Protein AF-0000000084714149 (afdb_homodimer)

Nearest PDB structures (foldseek):
  4c0t-assembly1_A  TM=7.661E-01  e=3.925E-10  Candida albicans SC5314
  2b9f-assembly1_A  TM=7.325E-01  e=9.637E-10  Saccharomyces cerevisiae
  8u2o-assembly1_A  TM=7.380E-01  e=1.707E-09  Plasmodium falciparum 3D7
  2f49-assembly2_B  TM=6.685E-01  e=9.482E-09  Saccharomyces cerevisiae
  8amz-assembly1_Q  TM=6.278E-01  e=8.257E-03  Spinacia oleracea

InterPro domains:
  IPR000719 Protein kinase domain [PF00069] (55-280)
  IPR000719 Protein kinase domain [PS50011] (52-338)
  IPR008271 Serine/threonine-protein kinase, active site [PS00108] (172-184)
  IPR011009 Protein kinase-like domain superfamily [SSF56112] (44-330)
  IPR011990 Tetratricopeptide-like helical domain superfamily [G3DSA:1.25.40.10] (524-700)
  IPR011990 Tetratricopeptide-like helical domain superfamily [G3DSA:1.25.40.10] (704-879)
  IPR011990 Tetratricopeptide-like helical domain superfamily [SSF48452] (551-823)
  IPR017441 Protein kinase, ATP binding site [PS00107] (58-81)
  IPR019734 Tetratricopeptide repeat [PS50005] (671-704)
  IPR019734 Tetratricopeptide repeat [SM00028] (630-663)
  IPR019734 Tetratricopeptide repeat [SM00028] (671-704)
  IPR019734 Tetratricopeptide repeat [SM00028] (754-787)

Structure (mmCIF, N/CA/C/O backbone):
data_AF-0000000084714149-model_v1
#
loop_
_entity.id
_entity.type
_entity.pdbx_description
1 polymer 'Serine/threonine kinase family protein'
#
loop_
_atom_site.group_PDB
_atom_site.id
_atom_site.type_symbol
_atom_site.label_atom_id
_atom_site.label_alt_id
_atom_site.label_comp_id
_atom_site.label_asym_id
_atom_site.label_entity_id
_atom_site.label_seq_id
_atom_site.pdbx_PDB_ins_code
_atom_site.Cartn_x
_atom_site.Cartn_y
_atom_site.Cartn_z
_atom_site.occupancy
_atom_site.B_iso_or_equiv
_atom_site.auth_seq_id
_atom_site.auth_comp_id
_atom_site.auth_asym_id
_atom_site.auth_atom_id
_atom_site.pdbx_PDB_model_num
ATOM 1 N N . MET A 1 1 ? 30.328 11.406 -35.312 1 14.92 1 MET A N 1
ATOM 2 C CA . MET A 1 1 ? 31.188 12.414 -35.906 1 14.92 1 MET A CA 1
ATOM 3 C C . MET A 1 1 ? 30.375 13.617 -36.375 1 14.92 1 MET A C 1
ATOM 5 O O . MET A 1 1 ? 30.922 14.68 -36.656 1 14.92 1 MET A O 1
ATOM 9 N N . SER A 1 2 ? 29.109 13.422 -36.906 1 15.48 2 SER A N 1
ATOM 10 C CA . SER A 1 2 ? 28.828 14.406 -37.938 1 15.48 2 SER A CA 1
ATOM 11 C C . SER A 1 2 ? 28.797 15.82 -37.344 1 15.48 2 SER A C 1
ATOM 13 O O . SER A 1 2 ? 28.625 15.992 -36.125 1 15.48 2 SER A O 1
ATOM 15 N N . HIS A 1 3 ? 28.703 16.766 -38.281 1 15.81 3 HIS A N 1
ATOM 16 C CA . HIS A 1 3 ? 29 18.094 -38.812 1 15.81 3 HIS A CA 1
ATOM 17 C C . HIS A 1 3 ? 28.062 19.141 -38.188 1 15.81 3 HIS A C 1
ATOM 19 O O . HIS A 1 3 ? 26.953 18.812 -37.781 1 15.81 3 HIS A O 1
ATOM 25 N N . ARG A 1 4 ? 28.469 20.469 -38.094 1 15.8 4 ARG A N 1
ATOM 26 C CA . ARG A 1 4 ? 28.609 21.781 -37.469 1 15.8 4 ARG A CA 1
ATOM 27 C C . ARG A 1 4 ? 27.656 22.781 -38.125 1 15.8 4 ARG A C 1
ATOM 29 O O . ARG A 1 4 ? 27.719 23.984 -37.844 1 15.8 4 ARG A O 1
ATOM 36 N N . ASP A 1 5 ? 26.578 22.266 -38.875 1 15.54 5 ASP A N 1
ATOM 37 C CA . ASP A 1 5 ? 26.281 23.25 -39.906 1 15.54 5 ASP A CA 1
ATOM 38 C C . ASP A 1 5 ? 25.938 24.594 -39.312 1 15.54 5 ASP A C 1
ATOM 40 O O . ASP A 1 5 ? 25.516 24.672 -38.125 1 15.54 5 ASP A O 1
ATOM 44 N N . GLU A 1 6 ? 25.75 25.75 -40.156 1 15.65 6 GLU A N 1
ATOM 45 C CA . GLU A 1 6 ? 26.062 27.141 -40.469 1 15.65 6 GLU A CA 1
ATOM 46 C C . GLU A 1 6 ? 24.938 28.078 -40.031 1 15.65 6 GLU A C 1
ATOM 48 O O . GLU A 1 6 ? 23.766 27.828 -40.312 1 15.65 6 GLU A O 1
ATOM 53 N N . ALA A 1 7 ? 25.062 29 -39.031 1 17.39 7 ALA A N 1
ATOM 54 C CA . ALA A 1 7 ? 24.438 30.047 -38.219 1 17.39 7 ALA A CA 1
ATOM 55 C C . ALA A 1 7 ? 24.188 31.297 -39.062 1 17.39 7 ALA A C 1
ATOM 57 O O . ALA A 1 7 ? 24.625 32.375 -38.688 1 17.39 7 ALA A O 1
ATOM 58 N N . MET A 1 8 ? 23.547 31.234 -40.312 1 15.45 8 MET A N 1
ATOM 59 C CA . MET A 1 8 ? 23.75 32.344 -41.25 1 15.45 8 MET A CA 1
ATOM 60 C C . MET A 1 8 ? 23.156 33.656 -40.688 1 15.45 8 MET A C 1
ATOM 62 O O . MET A 1 8 ? 22.172 33.594 -39.938 1 15.45 8 MET A O 1
ATOM 66 N N . PRO A 1 9 ? 23.625 35.031 -41.062 1 17.23 9 PRO A N 1
ATOM 67 C CA . PRO A 1 9 ? 23.906 36.406 -40.625 1 17.23 9 PRO A CA 1
ATOM 68 C C . PRO A 1 9 ? 22.812 37.406 -41.031 1 17.23 9 PRO A C 1
ATOM 70 O O . PRO A 1 9 ? 22.844 38.562 -40.594 1 17.23 9 PRO A O 1
ATOM 73 N N . PRO A 1 10 ? 21.453 37.188 -41.219 1 17.05 10 PRO A N 1
ATOM 74 C CA . PRO A 1 10 ? 21.031 38 -42.375 1 17.05 10 PRO A CA 1
ATOM 75 C C . PRO A 1 10 ? 21.141 39.5 -42.156 1 17.05 10 PRO A C 1
ATOM 77 O O . PRO A 1 10 ? 21.141 39.938 -41 1 17.05 10 PRO A O 1
ATOM 80 N N . PRO A 1 11 ? 21.047 40.438 -43.281 1 15.93 11 PRO A N 1
ATOM 81 C CA . PRO A 1 11 ? 21.625 41.688 -43.75 1 15.93 11 PRO A CA 1
ATOM 82 C C . PRO A 1 11 ? 20.859 42.906 -43.219 1 15.93 11 PRO A C 1
ATOM 84 O O . PRO A 1 11 ? 19.719 42.781 -42.75 1 15.93 11 PRO A O 1
ATOM 87 N N . VAL A 1 12 ? 21.234 44.281 -43.656 1 17.02 12 VAL A N 1
ATOM 88 C CA . VAL A 1 12 ? 21.578 45.625 -43.25 1 17.02 12 VAL A CA 1
ATOM 89 C C . VAL A 1 12 ? 20.469 46.594 -43.656 1 17.02 12 VAL A C 1
ATOM 91 O O . VAL A 1 12 ? 20.562 47.812 -43.438 1 17.02 12 VAL A O 1
ATOM 94 N N . PRO A 1 13 ? 19.109 46.312 -43.906 1 16.38 13 PRO A N 1
ATOM 95 C CA . PRO A 1 13 ? 18.703 47.188 -45 1 16.38 13 PRO A CA 1
ATOM 96 C C . PRO A 1 13 ? 18.703 48.656 -44.594 1 16.38 13 PRO A C 1
ATOM 98 O O . PRO A 1 13 ? 18.594 48.969 -43.406 1 16.38 13 PRO A O 1
ATOM 101 N N . HIS A 1 14 ? 18.688 49.688 -45.625 1 15.75 14 HIS A N 1
ATOM 102 C CA . HIS A 1 14 ? 19.156 51 -46.031 1 15.75 14 HIS A CA 1
ATOM 103 C C . HIS A 1 14 ? 18.234 52.094 -45.531 1 15.75 14 HIS A C 1
ATOM 105 O O . HIS A 1 14 ? 18.594 52.844 -44.594 1 15.75 14 HIS A O 1
ATOM 111 N N . GLY A 1 15 ? 17.531 53.031 -46.406 1 15.3 15 GLY A N 1
ATOM 112 C CA . GLY A 1 15 ? 17.875 54.406 -46.781 1 15.3 15 GLY A CA 1
ATOM 113 C C . GLY A 1 15 ? 16.891 55.438 -46.219 1 15.3 15 GLY A C 1
ATOM 114 O O . GLY A 1 15 ? 17.312 56.469 -45.656 1 15.3 15 GLY A O 1
ATOM 115 N N . GLU A 1 16 ? 15.5 55.375 -46.406 1 16.73 16 GLU A N 1
ATOM 116 C CA . GLU A 1 16 ? 14.977 56.5 -47.188 1 16.73 16 GLU A CA 1
ATOM 117 C C . GLU A 1 16 ? 14.703 57.719 -46.312 1 16.73 16 GLU A C 1
ATOM 119 O O . GLU A 1 16 ? 14.492 57.594 -45.125 1 16.73 16 GLU A O 1
ATOM 124 N N . GLU A 1 17 ? 14.586 58.969 -47.031 1 17.16 17 GLU A N 1
ATOM 125 C CA . GLU A 1 17 ? 14.805 60.406 -47.031 1 17.16 17 GLU A CA 1
ATOM 126 C C . GLU A 1 17 ? 13.641 61.125 -46.344 1 17.16 17 GLU A C 1
ATOM 128 O O . GLU A 1 17 ? 12.477 60.844 -46.625 1 17.16 17 GLU A O 1
ATOM 133 N N . LYS A 1 18 ? 13.867 62.062 -45.5 1 18.08 18 LYS A N 1
ATOM 134 C CA . LYS A 1 18 ? 13.266 62.719 -44.312 1 18.08 18 LYS A CA 1
ATOM 135 C C . LYS A 1 18 ? 12.484 63.969 -44.75 1 18.08 18 LYS A C 1
ATOM 137 O O . LYS A 1 18 ? 12.07 64.75 -43.875 1 18.08 18 LYS A O 1
ATOM 142 N N . THR A 1 19 ? 11.773 64 -45.781 1 16.28 19 THR A N 1
ATOM 143 C CA . THR A 1 19 ? 11.719 65.375 -46.281 1 16.28 19 THR A CA 1
ATOM 144 C C . THR A 1 19 ? 10.82 66.25 -45.406 1 16.28 19 THR A C 1
ATOM 146 O O . THR A 1 19 ? 11.023 67.438 -45.344 1 16.28 19 THR A O 1
ATOM 149 N N . GLU A 1 20 ? 9.828 65.812 -44.75 1 16.52 20 GLU A N 1
ATOM 150 C CA . GLU A 1 20 ? 8.625 66.562 -44.906 1 16.52 20 GLU A CA 1
ATOM 151 C C . GLU A 1 20 ? 8.773 67.938 -44.219 1 16.52 20 GLU A C 1
ATOM 153 O O . GLU A 1 20 ? 9.578 68.125 -43.312 1 16.52 20 GLU A O 1
ATOM 158 N N . THR A 1 21 ? 7.711 68.875 -44.469 1 17.67 21 THR A N 1
ATOM 159 C CA . THR A 1 21 ? 7.371 70.25 -44.812 1 17.67 21 THR A CA 1
ATOM 160 C C . THR A 1 21 ? 7.141 71.062 -43.562 1 17.67 21 THR A C 1
ATOM 162 O O . THR A 1 21 ? 6.66 70.562 -42.562 1 17.67 21 THR A O 1
ATOM 165 N N . GLU A 1 22 ? 7.578 72.375 -43.562 1 17.75 22 GLU A N 1
ATOM 166 C CA . GLU A 1 22 ? 7.977 73.438 -42.656 1 17.75 22 GLU A CA 1
ATOM 167 C C . GLU A 1 22 ? 6.762 74.188 -42.125 1 17.75 22 GLU A C 1
ATOM 169 O O . GLU A 1 22 ? 6.898 75.125 -41.312 1 17.75 22 GLU A O 1
ATOM 174 N N . PRO A 1 23 ? 5.582 73.625 -41.844 1 18.83 23 PRO A N 1
ATOM 175 C CA . PRO A 1 23 ? 4.539 74.625 -41.906 1 18.83 23 PRO A CA 1
ATOM 176 C C . PRO A 1 23 ? 4.805 75.812 -40.938 1 18.83 23 PRO A C 1
ATOM 178 O O . PRO A 1 23 ? 5.543 75.625 -39.969 1 18.83 23 PRO A O 1
ATOM 181 N N . MET A 1 24 ? 4.137 77 -41.25 1 18.45 24 MET A N 1
ATOM 182 C CA . MET A 1 24 ? 4.188 78.438 -41.062 1 18.45 24 MET A CA 1
ATOM 183 C C . MET A 1 24 ? 3.771 78.812 -39.625 1 18.45 24 MET A C 1
ATOM 185 O O . MET A 1 24 ? 2.92 78.125 -39.031 1 18.45 24 MET A O 1
ATOM 189 N N . LEU A 1 25 ? 4.375 79.875 -38.969 1 17.73 25 LEU A N 1
ATOM 190 C CA . LEU A 1 25 ? 4.734 80.438 -37.688 1 17.73 25 LEU A CA 1
ATOM 191 C C . LEU A 1 25 ? 3.594 81.312 -37.156 1 17.73 25 LEU A C 1
ATOM 193 O O . LEU A 1 25 ? 3.766 82 -36.156 1 17.73 25 LEU A O 1
ATOM 197 N N . ALA A 1 26 ? 2.234 81.062 -37.469 1 20.83 26 ALA A N 1
ATOM 198 C CA . ALA A 1 26 ? 1.407 82.25 -37.281 1 20.83 26 ALA A CA 1
ATOM 199 C C . ALA A 1 26 ? 1.511 82.75 -35.844 1 20.83 26 ALA A C 1
ATOM 201 O O . ALA A 1 26 ? 1.666 81.938 -34.906 1 20.83 26 ALA A O 1
ATOM 202 N N . SER A 1 27 ? 1.677 84 -35.625 1 18.91 27 SER A N 1
ATOM 203 C CA . SER A 1 27 ? 2.145 85 -34.688 1 18.91 27 SER A CA 1
ATOM 204 C C . SER A 1 27 ? 1.145 85.25 -33.531 1 18.91 27 SER A C 1
ATOM 206 O O . SER A 1 27 ? 1.339 86.062 -32.688 1 18.91 27 SER A O 1
ATOM 208 N N . THR A 1 28 ? 0.121 84.375 -33.406 1 20.19 28 THR A N 1
ATOM 209 C CA . THR A 1 28 ? -1.039 85 -32.781 1 20.19 28 THR A CA 1
ATOM 210 C C . THR A 1 28 ? -0.694 85.562 -31.406 1 20.19 28 THR A C 1
ATOM 212 O O . THR A 1 28 ? 0.171 85 -30.719 1 20.19 28 THR A O 1
ATOM 215 N N . GLY A 1 29 ? -1.092 86.75 -31.016 1 20.89 29 GLY A N 1
ATOM 216 C CA . GLY A 1 29 ? -0.952 87.875 -30.078 1 20.89 29 GLY A CA 1
ATOM 217 C C . GLY A 1 29 ? -1.377 87.5 -28.672 1 20.89 29 GLY A C 1
ATOM 218 O O . GLY A 1 29 ? -2.42 86.875 -28.469 1 20.89 29 GLY A O 1
ATOM 219 N N . VAL A 1 30 ? -0.477 87.375 -27.688 1 19.75 30 VAL A N 1
ATOM 220 C CA . VAL A 1 30 ? -0.535 86.812 -26.328 1 19.75 30 VAL A CA 1
ATOM 221 C C . VAL A 1 30 ? -1.281 87.75 -25.406 1 19.75 30 VAL A C 1
ATOM 223 O O . VAL A 1 30 ? -0.906 88.938 -25.281 1 19.75 30 VAL A O 1
ATOM 226 N N . ALA A 1 31 ? -2.658 87.688 -25.391 1 24.95 31 ALA A N 1
ATOM 227 C CA . ALA A 1 31 ? -3.455 88.5 -24.5 1 24.95 31 ALA A CA 1
ATOM 228 C C . ALA A 1 31 ? -2.889 88.5 -23.078 1 24.95 31 ALA A C 1
ATOM 230 O O . ALA A 1 31 ? -2.252 87.562 -22.672 1 24.95 31 ALA A O 1
ATOM 231 N N . PRO A 1 32 ? -2.828 89.625 -22.391 1 22.66 32 PRO A N 1
ATOM 232 C CA . PRO A 1 32 ? -2.131 90 -21.172 1 22.66 32 PRO A CA 1
ATOM 233 C C . PRO A 1 32 ? -2.562 89.188 -19.953 1 22.66 32 PRO A C 1
ATOM 235 O O . PRO A 1 32 ? -3.754 88.938 -19.781 1 22.66 32 PRO A O 1
ATOM 238 N N . VAL A 1 33 ? -1.795 88.25 -19.469 1 22.64 33 VAL A N 1
ATOM 239 C CA . VAL A 1 33 ? -2.094 87.25 -18.422 1 22.64 33 VAL A CA 1
ATOM 240 C C . VAL A 1 33 ? -2.408 88 -17.109 1 22.64 33 VAL A C 1
ATOM 242 O O . VAL A 1 33 ? -1.608 88.812 -16.625 1 22.64 33 VAL A O 1
ATOM 245 N N . GLU A 1 34 ? -3.648 88.312 -16.875 1 24.44 34 GLU A N 1
ATOM 246 C CA . GLU A 1 34 ? -4.148 88.875 -15.633 1 24.44 34 GLU A CA 1
ATOM 247 C C . GLU A 1 34 ? -3.531 88.188 -14.422 1 24.44 34 GLU A C 1
ATOM 249 O O . GLU A 1 34 ? -3.367 87 -14.406 1 24.44 34 GLU A O 1
ATOM 254 N N . GLN A 1 35 ? -2.857 88.938 -13.461 1 23.06 35 GLN A N 1
ATOM 255 C CA . GLN A 1 35 ? -1.983 88.625 -12.328 1 23.06 35 GLN A CA 1
ATOM 256 C C . GLN A 1 35 ? -2.67 87.75 -11.32 1 23.06 35 GLN A C 1
ATOM 258 O O . GLN A 1 35 ? -3.744 88.062 -10.805 1 23.06 35 GLN A O 1
ATOM 263 N N . ALA A 1 36 ? -2.562 86.438 -11.406 1 29.84 36 ALA A N 1
ATOM 264 C CA . ALA A 1 36 ? -3.199 85.5 -10.539 1 29.84 36 ALA A CA 1
ATOM 265 C C . ALA A 1 36 ? -2.863 85.75 -9.078 1 29.84 36 ALA A C 1
ATOM 267 O O . ALA A 1 36 ? -1.741 86.125 -8.75 1 29.84 36 ALA A O 1
ATOM 268 N N . PRO A 1 37 ? -3.824 86 -8.234 1 28.73 37 PRO A N 1
ATOM 269 C CA . PRO A 1 37 ? -3.699 86.25 -6.809 1 28.73 37 PRO A CA 1
ATOM 270 C C . PRO A 1 37 ? -2.738 85.312 -6.082 1 28.73 37 PRO A C 1
ATOM 272 O O . PRO A 1 37 ? -2.564 84.188 -6.492 1 28.73 37 PRO A O 1
ATOM 275 N N . ARG A 1 38 ? -1.654 85.875 -5.352 1 29.19 38 ARG A N 1
ATOM 276 C CA . ARG A 1 38 ? -0.567 85.25 -4.598 1 29.19 38 ARG A CA 1
ATOM 277 C C . ARG A 1 38 ? -1.093 84.188 -3.66 1 29.19 38 ARG A C 1
ATOM 279 O O . ARG A 1 38 ? -2.035 84.438 -2.9 1 29.19 38 ARG A O 1
ATOM 286 N N . GLU A 1 39 ? -0.973 83 -3.988 1 30.73 39 GLU A N 1
ATOM 287 C CA . GLU A 1 39 ? -1.307 81.812 -3.166 1 30.73 39 GLU A CA 1
ATOM 288 C C . GLU A 1 39 ? -0.707 81.938 -1.769 1 30.73 39 GLU A C 1
ATOM 290 O O . GLU A 1 39 ? 0.464 82.312 -1.619 1 30.73 39 GLU A O 1
ATOM 295 N N . PRO A 1 40 ? -1.41 82.25 -0.651 1 31.64 40 PRO A N 1
ATOM 296 C CA . PRO A 1 40 ? -0.902 82.5 0.704 1 31.64 40 PRO A CA 1
ATOM 297 C C . PRO A 1 40 ? 0.241 81.562 1.072 1 31.64 40 PRO A C 1
ATOM 299 O O . PRO A 1 40 ? 0.3 80.438 0.573 1 31.64 40 PRO A O 1
ATOM 302 N N . LEU A 1 41 ? 1.441 82.062 1.452 1 31.98 41 LEU A N 1
ATOM 303 C CA . LEU A 1 41 ? 2.643 81.375 1.89 1 31.98 41 LEU A CA 1
ATOM 304 C C . LEU A 1 41 ? 2.301 80.312 2.896 1 31.98 41 LEU A C 1
ATOM 306 O O . LEU A 1 41 ? 1.455 80.5 3.771 1 31.98 41 LEU A O 1
ATOM 310 N N . PRO A 1 42 ? 2.561 79.062 2.713 1 36.41 42 PRO A N 1
ATOM 311 C CA . PRO A 1 42 ? 2.275 78 3.643 1 36.41 42 PRO A CA 1
ATOM 312 C C . PRO A 1 42 ? 2.781 78.25 5.055 1 36.41 42 PRO A C 1
ATOM 314 O O . PRO A 1 42 ? 3.869 78.812 5.227 1 36.41 42 PRO A O 1
ATOM 317 N N . ALA A 1 43 ? 2.027 78.688 6.137 1 42.19 43 ALA A N 1
ATOM 318 C CA . ALA A 1 43 ? 2.275 78.938 7.547 1 42.19 43 ALA A CA 1
ATOM 319 C C . ALA A 1 43 ? 3.385 78.062 8.102 1 42.19 43 ALA A C 1
ATOM 321 O O . ALA A 1 43 ? 3.488 76.875 7.73 1 42.19 43 ALA A O 1
ATOM 322 N N . ARG A 1 44 ? 4.488 78.562 8.602 1 46.25 44 ARG A N 1
ATOM 323 C CA . ARG A 1 44 ? 5.621 77.938 9.273 1 46.25 44 ARG A CA 1
ATOM 324 C C . ARG A 1 44 ? 5.148 76.938 10.32 1 46.25 44 ARG A C 1
ATOM 326 O O . ARG A 1 44 ? 4.281 77.25 11.133 1 46.25 44 ARG A O 1
ATOM 333 N N . PRO A 1 45 ? 5.449 75.75 10.281 1 54.66 45 PRO A N 1
ATOM 334 C CA . PRO A 1 45 ? 4.961 74.75 11.219 1 54.66 45 PRO A CA 1
ATOM 335 C C . PRO A 1 45 ? 5.258 75.062 12.672 1 54.66 45 PRO A C 1
ATOM 337 O O . PRO A 1 45 ? 6.309 75.625 12.969 1 54.66 45 PRO A O 1
ATOM 340 N N . PRO A 1 46 ? 4.383 75.312 13.594 1 63.06 46 PRO A N 1
ATOM 341 C CA . PRO A 1 46 ? 4.629 75.625 15.008 1 63.06 46 PRO A CA 1
ATOM 342 C C . PRO A 1 46 ? 5.691 74.75 15.625 1 63.06 46 PRO A C 1
ATOM 344 O O . PRO A 1 46 ? 5.848 73.562 15.211 1 63.06 46 PRO A O 1
ATOM 347 N N . ARG A 1 47 ? 6.664 75.188 16.484 1 67.31 47 ARG A N 1
ATOM 348 C CA . ARG A 1 47 ? 7.758 74.438 17.125 1 67.31 47 ARG A CA 1
ATOM 349 C C . ARG A 1 47 ? 7.242 73.562 18.266 1 67.31 47 ARG A C 1
ATOM 351 O O . ARG A 1 47 ? 7.914 72.625 18.672 1 67.31 47 ARG A O 1
ATOM 358 N N . GLN A 1 48 ? 6.125 74 18.891 1 77.81 48 GLN A N 1
ATOM 359 C CA . GLN A 1 48 ? 5.605 73.25 20.047 1 77.81 48 GLN A CA 1
ATOM 360 C C . GLN A 1 48 ? 4.078 73.312 20.062 1 77.81 48 GLN A C 1
ATOM 362 O O . GLN A 1 48 ? 3.463 74.312 19.719 1 77.81 48 GLN A O 1
ATOM 367 N N . VAL A 1 49 ? 3.352 72.25 20.375 1 80.38 49 VAL A N 1
ATOM 368 C CA . VAL A 1 49 ? 1.912 72.125 20.562 1 80.38 49 VAL A CA 1
ATOM 369 C C . VAL A 1 49 ? 1.629 71.562 21.953 1 80.38 49 VAL A C 1
ATOM 371 O O . VAL A 1 49 ? 1.914 70.375 22.203 1 80.38 49 VAL A O 1
ATOM 374 N N . GLY A 1 50 ? 1.07 72.312 22.812 1 77.81 50 GLY A N 1
ATOM 375 C CA . GLY A 1 50 ? 0.958 71.875 24.188 1 77.81 50 GLY A CA 1
ATOM 376 C C . GLY A 1 50 ? 2.295 71.562 24.828 1 77.81 50 GLY A C 1
ATOM 377 O O . GLY A 1 50 ? 3.209 72.375 24.844 1 77.81 50 GLY A O 1
ATOM 378 N N . ARG A 1 51 ? 2.477 70.375 25.234 1 80.88 51 ARG A N 1
ATOM 379 C CA . ARG A 1 51 ? 3.74 69.938 25.844 1 80.88 51 ARG A CA 1
ATOM 380 C C . ARG A 1 51 ? 4.629 69.25 24.812 1 80.88 51 ARG A C 1
ATOM 382 O O . ARG A 1 51 ? 5.805 69 25.078 1 80.88 51 ARG A O 1
ATOM 389 N N . PHE A 1 52 ? 4.168 69.062 23.609 1 86 52 PHE A N 1
ATOM 390 C CA . PHE A 1 52 ? 4.895 68.312 22.609 1 86 52 PHE A CA 1
ATOM 391 C C . PHE A 1 52 ? 5.812 69.188 21.797 1 86 52 PHE A C 1
ATOM 393 O O . PHE A 1 52 ? 5.395 70.25 21.312 1 86 52 PHE A O 1
ATOM 400 N N . LEU A 1 53 ? 7.047 68.812 21.688 1 82.81 53 LEU A N 1
ATOM 401 C CA . LEU A 1 53 ? 8.008 69.5 20.859 1 82.81 53 LEU A CA 1
ATOM 402 C C . LEU A 1 53 ? 8 69 19.438 1 82.81 53 LEU A C 1
ATOM 404 O O . LEU A 1 53 ? 8.242 67.812 19.219 1 82.81 53 LEU A O 1
ATOM 408 N N . LEU A 1 54 ? 7.617 69.688 18.422 1 82.38 54 LEU A N 1
ATOM 409 C CA . LEU A 1 54 ? 7.535 69.188 17.047 1 82.38 54 LEU A CA 1
ATOM 410 C C . LEU A 1 54 ? 8.93 69 16.453 1 82.38 54 LEU A C 1
ATOM 412 O O . LEU A 1 54 ? 9.797 69.875 16.609 1 82.38 54 LEU A O 1
ATOM 416 N N . LEU A 1 55 ? 9.25 67.812 15.953 1 81.19 55 LEU A N 1
ATOM 417 C CA . LEU A 1 55 ? 10.547 67.5 15.391 1 81.19 55 LEU A CA 1
ATOM 418 C C . LEU A 1 55 ? 10.547 67.625 13.875 1 81.19 55 LEU A C 1
ATOM 420 O O . LEU A 1 55 ? 11.312 68.438 13.328 1 81.19 55 LEU A O 1
ATOM 424 N N . LYS A 1 56 ? 9.797 66.812 13.141 1 81.38 56 LYS A N 1
ATOM 425 C CA . LYS A 1 56 ? 9.742 66.812 11.688 1 81.38 56 LYS A CA 1
ATOM 426 C C . LYS A 1 56 ? 8.32 66.562 11.195 1 81.38 56 LYS A C 1
ATOM 428 O O . LYS A 1 56 ? 7.562 65.812 11.844 1 81.38 56 LYS A O 1
ATOM 433 N N . GLN A 1 57 ? 7.996 67.125 10.117 1 78.31 57 GLN A N 1
ATOM 434 C CA . GLN A 1 57 ? 6.727 66.875 9.469 1 78.31 57 GLN A CA 1
ATOM 435 C C . GLN A 1 57 ? 6.758 65.5 8.805 1 78.31 57 GLN A C 1
ATOM 437 O O . GLN A 1 57 ? 7.688 65.188 8.055 1 78.31 57 GLN A O 1
ATOM 442 N N . LEU A 1 58 ? 5.895 64.625 9.125 1 80.19 58 LEU A N 1
ATOM 443 C CA . LEU A 1 58 ? 5.84 63.281 8.609 1 80.19 58 LEU A CA 1
ATOM 444 C C . LEU A 1 58 ? 4.957 63.188 7.367 1 80.19 58 LEU A C 1
ATOM 446 O O . LEU A 1 58 ? 5.207 62.375 6.469 1 80.19 58 LEU A O 1
ATOM 450 N N . GLY A 1 59 ? 3.865 63.906 7.258 1 75.75 59 GLY A N 1
ATOM 451 C CA . GLY A 1 59 ? 2.961 63.875 6.117 1 75.75 59 GLY A CA 1
ATOM 452 C C . GLY A 1 59 ? 1.88 64.938 6.191 1 75.75 59 GLY A C 1
ATOM 453 O O . GLY A 1 59 ? 1.636 65.5 7.258 1 75.75 59 GLY A O 1
ATOM 454 N N . GLN A 1 60 ? 1.392 65.312 4.965 1 67.25 60 GLN A N 1
ATOM 455 C CA . GLN A 1 60 ? 0.297 66.25 4.844 1 67.25 60 GLN A CA 1
ATOM 456 C C . GLN A 1 60 ? -0.846 65.688 4.016 1 67.25 60 GLN A C 1
ATOM 458 O O . GLN A 1 60 ? -0.616 65.125 2.957 1 67.25 60 GLN A O 1
ATOM 463 N N . GLY A 1 61 ? -2.029 65.438 4.555 1 61 61 GLY A N 1
ATOM 464 C CA . GLY A 1 61 ? -3.191 65.062 3.779 1 61 61 GLY A CA 1
ATOM 465 C C . GLY A 1 61 ? -4.34 66 3.863 1 61 61 GLY A C 1
ATOM 466 O O . GLY A 1 61 ? -4.188 67.125 4.418 1 61 61 GLY A O 1
ATOM 467 N N . GLY A 1 62 ? -5.523 65.75 3.213 1 57.62 62 GLY A N 1
ATOM 468 C CA . GLY A 1 62 ? -6.68 66.625 3.104 1 57.62 62 GLY A CA 1
ATOM 469 C C . GLY A 1 62 ? -7.234 67.062 4.449 1 57.62 62 GLY A C 1
ATOM 470 O O . GLY A 1 62 ? -7.863 68.125 4.562 1 57.62 62 GLY A O 1
ATOM 471 N N . MET A 1 63 ? -6.941 66.312 5.539 1 61.09 63 MET A N 1
ATOM 472 C CA . MET A 1 63 ? -7.625 66.625 6.793 1 61.09 63 MET A CA 1
ATOM 473 C C . MET A 1 63 ? -6.637 67.125 7.855 1 61.09 63 MET A C 1
ATOM 475 O O . MET A 1 63 ? -7.023 67.375 8.992 1 61.09 63 MET A O 1
ATOM 479 N N . GLY A 1 64 ? -5.246 67.188 7.559 1 72.25 64 GLY A N 1
ATOM 480 C CA . GLY A 1 64 ? -4.344 67.75 8.578 1 72.25 64 GLY A CA 1
ATOM 481 C C . GLY A 1 64 ? -2.895 67.375 8.328 1 72.25 64 GLY A C 1
ATOM 482 O O . GLY A 1 64 ? -2.555 66.812 7.273 1 72.25 64 GLY A O 1
ATOM 483 N N . VAL A 1 65 ? -2.051 67.875 9.18 1 80.06 65 VAL A N 1
ATOM 484 C CA . VAL A 1 65 ? -0.613 67.688 9.094 1 80.06 65 VAL A CA 1
ATOM 485 C C . VAL A 1 65 ? -0.148 66.812 10.273 1 80.06 65 VAL A C 1
ATOM 487 O O . VAL A 1 65 ? -0.594 67 11.406 1 80.06 65 VAL A O 1
ATOM 490 N N . VAL A 1 66 ? 0.632 65.75 10.031 1 86.06 66 VAL A N 1
ATOM 491 C CA . VAL A 1 66 ? 1.175 64.875 11.078 1 86.06 66 VAL A CA 1
ATOM 492 C C . VAL A 1 66 ? 2.654 65.188 11.289 1 86.06 66 VAL A C 1
ATOM 494 O O . VAL A 1 66 ? 3.42 65.312 10.328 1 86.06 66 VAL A O 1
ATOM 497 N N . TYR A 1 67 ? 3.023 65.438 12.586 1 84.19 67 TYR A N 1
ATOM 498 C CA . TYR A 1 67 ? 4.398 65.688 12.969 1 84.19 67 TYR A CA 1
ATOM 499 C C . TYR A 1 67 ? 4.957 64.625 13.883 1 84.19 67 TYR A C 1
ATOM 501 O O . TYR A 1 67 ? 4.223 64.062 14.688 1 84.19 67 TYR A O 1
ATOM 509 N N . ALA A 1 68 ? 6.227 64.375 13.617 1 88.25 68 ALA A N 1
ATOM 510 C CA . ALA A 1 68 ? 6.941 63.688 14.719 1 88.25 68 ALA A CA 1
ATOM 511 C C . ALA A 1 68 ? 7.199 64.688 15.859 1 88.25 68 ALA A C 1
ATOM 513 O O . ALA A 1 68 ? 7.586 65.812 15.625 1 88.25 68 ALA A O 1
ATOM 514 N N . ALA A 1 69 ? 6.852 64.25 17.031 1 86.19 69 ALA A N 1
ATOM 515 C CA . ALA A 1 69 ? 7.004 65.125 18.172 1 86.19 69 ALA A CA 1
ATOM 516 C C . ALA A 1 69 ? 7.629 64.438 19.359 1 86.19 69 ALA A C 1
ATOM 518 O O . ALA A 1 69 ? 7.637 63.188 19.406 1 86.19 69 ALA A O 1
ATOM 519 N N . TYR A 1 70 ? 8.273 65.125 20.172 1 84.81 70 TYR A N 1
ATOM 520 C CA . TYR A 1 70 ? 8.883 64.625 21.391 1 84.81 70 TYR A CA 1
ATOM 521 C C . TYR A 1 70 ? 8.055 65 22.609 1 84.81 70 TYR A C 1
ATOM 523 O O . TYR A 1 70 ? 7.695 66.125 22.797 1 84.81 70 TYR A O 1
ATOM 531 N N . ASP A 1 71 ? 7.656 63.969 23.406 1 81.25 71 ASP A N 1
ATOM 532 C CA . ASP A 1 71 ? 6.957 64.125 24.672 1 81.25 71 ASP A CA 1
ATOM 533 C C . ASP A 1 71 ? 7.941 64.188 25.844 1 81.25 71 ASP A C 1
ATOM 535 O O . ASP A 1 71 ? 8.461 63.156 26.281 1 81.25 71 ASP A O 1
ATOM 539 N N . PRO A 1 72 ? 8.211 65.312 26.328 1 75.38 72 PRO A N 1
ATOM 540 C CA . PRO A 1 72 ? 9.203 65.438 27.406 1 75.38 72 PRO A CA 1
ATOM 541 C C . PRO A 1 72 ? 8.742 64.75 28.703 1 75.38 72 PRO A C 1
ATOM 543 O O . PRO A 1 72 ? 9.578 64.375 29.531 1 75.38 72 PRO A O 1
ATOM 546 N N . ASP A 1 73 ? 7.441 64.625 29 1 73.56 73 ASP A N 1
ATOM 547 C CA . ASP A 1 73 ? 6.941 64.062 30.234 1 73.56 73 ASP A CA 1
ATOM 548 C C . ASP A 1 73 ? 7.223 62.562 30.266 1 73.56 73 ASP A C 1
ATOM 550 O O . ASP A 1 73 ? 7.559 62 31.328 1 73.56 73 ASP A O 1
ATOM 554 N N . LEU A 1 74 ? 7.102 61.938 29.109 1 74.25 74 LEU A N 1
ATOM 555 C CA . LEU A 1 74 ? 7.273 60.469 29.062 1 74.25 74 LEU A CA 1
ATOM 556 C C . LEU A 1 74 ? 8.555 60.094 28.328 1 74.25 74 LEU A C 1
ATOM 558 O O . LEU A 1 74 ? 8.883 58.938 28.219 1 74.25 74 LEU A O 1
ATOM 562 N N . ASP A 1 75 ? 9.312 61.219 27.875 1 74.06 75 ASP A N 1
ATOM 563 C CA . ASP A 1 75 ? 10.578 61 27.172 1 74.06 75 ASP A CA 1
ATOM 564 C C . ASP A 1 75 ? 10.406 60 26.031 1 74.06 75 ASP A C 1
ATOM 566 O O . ASP A 1 75 ? 11.109 59 25.969 1 74.06 75 ASP A O 1
ATOM 570 N N . ARG A 1 76 ? 9.445 60.25 25.219 1 79.38 76 ARG A N 1
ATOM 571 C CA . ARG A 1 76 ? 9.219 59.375 24.062 1 79.38 76 ARG A CA 1
ATOM 572 C C . ARG A 1 76 ? 8.859 60.188 22.828 1 79.38 76 ARG A C 1
ATOM 574 O O . ARG A 1 76 ? 8.383 61.344 22.953 1 79.38 76 ARG A O 1
ATOM 581 N N . LYS A 1 77 ? 9.117 59.594 21.688 1 80.94 77 LYS A N 1
ATOM 582 C CA . LYS A 1 77 ? 8.664 60.219 20.438 1 80.94 77 LYS A CA 1
ATOM 583 C C . LYS A 1 77 ? 7.223 59.812 20.125 1 80.94 77 LYS A C 1
ATOM 585 O O . LYS A 1 77 ? 6.812 58.688 20.375 1 80.94 77 LYS A O 1
ATOM 590 N N . VAL A 1 78 ? 6.449 60.781 19.719 1 85.69 78 VAL A N 1
ATOM 591 C CA . VAL A 1 78 ? 5.059 60.531 19.359 1 85.69 78 VAL A CA 1
ATOM 592 C C . VAL A 1 78 ? 4.754 61.188 18 1 85.69 78 VAL A C 1
ATOM 594 O O . VAL A 1 78 ? 5.531 62.031 17.516 1 85.69 78 VAL A O 1
ATOM 597 N N . ALA A 1 79 ? 3.715 60.688 17.359 1 88.31 79 ALA A N 1
ATOM 598 C CA . ALA A 1 79 ? 3.158 61.344 16.188 1 88.31 79 ALA A CA 1
ATOM 599 C C . ALA A 1 79 ? 2.027 62.281 16.562 1 88.31 79 ALA A C 1
ATOM 601 O O . ALA A 1 79 ? 1.141 61.938 17.344 1 88.31 79 ALA A O 1
ATOM 602 N N . LEU A 1 80 ? 2.168 63.5 16.141 1 85.06 80 LEU A N 1
ATOM 603 C CA . LEU A 1 80 ? 1.167 64.5 16.453 1 85.06 80 LEU A CA 1
ATOM 604 C C . LEU A 1 80 ? 0.421 64.938 15.195 1 85.06 80 LEU A C 1
ATOM 606 O O . LEU A 1 80 ? 1.023 65.5 14.273 1 85.06 80 LEU A O 1
ATOM 610 N N . LYS A 1 81 ? -0.894 64.625 15.109 1 86.12 81 LYS A N 1
ATOM 611 C CA . LYS A 1 81 ? -1.745 65.062 14.008 1 86.12 81 LYS A CA 1
ATOM 612 C C . LYS A 1 81 ? -2.48 66.375 14.383 1 86.12 81 LYS A C 1
ATOM 614 O O . LYS A 1 81 ? -3.129 66.438 15.43 1 86.12 81 LYS A O 1
ATOM 619 N N . LEU A 1 82 ? -2.33 67.312 13.602 1 81.25 82 LEU A N 1
ATOM 620 C CA . LEU A 1 82 ? -2.99 68.562 13.805 1 81.25 82 LEU A CA 1
ATOM 621 C C . LEU A 1 82 ? -4.094 68.812 12.773 1 81.25 82 LEU A C 1
ATOM 623 O O . LEU A 1 82 ? -3.857 68.688 11.57 1 81.25 82 LEU A O 1
ATOM 627 N N . TRP A 1 83 ? -5.344 68.812 13.219 1 77.31 83 TRP A N 1
ATOM 628 C CA . TRP A 1 83 ? -6.48 69.125 12.352 1 77.31 83 TRP A CA 1
ATOM 629 C C . TRP A 1 83 ? -6.824 70.562 12.352 1 77.31 83 TRP A C 1
ATOM 631 O O . TRP A 1 83 ? -6.891 71.188 13.414 1 77.31 83 TRP A O 1
ATOM 641 N N . LEU A 1 84 ? -6.891 71.125 11.133 1 66.62 84 LEU A N 1
ATOM 642 C CA . LEU A 1 84 ? -7.406 72.5 11.016 1 66.62 84 LEU A CA 1
ATOM 643 C C . LEU A 1 84 ? -8.93 72.5 11.047 1 66.62 84 LEU A C 1
ATOM 645 O O . LEU A 1 84 ? -9.578 71.75 10.328 1 66.62 84 LEU A O 1
ATOM 649 N N . VAL A 1 85 ? -9.57 73 11.984 1 62.5 85 VAL A N 1
ATOM 650 C CA . VAL A 1 85 ? -11.023 73.188 12.039 1 62.5 85 VAL A CA 1
ATOM 651 C C . VAL A 1 85 ? -11.469 74.188 10.977 1 62.5 85 VAL A C 1
ATOM 653 O O . VAL A 1 85 ? -11.016 75.312 10.977 1 62.5 85 VAL A O 1
ATOM 656 N N . LYS A 1 86 ? -11.898 73.688 9.734 1 55.81 86 LYS A N 1
ATOM 657 C CA . LYS A 1 86 ? -12.344 74.625 8.695 1 55.81 86 LYS A CA 1
ATOM 658 C C . LYS A 1 86 ? -13.625 75.375 9.125 1 55.81 86 LYS A C 1
ATOM 660 O O . LYS A 1 86 ? -14.516 74.75 9.719 1 55.81 86 LYS A O 1
ATOM 665 N N . ASP A 1 87 ? -13.688 76.562 9.016 1 47.62 87 ASP A N 1
ATOM 666 C CA . ASP A 1 87 ? -14.844 77.438 9.211 1 47.62 87 ASP A CA 1
ATOM 667 C C . ASP A 1 87 ? -15.875 77.25 8.102 1 47.62 87 ASP A C 1
ATOM 669 O O . ASP A 1 87 ? -15.781 77.875 7.039 1 47.62 87 ASP A O 1
ATOM 673 N N . GLU A 1 88 ? -16.344 76.062 7.676 1 46.06 88 GLU A N 1
ATOM 674 C CA . GLU A 1 88 ? -17.375 76.062 6.641 1 46.06 88 GLU A CA 1
ATOM 675 C C . GLU A 1 88 ? -18.719 76.562 7.199 1 46.06 88 GLU A C 1
ATOM 677 O O . GLU A 1 88 ? -19.703 75.812 7.133 1 46.06 88 GLU A O 1
ATOM 682 N N . GLY A 1 89 ? -18.844 77.75 7.691 1 48.66 89 GLY A N 1
ATOM 683 C CA . GLY A 1 89 ? -20.047 78.375 8.172 1 48.66 89 GLY A CA 1
ATOM 684 C C . GLY A 1 89 ? -20.5 77.875 9.531 1 48.66 89 GLY A C 1
ATOM 685 O O . GLY A 1 89 ? -21.453 78.375 10.109 1 48.66 89 GLY A O 1
ATOM 686 N N . THR A 1 90 ? -20.5 76.625 9.773 1 46.81 90 THR A N 1
ATOM 687 C CA . THR A 1 90 ? -20.938 76.125 11.086 1 46.81 90 THR A CA 1
ATOM 688 C C . THR A 1 90 ? -19.891 76.5 12.148 1 46.81 90 THR A C 1
ATOM 690 O O . THR A 1 90 ? -18.719 76.688 11.836 1 46.81 90 THR A O 1
ATOM 693 N N . ASP A 1 91 ? -20.266 76.75 13.484 1 53.12 91 ASP A N 1
ATOM 694 C CA . ASP A 1 91 ? -19.594 77.188 14.703 1 53.12 91 ASP A CA 1
ATOM 695 C C . ASP A 1 91 ? -18.312 76.438 14.961 1 53.12 91 ASP A C 1
ATOM 697 O O . ASP A 1 91 ? -18.297 75.188 14.828 1 53.12 91 ASP A O 1
ATOM 701 N N . LEU A 1 92 ? -17.109 77.062 14.852 1 57.97 92 LEU A N 1
ATOM 702 C CA . LEU A 1 92 ? -15.773 76.562 15.188 1 57.97 92 LEU A CA 1
ATOM 703 C C . LEU A 1 92 ? -15.828 75.562 16.344 1 57.97 92 LEU A C 1
ATOM 705 O O . LEU A 1 92 ? -15.094 74.625 16.375 1 57.97 92 LEU A O 1
ATOM 709 N N . GLU A 1 93 ? -16.719 75.875 17.125 1 62.69 93 GLU A N 1
ATOM 710 C CA . GLU A 1 93 ? -16.875 75.062 18.328 1 62.69 93 GLU A CA 1
ATOM 711 C C . GLU A 1 93 ? -17.469 73.75 17.984 1 62.69 93 GLU A C 1
ATOM 713 O O . GLU A 1 93 ? -17.094 72.688 18.578 1 62.69 93 GLU A O 1
ATOM 718 N N . GLU A 1 94 ? -18.297 73.75 17.031 1 63.97 94 GLU A N 1
ATOM 719 C CA . GLU A 1 94 ? -18.906 72.5 16.609 1 63.97 94 GLU A CA 1
ATOM 720 C C . GLU A 1 94 ? -17.922 71.625 15.844 1 63.97 94 GLU A C 1
ATOM 722 O O . GLU A 1 94 ? -17.906 70.438 15.992 1 63.97 94 GLU A O 1
ATOM 727 N N . GLY A 1 95 ? -17.172 72.312 15.023 1 62.75 95 GLY A N 1
ATOM 728 C CA . GLY A 1 95 ? -16.141 71.562 14.297 1 62.75 95 GLY A CA 1
ATOM 729 C C . GLY A 1 95 ? -15.078 71 15.203 1 62.75 95 GLY A C 1
ATOM 730 O O . GLY A 1 95 ? -14.648 69.875 15 1 62.75 95 GLY A O 1
ATOM 731 N N . ARG A 1 96 ? -14.789 71.75 16.125 1 68.25 96 ARG A N 1
ATOM 732 C CA . ARG A 1 96 ? -13.844 71.25 17.125 1 68.25 96 ARG A CA 1
ATOM 733 C C . ARG A 1 96 ? -14.414 70.062 17.891 1 68.25 96 ARG A C 1
ATOM 735 O O . ARG A 1 96 ? -13.719 69.062 18.141 1 68.25 96 ARG A O 1
ATOM 742 N N . ALA A 1 97 ? -15.609 70.188 18.297 1 68.44 97 ALA A N 1
ATOM 743 C CA . ALA A 1 97 ? -16.266 69.125 19.047 1 68.44 97 ALA A CA 1
ATOM 744 C C . ALA A 1 97 ? -16.359 67.875 18.234 1 68.44 97 ALA A C 1
ATOM 746 O O . ALA A 1 97 ? -16.188 66.75 18.781 1 68.44 97 ALA A O 1
ATOM 747 N N . ARG A 1 98 ? -16.453 68.062 17.016 1 67.5 98 ARG A N 1
ATOM 748 C CA . ARG A 1 98 ? -16.547 66.938 16.125 1 67.5 98 ARG A CA 1
ATOM 749 C C . ARG A 1 98 ? -15.203 66.188 16.047 1 67.5 98 ARG A C 1
ATOM 751 O O . ARG A 1 98 ? -15.148 64.938 16.109 1 67.5 98 ARG A O 1
ATOM 758 N N . LEU A 1 99 ? -14.219 67 15.906 1 67.94 99 LEU A N 1
ATOM 759 C CA . LEU A 1 99 ? -12.891 66.375 15.789 1 67.94 99 LEU A CA 1
ATOM 760 C C . LEU A 1 99 ? -12.469 65.75 17.094 1 67.94 99 LEU A C 1
ATOM 762 O O . LEU A 1 99 ? -11.844 64.688 17.094 1 67.94 99 LEU A O 1
ATOM 766 N N . VAL A 1 100 ? -12.828 66.312 18.141 1 69.56 100 VAL A N 1
ATOM 767 C CA . VAL A 1 100 ? -12.531 65.75 19.453 1 69.56 100 VAL A CA 1
ATOM 768 C C . VAL A 1 100 ? -13.312 64.438 19.641 1 69.56 100 VAL A C 1
ATOM 770 O O . VAL A 1 100 ? -12.773 63.469 20.141 1 69.56 100 VAL A O 1
ATOM 773 N N . HIS A 1 101 ? -14.484 64.375 19.172 1 67.56 101 HIS A N 1
ATOM 774 C CA . HIS A 1 101 ? -15.289 63.188 19.25 1 67.56 101 HIS A CA 1
ATOM 775 C C . HIS A 1 101 ? -14.688 62.062 18.406 1 67.56 101 HIS A C 1
ATOM 777 O O . HIS A 1 101 ? -14.688 60.906 18.812 1 67.56 101 HIS A O 1
ATOM 783 N N . GLU A 1 102 ? -14.203 62.469 17.375 1 66.31 102 GLU A N 1
ATOM 784 C CA . GLU A 1 102 ? -13.555 61.5 16.5 1 66.31 102 GLU A CA 1
ATOM 785 C C . GLU A 1 102 ? -12.297 60.938 17.141 1 66.31 102 GLU A C 1
ATOM 787 O O . GLU A 1 102 ? -12.062 59.719 17.078 1 66.31 102 GLU A O 1
ATOM 792 N N . ALA A 1 103 ? -11.602 61.781 17.688 1 68.75 103 ALA A N 1
ATOM 793 C CA . ALA A 1 103 ? -10.391 61.344 18.375 1 68.75 103 ALA A CA 1
ATOM 794 C C . ALA A 1 103 ? -10.727 60.469 19.578 1 68.75 103 ALA A C 1
ATOM 796 O O . ALA A 1 103 ? -10.039 59.469 19.844 1 68.75 103 ALA A O 1
ATOM 797 N N . GLN A 1 104 ? -11.836 60.812 20.203 1 70.06 104 GLN A N 1
ATOM 798 C CA . GLN A 1 104 ? -12.289 60.031 21.344 1 70.06 104 GLN A CA 1
ATOM 799 C C . GLN A 1 104 ? -12.742 58.656 20.891 1 70.06 104 GLN A C 1
ATOM 801 O O . GLN A 1 104 ? -12.484 57.656 21.562 1 70.06 104 GLN A O 1
ATOM 806 N N . ALA A 1 105 ? -13.344 58.625 19.75 1 69.12 105 ALA A N 1
ATOM 807 C CA . ALA A 1 105 ? -13.766 57.344 19.203 1 69.12 105 ALA A CA 1
ATOM 808 C C . ALA A 1 105 ? -12.562 56.438 18.922 1 69.12 105 ALA A C 1
ATOM 810 O O . ALA A 1 105 ? -12.586 55.25 19.188 1 69.12 105 ALA A O 1
ATOM 811 N N . MET A 1 106 ? -11.555 57 18.438 1 71.44 106 MET A N 1
ATOM 812 C CA . MET A 1 106 ? -10.32 56.281 18.141 1 71.44 106 MET A CA 1
ATOM 813 C C . MET A 1 106 ? -9.664 55.781 19.422 1 71.44 106 MET A C 1
ATOM 815 O O . MET A 1 106 ? -9.148 54.656 19.469 1 71.44 106 MET A O 1
ATOM 819 N N . ALA A 1 107 ? -9.727 56.594 20.375 1 71.44 107 ALA A N 1
ATOM 820 C CA . ALA A 1 107 ? -9.055 56.312 21.641 1 71.44 107 ALA A CA 1
ATOM 821 C C . ALA A 1 107 ? -9.734 55.156 22.359 1 71.44 107 ALA A C 1
ATOM 823 O O . ALA A 1 107 ? -9.125 54.5 23.219 1 71.44 107 ALA A O 1
ATOM 824 N N . ARG A 1 108 ? -10.914 54.812 21.906 1 67.31 108 ARG A N 1
ATOM 825 C CA . ARG A 1 108 ? -11.664 53.75 22.547 1 67.31 108 ARG A CA 1
ATOM 826 C C . ARG A 1 108 ? -11.227 52.406 22.031 1 67.31 108 ARG A C 1
ATOM 828 O O . ARG A 1 108 ? -11.5 51.375 22.656 1 67.31 108 ARG A O 1
ATOM 835 N N . VAL A 1 109 ? -10.531 52.438 20.922 1 73.19 109 VAL A N 1
ATOM 836 C CA . VAL A 1 109 ? -10.148 51.156 20.328 1 73.19 109 VAL A CA 1
ATOM 837 C C . VAL A 1 109 ? -8.75 50.781 20.781 1 73.19 109 VAL A C 1
ATOM 839 O O . VAL A 1 109 ? -7.773 51.469 20.484 1 73.19 109 VAL A O 1
ATOM 842 N N . SER A 1 110 ? -8.672 49.812 21.641 1 72.5 110 SER A N 1
ATOM 843 C CA . SER A 1 110 ? -7.379 49.25 22.047 1 72.5 110 SER A CA 1
ATOM 844 C C . SER A 1 110 ? -7.094 47.938 21.328 1 72.5 110 SER A C 1
ATOM 846 O O . SER A 1 110 ? -7.754 46.938 21.594 1 72.5 110 SER A O 1
ATOM 848 N N . HIS A 1 111 ? -6.203 48 20.344 1 79.75 111 HIS A N 1
ATOM 849 C CA . HIS A 1 111 ? -5.824 46.812 19.562 1 79.75 111 HIS A CA 1
ATOM 850 C C . HIS A 1 111 ? -4.402 46.938 19.031 1 79.75 111 HIS A C 1
ATOM 852 O O . HIS A 1 111 ? -3.971 48.031 18.656 1 79.75 111 HIS A O 1
ATOM 858 N N . PRO A 1 112 ? -3.721 45.781 18.938 1 79.44 112 PRO A N 1
ATOM 859 C CA . PRO A 1 112 ? -2.334 45.844 18.484 1 79.44 112 PRO A CA 1
ATOM 860 C C . PRO A 1 112 ? -2.203 46.406 17.078 1 79.44 112 PRO A C 1
ATOM 862 O O . PRO A 1 112 ? -1.135 46.906 16.703 1 79.44 112 PRO A O 1
ATOM 865 N N . HIS A 1 113 ? -3.17 46.344 16.328 1 87.69 113 HIS A N 1
ATOM 866 C CA . HIS A 1 113 ? -3.09 46.781 14.938 1 87.69 113 HIS A CA 1
ATOM 867 C C . HIS A 1 113 ? -3.848 48.094 14.727 1 87.69 113 HIS A C 1
ATOM 869 O O . HIS A 1 113 ? -4.16 48.438 13.594 1 87.69 113 HIS A O 1
ATOM 875 N N . VAL A 1 114 ? -4.152 48.719 15.75 1 85.12 114 VAL A N 1
ATOM 876 C CA . VAL A 1 114 ? -4.699 50.094 15.703 1 85.12 114 VAL A CA 1
ATOM 877 C C . VAL A 1 114 ? -3.766 51.031 16.438 1 85.12 114 VAL A C 1
ATOM 879 O O . VAL A 1 114 ? -3.307 50.75 17.531 1 85.12 114 VAL A O 1
ATOM 882 N N . ILE A 1 115 ? -3.482 52.062 15.859 1 83.5 115 ILE A N 1
ATOM 883 C CA . ILE A 1 115 ? -2.508 52.969 16.422 1 83.5 115 ILE A CA 1
ATOM 884 C C . ILE A 1 115 ? -3.02 53.531 17.75 1 83.5 115 ILE A C 1
ATOM 886 O O . ILE A 1 115 ? -4.172 53.969 17.844 1 83.5 115 ILE A O 1
ATOM 890 N N . PRO A 1 116 ? -2.32 53.375 18.781 1 80.94 116 PRO A N 1
ATOM 891 C CA . PRO A 1 116 ? -2.758 53.906 20.078 1 80.94 116 PRO A CA 1
ATOM 892 C C . PRO A 1 116 ? -2.771 55.438 20.125 1 80.94 116 PRO A C 1
ATOM 894 O O . PRO A 1 116 ? -1.839 56.062 19.641 1 80.94 116 PRO A O 1
ATOM 897 N N . VAL A 1 117 ? -3.838 56 20.703 1 80.81 117 VAL A N 1
ATOM 898 C CA . VAL A 1 117 ? -3.969 57.438 20.906 1 80.81 117 VAL A CA 1
ATOM 899 C C . VAL A 1 117 ? -3.631 57.781 22.359 1 80.81 117 VAL A C 1
ATOM 901 O O . VAL A 1 117 ? -4.184 57.188 23.281 1 80.81 117 VAL A O 1
ATOM 904 N N . PHE A 1 118 ? -2.715 58.688 22.562 1 80.5 118 PHE A N 1
ATOM 905 C CA . PHE A 1 118 ? -2.229 59.031 23.891 1 80.5 118 PHE A CA 1
ATOM 906 C C . PHE A 1 118 ? -2.99 60.219 24.469 1 80.5 118 PHE A C 1
ATOM 908 O O . PHE A 1 118 ? -3.299 60.219 25.656 1 80.5 118 PHE A O 1
ATOM 915 N N . GLU A 1 119 ? -3.275 61.188 23.594 1 79.62 119 GLU A N 1
ATOM 916 C CA . GLU A 1 119 ? -3.857 62.438 24.078 1 79.62 119 GLU A CA 1
ATOM 917 C C . GLU A 1 119 ? -4.555 63.188 22.953 1 79.62 119 GLU A C 1
ATOM 919 O O . GLU A 1 119 ? -4.125 63.125 21.797 1 79.62 119 GLU A O 1
ATOM 924 N N . VAL A 1 120 ? -5.711 63.719 23.297 1 80.25 120 VAL A N 1
ATOM 925 C CA . VAL A 1 120 ? -6.387 64.625 22.406 1 80.25 120 VAL A CA 1
ATOM 926 C C . VAL A 1 120 ? -6.543 66 23.078 1 80.25 120 VAL A C 1
ATOM 928 O O . VAL A 1 120 ? -6.84 66.062 24.281 1 80.25 120 VAL A O 1
ATOM 931 N N . GLY A 1 121 ? -6.227 67 22.469 1 77.12 121 GLY A N 1
ATOM 932 C CA . GLY A 1 121 ? -6.367 68.312 23.047 1 77.12 121 GLY A CA 1
ATOM 933 C C . GLY A 1 121 ? -6.582 69.438 22.016 1 77.12 121 GLY A C 1
ATOM 934 O O . GLY A 1 121 ? -6.562 69.188 20.812 1 77.12 121 GLY A O 1
ATOM 935 N N . SER A 1 122 ? -6.949 70.562 22.406 1 76.06 122 SER A N 1
ATOM 936 C CA . SER A 1 122 ? -7.113 71.75 21.547 1 76.06 122 SER A CA 1
ATOM 937 C C . SER A 1 122 ? -5.926 72.688 21.672 1 76.06 122 SER A C 1
ATOM 939 O O . SER A 1 122 ? -5.363 72.812 22.75 1 76.06 122 SER A O 1
ATOM 941 N N . TRP A 1 123 ? -5.406 73.125 20.625 1 76.62 123 TRP A N 1
ATOM 942 C CA . TRP A 1 123 ? -4.328 74.125 20.578 1 76.62 123 TRP A CA 1
ATOM 943 C C . TRP A 1 123 ? -4.66 75.25 19.609 1 76.62 123 TRP A C 1
ATOM 945 O O . TRP A 1 123 ? -4.688 75.062 18.406 1 76.62 123 TRP A O 1
ATOM 955 N N . GLU A 1 124 ? -4.957 76.312 20.172 1 72.38 124 GLU A N 1
ATOM 956 C CA . GLU A 1 124 ? -5.387 77.5 19.391 1 72.38 124 GLU A CA 1
ATOM 957 C C . GLU A 1 124 ? -6.633 77.125 18.578 1 72.38 124 GLU A C 1
ATOM 959 O O . GLU A 1 124 ? -7.664 76.75 19.125 1 72.38 124 GLU A O 1
ATOM 964 N N . ASP A 1 125 ? -6.574 77.188 17.328 1 67.88 125 ASP A N 1
ATOM 965 C CA . ASP A 1 125 ? -7.711 76.938 16.469 1 67.88 125 ASP A CA 1
ATOM 966 C C . ASP A 1 125 ? -7.57 75.5 15.844 1 67.88 125 ASP A C 1
ATOM 968 O O . ASP A 1 125 ? -8.18 75.25 14.812 1 67.88 125 ASP A O 1
ATOM 972 N N . GLN A 1 126 ? -6.801 74.75 16.531 1 77.12 126 GLN A N 1
ATOM 973 C CA . GLN A 1 126 ? -6.57 73.438 15.992 1 77.12 126 GLN A CA 1
ATOM 974 C C . GLN A 1 126 ? -6.797 72.375 17.062 1 77.12 126 GLN A C 1
ATOM 976 O O . GLN A 1 126 ? -6.801 72.688 18.25 1 77.12 126 GLN A O 1
ATOM 981 N N . VAL A 1 127 ? -7.199 71.188 16.625 1 80.31 127 VAL A N 1
ATOM 982 C CA . VAL A 1 127 ? -7.277 70 17.469 1 80.31 127 VAL A CA 1
ATOM 983 C C . VAL A 1 127 ? -6.094 69.062 17.188 1 80.31 127 VAL A C 1
ATOM 985 O O . VAL A 1 127 ? -5.723 68.875 16.031 1 80.31 127 VAL A O 1
ATOM 988 N N . PHE A 1 128 ? -5.336 68.812 18.281 1 81.5 128 PHE A N 1
ATOM 989 C CA . PHE A 1 128 ? -4.23 67.875 18.062 1 81.5 128 PHE A CA 1
ATOM 990 C C . PHE A 1 128 ? -4.523 66.5 18.703 1 81.5 128 PHE A C 1
ATOM 992 O O . PHE A 1 128 ? -5.234 66.438 19.703 1 81.5 128 PHE A O 1
ATOM 999 N N . VAL A 1 129 ? -4.027 65.438 18.062 1 84 129 VAL A N 1
ATOM 1000 C CA . VAL A 1 129 ? -4.074 64.062 18.547 1 84 129 VAL A CA 1
ATOM 1001 C C . VAL A 1 129 ? -2.658 63.5 18.625 1 84 129 VAL A C 1
ATOM 1003 O O . VAL A 1 129 ? -1.934 63.469 17.625 1 84 129 VAL A O 1
ATOM 1006 N N . ALA A 1 130 ? -2.232 63.219 19.875 1 82.81 130 ALA A N 1
ATOM 1007 C CA . ALA A 1 130 ? -0.946 62.531 20.062 1 82.81 130 ALA A CA 1
ATOM 1008 C C . ALA A 1 130 ? -1.096 61.031 20 1 82.81 130 ALA A C 1
ATOM 1010 O O . ALA A 1 130 ? -1.928 60.438 20.703 1 82.81 130 ALA A O 1
ATOM 1011 N N . MET A 1 131 ? -0.333 60.438 19.094 1 86.69 131 MET A N 1
ATOM 1012 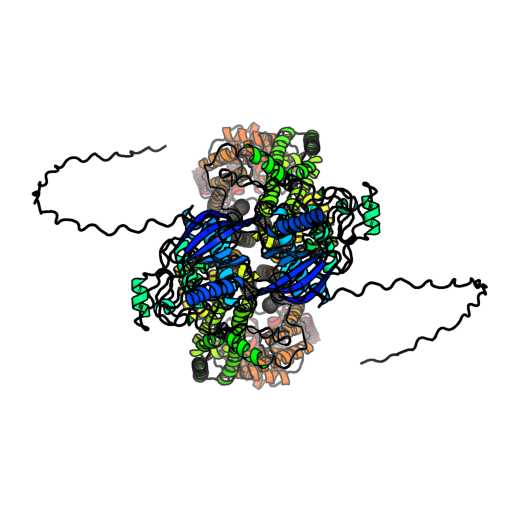C CA . MET A 1 131 ? -0.389 58.969 18.906 1 86.69 131 MET A CA 1
ATOM 1013 C C . MET A 1 131 ? 1.014 58.375 18.828 1 86.69 131 MET A C 1
ATOM 1015 O O . MET A 1 131 ? 2.002 59.125 18.812 1 86.69 131 MET A O 1
ATOM 1019 N N . GLU A 1 132 ? 1.082 57.094 18.828 1 84.56 132 GLU A N 1
ATOM 1020 C CA . GLU A 1 132 ? 2.361 56.406 18.734 1 84.56 132 GLU A CA 1
ATOM 1021 C C . GLU A 1 132 ? 3.078 56.75 17.438 1 84.56 132 GLU A C 1
ATOM 1023 O O . GLU A 1 132 ? 2.453 56.812 16.375 1 84.56 132 GLU A O 1
ATOM 1028 N N . LEU A 1 133 ? 4.32 57.094 17.484 1 82.62 133 LEU A N 1
ATOM 1029 C CA . LEU A 1 133 ? 5.141 57.281 16.297 1 82.62 133 LEU A CA 1
ATOM 1030 C C . LEU A 1 133 ? 5.641 55.938 15.758 1 82.62 133 LEU A C 1
ATOM 1032 O O . LEU A 1 133 ? 6.379 55.219 16.438 1 82.62 133 LEU A O 1
ATOM 1036 N N . VAL A 1 134 ? 5.18 55.594 14.633 1 82.88 134 VAL A N 1
ATOM 1037 C CA . VAL A 1 134 ? 5.586 54.344 14 1 82.88 134 VAL A CA 1
ATOM 1038 C C . VAL A 1 134 ? 6.77 54.594 13.07 1 82.88 134 VAL A C 1
ATOM 1040 O O . VAL A 1 134 ? 6.684 55.406 12.156 1 82.88 134 VAL A O 1
ATOM 1043 N N . GLU A 1 135 ? 7.938 53.938 13.383 1 78.5 135 GLU A N 1
ATOM 1044 C CA . GLU A 1 135 ? 9.094 54.062 12.5 1 78.5 135 GLU A CA 1
ATOM 1045 C C . GLU A 1 135 ? 8.938 53.156 11.281 1 78.5 135 GLU A C 1
ATOM 1047 O O . GLU A 1 135 ? 9.008 51.938 11.391 1 78.5 135 GLU A O 1
ATOM 1052 N N . GLY A 1 136 ? 8.508 53.594 10.164 1 81.81 136 GLY A N 1
ATOM 1053 C CA . GLY A 1 136 ? 8.281 52.906 8.906 1 81.81 136 GLY A CA 1
ATOM 1054 C C . GLY A 1 136 ? 7.57 53.75 7.879 1 81.81 136 GLY A C 1
ATOM 1055 O O . GLY A 1 136 ? 7.871 54.938 7.746 1 81.81 136 GLY A O 1
ATOM 1056 N N . GLY A 1 137 ? 6.844 53.25 7.125 1 81.56 137 GLY A N 1
ATOM 1057 C CA . GLY A 1 137 ? 6.074 53.906 6.09 1 81.56 137 GLY A CA 1
ATOM 1058 C C . GLY A 1 137 ? 4.668 53.375 5.938 1 81.56 137 GLY A C 1
ATOM 1059 O O . GLY A 1 137 ? 4.25 52.5 6.707 1 81.56 137 GLY A O 1
ATOM 1060 N N . THR A 1 138 ? 3.984 54.031 5.137 1 86.62 138 THR A N 1
ATOM 1061 C CA . THR A 1 138 ? 2.643 53.562 4.836 1 86.62 138 THR A CA 1
ATOM 1062 C C . THR A 1 138 ? 2.699 52.219 4.078 1 86.62 138 THR A C 1
ATOM 1064 O O . THR A 1 138 ? 3.732 51.875 3.502 1 86.62 138 THR A O 1
ATOM 1067 N N . LEU A 1 139 ? 1.671 51.531 4.215 1 90.81 139 LEU A N 1
ATOM 1068 C CA . LEU A 1 139 ? 1.55 50.281 3.449 1 90.81 139 LEU A CA 1
ATOM 1069 C C . LEU A 1 139 ? 1.74 50.562 1.958 1 90.81 139 LEU A C 1
ATOM 1071 O O . LEU A 1 139 ? 2.314 49.719 1.246 1 90.81 139 LEU A O 1
ATOM 1075 N N . ARG A 1 140 ? 1.265 51.719 1.475 1 88.06 140 ARG A N 1
ATOM 1076 C CA . ARG A 1 140 ? 1.479 52.125 0.088 1 88.06 140 ARG A CA 1
ATOM 1077 C C . ARG A 1 140 ? 2.969 52.188 -0.234 1 88.06 140 ARG A C 1
ATOM 1079 O O . ARG A 1 140 ? 3.416 51.688 -1.262 1 88.06 140 ARG A O 1
ATOM 1086 N N . GLU A 1 141 ? 3.689 52.781 0.593 1 85 141 GLU A N 1
ATOM 1087 C CA . GLU A 1 141 ? 5.133 52.906 0.416 1 85 141 GLU A CA 1
ATOM 1088 C C . GLU A 1 141 ? 5.828 51.562 0.513 1 85 141 GLU A C 1
ATOM 1090 O O . GLU A 1 141 ? 6.75 51.281 -0.254 1 85 141 GLU A O 1
ATOM 1095 N N . TRP A 1 142 ? 5.387 50.781 1.442 1 88.12 142 TRP A N 1
ATOM 1096 C CA . TRP A 1 142 ? 5.922 49.438 1.625 1 88.12 142 TRP A CA 1
ATOM 1097 C C . TRP A 1 142 ? 5.746 48.594 0.359 1 88.12 142 TRP A C 1
ATOM 1099 O O . TRP A 1 142 ? 6.66 47.875 -0.051 1 88.12 142 TRP A O 1
ATOM 1109 N N . LEU A 1 143 ? 4.652 48.719 -0.279 1 88.31 143 LEU A N 1
ATOM 1110 C CA . LEU A 1 143 ? 4.348 47.969 -1.498 1 88.31 143 LEU A CA 1
ATOM 1111 C C . LEU A 1 143 ? 5.211 48.438 -2.658 1 88.31 143 LEU A C 1
ATOM 1113 O O . LEU A 1 143 ? 5.516 47.688 -3.572 1 88.31 143 LEU A O 1
ATOM 1117 N N . ARG A 1 144 ? 5.645 49.656 -2.662 1 81.12 144 ARG A N 1
ATOM 1118 C CA . ARG A 1 144 ? 6.379 50.25 -3.766 1 81.12 144 ARG A CA 1
ATOM 1119 C C . ARG A 1 144 ? 7.883 50.062 -3.605 1 81.12 144 ARG A C 1
ATOM 1121 O O . ARG A 1 144 ? 8.633 50.156 -4.578 1 81.12 144 ARG A O 1
ATOM 1128 N N . GLU A 1 145 ? 8.344 49.781 -2.441 1 82.19 145 GLU A N 1
ATOM 1129 C CA . GLU A 1 145 ? 9.773 49.656 -2.164 1 82.19 145 GLU A CA 1
ATOM 1130 C C . GLU A 1 145 ? 10.398 48.531 -2.967 1 82.19 145 GLU A C 1
ATOM 1132 O O . GLU A 1 145 ? 11.492 48.656 -3.52 1 82.19 145 GLU A O 1
ATOM 1137 N N . ARG A 1 146 ? 9.859 47.375 -3.049 1 79.75 146 ARG A N 1
ATOM 1138 C CA . ARG A 1 146 ? 10.297 46.219 -3.797 1 79.75 146 ARG A CA 1
ATOM 1139 C C . ARG A 1 146 ? 9.109 45.312 -4.133 1 79.75 146 ARG A C 1
ATOM 1141 O O . ARG A 1 146 ? 8.07 45.375 -3.473 1 79.75 146 ARG A O 1
ATOM 1148 N N . PRO A 1 147 ? 9.32 44.562 -5.188 1 79.94 147 PRO A N 1
ATOM 1149 C CA . PRO A 1 147 ? 8.266 43.594 -5.449 1 79.94 147 PRO A CA 1
ATOM 1150 C C . PRO A 1 147 ? 8.086 42.594 -4.297 1 79.94 147 PRO A C 1
ATOM 1152 O O . PRO A 1 147 ? 9.07 42.125 -3.74 1 79.94 147 PRO A O 1
ATOM 1155 N N . ARG A 1 148 ? 6.816 42.438 -3.875 1 84.12 148 ARG A N 1
ATOM 1156 C CA . ARG A 1 148 ? 6.488 41.562 -2.75 1 84.12 148 ARG A CA 1
ATOM 1157 C C . ARG A 1 148 ? 5.793 40.312 -3.227 1 84.12 148 ARG A C 1
ATOM 1159 O O . ARG A 1 148 ? 5.059 40.312 -4.215 1 84.12 148 ARG A O 1
ATOM 1166 N N . SER A 1 149 ? 6.117 39.25 -2.516 1 80.19 149 SER A N 1
ATOM 1167 C CA . SER A 1 149 ? 5.352 38.031 -2.781 1 80.19 149 SER A CA 1
ATOM 1168 C C . SER A 1 149 ? 3.91 38.188 -2.301 1 80.19 149 SER A C 1
ATOM 1170 O O . SER A 1 149 ? 3.617 39 -1.438 1 80.19 149 SER A O 1
ATOM 1172 N N . TRP A 1 150 ? 3.068 37.406 -2.781 1 83.19 150 TRP A N 1
ATOM 1173 C CA . TRP A 1 150 ? 1.669 37.469 -2.375 1 83.19 150 TRP A CA 1
ATOM 1174 C C . TRP A 1 150 ? 1.518 37.125 -0.895 1 83.19 150 TRP A C 1
ATOM 1176 O O . TRP A 1 150 ? 0.629 37.656 -0.219 1 83.19 150 TRP A O 1
ATOM 1186 N N . ARG A 1 151 ? 2.354 36.344 -0.507 1 79.69 151 ARG A N 1
ATOM 1187 C CA . ARG A 1 151 ? 2.299 35.938 0.898 1 79.69 151 ARG A CA 1
ATOM 1188 C C . ARG A 1 151 ? 2.625 37.125 1.807 1 79.69 151 ARG A C 1
ATOM 1190 O O . ARG A 1 151 ? 1.948 37.344 2.812 1 79.69 151 ARG A O 1
ATOM 1197 N N . GLU A 1 152 ? 3.641 37.812 1.403 1 80.38 152 GLU A N 1
ATOM 1198 C CA . GLU A 1 152 ? 4.027 39 2.164 1 80.38 152 GLU A CA 1
ATOM 1199 C C . GLU A 1 152 ? 2.912 40.031 2.178 1 80.38 152 GLU A C 1
ATOM 1201 O O . GLU A 1 152 ? 2.619 40.625 3.221 1 80.38 152 GLU A O 1
ATOM 1206 N N . VAL A 1 153 ? 2.293 40.156 1.107 1 88.25 153 VAL A N 1
ATOM 1207 C CA . VAL A 1 153 ? 1.209 41.125 0.957 1 88.25 153 VAL A CA 1
ATOM 1208 C C . VAL A 1 153 ? 0.027 40.719 1.832 1 88.25 153 VAL A C 1
ATOM 1210 O O . VAL A 1 153 ? -0.519 41.531 2.574 1 88.25 153 VAL A O 1
ATOM 1213 N N . LEU A 1 154 ? -0.196 39.562 1.753 1 86.56 154 LEU A N 1
ATOM 1214 C CA . LEU A 1 154 ? -1.348 39.062 2.49 1 86.56 154 LEU A CA 1
ATOM 1215 C C . LEU A 1 154 ? -1.132 39.188 3.994 1 86.56 154 LEU A C 1
ATOM 1217 O O . LEU A 1 154 ? -2.061 39.5 4.734 1 86.56 154 LEU A O 1
ATOM 1221 N N . GLU A 1 155 ? 0.035 38.969 4.363 1 83.5 155 GLU A N 1
ATOM 1222 C CA . GLU A 1 155 ? 0.372 39.062 5.777 1 83.5 155 GLU A CA 1
ATOM 1223 C C . GLU A 1 155 ? 0.1 40.469 6.309 1 83.5 155 GLU A C 1
ATOM 1225 O O . GLU A 1 155 ? -0.502 40.625 7.375 1 83.5 155 GLU A O 1
ATOM 1230 N N . LYS A 1 156 ? 0.49 41.406 5.648 1 89.12 156 LYS A N 1
ATOM 1231 C CA . LYS A 1 156 ? 0.307 42.781 6.074 1 89.12 156 LYS A CA 1
ATOM 1232 C C . LYS A 1 156 ? -1.165 43.188 6.031 1 89.12 156 LYS A C 1
ATOM 1234 O O . LYS A 1 156 ? -1.656 43.875 6.934 1 89.12 156 LYS A O 1
ATOM 1239 N N . TYR A 1 157 ? -1.853 42.719 5.078 1 92.06 157 TYR A N 1
ATOM 1240 C CA . TYR A 1 157 ? -3.26 43.062 4.945 1 92.06 157 TYR A CA 1
ATOM 1241 C C . TYR A 1 157 ? -4.102 42.375 6.004 1 92.06 157 TYR A C 1
ATOM 1243 O O . TYR A 1 157 ? -5.043 42.969 6.551 1 92.06 157 TYR A O 1
ATOM 1251 N N . VAL A 1 158 ? -3.717 41.219 6.23 1 89.25 158 VAL A N 1
ATOM 1252 C CA . VAL A 1 158 ? -4.441 40.5 7.273 1 89.25 158 VAL A CA 1
ATOM 1253 C C . VAL A 1 158 ? -4.234 41.188 8.617 1 89.25 158 VAL A C 1
ATOM 1255 O O . VAL A 1 158 ? -5.18 41.344 9.398 1 89.25 158 VAL A O 1
ATOM 1258 N N . ALA A 1 159 ? -3.053 41.562 8.875 1 86.06 159 ALA A N 1
ATOM 1259 C CA . ALA A 1 159 ? -2.768 42.344 10.086 1 86.06 159 ALA A CA 1
ATOM 1260 C C . ALA A 1 159 ? -3.6 43.625 10.133 1 86.06 159 ALA A C 1
ATOM 1262 O O . ALA A 1 159 ? -4.211 43.938 11.164 1 86.06 159 ALA A O 1
ATOM 1263 N N . ALA A 1 160 ? -3.705 44.281 9.109 1 91.44 160 ALA A N 1
ATOM 1264 C CA . ALA A 1 160 ? -4.512 45.469 9.023 1 91.44 160 ALA A CA 1
ATOM 1265 C C . ALA A 1 160 ? -5.996 45.156 9.203 1 91.44 160 ALA A C 1
ATOM 1267 O O . ALA A 1 160 ? -6.715 45.906 9.883 1 91.44 160 ALA A O 1
ATOM 1268 N N . GLY A 1 161 ? -6.32 44.094 8.578 1 90.81 161 GLY A N 1
ATOM 1269 C CA . GLY A 1 161 ? -7.707 43.656 8.695 1 90.81 161 GLY A CA 1
ATOM 1270 C C . GLY A 1 161 ? -8.125 43.375 10.125 1 90.81 161 GLY A C 1
ATOM 1271 O O . GLY A 1 161 ? -9.25 43.688 10.516 1 90.81 161 GLY A O 1
ATOM 1272 N N . LYS A 1 162 ? -7.242 42.875 10.844 1 87.5 162 LYS A N 1
ATOM 1273 C CA . LYS A 1 162 ? -7.5 42.625 12.258 1 87.5 162 LYS A CA 1
ATOM 1274 C C . LYS A 1 162 ? -7.727 43.938 13.016 1 87.5 162 LYS A C 1
ATOM 1276 O O . LYS A 1 162 ? -8.555 44 13.922 1 87.5 162 LYS A O 1
ATOM 1281 N N . GLY A 1 163 ? -7.031 44.906 12.672 1 86.38 163 GLY A N 1
ATOM 1282 C CA . GLY A 1 163 ? -7.258 46.219 13.219 1 86.38 163 GLY A CA 1
ATOM 1283 C C . GLY A 1 163 ? -8.633 46.781 12.883 1 86.38 163 GLY A C 1
ATOM 1284 O O . GLY A 1 163 ? -9.312 47.344 13.75 1 86.38 163 GLY A O 1
ATOM 1285 N N . LEU A 1 164 ? -9.008 46.562 11.672 1 88.56 164 LEU A N 1
ATOM 1286 C CA . LEU A 1 164 ? -10.336 47 11.242 1 88.56 164 LEU A CA 1
ATOM 1287 C C . LEU A 1 164 ? -11.422 46.281 12.008 1 88.56 164 LEU A C 1
ATOM 1289 O O . LEU A 1 164 ? -12.422 46.875 12.414 1 88.56 164 LEU A O 1
ATOM 1293 N N . ALA A 1 165 ? -11.164 45.062 12.133 1 87.56 165 ALA A N 1
ATOM 1294 C CA . ALA A 1 165 ? -12.133 44.219 12.852 1 87.56 165 ALA A CA 1
ATOM 1295 C C . ALA A 1 165 ? -12.305 44.719 14.289 1 87.56 165 ALA A C 1
ATOM 1297 O O . ALA A 1 165 ? -13.422 44.75 14.805 1 87.56 165 ALA A O 1
ATOM 1298 N N . ALA A 1 166 ? -11.242 45.094 14.898 1 81.81 166 ALA A N 1
ATOM 1299 C CA . ALA A 1 166 ? -11.273 45.625 16.25 1 81.81 166 ALA A CA 1
ATOM 1300 C C . ALA A 1 166 ? -12.055 46.938 16.312 1 81.81 166 ALA A C 1
ATOM 1302 O O . ALA A 1 166 ? -12.812 47.188 17.25 1 81.81 166 ALA A O 1
ATOM 1303 N N . ALA A 1 167 ? -11.914 47.719 15.406 1 84.31 167 ALA A N 1
ATOM 1304 C CA 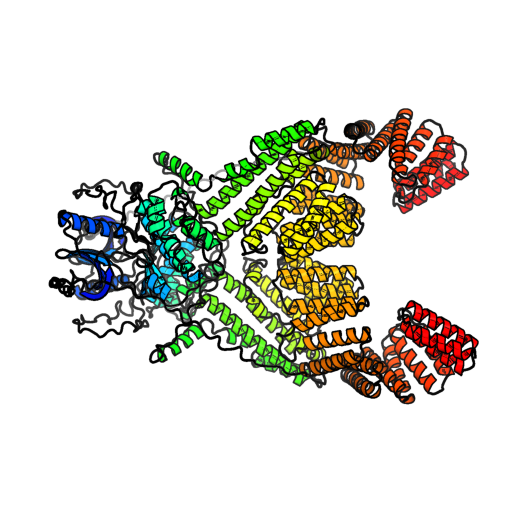. ALA A 1 167 ? -12.648 48.969 15.32 1 84.31 167 ALA A CA 1
ATOM 1305 C C . ALA A 1 167 ? -14.148 48.719 15.164 1 84.31 167 ALA A C 1
ATOM 1307 O O . ALA A 1 167 ? -14.961 49.375 15.828 1 84.31 167 ALA A O 1
ATOM 1308 N N . HIS A 1 168 ? -14.406 47.812 14.32 1 85.19 168 HIS A N 1
ATOM 1309 C CA . HIS A 1 168 ? -15.805 47.469 14.109 1 85.19 168 HIS A CA 1
ATOM 1310 C C . HIS A 1 168 ? -16.453 46.938 15.391 1 85.19 168 HIS A C 1
ATOM 1312 O O . HIS A 1 168 ? -17.594 47.312 15.695 1 85.19 168 HIS A O 1
ATOM 1318 N N . ALA A 1 169 ? -15.68 46.188 16.109 1 78.69 169 ALA A N 1
ATOM 1319 C CA . ALA A 1 169 ? -16.156 45.656 17.391 1 78.69 169 ALA A CA 1
ATOM 1320 C C . ALA A 1 169 ? -16.438 46.75 18.391 1 78.69 169 ALA A C 1
ATOM 1322 O O . ALA A 1 169 ? -17.297 46.625 19.266 1 78.69 169 ALA A O 1
ATOM 1323 N N . ALA A 1 170 ? -15.758 47.875 18.219 1 72.38 170 ALA A N 1
ATOM 1324 C CA . ALA A 1 170 ? -15.953 49.062 19.078 1 72.38 170 ALA A CA 1
ATOM 1325 C C . ALA A 1 170 ? -17.047 49.969 18.516 1 72.38 170 ALA A C 1
ATOM 1327 O O . ALA A 1 170 ? -17.25 51.062 19.016 1 72.38 170 ALA A O 1
ATOM 1328 N N . GLY A 1 171 ? -17.641 49.438 17.422 1 73.06 171 GLY A N 1
ATOM 1329 C CA . GLY A 1 171 ? -18.75 50.156 16.844 1 73.06 171 GLY A CA 1
ATOM 1330 C C . GLY A 1 171 ? -18.312 51.25 15.883 1 73.06 171 GLY A C 1
ATOM 1331 O O . GLY A 1 171 ? -19.062 52.188 15.586 1 73.06 171 GLY A O 1
ATOM 1332 N N . LEU A 1 172 ? -17.141 51.188 15.453 1 79.81 172 LEU A N 1
ATOM 1333 C CA . LEU A 1 172 ? -16.609 52.219 14.562 1 79.81 172 LEU A CA 1
ATOM 1334 C C . LEU A 1 172 ? -16.438 51.656 13.148 1 79.81 172 LEU A C 1
ATOM 1336 O O . LEU A 1 172 ? -15.953 50.531 12.961 1 79.81 172 LEU A O 1
ATOM 1340 N N . VAL A 1 173 ? -16.969 52.312 12.188 1 85.19 173 VAL A N 1
ATOM 1341 C CA . VAL A 1 173 ? -16.719 52.031 10.781 1 85.19 173 VAL A CA 1
ATOM 1342 C C . VAL A 1 173 ? -15.703 53.031 10.219 1 85.19 173 VAL A C 1
ATOM 1344 O O . VAL A 1 173 ? -15.891 54.25 10.312 1 85.19 173 VAL A O 1
ATOM 1347 N N . HIS A 1 174 ? -14.594 52.594 9.625 1 85.75 174 HIS A N 1
ATOM 1348 C CA . HIS A 1 174 ? -13.453 53.375 9.203 1 85.75 174 HIS A CA 1
ATOM 1349 C C . HIS A 1 174 ? -13.836 54.344 8.07 1 85.75 174 HIS A C 1
ATOM 1351 O O . HIS A 1 174 ? -13.492 55.5 8.102 1 85.75 174 HIS A O 1
ATOM 1357 N N . ARG A 1 175 ? -14.492 53.812 6.969 1 86 175 ARG A N 1
ATOM 1358 C CA . ARG A 1 175 ? -15.102 54.5 5.828 1 86 175 ARG A CA 1
ATOM 1359 C C . ARG A 1 175 ? -14.031 55.031 4.875 1 86 175 ARG A C 1
ATOM 1361 O O . ARG A 1 175 ? -14.352 55.562 3.809 1 86 175 ARG A O 1
ATOM 1368 N N . ASP A 1 176 ? -12.781 54.875 5.148 1 85.69 176 ASP A N 1
ATOM 1369 C CA . ASP A 1 176 ? -11.719 55.344 4.258 1 85.69 176 ASP A CA 1
ATOM 1370 C C . ASP A 1 176 ? -10.484 54.438 4.375 1 85.69 176 ASP A C 1
ATOM 1372 O O . ASP A 1 176 ? -9.359 54.938 4.516 1 85.69 176 ASP A O 1
ATOM 1376 N N . PHE A 1 177 ? -10.656 53.188 4.383 1 90.75 177 PHE A N 1
ATOM 1377 C CA . PHE A 1 177 ? -9.516 52.281 4.406 1 90.75 177 PHE A CA 1
ATOM 1378 C C . PHE A 1 177 ? -8.781 52.312 3.072 1 90.75 177 PHE A C 1
ATOM 1380 O O . PHE A 1 177 ? -9.391 52.125 2.018 1 90.75 177 PHE A O 1
ATOM 1387 N N . LYS A 1 178 ? -7.539 52.531 3.061 1 90.44 178 LYS A N 1
ATOM 1388 C CA . LYS A 1 178 ? -6.609 52.5 1.935 1 90.44 178 LYS A CA 1
ATOM 1389 C C . LYS A 1 178 ? -5.172 52.312 2.412 1 90.44 178 LYS A C 1
ATOM 1391 O O . LYS A 1 178 ? -4.863 52.562 3.58 1 90.44 178 LYS A O 1
ATOM 1396 N N . PRO A 1 179 ? -4.359 51.844 1.478 1 90.81 179 PRO A N 1
ATOM 1397 C CA . PRO A 1 179 ? -2.98 51.562 1.876 1 90.81 179 PRO A CA 1
ATOM 1398 C C . PRO A 1 179 ? -2.285 52.781 2.496 1 90.81 179 PRO A C 1
ATOM 1400 O O . PRO A 1 179 ? -1.396 52.625 3.336 1 90.81 179 PRO A O 1
ATOM 1403 N N . ALA A 1 180 ? -2.729 54 2.209 1 86 180 ALA A N 1
ATOM 1404 C CA . ALA A 1 180 ? -2.125 55.219 2.736 1 86 180 ALA A CA 1
ATOM 1405 C C . ALA A 1 180 ? -2.494 55.406 4.203 1 86 180 ALA A C 1
ATOM 1407 O O . ALA A 1 180 ? -1.834 56.188 4.914 1 86 180 ALA A O 1
ATOM 1408 N N . ASN A 1 181 ? -3.547 54.688 4.707 1 87.94 181 ASN A N 1
ATOM 1409 C CA . ASN A 1 181 ? -4.004 54.812 6.086 1 87.94 181 ASN A CA 1
ATOM 1410 C C . ASN A 1 181 ? -3.57 53.625 6.938 1 87.94 181 ASN A C 1
ATOM 1412 O O . ASN A 1 181 ? -4.156 53.375 7.992 1 87.94 181 ASN A O 1
ATOM 1416 N N . VAL A 1 182 ? -2.641 52.844 6.445 1 91.88 182 VAL A N 1
ATOM 1417 C CA . VAL A 1 182 ? -2.039 51.719 7.16 1 91.88 182 VAL A CA 1
ATOM 1418 C C . VAL A 1 182 ? -0.532 51.938 7.277 1 91.88 182 VAL A C 1
ATOM 1420 O O . VAL A 1 182 ? 0.142 52.219 6.281 1 91.88 182 VAL A O 1
ATOM 1423 N N . LEU A 1 183 ? -0.069 51.875 8.43 1 88.56 183 LEU A N 1
ATOM 1424 C CA . LEU A 1 183 ? 1.359 52.062 8.672 1 88.56 183 LEU A CA 1
ATOM 1425 C C . LEU A 1 183 ? 2.035 50.719 8.906 1 88.56 183 LEU A C 1
ATOM 1427 O O . LEU A 1 183 ? 1.458 49.812 9.539 1 88.56 183 LEU A O 1
ATOM 1431 N N . VAL A 1 184 ? 3.172 50.531 8.305 1 89.19 184 VAL A N 1
ATOM 1432 C CA . VAL A 1 184 ? 4.012 49.375 8.516 1 89.19 184 VAL A CA 1
ATOM 1433 C C . VAL A 1 184 ? 5.324 49.781 9.18 1 89.19 184 VAL A C 1
ATOM 1435 O O . VAL A 1 184 ? 6.129 50.5 8.57 1 89.19 184 VAL A O 1
ATOM 1438 N N . GLY A 1 185 ? 5.504 49.375 10.422 1 81.75 185 GLY A N 1
ATOM 1439 C CA . GLY A 1 185 ? 6.715 49.688 11.156 1 81.75 185 GLY A CA 1
ATOM 1440 C C . GLY A 1 185 ? 7.934 48.938 10.672 1 81.75 185 GLY A C 1
ATOM 1441 O O . GLY A 1 185 ? 7.801 47.938 9.977 1 81.75 185 GLY A O 1
ATOM 1442 N N . HIS A 1 186 ? 9.086 49.375 10.906 1 75.56 186 HIS A N 1
ATOM 1443 C CA . HIS A 1 186 ? 10.328 48.656 10.586 1 75.56 186 HIS A CA 1
ATOM 1444 C C . HIS A 1 186 ? 10.383 47.312 11.258 1 75.56 186 HIS A C 1
ATOM 1446 O O . HIS A 1 186 ? 11.039 46.375 10.758 1 75.56 186 HIS A O 1
ATOM 1452 N N . ASN A 1 187 ? 9.609 47.25 12.312 1 64.94 187 ASN A N 1
ATOM 1453 C CA . ASN A 1 187 ? 9.539 45.969 13.031 1 64.94 187 ASN A CA 1
ATOM 1454 C C . ASN A 1 187 ? 8.516 45.031 12.398 1 64.94 187 ASN A C 1
ATOM 1456 O O . ASN A 1 187 ? 8.305 43.906 12.883 1 64.94 187 ASN A O 1
ATOM 1460 N N . GLY A 1 188 ? 7.906 45.438 11.344 1 76.56 188 GLY A N 1
ATOM 1461 C CA . GLY A 1 188 ? 6.969 44.594 10.609 1 76.56 188 GLY A CA 1
ATOM 1462 C C . GLY A 1 188 ? 5.539 44.75 11.094 1 76.56 188 GLY A C 1
ATOM 1463 O O . GLY A 1 188 ? 4.613 44.188 10.484 1 76.56 188 GLY A O 1
ATOM 1464 N N . ARG A 1 189 ? 5.234 45.406 12.172 1 80.44 189 ARG A N 1
ATOM 1465 C CA . ARG A 1 189 ? 3.889 45.562 12.711 1 80.44 189 ARG A CA 1
ATOM 1466 C C . ARG A 1 189 ? 3.066 46.531 11.852 1 80.44 189 ARG A C 1
ATOM 1468 O O . ARG A 1 189 ? 3.586 47.531 11.352 1 80.44 189 ARG A O 1
ATOM 1475 N N . VAL A 1 190 ? 1.811 46.125 11.773 1 89.06 190 VAL A N 1
ATOM 1476 C CA . VAL A 1 190 ? 0.892 46.875 10.914 1 89.06 190 VAL A CA 1
ATOM 1477 C C . VAL A 1 190 ? -0.104 47.656 11.773 1 89.06 190 VAL A C 1
ATOM 1479 O O . VAL A 1 190 ? -0.631 47.125 12.758 1 89.06 190 VAL A O 1
ATOM 1482 N N . TYR A 1 191 ? -0.311 49 11.523 1 89.06 191 TYR A N 1
ATOM 1483 C CA . TYR A 1 191 ? -1.269 49.812 12.242 1 89.06 191 TYR A CA 1
ATOM 1484 C C . TYR A 1 191 ? -2.275 50.438 11.281 1 89.06 191 TYR A C 1
ATOM 1486 O O . TYR A 1 191 ? -1.891 51.031 10.273 1 89.06 191 TYR A O 1
ATOM 1494 N N . VAL A 1 192 ? -3.508 50.219 11.609 1 90.25 192 VAL A N 1
ATOM 1495 C CA . VAL A 1 192 ? -4.531 51 10.914 1 90.25 192 VAL A CA 1
ATOM 1496 C C . VAL A 1 192 ? -4.664 52.375 11.555 1 90.25 192 VAL A C 1
ATOM 1498 O O . VAL A 1 192 ? -4.707 52.5 12.781 1 90.25 192 VAL A O 1
ATOM 1501 N N . THR A 1 193 ? -4.637 53.344 10.82 1 85 193 THR A N 1
ATOM 1502 C CA . THR A 1 193 ? -4.723 54.719 11.328 1 85 193 THR A CA 1
ATOM 1503 C C . THR A 1 193 ? -5.801 55.5 10.586 1 85 193 THR A C 1
ATOM 1505 O O . THR A 1 193 ? -6.434 55 9.664 1 85 193 THR A O 1
ATOM 1508 N N . ASP A 1 194 ? -6.117 56.719 11 1 75.94 194 ASP A N 1
ATOM 1509 C CA . ASP A 1 194 ? -6.98 57.719 10.391 1 75.94 194 ASP A CA 1
ATOM 1510 C C . ASP A 1 194 ? -8.438 57.281 10.398 1 75.94 194 ASP A C 1
ATOM 1512 O O . ASP A 1 194 ? -9.055 57.156 9.336 1 75.94 194 ASP A O 1
ATOM 1516 N N . PHE A 1 195 ? -8.914 57 11.531 1 73.06 195 PHE A N 1
ATOM 1517 C CA . PHE A 1 195 ? -10.328 56.688 11.711 1 73.06 195 PHE A CA 1
ATOM 1518 C C . PHE A 1 195 ? -11.164 57.969 11.664 1 73.06 195 PHE A C 1
ATOM 1520 O O . PHE A 1 195 ? -12.227 58.031 12.281 1 73.06 195 PHE A O 1
ATOM 1527 N N . GLY A 1 196 ? -10.656 59.031 11.094 1 61.34 196 GLY A N 1
ATOM 1528 C CA . GLY A 1 196 ? -11.266 60.344 11.07 1 61.34 196 GLY A CA 1
ATOM 1529 C C . GLY A 1 196 ? -12.664 60.344 10.477 1 61.34 196 GLY A C 1
ATOM 1530 O O . GLY A 1 196 ? -13.484 61.188 10.82 1 61.34 196 GLY A O 1
ATOM 1531 N N . LEU A 1 197 ? -12.953 59.5 9.594 1 58.59 197 LEU A N 1
ATOM 1532 C CA . LEU A 1 197 ? -14.258 59.406 8.945 1 58.59 197 LEU A CA 1
ATOM 1533 C C . LEU A 1 197 ? -15.117 58.312 9.562 1 58.59 197 LEU A C 1
ATOM 1535 O O . LEU A 1 197 ? -16.188 58 9.055 1 58.59 197 LEU A O 1
ATOM 1539 N N . ALA A 1 198 ? -14.547 57.812 10.672 1 65.81 198 ALA A N 1
ATOM 1540 C CA . ALA A 1 198 ? -15.219 56.656 11.273 1 65.81 198 ALA A CA 1
ATOM 1541 C C . ALA A 1 198 ? -16.547 57.062 11.898 1 65.81 198 ALA A C 1
ATOM 1543 O O . ALA A 1 198 ? -16.688 58.156 12.422 1 65.81 198 ALA A O 1
ATOM 1544 N N . ARG A 1 199 ? -17.516 56.469 11.609 1 62.81 199 ARG A N 1
ATOM 1545 C CA . ARG A 1 199 ? -18.844 56.688 12.164 1 62.81 199 ARG A CA 1
ATOM 1546 C C . ARG A 1 199 ? -19.266 55.531 13.07 1 62.81 199 ARG A C 1
ATOM 1548 O O . ARG A 1 199 ? -18.859 54.375 12.852 1 62.81 199 ARG A O 1
ATOM 1555 N N . ARG A 1 200 ? -19.812 55.875 14.203 1 56.62 200 ARG A N 1
ATOM 1556 C CA . ARG A 1 200 ? -20.406 54.812 15.031 1 56.62 200 ARG A CA 1
ATOM 1557 C C . ARG A 1 200 ? -21.453 54.031 14.25 1 56.62 200 ARG A C 1
ATOM 1559 O O . ARG A 1 200 ? -22.25 54.625 13.516 1 56.62 200 ARG A O 1
ATOM 1566 N N . ASP A 1 201 ? -21.234 52.719 14.117 1 55.41 201 ASP A N 1
ATOM 1567 C CA . ASP A 1 201 ? -22.219 51.844 13.492 1 55.41 201 ASP A CA 1
ATOM 1568 C C . ASP A 1 201 ? -23.594 52.062 14.102 1 55.41 201 ASP A C 1
ATOM 1570 O O . ASP A 1 201 ? -23.766 51.969 15.312 1 55.41 201 ASP A O 1
ATOM 1574 N N . ALA A 1 202 ? -24.578 52.688 13.516 1 48.91 202 ALA A N 1
ATOM 1575 C CA . ALA A 1 202 ? -25.922 53 14.016 1 48.91 202 ALA A CA 1
ATOM 1576 C C . ALA A 1 202 ? -26.531 51.781 14.727 1 48.91 202 ALA A C 1
ATOM 1578 O O . ALA A 1 202 ? -27.469 51.938 15.523 1 48.91 202 ALA A O 1
ATOM 1579 N N . ARG A 1 203 ? -26.094 50.594 14.516 1 47.12 203 ARG A N 1
ATOM 1580 C CA . ARG A 1 203 ? -26.688 49.375 15.055 1 47.12 203 ARG A CA 1
ATOM 1581 C C . ARG A 1 203 ? -25.891 48.875 16.25 1 47.12 203 ARG A C 1
ATOM 1583 O O . ARG A 1 203 ? -26.203 47.812 16.812 1 47.12 203 ARG A O 1
ATOM 1590 N N . PHE A 1 204 ? -24.891 49.594 16.688 1 39.69 204 PHE A N 1
ATOM 1591 C CA . PHE A 1 204 ? -24.031 49.156 17.766 1 39.69 204 PHE A CA 1
ATOM 1592 C C . PHE A 1 204 ? -24.625 49.531 19.125 1 39.69 204 PHE A C 1
ATOM 1594 O O . PHE A 1 204 ? -24.875 50.688 19.391 1 39.69 204 PHE A O 1
ATOM 1601 N N . THR A 1 205 ? -25.328 48.594 19.922 1 35.88 205 THR A N 1
ATOM 1602 C CA . THR A 1 205 ? -25.703 48.781 21.328 1 35.88 205 THR A CA 1
ATOM 1603 C C . THR A 1 205 ? -24.578 48.375 22.25 1 35.88 205 THR A C 1
ATOM 1605 O O . THR A 1 205 ? -24.094 47.25 22.203 1 35.88 205 THR A O 1
ATOM 1608 N N . PRO A 1 206 ? -23.859 49.219 23 1 34.22 206 PRO A N 1
ATOM 1609 C CA . PRO A 1 206 ? -22.812 48.844 23.953 1 34.22 206 PRO A CA 1
ATOM 1610 C C . PRO A 1 206 ? -23.234 47.75 24.922 1 34.22 206 PRO A C 1
ATOM 1612 O O . PRO A 1 206 ? -24.422 47.656 25.266 1 34.22 206 PRO A O 1
ATOM 1615 N N . SER A 1 207 ? -22.609 46.656 25.031 1 29.48 207 SER A N 1
ATOM 1616 C CA . SER A 1 207 ? -22.953 45.625 26 1 29.48 207 SER A CA 1
ATOM 1617 C C . SER A 1 207 ? -23.109 46.219 27.391 1 29.48 207 SER A C 1
ATOM 1619 O O . SER A 1 207 ? -22.359 47.094 27.781 1 29.48 207 SER A O 1
ATOM 1621 N N . ARG A 1 208 ? -24.25 46 28.156 1 32.09 208 ARG A N 1
ATOM 1622 C CA . ARG A 1 208 ? -24.828 46.469 29.406 1 32.09 208 ARG A CA 1
ATOM 1623 C C . ARG A 1 208 ? -23.922 46.125 30.594 1 32.09 208 ARG A C 1
ATOM 1625 O O . ARG A 1 208 ? -24.328 46.25 31.75 1 32.09 208 ARG A O 1
ATOM 1632 N N . GLY A 1 209 ? -22.828 45.344 30.516 1 29.52 209 GLY A N 1
ATOM 1633 C CA . GLY A 1 209 ? -22.484 44.844 31.844 1 29.52 209 GLY A CA 1
ATOM 1634 C C . GLY A 1 209 ? -22.203 45.938 32.844 1 29.52 209 GLY A C 1
ATOM 1635 O O . GLY A 1 209 ? -22.047 45.688 34.031 1 29.52 209 GLY A O 1
ATOM 1636 N N . LEU A 1 210 ? -21.422 46.938 32.656 1 28.41 210 LEU A N 1
ATOM 1637 C CA . LEU A 1 210 ? -21.094 47.625 33.906 1 28.41 210 LEU A CA 1
ATOM 1638 C C . LEU A 1 210 ? -22.25 48.5 34.375 1 28.41 210 LEU A C 1
ATOM 1640 O O . LEU A 1 210 ? -22.484 49.562 33.812 1 28.41 210 LEU A O 1
ATOM 1644 N N . THR A 1 211 ? -23.391 47.875 34.656 1 26.94 211 THR A N 1
ATOM 1645 C CA . THR A 1 211 ? -24.484 48.625 35.312 1 26.94 211 THR A CA 1
ATOM 1646 C C . THR A 1 211 ? -24 49.25 36.625 1 26.94 211 THR A C 1
ATOM 1648 O O . THR A 1 211 ? -24.75 49.25 37.594 1 26.94 211 THR A O 1
ATOM 1651 N N . GLN A 1 212 ? -22.766 49.312 37.062 1 27.58 212 GLN A N 1
ATOM 1652 C CA . GLN A 1 212 ? -22.766 49.938 38.375 1 27.58 212 GLN A CA 1
ATOM 1653 C C . GLN A 1 212 ? -23.562 51.219 38.406 1 27.58 212 GLN A C 1
ATOM 1655 O O . GLN A 1 212 ? -23.656 51.906 37.375 1 27.58 212 GLN A O 1
ATOM 1660 N N . GLU A 1 213 ? -24.281 51.469 39.531 1 28.64 213 GLU A N 1
ATOM 1661 C CA . GLU A 1 213 ? -25.031 52.625 40.031 1 28.64 213 GLU A CA 1
ATOM 1662 C C . GLU A 1 213 ? -24.328 53.938 39.656 1 28.64 213 GLU A C 1
ATOM 1664 O O . GLU A 1 213 ? -23.125 54.062 39.812 1 28.64 213 GLU A O 1
ATOM 1669 N N . ALA A 1 214 ? -24.984 54.75 38.812 1 29.83 214 ALA A N 1
ATOM 1670 C CA . ALA A 1 214 ? -24.797 56.094 38.281 1 29.83 214 ALA A CA 1
ATOM 1671 C C . ALA A 1 214 ? -24.375 57.062 39.375 1 29.83 214 ALA A C 1
ATOM 1673 O O . ALA A 1 214 ? -25.156 57.406 40.281 1 29.83 214 ALA A O 1
ATOM 1674 N N . LEU A 1 215 ? -23.234 56.875 40.031 1 28.39 215 LEU A N 1
ATOM 1675 C CA . LEU A 1 215 ? -23 58.125 40.75 1 28.39 215 LEU A CA 1
ATOM 1676 C C . LEU A 1 215 ? -23.281 59.312 39.812 1 28.39 215 LEU A C 1
ATOM 1678 O O . LEU A 1 215 ? -22.953 59.281 38.625 1 28.39 215 LEU A O 1
ATOM 1682 N N . PRO A 1 216 ? -24.297 60.25 40.125 1 27.67 216 PRO A N 1
ATOM 1683 C CA . PRO A 1 216 ? -24.672 61.406 39.344 1 27.67 216 PRO A CA 1
ATOM 1684 C C . PRO A 1 216 ? -23.469 62.219 38.844 1 27.67 216 PRO A C 1
ATOM 1686 O O . PRO A 1 216 ? -22.891 63 39.594 1 27.67 216 PRO A O 1
ATOM 1689 N N . LEU A 1 217 ? -22.438 61.562 38.375 1 28.7 217 LEU A N 1
ATOM 1690 C CA . LEU A 1 217 ? -21.453 62.531 37.938 1 28.7 217 LEU A CA 1
ATOM 1691 C C . LEU A 1 217 ? -22.047 63.469 36.875 1 28.7 217 LEU A C 1
ATOM 1693 O O . LEU A 1 217 ? -22.969 63.094 36.156 1 28.7 217 LEU A O 1
ATOM 1697 N N . PRO A 1 218 ? -22 64.812 37 1 27.64 218 PRO A N 1
ATOM 1698 C CA . PRO A 1 218 ? -22.625 65.688 36.031 1 27.64 218 PRO A CA 1
ATOM 1699 C C . PRO A 1 218 ? -22.422 65.25 34.594 1 27.64 218 PRO A C 1
ATOM 1701 O O . PRO A 1 218 ? -21.328 64.75 34.219 1 27.64 218 PRO A O 1
ATOM 1704 N N . ARG A 1 219 ? -23.453 64.562 34 1 31.44 219 ARG A N 1
ATOM 1705 C CA . ARG A 1 219 ? -23.609 64.062 32.656 1 31.44 219 ARG A CA 1
ATOM 1706 C C . ARG A 1 219 ? -23.078 65 31.625 1 31.44 219 ARG A C 1
ATOM 1708 O O . ARG A 1 219 ? -23.594 66.125 31.469 1 31.44 219 ARG A O 1
ATOM 1715 N N . PRO A 1 220 ? -21.75 65.125 31.531 1 28.66 220 PRO A N 1
ATOM 1716 C CA . PRO A 1 220 ? -21.625 66.062 30.422 1 28.66 220 PRO A CA 1
ATOM 1717 C C . PRO A 1 220 ? -22.625 65.812 29.297 1 28.66 220 PRO A C 1
ATOM 1719 O O . PRO A 1 220 ? -23.156 64.688 29.203 1 28.66 220 PRO A O 1
ATOM 1722 N N . VAL A 1 221 ? -23.266 66.812 28.672 1 25.92 221 VAL A N 1
ATOM 1723 C CA . VAL A 1 221 ? -24.234 66.875 27.578 1 25.92 221 VAL A CA 1
ATOM 1724 C C . VAL A 1 221 ? -23.906 65.75 26.562 1 25.92 221 VAL A C 1
ATOM 1726 O O . VAL A 1 221 ? -22.781 65.688 26.047 1 25.92 221 VAL A O 1
ATOM 1729 N N . SER A 1 222 ? -24.422 64.625 26.672 1 29.81 222 SER A N 1
ATOM 1730 C CA . SER A 1 222 ? -24.359 63.438 25.844 1 29.81 222 SER A CA 1
ATOM 1731 C C . SER A 1 222 ? -24.578 63.781 24.359 1 29.81 222 SER A C 1
ATOM 1733 O O . SER A 1 222 ? -25.703 63.812 23.891 1 29.81 222 SER A O 1
ATOM 1735 N N . VAL A 1 223 ? -24.016 64.938 23.906 1 26.69 223 VAL A N 1
ATOM 1736 C CA . VAL A 1 223 ? -24.141 65.312 22.516 1 26.69 223 VAL A CA 1
ATOM 1737 C C . VAL A 1 223 ? -23.703 64.125 21.625 1 26.69 223 VAL A C 1
ATOM 1739 O O . VAL A 1 223 ? -22.938 64.312 20.672 1 26.69 223 VAL A O 1
ATOM 1742 N N . LEU A 1 224 ? -23.422 63.094 22.172 1 30.92 224 LEU A N 1
ATOM 1743 C CA . LEU A 1 224 ? -22.875 62 21.359 1 30.92 224 LEU A CA 1
ATOM 1744 C C . LEU A 1 224 ? -23.875 61.531 20.328 1 30.92 224 LEU A C 1
ATOM 1746 O O . LEU A 1 224 ? -23.594 60.594 19.562 1 30.92 224 LEU A O 1
ATOM 1750 N N . ARG A 1 225 ? -25.172 61.75 20.516 1 31.89 225 ARG A N 1
ATOM 1751 C CA . ARG A 1 225 ? -26.188 61.219 19.609 1 31.89 225 ARG A CA 1
ATOM 1752 C C . ARG A 1 225 ? -26.094 61.875 18.234 1 31.89 225 ARG A C 1
ATOM 1754 O O . ARG A 1 225 ? -26.922 61.594 17.359 1 31.89 225 ARG A O 1
ATOM 1761 N N . ARG A 1 226 ? -25.547 63.094 18.203 1 31.84 226 ARG A N 1
ATOM 1762 C CA . ARG A 1 226 ? -25.734 63.719 16.891 1 31.84 226 ARG A CA 1
ATOM 1763 C C . ARG A 1 226 ? -24.797 63.062 15.859 1 31.84 226 ARG A C 1
ATOM 1765 O O . ARG A 1 226 ? -23.641 62.75 16.156 1 31.84 226 ARG A O 1
ATOM 1772 N N . SER A 1 227 ? -25.406 62.594 14.797 1 33.69 227 SER A N 1
ATOM 1773 C CA . SER A 1 227 ? -24.875 61.906 13.617 1 33.69 227 SER A CA 1
ATOM 1774 C C . SER A 1 227 ? -23.578 62.562 13.148 1 33.69 227 SER A C 1
ATOM 1776 O O . SER A 1 227 ? -23.547 63.781 12.883 1 33.69 227 SER A O 1
ATOM 1778 N N . LEU A 1 228 ? -22.484 62.125 13.672 1 34.47 228 LEU A N 1
ATOM 1779 C CA . LEU A 1 228 ? -21.172 62.688 13.328 1 34.47 228 LEU A CA 1
ATOM 1780 C C . LEU A 1 228 ? -21.188 63.312 11.938 1 34.47 228 LEU A C 1
ATOM 1782 O O . LEU A 1 228 ? -20.703 64.438 11.75 1 34.47 228 LEU A O 1
ATOM 1786 N N . THR A 1 229 ? -20.969 62.531 10.859 1 38.28 229 THR A N 1
ATOM 1787 C CA . THR A 1 229 ? -20.953 62.969 9.469 1 38.28 229 THR A CA 1
ATOM 1788 C C . THR A 1 229 ? -22.344 62.906 8.852 1 38.28 229 THR A C 1
ATOM 1790 O O . THR A 1 229 ? -23.109 62 9.156 1 38.28 229 THR A O 1
ATOM 1793 N N . GLN A 1 230 ? -23.047 64 8.523 1 34.84 230 GLN A N 1
ATOM 1794 C CA . GLN A 1 230 ? -24.359 64.125 7.887 1 34.84 230 GLN A CA 1
ATOM 1795 C C . GLN A 1 230 ? -24.578 63.031 6.84 1 34.84 230 GLN A C 1
ATOM 1797 O O . GLN A 1 230 ? -23.656 62.688 6.086 1 34.84 230 GLN A O 1
ATOM 1802 N N . GLU A 1 231 ? -25.656 62.312 6.883 1 39.28 231 GLU A N 1
ATOM 1803 C CA . GLU A 1 231 ? -26.266 61.5 5.824 1 39.28 231 GLU A CA 1
ATOM 1804 C C . GLU A 1 231 ? -26.359 62.281 4.523 1 39.28 231 GLU A C 1
ATOM 1806 O O . GLU A 1 231 ? -26.766 63.469 4.531 1 39.28 231 GLU A O 1
ATOM 1811 N N . GLY A 1 232 ? -25.469 62.031 3.299 1 43.97 232 GLY A N 1
ATOM 1812 C CA . GLY A 1 232 ? -25.5 62.594 1.96 1 43.97 232 GLY A CA 1
ATOM 1813 C C . GLY A 1 232 ? -24.109 62.875 1.4 1 43.97 232 GLY A C 1
ATOM 1814 O O . GLY A 1 232 ? -23.953 63.094 0.2 1 43.97 232 GLY A O 1
ATOM 1815 N N . MET A 1 233 ? -23.172 63.406 2.213 1 42.59 233 MET A N 1
ATOM 1816 C CA . MET A 1 233 ? -21.906 63.75 1.574 1 42.59 233 MET A CA 1
ATOM 1817 C C . MET A 1 233 ? -21.031 62.5 1.408 1 42.59 233 MET A C 1
ATOM 1819 O O . MET A 1 233 ? -20.828 61.75 2.361 1 42.59 233 MET A O 1
ATOM 1823 N N . VAL A 1 234 ? -20.641 62.062 0.26 1 52.47 234 VAL A N 1
ATOM 1824 C CA . VAL A 1 234 ? -19.781 61 -0.194 1 52.47 234 VAL A CA 1
ATOM 1825 C C . VAL A 1 234 ? -18.359 61.219 0.312 1 52.47 234 VAL A C 1
ATOM 1827 O O . VAL A 1 234 ? -17.703 62.219 -0.064 1 52.47 234 VAL A O 1
ATOM 1830 N N . HIS A 1 235 ? -17.922 60.719 1.419 1 61.97 235 HIS A N 1
ATOM 1831 C CA . HIS A 1 235 ? -16.562 60.812 1.927 1 61.97 235 HIS A CA 1
ATOM 1832 C C . HIS A 1 235 ? -15.797 59.531 1.676 1 61.97 235 HIS A C 1
ATOM 1834 O O . HIS A 1 235 ? -16.359 58.438 1.77 1 61.97 235 HIS A O 1
ATOM 1840 N N . GLY A 1 236 ? -14.633 59.5 1.104 1 71.62 236 GLY A N 1
ATOM 1841 C CA . GLY A 1 236 ? -13.719 58.406 0.851 1 71.62 236 GLY A CA 1
ATOM 1842 C C . GLY A 1 236 ? -12.883 58.594 -0.401 1 71.62 236 GLY A C 1
ATOM 1843 O O . GLY A 1 236 ? -12.977 59.625 -1.058 1 71.62 236 GLY A O 1
ATOM 1844 N N . THR A 1 237 ? -11.969 57.812 -0.514 1 78.06 237 THR A N 1
ATOM 1845 C CA . THR A 1 237 ? -11.18 57.812 -1.74 1 78.06 237 THR A CA 1
ATOM 1846 C C . THR A 1 237 ? -11.883 57 -2.828 1 78.06 237 THR A C 1
ATOM 1848 O O . THR A 1 237 ? -12.055 55.781 -2.697 1 78.06 237 THR A O 1
ATOM 1851 N N . PRO A 1 238 ? -12.352 57.625 -3.832 1 81.31 238 PRO A N 1
ATOM 1852 C CA . PRO A 1 238 ? -13.203 57.031 -4.855 1 81.31 238 PRO A CA 1
ATOM 1853 C C . PRO A 1 238 ? -12.664 55.688 -5.348 1 81.31 238 PRO A C 1
ATOM 1855 O O . PRO A 1 238 ? -13.445 54.75 -5.602 1 81.31 238 PRO A O 1
ATOM 1858 N N . HIS A 1 239 ? -11.367 55.5 -5.371 1 86.88 239 HIS A N 1
ATOM 1859 C CA . HIS A 1 239 ? -10.781 54.281 -5.926 1 86.88 239 HIS A CA 1
ATOM 1860 C C . HIS A 1 239 ? -10.984 53.094 -4.992 1 86.88 239 HIS A C 1
ATOM 1862 O O . HIS A 1 239 ? -10.82 51.938 -5.402 1 86.88 239 HIS A O 1
ATOM 1868 N N . TYR A 1 240 ? -11.43 53.281 -3.789 1 90.38 240 TYR A N 1
ATOM 1869 C CA . TYR A 1 240 ? -11.57 52.188 -2.82 1 90.38 240 TYR A CA 1
ATOM 1870 C C . TYR A 1 240 ? -12.984 52.156 -2.238 1 90.38 240 TYR A C 1
ATOM 1872 O O . TYR A 1 240 ? -13.305 51.281 -1.429 1 90.38 240 TYR A O 1
ATOM 1880 N N . MET A 1 241 ? -13.812 53.031 -2.613 1 88.31 241 MET A N 1
ATOM 1881 C CA . MET A 1 241 ? -15.125 53.219 -1.999 1 88.31 241 MET A CA 1
ATOM 1882 C C . MET A 1 241 ? -16.094 52.125 -2.439 1 88.31 241 MET A C 1
ATOM 1884 O O . MET A 1 241 ? -16.094 51.719 -3.605 1 88.31 241 MET A O 1
ATOM 1888 N N . SER A 1 242 ? -16.891 51.781 -1.502 1 89.25 242 SER A N 1
ATOM 1889 C CA . SER A 1 242 ? -17.938 50.812 -1.789 1 89.25 242 SER A CA 1
ATOM 1890 C C . SER A 1 242 ? -19.094 51.438 -2.549 1 89.25 242 SER A C 1
ATOM 1892 O O . SER A 1 242 ? -19.25 52.656 -2.541 1 89.25 242 SER A O 1
ATOM 1894 N N . PRO A 1 243 ? -19.859 50.562 -3.215 1 87.12 243 PRO A N 1
ATOM 1895 C CA . PRO A 1 243 ? -21.016 51.094 -3.938 1 87.12 243 PRO A CA 1
ATOM 1896 C C . PRO A 1 243 ? -21.984 51.844 -3.027 1 87.12 243 PRO A C 1
ATOM 1898 O O . PRO A 1 243 ? -22.5 52.906 -3.404 1 87.12 243 PRO A O 1
ATOM 1901 N N . GLU A 1 244 ? -22.219 51.406 -1.865 1 87.38 244 GLU A N 1
ATOM 1902 C CA . GLU A 1 244 ? -23.141 52.062 -0.951 1 87.38 244 GLU A CA 1
ATOM 1903 C C . GLU A 1 244 ? -22.594 53.406 -0.452 1 87.38 244 GLU A C 1
ATOM 1905 O O . GLU A 1 244 ? -23.344 54.344 -0.225 1 87.38 244 GLU A O 1
ATOM 1910 N N . GLN A 1 245 ? -21.328 53.438 -0.224 1 85.62 245 GLN A N 1
ATOM 1911 C CA . GLN A 1 245 ? -20.688 54.688 0.145 1 85.62 245 GLN A CA 1
ATOM 1912 C C . GLN A 1 245 ? -20.812 55.719 -0.979 1 85.62 245 GLN A C 1
ATOM 1914 O O . GLN A 1 245 ? -21.062 56.906 -0.725 1 85.62 245 GLN A O 1
ATOM 1919 N N . THR A 1 246 ? -20.625 55.25 -2.16 1 81.94 246 THR A N 1
ATOM 1920 C CA . THR A 1 246 ? -20.703 56.125 -3.332 1 81.94 246 THR A CA 1
ATOM 1921 C C . THR A 1 246 ? -22.125 56.656 -3.49 1 81.94 246 THR A C 1
ATOM 1923 O O . THR A 1 246 ? -22.297 57.812 -3.922 1 81.94 246 THR A O 1
ATOM 1926 N N . ARG A 1 247 ? -23.109 55.844 -3.104 1 81.25 247 ARG A N 1
ATOM 1927 C CA . ARG A 1 247 ? -24.516 56.25 -3.207 1 81.25 247 ARG A CA 1
ATOM 1928 C C . ARG A 1 247 ? -24.938 57.125 -2.021 1 81.25 247 ARG A C 1
ATOM 1930 O O . ARG A 1 247 ? -26.016 57.688 -2.018 1 81.25 247 ARG A O 1
ATOM 1937 N N . GLY A 1 248 ? -24.109 57.125 -0.951 1 76.62 248 GLY A N 1
ATOM 1938 C CA . GLY A 1 248 ? -24.453 57.875 0.253 1 76.62 248 GLY A CA 1
ATOM 1939 C C . GLY A 1 248 ? -25.359 57.094 1.197 1 76.62 248 GLY A C 1
ATOM 1940 O O . GLY A 1 248 ? -26 57.688 2.064 1 76.62 248 GLY A O 1
ATOM 1941 N N . ASP A 1 249 ? -25.406 55.844 0.925 1 80.69 249 ASP A N 1
ATOM 1942 C CA . ASP A 1 249 ? -26.219 54.969 1.787 1 80.69 249 ASP A CA 1
ATOM 1943 C C . ASP A 1 249 ? -25.562 54.781 3.148 1 80.69 249 ASP A C 1
ATOM 1945 O O . ASP A 1 249 ? -24.406 55.188 3.346 1 80.69 249 ASP A O 1
ATOM 1949 N N . ALA A 1 250 ? -26.328 54.312 4.105 1 77.25 250 ALA A N 1
ATOM 1950 C CA . ALA A 1 250 ? -25.781 53.938 5.406 1 77.25 250 ALA A CA 1
ATOM 1951 C C . ALA A 1 250 ? -24.672 52.906 5.258 1 77.25 250 ALA A C 1
ATOM 1953 O O . ALA A 1 250 ? -24.797 51.969 4.449 1 77.25 250 ALA A O 1
ATOM 1954 N N . VAL A 1 251 ? -23.578 53.156 5.918 1 81.12 251 VAL A N 1
ATOM 1955 C CA . VAL A 1 251 ? -22.406 52.281 5.789 1 81.12 251 VAL A CA 1
ATOM 1956 C C . VAL A 1 251 ? -22.234 51.469 7.062 1 81.12 251 VAL A C 1
ATOM 1958 O O . VAL A 1 251 ? -22.625 51.906 8.148 1 81.12 251 VAL A O 1
ATOM 1961 N N . ASP A 1 252 ? -21.859 50.25 6.926 1 83.81 252 ASP A N 1
ATOM 1962 C CA . ASP A 1 252 ? -21.484 49.406 8.039 1 83.81 252 ASP A CA 1
ATOM 1963 C C . ASP A 1 252 ? -20.141 48.719 7.785 1 83.81 252 ASP A C 1
ATOM 1965 O O . ASP A 1 252 ? -19.406 49.125 6.875 1 83.81 252 ASP A O 1
ATOM 1969 N N . ALA A 1 253 ? -19.734 47.781 8.602 1 86.69 253 ALA A N 1
ATOM 1970 C CA . ALA A 1 253 ? -18.438 47.125 8.555 1 86.69 253 ALA A CA 1
ATOM 1971 C C . ALA A 1 253 ? -18.172 46.531 7.172 1 86.69 253 ALA A C 1
ATOM 1973 O O . ALA A 1 253 ? -17.016 46.406 6.758 1 86.69 253 ALA A O 1
ATOM 1974 N N . ARG A 1 254 ? -19.203 46.25 6.395 1 89.44 254 ARG A N 1
ATOM 1975 C CA . ARG A 1 254 ? -19.062 45.625 5.082 1 89.44 254 ARG A CA 1
ATOM 1976 C C . ARG A 1 254 ? -18.531 46.625 4.059 1 89.44 254 ARG A C 1
ATOM 1978 O O . ARG A 1 254 ? -17.953 46.219 3.045 1 89.44 254 ARG A O 1
ATOM 1985 N N . SER A 1 255 ? -18.812 47.844 4.316 1 89.56 255 SER A N 1
ATOM 1986 C CA . SER A 1 255 ? -18.234 48.875 3.451 1 89.56 255 SER A CA 1
ATOM 1987 C C . SER A 1 255 ? -16.719 48.906 3.576 1 89.56 255 SER A C 1
ATOM 1989 O O . SER A 1 255 ? -16.016 49.062 2.58 1 89.56 255 SER A O 1
ATOM 1991 N N . ASP A 1 256 ? -16.25 48.656 4.801 1 92.06 256 ASP A N 1
ATOM 1992 C CA . ASP A 1 256 ? -14.812 48.594 5.027 1 92.06 256 ASP A CA 1
ATOM 1993 C C . ASP A 1 256 ? -14.211 47.344 4.383 1 92.06 256 ASP A C 1
ATOM 1995 O O . ASP A 1 256 ? -13.078 47.375 3.893 1 92.06 256 ASP A O 1
ATOM 1999 N N . GLN A 1 257 ? -14.977 46.344 4.312 1 92.69 257 GLN A N 1
ATOM 2000 C CA . GLN A 1 257 ? -14.531 45.125 3.645 1 92.69 257 GLN A CA 1
ATOM 2001 C C . GLN A 1 257 ? -14.242 45.375 2.168 1 92.69 257 GLN A C 1
ATOM 2003 O O . GLN A 1 257 ? -13.234 44.906 1.634 1 92.69 257 GLN A O 1
ATOM 2008 N N . PHE A 1 258 ? -15.172 46.031 1.677 1 90.75 258 PHE A N 1
ATOM 2009 C CA . PHE A 1 258 ? -15.031 46.344 0.26 1 90.75 258 PHE A CA 1
ATOM 2010 C C . PHE A 1 258 ? -13.758 47.156 0.008 1 90.75 258 PHE A C 1
ATOM 2012 O O . PHE A 1 258 ? -12.961 46.781 -0.862 1 90.75 258 PHE A O 1
ATOM 2019 N N . SER A 1 259 ? -13.586 48.156 0.795 1 91.62 259 SER A N 1
ATOM 2020 C CA . SER A 1 259 ? -12.406 49 0.652 1 91.62 259 SER A CA 1
ATOM 2021 C C . SER A 1 259 ? -11.125 48.219 0.89 1 91.62 259 SER A C 1
ATOM 2023 O O . SER A 1 259 ? -10.133 48.406 0.18 1 91.62 259 SER A O 1
ATOM 2025 N N . PHE A 1 260 ? -11.102 47.344 1.912 1 93.31 260 PHE A N 1
ATOM 2026 C CA . PHE A 1 260 ? -9.992 46.469 2.24 1 93.31 260 PHE A CA 1
ATOM 2027 C C . PHE A 1 260 ? -9.641 45.594 1.052 1 93.31 260 PHE A C 1
ATOM 2029 O O . PHE A 1 260 ? -8.477 45.5 0.651 1 93.31 260 PHE A O 1
ATOM 2036 N N . CYS A 1 261 ? -10.664 45 0.463 1 93.5 261 CYS A N 1
ATOM 2037 C CA . CYS A 1 261 ? -10.453 44.062 -0.633 1 93.5 261 CYS A CA 1
ATOM 2038 C C . CYS A 1 261 ? -10.039 44.781 -1.905 1 93.5 261 CYS A C 1
ATOM 2040 O O . CYS A 1 261 ? -9.266 44.25 -2.705 1 93.5 261 CYS A O 1
ATOM 2042 N N . ALA A 1 262 ? -10.578 45.906 -2.109 1 91.12 262 ALA A N 1
ATOM 2043 C CA . ALA A 1 262 ? -10.148 46.719 -3.238 1 91.12 262 ALA A CA 1
ATOM 2044 C C . ALA A 1 262 ? -8.664 47.062 -3.139 1 91.12 262 ALA A C 1
ATOM 2046 O O . ALA A 1 262 ? -7.93 46.969 -4.125 1 91.12 262 ALA A O 1
ATOM 2047 N N . ALA A 1 263 ? -8.25 47.406 -1.937 1 92.94 263 ALA A N 1
ATOM 2048 C CA . ALA A 1 263 ? -6.844 47.719 -1.696 1 92.94 263 ALA A CA 1
ATOM 2049 C C . ALA A 1 263 ? -5.969 46.469 -1.861 1 92.94 263 ALA A C 1
ATOM 2051 O O . ALA A 1 263 ? -4.895 46.531 -2.461 1 92.94 263 ALA A O 1
ATOM 2052 N N . LEU A 1 264 ? -6.441 45.375 -1.333 1 92.94 264 LEU A N 1
ATOM 2053 C CA . LEU A 1 264 ? -5.707 44.094 -1.417 1 92.94 264 LEU A CA 1
ATOM 2054 C C . LEU A 1 264 ? -5.59 43.625 -2.863 1 92.94 264 LEU A C 1
ATOM 2056 O O . LEU A 1 264 ? -4.535 43.156 -3.285 1 92.94 264 LEU A O 1
ATOM 2060 N N . TYR A 1 265 ? -6.609 43.75 -3.574 1 91.94 265 TYR A N 1
ATOM 2061 C CA . TYR A 1 265 ? -6.621 43.406 -4.996 1 91.94 265 TYR A CA 1
ATOM 2062 C C . TYR A 1 265 ? -5.543 44.188 -5.742 1 91.94 265 TYR A C 1
ATOM 2064 O O . TYR A 1 265 ? -4.773 43.594 -6.508 1 91.94 265 TYR A O 1
ATOM 2072 N N . LEU A 1 266 ? -5.512 45.438 -5.551 1 90.75 266 LEU A N 1
ATOM 2073 C CA . LEU A 1 266 ? -4.504 46.281 -6.18 1 90.75 266 LEU A CA 1
ATOM 2074 C C . LEU A 1 266 ? -3.098 45.844 -5.797 1 90.75 266 LEU A C 1
ATOM 2076 O O . LEU A 1 266 ? -2.209 45.781 -6.648 1 90.75 266 LEU A O 1
ATOM 2080 N N . ALA A 1 267 ? -2.928 45.5 -4.598 1 90.81 267 ALA A N 1
ATOM 2081 C CA . ALA A 1 267 ? -1.613 45.094 -4.102 1 90.81 267 ALA A CA 1
ATOM 2082 C C . ALA A 1 267 ? -1.179 43.781 -4.715 1 90.81 267 ALA A C 1
ATOM 2084 O O . ALA A 1 267 ? -0.001 43.594 -5.023 1 90.81 267 ALA A O 1
ATOM 2085 N N . LEU A 1 268 ? -2.109 42.906 -4.883 1 89 268 LEU A N 1
ATOM 2086 C CA . LEU A 1 268 ? -1.813 41.562 -5.348 1 89 268 LEU A CA 1
ATOM 2087 C C . LEU A 1 268 ? -1.622 41.531 -6.859 1 89 268 LEU A C 1
ATOM 2089 O O . LEU A 1 268 ? -0.784 40.781 -7.375 1 89 268 LEU A O 1
ATOM 2093 N N . TYR A 1 269 ? -2.301 42.344 -7.543 1 87.62 269 TYR A N 1
ATOM 2094 C CA . TYR A 1 269 ? -2.377 42.188 -8.992 1 87.62 269 TYR A CA 1
ATOM 2095 C C . TYR A 1 269 ? -1.872 43.438 -9.695 1 87.62 269 TYR A C 1
ATOM 2097 O O . TYR A 1 269 ? -1.775 43.469 -10.93 1 87.62 269 TYR A O 1
ATOM 2105 N N . ASN A 1 270 ? -1.688 44.5 -9.062 1 84.62 270 ASN A N 1
ATOM 2106 C CA . ASN A 1 270 ? -1.152 45.781 -9.555 1 84.62 270 ASN A CA 1
ATOM 2107 C C . ASN A 1 270 ? -2.104 46.438 -10.547 1 84.62 270 ASN A C 1
ATOM 2109 O O . ASN A 1 270 ? -1.664 47.125 -11.453 1 84.62 270 ASN A O 1
ATOM 2113 N N . THR A 1 271 ? -3.287 46.094 -10.43 1 85.88 271 THR A N 1
ATOM 2114 C CA . THR A 1 271 ? -4.363 46.719 -11.188 1 85.88 271 THR A CA 1
ATOM 2115 C C . THR A 1 271 ? -5.57 46.969 -10.289 1 85.88 271 THR A C 1
ATOM 2117 O O . THR A 1 271 ? -5.785 46.281 -9.297 1 85.88 271 THR A O 1
ATOM 2120 N N . ARG A 1 272 ? -6.293 47.969 -10.602 1 87 272 ARG A N 1
ATOM 2121 C CA . ARG A 1 272 ? -7.48 48.281 -9.812 1 87 272 ARG A CA 1
ATOM 2122 C C . ARG A 1 272 ? -8.641 47.375 -10.203 1 87 272 ARG A C 1
ATOM 2124 O O . ARG A 1 272 ? -8.812 47.031 -11.375 1 87 272 ARG A O 1
ATOM 2131 N N . PRO A 1 273 ? -9.406 47 -9.242 1 89.69 273 PRO A N 1
ATOM 2132 C CA . PRO A 1 273 ? -10.5 46.094 -9.523 1 89.69 273 PRO A CA 1
ATOM 2133 C C . PRO A 1 273 ? -11.656 46.75 -10.266 1 89.69 273 PRO A C 1
ATOM 2135 O O . PRO A 1 273 ? -12.477 46.062 -10.883 1 89.69 273 PRO A O 1
ATOM 2138 N N . PHE A 1 274 ? -11.75 48.094 -10.211 1 87.62 274 PHE A N 1
ATOM 2139 C CA . PHE A 1 274 ? -12.836 48.781 -10.891 1 87.62 274 PHE A CA 1
ATOM 2140 C C . PHE A 1 274 ? -12.438 50.219 -11.203 1 87.62 274 PHE A C 1
ATOM 2142 O O . PHE A 1 274 ? -11.5 50.75 -10.609 1 87.62 274 PHE A O 1
ATOM 2149 N N . ASP A 1 275 ? -13.172 50.844 -12.148 1 83.75 275 ASP A N 1
ATOM 2150 C CA . ASP A 1 275 ? -13.062 52.281 -12.461 1 83.75 275 ASP A CA 1
ATOM 2151 C C . ASP A 1 275 ? -14.047 53.094 -11.641 1 83.75 275 ASP A C 1
ATOM 2153 O O . ASP A 1 275 ? -15.25 52.812 -11.633 1 83.75 275 ASP A O 1
ATOM 2157 N N . PRO A 1 276 ? -13.547 54 -10.898 1 83.94 276 PRO A N 1
ATOM 2158 C CA . PRO A 1 276 ? -14.414 54.781 -10 1 83.94 276 PRO A CA 1
ATOM 2159 C C . PRO A 1 276 ? -15.586 55.438 -10.727 1 83.94 276 PRO A C 1
ATOM 2161 O O . PRO A 1 276 ? -16.688 55.5 -10.18 1 83.94 276 PRO A O 1
ATOM 2164 N N . GLU A 1 277 ? -15.406 55.906 -11.938 1 80.81 277 GLU A N 1
ATOM 2165 C CA . GLU A 1 277 ? -16.484 56.531 -12.703 1 80.81 277 GLU A CA 1
ATOM 2166 C C . GLU A 1 277 ? -17.547 55.5 -13.078 1 80.81 277 GLU A C 1
ATOM 2168 O O . GLU A 1 277 ? -18.75 55.75 -13 1 80.81 277 GLU A O 1
ATOM 2173 N N . GLU A 1 278 ? -16.984 54.344 -13.414 1 80.56 278 GLU A N 1
ATOM 2174 C CA . GLU A 1 278 ? -17.938 53.25 -13.734 1 80.56 278 GLU A CA 1
ATOM 2175 C C . GLU A 1 278 ? -18.719 52.844 -12.492 1 80.56 278 GLU A C 1
ATOM 2177 O O . GLU A 1 278 ? -19.906 52.531 -12.578 1 80.56 278 GLU A O 1
ATOM 2182 N N . MET A 1 279 ? -18.109 52.781 -11.43 1 83.75 279 MET A N 1
ATOM 2183 C CA . MET A 1 279 ? -18.766 52.438 -10.172 1 83.75 279 MET A CA 1
ATOM 2184 C C . MET A 1 279 ? -19.812 53.469 -9.781 1 83.75 279 MET A C 1
ATOM 2186 O O . MET A 1 279 ? -20.922 53.125 -9.375 1 83.75 279 MET A O 1
ATOM 2190 N N . ALA A 1 280 ? -19.469 54.719 -9.836 1 79.5 280 ALA A N 1
ATOM 2191 C CA . ALA A 1 280 ? -20.391 55.781 -9.523 1 79.5 280 ALA A CA 1
ATOM 2192 C C . ALA A 1 280 ? -21.641 55.719 -10.406 1 79.5 280 ALA A C 1
ATOM 2194 O O . ALA A 1 280 ? -22.766 55.906 -9.93 1 79.5 280 ALA A O 1
ATOM 2195 N N . ARG A 1 281 ? -21.453 55.344 -11.648 1 75.81 281 ARG A N 1
ATOM 2196 C CA . ARG A 1 281 ? -22.578 55.188 -12.586 1 75.81 281 ARG A CA 1
ATOM 2197 C C . ARG A 1 281 ? -23.438 53.969 -12.211 1 75.81 281 ARG A C 1
ATOM 2199 O O . ARG A 1 281 ? -24.656 54.062 -12.227 1 75.81 281 ARG A O 1
ATOM 2206 N N . ALA A 1 282 ? -22.703 52.906 -11.898 1 74.31 282 ALA A N 1
ATOM 2207 C CA . ALA A 1 282 ? -23.406 51.656 -11.539 1 74.31 282 ALA A CA 1
ATOM 2208 C C . ALA A 1 282 ? -24.172 51.844 -10.227 1 74.31 282 ALA A C 1
ATOM 2210 O O . ALA A 1 282 ? -25.297 51.344 -10.086 1 74.31 282 ALA A O 1
ATOM 2211 N N . ALA A 1 283 ? -23.594 52.469 -9.289 1 70.69 283 ALA A N 1
ATOM 2212 C CA . ALA A 1 283 ? -24.219 52.719 -7.992 1 70.69 283 ALA A CA 1
ATOM 2213 C C . ALA A 1 283 ? -25.469 53.594 -8.133 1 70.69 283 ALA A C 1
ATOM 2215 O O . ALA A 1 283 ? -26.438 53.406 -7.406 1 70.69 283 ALA A O 1
ATOM 2216 N N . ALA A 1 284 ? -25.438 54.438 -9 1 67.19 284 ALA A N 1
ATOM 2217 C CA . ALA A 1 284 ? -26.578 55.344 -9.258 1 67.19 284 ALA A CA 1
ATOM 2218 C C . ALA A 1 284 ? -27.734 54.562 -9.883 1 67.19 284 ALA A C 1
ATOM 2220 O O . ALA A 1 284 ? -28.906 54.875 -9.648 1 67.19 284 ALA A O 1
ATOM 2221 N N . HIS A 1 285 ? -27.438 53.375 -10.797 1 62.28 285 HIS A N 1
ATOM 2222 C CA . HIS A 1 285 ? -28.484 52.656 -11.477 1 62.28 285 HIS A CA 1
ATOM 2223 C C . HIS A 1 285 ? -28.719 51.281 -10.812 1 62.28 285 HIS A C 1
ATOM 2225 O O . HIS A 1 285 ? -27.812 50.469 -10.734 1 62.28 285 HIS A O 1
ATOM 2231 N N . ARG A 1 286 ? -29.203 50.938 -9.516 1 55.84 286 ARG A N 1
ATOM 2232 C CA . ARG A 1 286 ? -29.438 49.781 -8.633 1 55.84 286 ARG A CA 1
ATOM 2233 C C . ARG A 1 286 ? -29.422 48.469 -9.414 1 55.84 286 ARG A C 1
ATOM 2235 O O . ARG A 1 286 ? -29.453 47.406 -8.82 1 55.84 286 ARG A O 1
ATOM 2242 N N . GLY A 1 287 ? -29.656 48.281 -10.758 1 47.03 287 GLY A N 1
ATOM 2243 C CA . GLY A 1 287 ? -29.875 47.125 -11.586 1 47.03 287 GLY A CA 1
ATOM 2244 C C . GLY A 1 287 ? -28.641 46.688 -12.352 1 47.03 287 GLY A C 1
ATOM 2245 O O . GLY A 1 287 ? -28.734 45.938 -13.328 1 47.03 287 GLY A O 1
ATOM 2246 N N . ALA A 1 288 ? -27.625 47.312 -12.398 1 45.91 288 ALA A N 1
ATOM 2247 C CA . ALA A 1 288 ? -26.594 47.188 -13.414 1 45.91 288 ALA A CA 1
ATOM 2248 C C . ALA A 1 288 ? -25.844 45.875 -13.258 1 45.91 288 ALA A C 1
ATOM 2250 O O . ALA A 1 288 ? -25.812 45.281 -12.164 1 45.91 288 ALA A O 1
ATOM 2251 N N . SER A 1 289 ? -25.109 45.312 -14.422 1 48.47 289 SER A N 1
ATOM 2252 C CA . SER A 1 289 ? -24.438 44.125 -14.875 1 48.47 289 SER A CA 1
ATOM 2253 C C . SER A 1 289 ? -23.312 43.719 -13.914 1 48.47 289 SER A C 1
ATOM 2255 O O . SER A 1 289 ? -22.562 44.562 -13.453 1 48.47 289 SER A O 1
ATOM 2257 N N . PRO A 1 290 ? -23.312 42.625 -13.359 1 50 290 PRO A N 1
ATOM 2258 C CA . PRO A 1 290 ? -22.359 41.969 -12.469 1 50 290 PRO A CA 1
ATOM 2259 C C . PRO A 1 290 ? -20.906 42.188 -12.883 1 50 290 PRO A C 1
ATOM 2261 O O . PRO A 1 290 ? -19.984 41.906 -12.109 1 50 290 PRO A O 1
ATOM 2264 N N . SER A 1 291 ? -20.625 42.781 -14.016 1 62.81 291 SER A N 1
ATOM 2265 C CA . SER A 1 291 ? -19.297 42.656 -14.586 1 62.81 291 SER A CA 1
ATOM 2266 C C . SER A 1 291 ? -18.406 43.844 -14.188 1 62.81 291 SER A C 1
ATOM 2268 O O . SER A 1 291 ? -17.438 44.125 -14.875 1 62.81 291 SER A O 1
ATOM 2270 N N . ILE A 1 292 ? -18.562 44.688 -13.242 1 75.12 292 ILE A N 1
ATOM 2271 C CA . ILE A 1 292 ? -17.797 45.906 -12.977 1 75.12 292 ILE A CA 1
ATOM 2272 C C . ILE A 1 292 ? -16.453 45.531 -12.328 1 75.12 292 ILE A C 1
ATOM 2274 O O . ILE A 1 292 ? -15.445 46.188 -12.578 1 75.12 292 ILE A O 1
ATOM 2278 N N . ILE A 1 293 ? -16.406 44.688 -11.57 1 81.81 293 ILE A N 1
ATOM 2279 C CA . ILE A 1 293 ? -15.172 44.25 -10.914 1 81.81 293 ILE A CA 1
ATOM 2280 C C . ILE A 1 293 ? -14.32 43.438 -11.883 1 81.81 293 ILE A C 1
ATOM 2282 O O . ILE A 1 293 ? -14.781 42.438 -12.422 1 81.81 293 ILE A O 1
ATOM 2286 N N . GLN A 1 294 ? -13.172 43.906 -12.109 1 82.31 294 GLN A N 1
ATOM 2287 C CA . GLN A 1 294 ? -12.258 43.25 -13.047 1 82.31 294 GLN A CA 1
ATOM 2288 C C . GLN A 1 294 ? -11.758 41.906 -12.5 1 82.31 294 GLN A C 1
ATOM 2290 O O . GLN A 1 294 ? -11.445 41.812 -11.312 1 82.31 294 GLN A O 1
ATOM 2295 N N . GLU A 1 295 ? -11.734 41 -13.312 1 80 295 GLU A N 1
ATOM 2296 C CA . GLU A 1 295 ? -11.117 39.75 -12.93 1 80 295 GLU A CA 1
ATOM 2297 C C . GLU A 1 295 ? -9.594 39.875 -12.836 1 80 295 GLU A C 1
ATOM 2299 O O . GLU A 1 295 ? -8.977 40.562 -13.664 1 80 295 GLU A O 1
ATOM 2304 N N . PRO A 1 296 ? -9.039 39.281 -11.828 1 79.75 296 PRO A N 1
ATOM 2305 C CA . PRO A 1 296 ? -7.578 39.375 -11.695 1 79.75 296 PRO A CA 1
ATOM 2306 C C . PRO A 1 296 ? -6.844 38.906 -12.945 1 79.75 296 PRO A C 1
ATOM 2308 O O . PRO A 1 296 ? -7.316 37.969 -13.633 1 79.75 296 PRO A O 1
ATOM 2311 N N . PRO A 1 297 ? -5.766 39.594 -13.336 1 74 297 PRO A N 1
ATOM 2312 C CA . PRO A 1 297 ? -5 39.156 -14.508 1 74 297 PRO A CA 1
ATOM 2313 C C . PRO A 1 297 ? -4.547 37.719 -14.414 1 74 297 PRO A C 1
ATOM 2315 O O . PRO A 1 297 ? -4.266 37.219 -13.312 1 74 297 PRO A O 1
ATOM 2318 N N . ARG A 1 298 ? -4.426 37 -15.492 1 64.44 298 ARG A N 1
ATOM 2319 C CA . ARG A 1 298 ? -4.02 35.594 -15.609 1 64.44 298 ARG A CA 1
ATOM 2320 C C . ARG A 1 298 ? -2.508 35.469 -15.484 1 64.44 298 ARG A C 1
ATOM 2322 O O . ARG A 1 298 ? -1.757 36.344 -15.883 1 64.44 298 ARG A O 1
ATOM 2329 N N . GLY A 1 299 ? -1.805 34.438 -14.562 1 60.69 299 GLY A N 1
ATOM 2330 C CA . GLY A 1 299 ? -0.371 34.219 -14.484 1 60.69 299 GLY A CA 1
ATOM 2331 C C . GLY A 1 299 ? 0.226 34.625 -13.148 1 60.69 299 GLY A C 1
ATOM 2332 O O . GLY A 1 299 ? 1.419 34.438 -12.914 1 60.69 299 GLY A O 1
ATOM 2333 N N . VAL A 1 300 ? -0.543 35.406 -12.406 1 63.12 300 VAL A N 1
ATOM 2334 C CA . VAL A 1 300 ? 0.055 35.844 -11.148 1 63.12 300 VAL A CA 1
ATOM 2335 C C . VAL A 1 300 ? -0.022 34.719 -10.109 1 63.12 300 VAL A C 1
ATOM 2337 O O . VAL A 1 300 ? -1.028 34.031 -10.031 1 63.12 300 VAL A O 1
ATOM 2340 N N . LYS A 1 301 ? 1.055 34.562 -9.406 1 66.56 301 LYS A N 1
ATOM 2341 C CA . LYS A 1 301 ? 1.267 33.469 -8.461 1 66.56 301 LYS A CA 1
ATOM 2342 C C . LYS A 1 301 ? 0.514 33.719 -7.156 1 66.56 301 LYS A C 1
ATOM 2344 O O . LYS A 1 301 ? 1.109 33.719 -6.074 1 66.56 301 LYS A O 1
ATOM 2349 N N . VAL A 1 302 ? -0.832 34.062 -7.246 1 77.06 302 VAL A N 1
ATOM 2350 C CA . VAL A 1 302 ? -1.647 34.219 -6.047 1 77.06 302 VAL A CA 1
ATOM 2351 C C . VAL A 1 302 ? -2.566 33 -5.887 1 77.06 302 VAL A C 1
ATOM 2353 O O . VAL A 1 302 ? -3.273 32.625 -6.824 1 77.06 302 VAL A O 1
ATOM 2356 N N . PRO A 1 303 ? -2.434 32.469 -4.82 1 74.56 303 PRO A N 1
ATOM 2357 C CA . PRO A 1 303 ? -3.252 31.281 -4.621 1 74.56 303 PRO A CA 1
ATOM 2358 C C . PRO A 1 303 ? -4.738 31.547 -4.844 1 74.56 303 PRO A C 1
ATOM 2360 O O . PRO A 1 303 ? -5.23 32.625 -4.562 1 74.56 303 PRO A O 1
ATOM 2363 N N . VAL A 1 304 ? -5.445 30.703 -5.238 1 68.56 304 VAL A N 1
ATOM 2364 C CA . VAL A 1 304 ? -6.848 30.812 -5.621 1 68.56 304 VAL A CA 1
ATOM 2365 C C . VAL A 1 304 ? -7.684 31.188 -4.402 1 68.56 304 VAL A C 1
ATOM 2367 O O . VAL A 1 304 ? -8.648 31.953 -4.516 1 68.56 304 VAL A O 1
ATOM 2370 N N . TRP A 1 305 ? -7.336 30.672 -3.289 1 71.31 305 TRP A N 1
ATOM 2371 C CA . TRP A 1 305 ? -8.117 30.953 -2.094 1 71.31 305 TRP A CA 1
ATOM 2372 C C . TRP A 1 305 ? -8.023 32.438 -1.726 1 71.31 305 TRP A C 1
ATOM 2374 O O . TRP A 1 305 ? -8.992 33.031 -1.247 1 71.31 305 TRP A O 1
ATOM 2384 N N . VAL A 1 306 ? -6.965 32.938 -2.014 1 81.5 306 VAL A N 1
ATOM 2385 C CA . VAL A 1 306 ? -6.809 34.344 -1.789 1 81.5 306 VAL A CA 1
ATOM 2386 C C . VAL A 1 306 ? -7.652 35.125 -2.799 1 81.5 306 VAL A C 1
ATOM 2388 O O . VAL A 1 306 ? -8.383 36.062 -2.428 1 81.5 306 VAL A O 1
ATOM 2391 N N . ARG A 1 307 ? -7.555 34.75 -3.965 1 81.56 307 ARG A N 1
ATOM 2392 C CA . ARG A 1 307 ? -8.312 35.406 -5.023 1 81.56 307 ARG A CA 1
ATOM 2393 C C . ARG A 1 307 ? -9.805 35.344 -4.742 1 81.56 307 ARG A C 1
ATOM 2395 O O . ARG A 1 307 ? -10.5 36.375 -4.859 1 81.56 307 ARG A O 1
ATOM 2402 N N . ARG A 1 308 ? -10.266 34.344 -4.395 1 79.88 308 ARG A N 1
ATOM 2403 C CA . ARG A 1 308 ? -11.688 34.156 -4.141 1 79.88 308 ARG A CA 1
ATOM 2404 C C . ARG A 1 308 ? -12.156 35.031 -2.998 1 79.88 308 ARG A C 1
ATOM 2406 O O . ARG A 1 308 ? -13.227 35.656 -3.076 1 79.88 308 ARG A O 1
ATOM 2413 N N . ALA A 1 309 ? -11.406 34.938 -1.899 1 84.56 309 ALA A N 1
ATOM 2414 C CA . ALA A 1 309 ? -11.75 35.781 -0.76 1 84.56 309 ALA A CA 1
ATOM 2415 C C . ALA A 1 309 ? -11.797 37.25 -1.169 1 84.56 309 ALA A C 1
ATOM 2417 O O . ALA A 1 309 ? -12.727 38 -0.793 1 84.56 309 ALA A O 1
ATOM 2418 N N . VAL A 1 310 ? -10.914 37.625 -1.994 1 90.69 310 VAL A N 1
ATOM 2419 C CA . VAL A 1 310 ? -10.82 39.031 -2.414 1 90.69 310 VAL A CA 1
ATOM 2420 C C . VAL A 1 310 ? -12 39.375 -3.318 1 90.69 310 VAL A C 1
ATOM 2422 O O . VAL A 1 310 ? -12.633 40.438 -3.146 1 90.69 310 VAL A O 1
ATOM 2425 N N . MET A 1 311 ? -12.328 38.531 -4.137 1 87.06 311 MET A N 1
ATOM 2426 C CA . MET A 1 311 ? -13.406 38.812 -5.082 1 87.06 311 MET A CA 1
ATOM 2427 C C . MET A 1 311 ? -14.758 38.812 -4.379 1 87.06 311 MET A C 1
ATOM 2429 O O . MET A 1 311 ? -15.633 39.625 -4.719 1 87.06 311 MET A O 1
ATOM 2433 N N . ARG A 1 312 ? -14.852 38.062 -3.43 1 86.75 312 ARG A N 1
ATOM 2434 C CA . ARG A 1 312 ? -16.078 38.094 -2.648 1 86.75 312 ARG A CA 1
ATOM 2435 C C . ARG A 1 312 ? -16.219 39.406 -1.876 1 86.75 312 ARG A C 1
ATOM 2437 O O . ARG A 1 312 ? -17.312 39.969 -1.801 1 86.75 312 ARG A O 1
ATOM 2444 N N . GLY A 1 313 ? -15.219 39.719 -1.309 1 90.31 313 GLY A N 1
ATOM 2445 C CA . GLY A 1 313 ? -15.219 40.969 -0.607 1 90.31 313 GLY A CA 1
ATOM 2446 C C . GLY A 1 313 ? -15.531 42.156 -1.513 1 90.31 313 GLY A C 1
ATOM 2447 O O . GLY A 1 313 ? -15.969 43.219 -1.044 1 90.31 313 GLY A O 1
ATOM 2448 N N . LEU A 1 314 ? -15.406 41.969 -2.822 1 89.38 314 LEU A N 1
ATOM 2449 C CA . LEU A 1 314 ? -15.617 43.031 -3.791 1 89.38 314 LEU A CA 1
ATOM 2450 C C . LEU A 1 314 ? -17 42.906 -4.438 1 89.38 314 LEU A C 1
ATOM 2452 O O . LEU A 1 314 ? -17.266 43.562 -5.441 1 89.38 314 LEU A O 1
ATOM 2456 N N . SER A 1 315 ? -17.766 42.156 -3.855 1 88.56 315 SER A N 1
ATOM 2457 C CA . SER A 1 315 ? -19.141 42.094 -4.363 1 88.56 315 SER A CA 1
ATOM 2458 C C . SER A 1 315 ? -19.828 43.438 -4.281 1 88.56 315 SER A C 1
ATOM 2460 O O . SER A 1 315 ? -19.672 44.156 -3.307 1 88.56 315 SER A O 1
ATOM 2462 N N . LEU A 1 316 ? -20.734 43.75 -5.113 1 84.44 316 LEU A N 1
ATOM 2463 C CA . LEU A 1 316 ? -21.391 45.031 -5.203 1 84.44 316 LEU A CA 1
ATOM 2464 C C . LEU A 1 316 ? -22.453 45.188 -4.125 1 84.44 316 LEU A C 1
ATOM 2466 O O . LEU A 1 316 ? -22.625 46.281 -3.568 1 84.44 316 LEU A O 1
ATOM 2470 N N . GLU A 1 317 ? -23.109 44.156 -3.902 1 81.31 317 GLU A N 1
ATOM 2471 C CA . GLU A 1 317 ? -24.125 44.188 -2.846 1 81.31 317 GLU A CA 1
ATOM 2472 C C . GLU A 1 317 ? -23.516 43.812 -1.491 1 81.31 317 GLU A C 1
ATOM 2474 O O . GLU A 1 317 ? -22.875 42.781 -1.346 1 81.31 317 GLU A O 1
ATOM 2479 N N . PRO A 1 318 ? -23.656 44.594 -0.516 1 84 318 PRO A N 1
ATOM 2480 C CA . PRO A 1 318 ? -23.062 44.344 0.798 1 84 318 PRO A CA 1
ATOM 2481 C C . PRO A 1 318 ? -23.453 42.969 1.372 1 84 318 PRO A C 1
ATOM 2483 O O . PRO A 1 318 ? -22.656 42.312 2.029 1 84 318 PRO A O 1
ATOM 2486 N N . GLY A 1 319 ? -24.656 42.562 1.038 1 80.81 319 GLY A N 1
ATOM 2487 C CA . GLY A 1 319 ? -25.141 41.281 1.541 1 80.81 319 GLY A CA 1
ATOM 2488 C C . GLY A 1 319 ? -24.406 40.094 0.959 1 80.81 319 GLY A C 1
ATOM 2489 O O . GLY A 1 319 ? -24.422 39 1.54 1 80.81 319 GLY A O 1
ATOM 2490 N N . ALA A 1 320 ? -23.719 40.375 -0.164 1 80.75 320 ALA A N 1
ATOM 2491 C CA . ALA A 1 320 ? -23 39.312 -0.852 1 80.75 320 ALA A CA 1
ATOM 2492 C C . ALA A 1 320 ? -21.562 39.219 -0.357 1 80.75 320 ALA A C 1
ATOM 2494 O O . ALA A 1 320 ? -20.812 38.312 -0.744 1 80.75 320 ALA A O 1
ATOM 2495 N N . ARG A 1 321 ? -21.203 40.062 0.515 1 87.94 321 ARG A N 1
ATOM 2496 C CA . ARG A 1 321 ? -19.844 40.062 1.062 1 87.94 321 ARG A CA 1
ATOM 2497 C C . ARG A 1 321 ? -19.766 39.219 2.33 1 87.94 321 ARG A C 1
ATOM 2499 O O . ARG A 1 321 ? -20.641 38.375 2.586 1 87.94 321 ARG A O 1
ATOM 2506 N N . PHE A 1 322 ? -18.594 39.312 3.027 1 81.88 322 PHE A N 1
ATOM 2507 C CA . PHE A 1 322 ? -18.453 38.562 4.273 1 81.88 322 PHE A CA 1
ATOM 2508 C C . PHE A 1 322 ? -19.281 39.219 5.383 1 81.88 322 PHE A C 1
ATOM 2510 O O . PHE A 1 322 ? -19.516 40.406 5.367 1 81.88 322 PHE A O 1
ATOM 2517 N N . ALA A 1 323 ? -19.797 38.531 6.305 1 78.19 323 ALA A N 1
ATOM 2518 C CA . ALA A 1 323 ? -20.656 39.062 7.367 1 78.19 323 ALA A CA 1
ATOM 2519 C C . ALA A 1 323 ? -19.875 39.969 8.297 1 78.19 323 ALA A C 1
ATOM 2521 O O . ALA A 1 323 ? -20.438 40.875 8.906 1 78.19 323 ALA A O 1
ATOM 2522 N N . SER A 1 324 ? -18.656 39.688 8.492 1 81.81 324 SER A N 1
ATOM 2523 C CA . SER A 1 324 ? -17.797 40.531 9.32 1 81.81 324 SER A CA 1
ATOM 2524 C C . SER A 1 324 ? -16.375 40.562 8.766 1 81.81 324 SER A C 1
ATOM 2526 O O . SER A 1 324 ? -16 39.719 7.941 1 81.81 324 SER A O 1
ATOM 2528 N N . MET A 1 325 ? -15.688 41.531 9.211 1 86.31 325 MET A N 1
ATOM 2529 C CA . MET A 1 325 ? -14.273 41.625 8.852 1 86.31 325 MET A CA 1
ATOM 2530 C C . MET A 1 325 ? -13.5 40.375 9.305 1 86.31 325 MET A C 1
ATOM 2532 O O . MET A 1 325 ? -12.625 39.906 8.586 1 86.31 325 MET A O 1
ATOM 2536 N N . ASP A 1 326 ? -13.883 39.938 10.438 1 79.56 326 ASP A N 1
ATOM 2537 C CA . ASP A 1 326 ? -13.227 38.75 10.961 1 79.56 326 ASP A CA 1
ATOM 2538 C C . ASP A 1 326 ? -13.422 37.562 10.023 1 79.56 326 ASP A C 1
ATOM 2540 O O . ASP A 1 326 ? -12.508 36.781 9.812 1 79.56 326 ASP A O 1
ATOM 2544 N N . ALA A 1 327 ? -14.648 37.5 9.391 1 80.56 327 ALA A N 1
ATOM 2545 C CA . ALA A 1 327 ? -14.93 36.438 8.414 1 80.56 327 ALA A CA 1
ATOM 2546 C C . ALA A 1 327 ? -14.031 36.562 7.191 1 80.56 327 ALA A C 1
ATOM 2548 O O . ALA A 1 327 ? -13.516 35.562 6.684 1 80.56 327 ALA A O 1
ATOM 2549 N N . LEU A 1 328 ? -13.898 37.625 6.773 1 86.56 328 LEU A N 1
ATOM 2550 C CA . LEU A 1 328 ? -13.008 37.906 5.652 1 86.56 328 LEU A CA 1
ATOM 2551 C C . LEU A 1 328 ? -11.57 37.531 5.996 1 86.56 328 LEU A C 1
ATOM 2553 O O . LEU A 1 328 ? -10.891 36.875 5.215 1 86.56 328 LEU A O 1
ATOM 2557 N N . LEU A 1 329 ? -11.078 37.906 7.176 1 85.5 329 LEU A N 1
ATOM 2558 C CA . LEU A 1 329 ? -9.703 37.656 7.59 1 85.5 329 LEU A CA 1
ATOM 2559 C C . LEU A 1 329 ? -9.461 36.156 7.777 1 85.5 329 LEU A C 1
ATOM 2561 O O . LEU A 1 329 ? -8.375 35.656 7.461 1 85.5 329 LEU A O 1
ATOM 2565 N N . GLY A 1 330 ? -10.445 35.469 8.375 1 77.44 330 GLY A N 1
ATOM 2566 C CA . GLY A 1 330 ? -10.391 34 8.445 1 77.44 330 GLY A CA 1
ATOM 2567 C C . GLY A 1 330 ? -10.188 33.344 7.098 1 77.44 330 GLY A C 1
ATOM 2568 O O . GLY A 1 330 ? -9.398 32.406 6.969 1 77.44 330 GLY A O 1
ATOM 2569 N N . ALA A 1 331 ? -10.844 33.906 6.055 1 76.94 331 ALA A N 1
ATOM 2570 C CA . ALA A 1 331 ? -10.727 33.406 4.684 1 76.94 331 ALA A CA 1
ATOM 2571 C C . ALA A 1 331 ? -9.344 33.688 4.117 1 76.94 331 ALA A C 1
ATOM 2573 O O . ALA A 1 331 ? -8.82 32.906 3.312 1 76.94 331 ALA A O 1
ATOM 2574 N N . LEU A 1 332 ? -8.695 34.625 4.676 1 79 332 LEU A N 1
ATOM 2575 C CA . LEU A 1 332 ? -7.406 35.062 4.148 1 79 332 LEU A CA 1
ATOM 2576 C C . LEU A 1 332 ? -6.262 34.406 4.926 1 79 332 LEU A C 1
ATOM 2578 O O . LEU A 1 332 ? -5.117 34.406 4.465 1 79 332 LEU A O 1
ATOM 2582 N N . SER A 1 333 ? -6.379 34 6.453 1 65.69 333 SER A N 1
ATOM 2583 C CA . SER A 1 333 ? -5.312 33.5 7.305 1 65.69 333 SER A CA 1
ATOM 2584 C C . SER A 1 333 ? -5.262 31.969 7.254 1 65.69 333 SER A C 1
ATOM 2586 O O . SER A 1 333 ? -6.297 31.297 7.316 1 65.69 333 SER A O 1
ATOM 2588 N N . GLN A 1 334 ? -4.762 31.109 6.953 1 46.5 334 GLN A N 1
ATOM 2589 C CA . GLN A 1 334 ? -4.699 29.656 6.91 1 46.5 334 GLN A CA 1
ATOM 2590 C C . GLN A 1 334 ? -4.719 29.062 8.312 1 46.5 334 GLN A C 1
ATOM 2592 O O . GLN A 1 334 ? -4.852 27.844 8.484 1 46.5 334 GLN A O 1
ATOM 2597 N N . GLU A 1 335 ? -4.367 29.562 9.727 1 36.75 335 GLU A N 1
ATOM 2598 C CA . GLU A 1 335 ? -3.916 29 10.992 1 36.75 335 GLU A CA 1
ATOM 2599 C C . GLU A 1 335 ? -5.09 28.469 11.812 1 36.75 335 GLU A C 1
ATOM 2601 O O . GLU A 1 335 ? -4.906 27.656 12.719 1 36.75 335 GLU A O 1
ATOM 2606 N N . ARG A 1 336 ? -6.258 29.016 12.047 1 36.34 336 ARG A N 1
ATOM 2607 C CA . ARG A 1 336 ? -7.078 28.969 13.258 1 36.34 336 ARG A CA 1
ATOM 2608 C C . ARG A 1 336 ? -7.676 27.578 13.453 1 36.34 336 ARG A C 1
ATOM 2610 O O . ARG A 1 336 ? -8.594 27.406 14.258 1 36.34 336 ARG A O 1
ATOM 2617 N N . ARG A 1 337 ? -7.355 26.5 13.078 1 31.84 337 ARG A N 1
ATOM 2618 C CA . ARG A 1 337 ? -8.297 25.406 13.289 1 31.84 337 ARG A CA 1
ATOM 2619 C C . ARG A 1 337 ? -8.383 25.031 14.773 1 31.84 337 ARG A C 1
ATOM 2621 O O . ARG A 1 337 ? -9.328 24.375 15.203 1 31.84 337 ARG A O 1
ATOM 2628 N N . LEU A 1 338 ? -7.422 25.141 15.852 1 26.91 338 LEU A N 1
ATOM 2629 C CA . LEU A 1 338 ? -7.43 24.25 17 1 26.91 338 LEU A CA 1
ATOM 2630 C C . LEU A 1 338 ? -8.273 24.812 18.125 1 26.91 338 LEU A C 1
ATOM 2632 O O . LEU A 1 338 ? -8.883 24.062 18.906 1 26.91 338 LEU A O 1
ATOM 2636 N N . THR A 1 339 ? -8.391 26.031 18.734 1 24.84 339 THR A N 1
ATOM 2637 C CA . THR A 1 339 ? -8.508 26.391 20.141 1 24.84 339 THR A CA 1
ATOM 2638 C C . THR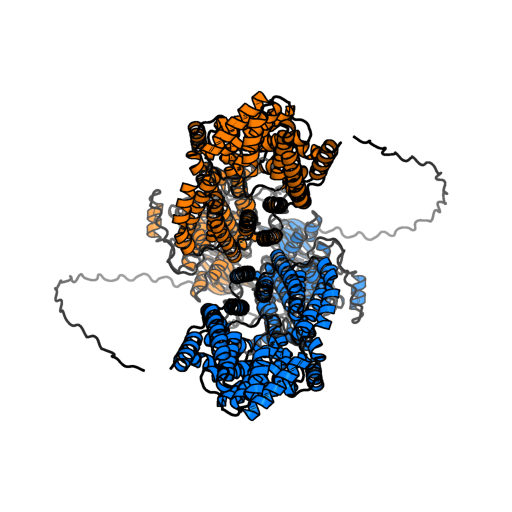 A 1 339 ? -9.969 26.484 20.562 1 24.84 339 THR A C 1
ATOM 2640 O O . THR A 1 339 ? -10.273 26.812 21.703 1 24.84 339 THR A O 1
ATOM 2643 N N . ARG A 1 340 ? -11.047 26.297 19.875 1 28.39 340 ARG A N 1
ATOM 2644 C CA . ARG A 1 340 ? -12.25 26.984 20.328 1 28.39 340 ARG A CA 1
ATOM 2645 C C . ARG A 1 340 ? -13 26.141 21.359 1 28.39 340 ARG A C 1
ATOM 2647 O O . ARG A 1 340 ? -14.078 26.531 21.812 1 28.39 340 ARG A O 1
ATOM 2654 N N . TRP A 1 341 ? -12.773 24.953 21.875 1 24.11 341 TRP A N 1
ATOM 2655 C CA . TRP A 1 341 ? -13.961 24.281 22.375 1 24.11 341 TRP A CA 1
ATOM 2656 C C . TRP A 1 341 ? -14.242 24.656 23.828 1 24.11 341 TRP A C 1
ATOM 2658 O O . TRP A 1 341 ? -15.305 24.328 24.359 1 24.11 341 TRP A O 1
ATOM 2668 N N . ARG A 1 342 ? -13.43 25.094 24.797 1 24.91 342 ARG A N 1
ATOM 2669 C CA . ARG A 1 342 ? -13.617 24.719 26.188 1 24.91 342 ARG A CA 1
ATOM 2670 C C . ARG A 1 342 ? -14.703 25.562 26.844 1 24.91 342 ARG A C 1
ATOM 2672 O O . ARG A 1 342 ? -15.211 25.203 27.922 1 24.91 342 ARG A O 1
ATOM 2679 N N . TRP A 1 343 ? -14.984 26.781 26.609 1 21.81 343 TRP A N 1
ATOM 2680 C CA . TRP A 1 343 ? -15.445 27.625 27.703 1 21.81 343 TRP A CA 1
ATOM 2681 C C . TRP A 1 343 ? -16.953 27.453 27.922 1 21.81 343 TRP A C 1
ATOM 2683 O O . TRP A 1 343 ? -17.562 28.219 28.672 1 21.81 343 TRP A O 1
ATOM 2693 N N . LEU A 1 344 ? -17.688 26.484 27.438 1 22.72 344 LEU A N 1
ATOM 2694 C CA . LEU A 1 344 ? -19.125 26.766 27.516 1 22.72 344 LEU A CA 1
ATOM 2695 C C . LEU A 1 344 ? -19.656 26.469 28.922 1 22.72 344 LEU A C 1
ATOM 2697 O O . LEU A 1 344 ? -20.859 26.547 29.156 1 22.72 344 LEU A O 1
ATOM 2701 N N . GLY A 1 345 ? -18.969 26.094 29.984 1 20.95 345 GLY A N 1
ATOM 2702 C CA . GLY A 1 345 ? -19.734 25.5 31.062 1 20.95 345 GLY A CA 1
ATOM 2703 C C . GLY A 1 345 ? -20.312 26.531 32 1 20.95 345 GLY A C 1
ATOM 2704 O O . GLY A 1 345 ? -20.953 26.188 33 1 20.95 345 GLY A O 1
ATOM 2705 N N . VAL A 1 346 ? -19.844 27.766 32.188 1 21.3 346 VAL A N 1
ATOM 2706 C CA . VAL A 1 346 ? -20.156 28.422 33.469 1 21.3 346 VAL A CA 1
ATOM 2707 C C . VAL A 1 346 ? -21.641 28.734 33.531 1 21.3 346 VAL A C 1
ATOM 2709 O O . VAL A 1 346 ? -22.203 29.297 32.594 1 21.3 346 VAL A O 1
ATOM 2712 N N . GLY A 1 347 ? -22.469 28.391 34.656 1 20.8 347 GLY A N 1
ATOM 2713 C CA . GLY A 1 347 ? -23.828 28.156 35.125 1 20.8 347 GLY A CA 1
ATOM 2714 C C . GLY A 1 347 ? -24.703 29.391 35.062 1 20.8 347 GLY A C 1
ATOM 2715 O O . GLY A 1 347 ? -25.797 29.344 34.469 1 20.8 347 GLY A O 1
ATOM 2716 N N . ALA A 1 348 ? -24.891 30.234 36.219 1 21.33 348 ALA A N 1
ATOM 2717 C CA . ALA A 1 348 ? -26.062 30.656 36.969 1 21.33 348 ALA A CA 1
ATOM 2718 C C . ALA A 1 348 ? -26.656 31.938 36.344 1 21.33 348 ALA A C 1
ATOM 2720 O O . ALA A 1 348 ? -27.875 32.125 36.375 1 21.33 348 ALA A O 1
ATOM 2721 N N . LEU A 1 349 ? -25.891 33.062 36.406 1 22.33 349 LEU A N 1
ATOM 2722 C CA . LEU A 1 349 ? -26.547 34.375 36.406 1 22.33 349 LEU A CA 1
ATOM 2723 C C . LEU A 1 349 ? -27.438 34.531 35.188 1 22.33 349 LEU A C 1
ATOM 2725 O O . LEU A 1 349 ? -26.938 34.781 34.094 1 22.33 349 LEU A O 1
ATOM 2729 N N . MET A 1 350 ? -28.641 33.844 35.031 1 22.3 350 MET A N 1
ATOM 2730 C CA . MET A 1 350 ? -29.594 33.312 34.062 1 22.3 350 MET A CA 1
ATOM 2731 C C . MET A 1 350 ? -30.578 34.375 33.625 1 22.3 350 MET A C 1
ATOM 2733 O O . MET A 1 350 ? -31.25 34.219 32.594 1 22.3 350 MET A O 1
ATOM 2737 N N . GLY A 1 351 ? -31.062 35.25 34.5 1 21.83 351 GLY A N 1
ATOM 2738 C CA . GLY A 1 351 ? -32.438 35.719 34.281 1 21.83 351 GLY A CA 1
ATOM 2739 C C . GLY A 1 351 ? -32.594 36.562 33 1 21.83 351 GLY A C 1
ATOM 2740 O O . GLY A 1 351 ? -33.5 36.312 32.219 1 21.83 351 GLY A O 1
ATOM 2741 N N . LEU A 1 352 ? -32.281 37.844 33.219 1 22.61 352 LEU A N 1
ATOM 2742 C CA . LEU A 1 352 ? -32.625 38.906 32.281 1 22.61 352 LEU A CA 1
ATOM 2743 C C . LEU A 1 352 ? -31.906 38.688 30.953 1 22.61 352 LEU A C 1
ATOM 2745 O O . LEU A 1 352 ? -32.156 39.438 30 1 22.61 352 LEU A O 1
ATOM 2749 N N . ALA A 1 353 ? -30.812 37.969 31 1 25.38 353 ALA A N 1
ATOM 2750 C CA . ALA A 1 353 ? -29.875 37.688 29.922 1 25.38 353 ALA A CA 1
ATOM 2751 C C . ALA A 1 353 ? -30.516 36.812 28.844 1 25.38 353 ALA A C 1
ATOM 2753 O O . ALA A 1 353 ? -29.859 36.438 27.875 1 25.38 353 ALA A O 1
ATOM 2754 N N . LEU A 1 354 ? -31.719 36.344 28.922 1 26.33 354 LEU A N 1
ATOM 2755 C CA . LEU A 1 354 ? -32.625 35.5 28.172 1 26.33 354 LEU A CA 1
ATOM 2756 C C . LEU A 1 354 ? -32.969 36.094 26.828 1 26.33 354 LEU A C 1
ATOM 2758 O O . LEU A 1 354 ? -33.031 35.406 25.812 1 26.33 354 LEU A O 1
ATOM 2762 N N . VAL A 1 355 ? -33.438 37.344 26.797 1 26.09 355 VAL A N 1
ATOM 2763 C CA . VAL A 1 355 ? -34.031 37.938 25.625 1 26.09 355 VAL A CA 1
ATOM 2764 C C . VAL A 1 355 ? -33 38.156 24.531 1 26.09 355 VAL A C 1
ATOM 2766 O O . VAL A 1 355 ? -33.25 37.938 23.344 1 26.09 355 VAL A O 1
ATOM 2769 N N . ALA A 1 356 ? -31.812 38.719 24.891 1 27.14 356 ALA A N 1
ATOM 2770 C CA . ALA A 1 356 ? -30.812 39.031 23.875 1 27.14 356 ALA A CA 1
ATOM 2771 C C . ALA A 1 356 ? -30.141 37.781 23.328 1 27.14 356 ALA A C 1
ATOM 2773 O O . ALA A 1 356 ? -29.531 37.781 22.266 1 27.14 356 ALA A O 1
ATOM 2774 N N . VAL A 1 357 ? -30.125 36.625 23.922 1 30.72 357 VAL A N 1
ATOM 2775 C CA . VAL A 1 357 ? -29.672 35.312 23.547 1 30.72 357 VAL A CA 1
ATOM 2776 C C . VAL A 1 357 ? -30.484 34.781 22.359 1 30.72 357 VAL A C 1
ATOM 2778 O O . VAL A 1 357 ? -29.984 34.062 21.516 1 30.72 357 VAL A O 1
ATOM 2781 N N . GLY A 1 358 ? -31.719 35.094 22.234 1 28.12 358 GLY A N 1
ATOM 2782 C CA . GLY A 1 358 ? -32.625 34.688 21.172 1 28.12 358 GLY A CA 1
ATOM 2783 C C . GLY A 1 358 ? -32.25 35.25 19.812 1 28.12 358 GLY A C 1
ATOM 2784 O O . GLY A 1 358 ? -32.344 34.562 18.797 1 28.12 358 GLY A O 1
ATOM 2785 N N . SER A 1 359 ? -31.969 36.562 19.734 1 28.92 359 SER A N 1
ATOM 2786 C CA . SER A 1 359 ? -31.688 37.156 18.422 1 28.92 359 SER A CA 1
ATOM 2787 C C . SER A 1 359 ? -30.312 36.719 17.922 1 28.92 359 SER A C 1
ATOM 2789 O O . SER A 1 359 ? -30.094 36.625 16.703 1 28.92 359 SER A O 1
ATOM 2791 N N . ALA A 1 360 ? -29.328 36.656 18.688 1 30.3 360 ALA A N 1
ATOM 2792 C CA . ALA A 1 360 ? -28.016 36.219 18.25 1 30.3 360 ALA A CA 1
ATOM 2793 C C . ALA A 1 360 ? -28.047 34.75 17.797 1 30.3 360 ALA A C 1
ATOM 2795 O O . ALA A 1 360 ? -27.359 34.375 16.844 1 30.3 360 ALA A O 1
ATOM 2796 N N . ALA A 1 361 ? -28.688 33.875 18.391 1 32.47 361 ALA A N 1
ATOM 2797 C CA . ALA A 1 361 ? -28.953 32.531 17.875 1 32.47 361 ALA A CA 1
ATOM 2798 C C . ALA A 1 361 ? -29.625 32.562 16.5 1 32.47 361 ALA A C 1
ATOM 2800 O O . ALA A 1 361 ? -29.328 31.75 15.633 1 32.47 361 ALA A O 1
ATOM 2801 N N . VAL A 1 362 ? -30.469 33.531 16.266 1 32.03 362 VAL A N 1
ATOM 2802 C CA . VAL A 1 362 ? -31.094 33.719 14.953 1 32.03 362 VAL A CA 1
ATOM 2803 C C . VAL A 1 362 ? -30.062 34.219 13.953 1 32.03 362 VAL A C 1
ATOM 2805 O O . VAL A 1 362 ? -30.031 33.75 12.805 1 32.03 362 VAL A O 1
ATOM 2808 N N . TRP A 1 363 ? -29.141 35.188 14.273 1 31.53 363 TRP A N 1
ATOM 2809 C CA . TRP A 1 363 ? -28.141 35.719 13.344 1 31.53 363 TRP A CA 1
ATOM 2810 C C . TRP A 1 363 ? -27.031 34.719 13.094 1 31.53 363 TRP A C 1
ATOM 2812 O O . TRP A 1 363 ? -26.578 34.531 11.961 1 31.53 363 TRP A O 1
ATOM 2822 N N . ARG A 1 364 ? -26.297 34.156 14.07 1 39.22 364 ARG A N 1
ATOM 2823 C CA . ARG A 1 364 ? -25.406 33 13.922 1 39.22 364 ARG A CA 1
ATOM 2824 C C . ARG A 1 364 ? -26.047 31.922 13.031 1 39.22 364 ARG A C 1
ATOM 2826 O O . ARG A 1 364 ? -25.344 31.25 12.266 1 39.22 364 ARG A O 1
ATOM 2833 N N . SER A 1 365 ? -27.297 31.797 13.047 1 42.5 365 SER A N 1
ATOM 2834 C CA . SER A 1 365 ? -28.141 30.859 12.32 1 42.5 365 SER A CA 1
ATOM 2835 C C . SER A 1 365 ? -28.141 31.156 10.82 1 42.5 365 SER A C 1
ATOM 2837 O O . SER A 1 365 ? -28.219 30.25 10 1 42.5 365 SER A O 1
ATOM 2839 N N . ARG A 1 366 ? -27.922 32.438 10.414 1 47.75 366 ARG A N 1
ATOM 2840 C CA . ARG A 1 366 ? -28.094 32.75 8.992 1 47.75 366 ARG A CA 1
ATOM 2841 C C . ARG A 1 366 ? -26.812 32.438 8.219 1 47.75 366 ARG A C 1
ATOM 2843 O O . ARG A 1 366 ? -26.859 32.125 7.027 1 47.75 366 ARG A O 1
ATOM 2850 N N . LEU A 1 367 ? -25.453 32.625 8.766 1 52.25 367 LEU A N 1
ATOM 2851 C CA . LEU A 1 367 ? -24.203 32.406 8.031 1 52.25 367 LEU A CA 1
ATOM 2852 C C . LEU A 1 367 ? -24.109 30.969 7.547 1 52.25 367 LEU A C 1
ATOM 2854 O O . LEU A 1 367 ? -23.609 30.719 6.449 1 52.25 367 LEU A O 1
ATOM 2858 N N . CYS A 1 368 ? -24.359 30.172 8.359 1 71.25 368 CYS A N 1
ATOM 2859 C CA . CYS A 1 368 ? -24.25 28.766 8.023 1 71.25 368 CYS A CA 1
ATOM 2860 C C . CYS A 1 368 ? -25.625 28.141 7.836 1 71.25 368 CYS A C 1
ATOM 2862 O O . CYS A 1 368 ? -25.812 26.938 8.078 1 71.25 368 CYS A O 1
ATOM 2864 N N . THR A 1 369 ? -26.703 29.078 7.5 1 69.31 369 THR A N 1
ATOM 2865 C CA . THR A 1 369 ? -28.047 28.531 7.391 1 69.31 369 THR A CA 1
ATOM 2866 C C . THR A 1 369 ? -28.406 28.234 5.934 1 69.31 369 THR A C 1
ATOM 2868 O O . THR A 1 369 ? -29.547 27.922 5.617 1 69.31 369 THR A O 1
ATOM 2871 N N . GLY A 1 370 ? -27.578 27.781 5.09 1 80.75 370 GLY A N 1
ATOM 2872 C CA . GLY A 1 370 ? -27.906 27.531 3.693 1 80.75 370 GLY A CA 1
ATOM 2873 C C . GLY A 1 370 ? -27.812 26.062 3.314 1 80.75 370 GLY A C 1
ATOM 2874 O O . GLY A 1 370 ? -28.234 25.672 2.23 1 80.75 370 GLY A O 1
ATOM 2875 N N . ALA A 1 371 ? -27.406 25.328 4.254 1 89.31 371 ALA A N 1
ATOM 2876 C CA . ALA A 1 371 ? -27.141 23.938 3.922 1 89.31 371 ALA A CA 1
ATOM 2877 C C . ALA A 1 371 ? -28.438 23.188 3.627 1 89.31 371 ALA A C 1
ATOM 2879 O O . ALA A 1 371 ? -28.484 22.359 2.703 1 89.31 371 ALA A O 1
ATOM 2880 N N . GLU A 1 372 ? -29.469 23.484 4.359 1 89.38 372 GLU A N 1
ATOM 2881 C CA . GLU A 1 372 ? -30.734 22.797 4.164 1 89.38 372 GLU A CA 1
ATOM 2882 C C . GLU A 1 372 ? -31.359 23.156 2.818 1 89.38 372 GLU A C 1
ATOM 2884 O O . GLU A 1 372 ? -31.938 22.297 2.15 1 89.38 372 GLU A O 1
ATOM 2889 N N . ARG A 1 373 ? -31.25 24.375 2.445 1 87.44 373 ARG A N 1
ATOM 2890 C CA . ARG A 1 373 ? -31.781 24.812 1.164 1 87.44 373 ARG A CA 1
ATOM 2891 C C . ARG A 1 373 ? -31.031 24.172 0.003 1 87.44 373 ARG A C 1
ATOM 2893 O O . ARG A 1 373 ? -31.641 23.781 -0.992 1 87.44 373 ARG A O 1
ATOM 2900 N N . GLN A 1 374 ? -29.75 24.188 0.12 1 91.25 374 GLN A N 1
ATOM 2901 C CA . GLN A 1 374 ? -28.922 23.562 -0.913 1 91.25 374 GLN A CA 1
ATOM 2902 C C . GLN A 1 374 ? -29.281 22.094 -1.089 1 91.25 374 GLN A C 1
ATOM 2904 O O . GLN A 1 374 ? -29.375 21.609 -2.217 1 91.25 374 GLN A O 1
ATOM 2909 N N . MET A 1 375 ? -29.469 21.406 0.01 1 94.56 375 MET A N 1
ATOM 2910 C CA . MET A 1 375 ? -29.812 19.984 -0.048 1 94.56 375 MET A CA 1
ATOM 2911 C C . MET A 1 375 ? -31.203 19.781 -0.608 1 94.56 375 MET A C 1
ATOM 2913 O O . MET A 1 375 ? -31.469 18.797 -1.303 1 94.56 375 MET A O 1
ATOM 2917 N N . ALA A 1 376 ? -32.062 20.734 -0.338 1 91.69 376 ALA A N 1
ATOM 2918 C CA . ALA A 1 376 ? -33.438 20.656 -0.824 1 91.69 376 ALA A CA 1
ATOM 2919 C C . ALA A 1 376 ? -33.5 20.703 -2.35 1 91.69 376 ALA A C 1
ATOM 2921 O O . ALA A 1 376 ? -34.438 20.188 -2.965 1 91.69 376 ALA A O 1
ATOM 2922 N N . GLU A 1 377 ? -32.469 21.234 -2.92 1 91.81 377 GLU A N 1
ATOM 2923 C CA . GLU A 1 377 ? -32.406 21.281 -4.379 1 91.81 377 GLU A CA 1
ATOM 2924 C C . GLU A 1 377 ? -32.125 19.891 -4.953 1 91.81 377 GLU A C 1
ATOM 2926 O O . GLU A 1 377 ? -32.375 19.641 -6.129 1 91.81 377 GLU A O 1
ATOM 2931 N N . VAL A 1 378 ? -31.516 19.047 -4.227 1 96.19 378 VAL A N 1
ATOM 2932 C CA . VAL A 1 378 ? -31.141 17.703 -4.672 1 96.19 378 VAL A CA 1
ATOM 2933 C C . VAL A 1 378 ? -32.188 16.688 -4.207 1 96.19 378 VAL A C 1
ATOM 2935 O O . VAL A 1 378 ? -32.531 15.773 -4.945 1 96.19 378 VAL A O 1
ATOM 2938 N N . TRP A 1 379 ? -32.625 16.875 -3.002 1 97 379 TRP A N 1
ATOM 2939 C CA . TRP A 1 379 ? -33.625 16 -2.402 1 97 379 TRP A CA 1
ATOM 2940 C C . TRP A 1 379 ? -34.688 16.797 -1.64 1 97 379 TRP A C 1
ATOM 2942 O O . TRP A 1 379 ? -34.656 16.859 -0.408 1 97 379 TRP A O 1
ATOM 2952 N N . GLY A 1 380 ? -35.531 17.422 -2.449 1 93.5 380 GLY A N 1
ATOM 2953 C CA . GLY A 1 380 ? -36.688 18.125 -1.959 1 93.5 380 GLY A CA 1
ATOM 2954 C C . GLY A 1 380 ? -38 17.469 -2.359 1 93.5 380 GLY A C 1
ATOM 2955 O O . GLY A 1 380 ? -38 16.312 -2.785 1 93.5 380 GLY A O 1
ATOM 2956 N N . ALA A 1 381 ? -39.094 18.172 -2.23 1 93 381 ALA A N 1
ATOM 2957 C CA . ALA A 1 381 ? -40.438 17.641 -2.473 1 93 381 ALA A CA 1
ATOM 2958 C C . ALA A 1 381 ? -40.594 17.219 -3.928 1 93 381 ALA A C 1
ATOM 2960 O O . ALA A 1 381 ? -41.094 16.125 -4.211 1 93 381 ALA A O 1
ATOM 2961 N N . PRO A 1 382 ? -40.125 18.016 -4.895 1 94.31 382 PRO A N 1
ATOM 2962 C CA . PRO A 1 382 ? -40.281 17.609 -6.289 1 94.31 382 PRO A CA 1
ATOM 2963 C C . PRO A 1 382 ? -39.531 16.328 -6.625 1 94.31 382 PRO A C 1
ATOM 2965 O O . PRO A 1 382 ? -40.031 15.469 -7.344 1 94.31 382 PRO A O 1
ATOM 2968 N N . GLU A 1 383 ? -38.281 16.281 -6.184 1 95.69 383 GLU A N 1
ATOM 2969 C CA . GLU A 1 383 ? -37.438 15.102 -6.43 1 95.69 383 GLU A CA 1
ATOM 2970 C C . GLU A 1 383 ? -38.031 13.867 -5.75 1 95.69 383 GLU A C 1
ATOM 2972 O O . GLU A 1 383 ? -38.031 12.773 -6.316 1 95.69 383 GLU A O 1
ATOM 2977 N N . ARG A 1 384 ? -38.531 14.008 -4.578 1 96.12 384 ARG A N 1
ATOM 2978 C CA . ARG A 1 384 ? -39.188 12.914 -3.855 1 96.12 384 ARG A CA 1
ATOM 2979 C C . ARG A 1 384 ? -40.375 12.367 -4.641 1 96.12 384 ARG A C 1
ATOM 2981 O O . ARG A 1 384 ? -40.562 11.148 -4.758 1 96.12 384 ARG A O 1
ATOM 2988 N N . GLN A 1 385 ? -41.156 13.258 -5.172 1 95.88 385 GLN A N 1
ATOM 2989 C CA . GLN A 1 385 ? -42.312 12.859 -5.941 1 95.88 385 GLN A CA 1
ATOM 2990 C C . GLN A 1 385 ? -41.906 12.141 -7.23 1 95.88 385 GLN A C 1
ATOM 2992 O O . GLN A 1 385 ? -42.562 11.164 -7.625 1 95.88 385 GLN A O 1
ATOM 2997 N N . ARG A 1 386 ? -40.969 12.656 -7.832 1 96.31 386 ARG A N 1
ATOM 2998 C CA . ARG A 1 386 ? -40.469 12.039 -9.062 1 96.31 386 ARG A CA 1
ATOM 2999 C C . ARG A 1 386 ? -40 10.617 -8.805 1 96.31 386 ARG A C 1
ATOM 3001 O O . ARG A 1 386 ? -40.312 9.703 -9.578 1 96.31 386 ARG A O 1
ATOM 3008 N N . VAL A 1 387 ? -39.219 10.406 -7.754 1 97.5 387 VAL A N 1
ATOM 3009 C CA . VAL A 1 387 ? -38.719 9.078 -7.41 1 97.5 387 VAL A CA 1
ATOM 3010 C C . VAL A 1 387 ? -39.875 8.164 -7.02 1 97.5 387 VAL A C 1
ATOM 3012 O O . VAL A 1 387 ? -39.906 6.996 -7.406 1 97.5 387 VAL A O 1
ATOM 3015 N N . GLU A 1 388 ? -40.844 8.703 -6.293 1 96.62 388 GLU A N 1
ATOM 3016 C CA . GLU A 1 388 ? -42.031 7.926 -5.918 1 96.62 388 GLU A CA 1
ATOM 3017 C C . GLU A 1 388 ? -42.781 7.457 -7.152 1 96.62 388 GLU A C 1
ATOM 3019 O O . GLU A 1 388 ? -43.188 6.297 -7.234 1 96.62 388 GLU A O 1
ATOM 3024 N N . ALA A 1 389 ? -42.938 8.359 -8.07 1 96.31 389 ALA A N 1
ATOM 3025 C CA . ALA A 1 389 ? -43.656 8.031 -9.312 1 96.31 389 ALA A CA 1
ATOM 3026 C C . ALA A 1 389 ? -42.906 6.957 -10.102 1 96.31 389 ALA A C 1
ATOM 3028 O O . ALA A 1 389 ? -43.531 6.086 -10.703 1 96.31 389 ALA A O 1
ATOM 3029 N N . ALA A 1 390 ? -41.625 7.059 -10.148 1 96.75 390 ALA A N 1
ATOM 3030 C CA . ALA A 1 390 ? -40.812 6.07 -10.852 1 96.75 390 ALA A CA 1
ATOM 3031 C C . ALA A 1 390 ? -40.938 4.691 -10.219 1 96.75 390 ALA A C 1
ATOM 3033 O O . ALA A 1 390 ? -41.031 3.68 -10.922 1 96.75 390 ALA A O 1
ATOM 3034 N N . PHE A 1 391 ? -40.906 4.609 -8.867 1 95.75 391 PHE A N 1
ATOM 3035 C CA . PHE A 1 391 ? -41.094 3.352 -8.156 1 95.75 391 PHE A CA 1
ATOM 3036 C C . PHE A 1 391 ? -42.469 2.748 -8.461 1 95.75 391 PHE A C 1
ATOM 3038 O O . PHE A 1 391 ? -42.594 1.54 -8.672 1 95.75 391 PHE A O 1
ATOM 3045 N N . GLU A 1 392 ? -43.438 3.568 -8.578 1 93.81 392 GLU A N 1
ATOM 3046 C CA . GLU A 1 392 ? -44.781 3.111 -8.906 1 93.81 392 GLU A CA 1
ATOM 3047 C C . GLU A 1 392 ? -44.875 2.586 -10.336 1 93.81 392 GLU A C 1
ATOM 3049 O O . GLU A 1 392 ? -45.5 1.563 -10.594 1 93.81 392 GLU A O 1
ATOM 3054 N N . LYS A 1 393 ? -44.281 3.289 -11.164 1 94.5 393 LYS A N 1
ATOM 3055 C CA . LYS A 1 393 ? -44.281 2.896 -12.57 1 94.5 393 LYS A CA 1
ATOM 3056 C C . LYS A 1 393 ? -43.562 1.565 -12.766 1 94.5 393 LYS A C 1
ATOM 3058 O O . LYS A 1 393 ? -43.969 0.75 -13.594 1 94.5 393 LYS A O 1
ATOM 3063 N N . ALA A 1 394 ? -42.406 1.415 -12.102 1 91 394 ALA A N 1
ATOM 3064 C CA . ALA A 1 394 ? -41.656 0.164 -12.188 1 91 394 ALA A CA 1
ATOM 3065 C C . ALA A 1 394 ? -42.5 -1.018 -11.734 1 91 394 ALA A C 1
ATOM 3067 O O . ALA A 1 394 ? -42.375 -2.127 -12.258 1 91 394 ALA A O 1
ATOM 3068 N N . GLY A 1 395 ? -43.312 -0.699 -10.758 1 81.44 395 GLY A N 1
ATOM 3069 C CA . GLY A 1 395 ? -44.281 -1.702 -10.336 1 81.44 395 GLY A CA 1
ATOM 3070 C C . GLY A 1 395 ? -43.688 -2.768 -9.445 1 81.44 395 GLY A C 1
ATOM 3071 O O . GLY A 1 395 ? -42.562 -2.631 -8.984 1 81.44 395 GLY A O 1
ATOM 3072 N N . GLY A 1 396 ? -44.531 -3.795 -9.102 1 77.81 396 GLY A N 1
ATOM 3073 C CA . GLY A 1 396 ? -44.125 -4.883 -8.227 1 77.81 396 GLY A CA 1
ATOM 3074 C C . GLY A 1 396 ? -44.688 -4.75 -6.816 1 77.81 396 GLY A C 1
ATOM 3075 O O . GLY A 1 396 ? -45.031 -3.65 -6.391 1 77.81 396 GLY A O 1
ATOM 3076 N N . PRO A 1 397 ? -44.719 -5.809 -6.207 1 78 397 PRO A N 1
ATOM 3077 C CA . PRO A 1 397 ? -45.344 -5.812 -4.883 1 78 397 PRO A CA 1
ATOM 3078 C C . PRO A 1 397 ? -44.531 -5.055 -3.838 1 78 397 PRO A C 1
ATOM 3080 O O . PRO A 1 397 ? -45.062 -4.59 -2.838 1 78 397 PRO A O 1
ATOM 3083 N N . ALA A 1 398 ? -43.281 -4.848 -4.078 1 84.62 398 ALA A N 1
ATOM 3084 C CA . ALA A 1 398 ? -42.406 -4.258 -3.062 1 84.62 398 ALA A CA 1
ATOM 3085 C C . ALA A 1 398 ? -42.094 -2.793 -3.377 1 84.62 398 ALA A C 1
ATOM 3087 O O . ALA A 1 398 ? -41.469 -2.098 -2.582 1 84.62 398 ALA A O 1
ATOM 3088 N N . ALA A 1 399 ? -42.562 -2.223 -4.441 1 90.5 399 ALA A N 1
ATOM 3089 C CA . ALA A 1 399 ? -42.156 -0.909 -4.934 1 90.5 399 ALA A CA 1
ATOM 3090 C C . ALA A 1 399 ? -42.5 0.183 -3.916 1 90.5 399 ALA A C 1
ATOM 3092 O O . ALA A 1 399 ? -41.625 1.03 -3.615 1 90.5 399 ALA A O 1
ATOM 3093 N N . GLY A 1 400 ? -43.719 0.146 -3.404 1 91.56 400 GLY A N 1
ATOM 3094 C CA . GLY A 1 400 ? -44.125 1.155 -2.439 1 91.56 400 GLY A CA 1
ATOM 3095 C C . GLY A 1 400 ? -43.312 1.102 -1.148 1 91.56 400 GLY A C 1
ATOM 3096 O O . GLY A 1 400 ? -42.875 2.135 -0.642 1 91.56 400 GLY A O 1
ATOM 3097 N N . GLN A 1 401 ? -43.188 -0.075 -0.646 1 91.62 401 GLN A N 1
ATOM 3098 C CA . GLN A 1 401 ? -42.438 -0.25 0.595 1 91.62 401 GLN A CA 1
ATOM 3099 C C . GLN A 1 401 ? -40.969 0.121 0.408 1 91.62 401 GLN A C 1
ATOM 3101 O O . GLN A 1 401 ? -40.375 0.727 1.292 1 91.62 401 GLN A O 1
ATOM 3106 N N . MET A 1 402 ? -40.469 -0.257 -0.722 1 94.19 402 MET A N 1
ATOM 3107 C CA . MET A 1 402 ? -39.062 0.051 -1.003 1 94.19 402 MET A CA 1
ATOM 3108 C C . MET A 1 402 ? -38.844 1.557 -1.115 1 94.19 402 MET A C 1
ATOM 3110 O O . MET A 1 402 ? -37.812 2.08 -0.659 1 94.19 402 MET A O 1
ATOM 3114 N N . PHE A 1 403 ? -39.844 2.309 -1.711 1 96.38 403 PHE A N 1
ATOM 3115 C CA . PHE A 1 403 ? -39.719 3.76 -1.79 1 96.38 403 PHE A CA 1
ATOM 3116 C C . PHE A 1 403 ? -39.719 4.379 -0.397 1 96.38 403 PHE A C 1
ATOM 3118 O O . PHE A 1 403 ? -38.875 5.254 -0.11 1 96.38 403 PHE A O 1
ATOM 3125 N N . ARG A 1 404 ? -40.531 3.889 0.476 1 94.88 404 ARG A N 1
ATOM 3126 C CA . ARG A 1 404 ? -40.625 4.441 1.824 1 94.88 404 ARG A CA 1
ATOM 3127 C C . ARG A 1 404 ? -39.312 4.234 2.582 1 94.88 404 ARG A C 1
ATOM 3129 O O . ARG A 1 404 ? -38.844 5.145 3.26 1 94.88 404 ARG A O 1
ATOM 3136 N N . ARG A 1 405 ? -38.75 3.123 2.428 1 94.31 405 ARG A N 1
ATOM 3137 C CA . ARG A 1 405 ? -37.531 2.812 3.133 1 94.31 405 ARG A CA 1
ATOM 3138 C C . ARG A 1 405 ? -36.344 3.6 2.555 1 94.31 405 ARG A C 1
ATOM 3140 O O . ARG A 1 405 ? -35.562 4.195 3.299 1 94.31 405 ARG A O 1
ATOM 3147 N N . ALA A 1 406 ? -36.188 3.598 1.241 1 96.25 406 ALA A N 1
ATOM 3148 C CA . ALA A 1 406 ? -35.094 4.332 0.593 1 96.25 406 ALA A CA 1
ATOM 3149 C C . ALA A 1 406 ? -35.188 5.828 0.879 1 96.25 406 ALA A C 1
ATOM 3151 O O . ALA A 1 406 ? -34.188 6.484 1.152 1 96.25 406 ALA A O 1
ATOM 3152 N N . SER A 1 407 ? -36.438 6.309 0.825 1 96.88 407 SER A N 1
ATOM 3153 C CA . SER A 1 407 ? -36.656 7.727 1.075 1 96.88 407 SER A CA 1
ATOM 3154 C C . SER A 1 407 ? -36.281 8.102 2.51 1 96.88 407 SER A C 1
ATOM 3156 O O . SER A 1 407 ? -35.781 9.188 2.764 1 96.88 407 SER A O 1
ATOM 3158 N N . ALA A 1 408 ? -36.562 7.23 3.418 1 95.06 408 ALA A N 1
ATOM 3159 C CA . ALA A 1 408 ? -36.219 7.488 4.812 1 95.06 408 ALA A CA 1
ATOM 3160 C C . ALA A 1 408 ? -34.719 7.594 4.992 1 95.06 408 ALA A C 1
ATOM 3162 O O . ALA A 1 408 ? -34.219 8.445 5.742 1 95.06 408 ALA A O 1
ATOM 3163 N N . VAL A 1 409 ? -34 6.719 4.332 1 95.69 409 VAL A N 1
ATOM 3164 C CA . VAL A 1 409 ? -32.531 6.75 4.402 1 95.69 409 VAL A CA 1
ATOM 3165 C C . VAL A 1 409 ? -32.031 8.023 3.738 1 95.69 409 VAL A C 1
ATOM 3167 O O . VAL A 1 409 ? -31.094 8.656 4.242 1 95.69 409 VAL A O 1
ATOM 3170 N N . LEU A 1 410 ? -32.594 8.414 2.611 1 97.31 410 LEU A N 1
ATOM 3171 C CA . LEU A 1 410 ? -32.188 9.641 1.923 1 97.31 410 LEU A CA 1
ATOM 3172 C C . LEU A 1 410 ? -32.469 10.859 2.785 1 97.31 410 LEU A C 1
ATOM 3174 O O . LEU A 1 410 ? -31.703 11.812 2.799 1 97.31 410 LEU A O 1
ATOM 3178 N N . ASP A 1 411 ? -33.562 10.828 3.527 1 96.19 411 ASP A N 1
ATOM 3179 C CA . ASP A 1 411 ? -33.906 11.914 4.445 1 96.19 411 ASP A CA 1
ATOM 3180 C C . ASP A 1 411 ? -32.844 12.047 5.539 1 96.19 411 ASP A C 1
ATOM 3182 O O . ASP A 1 411 ? -32.406 13.148 5.848 1 96.19 411 ASP A O 1
ATOM 3186 N N . THR A 1 412 ? -32.531 10.922 6.078 1 94.25 412 THR A N 1
ATOM 3187 C CA . THR A 1 412 ? -31.516 10.914 7.117 1 94.25 412 THR A CA 1
ATOM 3188 C C . THR A 1 412 ? -30.172 11.414 6.57 1 94.25 412 THR A C 1
ATOM 3190 O O . THR A 1 412 ? -29.453 12.156 7.246 1 94.25 412 THR A O 1
ATOM 3193 N N . TYR A 1 413 ? -29.844 10.969 5.367 1 96.38 413 TYR A N 1
ATOM 3194 C CA . TYR A 1 413 ? -28.625 11.398 4.707 1 96.38 413 TYR A CA 1
ATOM 3195 C C . TYR A 1 413 ? -28.625 12.906 4.488 1 96.38 413 TYR A C 1
ATOM 3197 O O . TYR A 1 413 ? -27.609 13.57 4.727 1 96.38 413 TYR A O 1
ATOM 3205 N N . ALA A 1 414 ? -29.719 13.438 4.047 1 95.94 414 ALA A N 1
ATOM 3206 C CA . ALA A 1 414 ? -29.859 14.867 3.783 1 95.94 414 ALA A CA 1
ATOM 3207 C C . ALA A 1 414 ? -29.672 15.68 5.059 1 95.94 414 ALA A C 1
ATOM 3209 O O . ALA A 1 414 ? -29 16.719 5.051 1 95.94 414 ALA A O 1
ATOM 3210 N N . VAL A 1 415 ? -30.188 15.18 6.125 1 94.25 415 VAL A N 1
ATOM 3211 C CA . VAL A 1 415 ? -30.062 15.859 7.41 1 94.25 415 VAL A CA 1
ATOM 3212 C C . VAL A 1 415 ? -28.609 15.812 7.871 1 94.25 415 VAL A C 1
ATOM 3214 O O . VAL A 1 415 ? -28.062 16.812 8.352 1 94.25 415 VAL A O 1
ATOM 3217 N N . ALA A 1 416 ? -28.031 14.656 7.746 1 94.81 416 ALA A N 1
ATOM 3218 C CA . ALA A 1 416 ? -26.625 14.492 8.156 1 94.81 416 ALA A CA 1
ATOM 3219 C C . ALA A 1 416 ? -25.719 15.414 7.363 1 94.81 416 ALA A C 1
ATOM 3221 O O . ALA A 1 416 ? -24.797 16.016 7.922 1 94.81 416 ALA A O 1
ATOM 3222 N N . TRP A 1 417 ? -25.938 15.422 6.062 1 96.19 417 TRP A N 1
ATOM 3223 C CA . TRP A 1 417 ? -25.141 16.297 5.211 1 96.19 417 TRP A CA 1
ATOM 3224 C C . TRP A 1 417 ? -25.297 17.766 5.637 1 96.19 417 TRP A C 1
ATOM 3226 O O . TRP A 1 417 ? -24.297 18.484 5.754 1 96.19 417 TRP A O 1
ATOM 3236 N N . SER A 1 418 ? -26.516 18.203 5.879 1 93.56 418 SER A N 1
ATOM 3237 C CA . SER A 1 418 ? -26.797 19.578 6.27 1 93.56 418 SER A CA 1
ATOM 3238 C C . SER A 1 418 ? -26.156 19.922 7.609 1 93.56 418 SER A C 1
ATOM 3240 O O . SER A 1 418 ? -25.594 21 7.785 1 93.56 418 SER A O 1
ATOM 3242 N N . ARG A 1 419 ? -26.25 18.969 8.453 1 91.19 419 ARG A N 1
ATOM 3243 C CA . ARG A 1 419 ? -25.656 19.172 9.773 1 91.19 419 ARG A CA 1
ATOM 3244 C C . ARG A 1 419 ? -24.141 19.297 9.672 1 91.19 419 ARG A C 1
ATOM 3246 O O . ARG A 1 419 ? -23.547 20.172 10.305 1 91.19 419 ARG A O 1
ATOM 3253 N N . GLN A 1 420 ? -23.578 18.438 8.914 1 92.56 420 GLN A N 1
ATOM 3254 C CA . GLN A 1 420 ? -22.125 18.469 8.773 1 92.56 420 GLN A CA 1
ATOM 3255 C C . GLN A 1 420 ? -21.656 19.734 8.062 1 92.56 420 GLN A C 1
ATOM 3257 O O . GLN A 1 420 ? -20.609 20.281 8.391 1 92.56 420 GLN A O 1
ATOM 3262 N N . SER A 1 421 ? -22.391 20.125 7.086 1 91.19 421 SER A N 1
ATOM 3263 C CA . SER A 1 421 ? -22.078 21.344 6.371 1 91.19 421 SER A CA 1
ATOM 3264 C C . SER A 1 421 ? -22.156 22.562 7.297 1 91.19 421 SER A C 1
ATOM 3266 O O . SER A 1 421 ? -21.281 23.422 7.27 1 91.19 421 SER A O 1
ATOM 3268 N N . THR A 1 422 ? -23.125 22.547 8.094 1 88 422 THR A N 1
ATOM 3269 C CA . THR A 1 422 ? -23.297 23.625 9.047 1 88 422 THR A CA 1
ATOM 3270 C C . THR A 1 422 ? -22.203 23.594 10.109 1 88 422 THR A C 1
ATOM 3272 O O . THR A 1 422 ? -21.656 24.641 10.469 1 88 422 THR A O 1
ATOM 3275 N N . GLU A 1 423 ? -21.953 22.438 10.555 1 87.19 423 GLU A N 1
ATOM 3276 C CA . GLU A 1 423 ? -20.906 22.281 11.57 1 87.19 423 GLU A CA 1
ATOM 3277 C C . GLU A 1 423 ? -19.547 22.734 11.039 1 87.19 423 GLU A C 1
ATOM 3279 O O . GLU A 1 423 ? -18.781 23.375 11.758 1 87.19 423 GLU A O 1
ATOM 3284 N N . ALA A 1 424 ? -19.25 22.312 9.852 1 86.25 424 ALA A N 1
ATOM 3285 C CA . ALA A 1 424 ? -17.969 22.719 9.25 1 86.25 424 ALA A CA 1
ATOM 3286 C C . ALA A 1 424 ? -17.875 24.25 9.156 1 86.25 424 ALA A C 1
ATOM 3288 O O . ALA A 1 424 ? -16.828 24.828 9.461 1 86.25 424 ALA A O 1
ATOM 3289 N N . CYS A 1 425 ? -18.938 24.812 8.758 1 82.81 425 CYS A N 1
ATOM 3290 C CA . CYS A 1 425 ? -19 26.266 8.648 1 82.81 425 CYS A CA 1
ATOM 3291 C C . CYS A 1 425 ? -18.875 26.922 10.016 1 82.81 425 CYS A C 1
ATOM 3293 O O . CYS A 1 425 ? -18.078 27.844 10.195 1 82.81 425 CYS A O 1
ATOM 3295 N N . GLU A 1 426 ? -19.547 26.375 11 1 80.38 426 GLU A N 1
ATOM 3296 C CA . GLU A 1 426 ? -19.547 26.938 12.344 1 80.38 426 GLU A CA 1
ATOM 3297 C C . GLU A 1 426 ? -18.203 26.75 13.031 1 80.38 426 GLU A C 1
ATOM 3299 O O . GLU A 1 426 ? -17.703 27.656 13.711 1 80.38 426 GLU A O 1
ATOM 3304 N N . ALA A 1 427 ? -17.641 25.641 12.844 1 79.69 427 ALA A N 1
ATOM 3305 C CA . ALA A 1 427 ? -16.359 25.328 13.469 1 79.69 427 ALA A CA 1
ATOM 3306 C C . ALA A 1 427 ? -15.258 26.25 12.945 1 79.69 427 ALA A C 1
ATOM 3308 O O . ALA A 1 427 ? -14.312 26.578 13.664 1 79.69 427 ALA A O 1
ATOM 3309 N N . THR A 1 428 ? -15.391 26.562 11.734 1 73.94 428 THR A N 1
ATOM 3310 C CA . THR A 1 428 ? -14.367 27.391 11.102 1 73.94 428 THR A CA 1
ATOM 3311 C C . THR A 1 428 ? -14.688 28.875 11.266 1 73.94 428 THR A C 1
ATOM 3313 O O . THR A 1 428 ? -13.859 29.641 11.773 1 73.94 428 THR A O 1
ATOM 3316 N N . ARG A 1 429 ? -15.984 29.266 10.992 1 65.75 429 ARG A N 1
ATOM 3317 C CA . ARG A 1 429 ? -16.328 30.672 10.828 1 65.75 429 ARG A CA 1
ATOM 3318 C C . ARG A 1 429 ? -16.859 31.25 12.133 1 65.75 429 ARG A C 1
ATOM 3320 O O . ARG A 1 429 ? -16.781 32.469 12.352 1 65.75 429 ARG A O 1
ATOM 3327 N N . LEU A 1 430 ? -17.422 30.344 12.953 1 62.53 430 LEU A N 1
ATOM 3328 C CA . LEU A 1 430 ? -18.016 30.844 14.195 1 62.53 430 LEU A CA 1
ATOM 3329 C C . LEU A 1 430 ? -17.141 30.516 15.391 1 62.53 430 LEU A C 1
ATOM 3331 O O . LEU A 1 430 ? -16.906 31.359 16.25 1 62.53 430 LEU A O 1
ATOM 3335 N N . ARG A 1 431 ? -16.578 29.297 15.383 1 65.88 431 ARG A N 1
ATOM 3336 C CA . ARG A 1 431 ? -15.836 28.844 16.562 1 65.88 431 ARG A CA 1
ATOM 3337 C C . ARG A 1 431 ? -14.336 28.922 16.328 1 65.88 431 ARG A C 1
ATOM 3339 O O . ARG A 1 431 ? -13.547 28.656 17.25 1 65.88 431 ARG A O 1
ATOM 3346 N N . ASP A 1 432 ? -13.805 29.25 15.125 1 56.19 432 ASP A N 1
ATOM 3347 C CA . ASP A 1 432 ? -12.406 29.438 14.75 1 56.19 432 ASP A CA 1
ATOM 3348 C C . ASP A 1 432 ? -11.562 28.234 15.172 1 56.19 432 ASP A C 1
ATOM 3350 O O . ASP A 1 432 ? -10.445 28.406 15.68 1 56.19 432 ASP A O 1
ATOM 3354 N N . GLU A 1 433 ? -12.141 27.188 15.18 1 64.81 433 GLU A N 1
ATOM 3355 C CA . GLU A 1 433 ? -11.477 25.938 15.562 1 64.81 433 GLU A CA 1
ATOM 3356 C C . GLU A 1 433 ? -10.648 25.375 14.414 1 64.81 433 GLU A C 1
ATOM 3358 O O . GLU A 1 433 ? -9.695 24.625 14.641 1 64.81 433 GLU A O 1
ATOM 3363 N N . ARG A 1 434 ? -11 25.75 13.242 1 70.38 434 ARG A N 1
ATOM 3364 C CA . ARG A 1 434 ? -10.367 25.188 12.047 1 70.38 434 ARG A CA 1
ATOM 3365 C C . ARG A 1 434 ? -9.992 26.297 11.07 1 70.38 434 ARG A C 1
ATOM 3367 O O . ARG A 1 434 ? -10.484 27.422 11.172 1 70.38 434 ARG A O 1
ATOM 3374 N N . THR A 1 435 ? -9.023 25.906 10.125 1 65.81 435 THR A N 1
ATOM 3375 C CA . THR A 1 435 ? -8.539 26.859 9.133 1 65.81 435 THR A CA 1
ATOM 3376 C C . THR A 1 435 ? -9.5 26.938 7.941 1 65.81 435 THR A C 1
ATOM 3378 O O . THR A 1 435 ? -10.297 26.031 7.723 1 65.81 435 THR A O 1
ATOM 3381 N N . GLU A 1 436 ? -9.469 28.016 7.25 1 66.94 436 GLU A N 1
ATOM 3382 C CA . GLU A 1 436 ? -10.281 28.156 6.047 1 66.94 436 GLU A CA 1
ATOM 3383 C C . GLU A 1 436 ? -9.883 27.125 4.984 1 66.94 436 GLU A C 1
ATOM 3385 O O . GLU A 1 436 ? -10.727 26.656 4.223 1 66.94 436 GLU A O 1
ATOM 3390 N N . LEU A 1 437 ? -8.57 26.875 4.941 1 70.31 437 LEU A N 1
ATOM 3391 C CA . LEU A 1 437 ? -8.109 25.859 4.004 1 70.31 437 LEU A CA 1
ATOM 3392 C C . LEU A 1 437 ? -8.766 24.516 4.293 1 70.31 437 LEU A C 1
ATOM 3394 O O . LEU A 1 437 ? -9.203 23.828 3.373 1 70.31 437 LEU A O 1
ATOM 3398 N N . LEU A 1 438 ? -8.883 24.328 5.559 1 76 438 LEU A N 1
ATOM 3399 C CA . LEU A 1 438 ? -9.508 23.062 5.949 1 76 438 LEU A CA 1
ATOM 3400 C C . LEU A 1 438 ? -11 23.078 5.617 1 76 438 LEU A C 1
ATOM 3402 O O . LEU A 1 438 ? -11.555 22.062 5.207 1 76 438 LEU A O 1
ATOM 3406 N N . LEU A 1 439 ? -11.609 24.203 5.859 1 79.44 439 LEU A N 1
ATOM 3407 C CA . LEU A 1 439 ? -13.023 24.312 5.516 1 79.44 439 LEU A CA 1
ATOM 3408 C C . LEU A 1 439 ? -13.234 24.109 4.02 1 79.44 439 LEU A C 1
ATOM 3410 O O . LEU A 1 439 ? -14.164 23.406 3.613 1 79.44 439 LEU A O 1
ATOM 3414 N N . SER A 1 440 ? -12.375 24.719 3.221 1 77.88 440 SER A N 1
ATOM 3415 C CA . SER A 1 440 ? -12.484 24.562 1.776 1 77.88 440 SER A CA 1
ATOM 3416 C C . SER A 1 440 ? -12.398 23.094 1.38 1 77.88 440 SER A C 1
ATOM 3418 O O . SER A 1 440 ? -13.148 22.625 0.517 1 77.88 440 SER A O 1
ATOM 3420 N N . GLN A 1 441 ? -11.477 22.422 2 1 82.69 441 GLN A N 1
ATOM 3421 C CA . GLN A 1 441 ? -11.336 21 1.715 1 82.69 441 GLN A CA 1
ATOM 3422 C C . GLN A 1 441 ? -12.578 20.234 2.148 1 82.69 441 GLN A C 1
ATOM 3424 O O . GLN A 1 441 ? -13.016 19.312 1.447 1 82.69 441 GLN A O 1
ATOM 3429 N N . GLN A 1 442 ? -13.125 20.609 3.203 1 87.38 442 GLN A N 1
ATOM 3430 C CA . GLN A 1 442 ? -14.32 19.938 3.693 1 87.38 442 GLN A CA 1
ATOM 3431 C C . GLN A 1 442 ? -15.523 20.234 2.793 1 87.38 442 GLN A C 1
ATOM 3433 O O . GLN A 1 442 ? -16.344 19.359 2.541 1 87.38 442 GLN A O 1
ATOM 3438 N N . VAL A 1 443 ? -15.586 21.453 2.391 1 86.19 443 VAL A N 1
ATOM 3439 C CA . VAL A 1 443 ? -16.688 21.859 1.531 1 86.19 443 VAL A CA 1
ATOM 3440 C C . VAL A 1 443 ? -16.641 21.078 0.219 1 86.19 443 VAL A C 1
ATOM 3442 O O . VAL A 1 443 ? -17.672 20.625 -0.282 1 86.19 443 VAL A O 1
ATOM 3445 N N . VAL A 1 444 ? -15.43 20.969 -0.317 1 86.81 444 VAL A N 1
ATOM 3446 C CA . VAL A 1 444 ? -15.289 20.188 -1.538 1 86.81 444 VAL A CA 1
ATOM 3447 C C . VAL A 1 444 ? -15.742 18.75 -1.289 1 86.81 444 VAL A C 1
ATOM 3449 O O . VAL A 1 444 ? -16.469 18.172 -2.102 1 86.81 444 VAL A O 1
ATOM 3452 N N . CYS A 1 445 ? -15.305 18.156 -0.197 1 91.44 445 CYS A N 1
ATOM 3453 C CA . CYS A 1 445 ? -15.703 16.812 0.175 1 91.44 445 CYS A CA 1
ATOM 3454 C C . CYS A 1 445 ? -17.219 16.703 0.289 1 91.44 445 CYS A C 1
ATOM 3456 O O . CYS A 1 445 ? -17.828 15.773 -0.247 1 91.44 445 CYS A O 1
ATOM 3458 N N . LEU A 1 446 ? -17.844 17.656 0.927 1 92.81 446 LEU A N 1
ATOM 3459 C CA . LEU A 1 446 ? -19.281 17.656 1.146 1 92.81 446 LEU A CA 1
ATOM 3460 C C . LEU A 1 446 ? -20.031 17.875 -0.164 1 92.81 446 LEU A C 1
ATOM 3462 O O . LEU A 1 446 ? -21.094 17.312 -0.382 1 92.81 446 LEU A O 1
ATOM 3466 N N . GLU A 1 447 ? -19.5 18.734 -0.988 1 90.88 447 GLU A N 1
ATOM 3467 C CA . GLU A 1 447 ? -20.125 18.938 -2.295 1 90.88 447 GLU A CA 1
ATOM 3468 C C . GLU A 1 447 ? -20.094 17.656 -3.125 1 90.88 447 GLU A C 1
ATOM 3470 O O . GLU A 1 447 ? -21.047 17.375 -3.859 1 90.88 447 GLU A O 1
ATOM 3475 N N . LEU A 1 448 ? -19.016 16.984 -3.047 1 92.69 448 LEU A N 1
ATOM 3476 C CA . LEU A 1 448 ? -18.938 15.703 -3.754 1 92.69 448 LEU A CA 1
ATOM 3477 C C . LEU A 1 448 ? -19.984 14.727 -3.236 1 92.69 448 LEU A C 1
ATOM 3479 O O . LEU A 1 448 ? -20.547 13.953 -4.008 1 92.69 448 LEU A O 1
ATOM 3483 N N . ARG A 1 449 ? -20.219 14.766 -1.907 1 96.12 449 ARG A N 1
ATOM 3484 C CA . ARG A 1 449 ? -21.281 13.93 -1.336 1 96.12 449 ARG A CA 1
ATOM 3485 C C . ARG A 1 449 ? -22.641 14.336 -1.868 1 96.12 449 ARG A C 1
ATOM 3487 O O . ARG A 1 449 ? -23.484 13.477 -2.18 1 96.12 449 ARG A O 1
ATOM 3494 N N . ARG A 1 450 ? -22.844 15.609 -1.956 1 95.5 450 ARG A N 1
ATOM 3495 C CA . ARG A 1 450 ? -24.094 16.125 -2.484 1 95.5 450 ARG A CA 1
ATOM 3496 C C . ARG A 1 450 ? -24.281 15.719 -3.941 1 95.5 450 ARG A C 1
ATOM 3498 O O . ARG A 1 450 ? -25.391 15.359 -4.355 1 95.5 450 ARG A O 1
ATOM 3505 N N . GLU A 1 451 ? -23.25 15.75 -4.664 1 93.88 451 GLU A N 1
ATOM 3506 C CA . GLU A 1 451 ? -23.297 15.352 -6.066 1 93.88 451 GLU A CA 1
ATOM 3507 C C . GLU A 1 451 ? -23.578 13.859 -6.207 1 93.88 451 GLU A C 1
ATOM 3509 O O . GLU A 1 451 ? -24.266 13.438 -7.137 1 93.88 451 GLU A O 1
ATOM 3514 N N . SER A 1 452 ? -23 13.109 -5.352 1 96.94 452 SER A N 1
ATOM 3515 C CA . SER A 1 452 ? -23.281 11.68 -5.359 1 96.94 452 SER A CA 1
ATOM 3516 C C . SER A 1 452 ? -24.766 11.406 -5.102 1 96.94 452 SER A C 1
ATOM 3518 O O . SER A 1 452 ? -25.359 10.539 -5.742 1 96.94 452 SER A O 1
ATOM 3520 N N . LEU A 1 453 ? -25.281 12.133 -4.152 1 97.56 453 LEU A N 1
ATOM 3521 C CA . LEU A 1 453 ? -26.703 12 -3.875 1 97.56 453 LEU A CA 1
ATOM 3522 C C . LEU A 1 453 ? -27.531 12.438 -5.078 1 97.56 453 LEU A C 1
ATOM 3524 O O . LEU A 1 453 ? -28.516 11.773 -5.438 1 97.56 453 LEU A O 1
ATOM 3528 N N . ARG A 1 454 ? -27.172 13.57 -5.68 1 96.69 454 ARG A N 1
ATOM 3529 C CA . ARG A 1 454 ? -27.859 14.062 -6.859 1 96.69 454 ARG A CA 1
ATOM 3530 C C . ARG A 1 454 ? -27.875 13.023 -7.969 1 96.69 454 ARG A C 1
ATOM 3532 O O . ARG A 1 454 ? -28.922 12.773 -8.578 1 96.69 454 ARG A O 1
ATOM 3539 N N . ALA A 1 455 ? -26.766 12.453 -8.219 1 97.19 455 ALA A N 1
ATOM 3540 C CA . ALA A 1 455 ? -26.625 11.43 -9.25 1 97.19 455 ALA A CA 1
ATOM 3541 C C . ALA A 1 455 ? -27.547 10.242 -8.969 1 97.19 455 ALA A C 1
ATOM 3543 O O . ALA A 1 455 ? -28.219 9.734 -9.867 1 97.19 455 ALA A O 1
ATOM 3544 N N . LEU A 1 456 ? -27.531 9.773 -7.723 1 98 456 LEU A N 1
ATOM 3545 C CA . LEU A 1 456 ? -28.344 8.617 -7.371 1 98 456 LEU A CA 1
ATOM 3546 C C . LEU A 1 456 ? -29.828 8.938 -7.504 1 98 456 LEU A C 1
ATOM 3548 O O . LEU A 1 456 ? -30.609 8.125 -8.016 1 98 456 LEU A O 1
ATOM 3552 N N . VAL A 1 457 ? -30.203 10.148 -7.023 1 97.88 457 VAL A N 1
ATOM 3553 C CA . VAL A 1 457 ? -31.609 10.578 -7.105 1 97.88 457 VAL A CA 1
ATOM 3554 C C . VAL A 1 457 ? -32.031 10.633 -8.57 1 97.88 457 VAL A C 1
ATOM 3556 O O . VAL A 1 457 ? -33.156 10.219 -8.906 1 97.88 457 VAL A O 1
ATOM 3559 N N . LYS A 1 458 ? -31.203 11.133 -9.391 1 96.62 458 LYS A N 1
ATOM 3560 C CA . LYS A 1 458 ? -31.484 11.188 -10.828 1 96.62 458 LYS A CA 1
ATOM 3561 C C . LYS A 1 458 ? -31.734 9.789 -11.383 1 96.62 458 LYS A C 1
ATOM 3563 O O . LYS A 1 458 ? -32.719 9.57 -12.094 1 96.62 458 LYS A O 1
ATOM 3568 N N . VAL A 1 459 ? -30.922 8.844 -11.07 1 97 459 VAL A N 1
ATOM 3569 C CA . VAL A 1 459 ? -31.016 7.484 -11.594 1 97 459 VAL A CA 1
ATOM 3570 C C . VAL A 1 459 ? -32.25 6.793 -11.008 1 97 459 VAL A C 1
ATOM 3572 O O . VAL A 1 459 ? -32.938 6.047 -11.703 1 97 459 VAL A O 1
ATOM 3575 N N . LEU A 1 460 ? -32.562 7.039 -9.742 1 97.25 460 LEU A N 1
ATOM 3576 C CA . LEU A 1 460 ? -33.719 6.457 -9.102 1 97.25 460 LEU A CA 1
ATOM 3577 C C . LEU A 1 460 ? -35 7.012 -9.711 1 97.25 460 LEU A C 1
ATOM 3579 O O . LEU A 1 460 ? -36.062 6.355 -9.672 1 97.25 460 LEU A O 1
ATOM 3583 N N . GLY A 1 461 ? -34.938 8.219 -10.234 1 96.25 461 GLY A N 1
ATOM 3584 C CA . GLY A 1 461 ? -36.062 8.836 -10.891 1 96.25 461 GLY A CA 1
ATOM 3585 C C . GLY A 1 461 ? -36.5 8.125 -12.164 1 96.25 461 GLY A C 1
ATOM 3586 O O . GLY A 1 461 ? -37.594 8.344 -12.672 1 96.25 461 GLY A O 1
ATOM 3587 N N . GLU A 1 462 ? -35.656 7.219 -12.641 1 94.94 462 GLU A N 1
ATOM 3588 C CA . GLU A 1 462 ? -35.938 6.418 -13.828 1 94.94 462 GLU A CA 1
ATOM 3589 C C . GLU A 1 462 ? -35.688 4.938 -13.562 1 94.94 462 GLU A C 1
ATOM 3591 O O . GLU A 1 462 ? -35.219 4.215 -14.453 1 94.94 462 GLU A O 1
ATOM 3596 N N . VAL A 1 463 ? -35.938 4.527 -12.414 1 93.88 463 VAL A N 1
ATOM 3597 C CA . VAL A 1 463 ? -35.531 3.199 -11.969 1 93.88 463 VAL A CA 1
ATOM 3598 C C . VAL A 1 463 ? -36.5 2.152 -12.547 1 93.88 463 VAL A C 1
ATOM 3600 O O . VAL A 1 463 ? -37.656 2.438 -12.789 1 93.88 463 VAL A O 1
ATOM 3603 N N . ASP A 1 464 ? -35.969 0.978 -12.891 1 90.94 464 ASP A N 1
ATOM 3604 C CA . ASP A 1 464 ? -36.781 -0.167 -13.297 1 90.94 464 ASP A CA 1
ATOM 3605 C C . ASP A 1 464 ? -36.969 -1.155 -12.148 1 90.94 464 ASP A C 1
ATOM 3607 O O . ASP A 1 464 ? -36.625 -0.848 -11 1 90.94 464 ASP A O 1
ATOM 3611 N N . ALA A 1 465 ? -37.562 -2.232 -12.43 1 87.5 465 ALA A N 1
ATOM 3612 C CA . ALA A 1 465 ? -37.906 -3.197 -11.391 1 87.5 465 ALA A CA 1
ATOM 3613 C C . ALA A 1 465 ? -36.656 -3.697 -10.664 1 87.5 465 ALA A C 1
ATOM 3615 O O . ALA A 1 465 ? -36.688 -3.844 -9.445 1 87.5 465 ALA A O 1
ATOM 3616 N N . ARG A 1 466 ? -35.594 -3.973 -11.398 1 87.44 466 ARG A N 1
ATOM 3617 C CA . ARG A 1 466 ? -34.344 -4.434 -10.797 1 87.44 466 ARG A CA 1
ATOM 3618 C C . ARG A 1 466 ? -33.75 -3.35 -9.914 1 87.44 466 ARG A C 1
ATOM 3620 O O . ARG A 1 466 ? -33.188 -3.645 -8.852 1 87.44 466 ARG A O 1
ATOM 3627 N N . GLY A 1 467 ? -33.812 -2.186 -10.406 1 92.62 467 GLY A N 1
ATOM 3628 C CA . GLY A 1 467 ? -33.312 -1.063 -9.641 1 92.62 467 GLY A CA 1
ATOM 3629 C C . GLY A 1 467 ? -34.062 -0.833 -8.344 1 92.62 467 GLY A C 1
ATOM 3630 O O . GLY A 1 467 ? -33.469 -0.442 -7.336 1 92.62 467 GLY A O 1
ATOM 3631 N N . VAL A 1 468 ? -35.344 -1.041 -8.375 1 93.44 468 VAL A N 1
ATOM 3632 C CA . VAL A 1 468 ? -36.156 -0.899 -7.168 1 93.44 468 VAL A CA 1
ATOM 3633 C C . VAL A 1 468 ? -35.688 -1.892 -6.105 1 93.44 468 VAL A C 1
ATOM 3635 O O . VAL A 1 468 ? -35.562 -1.537 -4.934 1 93.44 468 VAL A O 1
ATOM 3638 N N . GLU A 1 469 ? -35.344 -3.061 -6.531 1 90.5 469 GLU A N 1
ATOM 3639 C CA . GLU A 1 469 ? -34.875 -4.09 -5.613 1 90.5 469 GLU A CA 1
ATOM 3640 C C . GLU A 1 469 ? -33.562 -3.695 -4.977 1 90.5 469 GLU A C 1
ATOM 3642 O O . GLU A 1 469 ? -33.281 -4.02 -3.816 1 90.5 469 GLU A O 1
ATOM 3647 N N . LYS A 1 470 ? -32.75 -2.961 -5.707 1 94.38 470 LYS A N 1
ATOM 3648 C CA . LYS A 1 470 ? -31.422 -2.611 -5.242 1 94.38 470 LYS A CA 1
ATOM 3649 C C . LYS A 1 470 ? -31.391 -1.214 -4.633 1 94.38 470 LYS A C 1
ATOM 3651 O O . LYS A 1 470 ? -30.359 -0.757 -4.152 1 94.38 470 LYS A O 1
ATOM 3656 N N . SER A 1 471 ? -32.5 -0.526 -4.574 1 96.19 471 SER A N 1
ATOM 3657 C CA . SER A 1 471 ? -32.562 0.887 -4.215 1 96.19 471 SER A CA 1
ATOM 3658 C C . SER A 1 471 ? -32.062 1.116 -2.793 1 96.19 471 SER A C 1
ATOM 3660 O O . SER A 1 471 ? -31.344 2.078 -2.533 1 96.19 471 SER A O 1
ATOM 3662 N N . LEU A 1 472 ? -32.438 0.25 -1.859 1 95.12 472 LEU A N 1
ATOM 3663 C CA . LEU A 1 472 ? -32 0.432 -0.478 1 95.12 472 LEU A CA 1
ATOM 3664 C C . LEU A 1 472 ? -30.5 0.284 -0.36 1 95.12 472 LEU A C 1
ATOM 3666 O O . LEU A 1 472 ? -29.844 1.067 0.335 1 95.12 472 LEU A O 1
ATOM 3670 N N . ASP A 1 473 ? -29.922 -0.709 -1.013 1 95.38 473 ASP A N 1
ATOM 3671 C CA . ASP A 1 473 ? -28.469 -0.88 -1.035 1 95.38 473 ASP A CA 1
ATOM 3672 C C . ASP A 1 473 ? -27.781 0.332 -1.66 1 95.38 473 ASP A C 1
ATOM 3674 O O . ASP A 1 473 ? -26.719 0.764 -1.194 1 95.38 473 ASP A O 1
ATOM 3678 N N . ALA A 1 474 ? -28.406 0.824 -2.693 1 97.38 474 ALA A N 1
ATOM 3679 C CA . ALA A 1 474 ? -27.828 1.976 -3.393 1 97.38 474 ALA A CA 1
ATOM 3680 C C . ALA A 1 474 ? -27.766 3.193 -2.477 1 97.38 474 ALA A C 1
ATOM 3682 O O . ALA A 1 474 ? -26.766 3.914 -2.467 1 97.38 474 ALA A O 1
ATOM 3683 N N . VAL A 1 475 ? -28.797 3.428 -1.706 1 97 475 VAL A N 1
ATOM 3684 C CA . VAL A 1 475 ? -28.828 4.609 -0.85 1 97 475 VAL A CA 1
ATOM 3685 C C . VAL A 1 475 ? -27.844 4.426 0.31 1 97 475 VAL A C 1
ATOM 3687 O O . VAL A 1 475 ? -27.219 5.391 0.762 1 97 475 VAL A O 1
ATOM 3690 N N . TYR A 1 476 ? -27.688 3.203 0.812 1 94.88 476 TYR A N 1
ATOM 3691 C CA . TYR A 1 476 ? -26.734 2.945 1.897 1 94.88 476 TYR A CA 1
ATOM 3692 C C . TYR A 1 476 ? -25.297 3 1.396 1 94.88 476 TYR A C 1
ATOM 3694 O O . TYR A 1 476 ? -24.375 3.146 2.188 1 94.88 476 TYR A O 1
ATOM 3702 N N . ALA A 1 477 ? -25.125 2.893 0.075 1 95.38 477 ALA A N 1
ATOM 3703 C CA . ALA A 1 477 ? -23.781 2.887 -0.502 1 95.38 477 ALA A CA 1
ATOM 3704 C C . ALA A 1 477 ? -23.281 4.309 -0.739 1 95.38 477 ALA A C 1
ATOM 3706 O O . ALA A 1 477 ? -22.109 4.512 -1.069 1 95.38 477 ALA A O 1
ATOM 3707 N N . LEU A 1 478 ? -24.109 5.289 -0.562 1 96.25 478 LEU A N 1
ATOM 3708 C CA . LEU A 1 478 ? -23.656 6.672 -0.664 1 96.25 478 LEU A CA 1
ATOM 3709 C C . LEU A 1 478 ? -22.516 6.945 0.314 1 96.25 478 LEU A C 1
ATOM 3711 O O . LEU A 1 478 ? -22.547 6.48 1.455 1 96.25 478 LEU A O 1
ATOM 3715 N N . PRO A 1 479 ? -21.469 7.598 -0.184 1 93.56 479 PRO A N 1
ATOM 3716 C CA . PRO A 1 479 ? -20.406 7.957 0.757 1 93.56 479 PRO A CA 1
ATOM 3717 C C . PRO A 1 479 ? -20.906 8.852 1.894 1 93.56 479 PRO A C 1
ATOM 3719 O O . PRO A 1 479 ? -21.625 9.82 1.651 1 93.56 479 PRO A O 1
ATOM 3722 N N . ALA A 1 480 ? -20.469 8.633 3.074 1 91.88 480 ALA A N 1
ATOM 3723 C CA . ALA A 1 480 ? -20.984 9.297 4.266 1 91.88 480 ALA A CA 1
ATOM 3724 C C . ALA A 1 480 ? -20.438 10.711 4.387 1 91.88 480 ALA A C 1
ATOM 3726 O O . ALA A 1 480 ? -19.234 10.938 4.203 1 91.88 480 ALA A O 1
ATOM 3727 N N . PRO A 1 481 ? -21.328 11.617 4.691 1 93.25 481 PRO A N 1
ATOM 3728 C CA . PRO A 1 481 ? -20.844 12.977 4.934 1 93.25 481 PRO A CA 1
ATOM 3729 C C . PRO A 1 481 ? -19.875 13.062 6.117 1 93.25 481 PRO A C 1
ATOM 3731 O O . PRO A 1 481 ? -19 13.93 6.148 1 93.25 481 PRO A O 1
ATOM 3734 N N . SER A 1 482 ? -19.984 12.148 7.082 1 88 482 SER A N 1
ATOM 3735 C CA . SER A 1 482 ? -19.156 12.172 8.289 1 88 482 SER A CA 1
ATOM 3736 C C . SER A 1 482 ? -17.688 11.938 7.957 1 88 482 SER A C 1
ATOM 3738 O O . SER A 1 482 ? -16.812 12.328 8.719 1 88 482 SER A O 1
ATOM 3740 N N . ASP A 1 483 ? -17.484 11.359 6.812 1 87 483 ASP A N 1
ATOM 3741 C CA . ASP A 1 483 ? -16.109 11.133 6.379 1 87 483 ASP A CA 1
ATOM 3742 C C . ASP A 1 483 ? -15.391 12.461 6.125 1 87 483 ASP A C 1
ATOM 3744 O O . ASP A 1 483 ? -14.164 12.523 6.18 1 87 483 ASP A O 1
ATOM 3748 N N . CYS A 1 484 ? -16.141 13.406 5.828 1 89 484 CYS A N 1
ATOM 3749 C CA . CYS A 1 484 ? -15.578 14.703 5.477 1 89 484 CYS A CA 1
ATOM 3750 C C . CYS A 1 484 ? -15.117 15.453 6.723 1 89 484 CYS A C 1
ATOM 3752 O O . CYS A 1 484 ? -14.484 16.5 6.621 1 89 484 CYS A O 1
ATOM 3754 N N . ALA A 1 485 ? -15.383 14.906 7.879 1 82.44 485 ALA A N 1
ATOM 3755 C CA . ALA A 1 485 ? -14.992 15.555 9.133 1 82.44 485 ALA A CA 1
ATOM 3756 C C . ALA A 1 485 ? -13.555 15.227 9.5 1 82.44 485 ALA A C 1
ATOM 3758 O O . ALA A 1 485 ? -12.945 15.906 10.336 1 82.44 485 ALA A O 1
ATOM 3759 N N . ASN A 1 486 ? -13 14.227 8.875 1 77.5 486 ASN A N 1
ATOM 3760 C CA . ASN A 1 486 ? -11.625 13.836 9.172 1 77.5 486 ASN A CA 1
ATOM 3761 C C . ASN A 1 486 ? -10.617 14.719 8.43 1 77.5 486 ASN A C 1
ATOM 3763 O O . ASN A 1 486 ? -10.211 14.398 7.309 1 77.5 486 ASN A O 1
ATOM 3767 N N . VAL A 1 487 ? -10.141 15.68 9.094 1 68.25 487 VAL A N 1
ATOM 3768 C CA . VAL A 1 487 ? -9.312 16.734 8.516 1 68.25 487 VAL A CA 1
ATOM 3769 C C . VAL A 1 487 ? -7.953 16.156 8.125 1 68.25 487 VAL A C 1
ATOM 3771 O O . VAL A 1 487 ? -7.375 16.562 7.109 1 68.25 487 VAL A O 1
ATOM 3774 N N . GLY A 1 488 ? -7.465 15.258 8.867 1 68.25 488 GLY A N 1
ATOM 3775 C CA . GLY A 1 488 ? -6.18 14.648 8.578 1 68.25 488 GLY A CA 1
ATOM 3776 C C . GLY A 1 488 ? -6.156 13.922 7.242 1 68.25 488 GLY A C 1
ATOM 3777 O O . GLY A 1 488 ? -5.254 14.133 6.43 1 68.25 488 GLY A O 1
ATOM 3778 N N . THR A 1 489 ? -7.223 13.266 6.984 1 73.38 489 THR A N 1
ATOM 3779 C CA . THR A 1 489 ? -7.312 12.508 5.746 1 73.38 489 THR A CA 1
ATOM 3780 C C . THR A 1 489 ? -7.488 13.445 4.551 1 73.38 489 THR A C 1
ATOM 3782 O O . THR A 1 489 ? -6.926 13.203 3.479 1 73.38 489 THR A O 1
ATOM 3785 N N . LEU A 1 490 ? -8.227 14.453 4.727 1 75.5 490 LEU A N 1
ATOM 3786 C CA . LEU A 1 490 ? -8.5 15.375 3.627 1 75.5 490 LEU A CA 1
ATOM 3787 C C . LEU A 1 490 ? -7.238 16.125 3.217 1 75.5 490 LEU A C 1
ATOM 3789 O O . LEU A 1 490 ? -7.012 16.375 2.029 1 75.5 490 LEU A O 1
ATOM 3793 N N . SER A 1 491 ? -6.402 16.359 4.195 1 70.25 491 SER A N 1
ATOM 3794 C CA . SER A 1 491 ? -5.195 17.141 3.939 1 70.25 491 SER A CA 1
ATOM 3795 C C . SER A 1 491 ? -4.125 16.297 3.254 1 70.25 491 SER A C 1
ATOM 3797 O O . SER A 1 491 ? -3.211 16.828 2.625 1 70.25 491 SER A O 1
ATOM 3799 N N . GLU A 1 492 ? -4.301 15.055 3.322 1 73.69 492 GLU A N 1
ATOM 3800 C CA . GLU A 1 492 ? -3.27 14.156 2.805 1 73.69 492 GLU A CA 1
ATOM 3801 C C . GLU A 1 492 ? -3.547 13.773 1.353 1 73.69 492 GLU A C 1
ATOM 3803 O O . GLU A 1 492 ? -2.654 13.305 0.647 1 73.69 492 GLU A O 1
ATOM 3808 N N . GLN A 1 493 ? -4.66 14.078 0.93 1 77.25 493 GLN A N 1
ATOM 3809 C CA . GLN A 1 493 ? -5.031 13.68 -0.423 1 77.25 493 GLN A CA 1
ATOM 3810 C C . GLN A 1 493 ? -4.344 14.555 -1.465 1 77.25 493 GLN A C 1
ATOM 3812 O O . GLN A 1 493 ? -3.906 15.664 -1.158 1 77.25 493 GLN A O 1
ATOM 3817 N N . GLN A 1 494 ? -4.188 13.93 -2.641 1 78.38 494 GLN A N 1
ATOM 3818 C CA . GLN A 1 494 ? -3.643 14.695 -3.756 1 78.38 494 GLN A CA 1
ATOM 3819 C C . GLN A 1 494 ? -4.395 16.016 -3.939 1 78.38 494 GLN A C 1
ATOM 3821 O O . GLN A 1 494 ? -5.625 16.031 -4 1 78.38 494 GLN A O 1
ATOM 3826 N N . PRO A 1 495 ? -3.662 16.969 -4.02 1 75.5 495 PRO A N 1
ATOM 3827 C CA . PRO A 1 495 ? -4.316 18.281 -4.176 1 75.5 495 PRO A CA 1
ATOM 3828 C C . PRO A 1 495 ? -5.012 18.422 -5.527 1 75.5 495 PRO A C 1
ATOM 3830 O O . PRO A 1 495 ? -4.551 17.875 -6.527 1 75.5 495 PRO A O 1
ATOM 3833 N N . ARG A 1 496 ? -6.047 19.109 -5.484 1 82.69 496 ARG A N 1
ATOM 3834 C CA . ARG A 1 496 ? -6.781 19.422 -6.707 1 82.69 496 ARG A CA 1
ATOM 3835 C C . ARG A 1 496 ? -6.039 20.453 -7.551 1 82.69 496 ARG A C 1
ATOM 3837 O O . ARG A 1 496 ? -5.211 21.203 -7.035 1 82.69 496 ARG A O 1
ATOM 3844 N N . PRO A 1 497 ? -6.332 20.375 -8.875 1 80.19 497 PRO A N 1
ATOM 3845 C CA . PRO A 1 497 ? -5.652 21.344 -9.742 1 80.19 497 PRO A CA 1
ATOM 3846 C C . PRO A 1 497 ? -5.918 22.797 -9.344 1 80.19 497 PRO A C 1
ATOM 3848 O O . PRO A 1 497 ? -7.035 23.141 -8.945 1 80.19 497 PRO A O 1
ATOM 3851 N N . VAL A 1 498 ? -4.895 23.594 -9.5 1 71.19 498 VAL A N 1
ATOM 3852 C CA . VAL A 1 498 ? -4.973 25 -9.141 1 71.19 498 VAL A CA 1
ATOM 3853 C C . VAL A 1 498 ? -5.688 25.781 -10.242 1 71.19 498 VAL A C 1
ATOM 3855 O O . VAL A 1 498 ? -6.449 26.703 -9.969 1 71.19 498 VAL A O 1
ATOM 3858 N N . ASP A 1 499 ? -5.512 25.266 -11.477 1 79.88 499 ASP A N 1
ATOM 3859 C CA . ASP A 1 499 ? -6.168 25.875 -12.641 1 79.88 499 ASP A CA 1
ATOM 3860 C C . ASP A 1 499 ? -7.68 25.688 -12.57 1 79.88 499 ASP A C 1
ATOM 3862 O O . ASP A 1 499 ? -8.172 24.547 -12.492 1 79.88 499 ASP A O 1
ATOM 3866 N N . PRO A 1 500 ? -8.398 26.812 -12.562 1 80 500 PRO A N 1
ATOM 3867 C CA . PRO A 1 500 ? -9.852 26.703 -12.422 1 80 500 PRO A CA 1
ATOM 3868 C C . PRO A 1 500 ? -10.5 25.891 -13.539 1 80 500 PRO A C 1
ATOM 3870 O O . PRO A 1 500 ? -11.469 25.156 -13.305 1 80 500 PRO A O 1
ATOM 3873 N N . SER A 1 501 ? -10.016 26.094 -14.734 1 84 501 SER A N 1
ATOM 3874 C CA . SER A 1 501 ? -10.586 25.344 -15.844 1 84 501 SER A CA 1
ATOM 3875 C C . SER A 1 501 ? -10.383 23.844 -15.648 1 84 501 SER A C 1
ATOM 3877 O O . SER A 1 501 ? -11.305 23.047 -15.852 1 84 501 SER A O 1
ATOM 3879 N N . ARG A 1 502 ? -9.109 23.516 -15.203 1 88.81 502 ARG A N 1
ATOM 3880 C CA . ARG A 1 502 ? -8.82 22.109 -14.938 1 88.81 502 ARG A CA 1
ATOM 3881 C C . ARG A 1 502 ? -9.641 21.594 -13.758 1 88.81 502 ARG A C 1
ATOM 3883 O O . ARG A 1 502 ? -10.055 20.422 -13.75 1 88.81 502 ARG A O 1
ATOM 3890 N N . ARG A 1 503 ? -9.828 22.453 -12.867 1 88.75 503 ARG A N 1
ATOM 3891 C CA . ARG A 1 503 ? -10.625 22.094 -11.703 1 88.75 503 ARG A CA 1
ATOM 3892 C C . ARG A 1 503 ? -12.078 21.859 -12.086 1 88.75 503 ARG A C 1
ATOM 3894 O O . ARG A 1 503 ? -12.711 20.906 -11.617 1 88.75 503 ARG A O 1
ATOM 3901 N N . ALA A 1 504 ? -12.594 22.766 -12.891 1 87.56 504 ALA A N 1
ATOM 3902 C CA . ALA A 1 504 ? -13.969 22.609 -13.359 1 87.56 504 ALA A CA 1
ATOM 3903 C C . ALA A 1 504 ? -14.141 21.312 -14.156 1 87.56 504 ALA A C 1
ATOM 3905 O O . ALA A 1 504 ? -15.148 20.625 -14.016 1 87.56 504 ALA A O 1
ATOM 3906 N N . ASP A 1 505 ? -13.18 21.078 -14.945 1 91.94 505 ASP A N 1
ATOM 3907 C CA . ASP A 1 505 ? -13.203 19.844 -15.719 1 91.94 505 ASP A CA 1
ATOM 3908 C C . ASP A 1 505 ? -13.18 18.625 -14.797 1 91.94 505 ASP A C 1
ATOM 3910 O O . ASP A 1 505 ? -13.898 17.641 -15.039 1 91.94 505 ASP A O 1
ATOM 3914 N N . LEU A 1 506 ? -12.344 18.703 -13.828 1 94.25 506 LEU A N 1
ATOM 3915 C CA . LEU A 1 506 ? -12.266 17.609 -12.859 1 94.25 506 LEU A CA 1
ATOM 3916 C C . LEU A 1 506 ? -13.602 17.406 -12.156 1 94.25 506 LEU A C 1
ATOM 3918 O O . LEU A 1 506 ? -14.047 16.281 -11.969 1 94.25 506 LEU A O 1
ATOM 3922 N N . GLU A 1 507 ? -14.219 18.516 -11.805 1 91.06 507 GLU A N 1
ATOM 3923 C CA . GLU A 1 507 ? -15.508 18.453 -11.125 1 91.06 507 GLU A CA 1
ATOM 3924 C C . GLU A 1 507 ? -16.578 17.828 -12.016 1 91.06 507 GLU A C 1
ATOM 3926 O O . GLU A 1 507 ? -17.406 17.047 -11.539 1 91.06 507 GLU A O 1
ATOM 3931 N N . ARG A 1 508 ? -16.547 18.156 -13.234 1 93.12 508 ARG A N 1
ATOM 3932 C CA . ARG A 1 508 ? -17.484 17.547 -14.18 1 93.12 508 ARG A CA 1
ATOM 3933 C C . ARG A 1 508 ? -17.25 16.047 -14.281 1 93.12 508 ARG A C 1
ATOM 3935 O O . ARG A 1 508 ? -18.219 15.266 -14.305 1 93.12 508 ARG A O 1
ATOM 3942 N N . LEU A 1 509 ? -16 15.664 -14.344 1 96.12 509 LEU A N 1
ATOM 3943 C CA . LEU A 1 509 ? -15.664 14.25 -14.414 1 96.12 509 LEU A CA 1
ATOM 3944 C C . LEU A 1 509 ? -16.094 13.523 -13.148 1 96.12 509 LEU A C 1
ATOM 3946 O O . LEU A 1 509 ? -16.578 12.391 -13.211 1 96.12 509 LEU A O 1
ATOM 3950 N N . GLU A 1 510 ? -15.914 14.188 -12.031 1 95.94 510 GLU A N 1
ATOM 3951 C CA . GLU A 1 510 ? -16.328 13.609 -10.758 1 95.94 510 GLU A CA 1
ATOM 3952 C C . GLU A 1 510 ? -17.828 13.375 -10.719 1 95.94 510 GLU A C 1
ATOM 3954 O O . GLU A 1 510 ? -18.297 12.352 -10.211 1 95.94 510 GLU A O 1
ATOM 3959 N N . THR A 1 511 ? -18.578 14.312 -11.258 1 93.94 511 THR A N 1
ATOM 3960 C CA . THR A 1 511 ? -20.016 14.164 -11.344 1 93.94 511 THR A CA 1
ATOM 3961 C C . THR A 1 511 ? -20.391 12.969 -12.219 1 93.94 511 THR A C 1
ATOM 3963 O O . THR A 1 511 ? -21.281 12.188 -11.867 1 93.94 511 THR A O 1
ATOM 3966 N N . ARG A 1 512 ? -19.734 12.828 -13.273 1 96.38 512 ARG A N 1
ATOM 3967 C CA . ARG A 1 512 ? -20.031 11.734 -14.188 1 96.38 512 ARG A CA 1
ATOM 3968 C C . ARG A 1 512 ? -19.656 10.391 -13.578 1 96.38 512 ARG A C 1
ATOM 3970 O O . ARG A 1 512 ? -20.328 9.383 -13.805 1 96.38 512 ARG A O 1
ATOM 3977 N N . VAL A 1 513 ? -18.562 10.352 -12.852 1 97.69 513 VAL A N 1
ATOM 3978 C CA . VAL A 1 513 ? -18.172 9.117 -12.172 1 97.69 513 VAL A CA 1
ATOM 3979 C C . VAL A 1 513 ? -19.203 8.758 -11.109 1 97.69 513 VAL A C 1
ATOM 3981 O O . VAL A 1 513 ? -19.5 7.578 -10.898 1 97.69 513 VAL A O 1
ATOM 3984 N N . ALA A 1 514 ? -19.75 9.797 -10.453 1 97.06 514 ALA A N 1
ATOM 3985 C CA . ALA A 1 514 ? -20.828 9.562 -9.492 1 97.06 514 ALA A CA 1
ATOM 3986 C C . ALA A 1 514 ? -22.047 8.961 -10.18 1 97.06 514 ALA A C 1
ATOM 3988 O O . ALA A 1 514 ? -22.719 8.094 -9.617 1 97.06 514 ALA A O 1
ATOM 3989 N N . GLU A 1 515 ? -22.312 9.43 -11.328 1 96.62 515 GLU A N 1
ATOM 3990 C CA . GLU A 1 515 ? -23.422 8.875 -12.102 1 96.62 515 GLU A CA 1
ATOM 3991 C C . GLU A 1 515 ? -23.156 7.422 -12.484 1 96.62 515 GLU A C 1
ATOM 3993 O O . GLU A 1 515 ? -24.062 6.59 -12.453 1 96.62 515 GLU A O 1
ATOM 3998 N N . LEU A 1 516 ? -21.938 7.172 -12.906 1 97.81 516 LEU A N 1
ATOM 3999 C CA . LEU A 1 516 ? -21.531 5.801 -13.195 1 97.81 516 LEU A CA 1
ATOM 4000 C C . LEU A 1 516 ? -21.797 4.895 -12 1 97.81 516 LEU A C 1
ATOM 4002 O O . LEU A 1 516 ? -22.375 3.818 -12.148 1 97.81 516 LEU A O 1
ATOM 4006 N N . LYS A 1 517 ? -21.344 5.348 -10.836 1 98 517 LYS A N 1
ATOM 4007 C CA . LYS A 1 517 ? -21.562 4.559 -9.625 1 98 517 LYS A CA 1
ATOM 4008 C C . LYS A 1 517 ? -23.047 4.34 -9.367 1 98 517 LYS A C 1
ATOM 4010 O O . LYS A 1 517 ? -23.453 3.254 -8.945 1 98 517 LYS A O 1
ATOM 4015 N N . ALA A 1 518 ? -23.844 5.383 -9.555 1 97.81 518 ALA A N 1
ATOM 4016 C CA . ALA A 1 518 ? -25.281 5.281 -9.32 1 97.81 518 ALA A CA 1
ATOM 4017 C C . ALA A 1 518 ? -25.922 4.227 -10.227 1 97.81 518 ALA A C 1
ATOM 4019 O O . ALA A 1 518 ? -26.734 3.428 -9.773 1 97.81 518 ALA A O 1
ATOM 4020 N N . LEU A 1 519 ? -25.531 4.238 -11.508 1 97.75 519 LEU A N 1
ATOM 4021 C CA . LEU A 1 519 ? -26.031 3.24 -12.445 1 97.75 519 LEU A CA 1
ATOM 4022 C C . LEU A 1 519 ? -25.641 1.835 -12.008 1 97.75 519 LEU A C 1
ATOM 4024 O O . LEU A 1 519 ? -26.453 0.911 -12.07 1 97.75 519 LEU A O 1
ATOM 4028 N N . LEU A 1 520 ? -24.391 1.704 -11.555 1 97.62 520 LEU A N 1
ATOM 4029 C CA . LEU A 1 520 ? -23.875 0.425 -11.062 1 97.62 520 LEU A CA 1
ATOM 4030 C C . LEU A 1 520 ? -24.672 -0.035 -9.836 1 97.62 520 LEU A C 1
ATOM 4032 O O . LEU A 1 520 ? -25.062 -1.199 -9.75 1 97.62 520 LEU A O 1
ATOM 4036 N N . ASP A 1 521 ? -24.953 0.878 -8.961 1 97.19 521 ASP A N 1
ATOM 4037 C CA . ASP A 1 521 ? -25.578 0.553 -7.68 1 97.19 521 ASP A CA 1
ATOM 4038 C C . ASP A 1 521 ? -27.016 0.086 -7.875 1 97.19 521 ASP A C 1
ATOM 4040 O O . ASP A 1 521 ? -27.547 -0.679 -7.062 1 97.19 521 ASP A O 1
ATOM 4044 N N . VAL A 1 522 ? -27.672 0.532 -8.977 1 96 522 VAL A N 1
ATOM 4045 C CA . VAL A 1 522 ? -29.047 0.104 -9.211 1 96 522 VAL A CA 1
ATOM 4046 C C . VAL A 1 522 ? -29.062 -0.973 -10.297 1 96 522 VAL A C 1
ATOM 4048 O O . VAL A 1 522 ? -30.109 -1.233 -10.898 1 96 522 VAL A O 1
ATOM 4051 N N . SER A 1 523 ? -27.922 -1.511 -10.727 1 93.94 523 SER A N 1
ATOM 4052 C CA . SER A 1 523 ? -27.734 -2.693 -11.562 1 93.94 523 SER A CA 1
ATOM 4053 C C . SER A 1 523 ? -28.062 -2.396 -13.023 1 93.94 523 SER A C 1
ATOM 4055 O O . SER A 1 523 ? -28.547 -3.271 -13.742 1 93.94 523 SER A O 1
ATOM 4057 N N . ARG A 1 524 ? -27.984 -1.146 -13.367 1 95.62 524 ARG A N 1
ATOM 4058 C CA . ARG A 1 524 ? -28.047 -0.806 -14.789 1 95.62 524 ARG A CA 1
ATOM 4059 C C . ARG A 1 524 ? -26.688 -1.005 -15.461 1 95.62 524 ARG A C 1
ATOM 4061 O O . ARG A 1 524 ? -26.094 -0.048 -15.953 1 95.62 524 ARG A O 1
ATOM 4068 N N . TYR A 1 525 ? -26.266 -2.201 -15.648 1 95.94 525 TYR A N 1
ATOM 4069 C CA . TYR A 1 525 ? -24.891 -2.568 -15.953 1 95.94 525 TYR A CA 1
ATOM 4070 C C . TYR A 1 525 ? -24.516 -2.158 -17.375 1 95.94 525 TYR A C 1
ATOM 4072 O O . TYR A 1 525 ? -23.453 -1.564 -17.594 1 95.94 525 TYR A O 1
ATOM 4080 N N . PRO A 1 526 ? -25.406 -2.416 -18.422 1 95.62 526 PRO A N 1
ATOM 4081 C CA . PRO A 1 526 ? -25 -2.006 -19.766 1 95.62 526 PRO A CA 1
ATOM 4082 C C . PRO A 1 526 ? -24.781 -0.498 -19.891 1 95.62 526 PRO A C 1
ATOM 4084 O O . PRO A 1 526 ? -23.812 -0.057 -20.5 1 95.62 526 PRO A O 1
ATOM 4087 N N . ALA A 1 527 ? -25.688 0.265 -19.203 1 96.38 527 ALA A N 1
ATOM 4088 C CA . ALA A 1 527 ? -25.562 1.719 -19.219 1 96.38 527 ALA A CA 1
ATOM 4089 C C . ALA A 1 527 ? -24.328 2.168 -18.453 1 96.38 527 ALA A C 1
ATOM 4091 O O . ALA A 1 527 ? -23.641 3.109 -18.859 1 96.38 527 ALA A O 1
ATOM 4092 N N . ALA A 1 528 ? -24.062 1.535 -17.359 1 97.81 528 ALA A N 1
ATOM 4093 C CA . ALA A 1 528 ? -22.891 1.848 -16.547 1 97.81 528 ALA A CA 1
ATOM 4094 C C . ALA A 1 528 ? -21.609 1.574 -17.328 1 97.81 528 ALA A C 1
ATOM 4096 O O . ALA A 1 528 ? -20.656 2.354 -17.266 1 97.81 528 ALA A O 1
ATOM 4097 N N . LEU A 1 529 ? -21.562 0.441 -18.062 1 97.38 529 LEU A N 1
ATOM 4098 C CA . LEU A 1 529 ? -20.375 0.086 -18.844 1 97.38 529 LEU A CA 1
ATOM 4099 C C . LEU A 1 529 ? -20.125 1.104 -19.938 1 97.38 529 LEU A C 1
ATOM 4101 O O . LEU A 1 529 ? -18.984 1.491 -20.188 1 97.38 529 LEU A O 1
ATOM 4105 N N . GLU A 1 530 ? -21.203 1.486 -20.594 1 96.94 530 GLU A N 1
ATOM 4106 C CA . GLU A 1 530 ? -21.094 2.508 -21.641 1 96.94 530 GLU A CA 1
ATOM 4107 C C . GLU A 1 530 ? -20.547 3.812 -21.062 1 96.94 530 GLU A C 1
ATOM 4109 O O . GLU A 1 530 ? -19.672 4.441 -21.672 1 96.94 530 GLU A O 1
ATOM 4114 N N . GLU A 1 531 ? -21.094 4.164 -19.906 1 96.44 531 GLU A N 1
ATOM 4115 C CA . GLU A 1 531 ? -20.625 5.379 -19.25 1 96.44 531 GLU A CA 1
ATOM 4116 C C . GLU A 1 531 ? -19.141 5.27 -18.875 1 96.44 531 GLU A C 1
ATOM 4118 O O . GLU A 1 531 ? -18.375 6.211 -19.078 1 96.44 531 GLU A O 1
ATOM 4123 N N . ALA A 1 532 ? -18.703 4.199 -18.359 1 97.5 532 ALA A N 1
ATOM 4124 C CA . ALA A 1 532 ? -17.328 3.98 -17.953 1 97.5 532 ALA A CA 1
ATOM 4125 C C . ALA A 1 532 ? -16.375 4.07 -19.141 1 97.5 532 ALA A C 1
ATOM 4127 O O . ALA A 1 532 ? -15.305 4.676 -19.047 1 97.5 532 ALA A O 1
ATOM 4128 N N . GLU A 1 533 ? -16.734 3.453 -20.234 1 96.06 533 GLU A N 1
ATOM 4129 C CA . GLU A 1 533 ? -15.898 3.434 -21.438 1 96.06 533 GLU A CA 1
ATOM 4130 C C . GLU A 1 533 ? -15.758 4.828 -22.031 1 96.06 533 GLU A C 1
ATOM 4132 O O . GLU A 1 533 ? -14.695 5.191 -22.547 1 96.06 533 GLU A O 1
ATOM 4137 N N . ALA A 1 534 ? -16.812 5.562 -21.922 1 95.75 534 ALA A N 1
ATOM 4138 C CA . ALA A 1 534 ? -16.781 6.934 -22.422 1 95.75 534 ALA A CA 1
ATOM 4139 C C . ALA A 1 534 ? -15.914 7.828 -21.547 1 95.75 534 ALA A C 1
ATOM 4141 O O . ALA A 1 534 ? -15.25 8.742 -22.047 1 95.75 534 ALA A O 1
ATOM 4142 N N . LEU A 1 535 ? -15.875 7.551 -20.266 1 96.06 535 LEU A N 1
ATOM 4143 C CA . LEU A 1 535 ? -15.219 8.414 -19.297 1 96.06 535 LEU A CA 1
ATOM 4144 C C . LEU A 1 535 ? -13.734 8.078 -19.188 1 96.06 535 LEU A C 1
ATOM 4146 O O . LEU A 1 535 ? -12.922 8.945 -18.844 1 96.06 535 LEU A O 1
ATOM 4150 N N . ALA A 1 536 ? -13.305 6.891 -19.469 1 95.81 536 ALA A N 1
ATOM 4151 C CA . ALA A 1 536 ? -11.992 6.355 -19.141 1 95.81 536 ALA A CA 1
ATOM 4152 C C . ALA A 1 536 ? -10.883 7.211 -19.75 1 95.81 536 ALA A C 1
ATOM 4154 O O . ALA A 1 536 ? -9.977 7.668 -19.047 1 95.81 536 ALA A O 1
ATOM 4155 N N . PRO A 1 537 ? -10.977 7.492 -21.094 1 95.69 537 PRO A N 1
ATOM 4156 C CA . PRO A 1 537 ? -9.883 8.281 -21.656 1 95.69 537 PRO A CA 1
ATOM 4157 C C . PRO A 1 537 ? -9.789 9.68 -21.062 1 95.69 537 PRO A C 1
ATOM 4159 O O . PRO A 1 537 ? -8.695 10.211 -20.906 1 95.69 537 PRO A O 1
ATOM 4162 N N . ARG A 1 538 ? -10.883 10.273 -20.719 1 95.69 538 ARG A N 1
ATOM 4163 C CA . ARG A 1 538 ? -10.898 11.633 -20.172 1 95.69 538 ARG A CA 1
ATOM 4164 C C . ARG A 1 538 ? -10.359 11.656 -18.75 1 95.69 538 ARG A C 1
ATOM 4166 O O . ARG A 1 538 ? -9.648 12.586 -18.375 1 95.69 538 ARG A O 1
ATOM 4173 N N . VAL A 1 539 ? -10.727 10.703 -17.969 1 97.19 539 VAL A N 1
ATOM 4174 C CA . VAL A 1 539 ? -10.258 10.617 -16.578 1 97.19 539 VAL A CA 1
ATOM 4175 C C . VAL A 1 539 ? -8.75 10.383 -16.562 1 97.19 539 VAL A C 1
ATOM 4177 O O . VAL A 1 539 ? -8.031 10.977 -15.758 1 97.19 539 VAL A O 1
ATOM 4180 N N . VAL A 1 540 ? -8.227 9.531 -17.453 1 95.94 540 VAL A N 1
ATOM 4181 C CA . VAL A 1 540 ? -6.789 9.289 -17.562 1 95.94 540 VAL A CA 1
ATOM 4182 C C . VAL A 1 540 ? -6.074 10.586 -17.922 1 95.94 540 VAL A C 1
ATOM 4184 O O . VAL A 1 540 ? -5.031 10.906 -17.344 1 95.94 540 VAL A O 1
ATOM 4187 N N . ALA A 1 541 ? -6.648 11.359 -18.797 1 93.5 541 ALA A N 1
ATOM 4188 C CA . ALA A 1 541 ? -6.051 12.609 -19.266 1 93.5 541 ALA A CA 1
ATOM 4189 C C . ALA A 1 541 ? -6.02 13.656 -18.156 1 93.5 541 ALA A C 1
ATOM 4191 O O . ALA A 1 541 ? -5.172 14.555 -18.156 1 93.5 541 ALA A O 1
ATOM 4192 N N . SER A 1 542 ? -6.949 13.562 -17.203 1 92.12 542 SER A N 1
ATOM 4193 C CA . SER A 1 542 ? -7.012 14.547 -16.125 1 92.12 542 SER A CA 1
ATOM 4194 C C . SER A 1 542 ? -5.789 14.438 -15.219 1 92.12 542 SER A C 1
ATOM 4196 O O . SER A 1 542 ? -5.426 15.406 -14.539 1 92.12 542 SER A O 1
ATOM 4198 N N . GLY A 1 543 ? -5.191 13.266 -15.109 1 91.19 543 GLY A N 1
ATOM 4199 C CA . GLY A 1 543 ? -4.008 13.055 -14.289 1 91.19 543 GLY A CA 1
ATOM 4200 C C . GLY A 1 543 ? -4.316 12.984 -12.805 1 91.19 543 GLY A C 1
ATOM 4201 O O . GLY A 1 543 ? -3.406 12.867 -11.977 1 91.19 543 GLY A O 1
ATOM 4202 N N . HIS A 1 544 ? -5.582 13.102 -12.445 1 94.06 544 HIS A N 1
ATOM 4203 C CA . HIS A 1 544 ? -5.977 13.023 -11.047 1 94.06 544 HIS A CA 1
ATOM 4204 C C . HIS A 1 544 ? -6.148 11.57 -10.602 1 94.06 544 HIS A C 1
ATOM 4206 O O . HIS A 1 544 ? -7.203 10.977 -10.812 1 94.06 544 HIS A O 1
ATOM 4212 N N . LEU A 1 545 ? -5.168 11.086 -9.805 1 95.75 545 LEU A N 1
ATOM 4213 C CA . LEU A 1 545 ? -5.027 9.656 -9.547 1 95.75 545 LEU A CA 1
ATOM 4214 C C . LEU A 1 545 ? -6.176 9.148 -8.68 1 95.75 545 LEU A C 1
ATOM 4216 O O . LEU A 1 545 ? -6.688 8.047 -8.906 1 95.75 545 LEU A O 1
ATOM 4220 N N . PRO A 1 546 ? -6.684 9.898 -7.684 1 94.56 546 PRO A N 1
ATOM 4221 C CA . PRO A 1 546 ? -7.812 9.391 -6.898 1 94.56 546 PRO A CA 1
ATOM 4222 C C . PRO A 1 546 ? -9.062 9.172 -7.746 1 94.56 546 PRO A C 1
ATOM 4224 O O . PRO A 1 546 ? -9.766 8.172 -7.566 1 94.56 546 PRO A O 1
ATOM 4227 N N . LEU A 1 547 ? -9.352 10.078 -8.672 1 95.94 547 LEU A N 1
ATOM 4228 C CA . LEU A 1 547 ? -10.516 9.914 -9.539 1 95.94 547 LEU A CA 1
ATOM 4229 C C . LEU A 1 547 ? -10.328 8.719 -10.469 1 95.94 547 LEU A C 1
ATOM 4231 O O . LEU A 1 547 ? -11.281 7.984 -10.734 1 95.94 547 LEU A O 1
ATOM 4235 N N . LEU A 1 548 ? -9.117 8.594 -11.016 1 97.31 548 LEU A N 1
ATOM 4236 C CA . LEU A 1 548 ? -8.812 7.449 -11.867 1 97.31 548 LEU A CA 1
ATOM 4237 C C . LEU A 1 548 ? -9.031 6.141 -11.109 1 97.31 548 LEU A C 1
ATOM 4239 O O . LEU A 1 548 ? -9.609 5.199 -11.656 1 97.31 548 LEU A O 1
ATOM 4243 N N . ALA A 1 549 ? -8.5 6.09 -9.844 1 98.12 549 ALA A N 1
ATOM 4244 C CA . ALA A 1 549 ? -8.68 4.906 -9.008 1 98.12 549 ALA A CA 1
ATOM 4245 C C . ALA A 1 549 ? -10.164 4.598 -8.805 1 98.12 549 ALA A C 1
ATOM 4247 O O . ALA A 1 549 ? -10.578 3.439 -8.891 1 98.12 549 ALA A O 1
ATOM 4248 N N . GLU A 1 550 ? -10.961 5.559 -8.539 1 97.62 550 GLU A N 1
ATOM 4249 C CA . GLU A 1 550 ? -12.391 5.375 -8.297 1 97.62 550 GLU A CA 1
ATOM 4250 C C . GLU A 1 550 ? -13.094 4.852 -9.547 1 97.62 550 GLU A C 1
ATOM 4252 O O . GLU A 1 550 ? -13.914 3.936 -9.469 1 97.62 550 GLU A O 1
ATOM 4257 N N . MET A 1 551 ? -12.812 5.48 -10.68 1 97.75 551 MET A N 1
ATOM 4258 C CA . MET A 1 551 ? -13.406 5.039 -11.938 1 97.75 551 MET A CA 1
ATOM 4259 C C . MET A 1 551 ? -13.062 3.58 -12.219 1 97.75 551 MET A C 1
ATOM 4261 O O . MET A 1 551 ? -13.938 2.787 -12.57 1 97.75 551 MET A O 1
ATOM 4265 N N . ARG A 1 552 ? -11.789 3.223 -12.039 1 98.44 552 ARG A N 1
ATOM 4266 C CA . ARG A 1 552 ? -11.352 1.854 -12.289 1 98.44 552 ARG A CA 1
ATOM 4267 C C . ARG A 1 552 ? -11.969 0.889 -11.281 1 98.44 552 ARG A C 1
ATOM 4269 O O . ARG A 1 552 ? -12.25 -0.265 -11.617 1 98.44 552 ARG A O 1
ATOM 4276 N N . LEU A 1 553 ? -12.172 1.364 -10.047 1 98.5 553 LEU A N 1
ATOM 4277 C CA . LEU A 1 553 ? -12.891 0.555 -9.07 1 98.5 553 LEU A CA 1
ATOM 4278 C C . LEU A 1 553 ? -14.273 0.171 -9.594 1 98.5 553 LEU A C 1
ATOM 4280 O O . LEU A 1 553 ? -14.625 -1.011 -9.625 1 98.5 553 LEU A O 1
ATOM 4284 N N . HIS A 1 554 ? -15.016 1.164 -10.039 1 98.5 554 HIS A N 1
ATOM 4285 C CA . HIS A 1 554 ? -16.375 0.915 -10.484 1 98.5 554 HIS A CA 1
ATOM 4286 C C . HIS A 1 554 ? -16.391 0.091 -11.766 1 98.5 554 HIS A C 1
ATOM 4288 O O . HIS A 1 554 ? -17.203 -0.84 -11.898 1 98.5 554 HIS A O 1
ATOM 4294 N N . GLN A 1 555 ? -15.523 0.411 -12.664 1 98.25 555 GLN A N 1
ATOM 4295 C CA . GLN A 1 555 ? -15.453 -0.331 -13.914 1 98.25 555 GLN A CA 1
ATOM 4296 C C . GLN A 1 555 ? -15.039 -1.78 -13.672 1 98.25 555 GLN A C 1
ATOM 4298 O O . GLN A 1 555 ? -15.617 -2.699 -14.266 1 98.25 555 GLN A O 1
ATOM 4303 N N . GLY A 1 556 ? -13.961 -1.935 -12.867 1 98.44 556 GLY A N 1
ATOM 4304 C CA . GLY A 1 556 ? -13.516 -3.285 -12.562 1 98.44 556 GLY A CA 1
ATOM 4305 C C . GLY A 1 556 ? -14.578 -4.133 -11.891 1 98.44 556 GLY A C 1
ATOM 4306 O O . GLY A 1 556 ? -14.781 -5.289 -12.266 1 98.44 556 GLY A O 1
ATOM 4307 N N . TRP A 1 557 ? -15.258 -3.592 -10.906 1 98.12 557 TRP A N 1
ATOM 4308 C CA . TRP A 1 557 ? -16.328 -4.297 -10.219 1 98.12 557 TRP A CA 1
ATOM 4309 C C . TRP A 1 557 ? -17.453 -4.645 -11.18 1 98.12 557 TRP A C 1
ATOM 4311 O O . TRP A 1 557 ? -17.984 -5.762 -11.156 1 98.12 557 TRP A O 1
ATOM 4321 N N . LEU A 1 558 ? -17.812 -3.678 -12.039 1 97.75 558 LEU A N 1
ATOM 4322 C CA . LEU A 1 558 ? -18.859 -3.859 -13.039 1 97.75 558 LEU A CA 1
ATOM 4323 C C . LEU A 1 558 ? -18.516 -5.031 -13.961 1 97.75 558 LEU A C 1
ATOM 4325 O O . LEU A 1 558 ? -19.375 -5.891 -14.211 1 97.75 558 LEU A O 1
ATOM 4329 N N . LEU A 1 559 ? -17.297 -5.078 -14.43 1 97.88 559 LEU A N 1
ATOM 4330 C CA . LEU A 1 559 ? -16.875 -6.156 -15.32 1 97.88 559 LEU A CA 1
ATOM 4331 C C . LEU A 1 559 ? -16.953 -7.504 -14.617 1 97.88 559 LEU A C 1
ATOM 4333 O O . LEU A 1 559 ? -17.406 -8.492 -15.211 1 97.88 559 LEU A O 1
ATOM 4337 N N . ALA A 1 560 ? -16.547 -7.531 -13.352 1 97.31 560 ALA A N 1
ATOM 4338 C CA . ALA A 1 560 ? -16.641 -8.773 -12.586 1 97.31 560 ALA A CA 1
ATOM 4339 C C . ALA A 1 560 ? -18.094 -9.227 -12.445 1 97.31 560 ALA A C 1
ATOM 4341 O O . ALA A 1 560 ? -18.391 -10.414 -12.609 1 97.31 560 ALA A O 1
ATOM 4342 N N . LEU A 1 561 ? -19.016 -8.289 -12.227 1 95.25 561 LEU A N 1
ATOM 4343 C CA . LEU A 1 561 ? -20.438 -8.602 -12.07 1 95.25 561 LEU A CA 1
ATOM 4344 C C . LEU A 1 561 ? -21.031 -9.102 -13.383 1 95.25 561 LEU A C 1
ATOM 4346 O O . LEU A 1 561 ? -21.969 -9.898 -13.383 1 95.25 561 LEU A O 1
ATOM 4350 N N . MET A 1 562 ? -20.453 -8.68 -14.438 1 95.38 562 MET A N 1
ATOM 4351 C CA . MET A 1 562 ? -20.938 -9.07 -15.758 1 95.38 562 MET A CA 1
ATOM 4352 C C . MET A 1 562 ? -20.266 -10.359 -16.234 1 95.38 562 MET A C 1
ATOM 4354 O O . MET A 1 562 ? -20.453 -10.773 -17.375 1 95.38 562 MET A O 1
ATOM 4358 N N . GLY A 1 563 ? -19.391 -10.961 -15.453 1 93.88 563 GLY A N 1
ATOM 4359 C CA . GLY A 1 563 ? -18.781 -12.25 -15.758 1 93.88 563 GLY A CA 1
ATOM 4360 C C . GLY A 1 563 ? -17.406 -12.141 -16.359 1 93.88 563 GLY A C 1
ATOM 4361 O O . GLY A 1 563 ? -16.734 -13.148 -16.594 1 93.88 563 GLY A O 1
ATOM 4362 N N . ARG A 1 564 ? -17.016 -10.922 -16.656 1 97.12 564 ARG A N 1
ATOM 4363 C CA . ARG A 1 564 ? -15.648 -10.688 -17.141 1 97.12 564 ARG A CA 1
ATOM 4364 C C . ARG A 1 564 ? -14.695 -10.477 -15.961 1 97.12 564 ARG A C 1
ATOM 4366 O O . ARG A 1 564 ? -14.055 -9.43 -15.859 1 97.12 564 ARG A O 1
ATOM 4373 N N . THR A 1 565 ? -14.531 -11.5 -15.188 1 97.44 565 THR A N 1
ATOM 4374 C CA . THR A 1 565 ? -13.93 -11.43 -13.859 1 97.44 565 THR A CA 1
ATOM 4375 C C . THR A 1 565 ? -12.43 -11.172 -13.953 1 97.44 565 THR A C 1
ATOM 4377 O O . THR A 1 565 ? -11.883 -10.406 -13.156 1 97.44 565 THR A O 1
ATOM 4380 N N . GLN A 1 566 ? -11.773 -11.797 -14.922 1 97.44 566 GLN A N 1
ATOM 4381 C CA . GLN A 1 566 ? -10.328 -11.617 -15.055 1 97.44 566 GLN A CA 1
ATOM 4382 C C . GLN A 1 566 ? -9.992 -10.172 -15.422 1 97.44 566 GLN A C 1
ATOM 4384 O O . GLN A 1 566 ? -9.07 -9.586 -14.844 1 97.44 566 GLN A O 1
ATOM 4389 N N . GLU A 1 567 ? -10.773 -9.656 -16.344 1 97.5 567 GLU A N 1
ATOM 4390 C CA . GLU A 1 567 ? -10.57 -8.266 -16.734 1 97.5 567 GLU A CA 1
ATOM 4391 C C . GLU A 1 567 ? -10.867 -7.316 -15.57 1 97.5 567 GLU A C 1
ATOM 4393 O O . GLU A 1 567 ? -10.148 -6.336 -15.359 1 97.5 567 GLU A O 1
ATOM 4398 N N . GLY A 1 568 ? -11.922 -7.598 -14.867 1 98.44 568 GLY A N 1
ATOM 4399 C CA . GLY A 1 568 ? -12.266 -6.805 -13.695 1 98.44 568 GLY A CA 1
ATOM 4400 C C . GLY A 1 568 ? -11.188 -6.801 -12.633 1 98.44 568 GLY A C 1
ATOM 4401 O O . GLY A 1 568 ? -10.852 -5.746 -12.086 1 98.44 568 GLY A O 1
ATOM 4402 N N . ALA A 1 569 ? -10.609 -7.973 -12.398 1 98.44 569 ALA A N 1
ATOM 4403 C CA . ALA A 1 569 ? -9.539 -8.094 -11.414 1 98.44 569 ALA A CA 1
ATOM 4404 C C . ALA A 1 569 ? -8.32 -7.258 -11.812 1 98.44 569 ALA A C 1
ATOM 4406 O O . ALA A 1 569 ? -7.699 -6.617 -10.969 1 98.44 569 ALA A O 1
ATOM 4407 N N . SER A 1 570 ? -7.988 -7.301 -13.07 1 98 570 SER A N 1
ATOM 4408 C CA . SER A 1 570 ? -6.844 -6.543 -13.57 1 98 570 SER A CA 1
ATOM 4409 C C . SER A 1 570 ? -7.043 -5.043 -13.367 1 98 570 SER A C 1
ATOM 4411 O O . SER A 1 570 ? -6.113 -4.336 -12.969 1 98 570 SER A O 1
ATOM 4413 N N . LEU A 1 571 ? -8.234 -4.566 -13.625 1 98.06 571 LEU A N 1
ATOM 4414 C CA . LEU A 1 571 ? -8.523 -3.148 -13.461 1 98.06 571 LEU A CA 1
ATOM 4415 C C . LEU A 1 571 ? -8.523 -2.766 -11.984 1 98.06 571 LEU A C 1
ATOM 4417 O O . LEU A 1 571 ? -8.078 -1.678 -11.617 1 98.06 571 LEU A O 1
ATOM 4421 N N . LEU A 1 572 ? -9.078 -3.598 -11.188 1 98.75 572 LEU A N 1
ATOM 4422 C CA . LEU A 1 572 ? -9.086 -3.344 -9.75 1 98.75 572 LEU A CA 1
ATOM 4423 C C . LEU A 1 572 ? -7.66 -3.279 -9.211 1 98.75 572 LEU A C 1
ATOM 4425 O O . LEU A 1 572 ? -7.355 -2.445 -8.352 1 98.75 572 LEU A O 1
ATOM 4429 N N . GLU A 1 573 ? -6.824 -4.176 -9.672 1 98.62 573 GLU A N 1
ATOM 4430 C CA . GLU A 1 573 ? -5.426 -4.152 -9.25 1 98.62 573 GLU A CA 1
ATOM 4431 C C . GLU A 1 573 ? -4.758 -2.832 -9.625 1 98.62 573 GLU A C 1
ATOM 4433 O O . GLU A 1 573 ? -4.043 -2.24 -8.812 1 98.62 573 GLU A O 1
ATOM 4438 N N . GLN A 1 574 ? -4.992 -2.377 -10.836 1 98.38 574 GLN A N 1
ATOM 4439 C CA . GLN A 1 574 ? -4.473 -1.078 -11.242 1 98.38 574 GLN A CA 1
ATOM 4440 C C . GLN A 1 574 ? -5.008 0.036 -10.352 1 98.38 574 GLN A C 1
ATOM 4442 O O . GLN A 1 574 ? -4.281 0.971 -10.008 1 98.38 574 GLN A O 1
ATOM 4447 N N . ALA A 1 575 ? -6.266 -0.104 -10.016 1 98.69 575 ALA A N 1
ATOM 4448 C CA . ALA A 1 575 ? -6.891 0.897 -9.156 1 98.69 575 ALA A CA 1
ATOM 4449 C C . ALA A 1 575 ? -6.195 0.97 -7.797 1 98.69 575 ALA A C 1
ATOM 4451 O O . ALA A 1 575 ? -6.098 2.043 -7.199 1 98.69 575 ALA A O 1
ATOM 4452 N N . VAL A 1 576 ? -5.742 -0.169 -7.289 1 98.69 576 VAL A N 1
ATOM 4453 C CA . VAL A 1 576 ? -5.023 -0.204 -6.02 1 98.69 576 VAL A CA 1
ATOM 4454 C C . VAL A 1 576 ? -3.775 0.672 -6.109 1 98.69 576 VAL A C 1
ATOM 4456 O O . VAL A 1 576 ? -3.508 1.477 -5.215 1 98.69 576 VAL A O 1
ATOM 4459 N N . TYR A 1 577 ? -3.029 0.551 -7.184 1 98.5 577 TYR A N 1
ATOM 4460 C CA . TYR A 1 577 ? -1.79 1.302 -7.359 1 98.5 577 TYR A CA 1
ATOM 4461 C C . TYR A 1 577 ? -2.074 2.789 -7.527 1 98.5 577 TYR A C 1
ATOM 4463 O O . TYR A 1 577 ? -1.363 3.631 -6.973 1 98.5 577 TYR A O 1
ATOM 4471 N N . ASP A 1 578 ? -3.135 3.1 -8.281 1 97.81 578 ASP A N 1
ATOM 4472 C CA . ASP A 1 578 ? -3.518 4.496 -8.469 1 97.81 578 ASP A CA 1
ATOM 4473 C C . ASP A 1 578 ? -3.893 5.145 -7.133 1 97.81 578 ASP A C 1
ATOM 4475 O O . ASP A 1 578 ? -3.504 6.281 -6.859 1 97.81 578 ASP A O 1
ATOM 4479 N N . ALA A 1 579 ? -4.688 4.422 -6.391 1 97.75 579 ALA A N 1
ATOM 4480 C CA . ALA A 1 579 ? -5.113 4.945 -5.094 1 97.75 579 ALA A CA 1
ATOM 4481 C C . ALA A 1 579 ? -3.924 5.141 -4.16 1 97.75 579 ALA A C 1
ATOM 4483 O O . ALA A 1 579 ? -3.863 6.121 -3.416 1 97.75 579 ALA A O 1
ATOM 4484 N N . ALA A 1 580 ? -2.996 4.18 -4.156 1 97.25 580 ALA A N 1
ATOM 4485 C CA . ALA A 1 580 ? -1.785 4.297 -3.35 1 97.25 580 ALA A CA 1
ATOM 4486 C C . ALA A 1 580 ? -0.979 5.531 -3.75 1 97.25 580 ALA A C 1
ATOM 4488 O O . ALA A 1 580 ? -0.611 6.344 -2.898 1 97.25 580 ALA A O 1
ATOM 4489 N N . ALA A 1 581 ? -0.78 5.715 -5.02 1 96.06 581 ALA A N 1
ATOM 4490 C CA . ALA A 1 581 ? -0.005 6.836 -5.547 1 96.06 581 ALA A CA 1
ATOM 4491 C C . ALA A 1 581 ? -0.693 8.164 -5.25 1 96.06 581 ALA A C 1
ATOM 4493 O O . ALA A 1 581 ? -0.03 9.164 -4.977 1 96.06 581 ALA A O 1
ATOM 4494 N N . GLY A 1 582 ? -2.008 8.133 -5.316 1 93.62 582 GLY A N 1
ATOM 4495 C CA . GLY A 1 582 ? -2.781 9.352 -5.137 1 93.62 582 GLY A CA 1
ATOM 4496 C C . GLY A 1 582 ? -3.111 9.641 -3.686 1 93.62 582 GLY A C 1
ATOM 4497 O O . GLY A 1 582 ? -3.879 10.555 -3.389 1 93.62 582 GLY A O 1
ATOM 4498 N N . ARG A 1 583 ? -2.646 8.844 -2.783 1 92.44 583 ARG A N 1
ATOM 4499 C CA . ARG A 1 583 ? -2.844 9 -1.346 1 92.44 583 ARG A CA 1
ATOM 4500 C C . ARG A 1 583 ? -4.324 8.945 -0.985 1 92.44 583 ARG A C 1
ATOM 4502 O O . ARG A 1 583 ? -4.801 9.734 -0.171 1 92.44 583 ARG A O 1
ATOM 4509 N N . ALA A 1 584 ? -5.047 8.148 -1.679 1 93.56 584 ALA A N 1
ATOM 4510 C CA . ALA A 1 584 ? -6.457 7.918 -1.38 1 93.56 584 ALA A CA 1
ATOM 4511 C C . ALA A 1 584 ? -6.641 6.641 -0.564 1 93.56 584 ALA A C 1
ATOM 4513 O O . ALA A 1 584 ? -7.199 5.656 -1.057 1 93.56 584 ALA A O 1
ATOM 4514 N N . ASP A 1 585 ? -6.305 6.684 0.729 1 93.25 585 ASP A N 1
ATOM 4515 C CA . ASP A 1 585 ? -6.16 5.5 1.573 1 93.25 585 ASP A CA 1
ATOM 4516 C C . ASP A 1 585 ? -7.508 4.809 1.782 1 93.25 585 ASP A C 1
ATOM 4518 O O . ASP A 1 585 ? -7.605 3.584 1.689 1 93.25 585 ASP A O 1
ATOM 4522 N N . ARG A 1 586 ? -8.523 5.586 2.131 1 92.94 586 ARG A N 1
ATOM 4523 C CA . ARG A 1 586 ? -9.828 4.984 2.371 1 92.94 586 ARG A CA 1
ATOM 4524 C C . ARG A 1 586 ? -10.359 4.297 1.115 1 92.94 586 ARG A C 1
ATOM 4526 O O . ARG A 1 586 ? -10.906 3.195 1.186 1 92.94 586 ARG A O 1
ATOM 4533 N N . LEU A 1 587 ? -10.234 5.02 -0.051 1 95.38 587 LEU A N 1
ATOM 4534 C CA . LEU A 1 587 ? -10.617 4.453 -1.338 1 95.38 587 LEU A CA 1
ATOM 4535 C C . LEU A 1 587 ? -9.836 3.176 -1.626 1 95.38 587 LEU A C 1
ATOM 4537 O O . LEU A 1 587 ? -10.391 2.211 -2.156 1 95.38 587 LEU A O 1
ATOM 4541 N N . GLN A 1 588 ? -8.523 3.158 -1.314 1 97.62 588 GLN A N 1
ATOM 4542 C CA . GLN A 1 588 ? -7.691 1.981 -1.542 1 97.62 588 GLN A CA 1
ATOM 4543 C C . GLN A 1 588 ? -8.25 0.765 -0.806 1 97.62 588 GLN A C 1
ATOM 4545 O O . GLN A 1 588 ? -8.234 -0.348 -1.336 1 97.62 588 GLN A O 1
ATOM 4550 N N . VAL A 1 589 ? -8.742 0.946 0.426 1 97.75 589 VAL A N 1
ATOM 4551 C CA . VAL A 1 589 ? -9.305 -0.158 1.194 1 97.75 589 VAL A CA 1
ATOM 4552 C C . VAL A 1 589 ? -10.539 -0.711 0.477 1 97.75 589 VAL A C 1
ATOM 4554 O O . VAL A 1 589 ? -10.703 -1.929 0.369 1 97.75 589 VAL A O 1
ATOM 4557 N N . SER A 1 590 ? -11.383 0.19 0.011 1 97.75 590 SER A N 1
ATOM 4558 C CA . SER A 1 590 ? -12.57 -0.237 -0.717 1 97.75 590 SER A CA 1
ATOM 4559 C C . SER A 1 590 ? -12.203 -1.062 -1.945 1 97.75 590 SER A C 1
ATOM 4561 O O . SER A 1 590 ? -12.852 -2.064 -2.244 1 97.75 590 SER A O 1
ATOM 4563 N N . ILE A 1 591 ? -11.211 -0.642 -2.678 1 98.75 591 ILE A N 1
ATOM 4564 C CA . ILE A 1 591 ? -10.75 -1.34 -3.875 1 98.75 591 ILE A CA 1
ATOM 4565 C C . ILE A 1 591 ? -10.203 -2.713 -3.492 1 98.75 591 ILE A C 1
ATOM 4567 O O . ILE A 1 591 ? -10.508 -3.715 -4.141 1 98.75 591 ILE A O 1
ATOM 4571 N N . LEU A 1 592 ? -9.359 -2.725 -2.432 1 98.81 592 LEU A N 1
ATOM 4572 C CA . LEU A 1 592 ? -8.766 -3.971 -1.967 1 98.81 592 LEU A CA 1
ATOM 4573 C C . LEU A 1 592 ? -9.836 -4.977 -1.563 1 98.81 592 LEU A C 1
ATOM 4575 O O . LEU A 1 592 ? -9.688 -6.176 -1.797 1 98.81 592 LEU A O 1
ATOM 4579 N N . ASN A 1 593 ? -10.867 -4.496 -0.967 1 98.38 593 ASN A N 1
ATOM 4580 C CA . ASN A 1 593 ? -11.969 -5.367 -0.573 1 98.38 593 ASN A CA 1
ATOM 4581 C C . ASN A 1 593 ? -12.609 -6.043 -1.782 1 98.38 593 ASN A C 1
ATOM 4583 O O . ASN A 1 593 ? -12.852 -7.25 -1.768 1 98.38 593 ASN A O 1
ATOM 4587 N N . LYS A 1 594 ? -12.898 -5.23 -2.801 1 98.62 594 LYS A N 1
ATOM 4588 C CA . LYS A 1 594 ? -13.477 -5.793 -4.016 1 98.62 594 LYS A CA 1
ATOM 4589 C C . LYS A 1 594 ? -12.5 -6.742 -4.707 1 98.62 594 LYS A C 1
ATOM 4591 O O . LYS A 1 594 ? -12.898 -7.797 -5.207 1 98.62 594 LYS A O 1
ATOM 4596 N N . LEU A 1 595 ? -11.25 -6.359 -4.719 1 98.69 595 LEU A N 1
ATOM 4597 C CA . LEU A 1 595 ? -10.234 -7.164 -5.383 1 98.69 595 LEU A CA 1
ATOM 4598 C C . LEU A 1 595 ? -10.07 -8.516 -4.691 1 98.69 595 LEU A C 1
ATOM 4600 O O . LEU A 1 595 ? -9.906 -9.539 -5.352 1 98.69 595 LEU A O 1
ATOM 4604 N N . LEU A 1 596 ? -10.062 -8.469 -3.346 1 98.38 596 LEU A N 1
ATOM 4605 C CA . LEU A 1 596 ? -10.008 -9.703 -2.559 1 98.38 596 LEU A CA 1
ATOM 4606 C C . LEU A 1 596 ? -11.125 -10.656 -2.967 1 98.38 596 LEU A C 1
ATOM 4608 O O . LEU A 1 596 ? -10.883 -11.836 -3.203 1 98.38 596 LEU A O 1
ATOM 4612 N N . PHE A 1 597 ? -12.328 -10.156 -3.125 1 98.06 597 PHE A N 1
ATOM 4613 C CA . PHE A 1 597 ? -13.492 -10.969 -3.449 1 98.06 597 PHE A CA 1
ATOM 4614 C C . PHE A 1 597 ? -13.391 -11.523 -4.863 1 98.06 597 PHE A C 1
ATOM 4616 O O . PHE A 1 597 ? -13.57 -12.727 -5.082 1 98.06 597 PHE A O 1
ATOM 4623 N N . VAL A 1 598 ? -13.07 -10.648 -5.816 1 98.31 598 VAL A N 1
ATOM 4624 C CA . VAL A 1 598 ? -13.031 -11.023 -7.227 1 98.31 598 VAL A CA 1
ATOM 4625 C C . VAL A 1 598 ? -11.906 -12.016 -7.469 1 98.31 598 VAL A C 1
ATOM 4627 O O . VAL A 1 598 ? -12.07 -12.984 -8.211 1 98.31 598 VAL A O 1
ATOM 4630 N N . THR A 1 599 ? -10.742 -11.812 -6.848 1 98 599 THR A N 1
ATOM 4631 C CA . THR A 1 599 ? -9.609 -12.719 -6.984 1 98 599 THR A CA 1
ATOM 4632 C C . THR A 1 599 ? -9.914 -14.07 -6.336 1 98 599 THR A C 1
ATOM 4634 O O . THR A 1 599 ? -9.484 -15.109 -6.824 1 98 599 THR A O 1
ATOM 4637 N N . GLY A 1 600 ? -10.641 -14.039 -5.207 1 96.69 600 GLY A N 1
ATOM 4638 C CA . GLY A 1 600 ? -11.102 -15.266 -4.59 1 96.69 600 GLY A CA 1
ATOM 4639 C C . GLY A 1 600 ? -12.031 -16.078 -5.48 1 96.69 600 GLY A C 1
ATOM 4640 O O . GLY A 1 600 ? -11.922 -17.297 -5.543 1 96.69 600 GLY A O 1
ATOM 4641 N N . GLN A 1 601 ? -12.859 -15.359 -6.223 1 94.81 601 GLN A N 1
ATOM 4642 C CA . GLN A 1 601 ? -13.773 -16.016 -7.148 1 94.81 601 GLN A CA 1
ATOM 4643 C C . GLN A 1 601 ? -13.016 -16.703 -8.273 1 94.81 601 GLN A C 1
ATOM 4645 O O . GLN A 1 601 ? -13.461 -17.734 -8.789 1 94.81 601 GLN A O 1
ATOM 4650 N N . LEU A 1 602 ? -11.867 -16.188 -8.602 1 95.75 602 LEU A N 1
ATOM 4651 C CA . LEU A 1 602 ? -11.023 -16.766 -9.641 1 95.75 602 LEU A CA 1
ATOM 4652 C C . LEU A 1 602 ? -10.18 -17.906 -9.086 1 95.75 602 LEU A C 1
ATOM 4654 O O . LEU A 1 602 ? -9.344 -18.469 -9.797 1 95.75 602 LEU A O 1
ATOM 4658 N N . GLU A 1 603 ? -10.297 -18.188 -7.766 1 94.94 603 GLU A N 1
ATOM 4659 C CA . GLU A 1 603 ? -9.609 -19.25 -7.047 1 94.94 603 GLU A CA 1
ATOM 4660 C C . GLU A 1 603 ? -8.109 -18.969 -6.945 1 94.94 603 GLU A C 1
ATOM 4662 O O . GLU A 1 603 ? -7.305 -19.906 -6.887 1 94.94 603 GLU A O 1
ATOM 4667 N N . HIS A 1 604 ? -7.746 -17.719 -7.117 1 96.38 604 HIS A N 1
ATOM 4668 C CA . HIS A 1 604 ? -6.391 -17.297 -6.785 1 96.38 604 HIS A CA 1
ATOM 4669 C C . HIS A 1 604 ? -6.27 -16.938 -5.309 1 96.38 604 HIS A C 1
ATOM 4671 O O . HIS A 1 604 ? -6.062 -15.773 -4.961 1 96.38 604 HIS A O 1
ATOM 4677 N N . TYR A 1 605 ? -6.277 -17.891 -4.508 1 96.44 605 TYR A N 1
ATOM 4678 C CA . TYR A 1 605 ? -6.496 -17.734 -3.074 1 96.44 605 TYR A CA 1
ATOM 4679 C C . TYR A 1 605 ? -5.309 -17.047 -2.414 1 96.44 605 TYR A C 1
ATOM 4681 O O . TYR A 1 605 ? -5.484 -16.188 -1.537 1 96.44 605 TYR A O 1
ATOM 4689 N N . ALA A 1 606 ? -4.086 -17.375 -2.816 1 95.38 606 ALA A N 1
ATOM 4690 C CA . ALA A 1 606 ? -2.904 -16.766 -2.219 1 95.38 606 ALA A CA 1
ATOM 4691 C C . ALA A 1 606 ? -2.877 -15.258 -2.479 1 95.38 606 ALA A C 1
ATOM 4693 O O . ALA A 1 606 ? -2.59 -14.469 -1.576 1 95.38 606 ALA A O 1
ATOM 4694 N N . ASP A 1 607 ? -3.25 -14.914 -3.725 1 96.5 607 ASP A N 1
ATOM 4695 C CA . ASP A 1 607 ? -3.314 -13.5 -4.082 1 96.5 607 ASP A CA 1
ATOM 4696 C C . ASP A 1 607 ? -4.402 -12.781 -3.287 1 96.5 607 ASP A C 1
ATOM 4698 O O . ASP A 1 607 ? -4.195 -11.672 -2.797 1 96.5 607 ASP A O 1
ATOM 4702 N N . ALA A 1 608 ? -5.531 -13.414 -3.229 1 98.25 608 ALA A N 1
ATOM 4703 C CA . ALA A 1 608 ? -6.652 -12.836 -2.494 1 98.25 608 ALA A CA 1
ATOM 4704 C C . ALA A 1 608 ? -6.285 -12.586 -1.035 1 98.25 608 ALA A C 1
ATOM 4706 O O . ALA A 1 608 ? -6.641 -11.547 -0.467 1 98.25 608 ALA A O 1
ATOM 4707 N N . GLU A 1 609 ? -5.586 -13.516 -0.506 1 97 609 GLU A N 1
ATOM 4708 C CA . GLU A 1 609 ? -5.152 -13.375 0.88 1 97 609 GLU A CA 1
ATOM 4709 C C . GLU A 1 609 ? -4.199 -12.195 1.044 1 97 609 GLU A C 1
ATOM 4711 O O . GLU A 1 609 ? -4.289 -11.453 2.023 1 97 609 GLU A O 1
ATOM 4716 N N . ARG A 1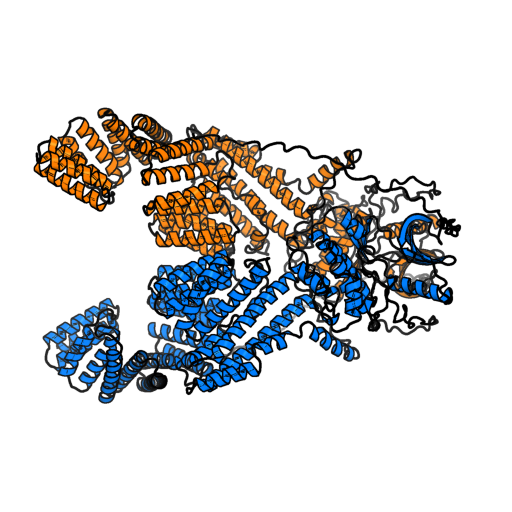 610 ? -3.297 -12.023 0.185 1 97.38 610 ARG A N 1
ATOM 4717 C CA . ARG A 1 610 ? -2.355 -10.914 0.239 1 97.38 610 ARG A CA 1
ATOM 4718 C C . ARG A 1 610 ? -3.082 -9.578 0.141 1 97.38 610 ARG A C 1
ATOM 4720 O O . ARG A 1 610 ? -2.76 -8.633 0.868 1 97.38 610 ARG A O 1
ATOM 4727 N N . TRP A 1 611 ? -4.074 -9.5 -0.761 1 98.38 611 TRP A N 1
ATOM 4728 C CA . TRP A 1 611 ? -4.859 -8.273 -0.879 1 98.38 611 TRP A CA 1
ATOM 4729 C C . TRP A 1 611 ? -5.625 -7.992 0.409 1 98.38 611 TRP A C 1
ATOM 4731 O O . TRP A 1 611 ? -5.727 -6.84 0.839 1 98.38 611 TRP A O 1
ATOM 4741 N N . GLY A 1 612 ? -6.207 -9.07 0.984 1 98.19 612 GLY A N 1
ATOM 4742 C CA . GLY A 1 612 ? -6.898 -8.922 2.256 1 98.19 612 GLY A CA 1
ATOM 4743 C C . GLY A 1 612 ? -6.004 -8.414 3.367 1 98.19 612 GLY A C 1
ATOM 4744 O O . GLY A 1 612 ? -6.395 -7.523 4.125 1 98.19 612 GLY A O 1
ATOM 4745 N N . ARG A 1 613 ? -4.793 -8.945 3.447 1 97.38 613 ARG A N 1
ATOM 4746 C CA . ARG A 1 613 ? -3.846 -8.531 4.473 1 97.38 613 ARG A CA 1
ATOM 4747 C C . ARG A 1 613 ? -3.428 -7.074 4.27 1 97.38 613 ARG A C 1
ATOM 4749 O O . ARG A 1 613 ? -3.289 -6.324 5.238 1 97.38 613 ARG A O 1
ATOM 4756 N N . LEU A 1 614 ? -3.217 -6.723 3.033 1 98.38 614 LEU A N 1
ATOM 4757 C CA . LEU A 1 614 ? -2.916 -5.324 2.744 1 98.38 614 LEU A CA 1
ATOM 4758 C C . LEU A 1 614 ? -4.086 -4.426 3.131 1 98.38 614 LEU A C 1
ATOM 4760 O O . LEU A 1 614 ? -3.885 -3.334 3.672 1 98.38 614 LEU A O 1
ATOM 4764 N N . GLY A 1 615 ? -5.344 -4.887 2.799 1 98.5 615 GLY A N 1
ATOM 4765 C CA . GLY A 1 615 ? -6.523 -4.148 3.221 1 98.5 615 GLY A CA 1
ATOM 4766 C C . GLY A 1 615 ? -6.586 -3.932 4.719 1 98.5 615 GLY A C 1
ATOM 4767 O O . GLY A 1 615 ? -6.879 -2.824 5.18 1 98.5 615 GLY A O 1
ATOM 4768 N N . GLU A 1 616 ? -6.277 -4.945 5.469 1 97.5 616 GLU A N 1
ATOM 4769 C CA . GLU A 1 616 ? -6.262 -4.836 6.926 1 97.5 616 GLU A CA 1
ATOM 4770 C C . GLU A 1 616 ? -5.211 -3.834 7.395 1 97.5 616 GLU A C 1
ATOM 4772 O O . GLU A 1 616 ? -5.453 -3.057 8.32 1 97.5 616 GLU A O 1
ATOM 4777 N N . ALA A 1 617 ? -4.066 -3.889 6.812 1 97.88 617 ALA A N 1
ATOM 4778 C CA . ALA A 1 617 ? -3.006 -2.945 7.152 1 97.88 617 ALA A CA 1
ATOM 4779 C C . ALA A 1 617 ? -3.438 -1.509 6.875 1 97.88 617 ALA A C 1
ATOM 4781 O O . ALA A 1 617 ? -3.172 -0.608 7.676 1 97.88 617 ALA A O 1
ATOM 4782 N N . MET A 1 618 ? -4.109 -1.319 5.781 1 97.31 618 MET A N 1
ATOM 4783 C CA . MET A 1 618 ? -4.527 0.025 5.395 1 97.31 618 MET A CA 1
ATOM 4784 C C . MET A 1 618 ? -5.641 0.532 6.305 1 97.31 618 MET A C 1
ATOM 4786 O O . MET A 1 618 ? -5.73 1.73 6.574 1 97.31 618 MET A O 1
ATOM 4790 N N . VAL A 1 619 ? -6.523 -0.364 6.805 1 96.62 619 VAL A N 1
ATOM 4791 C CA . VAL A 1 619 ? -7.523 0.035 7.789 1 96.62 619 VAL A CA 1
ATOM 4792 C C . VAL A 1 619 ? -6.832 0.55 9.047 1 96.62 619 VAL A C 1
ATOM 4794 O O . VAL A 1 619 ? -7.238 1.567 9.617 1 96.62 619 VAL A O 1
ATOM 4797 N N . ARG A 1 620 ? -5.797 -0.132 9.438 1 93.5 620 ARG A N 1
ATOM 4798 C CA . ARG A 1 620 ? -5.023 0.315 10.586 1 93.5 620 ARG A CA 1
ATOM 4799 C C . ARG A 1 620 ? -4.363 1.664 10.312 1 93.5 620 ARG A C 1
ATOM 4801 O O . ARG A 1 620 ? -4.305 2.521 11.195 1 93.5 620 ARG A O 1
ATOM 4808 N N . ARG A 1 621 ? -3.9 1.791 9.102 1 92.88 621 ARG A N 1
ATOM 4809 C CA . ARG A 1 621 ? -3.293 3.053 8.695 1 92.88 621 ARG A CA 1
ATOM 4810 C C . ARG A 1 621 ? -4.27 4.211 8.859 1 92.88 621 ARG A C 1
ATOM 4812 O O . ARG A 1 621 ? -3.865 5.32 9.227 1 92.88 621 ARG A O 1
ATOM 4819 N N . LEU A 1 622 ? -5.551 3.961 8.641 1 89.25 622 LEU A N 1
ATOM 4820 C CA . LEU A 1 622 ? -6.594 4.977 8.727 1 89.25 622 LEU A CA 1
ATOM 4821 C C . LEU A 1 622 ? -6.93 5.285 10.188 1 89.25 622 LEU A C 1
ATOM 4823 O O . LEU A 1 622 ? -7.668 6.23 10.469 1 89.25 622 LEU A O 1
ATOM 4827 N N . GLY A 1 623 ? -6.402 4.539 11.094 1 86.06 623 GLY A N 1
ATOM 4828 C CA . GLY A 1 623 ? -6.773 4.676 12.5 1 86.06 623 GLY A CA 1
ATOM 4829 C C . GLY A 1 623 ? -8.039 3.92 12.852 1 86.06 623 GLY A C 1
ATOM 4830 O O . GLY A 1 623 ? -8.609 4.129 13.93 1 86.06 623 GLY A O 1
ATOM 4831 N N . GLY A 1 624 ? -8.461 3.152 11.914 1 88.44 624 GLY A N 1
ATOM 4832 C CA . GLY A 1 624 ? -9.672 2.375 12.125 1 88.44 624 GLY A CA 1
ATOM 4833 C C . GLY A 1 624 ? -10.852 2.877 11.312 1 88.44 624 GLY A C 1
ATOM 4834 O O . GLY A 1 624 ? -10.961 4.074 11.055 1 88.44 624 GLY A O 1
ATOM 4835 N N . ASP A 1 625 ? -11.672 2.066 10.781 1 89.69 625 ASP A N 1
ATOM 4836 C CA . ASP A 1 625 ? -12.938 2.271 10.078 1 89.69 625 ASP A CA 1
ATOM 4837 C C . ASP A 1 625 ? -13.844 1.05 10.211 1 89.69 625 ASP A C 1
ATOM 4839 O O . ASP A 1 625 ? -13.648 0.047 9.523 1 89.69 625 ASP A O 1
ATOM 4843 N N . THR A 1 626 ? -14.797 1.206 11.031 1 91.5 626 THR A N 1
ATOM 4844 C CA . THR A 1 626 ? -15.562 0.039 11.453 1 91.5 626 THR A CA 1
ATOM 4845 C C . THR A 1 626 ? -16.281 -0.591 10.266 1 91.5 626 THR A C 1
ATOM 4847 O O . THR A 1 626 ? -16.312 -1.816 10.125 1 91.5 626 THR A O 1
ATOM 4850 N N . LEU A 1 627 ? -16.844 0.211 9.438 1 92.81 627 LEU A N 1
ATOM 4851 C CA . LEU A 1 627 ? -17.625 -0.315 8.32 1 92.81 627 LEU A CA 1
ATOM 4852 C C . LEU A 1 627 ? -16.719 -0.983 7.293 1 92.81 627 LEU A C 1
ATOM 4854 O O . LEU A 1 627 ? -17 -2.082 6.82 1 92.81 627 LEU A O 1
ATOM 4858 N N . LEU A 1 628 ? -15.602 -0.388 6.906 1 94.12 628 LEU A N 1
ATOM 4859 C CA . LEU A 1 628 ? -14.672 -0.955 5.938 1 94.12 628 LEU A CA 1
ATOM 4860 C C . LEU A 1 628 ? -14.031 -2.227 6.484 1 94.12 628 LEU A C 1
ATOM 4862 O O . LEU A 1 628 ? -13.812 -3.186 5.738 1 94.12 628 LEU A O 1
ATOM 4866 N N . GLU A 1 629 ? -13.695 -2.15 7.805 1 96.62 629 GLU A N 1
ATOM 4867 C CA . GLU A 1 629 ? -13.117 -3.338 8.422 1 96.62 629 GLU A CA 1
ATOM 4868 C C . GLU A 1 629 ? -14.094 -4.512 8.391 1 96.62 629 GLU A C 1
ATOM 4870 O O . GLU A 1 629 ? -13.703 -5.645 8.117 1 96.62 629 GLU A O 1
ATOM 4875 N N . SER A 1 630 ? -15.344 -4.191 8.711 1 97.38 630 SER A N 1
ATOM 4876 C CA . SER A 1 630 ? -16.359 -5.238 8.68 1 97.38 630 SER A CA 1
ATOM 4877 C C . SER A 1 630 ? -16.5 -5.836 7.281 1 97.38 630 SER A C 1
ATOM 4879 O O . SER A 1 630 ? -16.594 -7.055 7.129 1 97.38 630 SER A O 1
ATOM 4881 N N . ASP A 1 631 ? -16.5 -5.027 6.262 1 97.38 631 ASP A N 1
ATOM 4882 C CA . ASP A 1 631 ? -16.609 -5.488 4.883 1 97.38 631 ASP A CA 1
ATOM 4883 C C . ASP A 1 631 ? -15.43 -6.395 4.52 1 97.38 631 ASP A C 1
ATOM 4885 O O . ASP A 1 631 ? -15.609 -7.43 3.879 1 97.38 631 ASP A O 1
ATOM 4889 N N . LEU A 1 632 ? -14.297 -5.945 4.91 1 98.06 632 LEU A N 1
ATOM 4890 C CA . LEU A 1 632 ? -13.094 -6.715 4.621 1 98.06 632 LEU A CA 1
ATOM 4891 C C . LEU A 1 632 ? -13.141 -8.078 5.305 1 98.06 632 LEU A C 1
ATOM 4893 O O . LEU A 1 632 ? -12.812 -9.094 4.691 1 98.06 632 LEU A O 1
ATOM 4897 N N . LEU A 1 633 ? -13.523 -8.086 6.582 1 98.19 633 LEU A N 1
ATOM 4898 C CA . LEU A 1 633 ? -13.609 -9.328 7.34 1 98.19 633 LEU A CA 1
ATOM 4899 C C . LEU A 1 633 ? -14.633 -10.273 6.723 1 98.19 633 LEU A C 1
ATOM 4901 O O . LEU A 1 633 ? -14.422 -11.484 6.676 1 98.19 633 LEU A O 1
ATOM 4905 N N . MET A 1 634 ? -15.68 -9.703 6.254 1 97.88 634 MET A N 1
ATOM 4906 C CA . MET A 1 634 ? -16.703 -10.516 5.602 1 97.88 634 MET A CA 1
ATOM 4907 C C . MET A 1 634 ? -16.156 -11.195 4.355 1 97.88 634 MET A C 1
ATOM 4909 O O . MET A 1 634 ? -16.328 -12.398 4.168 1 97.88 634 MET A O 1
ATOM 4913 N N . ASN A 1 635 ? -15.484 -10.469 3.529 1 98.38 635 ASN A N 1
ATOM 4914 C CA . ASN A 1 635 ? -14.961 -11.047 2.301 1 98.38 635 ASN A CA 1
ATOM 4915 C C . ASN A 1 635 ? -13.797 -11.992 2.582 1 98.38 635 ASN A C 1
ATOM 4917 O O . ASN A 1 635 ? -13.602 -12.977 1.865 1 98.38 635 ASN A O 1
ATOM 4921 N N . ARG A 1 636 ? -13.031 -11.75 3.645 1 98.12 636 ARG A N 1
ATOM 4922 C CA . ARG A 1 636 ? -12.023 -12.719 4.059 1 98.12 636 ARG A CA 1
ATOM 4923 C C . ARG A 1 636 ? -12.672 -14.008 4.539 1 98.12 636 ARG A C 1
ATOM 4925 O O . ARG A 1 636 ? -12.117 -15.094 4.355 1 98.12 636 ARG A O 1
ATOM 4932 N N . ALA A 1 637 ? -13.82 -13.836 5.18 1 98.31 637 ALA A N 1
ATOM 4933 C CA . ALA A 1 637 ? -14.57 -15.023 5.59 1 98.31 637 ALA A CA 1
ATOM 4934 C C . ALA A 1 637 ? -15.047 -15.82 4.375 1 98.31 637 ALA A C 1
ATOM 4936 O O . ALA A 1 637 ? -15 -17.047 4.375 1 98.31 637 ALA A O 1
ATOM 4937 N N . HIS A 1 638 ? -15.516 -15.133 3.357 1 97.69 638 HIS A N 1
ATOM 4938 C CA . HIS A 1 638 ? -15.867 -15.805 2.115 1 97.69 638 HIS A CA 1
ATOM 4939 C C . HIS A 1 638 ? -14.68 -16.578 1.551 1 97.69 638 HIS A C 1
ATOM 4941 O O . HIS A 1 638 ? -14.828 -17.719 1.124 1 97.69 638 HIS A O 1
ATOM 4947 N N . LEU A 1 639 ? -13.547 -15.922 1.549 1 97.25 639 LEU A N 1
ATOM 4948 C CA . LEU A 1 639 ? -12.336 -16.562 1.069 1 97.25 639 LEU A CA 1
ATOM 4949 C C . LEU A 1 639 ? -12.047 -17.844 1.861 1 97.25 639 LEU A C 1
ATOM 4951 O O . LEU A 1 639 ? -11.711 -18.875 1.282 1 97.25 639 LEU A O 1
ATOM 4955 N N . ALA A 1 640 ? -12.211 -17.781 3.186 1 97.56 640 ALA A N 1
ATOM 4956 C CA . ALA A 1 640 ? -12 -18.938 4.039 1 97.56 640 ALA A CA 1
ATOM 4957 C C . ALA A 1 640 ? -12.977 -20.062 3.695 1 97.56 640 ALA A C 1
ATOM 4959 O O . ALA A 1 640 ? -12.602 -21.234 3.65 1 97.56 640 ALA A O 1
ATOM 4960 N N . LEU A 1 641 ? -14.172 -19.719 3.426 1 95.25 641 LEU A N 1
ATOM 4961 C CA . LEU A 1 641 ? -15.188 -20.703 3.088 1 95.25 641 LEU A CA 1
ATOM 4962 C C . LEU A 1 641 ? -14.875 -21.375 1.753 1 95.25 641 LEU A C 1
ATOM 4964 O O . LEU A 1 641 ? -15.039 -22.594 1.606 1 95.25 641 LEU A O 1
ATOM 4968 N N . TRP A 1 642 ? -14.445 -20.594 0.768 1 93.81 642 TRP A N 1
ATOM 4969 C CA . TRP A 1 642 ? -14.078 -21.156 -0.529 1 93.81 642 TRP A CA 1
ATOM 4970 C C . TRP A 1 642 ? -12.898 -22.109 -0.394 1 93.81 642 TRP A C 1
ATOM 4972 O O . TRP A 1 642 ? -12.758 -23.047 -1.19 1 93.81 642 TRP A O 1
ATOM 4982 N N . GLN A 1 643 ? -12.102 -21.891 0.685 1 93.88 643 GLN A N 1
ATOM 4983 C CA . GLN A 1 643 ? -10.953 -22.75 0.941 1 93.88 643 GLN A CA 1
ATOM 4984 C C . GLN A 1 643 ? -11.305 -23.844 1.932 1 93.88 643 GLN A C 1
ATOM 4986 O O . GLN A 1 643 ? -10.414 -24.531 2.447 1 93.88 643 GLN A O 1
ATOM 4991 N N . GLU A 1 644 ? -12.602 -23.938 2.309 1 91.19 644 GLU A N 1
ATOM 4992 C CA . GLU A 1 644 ? -13.133 -24.969 3.195 1 91.19 644 GLU A CA 1
ATOM 4993 C C . GLU A 1 644 ? -12.539 -24.859 4.594 1 91.19 644 GLU A C 1
ATOM 4995 O O . GLU A 1 644 ? -12.133 -25.859 5.188 1 91.19 644 GLU A O 1
ATOM 5000 N N . LYS A 1 645 ? -12.391 -23.641 4.984 1 96.25 645 LYS A N 1
ATOM 5001 C CA . LYS A 1 645 ? -11.938 -23.359 6.344 1 96.25 645 LYS A CA 1
ATOM 5002 C C . LYS A 1 645 ? -13.023 -22.641 7.141 1 96.25 645 LYS A C 1
ATOM 5004 O O . LYS A 1 645 ? -12.844 -21.484 7.543 1 96.25 645 LYS A O 1
ATOM 5009 N N . PRO A 1 646 ? -14.078 -23.359 7.477 1 96.31 646 PRO A N 1
ATOM 5010 C CA . PRO A 1 646 ? -15.234 -22.703 8.094 1 96.31 646 PRO A CA 1
ATOM 5011 C C . PRO A 1 646 ? -14.938 -22.188 9.5 1 96.31 646 PRO A C 1
ATOM 5013 O O . PRO A 1 646 ? -15.539 -21.203 9.938 1 96.31 646 PRO A O 1
ATOM 5016 N N . GLN A 1 647 ? -14.031 -22.828 10.242 1 97.31 647 GLN A N 1
ATOM 5017 C CA . GLN A 1 647 ? -13.68 -22.328 11.57 1 97.31 647 GLN A CA 1
ATOM 5018 C C . GLN A 1 647 ? -13.078 -20.922 11.492 1 97.31 647 GLN A C 1
ATOM 5020 O O . GLN A 1 647 ? -13.414 -20.047 12.289 1 97.31 647 GLN A O 1
ATOM 5025 N N . GLN A 1 648 ? -12.227 -20.797 10.539 1 97.88 648 GLN A N 1
ATOM 5026 C CA . GLN A 1 648 ? -11.641 -19.484 10.328 1 97.88 648 GLN A CA 1
ATOM 5027 C C . GLN A 1 648 ? -12.703 -18.469 9.922 1 97.88 648 GLN A C 1
ATOM 5029 O O . GLN A 1 648 ? -12.68 -17.328 10.383 1 97.88 648 GLN A O 1
ATOM 5034 N N . ALA A 1 649 ? -13.586 -18.844 9.086 1 98.38 649 ALA A N 1
ATOM 5035 C CA . ALA A 1 649 ? -14.672 -17.969 8.648 1 98.38 649 ALA A CA 1
ATOM 5036 C C . ALA A 1 649 ? -15.523 -17.516 9.828 1 98.38 649 ALA A C 1
ATOM 5038 O O . ALA A 1 649 ? -15.898 -16.344 9.93 1 98.38 649 ALA A O 1
ATOM 5039 N N . ARG A 1 650 ? -15.789 -18.469 10.688 1 98 650 ARG A N 1
ATOM 5040 C CA . ARG A 1 650 ? -16.609 -18.156 11.859 1 98 650 ARG A CA 1
ATOM 5041 C C . ARG A 1 650 ? -15.969 -17.062 12.695 1 98 650 ARG A C 1
ATOM 5043 O O . ARG A 1 650 ? -16.641 -16.094 13.078 1 98 650 ARG A O 1
ATOM 5050 N N . VAL A 1 651 ? -14.703 -17.172 12.953 1 98.25 651 VAL A N 1
ATOM 5051 C CA . VAL A 1 651 ? -13.984 -16.203 13.766 1 98.25 651 VAL A CA 1
ATOM 5052 C C . VAL A 1 651 ? -14.039 -14.828 13.102 1 98.25 651 VAL A C 1
ATOM 5054 O O . VAL A 1 651 ? -14.305 -13.82 13.766 1 98.25 651 VAL A O 1
ATOM 5057 N N . LEU A 1 652 ? -13.805 -14.781 11.828 1 98.5 652 LEU A N 1
ATOM 5058 C CA . LEU A 1 652 ? -13.812 -13.531 11.07 1 98.5 652 LEU A CA 1
ATOM 5059 C C . LEU A 1 652 ? -15.203 -12.906 11.07 1 98.5 652 LEU A C 1
ATOM 5061 O O . LEU A 1 652 ? -15.336 -11.688 11.227 1 98.5 652 LEU A O 1
ATOM 5065 N N . LEU A 1 653 ? -16.219 -13.672 10.938 1 98.44 653 LEU A N 1
ATOM 5066 C CA . LEU A 1 653 ? -17.594 -13.18 10.867 1 98.44 653 LEU A CA 1
ATOM 5067 C C . LEU A 1 653 ? -18.062 -12.68 12.234 1 98.44 653 LEU A C 1
ATOM 5069 O O . LEU A 1 653 ? -18.797 -11.688 12.32 1 98.44 653 LEU A O 1
ATOM 5073 N N . GLU A 1 654 ? -17.672 -13.367 13.289 1 97.94 654 GLU A N 1
ATOM 5074 C CA . GLU A 1 654 ? -17.984 -12.891 14.633 1 97.94 654 GLU A CA 1
ATOM 5075 C C . GLU A 1 654 ? -17.359 -11.523 14.898 1 97.94 654 GLU A C 1
ATOM 5077 O O . GLU A 1 654 ? -18.016 -10.641 15.453 1 97.94 654 GLU A O 1
ATOM 5082 N N . ARG A 1 655 ? -16.172 -11.391 14.469 1 97.44 655 ARG A N 1
ATOM 5083 C CA . ARG A 1 655 ? -15.523 -10.094 14.586 1 97.44 655 ARG A CA 1
ATOM 5084 C C . ARG A 1 655 ? -16.219 -9.047 13.727 1 97.44 655 ARG A C 1
ATOM 5086 O O . ARG A 1 655 ? -16.406 -7.902 14.148 1 97.44 655 ARG A O 1
ATOM 5093 N N . SER A 1 656 ? -16.578 -9.391 12.5 1 97.75 656 SER A N 1
ATOM 5094 C CA . SER A 1 656 ? -17.297 -8.484 11.609 1 97.75 656 SER A CA 1
ATOM 5095 C C . SER A 1 656 ? -18.609 -8.016 12.227 1 97.75 656 SER A C 1
ATOM 5097 O O . SER A 1 656 ? -18.922 -6.82 12.203 1 97.75 656 SER A O 1
ATOM 5099 N N . LEU A 1 657 ? -19.328 -8.906 12.789 1 96.19 657 LEU A N 1
ATOM 5100 C CA . LEU A 1 657 ? -20.625 -8.594 13.398 1 96.19 657 LEU A CA 1
ATOM 5101 C C . LEU A 1 657 ? -20.438 -7.652 14.586 1 96.19 657 LEU A C 1
ATOM 5103 O O . LEU A 1 657 ? -21.266 -6.754 14.805 1 96.19 657 LEU A O 1
ATOM 5107 N N . ALA A 1 658 ? -19.391 -7.844 15.344 1 95.69 658 ALA A N 1
ATOM 5108 C CA . ALA A 1 658 ? -19.109 -7.02 16.516 1 95.69 658 ALA A CA 1
ATOM 5109 C C . ALA A 1 658 ? -18.875 -5.566 16.125 1 95.69 658 ALA A C 1
ATOM 5111 O O . ALA A 1 658 ? -19.141 -4.652 16.906 1 95.69 658 ALA A O 1
ATOM 5112 N N . LEU A 1 659 ? -18.469 -5.344 14.938 1 95.75 659 LEU A N 1
ATOM 5113 C CA . LEU A 1 659 ? -18.125 -4.008 14.461 1 95.75 659 LEU A CA 1
ATOM 5114 C C . LEU A 1 659 ? -19.375 -3.273 13.961 1 95.75 659 LEU A C 1
ATOM 5116 O O . LEU A 1 659 ? -19.328 -2.059 13.75 1 95.75 659 LEU A O 1
ATOM 5120 N N . LEU A 1 660 ? -20.516 -3.941 13.781 1 94.31 660 LEU A N 1
ATOM 5121 C CA . LEU A 1 660 ? -21.688 -3.361 13.133 1 94.31 660 LEU A CA 1
ATOM 5122 C C . LEU A 1 660 ? -22.656 -2.822 14.172 1 94.31 660 LEU A C 1
ATOM 5124 O O . LEU A 1 660 ? -23.797 -2.5 13.836 1 94.31 660 LEU A O 1
ATOM 5128 N N . GLY A 1 661 ? -22.203 -2.689 15.414 1 86.44 661 GLY A N 1
ATOM 5129 C CA . GLY A 1 661 ? -23.062 -2.197 16.484 1 86.44 661 GLY A CA 1
ATOM 5130 C C . GLY A 1 661 ? -23.562 -0.784 16.234 1 86.44 661 GLY A C 1
ATOM 5131 O O . GLY A 1 661 ? -24.656 -0.421 16.688 1 86.44 661 GLY A O 1
ATOM 5132 N N . GLY A 1 662 ? -22.828 0.029 15.508 1 83.94 662 GLY A N 1
ATOM 5133 C CA . GLY A 1 662 ? -23.172 1.427 15.305 1 83.94 662 GLY A CA 1
ATOM 5134 C C . GLY A 1 662 ? -24.141 1.642 14.156 1 83.94 662 GLY A C 1
ATOM 5135 O O . GLY A 1 662 ? -24.656 2.746 13.969 1 83.94 662 GLY A O 1
ATOM 5136 N N . LEU A 1 663 ? -24.516 0.629 13.414 1 88 663 LEU A N 1
ATOM 5137 C CA . LEU A 1 663 ? -25.438 0.759 12.289 1 88 663 LEU A CA 1
ATOM 5138 C C . LEU A 1 663 ? -26.875 0.853 12.781 1 88 663 LEU A C 1
ATOM 5140 O O . LEU A 1 663 ? -27.219 0.297 13.828 1 88 663 LEU A O 1
ATOM 5144 N N . PRO A 1 664 ? -27.719 1.644 12.078 1 83.19 664 PRO A N 1
ATOM 5145 C CA . PRO A 1 664 ? -29.141 1.691 12.438 1 83.19 664 PRO A CA 1
ATOM 5146 C C . PRO A 1 664 ? -29.781 0.31 12.461 1 83.19 664 PRO A C 1
ATOM 5148 O O . PRO A 1 664 ? -29.328 -0.604 11.773 1 83.19 664 PRO A O 1
ATOM 5151 N N . PRO A 1 665 ? -30.797 0.326 13.305 1 79.75 665 PRO A N 1
ATOM 5152 C CA . PRO A 1 665 ? -31.547 -0.934 13.297 1 79.75 665 PRO A CA 1
ATOM 5153 C C . PRO A 1 665 ? -32.125 -1.26 11.93 1 79.75 665 PRO A C 1
ATOM 5155 O O . PRO A 1 665 ? -32.625 -0.361 11.227 1 79.75 665 PRO A O 1
ATOM 5158 N N . GLY A 1 666 ? -32.031 -2.377 11.477 1 83.62 666 GLY A N 1
ATOM 5159 C CA . GLY A 1 666 ? -32.594 -2.785 10.211 1 83.62 666 GLY A CA 1
ATOM 5160 C C . GLY A 1 666 ? -31.641 -2.65 9.039 1 83.62 666 GLY A C 1
ATOM 5161 O O . GLY A 1 666 ? -32.031 -2.812 7.887 1 83.62 666 GLY A O 1
ATOM 5162 N N . HIS A 1 667 ? -30.516 -2.197 9.289 1 92.06 667 HIS A N 1
ATOM 5163 C CA . HIS A 1 667 ? -29.562 -2.152 8.188 1 92.06 667 HIS A CA 1
ATOM 5164 C C . HIS A 1 667 ? -29.312 -3.543 7.617 1 92.06 667 HIS A C 1
ATOM 5166 O O . HIS A 1 667 ? -29.016 -4.48 8.359 1 92.06 667 HIS A O 1
ATOM 5172 N N . PRO A 1 668 ? -29.359 -3.707 6.332 1 95.44 668 PRO A N 1
ATOM 5173 C CA . PRO A 1 668 ? -29.297 -5.039 5.727 1 95.44 668 PRO A CA 1
ATOM 5174 C C . PRO A 1 668 ? -27.938 -5.711 5.918 1 95.44 668 PRO A C 1
ATOM 5176 O O . PRO A 1 668 ? -27.844 -6.941 5.895 1 95.44 668 PRO A O 1
ATOM 5179 N N . LYS A 1 669 ? -26.906 -4.973 6.113 1 95.5 669 LYS A N 1
ATOM 5180 C CA . LYS A 1 669 ? -25.547 -5.516 6.258 1 95.5 669 LYS A CA 1
ATOM 5181 C C . LYS A 1 669 ? -25.469 -6.473 7.441 1 95.5 669 LYS A C 1
ATOM 5183 O O . LYS A 1 669 ? -24.766 -7.488 7.379 1 95.5 669 LYS A O 1
ATOM 5188 N N . ARG A 1 670 ? -26.109 -6.152 8.531 1 95.69 670 ARG A N 1
ATOM 5189 C CA . ARG A 1 670 ? -26.109 -7.02 9.703 1 95.69 670 ARG A CA 1
ATOM 5190 C C . ARG A 1 670 ? -26.703 -8.383 9.375 1 95.69 670 ARG A C 1
ATOM 5192 O O . ARG A 1 670 ? -26.172 -9.414 9.789 1 95.69 670 ARG A O 1
ATOM 5199 N N . ALA A 1 671 ? -27.828 -8.305 8.656 1 96.94 671 ALA A N 1
ATOM 5200 C CA . ALA A 1 671 ? -28.5 -9.539 8.25 1 96.94 671 ALA A CA 1
ATOM 5201 C C . ALA A 1 671 ? -27.594 -10.398 7.383 1 96.94 671 ALA A C 1
ATOM 5203 O O . ALA A 1 671 ? -27.516 -11.617 7.562 1 96.94 671 ALA A O 1
ATOM 5204 N N . ARG A 1 672 ? -26.906 -9.805 6.504 1 97.44 672 ARG A N 1
ATOM 5205 C CA . ARG A 1 672 ? -26.047 -10.516 5.559 1 97.44 672 ARG A CA 1
ATOM 5206 C C . ARG A 1 672 ? -24.875 -11.164 6.27 1 97.44 672 ARG A C 1
ATOM 5208 O O . ARG A 1 672 ? -24.484 -12.281 5.941 1 97.44 672 ARG A O 1
ATOM 5215 N N . VAL A 1 673 ? -24.25 -10.469 7.199 1 97.75 673 VAL A N 1
ATOM 5216 C CA . VAL A 1 673 ? -23.141 -11.047 7.961 1 97.75 673 VAL A CA 1
ATOM 5217 C C . VAL A 1 673 ? -23.656 -12.195 8.82 1 97.75 673 VAL A C 1
ATOM 5219 O O . VAL A 1 673 ? -23.016 -13.242 8.914 1 97.75 673 VAL A O 1
ATOM 5222 N N . THR A 1 674 ? -24.828 -12 9.445 1 97.44 674 THR A N 1
ATOM 5223 C CA . THR A 1 674 ? -25.438 -13.047 10.25 1 97.44 674 THR A CA 1
ATOM 5224 C C . THR A 1 674 ? -25.75 -14.273 9.391 1 97.44 674 THR A C 1
ATOM 5226 O O . THR A 1 674 ? -25.578 -15.406 9.836 1 97.44 674 THR A O 1
ATOM 5229 N N . TYR A 1 675 ? -26.281 -14.023 8.234 1 97.69 675 TYR A N 1
ATOM 5230 C CA . TYR A 1 675 ? -26.562 -15.078 7.266 1 97.69 675 TYR A CA 1
ATOM 5231 C C . TYR A 1 675 ? -25.312 -15.898 6.965 1 97.69 675 TYR A C 1
ATOM 5233 O O . TYR A 1 675 ? -25.344 -17.125 7.016 1 97.69 675 TYR A O 1
ATOM 5241 N N . THR A 1 676 ? -24.234 -15.242 6.672 1 98 676 THR A N 1
ATOM 5242 C CA . THR A 1 676 ? -22.984 -15.922 6.328 1 98 676 THR A CA 1
ATOM 5243 C C . THR A 1 676 ? -22.438 -16.688 7.531 1 98 676 THR A C 1
ATOM 5245 O O . THR A 1 676 ? -21.844 -17.766 7.375 1 98 676 THR A O 1
ATOM 5248 N N . LEU A 1 677 ? -22.625 -16.125 8.695 1 98.12 677 LEU A N 1
ATOM 5249 C CA . LEU A 1 677 ? -22.219 -16.828 9.906 1 98.12 677 LEU A CA 1
ATOM 5250 C C . LEU A 1 677 ? -23.016 -18.125 10.062 1 98.12 677 LEU A C 1
ATOM 5252 O O . LEU A 1 677 ? -22.469 -19.156 10.422 1 98.12 677 LEU A O 1
ATOM 5256 N N . GLY A 1 678 ? -24.312 -18.031 9.805 1 98.12 678 GLY A N 1
ATOM 5257 C CA . GLY A 1 678 ? -25.125 -19.234 9.82 1 98.12 678 GLY A CA 1
ATOM 5258 C C . GLY A 1 678 ? -24.641 -20.297 8.859 1 98.12 678 GLY A C 1
ATOM 5259 O O . GLY A 1 678 ? -24.625 -21.484 9.195 1 98.12 678 GLY A O 1
ATOM 5260 N N . ARG A 1 679 ? -24.281 -19.875 7.695 1 96.75 679 ARG A N 1
ATOM 5261 C CA . ARG A 1 679 ? -23.75 -20.797 6.699 1 96.75 679 ARG A CA 1
ATOM 5262 C C . ARG A 1 679 ? -22.469 -21.453 7.188 1 96.75 679 ARG A C 1
ATOM 5264 O O . ARG A 1 679 ? -22.266 -22.656 7 1 96.75 679 ARG A O 1
ATOM 5271 N N . ALA A 1 680 ? -21.562 -20.656 7.762 1 97.44 680 ALA A N 1
ATOM 5272 C CA . ALA A 1 680 ? -20.312 -21.188 8.289 1 97.44 680 ALA A CA 1
ATOM 5273 C C . ALA A 1 680 ? -20.578 -22.234 9.375 1 97.44 680 ALA A C 1
ATOM 5275 O O . ALA A 1 680 ? -19.906 -23.266 9.43 1 97.44 680 ALA A O 1
ATOM 5276 N N . LEU A 1 681 ? -21.516 -21.938 10.227 1 97.31 681 LEU A N 1
ATOM 5277 C CA . LEU A 1 681 ? -21.875 -22.875 11.297 1 97.31 681 LEU A CA 1
ATOM 5278 C C . LEU A 1 681 ? -22.422 -24.172 10.734 1 97.31 681 LEU A C 1
ATOM 5280 O O . LEU A 1 681 ? -22.156 -25.25 11.273 1 97.31 681 LEU A O 1
ATOM 5284 N N . LEU A 1 682 ? -23.203 -24.016 9.688 1 95.19 682 LEU A N 1
ATOM 5285 C CA . LEU A 1 682 ? -23.734 -25.203 9.031 1 95.19 682 LEU A CA 1
ATOM 5286 C C . LEU A 1 682 ? -22.609 -26.062 8.484 1 95.19 682 LEU A C 1
ATOM 5288 O O . LEU A 1 682 ? -22.625 -27.297 8.641 1 95.19 682 LEU A O 1
ATOM 5292 N N . ASP A 1 683 ? -21.625 -25.484 7.863 1 93 683 ASP A N 1
ATOM 5293 C CA . ASP A 1 683 ? -20.469 -26.188 7.301 1 93 683 ASP A CA 1
ATOM 5294 C C . ASP A 1 683 ? -19.641 -26.844 8.398 1 93 683 ASP A C 1
ATOM 5296 O O . ASP A 1 683 ? -18.938 -27.828 8.156 1 93 683 ASP A O 1
ATOM 5300 N N . LEU A 1 684 ? -19.75 -26.328 9.648 1 94.44 684 LEU A N 1
ATOM 5301 C CA . LEU A 1 684 ? -19.047 -26.875 10.797 1 94.44 684 LEU A CA 1
ATOM 5302 C C . LEU A 1 684 ? -19.828 -28.031 11.43 1 94.44 684 LEU A C 1
ATOM 5304 O O . LEU A 1 684 ? -19.344 -28.688 12.344 1 94.44 684 LEU A O 1
ATOM 5308 N N . GLY A 1 685 ? -21.047 -28.219 10.945 1 91.94 685 GLY A N 1
ATOM 5309 C CA . GLY A 1 685 ? -21.891 -29.281 11.469 1 91.94 685 GLY A CA 1
ATOM 5310 C C . GLY A 1 685 ? -22.703 -28.859 12.68 1 91.94 685 GLY A C 1
ATOM 5311 O O . GLY A 1 685 ? -23.375 -29.688 13.297 1 91.94 685 GLY A O 1
ATOM 5312 N N . GLU A 1 686 ? -22.609 -27.609 13.016 1 96.25 686 GLU A N 1
ATOM 5313 C CA . GLU A 1 686 ? -23.422 -27.094 14.117 1 96.25 686 GLU A CA 1
ATOM 5314 C C . GLU A 1 686 ? -24.812 -26.703 13.641 1 96.25 686 GLU A C 1
ATOM 5316 O O . GLU A 1 686 ? -25.188 -25.531 13.719 1 96.25 686 GLU A O 1
ATOM 5321 N N . THR A 1 687 ? -25.641 -27.625 13.312 1 96.19 687 THR A N 1
ATOM 5322 C CA . THR A 1 687 ? -26.875 -27.438 12.57 1 96.19 687 THR A CA 1
ATOM 5323 C C . THR A 1 687 ? -27.891 -26.656 13.398 1 96.19 687 THR A C 1
ATOM 5325 O O . THR A 1 687 ? -28.578 -25.781 12.875 1 96.19 687 THR A O 1
ATOM 5328 N N . ARG A 1 688 ? -28 -26.922 14.703 1 97 688 ARG A N 1
ATOM 5329 C CA . ARG A 1 688 ? -28.969 -26.234 15.539 1 97 688 ARG A CA 1
ATOM 5330 C C . ARG A 1 688 ? -28.641 -24.75 15.648 1 97 688 ARG A C 1
ATOM 5332 O O . ARG A 1 688 ? -29.531 -23.891 15.484 1 97 688 ARG A O 1
ATOM 5339 N N . ARG A 1 689 ? -27.406 -24.5 15.898 1 97.56 689 ARG A N 1
ATOM 5340 C CA . ARG A 1 689 ? -26.969 -23.109 15.992 1 97.56 689 ARG A CA 1
ATOM 5341 C C . ARG A 1 689 ? -27.125 -22.406 14.648 1 97.56 689 ARG A C 1
ATOM 5343 O O . ARG A 1 689 ? -27.438 -21.203 14.602 1 97.56 689 ARG A O 1
ATOM 5350 N N . ALA A 1 690 ? -26.844 -23.109 13.594 1 98.19 690 ALA A N 1
ATOM 5351 C CA . ALA A 1 690 ? -27.016 -22.562 12.25 1 98.19 690 ALA A CA 1
ATOM 5352 C C . ALA A 1 690 ? -28.453 -22.141 12 1 98.19 690 ALA A C 1
ATOM 5354 O O . ALA A 1 690 ? -28.719 -21.062 11.461 1 98.19 690 ALA A O 1
ATOM 5355 N N . VAL A 1 691 ? -29.375 -23 12.367 1 98.31 691 VAL A N 1
ATOM 5356 C CA . VAL A 1 691 ? -30.781 -22.703 12.211 1 98.31 691 VAL A CA 1
ATOM 5357 C C . VAL A 1 691 ? -31.141 -21.438 12.984 1 98.31 691 VAL A C 1
ATOM 5359 O O . VAL A 1 691 ? -31.797 -20.547 12.453 1 98.31 691 VAL A O 1
ATOM 5362 N N . ASP A 1 692 ? -30.609 -21.328 14.211 1 98.25 692 ASP A N 1
ATOM 5363 C CA . ASP A 1 692 ? -30.875 -20.156 15.023 1 98.25 692 ASP A CA 1
ATOM 5364 C C . ASP A 1 692 ? -30.359 -18.891 14.344 1 98.25 692 ASP A C 1
ATOM 5366 O O . ASP A 1 692 ? -31.047 -17.875 14.289 1 98.25 692 ASP A O 1
ATOM 5370 N N . MET A 1 693 ? -29.172 -19 13.875 1 98.12 693 MET A N 1
ATOM 5371 C CA . MET A 1 693 ? -28.547 -17.844 13.258 1 98.12 693 MET A CA 1
ATOM 5372 C C . MET A 1 693 ? -29.234 -17.469 11.953 1 98.12 693 MET A C 1
ATOM 5374 O O . MET A 1 693 ? -29.438 -16.281 11.672 1 98.12 693 MET A O 1
ATOM 5378 N N . LEU A 1 694 ? -29.594 -18.391 11.172 1 98.5 694 LEU A N 1
ATOM 5379 C CA . LEU A 1 694 ? -30.234 -18.125 9.891 1 98.5 694 LEU A CA 1
ATOM 5380 C C . LEU A 1 694 ? -31.656 -17.594 10.102 1 98.5 694 LEU A C 1
ATOM 5382 O O . LEU A 1 694 ? -32.125 -16.766 9.312 1 98.5 694 LEU A O 1
ATOM 5386 N N . GLU A 1 695 ? -32.312 -18.031 11.141 1 98.56 695 GLU A N 1
ATOM 5387 C CA . GLU A 1 695 ? -33.625 -17.469 11.5 1 98.56 695 GLU A CA 1
ATOM 5388 C C . GLU A 1 695 ? -33.469 -16 11.906 1 98.56 695 GLU A C 1
ATOM 5390 O O . GLU A 1 695 ? -34.281 -15.164 11.516 1 98.56 695 GLU A O 1
ATOM 5395 N N . GLU A 1 696 ? -32.469 -15.812 12.703 1 97.5 696 GLU A N 1
ATOM 5396 C CA . GLU A 1 696 ? -32.219 -14.43 13.086 1 97.5 696 GLU A CA 1
ATOM 5397 C C . GLU A 1 696 ? -31.891 -13.57 11.867 1 97.5 696 GLU A C 1
ATOM 5399 O O . GLU A 1 696 ? -32.375 -12.438 11.758 1 97.5 696 GLU A O 1
ATOM 5404 N N . ALA A 1 697 ? -31.078 -14.055 10.938 1 98 697 ALA A N 1
ATOM 5405 C CA . ALA A 1 697 ? -30.734 -13.336 9.719 1 98 697 ALA A CA 1
ATOM 5406 C C . ALA A 1 697 ? -31.969 -13.023 8.891 1 98 697 ALA A C 1
ATOM 5408 O O . ALA A 1 697 ? -32.094 -11.922 8.352 1 98 697 ALA A O 1
ATOM 5409 N N . LEU A 1 698 ? -32.812 -14 8.75 1 97.81 698 LEU A N 1
ATOM 5410 C CA . LEU A 1 698 ? -34.062 -13.82 8 1 97.81 698 LEU A CA 1
ATOM 5411 C C . LEU A 1 698 ? -34.938 -12.727 8.633 1 97.81 698 LEU A C 1
ATOM 5413 O O . LEU A 1 698 ? -35.469 -11.875 7.934 1 97.81 698 LEU A O 1
ATOM 5417 N N . ARG A 1 699 ? -35.062 -12.766 9.961 1 96.94 699 ARG A N 1
ATOM 5418 C CA . ARG A 1 699 ? -35.812 -11.742 10.672 1 96.94 699 ARG A CA 1
ATOM 5419 C C . ARG A 1 699 ? -35.219 -10.359 10.438 1 96.94 699 ARG A C 1
ATOM 5421 O O . ARG A 1 699 ? -35.969 -9.398 10.18 1 96.94 699 ARG A O 1
ATOM 5428 N N . GLN A 1 700 ? -33.969 -10.266 10.531 1 96.19 700 GLN A N 1
ATOM 5429 C CA . GLN A 1 700 ? -33.281 -9 10.328 1 96.19 700 GLN A CA 1
ATOM 5430 C C . GLN A 1 700 ? -33.5 -8.477 8.906 1 96.19 700 GLN A C 1
ATOM 5432 O O . GLN A 1 700 ? -33.75 -7.293 8.711 1 96.19 700 GLN A O 1
ATOM 5437 N N . MET A 1 701 ? -33.375 -9.367 7.93 1 96.75 701 MET A N 1
ATOM 5438 C CA . MET A 1 701 ? -33.5 -8.953 6.531 1 96.75 701 MET A CA 1
ATOM 5439 C C . MET A 1 701 ? -34.938 -8.539 6.219 1 96.75 701 MET A C 1
ATOM 5441 O O . MET A 1 701 ? -35.156 -7.555 5.516 1 96.75 701 MET A O 1
ATOM 5445 N N . GLU A 1 702 ? -35.844 -9.273 6.715 1 95.44 702 GLU A N 1
ATOM 5446 C CA . GLU A 1 702 ? -37.25 -8.922 6.527 1 95.44 702 GLU A CA 1
ATOM 5447 C C . GLU A 1 702 ? -37.531 -7.543 7.109 1 95.44 702 GLU A C 1
ATOM 5449 O O . GLU A 1 702 ? -38.281 -6.766 6.52 1 95.44 702 GLU A O 1
ATOM 5454 N N . ALA A 1 703 ? -37 -7.316 8.258 1 94.06 703 ALA A N 1
ATOM 5455 C CA . ALA A 1 703 ? -37.156 -6.004 8.883 1 94.06 703 ALA A CA 1
ATOM 5456 C C . ALA A 1 703 ? -36.562 -4.906 8.023 1 94.06 703 ALA A C 1
ATOM 5458 O O . ALA A 1 703 ? -37.062 -3.785 7.973 1 94.06 703 ALA A O 1
ATOM 5459 N N . ALA A 1 704 ? -35.531 -5.25 7.348 1 94.06 704 ALA A N 1
ATOM 5460 C CA . ALA A 1 704 ? -34.781 -4.27 6.574 1 94.06 704 ALA A CA 1
ATOM 5461 C C . ALA A 1 704 ? -35.469 -3.969 5.246 1 94.06 704 ALA A C 1
ATOM 5463 O O . ALA A 1 704 ? -35.625 -2.805 4.863 1 94.06 704 ALA A O 1
ATOM 5464 N N . VAL A 1 705 ? -35.969 -5.047 4.543 1 93.75 705 VAL A N 1
ATOM 5465 C CA . VAL A 1 705 ? -36.375 -4.824 3.158 1 93.75 705 VAL A CA 1
ATOM 5466 C C . VAL A 1 705 ? -37.844 -5.215 2.982 1 93.75 705 VAL A C 1
ATOM 5468 O O . VAL A 1 705 ? -38.438 -4.922 1.948 1 93.75 705 VAL A O 1
ATOM 5471 N N . GLY A 1 706 ? -38.438 -5.914 3.924 1 91.38 706 GLY A N 1
ATOM 5472 C CA . GLY A 1 706 ? -39.812 -6.363 3.822 1 91.38 706 GLY A CA 1
ATOM 5473 C C . GLY A 1 706 ? -39.938 -7.801 3.344 1 91.38 706 GLY A C 1
ATOM 5474 O O . GLY A 1 706 ? -39 -8.367 2.803 1 91.38 706 GLY A O 1
ATOM 5475 N N . PRO A 1 707 ? -41.031 -8.391 3.426 1 90 707 PRO A N 1
ATOM 5476 C CA . PRO A 1 707 ? -41.219 -9.828 3.217 1 90 707 PRO A CA 1
ATOM 5477 C C . PRO A 1 707 ? -41.312 -10.195 1.74 1 90 707 PRO A C 1
ATOM 5479 O O . PRO A 1 707 ? -41.219 -11.375 1.391 1 90 707 PRO A O 1
ATOM 5482 N N . ARG A 1 708 ? -41.5 -9.258 0.914 1 88.81 708 ARG A N 1
ATOM 5483 C CA . ARG A 1 708 ? -41.688 -9.594 -0.491 1 88.81 708 ARG A CA 1
ATOM 5484 C C . ARG A 1 708 ? -40.469 -9.273 -1.318 1 88.81 708 ARG A C 1
ATOM 5486 O O . ARG A 1 708 ? -40.469 -9.391 -2.545 1 88.81 708 ARG A O 1
ATOM 5493 N N . HIS A 1 709 ? -39.438 -8.859 -0.664 1 91.94 709 HIS A N 1
ATOM 5494 C CA . HIS A 1 709 ? -38.188 -8.562 -1.373 1 91.94 709 HIS A CA 1
ATOM 5495 C C . HIS A 1 709 ? -37.531 -9.836 -1.87 1 91.94 709 HIS A C 1
ATOM 5497 O O . HIS A 1 709 ? -37.438 -10.828 -1.146 1 91.94 709 HIS A O 1
ATOM 5503 N N . LEU A 1 710 ? -36.938 -9.805 -3.029 1 90.25 710 LEU A N 1
ATOM 5504 C CA . LEU A 1 710 ? -36.438 -10.992 -3.703 1 90.25 710 LEU A CA 1
ATOM 5505 C C . LEU A 1 710 ? -35.219 -11.555 -2.955 1 90.25 710 LEU A C 1
ATOM 5507 O O . LEU A 1 710 ? -35 -12.766 -2.963 1 90.25 710 LEU A O 1
ATOM 5511 N N . GLU A 1 711 ? -34.438 -10.758 -2.316 1 92.12 711 GLU A N 1
ATOM 5512 C CA . GLU A 1 711 ? -33.25 -11.219 -1.619 1 92.12 711 GLU A CA 1
ATOM 5513 C C . GLU A 1 711 ? -33.594 -12.188 -0.495 1 92.12 711 GLU A C 1
ATOM 5515 O O . GLU A 1 711 ? -32.75 -12.984 -0.073 1 92.12 711 GLU A O 1
ATOM 5520 N N . LEU A 1 712 ? -34.781 -12.141 0.002 1 95.31 712 LEU A N 1
ATOM 5521 C CA . LEU A 1 712 ? -35.219 -13.055 1.059 1 95.31 712 LEU A CA 1
ATOM 5522 C C . LEU A 1 712 ? -35.219 -14.492 0.56 1 95.31 712 LEU A C 1
ATOM 5524 O O . LEU A 1 712 ? -35.188 -15.43 1.358 1 95.31 712 LEU A O 1
ATOM 5528 N N . ALA A 1 713 ? -35.344 -14.656 -0.774 1 94.75 713 ALA A N 1
ATOM 5529 C CA . ALA A 1 713 ? -35.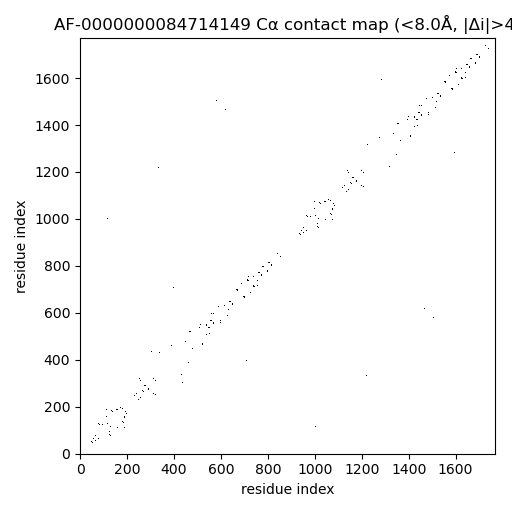312 -16 -1.335 1 94.75 713 ALA A CA 1
ATOM 5530 C C . ALA A 1 713 ? -34.031 -16.75 -0.956 1 94.75 713 ALA A C 1
ATOM 5532 O O . ALA A 1 713 ? -34.094 -17.938 -0.657 1 94.75 713 ALA A O 1
ATOM 5533 N N . TRP A 1 714 ? -32.969 -16.062 -0.912 1 94.06 714 TRP A N 1
ATOM 5534 C CA . TRP A 1 714 ? -31.703 -16.656 -0.511 1 94.06 714 TRP A CA 1
ATOM 5535 C C . TRP A 1 714 ? -31.734 -17.078 0.955 1 94.06 714 TRP A C 1
ATOM 5537 O O . TRP A 1 714 ? -31.25 -18.156 1.308 1 94.06 714 TRP A O 1
ATOM 5547 N N . PHE A 1 715 ? -32.25 -16.203 1.743 1 97.44 715 PHE A N 1
ATOM 5548 C CA . PHE A 1 715 ? -32.312 -16.469 3.178 1 97.44 715 PHE A CA 1
ATOM 5549 C C . PHE A 1 715 ? -33.219 -17.656 3.473 1 97.44 715 PHE A C 1
ATOM 5551 O O . PHE A 1 715 ? -32.812 -18.547 4.242 1 97.44 715 PHE A O 1
ATOM 5558 N N . HIS A 1 716 ? -34.344 -17.688 2.805 1 97.88 716 HIS A N 1
ATOM 5559 C CA . HIS A 1 716 ? -35.25 -18.812 2.955 1 97.88 716 HIS A CA 1
ATOM 5560 C C . HIS A 1 716 ? -34.594 -20.109 2.441 1 97.88 716 HIS A C 1
ATOM 5562 O O . HIS A 1 716 ? -34.781 -21.172 3.039 1 97.88 716 HIS A O 1
ATOM 5568 N N . GLY A 1 717 ? -33.938 -19.969 1.36 1 96.88 717 GLY A N 1
ATOM 5569 C CA . GLY A 1 717 ? -33.281 -21.125 0.785 1 96.88 717 GLY A CA 1
ATOM 5570 C C . GLY A 1 717 ? -32.25 -21.75 1.717 1 96.88 717 GLY A C 1
ATOM 5571 O O . GLY A 1 717 ? -32.281 -22.969 1.937 1 96.88 717 GLY A O 1
ATOM 5572 N N . GLU A 1 718 ? -31.422 -20.984 2.271 1 96.88 718 GLU A N 1
ATOM 5573 C CA . GLU A 1 718 ? -30.375 -21.516 3.154 1 96.88 718 GLU A CA 1
ATOM 5574 C C . GLU A 1 718 ? -30.969 -22.016 4.465 1 96.88 718 GLU A C 1
ATOM 5576 O O . GLU A 1 718 ? -30.469 -22.984 5.051 1 96.88 718 GLU A O 1
ATOM 5581 N N . LEU A 1 719 ? -31.953 -21.281 4.957 1 98.06 719 LEU A N 1
ATOM 5582 C CA . LEU A 1 719 ? -32.625 -21.766 6.16 1 98.06 719 LEU A CA 1
ATOM 5583 C C . LEU A 1 719 ? -33.281 -23.125 5.918 1 98.06 719 LEU A C 1
ATOM 5585 O O . LEU A 1 719 ? -33.25 -23.984 6.793 1 98.06 719 LEU A O 1
ATOM 5589 N N . SER A 1 720 ? -33.875 -23.281 4.75 1 98.06 720 SER A N 1
ATOM 5590 C CA . SER A 1 720 ? -34.438 -24.578 4.391 1 98.06 720 SER A CA 1
ATOM 5591 C C . SER A 1 720 ? -33.406 -25.672 4.426 1 98.06 720 SER A C 1
ATOM 5593 O O . SER A 1 720 ? -33.625 -26.75 4.957 1 98.06 720 SER A O 1
ATOM 5595 N N . ARG A 1 721 ? -32.312 -25.406 3.834 1 95.62 721 ARG A N 1
ATOM 5596 C CA . ARG A 1 721 ? -31.203 -26.375 3.848 1 95.62 721 ARG A CA 1
ATOM 5597 C C . ARG A 1 721 ? -30.797 -26.719 5.277 1 95.62 721 ARG A C 1
ATOM 5599 O O . ARG A 1 721 ? -30.656 -27.891 5.613 1 95.62 721 ARG A O 1
ATOM 5606 N N . ALA A 1 722 ? -30.625 -25.734 6.137 1 97.44 722 ALA A N 1
ATOM 5607 C CA . ALA A 1 722 ? -30.219 -25.953 7.523 1 97.44 722 ALA A CA 1
ATOM 5608 C C . ALA A 1 722 ? -31.25 -26.766 8.281 1 97.44 722 ALA A C 1
ATOM 5610 O O . ALA A 1 722 ? -30.906 -27.656 9.062 1 97.44 722 ALA A O 1
ATOM 5611 N N . LEU A 1 723 ? -32.5 -26.469 8.062 1 98.12 723 LEU A N 1
ATOM 5612 C CA . LEU A 1 723 ? -33.562 -27.172 8.734 1 98.12 723 LEU A CA 1
ATOM 5613 C C . LEU A 1 723 ? -33.625 -28.641 8.297 1 98.12 723 LEU A C 1
ATOM 5615 O O . LEU A 1 723 ? -33.875 -29.516 9.109 1 98.12 723 LEU A O 1
ATOM 5619 N N . ARG A 1 724 ? -33.438 -28.891 7.02 1 95.5 724 ARG A N 1
ATOM 5620 C CA . ARG A 1 724 ? -33.375 -30.266 6.543 1 95.5 724 ARG A CA 1
ATOM 5621 C C . ARG A 1 724 ? -32.219 -31.031 7.219 1 95.5 724 ARG A C 1
ATOM 5623 O O . ARG A 1 724 ? -32.406 -32.156 7.648 1 95.5 724 ARG A O 1
ATOM 5630 N N . GLU A 1 725 ? -31.109 -30.375 7.297 1 92.94 725 GLU A N 1
ATOM 5631 C CA . GLU A 1 725 ? -29.953 -31 7.922 1 92.94 725 GLU A CA 1
ATOM 5632 C C . GLU A 1 725 ? -30.172 -31.188 9.422 1 92.94 725 GLU A C 1
ATOM 5634 O O . GLU A 1 725 ? -29.594 -32.094 10.031 1 92.94 725 GLU A O 1
ATOM 5639 N N . ASN A 1 726 ? -30.984 -30.344 9.984 1 95.44 726 ASN A N 1
ATOM 5640 C CA . ASN A 1 726 ? -31.328 -30.453 11.398 1 95.44 726 ASN A CA 1
ATOM 5641 C C . ASN A 1 726 ? -32.531 -31.375 11.617 1 95.44 726 ASN A C 1
ATOM 5643 O O . ASN A 1 726 ? -33.125 -31.375 12.695 1 95.44 726 ASN A O 1
ATOM 5647 N N . ALA A 1 727 ? -33.062 -32.125 10.555 1 94.75 727 ALA A N 1
ATOM 5648 C CA . ALA A 1 727 ? -34.094 -33.156 10.586 1 94.75 727 ALA A CA 1
ATOM 5649 C C . ALA A 1 727 ? -35.469 -32.562 10.859 1 94.75 727 ALA A C 1
ATOM 5651 O O . ALA A 1 727 ? -36.281 -33.125 11.617 1 94.75 727 ALA A O 1
ATOM 5652 N N . GLU A 1 728 ? -35.656 -31.406 10.383 1 97.31 728 GLU A N 1
ATOM 5653 C CA . GLU A 1 728 ? -36.938 -30.734 10.438 1 97.31 728 GLU A CA 1
ATOM 5654 C C . GLU A 1 728 ? -37.469 -30.438 9.039 1 97.31 728 GLU A C 1
ATOM 5656 O O . GLU A 1 728 ? -37.719 -29.281 8.703 1 97.31 728 GLU A O 1
ATOM 5661 N N . PRO A 1 729 ? -37.812 -31.438 8.266 1 96.88 729 PRO A N 1
ATOM 5662 C CA . PRO A 1 729 ? -38.156 -31.25 6.855 1 96.88 729 PRO A CA 1
ATOM 5663 C C . PRO A 1 729 ? -39.469 -30.516 6.66 1 96.88 729 PRO A C 1
ATOM 5665 O O . PRO A 1 729 ? -39.656 -29.828 5.66 1 96.88 729 PRO A O 1
ATOM 5668 N N . ALA A 1 730 ? -40.406 -30.625 7.566 1 97.56 730 ALA A N 1
ATOM 5669 C CA . ALA A 1 730 ? -41.688 -29.953 7.426 1 97.56 730 ALA A CA 1
ATOM 5670 C C . ALA A 1 730 ? -41.531 -28.438 7.438 1 97.56 730 ALA A C 1
ATOM 5672 O O . ALA A 1 730 ? -42.094 -27.734 6.59 1 97.56 730 ALA A O 1
ATOM 5673 N N . ARG A 1 731 ? -40.75 -28.016 8.414 1 98.06 731 ARG A N 1
ATOM 5674 C CA . ARG A 1 731 ? -40.469 -26.578 8.477 1 98.06 731 ARG A CA 1
ATOM 5675 C C . ARG A 1 731 ? -39.625 -26.141 7.277 1 98.06 731 ARG A C 1
ATOM 5677 O O . ARG A 1 731 ? -39.812 -25.047 6.746 1 98.06 731 ARG A O 1
ATOM 5684 N N . ALA A 1 732 ? -38.719 -26.969 6.898 1 98.44 732 ALA A N 1
ATOM 5685 C CA . ALA A 1 732 ? -37.844 -26.688 5.746 1 98.44 732 ALA A CA 1
ATOM 5686 C C . ALA A 1 732 ? -38.688 -26.469 4.488 1 98.44 732 ALA A C 1
ATOM 5688 O O . ALA A 1 732 ? -38.406 -25.578 3.684 1 98.44 732 ALA A O 1
ATOM 5689 N N . LEU A 1 733 ? -39.688 -27.297 4.309 1 98.25 733 LEU A N 1
ATOM 5690 C CA . LEU A 1 733 ? -40.562 -27.234 3.127 1 98.25 733 LEU A CA 1
ATOM 5691 C C . LEU A 1 733 ? -41.25 -25.875 3.02 1 98.25 733 LEU A C 1
ATOM 5693 O O . LEU A 1 733 ? -41.375 -25.328 1.922 1 98.25 733 LEU A O 1
ATOM 5697 N N . GLU A 1 734 ? -41.656 -25.359 4.117 1 98.19 734 GLU A N 1
ATOM 5698 C CA . GLU A 1 734 ? -42.312 -24.062 4.117 1 98.19 734 GLU A CA 1
ATOM 5699 C C . GLU A 1 734 ? -41.375 -22.984 3.582 1 98.19 734 GLU A C 1
ATOM 5701 O O . GLU A 1 734 ? -41.781 -22.141 2.773 1 98.19 734 GLU A O 1
ATOM 5706 N N . HIS A 1 735 ? -40.188 -23 4.027 1 98.38 735 HIS A N 1
ATOM 5707 C CA . HIS A 1 735 ? -39.219 -22.016 3.596 1 98.38 735 HIS A CA 1
ATOM 5708 C C . HIS A 1 735 ? -38.812 -22.219 2.139 1 98.38 735 HIS A C 1
ATOM 5710 O O . HIS A 1 735 ? -38.625 -21.266 1.394 1 98.38 735 HIS A O 1
ATOM 5716 N N . ALA A 1 736 ? -38.625 -23.438 1.683 1 98.12 736 ALA A N 1
ATOM 5717 C CA . ALA A 1 736 ? -38.312 -23.734 0.284 1 98.12 736 ALA A CA 1
ATOM 5718 C C . ALA A 1 736 ? -39.438 -23.234 -0.638 1 98.12 736 ALA A C 1
ATOM 5720 O O . ALA A 1 736 ? -39.156 -22.688 -1.706 1 98.12 736 ALA A O 1
ATOM 5721 N N . ARG A 1 737 ? -40.656 -23.453 -0.192 1 97.62 737 ARG A N 1
ATOM 5722 C CA . ARG A 1 737 ? -41.812 -23 -0.965 1 97.62 737 ARG A CA 1
ATOM 5723 C C . ARG A 1 737 ? -41.844 -21.484 -1.063 1 97.62 737 ARG A C 1
ATOM 5725 O O . ARG A 1 737 ? -42.125 -20.938 -2.129 1 97.62 737 ARG A O 1
ATOM 5732 N N . PHE A 1 738 ? -41.562 -20.891 0.049 1 96.81 738 PHE A N 1
ATOM 5733 C CA . PHE A 1 738 ? -41.562 -19.438 0.06 1 96.81 738 PHE A CA 1
ATOM 5734 C C . PHE A 1 738 ? -40.5 -18.891 -0.897 1 96.81 738 PHE A C 1
ATOM 5736 O O . PHE A 1 738 ? -40.75 -17.938 -1.639 1 96.81 738 PHE A O 1
ATOM 5743 N N . ALA A 1 739 ? -39.312 -19.453 -0.874 1 96.25 739 ALA A N 1
ATOM 5744 C CA . ALA A 1 739 ? -38.25 -19.031 -1.784 1 96.25 739 ALA A CA 1
ATOM 5745 C C . ALA A 1 739 ? -38.656 -19.203 -3.24 1 96.25 739 ALA A C 1
ATOM 5747 O O . ALA A 1 739 ? -38.469 -18.312 -4.062 1 96.25 739 ALA A O 1
ATOM 5748 N N . ALA A 1 740 ? -39.219 -20.344 -3.588 1 96 740 ALA A N 1
ATOM 5749 C CA . ALA A 1 740 ? -39.688 -20.625 -4.945 1 96 740 ALA A CA 1
ATOM 5750 C C . ALA A 1 740 ? -40.781 -19.625 -5.371 1 96 740 ALA A C 1
ATOM 5752 O O . ALA A 1 740 ? -40.781 -19.156 -6.512 1 96 740 ALA A O 1
ATOM 5753 N N . ASP A 1 741 ? -41.594 -19.281 -4.477 1 94.44 741 ASP A N 1
ATOM 5754 C CA . ASP A 1 741 ? -42.688 -18.344 -4.762 1 94.44 741 ASP A CA 1
ATOM 5755 C C . ASP A 1 741 ? -42.125 -16.953 -5.062 1 94.44 741 ASP A C 1
ATOM 5757 O O . ASP A 1 741 ? -42.656 -16.266 -5.941 1 94.44 741 ASP A O 1
ATOM 5761 N N . LEU A 1 742 ? -41.188 -16.594 -4.301 1 91.94 742 LEU A N 1
ATOM 5762 C CA . LEU A 1 742 ? -40.562 -15.281 -4.535 1 91.94 742 LEU A CA 1
ATOM 5763 C C . LEU A 1 742 ? -39.938 -15.227 -5.914 1 91.94 742 LEU A C 1
ATOM 5765 O O . LEU A 1 742 ? -40.062 -14.234 -6.633 1 91.94 742 LEU A O 1
ATOM 5769 N N . TYR A 1 743 ? -39.25 -16.25 -6.305 1 92.06 743 TYR A N 1
ATOM 5770 C CA . TYR A 1 743 ? -38.594 -16.297 -7.613 1 92.06 743 TYR A CA 1
ATOM 5771 C C . TYR A 1 743 ? -39.656 -16.328 -8.727 1 92.06 743 TYR A C 1
ATOM 5773 O O . TYR A 1 743 ? -39.469 -15.703 -9.773 1 92.06 743 TYR A O 1
ATOM 5781 N N . ARG A 1 744 ? -40.688 -17.047 -8.555 1 89.88 744 ARG A N 1
ATOM 5782 C CA . ARG A 1 744 ? -41.75 -17.156 -9.547 1 89.88 744 ARG A CA 1
ATOM 5783 C C . ARG A 1 744 ? -42.406 -15.797 -9.789 1 89.88 744 ARG A C 1
ATOM 5785 O O . ARG A 1 744 ? -42.75 -15.461 -10.922 1 89.88 744 ARG A O 1
ATOM 5792 N N . SER A 1 745 ? -42.531 -15.086 -8.727 1 85.06 745 SER A N 1
ATOM 5793 C CA . SER A 1 745 ? -43.188 -13.797 -8.812 1 85.06 745 SER A CA 1
ATOM 5794 C C . SER A 1 745 ? -42.312 -12.758 -9.5 1 85.06 745 SER A C 1
ATOM 5796 O O . SER A 1 745 ? -42.812 -11.836 -10.141 1 85.06 745 SER A O 1
ATOM 5798 N N . SER A 1 746 ? -41.031 -12.883 -9.422 1 77.94 746 SER A N 1
ATOM 5799 C CA . SER A 1 746 ? -40.125 -11.883 -9.969 1 77.94 746 SER A CA 1
ATOM 5800 C C . SER A 1 746 ? -39.781 -12.18 -11.422 1 77.94 746 SER A C 1
ATOM 5802 O O . SER A 1 746 ? -39.344 -11.297 -12.156 1 77.94 746 SER A O 1
ATOM 5804 N N . SER A 1 747 ? -40.062 -13.258 -11.977 1 67.5 747 SER A N 1
ATOM 5805 C CA . SER A 1 747 ? -39.844 -13.734 -13.344 1 67.5 747 SER A CA 1
ATOM 5806 C C . SER A 1 747 ? -38.406 -13.469 -13.789 1 67.5 747 SER A C 1
ATOM 5808 O O . SER A 1 747 ? -38.125 -13.539 -14.984 1 67.5 747 SER A O 1
ATOM 5810 N N . VAL A 1 748 ? -37.469 -13.172 -12.914 1 67.19 748 VAL A N 1
ATOM 5811 C CA . VAL A 1 748 ? -36.219 -12.609 -13.414 1 67.19 748 VAL A CA 1
ATOM 5812 C C . VAL A 1 748 ? -35.094 -13.648 -13.32 1 67.19 748 VAL A C 1
ATOM 5814 O O . VAL A 1 748 ? -34.062 -13.508 -13.961 1 67.19 748 VAL A O 1
ATOM 5817 N N . ASP A 1 749 ? -35.375 -14.898 -12.797 1 81.44 749 ASP A N 1
ATOM 5818 C CA . ASP A 1 749 ? -34.219 -15.781 -12.594 1 81.44 749 ASP A CA 1
ATOM 5819 C C . ASP A 1 749 ? -34.656 -17.25 -12.602 1 81.44 749 ASP A C 1
ATOM 5821 O O . ASP A 1 749 ? -34.781 -17.859 -11.539 1 81.44 749 ASP A O 1
ATOM 5825 N N . PRO A 1 750 ? -34.781 -17.75 -13.82 1 89.88 750 PRO A N 1
ATOM 5826 C CA . PRO A 1 750 ? -35.281 -19.125 -13.883 1 89.88 750 PRO A CA 1
ATOM 5827 C C . PRO A 1 750 ? -34.344 -20.141 -13.219 1 89.88 750 PRO A C 1
ATOM 5829 O O . PRO A 1 750 ? -34.812 -21.141 -12.68 1 89.88 750 PRO A O 1
ATOM 5832 N N . LEU A 1 751 ? -33.156 -19.906 -13.25 1 92.44 751 LEU A N 1
ATOM 5833 C CA . LEU A 1 751 ? -32.188 -20.859 -12.672 1 92.44 751 LEU A CA 1
ATOM 5834 C C . LEU A 1 751 ? -32.25 -20.828 -11.148 1 92.44 751 LEU A C 1
ATOM 5836 O O . LEU A 1 751 ? -32.188 -21.875 -10.5 1 92.44 751 LEU A O 1
ATOM 5840 N N . SER A 1 752 ? -32.469 -19.688 -10.594 1 93.12 752 SER A N 1
ATOM 5841 C CA . SER A 1 752 ? -32.656 -19.594 -9.148 1 93.12 752 SER A CA 1
ATOM 5842 C C . SER A 1 752 ? -33.969 -20.234 -8.703 1 93.12 752 SER A C 1
ATOM 5844 O O . SER A 1 752 ? -34 -20.859 -7.641 1 93.12 752 SER A O 1
ATOM 5846 N N . LEU A 1 753 ? -34.938 -20.047 -9.531 1 94.81 753 LEU A N 1
ATOM 5847 C CA . LEU A 1 753 ? -36.188 -20.75 -9.258 1 94.81 753 LEU A CA 1
ATOM 5848 C C . LEU A 1 753 ? -35.969 -22.25 -9.273 1 94.81 753 LEU A C 1
ATOM 5850 O O . LEU A 1 753 ? -36.469 -22.969 -8.398 1 94.81 753 LEU A O 1
ATOM 5854 N N . ALA A 1 754 ? -35.25 -22.719 -10.289 1 96.44 754 ALA A N 1
ATOM 5855 C CA . ALA A 1 754 ? -34.969 -24.156 -10.391 1 96.44 754 ALA A CA 1
ATOM 5856 C C . ALA A 1 754 ? -34.281 -24.672 -9.141 1 96.44 754 ALA A C 1
ATOM 5858 O O . ALA A 1 754 ? -34.594 -25.75 -8.641 1 96.44 754 ALA A O 1
ATOM 5859 N N . ASP A 1 755 ? -33.375 -23.953 -8.617 1 95.31 755 ASP A N 1
ATOM 5860 C CA . ASP A 1 755 ? -32.625 -24.344 -7.414 1 95.31 755 ASP A CA 1
ATOM 5861 C C . ASP A 1 755 ? -33.562 -24.406 -6.207 1 95.31 755 ASP A C 1
ATOM 5863 O O . ASP A 1 755 ? -33.469 -25.297 -5.371 1 95.31 755 ASP A O 1
ATOM 5867 N N . ALA A 1 756 ? -34.406 -23.375 -6.121 1 96.25 756 ALA A N 1
ATOM 5868 C CA . ALA A 1 756 ? -35.375 -23.375 -5.031 1 96.25 756 ALA A CA 1
ATOM 5869 C C . ALA A 1 756 ? -36.312 -24.562 -5.133 1 96.25 756 ALA A C 1
ATOM 5871 O O . ALA A 1 756 ? -36.688 -25.141 -4.113 1 96.25 756 ALA A O 1
ATOM 5872 N N . LEU A 1 757 ? -36.656 -24.922 -6.332 1 97.5 757 LEU A N 1
ATOM 5873 C CA . LEU A 1 757 ? -37.5 -26.078 -6.559 1 97.5 757 LEU A CA 1
ATOM 5874 C C . LEU A 1 757 ? -36.781 -27.375 -6.176 1 97.5 757 LEU A C 1
ATOM 5876 O O . LEU A 1 757 ? -37.375 -28.281 -5.602 1 97.5 757 LEU A O 1
ATOM 5880 N N . ASP A 1 758 ? -35.562 -27.453 -6.512 1 97.19 758 ASP A N 1
ATOM 5881 C CA . ASP A 1 758 ? -34.781 -28.609 -6.074 1 97.19 758 ASP A CA 1
ATOM 5882 C C . ASP A 1 758 ? -34.812 -28.75 -4.555 1 97.19 758 ASP A C 1
ATOM 5884 O O . ASP A 1 758 ? -34.938 -29.859 -4.031 1 97.19 758 ASP A O 1
ATOM 5888 N N . SER A 1 759 ? -34.625 -27.672 -3.879 1 96.81 759 SER A N 1
ATOM 5889 C CA . SER A 1 759 ? -34.688 -27.672 -2.42 1 96.81 759 SER A CA 1
ATOM 5890 C C . SER A 1 759 ? -36.062 -28.141 -1.922 1 96.81 759 SER A C 1
ATOM 5892 O O . SER A 1 759 ? -36.156 -28.906 -0.961 1 96.81 759 SER A O 1
ATOM 5894 N N . GLN A 1 760 ? -37.062 -27.641 -2.541 1 97.75 760 GLN A N 1
ATOM 5895 C CA . GLN A 1 760 ? -38.406 -28.078 -2.209 1 97.75 760 GLN A CA 1
ATOM 5896 C C . GLN A 1 760 ? -38.594 -29.578 -2.418 1 97.75 760 GLN A C 1
ATOM 5898 O O . GLN A 1 760 ? -39.156 -30.266 -1.579 1 97.75 760 GLN A O 1
ATOM 5903 N N . GLY A 1 761 ? -38.125 -30.062 -3.549 1 98.06 761 GLY A N 1
ATOM 5904 C CA . GLY A 1 761 ? -38.156 -31.484 -3.83 1 98.06 761 GLY A CA 1
ATOM 5905 C C . GLY A 1 761 ? -37.469 -32.344 -2.773 1 98.06 761 GLY A C 1
ATOM 5906 O O . GLY A 1 761 ? -38 -33.375 -2.379 1 98.06 761 GLY A O 1
ATOM 5907 N N . MET A 1 762 ? -36.375 -31.875 -2.32 1 96.62 762 MET A N 1
ATOM 5908 C CA . MET A 1 762 ? -35.656 -32.594 -1.289 1 96.62 762 MET A CA 1
ATOM 5909 C C . MET A 1 762 ? -36.469 -32.688 0.003 1 96.62 762 MET A C 1
ATOM 5911 O O . MET A 1 762 ? -36.438 -33.719 0.68 1 96.62 762 MET A O 1
ATOM 5915 N N . CYS A 1 763 ? -37.094 -31.609 0.347 1 97.69 763 CYS A N 1
ATOM 5916 C CA . CYS A 1 763 ? -37.938 -31.594 1.537 1 97.69 763 CYS A CA 1
ATOM 5917 C C . CYS A 1 763 ? -39.094 -32.562 1.388 1 97.69 763 CYS A C 1
ATOM 5919 O O . CYS A 1 763 ? -39.438 -33.281 2.324 1 97.69 763 CYS A O 1
ATOM 5921 N N . LEU A 1 764 ? -39.688 -32.594 0.25 1 98.12 764 LEU A N 1
ATOM 5922 C CA . LEU A 1 764 ? -40.812 -33.469 -0.017 1 98.12 764 LEU A CA 1
ATOM 5923 C C . LEU A 1 764 ? -40.406 -34.938 0.049 1 98.12 764 LEU A C 1
ATOM 5925 O O . LEU A 1 764 ? -41.156 -35.781 0.566 1 98.12 764 LEU A O 1
ATOM 5929 N N . LEU A 1 765 ? -39.25 -35.25 -0.486 1 96.31 765 LEU A N 1
ATOM 5930 C CA . LEU A 1 765 ? -38.719 -36.594 -0.384 1 96.31 765 LEU A CA 1
ATOM 5931 C C . LEU A 1 765 ? -38.562 -37 1.075 1 96.31 765 LEU A C 1
ATOM 5933 O O . LEU A 1 765 ? -38.906 -38.125 1.45 1 96.31 765 LEU A O 1
ATOM 5937 N N . ALA A 1 766 ? -38.062 -36.125 1.877 1 95.62 766 ALA A N 1
ATOM 5938 C CA . ALA A 1 766 ? -37.844 -36.375 3.295 1 95.62 766 ALA A CA 1
ATOM 5939 C C . ALA A 1 766 ? -39.156 -36.625 4.02 1 95.62 766 ALA A C 1
ATOM 5941 O O . ALA A 1 766 ? -39.219 -37.375 4.988 1 95.62 766 ALA A O 1
ATOM 5942 N N . LEU A 1 767 ? -40.219 -36.062 3.508 1 97.19 767 LEU A N 1
ATOM 5943 C CA . LEU A 1 767 ? -41.531 -36.219 4.102 1 97.19 767 LEU A CA 1
ATOM 5944 C C . LEU A 1 767 ? -42.312 -37.344 3.463 1 97.19 767 LEU A C 1
ATOM 5946 O O . LEU A 1 767 ? -43.469 -37.562 3.75 1 97.19 767 LEU A O 1
ATOM 5950 N N . GLU A 1 768 ? -41.719 -38.062 2.5 1 96.19 768 GLU A N 1
ATOM 5951 C CA . GLU A 1 768 ? -42.25 -39.219 1.815 1 96.19 768 GLU A CA 1
ATOM 5952 C C . GLU A 1 768 ? -43.438 -38.875 0.942 1 96.19 768 GLU A C 1
ATOM 5954 O O . GLU A 1 768 ? -44.375 -39.656 0.796 1 96.19 768 GLU A O 1
ATOM 5959 N N . ARG A 1 769 ? -43.438 -37.656 0.588 1 97.81 769 ARG A N 1
ATOM 5960 C CA . ARG A 1 769 ? -44.375 -37.219 -0.437 1 97.81 769 ARG A CA 1
ATOM 5961 C C . ARG A 1 769 ? -43.75 -37.312 -1.826 1 97.81 769 ARG A C 1
ATOM 5963 O O . ARG A 1 769 ? -43.562 -36.281 -2.49 1 97.81 769 ARG A O 1
ATOM 5970 N N . ASN A 1 770 ? -43.625 -38.469 -2.354 1 97.88 770 ASN A N 1
ATOM 5971 C CA . ASN A 1 770 ? -42.75 -38.781 -3.463 1 97.88 770 ASN A CA 1
ATOM 5972 C C . ASN A 1 770 ? -43.312 -38.344 -4.801 1 97.88 770 ASN A C 1
ATOM 5974 O O . ASN A 1 770 ? -42.594 -37.938 -5.707 1 97.88 770 ASN A O 1
ATOM 5978 N N . GLU A 1 771 ? -44.625 -38.406 -4.938 1 97.75 771 GLU A N 1
ATOM 5979 C CA . GLU A 1 771 ? -45.219 -37.938 -6.184 1 97.75 771 GLU A CA 1
ATOM 5980 C C . GLU A 1 771 ? -45.031 -36.438 -6.379 1 97.75 771 GLU A C 1
ATOM 5982 O O . GLU A 1 771 ? -44.688 -36 -7.473 1 97.75 771 GLU A O 1
ATOM 5987 N N . ASP A 1 772 ? -45.312 -35.781 -5.305 1 98.06 772 ASP A N 1
ATOM 5988 C CA . ASP A 1 772 ? -45.125 -34.344 -5.344 1 98.06 772 ASP A CA 1
ATOM 5989 C C . ASP A 1 772 ? -43.656 -33.969 -5.613 1 98.06 772 ASP A C 1
ATOM 5991 O O . ASP A 1 772 ? -43.375 -33.062 -6.367 1 98.06 772 ASP A O 1
ATOM 5995 N N . ALA A 1 773 ? -42.781 -34.656 -4.945 1 98.38 773 ALA A N 1
ATOM 5996 C CA . ALA A 1 773 ? -41.344 -34.469 -5.133 1 98.38 773 ALA A CA 1
ATOM 5997 C C . ALA A 1 773 ? -40.938 -34.625 -6.598 1 98.38 773 ALA A C 1
ATOM 5999 O O . ALA A 1 773 ? -40.188 -33.812 -7.148 1 98.38 773 ALA A O 1
ATOM 6000 N N . LEU A 1 774 ? -41.406 -35.688 -7.203 1 98.06 774 LEU A N 1
ATOM 6001 C CA . LEU A 1 774 ? -41.094 -35.969 -8.602 1 98.06 774 LEU A CA 1
ATOM 6002 C C . LEU A 1 774 ? -41.562 -34.812 -9.5 1 98.06 774 LEU A C 1
ATOM 6004 O O . LEU A 1 774 ? -40.812 -34.406 -10.398 1 98.06 774 LEU A O 1
ATOM 6008 N N . HIS A 1 775 ? -42.75 -34.375 -9.211 1 98.19 775 HIS A N 1
ATOM 6009 C CA . HIS A 1 775 ? -43.312 -33.281 -10 1 98.19 775 HIS A CA 1
ATOM 6010 C C . HIS A 1 775 ? -42.438 -32.031 -9.898 1 98.19 775 HIS A C 1
ATOM 6012 O O . HIS A 1 775 ? -42.094 -31.391 -10.906 1 98.19 775 HIS A O 1
ATOM 6018 N N . VAL A 1 776 ? -42.031 -31.703 -8.734 1 98.25 776 VAL A N 1
ATOM 6019 C CA . VAL A 1 776 ? -41.25 -30.5 -8.469 1 98.25 776 VAL A CA 1
ATOM 6020 C C . VAL A 1 776 ? -39.875 -30.625 -9.07 1 98.25 776 VAL A C 1
ATOM 6022 O O . VAL A 1 776 ? -39.344 -29.688 -9.688 1 98.25 776 VAL A O 1
ATOM 6025 N N . PHE A 1 777 ? -39.219 -31.766 -8.945 1 98.12 777 PHE A N 1
ATOM 6026 C CA . PHE A 1 777 ? -37.875 -31.984 -9.508 1 98.12 777 PHE A CA 1
ATOM 6027 C C . PHE A 1 777 ? -37.906 -31.906 -11.031 1 98.12 777 PHE A C 1
ATOM 6029 O O . PHE A 1 777 ? -37 -31.375 -11.656 1 98.12 777 PHE A O 1
ATOM 6036 N N . ARG A 1 778 ? -38.938 -32.406 -11.602 1 98.06 778 ARG A N 1
ATOM 6037 C CA . ARG A 1 778 ? -39.094 -32.375 -13.055 1 98.06 778 ARG A CA 1
ATOM 6038 C C . ARG A 1 778 ? -39.25 -30.938 -13.547 1 98.06 778 ARG A C 1
ATOM 6040 O O . ARG A 1 778 ? -38.75 -30.594 -14.617 1 98.06 778 ARG A O 1
ATOM 6047 N N . GLU A 1 779 ? -40.031 -30.234 -12.773 1 97.62 779 GLU A N 1
ATOM 6048 C CA . GLU A 1 779 ? -40.125 -28.812 -13.109 1 97.62 779 GLU A CA 1
ATOM 6049 C C . GLU A 1 779 ? -38.781 -28.125 -13.047 1 97.62 779 GLU A C 1
ATOM 6051 O O . GLU A 1 779 ? -38.438 -27.344 -13.945 1 97.62 779 GLU A O 1
ATOM 6056 N N . ALA A 1 780 ? -38.031 -28.375 -11.969 1 97.94 780 ALA A N 1
ATOM 6057 C CA . ALA A 1 780 ? -36.688 -27.812 -11.82 1 97.94 780 ALA A CA 1
ATOM 6058 C C . ALA A 1 780 ? -35.781 -28.234 -12.977 1 97.94 780 ALA A C 1
ATOM 6060 O O . ALA A 1 780 ? -35.094 -27.391 -13.57 1 97.94 780 ALA A O 1
ATOM 6061 N N . LEU A 1 781 ? -35.781 -29.469 -13.312 1 97.5 781 LEU A N 1
ATOM 6062 C CA . LEU A 1 781 ? -34.969 -30 -14.398 1 97.5 781 LEU A CA 1
ATOM 6063 C C . LEU A 1 781 ? -35.375 -29.359 -15.727 1 97.5 781 LEU A C 1
ATOM 6065 O O . LEU A 1 781 ? -34.5 -29.016 -16.531 1 97.5 781 LEU A O 1
ATOM 6069 N N . GLY A 1 782 ? -36.625 -29.188 -15.945 1 97.19 782 GLY A N 1
ATOM 6070 C CA . GLY A 1 782 ? -37.094 -28.531 -17.156 1 97.19 782 GLY A CA 1
ATOM 6071 C C . GLY A 1 782 ? -36.594 -27.109 -17.312 1 97.19 782 GLY A C 1
ATOM 6072 O O . GLY A 1 782 ? -36.156 -26.719 -18.391 1 97.19 782 GLY A O 1
ATOM 6073 N N . LEU A 1 783 ? -36.656 -26.391 -16.25 1 96.06 783 LEU A N 1
ATOM 6074 C CA . LEU A 1 783 ? -36.156 -25.016 -16.266 1 96.06 783 LEU A CA 1
ATOM 6075 C C . LEU A 1 783 ? -34.656 -24.969 -16.547 1 96.06 783 LEU A C 1
ATOM 6077 O O . LEU A 1 783 ? -34.219 -24.125 -17.328 1 96.06 783 LEU A O 1
ATOM 6081 N N . LYS A 1 784 ? -33.906 -25.875 -15.922 1 96.75 784 LYS A N 1
ATOM 6082 C CA . LYS A 1 784 ? -32.469 -25.906 -16.125 1 96.75 784 LYS A CA 1
ATOM 6083 C C . LYS A 1 784 ? -32.125 -26.328 -17.547 1 96.75 784 LYS A C 1
ATOM 6085 O O . LYS A 1 784 ? -31.203 -25.766 -18.156 1 96.75 784 LYS A O 1
ATOM 6090 N N . LEU A 1 785 ? -32.844 -27.234 -18.109 1 95.75 785 LEU A N 1
ATOM 6091 C CA . LEU A 1 785 ? -32.562 -27.719 -19.453 1 95.75 785 LEU A CA 1
ATOM 6092 C C . LEU A 1 785 ? -32.875 -26.641 -20.484 1 95.75 785 LEU A C 1
ATOM 6094 O O . LEU A 1 785 ? -32.25 -26.594 -21.547 1 95.75 785 LEU A O 1
ATOM 6098 N N . GLN A 1 786 ? -33.781 -25.75 -20.156 1 95.44 786 GLN A N 1
ATOM 6099 C CA . GLN A 1 786 ? -34.156 -24.656 -21.062 1 95.44 786 GLN A CA 1
ATOM 6100 C C . GLN A 1 786 ? -33.094 -23.547 -21.047 1 95.44 786 GLN A C 1
ATOM 6102 O O . GLN A 1 786 ? -32.969 -22.797 -22.016 1 95.44 786 GLN A O 1
ATOM 6107 N N . ASN A 1 787 ? -32.344 -23.562 -19.969 1 94.06 787 ASN A N 1
ATOM 6108 C CA . ASN A 1 787 ? -31.484 -22.391 -19.812 1 94.06 787 ASN A CA 1
ATOM 6109 C C . ASN A 1 787 ? -30.016 -22.781 -19.734 1 94.06 787 ASN A C 1
ATOM 6111 O O . ASN A 1 787 ? -29.141 -21.906 -19.703 1 94.06 787 ASN A O 1
ATOM 6115 N N . LEU A 1 788 ? -29.734 -24.094 -19.688 1 93.94 788 LEU A N 1
ATOM 6116 C CA . LEU A 1 788 ? -28.344 -24.531 -19.562 1 93.94 788 LEU A CA 1
ATOM 6117 C C . LEU A 1 788 ? -28 -25.547 -20.641 1 93.94 788 LEU A C 1
ATOM 6119 O O . LEU A 1 788 ? -28.891 -26.266 -21.125 1 93.94 788 LEU A O 1
ATOM 6123 N N . PRO A 1 789 ? -26.734 -25.609 -20.953 1 93.94 789 PRO A N 1
ATOM 6124 C CA . PRO A 1 789 ? -26.312 -26.703 -21.828 1 93.94 789 PRO A CA 1
ATOM 6125 C C . PRO A 1 789 ? -26.438 -28.078 -21.156 1 93.94 789 PRO A C 1
ATOM 6127 O O . PRO A 1 789 ? -26.328 -28.188 -19.938 1 93.94 789 PRO A O 1
ATOM 6130 N N . PRO A 1 790 ? -26.641 -29.016 -21.812 1 91.62 790 PRO A N 1
ATOM 6131 C CA . PRO A 1 790 ? -26.906 -30.359 -21.281 1 91.62 790 PRO A CA 1
ATOM 6132 C C . PRO A 1 790 ? -25.75 -30.906 -20.469 1 91.62 790 PRO A C 1
ATOM 6134 O O . PRO A 1 790 ? -25.953 -31.812 -19.641 1 91.62 790 PRO A O 1
ATOM 6137 N N . GLU A 1 791 ? -24.594 -30.438 -20.625 1 92.44 791 GLU A N 1
ATOM 6138 C CA . GLU A 1 791 ? -23.438 -30.969 -19.906 1 92.44 791 GLU A CA 1
ATOM 6139 C C . GLU A 1 791 ? -23.125 -30.125 -18.672 1 92.44 791 GLU A C 1
ATOM 6141 O O . GLU A 1 791 ? -22.188 -30.438 -17.922 1 92.44 791 GLU A O 1
ATOM 6146 N N . ASP A 1 792 ? -23.969 -29.219 -18.438 1 93.12 792 ASP A N 1
ATOM 6147 C CA . ASP A 1 792 ? -23.719 -28.328 -17.297 1 93.12 792 ASP A CA 1
ATOM 6148 C C . ASP A 1 792 ? -23.922 -29.047 -15.977 1 93.12 792 ASP A C 1
ATOM 6150 O O . ASP A 1 792 ? -24.969 -29.672 -15.758 1 93.12 792 ASP A O 1
ATOM 6154 N N . GLY A 1 793 ? -23 -28.938 -15.125 1 92.06 793 GLY A N 1
ATOM 6155 C CA . GLY A 1 793 ? -23.016 -29.625 -13.844 1 92.06 793 GLY A CA 1
ATOM 6156 C C . GLY A 1 793 ? -24.172 -29.219 -12.953 1 92.06 793 GLY A C 1
ATOM 6157 O O . GLY A 1 793 ? -24.547 -29.969 -12.047 1 92.06 793 GLY A O 1
ATOM 6158 N N . GLU A 1 794 ? -24.797 -28.141 -13.203 1 91.56 794 GLU A N 1
ATOM 6159 C CA . GLU A 1 794 ? -25.922 -27.656 -12.391 1 91.56 794 GLU A CA 1
ATOM 6160 C C . GLU A 1 794 ? -27.156 -28.516 -12.594 1 91.56 794 GLU A C 1
ATOM 6162 O O . GLU A 1 794 ? -28.094 -28.469 -11.781 1 91.56 794 GLU A O 1
ATOM 6167 N N . LEU A 1 795 ? -27.125 -29.297 -13.609 1 95.5 795 LEU A N 1
ATOM 6168 C CA . LEU A 1 795 ? -28.25 -30.188 -13.898 1 95.5 795 LEU A CA 1
ATOM 6169 C C . LEU A 1 795 ? -28.234 -31.391 -12.969 1 95.5 795 LEU A C 1
ATOM 6171 O O . LEU A 1 795 ? -29.266 -32.062 -12.805 1 95.5 795 LEU A O 1
ATOM 6175 N N . GLN A 1 796 ? -27.078 -31.656 -12.438 1 95.75 796 GLN A N 1
ATOM 6176 C CA . GLN A 1 796 ? -26.859 -32.875 -11.68 1 95.75 796 GLN A CA 1
ATOM 6177 C C . GLN A 1 796 ? -27.875 -33 -10.539 1 95.75 796 GLN A C 1
ATOM 6179 O O . GLN A 1 796 ? -28.469 -34.062 -10.336 1 95.75 796 GLN A O 1
ATOM 6184 N N . SER A 1 797 ? -28.094 -31.922 -9.781 1 94.94 797 SER A N 1
ATOM 6185 C CA . SER A 1 797 ? -28.953 -31.953 -8.602 1 94.94 797 SER A CA 1
ATOM 6186 C C . SER A 1 797 ? -30.391 -32.312 -8.961 1 94.94 797 SER A C 1
ATOM 6188 O O . SER A 1 797 ? -31.047 -33.062 -8.25 1 94.94 797 SER A O 1
ATOM 6190 N N . SER A 1 798 ? -30.875 -31.75 -10.047 1 97.19 798 SER A N 1
ATOM 6191 C CA . SER A 1 798 ? -32.25 -32.031 -10.469 1 97.19 798 SER A CA 1
ATOM 6192 C C . SER A 1 798 ? -32.406 -33.438 -10.984 1 97.19 798 SER A C 1
ATOM 6194 O O . SER A 1 798 ? -33.375 -34.125 -10.695 1 97.19 798 SER A O 1
ATOM 6196 N N . TYR A 1 799 ? -31.406 -33.906 -11.758 1 97.25 799 TYR A N 1
ATOM 6197 C CA . TYR A 1 799 ? -31.406 -35.281 -12.203 1 97.25 799 TYR A CA 1
ATOM 6198 C C . TYR A 1 799 ? -31.406 -36.25 -11.016 1 97.25 799 TYR A C 1
ATOM 6200 O O . TYR A 1 799 ? -32.156 -37.188 -10.984 1 97.25 799 TYR A O 1
ATOM 6208 N N . ASP A 1 800 ? -30.531 -35.938 -10.125 1 97.06 800 ASP A N 1
ATOM 6209 C CA . ASP A 1 800 ? -30.453 -36.781 -8.922 1 97.06 800 ASP A CA 1
ATOM 6210 C C . ASP A 1 800 ? -31.781 -36.812 -8.188 1 97.06 800 ASP A C 1
ATOM 6212 O O . ASP A 1 800 ? -32.219 -37.875 -7.738 1 97.06 800 ASP A O 1
ATOM 6216 N N . GLY A 1 801 ? -32.406 -35.656 -8.039 1 97.56 801 GLY A N 1
ATOM 6217 C CA . GLY A 1 801 ? -33.719 -35.562 -7.383 1 97.56 801 GLY A CA 1
ATOM 6218 C C . GLY A 1 801 ? -34.781 -36.375 -8.078 1 97.56 801 GLY A C 1
ATOM 6219 O O . GLY A 1 801 ? -35.531 -37.094 -7.426 1 97.56 801 GLY A O 1
ATOM 6220 N N . VAL A 1 802 ? -34.844 -36.281 -9.391 1 97.81 802 VAL A N 1
ATOM 6221 C CA . VAL A 1 802 ? -35.812 -37.062 -10.164 1 97.81 802 VAL A CA 1
ATOM 6222 C C . VAL A 1 802 ? -35.562 -38.562 -9.953 1 97.81 802 VAL A C 1
ATOM 6224 O O . VAL A 1 802 ? -36.5 -39.312 -9.711 1 97.81 802 VAL A O 1
ATOM 6227 N N . GLY A 1 803 ? -34.344 -38.938 -10.023 1 97.69 803 GLY A N 1
ATOM 6228 C CA . GLY A 1 803 ? -34 -40.344 -9.82 1 97.69 803 GLY A CA 1
ATOM 6229 C C . GLY A 1 803 ? -34.375 -40.875 -8.453 1 97.69 803 GLY A C 1
ATOM 6230 O O . GLY A 1 803 ? -34.938 -41.969 -8.336 1 97.69 803 GLY A O 1
ATOM 6231 N N . GLN A 1 804 ? -34.156 -40.094 -7.449 1 96.88 804 GLN A N 1
ATOM 6232 C CA . GLN A 1 804 ? -34.469 -40.5 -6.086 1 96.88 804 GLN A CA 1
ATOM 6233 C C . GLN A 1 804 ? -36 -40.594 -5.902 1 96.88 804 GLN A C 1
ATOM 6235 O O . GLN A 1 804 ? -36.469 -41.5 -5.238 1 96.88 804 GLN A O 1
ATOM 6240 N N . ALA A 1 805 ? -36.688 -39.625 -6.43 1 97.69 805 ALA A N 1
ATOM 6241 C CA . ALA A 1 805 ? -38.156 -39.656 -6.328 1 97.69 805 ALA A CA 1
ATOM 6242 C C . ALA A 1 805 ? -38.75 -40.844 -7.043 1 97.69 805 ALA A C 1
ATOM 6244 O O . ALA A 1 805 ? -39.656 -41.5 -6.531 1 97.69 805 ALA A O 1
ATOM 6245 N N . LEU A 1 806 ? -38.188 -41.188 -8.203 1 97.69 806 LEU A N 1
ATOM 6246 C CA . LEU A 1 806 ? -38.656 -42.344 -8.953 1 97.69 806 LEU A CA 1
ATOM 6247 C C . LEU A 1 806 ? -38.406 -43.625 -8.172 1 97.69 806 LEU A C 1
ATOM 6249 O O . LEU A 1 806 ? -39.25 -44.531 -8.133 1 97.69 806 LEU A O 1
ATOM 6253 N N . LEU A 1 807 ? -37.281 -43.688 -7.598 1 96.94 807 LEU A N 1
ATOM 6254 C CA . LEU A 1 807 ? -36.938 -44.875 -6.805 1 96.94 807 LEU A CA 1
ATOM 6255 C C . LEU A 1 807 ? -37.875 -45.031 -5.625 1 96.94 807 LEU A C 1
ATOM 6257 O O . LEU A 1 807 ? -38.344 -46.156 -5.324 1 96.94 807 LEU A O 1
ATOM 6261 N N . ALA A 1 808 ? -38.188 -43.969 -4.957 1 96.69 808 ALA A N 1
ATOM 6262 C CA . ALA A 1 808 ? -39.094 -43.969 -3.805 1 96.69 808 ALA A CA 1
ATOM 6263 C C . ALA A 1 808 ? -40.5 -44.406 -4.215 1 96.69 808 ALA A C 1
ATOM 6265 O O . ALA A 1 808 ? -41.219 -45 -3.422 1 96.69 808 ALA A O 1
ATOM 6266 N N . LEU A 1 809 ? -40.844 -44.188 -5.441 1 96.88 809 LEU A N 1
ATOM 6267 C CA . LEU A 1 809 ? -42.156 -44.531 -5.965 1 96.88 809 LEU A CA 1
ATOM 6268 C C . LEU A 1 809 ? -42.156 -45.969 -6.5 1 96.88 809 LEU A C 1
ATOM 6270 O O . LEU A 1 809 ? -43.219 -46.469 -6.938 1 96.88 809 LEU A O 1
ATOM 6274 N N . GLY A 1 810 ? -41 -46.594 -6.496 1 94.94 810 GLY A N 1
ATOM 6275 C CA . GLY A 1 810 ? -40.938 -47.969 -6.922 1 94.94 810 GLY A CA 1
ATOM 6276 C C . GLY A 1 810 ? -40.688 -48.125 -8.406 1 94.94 810 GLY A C 1
ATOM 6277 O O . GLY A 1 810 ? -40.688 -49.25 -8.938 1 94.94 810 GLY A O 1
ATOM 6278 N N . ARG A 1 811 ? -40.5 -47.062 -9.023 1 96.62 811 ARG A N 1
ATOM 6279 C CA . ARG A 1 811 ? -40.188 -47.094 -10.445 1 96.62 811 ARG A CA 1
ATOM 6280 C C . ARG A 1 811 ? -38.656 -47.25 -10.656 1 96.62 811 ARG A C 1
ATOM 6282 O O . ARG A 1 811 ? -38.031 -46.375 -11.219 1 96.62 811 ARG A O 1
ATOM 6289 N N . THR A 1 812 ? -38.188 -48.375 -10.367 1 96.69 812 THR A N 1
ATOM 6290 C CA . THR A 1 812 ? -36.781 -48.688 -10.18 1 96.69 812 THR A CA 1
ATOM 6291 C C . THR A 1 812 ? -36 -48.594 -11.5 1 96.69 812 THR A C 1
ATOM 6293 O O . THR A 1 812 ? -34.938 -48 -11.562 1 96.69 812 THR A O 1
ATOM 6296 N N . ARG A 1 813 ? -36.562 -49.062 -12.586 1 95.62 813 ARG A N 1
ATOM 6297 C CA . ARG A 1 813 ? -35.875 -49.062 -13.867 1 95.62 813 ARG A CA 1
ATOM 6298 C C . ARG A 1 813 ? -35.688 -47.656 -14.398 1 95.62 813 ARG A C 1
ATOM 6300 O O . ARG A 1 813 ? -34.594 -47.312 -14.883 1 95.62 813 ARG A O 1
ATOM 6307 N N . GLU A 1 814 ? -36.75 -46.938 -14.258 1 96.56 814 GLU A N 1
ATOM 6308 C CA . GLU A 1 814 ? -36.656 -45.562 -14.688 1 96.56 814 GLU A CA 1
ATOM 6309 C C . GLU A 1 814 ? -35.656 -44.781 -13.828 1 96.56 814 GLU A C 1
ATOM 6311 O O . GLU A 1 814 ? -34.906 -43.938 -14.336 1 96.56 814 GLU A O 1
ATOM 6316 N N . ALA A 1 815 ? -35.656 -45 -12.578 1 97.69 815 ALA A N 1
ATOM 6317 C CA . ALA A 1 815 ? -34.75 -44.375 -11.633 1 97.69 815 ALA A CA 1
ATOM 6318 C C . ALA A 1 815 ? -33.281 -44.625 -11.992 1 97.69 815 ALA A C 1
ATOM 6320 O O . ALA A 1 815 ? -32.438 -43.75 -11.938 1 97.69 815 ALA A O 1
ATOM 6321 N N . ILE A 1 816 ? -33 -45.875 -12.336 1 97.31 816 ILE A N 1
ATOM 6322 C CA . ILE A 1 816 ? -31.641 -46.312 -12.664 1 97.31 816 ILE A CA 1
ATOM 6323 C C . ILE A 1 816 ? -31.125 -45.5 -13.852 1 97.31 816 ILE A C 1
ATOM 6325 O O . ILE A 1 816 ? -30 -45 -13.836 1 97.31 816 ILE A O 1
ATOM 6329 N N . ALA A 1 817 ? -31.984 -45.312 -14.859 1 96.94 817 ALA A N 1
ATOM 6330 C CA . ALA A 1 817 ? -31.594 -44.594 -16.062 1 96.94 817 ALA A CA 1
ATOM 6331 C C . ALA A 1 817 ? -31.281 -43.125 -15.734 1 96.94 817 ALA A C 1
ATOM 6333 O O . ALA A 1 817 ? -30.281 -42.594 -16.219 1 96.94 817 ALA A O 1
ATOM 6334 N N . ILE A 1 818 ? -32.062 -42.531 -14.969 1 97.38 818 ILE A N 1
ATOM 6335 C CA . ILE A 1 818 ? -31.938 -41.125 -14.641 1 97.38 818 ILE A CA 1
ATOM 6336 C C . ILE A 1 818 ? -30.734 -40.938 -13.711 1 97.38 818 ILE A C 1
ATOM 6338 O O . ILE A 1 818 ? -29.969 -39.969 -13.867 1 97.38 818 ILE A O 1
ATOM 6342 N N . LEU A 1 819 ? -30.516 -41.781 -12.742 1 97.31 819 LEU A N 1
ATOM 6343 C CA . LEU A 1 819 ? -29.422 -41.688 -11.789 1 97.31 819 LEU A CA 1
ATOM 6344 C C . LEU A 1 819 ? -28.078 -41.906 -12.484 1 97.31 819 LEU A C 1
ATOM 6346 O O . LEU A 1 819 ? -27.062 -41.312 -12.109 1 97.31 819 LEU A O 1
ATOM 6350 N N . ARG A 1 820 ? -28.062 -42.75 -13.5 1 96.12 820 ARG A N 1
ATOM 6351 C CA . ARG A 1 820 ? -26.844 -42.938 -14.297 1 96.12 820 ARG A CA 1
ATOM 6352 C C . ARG A 1 820 ? -26.453 -41.625 -14.984 1 96.12 820 ARG A C 1
ATOM 6354 O O . ARG A 1 820 ? -25.266 -41.281 -15.047 1 96.12 820 ARG A O 1
ATOM 6361 N N . ARG A 1 821 ? -27.484 -41 -15.445 1 95.5 821 ARG A N 1
ATOM 6362 C CA . ARG A 1 821 ? -27.234 -39.688 -16.062 1 95.5 821 ARG A CA 1
ATOM 6363 C C . ARG A 1 821 ? -26.719 -38.688 -15.023 1 95.5 821 ARG A C 1
ATOM 6365 O O . ARG A 1 821 ? -25.781 -37.938 -15.297 1 95.5 821 ARG A O 1
ATOM 6372 N N . ALA A 1 822 ? -27.266 -38.656 -13.867 1 96.12 822 ALA A N 1
ATOM 6373 C CA . ALA A 1 822 ? -26.875 -37.75 -12.797 1 96.12 822 ALA A CA 1
ATOM 6374 C C . ALA A 1 822 ? -25.438 -38 -12.367 1 96.12 822 ALA A C 1
ATOM 6376 O O . ALA A 1 822 ? -24.781 -37.094 -11.859 1 96.12 822 ALA A O 1
ATOM 6377 N N . GLY A 1 823 ? -24.891 -39.094 -12.609 1 93.94 823 GLY A N 1
ATOM 6378 C CA . GLY A 1 823 ? -23.547 -39.438 -12.195 1 93.94 823 GLY A CA 1
ATOM 6379 C C . GLY A 1 823 ? -22.5 -39.094 -13.242 1 93.94 823 GLY A C 1
ATOM 6380 O O . GLY A 1 823 ? -21.297 -39.219 -12.984 1 93.94 823 GLY A O 1
ATOM 6381 N N . THR A 1 824 ? -22.891 -38.562 -14.367 1 92.38 824 THR A N 1
ATOM 6382 C CA . THR A 1 824 ? -21.969 -38.375 -15.484 1 92.38 824 THR A CA 1
ATOM 6383 C C . THR A 1 824 ? -21.422 -36.969 -15.516 1 92.38 824 THR A C 1
ATOM 6385 O O . THR A 1 824 ? -20.531 -36.656 -16.297 1 92.38 824 THR A O 1
ATOM 6388 N N . PHE A 1 825 ? -21.953 -36.125 -14.773 1 92.81 825 PHE A N 1
ATOM 6389 C CA . PHE A 1 825 ? -21.578 -34.719 -14.859 1 92.81 825 PHE A CA 1
ATOM 6390 C C . PHE A 1 825 ? -20.172 -34.5 -14.289 1 92.81 825 PHE A C 1
ATOM 6392 O O . PHE A 1 825 ? -19.828 -35.062 -13.258 1 92.81 825 PHE A O 1
ATOM 6399 N N . GLU A 1 826 ? -19.5 -33.656 -15.133 1 84.88 826 GLU A N 1
ATOM 6400 C CA . GLU A 1 826 ? -18.141 -33.312 -14.727 1 84.88 826 GLU A CA 1
ATOM 6401 C C . GLU A 1 826 ? -18.109 -32.062 -13.828 1 84.88 826 GLU A C 1
ATOM 6403 O O . GLU A 1 826 ? -19.125 -31.375 -13.703 1 84.88 826 GLU A O 1
ATOM 6408 N N . ASN A 1 827 ? -17.25 -31.797 -13.008 1 82.25 827 ASN A N 1
ATOM 6409 C CA . ASN A 1 827 ? -17.016 -30.625 -12.164 1 82.25 827 ASN A CA 1
ATOM 6410 C C . ASN A 1 827 ? -17.984 -30.594 -10.992 1 82.25 827 ASN A C 1
ATOM 6412 O O . ASN A 1 827 ? -18.406 -29.516 -10.57 1 82.25 827 ASN A O 1
ATOM 6416 N N . VAL A 1 828 ? -18.641 -31.734 -10.75 1 89.12 828 VAL A N 1
ATOM 6417 C CA . VAL A 1 828 ? -19.469 -31.891 -9.555 1 89.12 828 VAL A CA 1
ATOM 6418 C C . VAL A 1 828 ? -18.625 -32.469 -8.422 1 89.12 828 VAL A C 1
ATOM 6420 O O . VAL A 1 828 ? -17.797 -33.344 -8.648 1 89.12 828 VAL A O 1
ATOM 6423 N N . PRO A 1 829 ? -18.797 -31.953 -7.227 1 85.62 829 PRO A N 1
ATOM 6424 C CA . PRO A 1 829 ? -18 -32.438 -6.094 1 85.62 829 PRO A CA 1
ATOM 6425 C C . PRO A 1 829 ? -18.125 -33.938 -5.871 1 85.62 829 PRO A C 1
ATOM 6427 O O . PRO A 1 829 ? -19.219 -34.5 -6.043 1 85.62 829 PRO A O 1
ATOM 6430 N N . GLU A 1 830 ? -17.094 -34.562 -5.414 1 87.75 830 GLU A N 1
ATOM 6431 C CA . GLU A 1 830 ? -17.016 -36.031 -5.211 1 87.75 830 GLU A CA 1
ATOM 6432 C C . GLU A 1 830 ? -18.047 -36.469 -4.18 1 87.75 830 GLU A C 1
ATOM 6434 O O . GLU A 1 830 ? -18.609 -37.562 -4.301 1 87.75 830 GLU A O 1
ATOM 6439 N N . LYS A 1 831 ? -18.25 -35.656 -3.277 1 86.06 831 LYS A N 1
ATOM 6440 C CA . LYS A 1 831 ? -19.188 -36.031 -2.227 1 86.06 831 LYS A CA 1
ATOM 6441 C C . LYS A 1 831 ? -20.594 -36.188 -2.787 1 86.06 831 LYS A C 1
ATOM 6443 O O . LYS A 1 831 ? -21.328 -37.094 -2.402 1 86.06 831 LYS A O 1
ATOM 6448 N N . VAL A 1 832 ? -20.969 -35.312 -3.68 1 89.44 832 VAL A N 1
ATOM 6449 C CA . VAL A 1 832 ? -22.297 -35.312 -4.277 1 89.44 832 VAL A CA 1
ATOM 6450 C C . VAL A 1 832 ? -22.438 -36.5 -5.219 1 89.44 832 VAL A C 1
ATOM 6452 O O . VAL A 1 832 ? -23.438 -37.219 -5.18 1 89.44 832 VAL A O 1
ATOM 6455 N N . LEU A 1 833 ? -21.422 -36.719 -5.957 1 92.44 833 LEU A N 1
ATOM 6456 C CA . LEU A 1 833 ? -21.438 -37.844 -6.895 1 92.44 833 LEU A CA 1
ATOM 6457 C C . LEU A 1 833 ? -21.438 -39.188 -6.152 1 92.44 833 LEU A C 1
ATOM 6459 O O . LEU A 1 833 ? -22.031 -40.156 -6.617 1 92.44 833 LEU A O 1
ATOM 6463 N N . GLY A 1 834 ? -20.781 -39.188 -5.027 1 92.38 834 GLY A N 1
ATOM 6464 C CA . GLY A 1 834 ? -20.844 -40.375 -4.188 1 92.38 834 GLY A CA 1
ATOM 6465 C C . GLY A 1 834 ? -22.234 -40.688 -3.695 1 92.38 834 GLY A C 1
ATOM 6466 O O . GLY A 1 834 ? -22.641 -41.844 -3.676 1 92.38 834 GLY A O 1
ATOM 6467 N N . GLY A 1 835 ? -22.938 -39.656 -3.346 1 92.62 835 GLY A N 1
ATOM 6468 C CA . GLY A 1 835 ? -24.312 -39.844 -2.91 1 92.62 835 GLY A CA 1
ATOM 6469 C C . GLY A 1 835 ? -25.203 -40.406 -3.996 1 92.62 835 GLY A C 1
ATOM 6470 O O . GLY A 1 835 ? -25.984 -41.312 -3.75 1 92.62 835 GLY A O 1
ATOM 6471 N N . THR A 1 836 ? -25.078 -39.781 -5.133 1 94.44 836 THR A N 1
ATOM 6472 C CA . THR A 1 836 ? -25.844 -40.25 -6.281 1 94.44 836 THR A CA 1
ATOM 6473 C C . THR A 1 836 ? -25.484 -41.719 -6.613 1 94.44 836 THR A C 1
ATOM 6475 O O . THR A 1 836 ? -26.375 -42.5 -6.902 1 94.44 836 THR A O 1
ATOM 6478 N N . GLY A 1 837 ? -24.234 -42 -6.543 1 94.94 837 GLY A N 1
ATOM 6479 C CA . GLY A 1 837 ? -23.766 -43.344 -6.801 1 94.94 837 GLY A CA 1
ATOM 6480 C C . GLY A 1 837 ? -24.328 -44.344 -5.812 1 94.94 837 GLY A C 1
ATOM 6481 O O . GLY A 1 837 ? -24.641 -45.5 -6.188 1 94.94 837 GLY A O 1
ATOM 6482 N N . PHE A 1 838 ? -24.438 -44.031 -4.648 1 95.31 838 PHE A N 1
ATOM 6483 C CA . PHE A 1 838 ? -24.969 -44.906 -3.623 1 95.31 838 PHE A CA 1
ATOM 6484 C C . PHE A 1 838 ? -26.453 -45.188 -3.859 1 95.31 838 PHE A C 1
ATOM 6486 O O . PHE A 1 838 ? -26.906 -46.312 -3.719 1 95.31 838 PHE A O 1
ATOM 6493 N N . VAL A 1 839 ? -27.172 -44.188 -4.16 1 95.19 839 VAL A N 1
ATOM 6494 C CA . VAL A 1 839 ? -28.594 -44.344 -4.461 1 95.19 839 VAL A CA 1
ATOM 6495 C C . VAL A 1 839 ? -28.75 -45.25 -5.688 1 95.19 839 VAL A C 1
ATOM 6497 O O . VAL A 1 839 ? -29.656 -46.062 -5.738 1 95.19 839 VAL A O 1
ATOM 6500 N N . LEU A 1 840 ? -27.906 -45.031 -6.648 1 96.56 840 LEU A N 1
ATOM 6501 C CA . LEU A 1 840 ? -27.922 -45.875 -7.832 1 96.56 840 LEU A CA 1
ATOM 6502 C C . LEU A 1 840 ? -27.641 -47.312 -7.457 1 96.56 840 LEU A C 1
ATOM 6504 O O . LEU A 1 840 ? -28.297 -48.25 -7.973 1 96.56 840 LEU A O 1
ATOM 6508 N N . ALA A 1 841 ? -26.719 -47.469 -6.539 1 96.31 841 ALA A N 1
ATOM 6509 C CA . ALA A 1 841 ? -26.422 -48.812 -6.062 1 96.31 841 ALA A CA 1
ATOM 6510 C C . ALA A 1 841 ? -27.656 -49.469 -5.422 1 96.31 841 ALA A C 1
ATOM 6512 O O . ALA A 1 841 ? -27.938 -50.656 -5.648 1 96.31 841 ALA A O 1
ATOM 6513 N N . GLN A 1 842 ? -28.328 -48.75 -4.676 1 95.25 842 GLN A N 1
ATOM 6514 C CA . GLN A 1 842 ? -29.531 -49.219 -4.02 1 95.25 842 GLN A CA 1
ATOM 6515 C C . GLN A 1 842 ? -30.609 -49.562 -5.039 1 95.25 842 GLN A C 1
ATOM 6517 O O . GLN A 1 842 ? -31.312 -50.562 -4.895 1 95.25 842 GLN A O 1
ATOM 6522 N N . ALA A 1 843 ? -30.734 -48.75 -6.004 1 96.06 843 ALA A N 1
ATOM 6523 C CA . ALA A 1 843 ? -31.719 -49 -7.062 1 96.06 843 ALA A CA 1
ATOM 6524 C C . ALA A 1 843 ? -31.391 -50.281 -7.84 1 96.06 843 ALA A C 1
ATOM 6526 O O . ALA A 1 843 ? -32.281 -51.062 -8.148 1 96.06 843 ALA A O 1
ATOM 6527 N N . LEU A 1 844 ? -30.141 -50.438 -8.109 1 96.44 844 LEU A N 1
ATOM 6528 C CA . LEU A 1 844 ? -29.688 -51.625 -8.836 1 96.44 844 LEU A CA 1
ATOM 6529 C C . LEU A 1 844 ? -29.938 -52.875 -8.016 1 96.44 844 LEU A C 1
ATOM 6531 O O . LEU A 1 844 ? -30.328 -53.938 -8.562 1 96.44 844 LEU A O 1
ATOM 6535 N N . TRP A 1 845 ? -29.703 -52.75 -6.773 1 95.19 845 TRP A N 1
ATOM 6536 C CA . TRP A 1 845 ? -29.969 -53.875 -5.887 1 95.19 845 TRP A CA 1
ATOM 6537 C C . TRP A 1 845 ? -31.453 -54.25 -5.895 1 95.19 845 TRP A C 1
ATOM 6539 O O . TRP A 1 845 ? -31.812 -55.438 -5.984 1 95.19 845 TRP A O 1
ATOM 6549 N N . ARG A 1 846 ? -32.281 -53.312 -5.82 1 94.69 846 ARG A N 1
ATOM 6550 C CA . ARG A 1 846 ? -33.75 -53.531 -5.816 1 94.69 846 ARG A CA 1
ATOM 6551 C C . ARG A 1 846 ? -34.188 -54.125 -7.141 1 94.69 846 ARG A C 1
ATOM 6553 O O . ARG A 1 846 ? -35.219 -54.812 -7.199 1 94.69 846 ARG A O 1
ATOM 6560 N N . ASP A 1 847 ? -33.5 -53.75 -8.148 1 94.94 847 ASP A N 1
ATOM 6561 C CA . ASP A 1 847 ? -33.844 -54.281 -9.469 1 94.94 847 ASP A CA 1
ATOM 6562 C C . ASP A 1 847 ? -33.25 -55.656 -9.688 1 94.94 847 ASP A C 1
ATOM 6564 O O . ASP A 1 847 ? -33.375 -56.25 -10.773 1 94.94 847 ASP A O 1
ATOM 6568 N N . GLY A 1 848 ? -32.438 -56.156 -8.719 1 93.25 848 GLY A N 1
ATOM 6569 C CA . GLY A 1 848 ? -31.906 -57.531 -8.781 1 93.25 848 GLY A CA 1
ATOM 6570 C C . GLY A 1 848 ? -30.547 -57.594 -9.453 1 93.25 848 GLY A C 1
ATOM 6571 O O . GLY A 1 848 ? -30.031 -58.688 -9.68 1 93.25 848 GLY A O 1
ATOM 6572 N N . ARG A 1 849 ? -30.031 -56.5 -9.781 1 94.69 849 ARG A N 1
ATOM 6573 C CA . ARG A 1 849 ? -28.719 -56.469 -10.414 1 94.69 849 ARG A CA 1
ATOM 6574 C C . ARG A 1 849 ? -27.609 -56.375 -9.367 1 94.69 849 ARG A C 1
ATOM 6576 O O . ARG A 1 849 ? -26.953 -55.344 -9.25 1 94.69 849 ARG A O 1
ATOM 6583 N N . VAL A 1 850 ? -27.297 -57.406 -8.719 1 93.25 850 VAL A N 1
ATOM 6584 C CA . VAL A 1 850 ? -26.5 -57.469 -7.5 1 93.25 850 VAL A CA 1
ATOM 6585 C C . VAL A 1 850 ? -25.062 -57.094 -7.805 1 93.25 850 VAL A C 1
ATOM 6587 O O . VAL A 1 850 ? -24.438 -56.312 -7.078 1 93.25 850 VAL A O 1
ATOM 6590 N N . LYS A 1 851 ? -24.484 -57.562 -8.914 1 93.38 851 LYS A N 1
ATOM 6591 C CA . LYS A 1 851 ? -23.094 -57.312 -9.25 1 93.38 851 LYS A CA 1
ATOM 6592 C C . LYS A 1 851 ? -22.859 -55.844 -9.547 1 93.38 851 LYS A C 1
ATOM 6594 O O . LYS A 1 851 ? -21.891 -55.25 -9.086 1 93.38 851 LYS A O 1
ATOM 6599 N N . GLU A 1 852 ? -23.766 -55.375 -10.328 1 95.19 852 GLU A N 1
ATOM 6600 C CA . GLU A 1 852 ? -23.641 -53.969 -10.656 1 95.19 852 GLU A CA 1
ATOM 6601 C C . GLU A 1 852 ? -23.828 -53.094 -9.414 1 95.19 852 GLU A C 1
ATOM 6603 O O . GLU A 1 852 ? -23.188 -52.031 -9.281 1 95.19 852 GLU A O 1
ATOM 6608 N N . ALA A 1 853 ? -24.719 -53.438 -8.562 1 95.69 853 ALA A N 1
ATOM 6609 C CA . ALA A 1 853 ? -24.969 -52.719 -7.32 1 95.69 853 ALA A CA 1
ATOM 6610 C C . ALA A 1 853 ? -23.734 -52.656 -6.441 1 95.69 853 ALA A C 1
ATOM 6612 O O . ALA A 1 853 ? -23.406 -51.625 -5.875 1 95.69 853 ALA A O 1
ATOM 6613 N N . GLN A 1 854 ? -23.047 -53.781 -6.359 1 94.06 854 GLN A N 1
ATOM 6614 C CA . GLN A 1 854 ? -21.844 -53.844 -5.559 1 94.06 854 GLN A CA 1
ATOM 6615 C C . GLN A 1 854 ? -20.734 -52.969 -6.141 1 94.06 854 GLN A C 1
ATOM 6617 O O . GLN A 1 854 ? -20 -52.312 -5.398 1 94.06 854 GLN A O 1
ATOM 6622 N N . LEU A 1 855 ? -20.688 -52.969 -7.465 1 94.44 855 LEU A N 1
ATOM 6623 C CA . LEU A 1 855 ? -19.672 -52.156 -8.133 1 94.44 855 LEU A CA 1
ATOM 6624 C C . LEU A 1 855 ? -19.938 -50.656 -7.898 1 94.44 855 LEU A C 1
ATOM 6626 O O . LEU A 1 855 ? -19 -49.906 -7.621 1 94.44 855 LEU A O 1
ATOM 6630 N N . GLU A 1 856 ? -21.156 -50.312 -8.062 1 95.62 856 GLU A N 1
ATOM 6631 C CA . GLU A 1 856 ? -21.516 -48.906 -7.867 1 95.62 856 GLU A CA 1
ATOM 6632 C C . GLU A 1 856 ? -21.328 -48.469 -6.41 1 95.62 856 GLU A C 1
ATOM 6634 O O . GLU A 1 856 ? -20.969 -47.344 -6.129 1 95.62 856 GLU A O 1
ATOM 6639 N N . ALA A 1 857 ? -21.625 -49.281 -5.512 1 95.56 857 ALA A N 1
ATOM 6640 C CA . ALA A 1 857 ? -21.406 -49 -4.094 1 95.56 857 ALA A CA 1
ATOM 6641 C C . ALA A 1 857 ? -19.938 -48.812 -3.785 1 95.56 857 ALA A C 1
ATOM 6643 O O . ALA A 1 857 ? -19.562 -47.938 -2.986 1 95.56 857 ALA A O 1
ATOM 6644 N N . ALA A 1 858 ? -19.141 -49.594 -4.414 1 94.31 858 ALA A N 1
ATOM 6645 C CA . ALA A 1 858 ? -17.688 -49.469 -4.234 1 94.31 858 ALA A CA 1
ATOM 6646 C C . ALA A 1 858 ? -17.188 -48.125 -4.77 1 94.31 858 ALA A C 1
ATOM 6648 O O . ALA A 1 858 ? -16.328 -47.5 -4.164 1 94.31 858 ALA A O 1
ATOM 6649 N N . ARG A 1 859 ? -17.688 -47.781 -5.875 1 94.81 859 ARG A N 1
ATOM 6650 C CA . ARG A 1 859 ? -17.328 -46.5 -6.449 1 94.81 859 ARG A CA 1
ATOM 6651 C C . ARG A 1 859 ? -17.766 -45.344 -5.543 1 94.81 859 ARG A C 1
ATOM 6653 O O . ARG A 1 859 ? -17.031 -44.375 -5.367 1 94.81 859 ARG A O 1
ATOM 6660 N N . ALA A 1 860 ? -18.969 -45.438 -5.074 1 95.06 860 ALA A N 1
ATOM 6661 C CA . ALA A 1 860 ? -19.484 -44.406 -4.156 1 95.06 860 ALA A CA 1
ATOM 6662 C C . ALA A 1 860 ? -18.625 -44.312 -2.902 1 95.06 860 ALA A C 1
ATOM 6664 O O . ALA A 1 860 ? -18.328 -43.219 -2.42 1 95.06 860 ALA A O 1
ATOM 6665 N N . LEU A 1 861 ? -18.203 -45.438 -2.373 1 93.81 861 LEU A N 1
ATOM 6666 C CA . LEU A 1 861 ? -17.328 -45.5 -1.204 1 93.81 861 LEU A CA 1
ATOM 6667 C C . LEU A 1 861 ? -16 -44.781 -1.477 1 93.81 861 LEU A C 1
ATOM 6669 O O . LEU A 1 861 ? -15.516 -44.031 -0.63 1 93.81 861 LEU A O 1
ATOM 6673 N N . GLU A 1 862 ? -15.477 -45.031 -2.621 1 93.75 862 GLU A N 1
ATOM 6674 C CA . GLU A 1 862 ? -14.227 -44.375 -3.016 1 93.75 862 GLU A CA 1
ATOM 6675 C C . GLU A 1 862 ? -14.391 -42.875 -3.096 1 93.75 862 GLU A C 1
ATOM 6677 O O . GLU A 1 862 ? -13.508 -42.125 -2.66 1 93.75 862 GLU A O 1
ATOM 6682 N N . ARG A 1 863 ? -15.414 -42.406 -3.623 1 92.56 863 ARG A N 1
ATOM 6683 C CA . ARG A 1 863 ? -15.68 -40.969 -3.768 1 92.56 863 ARG A CA 1
ATOM 6684 C C . ARG A 1 863 ? -15.844 -40.312 -2.406 1 92.56 863 ARG A C 1
ATOM 6686 O O . ARG A 1 863 ? -15.32 -39.219 -2.176 1 92.56 863 ARG A O 1
ATOM 6693 N N . PHE A 1 864 ? -16.547 -40.938 -1.52 1 91.31 864 PHE A N 1
ATOM 6694 C CA . PHE A 1 864 ? -16.719 -40.406 -0.176 1 91.31 864 PHE A CA 1
ATOM 6695 C C . PHE A 1 864 ? -15.391 -40.344 0.562 1 91.31 864 PHE A C 1
ATOM 6697 O O . PHE A 1 864 ? -15.117 -39.406 1.291 1 91.31 864 PHE A O 1
ATOM 6704 N N . THR A 1 865 ? -14.562 -41.312 0.297 1 90.69 865 THR A N 1
ATOM 6705 C CA . THR A 1 865 ? -13.242 -41.344 0.927 1 90.69 865 THR A CA 1
ATOM 6706 C C . THR A 1 865 ? -12.375 -40.219 0.406 1 90.69 865 THR A C 1
ATOM 6708 O O . THR A 1 865 ? -11.711 -39.531 1.185 1 90.69 865 THR A O 1
ATOM 6711 N N . ARG A 1 866 ? -12.398 -40.031 -0.851 1 88.44 866 ARG A N 1
ATOM 6712 C CA . ARG A 1 866 ? -11.625 -38.938 -1.465 1 88.44 866 ARG A CA 1
ATOM 6713 C C . ARG A 1 866 ? -12.117 -37.594 -0.992 1 88.44 866 ARG A C 1
ATOM 6715 O O . ARG A 1 866 ? -11.336 -36.625 -0.882 1 88.44 866 ARG A O 1
ATOM 6722 N N . ALA A 1 867 ? -13.391 -37.531 -0.679 1 85.44 867 ALA A N 1
ATOM 6723 C CA . ALA A 1 867 ? -14 -36.281 -0.251 1 85.44 867 ALA A CA 1
ATOM 6724 C C . ALA A 1 867 ? -13.852 -36.062 1.256 1 85.44 867 ALA A C 1
ATOM 6726 O O . ALA A 1 867 ? -14.195 -35.031 1.788 1 85.44 867 ALA A O 1
ATOM 6727 N N . GLY A 1 868 ? -13.352 -37.031 1.947 1 79.94 868 GLY A N 1
ATOM 6728 C CA . GLY A 1 868 ? -13.172 -36.969 3.389 1 79.94 868 GLY A CA 1
ATOM 6729 C C . GLY A 1 868 ? -14.469 -37.094 4.16 1 79.94 868 GLY A C 1
ATOM 6730 O O . GLY A 1 868 ? -14.594 -36.594 5.277 1 79.94 868 GLY A O 1
ATOM 6731 N N . SER A 1 869 ? -15.516 -37.656 3.543 1 84.56 869 SER A N 1
ATOM 6732 C CA . SER A 1 869 ? -16.797 -37.844 4.203 1 84.56 869 SER A CA 1
ATOM 6733 C C . SER A 1 869 ? -16.859 -39.219 4.902 1 84.56 869 SER A C 1
ATOM 6735 O O . SER A 1 869 ? -17.453 -40.156 4.387 1 84.56 869 SER A O 1
ATOM 6737 N N . SER A 1 870 ? -16.406 -39.312 6.098 1 83.88 870 SER A N 1
ATOM 6738 C CA . SER A 1 870 ? -16.203 -40.562 6.812 1 83.88 870 SER A CA 1
ATOM 6739 C C . SER A 1 870 ? -17.531 -41.188 7.199 1 83.88 870 SER A C 1
ATOM 6741 O O . SER A 1 870 ? -17.688 -42.438 7.156 1 83.88 870 SER A O 1
ATOM 6743 N N . GLN A 1 871 ? -18.469 -40.375 7.523 1 82.19 871 GLN A N 1
ATOM 6744 C CA . GLN A 1 871 ? -19.766 -40.875 7.953 1 82.19 871 GLN A CA 1
ATOM 6745 C C . GLN A 1 871 ? -20.484 -41.562 6.797 1 82.19 871 GLN A C 1
ATOM 6747 O O . GLN A 1 871 ? -21.031 -42.656 6.957 1 82.19 871 GLN A O 1
ATOM 6752 N N . ARG A 1 872 ? -20.453 -40.938 5.676 1 86.62 872 ARG A N 1
ATOM 6753 C CA . ARG A 1 872 ? -21.125 -41.469 4.5 1 86.62 872 ARG A CA 1
ATOM 6754 C C . ARG A 1 872 ? -20.406 -42.75 4.012 1 86.62 872 ARG A C 1
ATOM 6756 O O . ARG A 1 872 ? -21.062 -43.688 3.557 1 86.62 872 ARG A O 1
ATOM 6763 N N . ALA A 1 873 ? -19.125 -42.688 4.141 1 90.75 873 ALA A N 1
ATOM 6764 C CA . ALA A 1 873 ? -18.344 -43.875 3.768 1 90.75 873 ALA A CA 1
ATOM 6765 C C . ALA A 1 873 ? -18.703 -45.062 4.652 1 90.75 873 ALA A C 1
ATOM 6767 O O . ALA A 1 873 ? -18.844 -46.188 4.164 1 90.75 873 ALA A O 1
ATOM 6768 N N . ALA A 1 874 ? -18.922 -44.781 5.914 1 90.88 874 ALA A N 1
ATOM 6769 C CA . ALA A 1 874 ? -19.281 -45.844 6.855 1 90.88 874 ALA A CA 1
ATOM 6770 C C . ALA A 1 874 ? -20.656 -46.406 6.543 1 90.88 874 ALA A C 1
ATOM 6772 O O . ALA A 1 874 ? -20.891 -47.625 6.695 1 90.88 874 ALA A O 1
ATOM 6773 N N . GLU A 1 875 ? -21.531 -45.562 6.137 1 90.81 875 GLU A N 1
ATOM 6774 C CA . GLU A 1 875 ? -22.891 -46 5.781 1 90.81 875 GLU A CA 1
ATOM 6775 C C . GLU A 1 875 ? -22.859 -46.969 4.594 1 90.81 875 GLU A C 1
ATOM 6777 O O . GLU A 1 875 ? -23.578 -47.969 4.586 1 90.81 875 GLU A O 1
ATOM 6782 N N . VAL A 1 876 ? -22.094 -46.625 3.602 1 92.94 876 VAL A N 1
ATOM 6783 C CA . VAL A 1 876 ? -22 -47.469 2.408 1 92.94 876 VAL A CA 1
ATOM 6784 C C . VAL A 1 876 ? -21.375 -48.812 2.77 1 92.94 876 VAL A C 1
ATOM 6786 O O . VAL A 1 876 ? -21.844 -49.844 2.309 1 92.94 876 VAL A O 1
ATOM 6789 N N . LYS A 1 877 ? -20.359 -48.75 3.648 1 92 877 LYS A N 1
ATOM 6790 C CA . LYS A 1 877 ? -19.703 -49.969 4.086 1 92 877 LYS A CA 1
ATOM 6791 C C . LYS A 1 877 ? -20.672 -50.875 4.844 1 92 877 LYS A C 1
ATOM 6793 O O . LYS A 1 877 ? -20.672 -52.094 4.652 1 92 877 LYS A O 1
ATOM 6798 N N . SER A 1 878 ? -21.422 -50.25 5.656 1 92.44 878 SER A N 1
ATOM 6799 C CA . SER A 1 878 ? -22.406 -51.031 6.418 1 92.44 878 SER A CA 1
ATOM 6800 C C . SER A 1 878 ? -23.438 -51.656 5.5 1 92.44 878 SER A C 1
ATOM 6802 O O . SER A 1 878 ? -23.844 -52.812 5.707 1 92.44 878 SER A O 1
ATOM 6804 N N . TRP A 1 879 ? -23.859 -50.938 4.566 1 92.94 879 TRP A N 1
ATOM 6805 C CA . TRP A 1 879 ? -24.859 -51.438 3.619 1 92.94 879 TRP A CA 1
ATOM 6806 C C . TRP A 1 879 ? -24.281 -52.594 2.801 1 92.94 879 TRP A C 1
ATOM 6808 O O . TRP A 1 879 ? -24.969 -53.594 2.57 1 92.94 879 TRP A O 1
ATOM 6818 N N . MET A 1 880 ? -23.078 -52.469 2.393 1 91.56 880 MET A N 1
ATOM 6819 C CA . MET A 1 880 ? -22.406 -53.531 1.628 1 91.56 880 MET A CA 1
ATOM 6820 C C . MET A 1 880 ? -22.25 -54.781 2.471 1 91.56 880 MET A C 1
ATOM 6822 O O . MET A 1 880 ? -22.375 -55.906 1.959 1 91.56 880 MET A O 1
ATOM 6826 N N . GLY A 1 881 ? -21.969 -54.562 3.785 1 87.56 881 GLY A N 1
ATOM 6827 C CA . GLY A 1 881 ? -21.859 -55.688 4.703 1 87.56 881 GLY A CA 1
ATOM 6828 C C . GLY A 1 881 ? -23.172 -56.438 4.875 1 87.56 881 GLY A C 1
ATOM 6829 O O . GLY A 1 881 ? -23.172 -57.656 4.996 1 87.56 881 GLY A O 1
ATOM 6830 N N . MET A 1 882 ? -24.219 -55.719 4.879 1 84.94 882 MET A N 1
ATOM 6831 C CA . MET A 1 882 ? -25.531 -56.312 5.035 1 84.94 882 MET A CA 1
ATOM 6832 C C . MET A 1 882 ? -25.906 -57.125 3.807 1 84.94 882 MET A C 1
ATOM 6834 O O . MET A 1 882 ? -26.641 -58.125 3.91 1 84.94 882 MET A O 1
ATOM 6838 N N . LEU A 1 883 ? -25.484 -56.75 2.635 1 83.06 883 LEU A N 1
ATOM 6839 C CA . LEU A 1 883 ? -25.781 -57.469 1.4 1 83.06 883 LEU A CA 1
ATOM 6840 C C . LEU A 1 883 ? -25.047 -58.812 1.359 1 83.06 883 LEU A C 1
ATOM 6842 O O . LEU A 1 883 ? -25.531 -59.75 0.765 1 83.06 883 LEU A O 1
ATOM 6846 N N . ALA A 1 884 ? -23.906 -58.906 1.936 1 73 884 ALA A N 1
ATOM 6847 C CA . ALA A 1 884 ? -23.094 -60.125 1.936 1 73 884 ALA A CA 1
ATOM 6848 C C . ALA A 1 884 ? -23.703 -61.188 2.863 1 73 884 ALA A C 1
ATOM 6850 O O . ALA A 1 884 ? -23.516 -62.375 2.652 1 73 884 ALA A O 1
ATOM 6851 N N . ARG A 1 885 ? -24.578 -60.844 3.789 1 63.34 885 ARG A N 1
ATOM 6852 C CA . ARG A 1 885 ? -25.234 -61.812 4.66 1 63.34 885 ARG A CA 1
ATOM 6853 C C . ARG A 1 885 ? -26.516 -62.344 4.023 1 63.34 885 ARG A C 1
ATOM 6855 O O . ARG A 1 885 ? -26.844 -63.531 4.164 1 63.34 885 ARG A O 1
ATOM 6862 N N . MET B 1 1 ? -28.094 -18.578 36.75 1 15.12 1 MET B N 1
ATOM 6863 C CA . MET B 1 1 ? -28.781 -18.484 38.062 1 15.12 1 MET B CA 1
ATOM 6864 C C . MET B 1 1 ? -27.828 -18.031 39.156 1 15.12 1 MET B C 1
ATOM 6866 O O . MET B 1 1 ? -28.234 -17.344 40.094 1 15.12 1 MET B O 1
ATOM 6870 N N . SER B 1 2 ? -26.781 -18.969 39.531 1 13.61 2 SER B N 1
ATOM 6871 C CA . SER B 1 2 ? -26.875 -19.047 41 1 13.61 2 SER B CA 1
ATOM 6872 C C . SER B 1 2 ? -26.625 -17.688 41.625 1 13.61 2 SER B C 1
ATOM 6874 O O . SER B 1 2 ? -26.094 -16.781 41 1 13.61 2 SER B O 1
ATOM 6876 N N . HIS B 1 3 ? -26.453 -17.875 42.844 1 14.3 3 HIS B N 1
ATOM 6877 C CA . HIS B 1 3 ? -26.797 -17.469 44.219 1 14.3 3 HIS B CA 1
ATOM 6878 C C . HIS B 1 3 ? -25.984 -16.25 44.656 1 14.3 3 HIS B C 1
ATOM 6880 O O . HIS B 1 3 ? -24.984 -15.914 44.031 1 14.3 3 HIS B O 1
ATOM 6886 N N . ARG B 1 4 ? -25.547 -16.281 45.781 1 13.73 4 ARG B N 1
ATOM 6887 C CA . ARG B 1 4 ? -26.031 -15.602 47 1 13.73 4 ARG B CA 1
ATOM 6888 C C . ARG B 1 4 ? -25.109 -14.461 47.406 1 13.73 4 ARG B C 1
ATOM 6890 O O . ARG B 1 4 ? -25.562 -13.344 47.656 1 13.73 4 ARG B O 1
ATOM 6897 N N . ASP B 1 5 ? -23.906 -14.797 47.875 1 14.34 5 ASP B N 1
ATOM 6898 C CA . ASP B 1 5 ? -23.781 -14.703 49.344 1 14.34 5 ASP B CA 1
ATOM 6899 C C . ASP B 1 5 ? -23.297 -13.32 49.75 1 14.34 5 ASP B C 1
ATOM 6901 O O . ASP B 1 5 ? -22.719 -12.586 48.969 1 14.34 5 ASP B O 1
ATOM 6905 N N . GLU B 1 6 ? -22.859 -13.109 51 1 15.19 6 GLU B N 1
ATOM 6906 C CA . GLU B 1 6 ? -23.078 -12.406 52.281 1 15.19 6 GLU B CA 1
ATOM 6907 C C . GLU B 1 6 ? -22.109 -11.242 52.438 1 15.19 6 GLU B C 1
ATOM 6909 O O . GLU B 1 6 ? -21.031 -11.234 51.812 1 15.19 6 GLU B O 1
ATOM 6914 N N . ALA B 1 7 ? -22.453 -10.07 53.188 1 15.93 7 ALA B N 1
ATOM 6915 C CA . ALA B 1 7 ? -22.609 -8.695 53.656 1 15.93 7 ALA B CA 1
ATOM 6916 C C . ALA B 1 7 ? -21.484 -8.297 54.594 1 15.93 7 ALA B C 1
ATOM 6918 O O . ALA B 1 7 ? -21.281 -7.113 54.875 1 15.93 7 ALA B O 1
ATOM 6919 N N . MET B 1 8 ? -20.734 -9.32 55.25 1 14.86 8 MET B N 1
ATOM 6920 C CA . MET B 1 8 ? -20.656 -9.156 56.719 1 14.86 8 MET B CA 1
ATOM 6921 C C . MET B 1 8 ? -19.781 -7.965 57.062 1 14.86 8 MET B C 1
ATOM 6923 O O . MET B 1 8 ? -18.938 -7.539 56.281 1 14.86 8 MET B O 1
ATOM 6927 N N . PRO B 1 9 ? -19.672 -7.566 58.469 1 15.68 9 PRO B N 1
ATOM 6928 C CA . PRO B 1 9 ? -19.781 -6.484 59.469 1 15.68 9 PRO B CA 1
ATOM 6929 C C . PRO B 1 9 ? -18.406 -5.926 59.844 1 15.68 9 PRO B C 1
ATOM 6931 O O . PRO B 1 9 ? -18.344 -4.859 60.469 1 15.68 9 PRO B O 1
ATOM 6934 N N . PRO B 1 10 ? -17.188 -6.188 59.312 1 15.59 10 PRO B N 1
ATOM 6935 C CA . PRO B 1 10 ? -16.312 -6.648 60.406 1 15.59 10 PRO B CA 1
ATOM 6936 C C . PRO B 1 10 ? -16.062 -5.578 61.469 1 15.59 10 PRO B C 1
ATOM 6938 O O . PRO B 1 10 ? -16.156 -4.383 61.156 1 15.59 10 PRO B O 1
ATOM 6941 N N . PRO B 1 11 ? -15.742 -5.945 62.75 1 15.32 11 PRO B N 1
ATOM 6942 C CA . PRO B 1 11 ? -15.883 -5.508 64.125 1 15.32 11 PRO B CA 1
ATOM 6943 C C . PRO B 1 11 ? -14.977 -4.328 64.5 1 15.32 11 PRO B C 1
ATOM 6945 O O . PRO B 1 11 ? -14.039 -4.031 63.75 1 15.32 11 PRO B O 1
ATOM 6948 N N . VAL B 1 12 ? -15.078 -3.764 65.812 1 15.98 12 VAL B N 1
ATOM 6949 C CA . VAL B 1 12 ? -15.141 -2.6 66.688 1 15.98 12 VAL B CA 1
ATOM 6950 C C . VAL B 1 12 ? -13.742 -2.297 67.25 1 15.98 12 VAL B C 1
ATOM 6952 O O . VAL B 1 12 ? -13.57 -1.358 68 1 15.98 12 VAL B O 1
ATOM 6955 N N . PRO B 1 13 ? -12.586 -2.723 66.75 1 15.27 13 PRO B N 1
ATOM 6956 C CA . PRO B 1 13 ? -11.742 -3.104 67.875 1 15.27 13 PRO B CA 1
ATOM 6957 C C . PRO B 1 13 ? -11.461 -1.936 68.812 1 15.27 13 PRO B C 1
ATOM 6959 O O . PRO B 1 13 ? -11.492 -0.776 68.375 1 15.27 13 PRO B O 1
ATOM 6962 N N . HIS B 1 14 ? -11.266 -2.182 70.188 1 15.15 14 HIS B N 1
ATOM 6963 C CA . HIS B 1 14 ? -11.383 -1.705 71.562 1 15.15 14 HIS B CA 1
ATOM 6964 C C . HIS B 1 14 ? -10.289 -0.695 71.938 1 15.15 14 HIS B C 1
ATOM 6966 O O . HIS B 1 14 ? -10.578 0.417 72.375 1 15.15 14 HIS B O 1
ATOM 6972 N N . GLY B 1 15 ? -9.148 -1.114 72.625 1 14.42 15 GLY B N 1
ATOM 6973 C CA . GLY B 1 15 ? -8.969 -0.831 74.062 1 14.42 15 GLY B CA 1
ATOM 6974 C C . GLY B 1 15 ? -8.156 0.427 74.312 1 14.42 15 GLY B C 1
ATOM 6975 O O . GLY B 1 15 ? -8.602 1.315 75.062 1 14.42 15 GLY B O 1
ATOM 6976 N N . GLU B 1 16 ? -6.727 0.392 74.312 1 15.71 16 GLU B N 1
ATOM 6977 C CA . GLU B 1 16 ? -6.043 0.51 75.562 1 15.71 16 GLU B CA 1
ATOM 6978 C C . GLU B 1 16 ? -5.762 1.97 75.938 1 15.71 16 GLU B C 1
ATOM 6980 O O . GLU B 1 16 ? -5.633 2.811 75 1 15.71 16 GLU B O 1
ATOM 6985 N N . GLU B 1 17 ? -5.73 2.256 77.188 1 15.97 17 GLU B N 1
ATOM 6986 C CA . GLU B 1 17 ? -5.875 3.258 78.25 1 15.97 17 GLU B CA 1
ATOM 6987 C C . GLU B 1 17 ? -4.633 4.145 78.375 1 15.97 17 GLU B C 1
ATOM 6989 O O . GLU B 1 17 ? -4.531 4.992 79.25 1 15.97 17 GLU B O 1
ATOM 6994 N N . LYS B 1 18 ? -3.918 4.34 77.375 1 16.45 18 LYS B N 1
ATOM 6995 C CA . LYS B 1 18 ? -2.604 4.742 77.875 1 16.45 18 LYS B CA 1
ATOM 6996 C C . LYS B 1 18 ? -2.707 5.965 78.812 1 16.45 18 LYS B C 1
ATOM 6998 O O . LYS B 1 18 ? -3.373 6.941 78.438 1 16.45 18 LYS B O 1
ATOM 7003 N N . THR B 1 19 ? -2.23 5.887 80 1 15.26 19 THR B N 1
ATOM 7004 C CA . THR B 1 19 ? -2.232 6.523 81.312 1 15.26 19 THR B CA 1
ATOM 7005 C C . THR B 1 19 ? -1.572 7.895 81.188 1 15.26 19 THR B C 1
ATOM 7007 O O . THR B 1 19 ? -2.033 8.844 81.875 1 15.26 19 THR B O 1
ATOM 7010 N N . GLU B 1 20 ? -0.433 8.047 80.5 1 15.27 20 GLU B N 1
ATOM 7011 C CA . GLU B 1 20 ? 0.597 8.539 81.438 1 15.27 20 GLU B CA 1
ATOM 7012 C C . GLU B 1 20 ? 0.316 9.977 81.812 1 15.27 20 GLU B C 1
ATOM 7014 O O . GLU B 1 20 ? -0.452 10.688 81.188 1 15.27 20 GLU B O 1
ATOM 7019 N N . THR B 1 21 ? 1.413 10.594 82.312 1 16.3 21 THR B N 1
ATOM 7020 C CA . THR B 1 21 ? 1.852 11.305 83.5 1 16.3 21 THR B CA 1
ATOM 7021 C C . THR B 1 21 ? 1.645 12.812 83.375 1 16.3 21 THR B C 1
ATOM 7023 O O . THR B 1 21 ? 1.552 13.312 82.25 1 16.3 21 THR B O 1
ATOM 7026 N N . GLU B 1 22 ? 1.973 13.539 84.375 1 16.56 22 GLU B N 1
ATOM 7027 C CA . GLU B 1 22 ? 1.528 14.602 85.25 1 16.56 22 GLU B CA 1
ATOM 7028 C C . GLU B 1 22 ? 1.987 15.969 84.75 1 16.56 22 GLU B C 1
ATOM 7030 O O . GLU B 1 22 ? 1.315 16.969 85 1 16.56 22 GLU B O 1
ATOM 7035 N N . PRO B 1 23 ? 3.012 16.172 83.75 1 18.83 23 PRO B N 1
ATOM 7036 C CA . PRO B 1 23 ? 3.91 17.125 84.438 1 18.83 23 PRO B CA 1
ATOM 7037 C C . PRO B 1 23 ? 3.268 18.5 84.625 1 18.83 23 PRO B C 1
ATOM 7039 O O . PRO B 1 23 ? 2.312 18.859 83.938 1 18.83 23 PRO B O 1
ATOM 7042 N N . MET B 1 24 ? 3.717 19.266 85.625 1 17.83 24 MET B N 1
ATOM 7043 C CA . MET B 1 24 ? 3.367 20.359 86.562 1 17.83 24 MET B CA 1
ATOM 7044 C C . MET B 1 24 ? 3.516 21.703 85.812 1 17.83 24 MET B C 1
ATOM 7046 O O . MET B 1 24 ? 4.125 22.625 86.375 1 17.83 24 MET B O 1
ATOM 7050 N N . LEU B 1 25 ? 3.148 21.844 84.625 1 17.02 25 LEU B N 1
ATOM 7051 C CA . LEU B 1 25 ? 3.707 23.031 84 1 17.02 25 LEU B CA 1
ATOM 7052 C C . LEU B 1 25 ? 3.352 24.297 84.75 1 17.02 25 LEU B C 1
ATOM 7054 O O . LEU B 1 25 ? 2.217 24.438 85.25 1 17.02 25 LEU B O 1
ATOM 7058 N N . ALA B 1 26 ? 4.418 25.094 85.125 1 20.14 26 ALA B N 1
ATOM 7059 C CA . ALA B 1 26 ? 4.77 26.266 85.875 1 20.14 26 ALA B CA 1
ATOM 7060 C C . ALA B 1 26 ? 3.986 27.5 85.438 1 20.14 26 ALA B C 1
ATOM 7062 O O . ALA B 1 26 ? 3.621 27.609 84.25 1 20.14 26 ALA B O 1
ATOM 7063 N N . SER B 1 27 ? 3.453 28.234 86.25 1 18.44 27 SER B N 1
ATOM 7064 C CA . SER B 1 27 ? 2.461 29.297 86.5 1 18.44 27 SER B CA 1
ATOM 7065 C C . SER B 1 27 ? 2.873 30.578 85.812 1 18.44 27 SER B C 1
ATOM 7067 O O . SER B 1 27 ? 2.191 31.609 85.938 1 18.44 27 SER B O 1
ATOM 7069 N N . THR B 1 28 ? 3.975 30.609 84.938 1 20.75 28 THR B N 1
ATOM 7070 C CA . THR B 1 28 ? 4.656 31.891 85.062 1 20.75 28 THR B CA 1
ATOM 7071 C C . THR B 1 28 ? 3.736 33.031 84.625 1 20.75 28 THR B C 1
ATOM 7073 O O . THR B 1 28 ? 2.822 32.844 83.812 1 20.75 28 THR B O 1
ATOM 7076 N N . GLY B 1 29 ? 3.754 34.188 85.312 1 20.52 29 GLY B N 1
ATOM 7077 C CA . GLY B 1 29 ? 3.041 35.406 85.562 1 20.52 29 GLY B CA 1
ATOM 7078 C C . GLY B 1 29 ? 2.98 36.344 84.375 1 20.52 29 GLY B C 1
ATOM 7079 O O . GLY B 1 29 ? 3.984 36.531 83.688 1 20.52 29 GLY B O 1
ATOM 7080 N N . VAL B 1 30 ? 1.892 36.531 83.688 1 20.61 30 VAL B N 1
ATOM 7081 C CA . VAL B 1 30 ? 1.596 37.188 82.375 1 20.61 30 VAL B CA 1
ATOM 7082 C C . VAL B 1 30 ? 1.732 38.688 82.562 1 20.61 30 VAL B C 1
ATOM 7084 O O . VAL B 1 30 ? 1.073 39.281 83.438 1 20.61 30 VAL B O 1
ATOM 7087 N N . ALA B 1 31 ? 2.957 39.219 82.375 1 25.8 31 ALA B N 1
ATOM 7088 C CA . ALA B 1 31 ? 3.279 40.656 82.5 1 25.8 31 ALA B CA 1
ATOM 7089 C C . ALA B 1 31 ? 2.309 41.469 81.625 1 25.8 31 ALA B C 1
ATOM 7091 O O . ALA B 1 31 ? 1.758 41 80.625 1 25.8 31 ALA B O 1
ATOM 7092 N N . PRO B 1 32 ? 1.859 42.594 82.062 1 23.5 32 PRO B N 1
ATOM 7093 C CA . PRO B 1 32 ? 0.755 43.438 81.688 1 23.5 32 PRO B CA 1
ATOM 7094 C C . PRO B 1 32 ? 0.93 43.969 80.25 1 23.5 32 PRO B C 1
ATOM 7096 O O . PRO B 1 32 ? 2.057 44.219 79.812 1 23.5 32 PRO B O 1
ATOM 7099 N N . VAL B 1 33 ? 0.096 43.656 79.25 1 23.69 33 VAL B N 1
ATOM 7100 C CA . VAL B 1 33 ? 0.112 43.906 77.812 1 23.69 33 VAL B CA 1
ATOM 7101 C C . VAL B 1 33 ? 0.094 45.406 77.562 1 23.69 33 VAL B C 1
ATOM 7103 O O . VAL B 1 33 ? -0.829 46.125 78 1 23.69 33 VAL B O 1
ATOM 7106 N N . GLU B 1 34 ? 1.201 46.062 77.625 1 24.66 34 GLU B N 1
ATOM 7107 C CA . GLU B 1 34 ? 1.361 47.5 77.312 1 24.66 34 GLU B CA 1
ATOM 7108 C C . GLU B 1 34 ? 0.625 47.812 76 1 24.66 34 GLU B C 1
ATOM 7110 O O . GLU B 1 34 ? 0.63 47.031 75.062 1 24.66 34 GLU B O 1
ATOM 7115 N N . GLN B 1 35 ? -0.272 48.875 75.938 1 24.16 35 GLN B N 1
ATOM 7116 C CA . GLN B 1 35 ? -1.312 49.344 75 1 24.16 35 GLN B CA 1
ATOM 7117 C C . GLN B 1 35 ? -0.738 49.625 73.625 1 24.16 35 GLN B C 1
ATOM 7119 O O . GLN B 1 35 ? 0.229 50.375 73.5 1 24.16 35 GLN B O 1
ATOM 7124 N N . ALA B 1 36 ? -0.851 48.812 72.688 1 30.62 36 ALA B N 1
ATOM 7125 C CA . ALA B 1 36 ? -0.298 48.875 71.312 1 30.62 36 ALA B CA 1
ATOM 7126 C C . ALA B 1 36 ? -0.755 50.125 70.562 1 30.62 36 ALA B C 1
ATOM 7128 O O . ALA B 1 36 ? -1.911 50.531 70.688 1 30.62 36 ALA B O 1
ATOM 7129 N N . PRO B 1 37 ? 0.121 51.062 70.25 1 29.55 37 PRO B N 1
ATOM 7130 C CA . PRO B 1 37 ? -0.182 52.312 69.562 1 29.55 37 PRO B CA 1
ATOM 7131 C C . PRO B 1 37 ? -1.119 52.125 68.375 1 29.55 37 PRO B C 1
ATOM 7133 O O . PRO B 1 37 ? -1.135 51.062 67.75 1 29.55 37 PRO B O 1
ATOM 7136 N N . ARG B 1 38 ? -2.295 52.875 68.25 1 30.95 38 ARG B N 1
ATOM 7137 C CA . ARG B 1 38 ? -3.391 52.906 67.312 1 30.95 38 ARG B CA 1
ATOM 7138 C C . ARG B 1 38 ? -2.861 52.969 65.875 1 30.95 38 ARG B C 1
ATOM 7140 O O . ARG B 1 38 ? -1.989 53.781 65.562 1 30.95 38 ARG B O 1
ATOM 7147 N N . GLU B 1 39 ? -2.922 51.938 65.188 1 31.16 39 GLU B N 1
ATOM 7148 C CA . GLU B 1 39 ? -2.572 51.812 63.781 1 31.16 39 GLU B CA 1
ATOM 7149 C C . GLU B 1 39 ? -3.236 52.906 62.969 1 31.16 39 GLU B C 1
ATOM 7151 O O . GLU B 1 39 ? -4.43 53.188 63.125 1 31.16 39 GLU B O 1
ATOM 7156 N N . PRO B 1 40 ? -2.6 54 62.469 1 31.92 40 PRO B N 1
ATOM 7157 C CA . PRO B 1 40 ? -3.199 55.125 61.75 1 31.92 40 PRO B CA 1
ATOM 7158 C C . PRO B 1 40 ? -4.277 54.688 60.781 1 31.92 40 PRO B C 1
ATOM 7160 O O . PRO B 1 40 ? -4.223 53.562 60.25 1 31.92 40 PRO B O 1
ATOM 7163 N N . LEU B 1 41 ? -5.543 55.219 60.906 1 32.78 41 LEU B N 1
ATOM 7164 C CA . LEU B 1 41 ? -6.703 54.969 60.031 1 32.78 41 LEU B CA 1
ATOM 7165 C C . LEU B 1 41 ? -6.316 55.031 58.562 1 32.78 41 LEU B C 1
ATOM 7167 O O . LEU B 1 41 ? -5.523 55.906 58.156 1 32.78 41 LEU B O 1
ATOM 7171 N N . PRO B 1 42 ? -6.5 54.094 57.781 1 37.09 42 PRO B N 1
ATOM 7172 C CA . PRO B 1 42 ? -6.172 54.094 56.344 1 37.09 42 PRO B CA 1
ATOM 7173 C C . PRO B 1 42 ? -6.719 55.312 55.594 1 37.09 42 PRO B C 1
ATOM 7175 O O . PRO B 1 42 ? -7.844 55.719 55.875 1 37.09 42 PRO B O 1
ATOM 7178 N N . ALA B 1 43 ? -6.008 56.406 55.219 1 42.59 43 ALA B N 1
ATOM 7179 C CA . ALA B 1 43 ? -6.305 57.625 54.5 1 42.59 43 ALA B CA 1
ATOM 7180 C C . ALA B 1 43 ? -7.363 57.375 53.406 1 42.59 43 ALA B C 1
ATOM 7182 O O . ALA B 1 43 ? -7.375 56.312 52.781 1 42.59 43 ALA B O 1
ATOM 7183 N N . ARG B 1 44 ? -8.5 58.062 53.406 1 48.22 44 ARG B N 1
ATOM 7184 C CA . ARG B 1 44 ? -9.594 58.062 52.438 1 48.22 44 ARG B CA 1
ATOM 7185 C C . ARG B 1 44 ? -9.078 58.219 51.031 1 48.22 44 ARG B C 1
ATOM 7187 O O . ARG B 1 44 ? -8.258 59.094 50.75 1 48.22 44 ARG B O 1
ATOM 7194 N N . PRO B 1 45 ? -9.281 57.312 50.125 1 54.56 45 PRO B N 1
ATOM 7195 C CA . PRO B 1 45 ? -8.758 57.375 48.781 1 54.56 45 PRO B CA 1
ATOM 7196 C C . PRO B 1 45 ? -9.109 58.688 48.062 1 54.56 45 PRO B C 1
ATOM 7198 O O . PRO B 1 45 ? -10.203 59.219 48.25 1 54.56 45 PRO B O 1
ATOM 7201 N N . PRO B 1 46 ? -8.25 59.594 47.656 1 62.91 46 PRO B N 1
ATOM 7202 C CA . PRO B 1 46 ? -8.555 60.812 46.938 1 62.91 46 PRO B CA 1
ATOM 7203 C C . PRO B 1 46 ? -9.578 60.625 45.812 1 62.91 46 PRO B C 1
ATOM 7205 O O . PRO B 1 46 ? -9.664 59.531 45.219 1 62.91 46 PRO B O 1
ATOM 7208 N N . ARG B 1 47 ? -10.594 61.5 45.562 1 67.88 47 ARG B N 1
ATOM 7209 C CA . ARG B 1 47 ? -11.656 61.438 44.562 1 67.88 47 ARG B CA 1
ATOM 7210 C C . ARG B 1 47 ? -11.117 61.719 43.188 1 67.88 47 ARG B C 1
ATOM 7212 O O . ARG B 1 47 ? -11.742 61.375 42.188 1 67.88 47 ARG B O 1
ATOM 7219 N N . GLN B 1 48 ? -10.023 62.531 43.094 1 77.94 48 GLN B N 1
ATOM 7220 C CA . GLN B 1 48 ? -9.484 62.938 41.812 1 77.94 48 GLN B CA 1
ATOM 7221 C C . GLN B 1 48 ? -7.965 63.031 41.844 1 77.94 48 GLN B C 1
ATOM 7223 O O . GLN B 1 48 ? -7.398 63.469 42.844 1 77.94 48 GLN B O 1
ATOM 7228 N N . VAL B 1 49 ? -7.203 62.625 40.906 1 80.56 49 VAL B N 1
ATOM 7229 C CA . VAL B 1 49 ? -5.762 62.781 40.719 1 80.56 49 VAL B CA 1
ATOM 7230 C C . VAL B 1 49 ? -5.48 63.438 39.375 1 80.56 49 VAL B C 1
ATOM 7232 O O . VAL B 1 49 ? -5.707 62.844 38.312 1 80.56 49 VAL B O 1
ATOM 7235 N N . GLY B 1 50 ? -4.992 64.688 39.406 1 77.81 50 GLY B N 1
ATOM 7236 C CA . GLY B 1 50 ? -4.891 65.375 38.156 1 77.81 50 GLY B CA 1
ATOM 7237 C C . GLY B 1 50 ? -6.227 65.562 37.469 1 77.81 50 GLY B C 1
ATOM 7238 O O . GLY B 1 50 ? -7.184 66.062 38.031 1 77.81 50 GLY B O 1
ATOM 7239 N N . ARG B 1 51 ? -6.352 65.062 36.281 1 80.94 51 ARG B N 1
ATOM 7240 C CA . ARG B 1 51 ? -7.605 65.188 35.531 1 80.94 51 ARG B CA 1
ATOM 7241 C C . ARG B 1 51 ? -8.422 63.906 35.688 1 80.94 51 ARG B C 1
ATOM 7243 O O . ARG B 1 51 ? -9.586 63.875 35.281 1 80.94 51 ARG B O 1
ATOM 7250 N N . PHE B 1 52 ? -7.918 62.906 36.344 1 86.12 52 PHE B N 1
ATOM 7251 C CA . PHE B 1 52 ? -8.57 61.594 36.406 1 86.12 52 PHE B CA 1
ATOM 7252 C C . PHE B 1 52 ? -9.516 61.531 37.594 1 86.12 52 PHE B C 1
ATOM 7254 O O . PHE B 1 52 ? -9.148 61.875 38.719 1 86.12 52 PHE B O 1
ATOM 7261 N N . LEU B 1 53 ? -10.719 61.156 37.375 1 83 53 LEU B N 1
ATOM 7262 C CA . LEU B 1 53 ? -11.703 60.938 38.406 1 83 53 LEU B CA 1
ATOM 7263 C C . LEU B 1 53 ? -11.625 59.5 38.938 1 83 53 LEU B C 1
ATOM 7265 O O . LEU B 1 53 ? -11.789 58.531 38.188 1 83 53 LEU B O 1
ATOM 7269 N N . LEU B 1 54 ? -11.258 59.219 40.125 1 82.25 54 LEU B N 1
ATOM 7270 C CA . LEU B 1 54 ? -11.109 57.875 40.688 1 82.25 54 LEU B CA 1
ATOM 7271 C C . LEU B 1 54 ? -12.477 57.219 40.906 1 82.25 54 LEU B C 1
ATOM 7273 O O . LEU B 1 54 ? -13.391 57.875 41.438 1 82.25 54 LEU B O 1
ATOM 7277 N N . LEU B 1 55 ? -12.711 56.062 40.344 1 81.38 55 LEU B N 1
ATOM 7278 C CA . LEU B 1 55 ? -13.977 55.344 40.438 1 81.38 55 LEU B CA 1
ATOM 7279 C C . LEU B 1 55 ? -13.945 54.312 41.562 1 81.38 55 LEU B C 1
ATOM 7281 O O . LEU B 1 55 ? -14.727 54.406 42.5 1 81.38 55 LEU B O 1
ATOM 7285 N N . LYS B 1 56 ? -13.141 53.25 41.438 1 81.62 56 LYS B N 1
ATOM 7286 C CA . LYS B 1 56 ? -13.047 52.188 42.406 1 81.62 56 LYS B CA 1
ATOM 7287 C C . LYS B 1 56 ? -11.602 51.688 42.562 1 81.62 56 LYS B C 1
ATOM 7289 O O . LYS B 1 56 ? -10.82 51.75 41.625 1 81.62 56 LYS B O 1
ATOM 7294 N N . GLN B 1 57 ? -11.289 51.312 43.75 1 78.38 57 GLN B N 1
ATOM 7295 C CA . GLN B 1 57 ? -9.992 50.719 44 1 78.38 57 GLN B CA 1
ATOM 7296 C C . GLN B 1 57 ? -9.93 49.312 43.406 1 78.38 57 GLN B C 1
ATOM 7298 O O . GLN B 1 57 ? -10.82 48.469 43.656 1 78.38 57 GLN B O 1
ATOM 7303 N N . LEU B 1 58 ? -9.016 49.031 42.594 1 80.19 58 LEU B N 1
ATOM 7304 C CA . LEU B 1 58 ? -8.875 47.75 41.906 1 80.19 58 LEU B CA 1
ATOM 7305 C C . LEU B 1 58 ? -7.961 46.812 42.688 1 80.19 58 LEU B C 1
ATOM 7307 O O . LEU B 1 58 ? -8.141 45.594 42.688 1 80.19 58 LEU B O 1
ATOM 7311 N N . GLY B 1 59 ? -6.898 47.25 43.344 1 75.81 59 GLY B N 1
ATOM 7312 C CA . GLY B 1 59 ? -5.965 46.438 44.094 1 75.81 59 GLY B CA 1
ATOM 7313 C C . GLY B 1 59 ? -4.949 47.25 44.875 1 75.81 59 GLY B C 1
ATOM 7314 O O . GLY B 1 59 ? -4.758 48.438 44.594 1 75.81 59 GLY B O 1
ATOM 7315 N N . GLN B 1 60 ? -4.457 46.625 46 1 67.5 60 GLN B N 1
ATOM 7316 C CA . GLN B 1 60 ? -3.418 47.25 46.812 1 67.5 60 GLN B CA 1
ATOM 7317 C C . GLN B 1 60 ? -2.223 46.312 46.969 1 67.5 60 GLN B C 1
ATOM 7319 O O . GLN B 1 60 ? -2.393 45.125 47.219 1 67.5 60 GLN B O 1
ATOM 7324 N N . GLY B 1 61 ? -1.034 46.594 46.438 1 61.34 61 GLY B N 1
ATOM 7325 C CA . GLY B 1 61 ? 0.169 45.812 46.688 1 61.34 61 GLY B CA 1
ATOM 7326 C C . GLY B 1 61 ? 1.255 46.625 47.406 1 61.34 61 GLY B C 1
ATOM 7327 O O . GLY B 1 61 ? 1.029 47.75 47.844 1 61.34 61 GLY B O 1
ATOM 7328 N N . GLY B 1 62 ? 2.463 46.031 47.688 1 57.88 62 GLY B N 1
ATOM 7329 C CA . GLY B 1 62 ? 3.568 46.594 48.438 1 57.88 62 GLY B CA 1
ATOM 7330 C C . GLY B 1 62 ? 4.074 47.906 47.875 1 57.88 62 GLY B C 1
ATOM 7331 O O . GLY B 1 62 ? 4.645 48.719 48.594 1 57.88 62 GLY B O 1
ATOM 7332 N N . MET B 1 63 ? 3.795 48.219 46.594 1 61.5 63 MET B N 1
ATOM 7333 C CA . MET B 1 63 ? 4.434 49.375 46 1 61.5 63 MET B CA 1
ATOM 7334 C C . MET B 1 63 ? 3.396 50.438 45.625 1 61.5 63 MET B C 1
ATOM 7336 O O . MET B 1 63 ? 3.742 51.469 45.062 1 61.5 63 MET B O 1
ATOM 7340 N N . GLY B 1 64 ? 2.006 50.188 45.844 1 72.44 64 GLY B N 1
ATOM 7341 C CA . GLY B 1 64 ? 1.052 51.25 45.531 1 72.44 64 GLY B CA 1
ATOM 7342 C C . GLY B 1 64 ? -0.37 50.75 45.406 1 72.44 64 GLY B C 1
ATOM 7343 O O . GLY B 1 64 ? -0.651 49.562 45.688 1 72.44 64 GLY B O 1
ATOM 7344 N N . VAL B 1 65 ? -1.261 51.688 45.188 1 80.25 65 VAL B N 1
ATOM 7345 C CA . VAL B 1 65 ? -2.68 51.375 45.031 1 80.25 65 VAL B CA 1
ATOM 7346 C C . VAL B 1 65 ? -3.125 51.688 43.594 1 80.25 65 VAL B C 1
ATOM 7348 O O . VAL B 1 65 ? -2.723 52.688 43.031 1 80.25 65 VAL B O 1
ATOM 7351 N N . VAL B 1 66 ? -3.846 50.75 42.969 1 86.12 66 VAL B N 1
ATOM 7352 C CA . VAL B 1 66 ? -4.363 50.938 41.625 1 86.12 66 VAL B CA 1
ATOM 7353 C C . VAL B 1 66 ? -5.863 51.219 41.688 1 86.12 66 VAL B C 1
ATOM 7355 O O . VAL B 1 66 ? -6.609 50.531 42.375 1 86.12 66 VAL B O 1
ATOM 7358 N N . TYR B 1 67 ? -6.273 52.312 40.969 1 84.31 67 TYR B N 1
ATOM 7359 C CA . TYR B 1 67 ? -7.676 52.688 40.875 1 84.31 67 TYR B CA 1
ATOM 7360 C C . TYR B 1 67 ? -8.188 52.625 39.469 1 84.31 67 TYR B C 1
ATOM 7362 O O . TYR B 1 67 ? -7.445 52.875 38.5 1 84.31 67 TYR B O 1
ATOM 7370 N N . ALA B 1 68 ? -9.445 52.188 39.375 1 88.38 68 ALA B N 1
ATOM 7371 C CA . ALA B 1 68 ? -10.148 52.531 38.156 1 88.38 68 ALA B CA 1
ATOM 7372 C C . ALA B 1 68 ? -10.492 54.031 38.125 1 88.38 68 ALA B C 1
ATOM 7374 O O . ALA B 1 68 ? -10.93 54.594 39.125 1 88.38 68 ALA B O 1
ATOM 7375 N N . ALA B 1 69 ? -10.148 54.625 37.031 1 86.12 69 ALA B N 1
ATOM 7376 C CA . ALA B 1 69 ? -10.375 56.062 36.938 1 86.12 69 ALA B CA 1
ATOM 7377 C C . ALA B 1 69 ? -10.992 56.438 35.594 1 86.12 69 ALA B C 1
ATOM 7379 O O . ALA B 1 69 ? -10.93 55.656 34.656 1 86.12 69 ALA B O 1
ATOM 7380 N N . TYR B 1 70 ? -11.688 57.5 35.562 1 84.81 70 TYR B N 1
ATOM 7381 C CA . TYR B 1 70 ? -12.297 58.031 34.344 1 84.81 70 TYR B CA 1
ATOM 7382 C C . TYR B 1 70 ? -11.531 59.25 33.844 1 84.81 70 TYR B C 1
ATOM 7384 O O . TYR B 1 70 ? -11.242 60.156 34.625 1 84.81 70 TYR B O 1
ATOM 7392 N N . ASP B 1 71 ? -11.094 59.188 32.562 1 81.38 71 ASP B N 1
ATOM 7393 C CA . ASP B 1 71 ? -10.438 60.281 31.875 1 81.38 71 ASP B CA 1
ATOM 7394 C C . ASP B 1 71 ? -11.453 61.156 31.125 1 81.38 71 ASP B C 1
ATOM 7396 O O . ASP B 1 71 ? -11.93 60.75 30.062 1 81.38 71 ASP B O 1
ATOM 7400 N N . PRO B 1 72 ? -11.797 62.219 31.625 1 75.38 72 PRO B N 1
ATOM 7401 C CA . PRO B 1 72 ? -12.82 63.031 30.984 1 75.38 72 PRO B CA 1
ATOM 7402 C C . PRO B 1 72 ? -12.359 63.594 29.641 1 75.38 72 PRO B C 1
ATOM 7404 O O . PRO B 1 72 ? -13.188 63.906 28.781 1 75.38 72 PRO B O 1
ATOM 7407 N N . ASP B 1 73 ? -11.07 63.844 29.406 1 73.31 73 ASP B N 1
ATOM 7408 C CA . ASP B 1 73 ? -10.562 64.375 28.156 1 73.31 73 ASP B CA 1
ATOM 7409 C C . ASP B 1 73 ? -10.758 63.406 27 1 73.31 73 ASP B C 1
ATOM 7411 O O . ASP B 1 73 ? -11.086 63.812 25.875 1 73.31 73 ASP B O 1
ATOM 7415 N N . LEU B 1 74 ? -10.57 62.125 27.312 1 74 74 LEU B N 1
ATOM 7416 C CA . LEU B 1 74 ? -10.656 61.125 26.25 1 74 74 LEU B CA 1
ATOM 7417 C C . LEU B 1 74 ? -11.898 60.281 26.422 1 74 74 LEU B C 1
ATOM 7419 O O . LEU B 1 74 ? -12.156 59.375 25.594 1 74 74 LEU B O 1
ATOM 7423 N N . ASP B 1 75 ? -12.695 60.594 27.531 1 74.38 75 ASP B N 1
ATOM 7424 C CA . ASP B 1 75 ? -13.93 59.875 27.797 1 74.38 75 ASP B CA 1
ATOM 7425 C C . ASP B 1 75 ? -13.688 58.375 27.812 1 74.38 75 ASP B C 1
ATOM 7427 O O . ASP B 1 75 ? -14.336 57.625 27.094 1 74.38 75 ASP B O 1
ATOM 7431 N N . ARG B 1 76 ? -12.719 57.969 28.547 1 79.5 76 ARG B N 1
ATOM 7432 C CA . ARG B 1 76 ? -12.422 56.562 28.672 1 79.5 76 ARG B CA 1
ATOM 7433 C C . ARG B 1 76 ? -12.07 56.188 30.109 1 79.5 76 ARG B C 1
ATOM 7435 O O . ARG B 1 76 ? -11.656 57.062 30.891 1 79.5 76 ARG B O 1
ATOM 7442 N N . LYS B 1 77 ? -12.266 54.938 30.422 1 81.06 77 LYS B N 1
ATOM 7443 C CA . LYS B 1 77 ? -11.812 54.438 31.719 1 81.06 77 LYS B CA 1
ATOM 7444 C C . LYS B 1 77 ? -10.344 54.031 31.672 1 81.06 77 LYS B C 1
ATOM 7446 O O . LYS B 1 77 ? -9.883 53.469 30.672 1 81.06 77 LYS B O 1
ATOM 7451 N N . VAL B 1 78 ? -9.617 54.406 32.688 1 85.81 78 VAL B N 1
ATOM 7452 C CA . VAL B 1 78 ? -8.203 54.031 32.781 1 85.81 78 VAL B CA 1
ATOM 7453 C C . VAL B 1 78 ? -7.906 53.469 34.156 1 85.81 78 VAL B C 1
ATOM 7455 O O . VAL B 1 78 ? -8.711 53.594 35.094 1 85.81 78 VAL B O 1
ATOM 7458 N N . ALA B 1 79 ? -6.82 52.688 34.219 1 88.31 79 ALA B N 1
ATOM 7459 C CA . ALA B 1 79 ? -6.273 52.281 35.531 1 88.31 79 ALA B CA 1
ATOM 7460 C C . ALA B 1 79 ? -5.207 53.281 36 1 88.31 79 ALA B C 1
ATOM 7462 O O . ALA B 1 79 ? -4.324 53.656 35.219 1 88.31 79 ALA B O 1
ATOM 7463 N N . LEU B 1 80 ? -5.398 53.75 37.188 1 85.19 80 LEU B N 1
ATOM 7464 C CA . LEU B 1 80 ? -4.465 54.688 37.75 1 85.19 80 LEU B CA 1
ATOM 7465 C C . LEU B 1 80 ? -3.715 54.094 38.938 1 85.19 80 LEU B C 1
ATOM 7467 O O . LEU B 1 80 ? -4.324 53.75 39.938 1 85.19 80 LEU B O 1
ATOM 7471 N N . LYS B 1 81 ? -2.393 53.906 38.781 1 86.06 81 LYS B N 1
ATOM 7472 C CA . LYS B 1 81 ? -1.54 53.438 39.875 1 86.06 81 LYS B CA 1
ATOM 7473 C C . LYS B 1 81 ? -0.888 54.594 40.625 1 86.06 81 LYS B C 1
ATOM 7475 O O . LYS B 1 81 ? -0.27 55.469 40 1 86.06 81 LYS B O 1
ATOM 7480 N N . LEU B 1 82 ? -1.067 54.625 41.812 1 81.31 82 LEU B N 1
ATOM 7481 C CA . LEU B 1 82 ? -0.486 55.656 42.656 1 81.31 82 LEU B CA 1
ATOM 7482 C C . LEU B 1 82 ? 0.633 55.062 43.531 1 81.31 82 LEU B C 1
ATOM 7484 O O . LEU B 1 82 ? 0.432 54.094 44.25 1 81.31 82 LEU B O 1
ATOM 7488 N N . TRP B 1 83 ? 1.863 55.5 43.281 1 77.5 83 TRP B N 1
ATOM 7489 C CA . TRP B 1 83 ? 3.006 55.094 44.094 1 77.5 83 TRP B CA 1
ATOM 7490 C C . TRP B 1 83 ? 3.264 56.094 45.219 1 77.5 83 TRP B C 1
ATOM 7492 O O . TRP B 1 83 ? 3.26 57.312 45 1 77.5 83 TRP B O 1
ATOM 7502 N N . LEU B 1 84 ? 3.334 55.562 46.438 1 66.88 84 LEU B N 1
ATOM 7503 C CA . LEU B 1 84 ? 3.771 56.375 47.562 1 66.88 84 LEU B CA 1
ATOM 7504 C C . LEU B 1 84 ? 5.293 56.5 47.562 1 66.88 84 LEU B C 1
ATOM 7506 O O . LEU B 1 84 ? 6 55.5 47.5 1 66.88 84 LEU B O 1
ATOM 7510 N N . VAL B 1 85 ? 5.871 57.594 47.344 1 62.69 85 VAL B N 1
ATOM 7511 C CA . VAL B 1 85 ? 7.309 57.812 47.469 1 62.69 85 VAL B CA 1
ATOM 7512 C C . VAL B 1 85 ? 7.715 57.719 48.938 1 62.69 85 VAL B C 1
ATOM 7514 O O . VAL B 1 85 ? 7.199 58.469 49.781 1 62.69 85 VAL B O 1
ATOM 7517 N N . LYS B 1 86 ? 8.211 56.5 49.438 1 56.03 86 LYS B N 1
ATOM 7518 C CA . LYS B 1 86 ? 8.633 56.375 50.812 1 56.03 86 LYS B CA 1
ATOM 7519 C C . LYS B 1 86 ? 9.859 57.219 51.094 1 56.03 86 LYS B C 1
ATOM 7521 O O . LYS B 1 86 ? 10.766 57.312 50.281 1 56.03 86 LYS B O 1
ATOM 7526 N N . ASP B 1 87 ? 9.867 57.969 52.062 1 47.94 87 ASP B N 1
ATOM 7527 C CA . ASP B 1 87 ? 10.961 58.75 52.625 1 47.94 87 ASP B CA 1
ATOM 7528 C C . ASP B 1 87 ? 12.031 57.844 53.25 1 47.94 87 ASP B C 1
ATOM 7530 O O . ASP B 1 87 ? 11.93 57.469 54.406 1 47.94 87 ASP B O 1
ATOM 7534 N N . GLU B 1 88 ? 12.57 56.781 52.656 1 46.59 88 GLU B N 1
ATOM 7535 C CA . GLU B 1 88 ? 13.617 56.062 53.375 1 46.59 88 GLU B CA 1
ATOM 7536 C C . GLU B 1 88 ? 14.922 56.844 53.406 1 46.59 88 GLU B C 1
ATOM 7538 O O . GLU B 1 88 ? 15.953 56.375 52.938 1 46.59 88 GLU B O 1
ATOM 7543 N N . GLY B 1 89 ? 14.961 58.031 53.938 1 49.06 89 GLY B N 1
ATOM 7544 C CA . GLY B 1 89 ? 16.125 58.875 54.125 1 49.06 89 GLY B CA 1
ATOM 7545 C C . GLY B 1 89 ? 16.562 59.594 52.875 1 49.06 89 GLY B C 1
ATOM 7546 O O . GLY B 1 89 ? 17.484 60.406 52.906 1 49.06 89 GLY B O 1
ATOM 7547 N N . THR B 1 90 ? 16.625 58.938 51.75 1 47.34 90 THR B N 1
ATOM 7548 C CA . THR B 1 90 ? 17.047 59.656 50.562 1 47.34 90 THR B CA 1
ATOM 7549 C C . THR B 1 90 ? 15.961 60.594 50.094 1 47.34 90 THR B C 1
ATOM 7551 O O . THR B 1 90 ? 14.781 60.438 50.406 1 47.34 90 THR B O 1
ATOM 7554 N N . ASP B 1 91 ? 16.266 61.812 49.438 1 53.53 91 ASP B N 1
ATOM 7555 C CA . ASP B 1 91 ? 15.555 62.969 48.938 1 53.53 91 ASP B CA 1
ATOM 7556 C C . ASP B 1 91 ? 14.312 62.562 48.156 1 53.53 91 ASP B C 1
ATOM 7558 O O . ASP B 1 91 ? 14.367 61.656 47.312 1 53.53 91 ASP B O 1
ATOM 7562 N N . LEU B 1 92 ? 13.062 62.844 48.656 1 57.91 92 LEU B N 1
ATOM 7563 C CA . LEU B 1 92 ? 11.75 62.688 48.031 1 57.91 92 LEU B CA 1
ATOM 7564 C C . LEU B 1 92 ? 11.844 62.906 46.531 1 57.91 92 LEU B C 1
ATOM 7566 O O . LEU B 1 92 ? 11.164 62.25 45.75 1 57.91 92 LEU B O 1
ATOM 7570 N N . GLU B 1 93 ? 12.695 63.75 46.281 1 63.12 93 GLU B N 1
ATOM 7571 C CA . GLU B 1 93 ? 12.867 64.125 44.875 1 63.12 93 GLU B CA 1
ATOM 7572 C C . GLU B 1 93 ? 13.562 63 44.094 1 63.12 93 GLU B C 1
ATOM 7574 O O . GLU B 1 93 ? 13.227 62.75 42.938 1 63.12 93 GLU B O 1
ATOM 7579 N N . GLU B 1 94 ? 14.406 62.344 44.781 1 64.31 94 GLU B N 1
ATOM 7580 C CA . GLU B 1 94 ? 15.102 61.25 44.125 1 64.31 94 GLU B CA 1
ATOM 7581 C C . GLU B 1 94 ? 14.172 60.031 43.969 1 64.31 94 GLU B C 1
ATOM 7583 O O . GLU B 1 94 ? 14.234 59.344 42.969 1 64.31 94 GLU B O 1
ATOM 7588 N N . GLY B 1 95 ? 13.414 59.812 45 1 62.91 95 GLY B N 1
ATOM 7589 C CA . GLY B 1 95 ? 12.438 58.75 44.906 1 62.91 95 GLY B CA 1
ATOM 7590 C C . GLY B 1 95 ? 11.398 58.969 43.844 1 62.91 95 GLY B C 1
ATOM 7591 O O . GLY B 1 95 ? 11.039 58.031 43.094 1 62.91 95 GLY B O 1
ATOM 7592 N N . ARG B 1 96 ? 11.039 60.125 43.75 1 68.31 96 ARG B N 1
ATOM 7593 C CA . ARG B 1 96 ? 10.102 60.5 42.719 1 68.31 96 ARG B CA 1
ATOM 7594 C C . ARG B 1 96 ? 10.719 60.344 41.344 1 68.31 96 ARG B C 1
ATOM 7596 O O . ARG B 1 96 ? 10.07 59.812 40.406 1 68.31 96 ARG B O 1
ATOM 7603 N N . ALA B 1 97 ? 11.898 60.812 41.219 1 68.56 97 ALA B N 1
ATOM 7604 C CA . ALA B 1 97 ? 12.602 60.719 39.938 1 68.56 97 ALA B CA 1
ATOM 7605 C C . ALA B 1 97 ? 12.773 59.25 39.531 1 68.56 97 ALA B C 1
ATOM 7607 O O . ALA B 1 97 ? 12.656 58.906 38.344 1 68.56 97 ALA B O 1
ATOM 7608 N N . ARG B 1 98 ? 12.898 58.469 40.5 1 67.31 98 ARG B N 1
ATOM 7609 C CA . ARG B 1 98 ? 13.062 57.062 40.219 1 67.31 98 ARG B CA 1
ATOM 7610 C C . ARG B 1 98 ? 11.773 56.438 39.688 1 67.31 98 ARG B C 1
ATOM 7612 O O . ARG B 1 98 ? 11.789 55.656 38.719 1 67.31 98 ARG B O 1
ATOM 7619 N N . LEU B 1 99 ? 10.758 56.812 40.344 1 67.94 99 LEU B N 1
ATOM 7620 C CA . LEU B 1 99 ? 9.469 56.25 39.938 1 67.94 99 LEU B CA 1
ATOM 7621 C C . LEU B 1 99 ? 9.055 56.781 38.562 1 67.94 99 LEU B C 1
ATOM 7623 O O . LEU B 1 99 ? 8.484 56.031 37.781 1 67.94 99 LEU B O 1
ATOM 7627 N N . VAL B 1 100 ? 9.352 57.969 38.344 1 69.62 100 VAL B N 1
ATOM 7628 C CA . VAL B 1 100 ? 9.062 58.562 37.031 1 69.62 100 VAL B CA 1
ATOM 7629 C C . VAL B 1 100 ? 9.914 57.875 35.969 1 69.62 100 VAL B C 1
ATOM 7631 O O . VAL B 1 100 ? 9.422 57.562 34.875 1 69.62 100 VAL B O 1
ATOM 7634 N N . HIS B 1 101 ? 11.102 57.531 36.25 1 67.31 101 HIS B N 1
ATOM 7635 C CA . HIS B 1 101 ? 11.969 56.844 35.312 1 67.31 101 HIS B CA 1
ATOM 7636 C C . HIS B 1 101 ? 11.453 55.438 35.031 1 67.31 101 HIS B C 1
ATOM 7638 O O . HIS B 1 101 ? 11.508 54.969 33.875 1 67.31 101 HIS B O 1
ATOM 7644 N N . GLU B 1 102 ? 10.953 54.906 36 1 66.25 102 GLU B N 1
ATOM 7645 C CA . GLU B 1 102 ? 10.375 53.562 35.844 1 66.25 102 GLU B CA 1
ATOM 7646 C C . GLU B 1 102 ? 9.141 53.625 34.938 1 66.25 102 GLU B C 1
ATOM 7648 O O . GLU B 1 102 ? 8.977 52.75 34.094 1 66.25 102 GLU B O 1
ATOM 7653 N N . ALA B 1 103 ? 8.391 54.531 35.219 1 68.44 103 ALA B N 1
ATOM 7654 C CA . ALA B 1 103 ? 7.191 54.719 34.375 1 68.44 103 ALA B CA 1
ATOM 7655 C C . ALA B 1 103 ? 7.559 55.031 32.938 1 68.44 103 ALA B C 1
ATOM 7657 O O . ALA B 1 103 ? 6.914 54.562 32 1 68.44 103 ALA B O 1
ATOM 7658 N N . GLN B 1 104 ? 8.625 55.812 32.812 1 70.06 104 GLN B N 1
ATOM 7659 C CA . GLN B 1 104 ? 9.094 56.156 31.484 1 70.06 104 GLN B CA 1
ATOM 7660 C C . GLN B 1 104 ? 9.641 54.906 30.766 1 70.06 104 GLN B C 1
ATOM 7662 O O . GLN B 1 104 ? 9.414 54.75 29.562 1 70.06 104 GLN B O 1
ATOM 7667 N N . ALA B 1 105 ? 10.258 54.094 31.516 1 69.12 105 ALA B N 1
ATOM 7668 C CA . ALA B 1 105 ? 10.766 52.844 30.922 1 69.12 105 ALA B CA 1
ATOM 7669 C C . ALA B 1 105 ? 9.617 51.969 30.422 1 69.12 105 ALA B C 1
ATOM 7671 O O . ALA B 1 105 ? 9.703 51.375 29.344 1 69.12 105 ALA B O 1
ATOM 7672 N N . MET B 1 106 ? 8.594 51.938 31.141 1 71.44 106 MET B N 1
ATOM 7673 C CA . MET B 1 106 ? 7.406 51.156 30.766 1 71.44 106 MET B CA 1
ATOM 7674 C C . MET B 1 106 ? 6.75 51.75 29.531 1 71.44 106 MET B C 1
ATOM 7676 O O . MET B 1 106 ? 6.297 51.031 28.641 1 71.44 106 MET B O 1
ATOM 7680 N N . ALA B 1 107 ? 6.746 53 29.5 1 71.38 107 ALA B N 1
ATOM 7681 C CA . ALA B 1 107 ? 6.059 53.719 28.422 1 71.38 107 ALA B CA 1
ATOM 7682 C C . ALA B 1 107 ? 6.785 53.531 27.094 1 71.38 107 ALA B C 1
ATOM 7684 O O . ALA B 1 107 ? 6.195 53.719 26.031 1 71.38 107 ALA B O 1
ATOM 7685 N N . ARG B 1 108 ? 7.988 53.031 27.188 1 67.44 108 ARG B N 1
ATOM 7686 C CA . ARG B 1 108 ? 8.789 52.844 25.984 1 67.44 108 ARG B CA 1
ATOM 7687 C C . ARG B 1 108 ? 8.438 51.531 25.297 1 67.44 108 ARG B C 1
ATOM 7689 O O . ARG B 1 108 ? 8.758 51.344 24.125 1 67.44 108 ARG B O 1
ATOM 7696 N N . VAL B 1 109 ? 7.762 50.719 26.047 1 73.31 109 VAL B N 1
ATOM 7697 C CA . VAL B 1 109 ? 7.465 49.406 25.469 1 73.31 109 VAL B CA 1
ATOM 7698 C C . VAL B 1 109 ? 6.074 49.406 24.844 1 73.31 109 VAL B C 1
ATOM 7700 O O . VAL B 1 109 ? 5.07 49.594 25.547 1 73.31 109 VAL B O 1
ATOM 7703 N N . SER B 1 110 ? 6.039 49.406 23.547 1 72.62 110 SER B N 1
ATOM 7704 C CA . SER B 1 110 ? 4.77 49.25 22.844 1 72.62 110 SER B CA 1
ATOM 7705 C C . SER B 1 110 ? 4.574 47.844 22.328 1 72.62 110 SER B C 1
ATOM 7707 O O . SER B 1 110 ? 5.285 47.406 21.422 1 72.62 110 SER B O 1
ATOM 7709 N N . HIS B 1 111 ? 3.709 47.094 22.984 1 79.81 111 HIS B N 1
ATOM 7710 C CA . HIS B 1 111 ? 3.416 45.719 22.625 1 79.81 111 HIS B CA 1
ATOM 7711 C C . HIS B 1 111 ? 2 45.312 23.047 1 79.81 111 HIS B C 1
ATOM 7713 O O . HIS B 1 111 ? 1.519 45.75 24.094 1 79.81 111 HIS B O 1
ATOM 7719 N N . PRO B 1 112 ? 1.388 44.438 22.219 1 79.56 112 PRO B N 1
ATOM 7720 C CA . PRO B 1 112 ? 0.011 44.062 22.531 1 79.56 112 PRO B CA 1
ATOM 7721 C C . PRO B 1 112 ? -0.115 43.375 23.891 1 79.56 112 PRO B C 1
ATOM 7723 O O . PRO B 1 112 ? -1.199 43.375 24.484 1 79.56 112 PRO B O 1
ATOM 7726 N N . HIS B 1 113 ? 0.876 42.812 24.344 1 87.81 113 HIS B N 1
ATOM 7727 C CA . HIS B 1 113 ? 0.805 42.062 25.594 1 87.81 113 HIS B CA 1
ATOM 7728 C C . HIS B 1 113 ? 1.496 42.812 26.734 1 87.81 113 HIS B C 1
ATOM 7730 O O . HIS B 1 113 ? 1.82 42.219 27.766 1 87.81 113 HIS B O 1
ATOM 7736 N N . VAL B 1 114 ? 1.738 44.031 26.547 1 85.12 114 VAL B N 1
ATOM 7737 C CA . VAL B 1 114 ? 2.211 44.906 27.609 1 85.12 114 VAL B CA 1
ATOM 7738 C C . VAL B 1 114 ? 1.206 46.031 27.828 1 85.12 114 VAL B C 1
ATOM 7740 O O . VAL B 1 114 ? 0.735 46.656 26.859 1 85.12 114 VAL B O 1
ATOM 7743 N N . ILE B 1 115 ? 0.888 46.281 28.953 1 83.38 115 ILE B N 1
ATOM 7744 C CA . ILE B 1 115 ? -0.151 47.25 29.25 1 83.38 115 ILE B CA 1
ATOM 7745 C C . ILE B 1 115 ? 0.299 48.625 28.797 1 83.38 115 ILE B C 1
ATOM 7747 O O . ILE B 1 115 ? 1.422 49.062 29.094 1 83.38 115 ILE B O 1
ATOM 7751 N N . PRO B 1 116 ? -0.418 49.281 27.969 1 80.88 116 PRO B N 1
ATOM 7752 C CA . PRO B 1 116 ? -0.042 50.625 27.516 1 80.88 116 PRO B CA 1
ATOM 7753 C C . PRO B 1 116 ? -0.117 51.656 28.625 1 80.88 116 PRO B C 1
ATOM 7755 O O . PRO B 1 116 ? -1.072 51.688 29.406 1 80.88 116 PRO B O 1
ATOM 7758 N N . VAL B 1 117 ? 0.895 52.531 28.703 1 80.81 117 VAL B N 1
ATOM 7759 C CA . VAL B 1 117 ? 0.938 53.625 29.641 1 80.81 117 VAL B CA 1
ATOM 7760 C C . VAL B 1 117 ? 0.545 54.938 28.938 1 80.81 117 VAL B C 1
ATOM 7762 O O . VAL B 1 117 ? 1.107 55.281 27.891 1 80.81 117 VAL B O 1
ATOM 7765 N N . PHE B 1 118 ? -0.423 55.656 29.453 1 80.44 118 PHE B N 1
ATOM 7766 C CA . PHE B 1 118 ? -0.962 56.844 28.812 1 80.44 118 PHE B CA 1
ATOM 7767 C C . PHE B 1 118 ? -0.281 58.094 29.344 1 80.44 118 PHE B C 1
ATOM 7769 O O . PHE B 1 118 ? -0.002 59.031 28.578 1 80.44 118 PHE B O 1
ATOM 7776 N N . GLU B 1 119 ? -0.031 58.094 30.656 1 79.44 119 GLU B N 1
ATOM 7777 C CA . GLU B 1 119 ? 0.464 59.312 31.281 1 79.44 119 GLU B CA 1
ATOM 7778 C C . GLU B 1 119 ? 1.146 59 32.594 1 79.44 119 GLU B C 1
ATOM 7780 O O . GLU B 1 119 ? 0.75 58.094 33.312 1 79.44 119 GLU B O 1
ATOM 7785 N N . VAL B 1 120 ? 2.262 59.688 32.812 1 80.19 120 VAL B N 1
ATOM 7786 C CA . VAL B 1 120 ? 2.902 59.688 34.125 1 80.19 120 VAL B CA 1
ATOM 7787 C C . VAL B 1 120 ? 2.957 61.094 34.688 1 80.19 120 VAL B C 1
ATOM 7789 O O . VAL B 1 120 ? 3.217 62.062 33.938 1 80.19 120 VAL B O 1
ATOM 7792 N N . GLY B 1 121 ? 2.611 61.281 35.844 1 77.12 121 GLY B N 1
ATOM 7793 C CA . GLY B 1 121 ? 2.662 62.594 36.438 1 77.12 121 GLY B CA 1
ATOM 7794 C C . GLY B 1 121 ? 2.842 62.562 37.938 1 77.12 121 GLY B C 1
ATOM 7795 O O . GLY B 1 121 ? 2.871 61.469 38.531 1 77.12 121 GLY B O 1
ATOM 7796 N N . SER B 1 122 ? 3.129 63.625 38.562 1 76.19 122 SER B N 1
ATOM 7797 C CA . SER B 1 122 ? 3.248 63.781 40 1 76.19 122 SER B CA 1
ATOM 7798 C C . SER B 1 122 ? 2.004 64.438 40.594 1 76.19 122 SER B C 1
ATOM 7800 O O . SER B 1 122 ? 1.403 65.312 39.969 1 76.19 122 SER B O 1
ATOM 7802 N N . TRP B 1 123 ? 1.498 63.906 41.625 1 76.69 123 TRP B N 1
ATOM 7803 C CA . TRP B 1 123 ? 0.367 64.438 42.344 1 76.69 123 TRP B CA 1
ATOM 7804 C C . TRP B 1 123 ? 0.661 64.5 43.844 1 76.69 123 TRP B C 1
ATOM 7806 O O . TRP B 1 123 ? 0.729 63.469 44.5 1 76.69 123 TRP B O 1
ATOM 7816 N N . GLU B 1 124 ? 0.897 65.625 44.281 1 72.81 124 GLU B N 1
ATOM 7817 C CA . GLU B 1 124 ? 1.285 65.875 45.656 1 72.81 124 GLU B CA 1
ATOM 7818 C C . GLU B 1 124 ? 2.566 65.062 46 1 72.81 124 GLU B C 1
ATOM 7820 O O . GLU B 1 124 ? 3.6 65.312 45.375 1 72.81 124 GLU B O 1
ATOM 7825 N N . ASP B 1 125 ? 2.533 64.188 46.875 1 68.56 125 ASP B N 1
ATOM 7826 C CA . ASP B 1 125 ? 3.705 63.438 47.25 1 68.56 125 ASP B CA 1
ATOM 7827 C C . ASP B 1 125 ? 3.656 62.031 46.625 1 68.56 125 ASP B C 1
ATOM 7829 O O . ASP B 1 125 ? 4.316 61.094 47.094 1 68.56 125 ASP B O 1
ATOM 7833 N N . GLN B 1 126 ? 2.902 62 45.594 1 77.12 126 GLN B N 1
ATOM 7834 C CA . GLN B 1 126 ? 2.754 60.688 44.938 1 77.12 126 GLN B CA 1
ATOM 7835 C C . GLN B 1 126 ? 3.016 60.812 43.438 1 77.12 126 GLN B C 1
ATOM 7837 O O . GLN B 1 126 ? 2.969 61.906 42.875 1 77.12 126 GLN B O 1
ATOM 7842 N N . VAL B 1 127 ? 3.486 59.719 42.875 1 80.25 127 VAL B N 1
ATOM 7843 C CA . VAL B 1 127 ? 3.615 59.594 41.406 1 80.25 127 VAL B CA 1
ATOM 7844 C C . VAL B 1 127 ? 2.492 58.688 40.875 1 80.25 127 VAL B C 1
ATOM 7846 O O . VAL B 1 127 ? 2.164 57.656 41.5 1 80.25 127 VAL B O 1
ATOM 7849 N N . PHE B 1 128 ? 1.733 59.281 39.906 1 81.5 128 PHE B N 1
ATOM 7850 C CA . PHE B 1 128 ? 0.686 58.438 39.344 1 81.5 128 PHE B CA 1
ATOM 7851 C C . PHE B 1 128 ? 1.043 58.031 37.906 1 81.5 128 PHE B C 1
ATOM 7853 O O . PHE B 1 128 ? 1.734 58.75 37.188 1 81.5 128 PHE B O 1
ATOM 7860 N N . VAL B 1 129 ? 0.616 56.812 37.531 1 84 129 VAL B N 1
ATOM 7861 C CA . VAL B 1 129 ? 0.726 56.281 36.156 1 84 129 VAL B CA 1
ATOM 7862 C C . VAL B 1 129 ? -0.657 55.875 35.656 1 84 129 VAL B C 1
ATOM 7864 O O . VAL B 1 129 ? -1.352 55.062 36.281 1 84 129 VAL B O 1
ATOM 7867 N N . ALA B 1 130 ? -1.097 56.594 34.594 1 82.88 130 ALA B N 1
ATOM 7868 C CA . ALA B 1 130 ? -2.348 56.219 33.938 1 82.88 130 ALA B CA 1
ATOM 7869 C C . ALA B 1 130 ? -2.109 55.188 32.844 1 82.88 130 ALA B C 1
ATOM 7871 O O . ALA B 1 130 ? -1.262 55.375 31.984 1 82.88 130 ALA B O 1
ATOM 7872 N N . MET B 1 131 ? -2.822 54.062 33 1 86.62 131 MET B N 1
ATOM 7873 C CA . MET B 1 131 ? -2.678 52.969 32.031 1 86.62 131 MET B CA 1
ATOM 7874 C C . MET B 1 131 ? -4.043 52.438 31.609 1 86.62 131 MET B C 1
ATOM 7876 O O . MET B 1 131 ? -5.07 52.844 32.156 1 86.62 131 MET B O 1
ATOM 7880 N N . GLU B 1 132 ? -4.031 51.594 30.641 1 84.62 132 GLU B N 1
ATOM 7881 C CA . GLU B 1 132 ? -5.266 50.969 30.156 1 84.62 132 GLU B CA 1
ATOM 7882 C C . GLU B 1 132 ? -5.969 50.188 31.25 1 84.62 132 GLU B C 1
ATOM 7884 O O . GLU B 1 132 ? -5.32 49.469 32 1 84.62 132 GLU B O 1
ATOM 7889 N N . LEU B 1 133 ? -7.227 50.375 31.453 1 82.75 133 LEU B N 1
ATOM 7890 C CA . LEU B 1 133 ? -8.023 49.562 32.375 1 82.75 133 LEU B CA 1
ATOM 7891 C C . LEU B 1 133 ? -8.438 48.25 31.703 1 82.75 133 LEU B C 1
ATOM 7893 O O . LEU B 1 133 ? -9.156 48.25 30.703 1 82.75 133 LEU B O 1
ATOM 7897 N N . VAL B 1 134 ? -7.934 47.219 32.188 1 83 134 VAL B N 1
ATOM 7898 C CA . VAL B 1 134 ? -8.25 45.875 31.672 1 83 134 VAL B CA 1
ATOM 7899 C C . VAL B 1 134 ? -9.43 45.281 32.438 1 83 134 VAL B C 1
ATOM 7901 O O . VAL B 1 134 ? -9.367 45.156 33.656 1 83 134 VAL B O 1
ATOM 7904 N N . GLU B 1 135 ? -10.555 45.031 31.734 1 78.69 135 GLU B N 1
ATOM 7905 C CA . GLU B 1 135 ? -11.695 44.375 32.375 1 78.69 135 GLU B CA 1
ATOM 7906 C C . GLU B 1 135 ? -11.461 42.875 32.5 1 78.69 135 GLU B C 1
ATOM 7908 O O . GLU B 1 135 ? -11.477 42.156 31.516 1 78.69 135 GLU B O 1
ATOM 7913 N N . GLY B 1 136 ? -11.047 42.375 33.594 1 82.12 136 GLY B N 1
ATOM 7914 C CA . GLY B 1 136 ? -10.742 40.969 33.906 1 82.12 136 GLY B CA 1
ATOM 7915 C C . GLY B 1 136 ? -10.055 40.812 35.25 1 82.12 136 GLY B C 1
ATOM 7916 O O . GLY B 1 136 ? -10.414 41.5 36.219 1 82.12 136 GLY B O 1
ATOM 7917 N N . GLY B 1 137 ? -9.273 39.938 35.375 1 81.56 137 GLY B N 1
ATOM 7918 C CA . GLY B 1 137 ? -8.516 39.656 36.594 1 81.56 137 GLY B CA 1
ATOM 7919 C C . GLY B 1 137 ? -7.078 39.25 36.312 1 81.56 137 GLY B C 1
ATOM 7920 O O . GLY B 1 137 ? -6.633 39.281 35.156 1 81.56 137 GLY B O 1
ATOM 7921 N N . THR B 1 138 ? -6.414 39.156 37.375 1 86.69 138 THR B N 1
ATOM 7922 C CA . THR B 1 138 ? -5.039 38.688 37.25 1 86.69 138 THR B CA 1
ATOM 7923 C C . THR B 1 138 ? -5.004 37.219 36.75 1 86.69 138 THR B C 1
ATOM 7925 O O . THR B 1 138 ? -6.004 36.5 36.844 1 86.69 138 THR B O 1
ATOM 7928 N N . LEU B 1 139 ? -3.943 36.906 36.156 1 90.81 139 LEU B N 1
ATOM 7929 C CA . LEU B 1 139 ? -3.736 35.531 35.719 1 90.81 139 LEU B CA 1
ATOM 7930 C C . LEU B 1 139 ? -3.904 34.594 36.906 1 90.81 139 LEU B C 1
ATOM 7932 O O . LEU B 1 139 ? -4.414 33.469 36.75 1 90.81 139 LEU B O 1
ATOM 7936 N N . ARG B 1 140 ? -3.479 35.031 38.125 1 87.94 140 ARG B N 1
ATOM 7937 C CA . ARG B 1 140 ? -3.682 34.219 39.344 1 87.94 140 ARG B CA 1
ATOM 7938 C C . ARG B 1 140 ? -5.164 33.969 39.562 1 87.94 140 ARG B C 1
ATOM 7940 O O . ARG B 1 140 ? -5.559 32.844 39.844 1 87.94 140 ARG B O 1
ATOM 7947 N N . GLU B 1 141 ? -5.941 34.938 39.438 1 85.19 141 GLU B N 1
ATOM 7948 C CA . GLU B 1 141 ? -7.387 34.812 39.625 1 85.19 141 GLU B CA 1
ATOM 7949 C C . GLU B 1 141 ? -8.008 33.938 38.531 1 85.19 141 GLU B C 1
ATOM 7951 O O . GLU B 1 141 ? -8.891 33.125 38.812 1 85.19 141 GLU B O 1
ATOM 7956 N N . TRP B 1 142 ? -7.547 34.156 37.344 1 88.25 142 TRP B N 1
ATOM 7957 C CA . TRP B 1 142 ? -8.016 33.375 36.219 1 88.25 142 TRP B CA 1
ATOM 7958 C C . TRP B 1 142 ? -7.762 31.875 36.438 1 88.25 142 TRP B C 1
ATOM 7960 O O . TRP B 1 142 ? -8.625 31.047 36.125 1 88.25 142 TRP B O 1
ATOM 7970 N N . LEU B 1 143 ? -6.66 31.531 36.969 1 88.25 143 LEU B N 1
ATOM 7971 C CA . LEU B 1 143 ? -6.285 30.141 37.219 1 88.25 143 LEU B CA 1
ATOM 7972 C C . LEU B 1 143 ? -7.148 29.547 38.312 1 88.25 143 LEU B C 1
ATOM 7974 O O . LEU B 1 143 ? -7.391 28.344 38.344 1 88.25 143 LEU B O 1
ATOM 7978 N N . ARG B 1 144 ? -7.645 30.312 39.219 1 81.38 144 ARG B N 1
ATOM 7979 C CA . ARG B 1 144 ? -8.383 29.859 40.375 1 81.38 144 ARG B CA 1
ATOM 7980 C C . ARG B 1 144 ? -9.875 29.766 40.094 1 81.38 144 ARG B C 1
ATOM 7982 O O . ARG B 1 144 ? -10.609 29.047 40.781 1 81.38 144 ARG B O 1
ATOM 7989 N N . GLU B 1 145 ? -10.344 30.438 39.094 1 82.25 145 GLU B N 1
ATOM 7990 C CA . GLU B 1 145 ? -11.766 30.484 38.781 1 82.25 145 GLU B CA 1
ATOM 7991 C C . GLU B 1 145 ? -12.312 29.094 38.438 1 82.25 145 GLU B C 1
ATOM 7993 O O . GLU B 1 145 ? -13.398 28.734 38.906 1 82.25 145 GLU B O 1
ATOM 7998 N N . ARG B 1 146 ? -11.703 28.312 37.688 1 79.69 146 ARG B N 1
ATOM 7999 C CA . ARG B 1 146 ? -12.055 26.953 37.281 1 79.69 146 ARG B CA 1
ATOM 8000 C C . ARG B 1 146 ? -10.82 26.172 36.844 1 79.69 146 ARG B C 1
ATOM 8002 O O . ARG B 1 146 ? -9.805 26.766 36.469 1 79.69 146 ARG B O 1
ATOM 8009 N N . PRO B 1 147 ? -10.961 24.875 37 1 79.94 147 PRO B N 1
ATOM 8010 C CA . PRO B 1 147 ? -9.852 24.094 36.469 1 79.94 147 PRO B CA 1
ATOM 8011 C C . PRO B 1 147 ? -9.641 24.312 34.969 1 79.94 147 PRO B C 1
ATOM 8013 O O . PRO B 1 147 ? -10.617 24.344 34.188 1 79.94 147 PRO B O 1
ATOM 8016 N N . ARG B 1 148 ? -8.391 24.578 34.594 1 84 148 ARG B N 1
ATOM 8017 C CA . ARG B 1 148 ? -8.039 24.859 33.219 1 84 148 ARG B CA 1
ATOM 8018 C C . ARG B 1 148 ? -7.27 23.703 32.594 1 84 148 ARG B C 1
ATOM 8020 O O . ARG B 1 148 ? -6.508 23.016 33.281 1 84 148 ARG B O 1
ATOM 8027 N N . SER B 1 149 ? -7.551 23.516 31.328 1 80.19 149 SER B N 1
ATOM 8028 C CA . SER B 1 149 ? -6.711 22.562 30.609 1 80.19 149 SER B CA 1
ATOM 8029 C C . SER B 1 149 ? -5.293 23.094 30.438 1 80.19 149 SER B C 1
ATOM 8031 O O . SER B 1 149 ? -5.066 24.297 30.484 1 80.19 149 SER B O 1
ATOM 8033 N N . TRP B 1 150 ? -4.391 22.266 30.188 1 83.12 150 TRP B N 1
ATOM 8034 C CA . TRP B 1 150 ? -3.008 22.688 30 1 83.12 150 TRP B CA 1
ATOM 8035 C C . TRP B 1 150 ? -2.871 23.578 28.781 1 83.12 150 TRP B C 1
ATOM 8037 O O . TRP B 1 150 ? -2.033 24.484 28.75 1 83.12 150 TRP B O 1
ATOM 8047 N N . ARG B 1 151 ? -3.676 23.297 27.906 1 79.62 151 ARG B N 1
ATOM 8048 C CA . ARG B 1 151 ? -3.631 24.094 26.672 1 79.62 151 ARG B CA 1
ATOM 8049 C C . ARG B 1 151 ? -4.043 25.547 26.953 1 79.62 151 ARG B C 1
ATOM 8051 O O . ARG B 1 151 ? -3.404 26.484 26.469 1 79.62 151 ARG B O 1
ATOM 8058 N N . GLU B 1 152 ? -5.074 25.641 27.719 1 80.31 152 GLU B N 1
ATOM 8059 C CA . GLU B 1 152 ? -5.547 26.969 28.078 1 80.31 152 GLU B CA 1
ATOM 8060 C C . GLU B 1 152 ? -4.488 27.734 28.875 1 80.31 152 GLU B C 1
ATOM 8062 O O . GLU B 1 152 ? -4.254 28.906 28.641 1 80.31 152 GLU B O 1
ATOM 8067 N N . VAL B 1 153 ? -3.854 27.047 29.703 1 88.19 153 VAL B N 1
ATOM 8068 C CA . VAL B 1 153 ? -2.822 27.641 30.547 1 88.19 153 VAL B CA 1
ATOM 8069 C C . VAL B 1 153 ? -1.641 28.078 29.688 1 88.19 153 VAL B C 1
ATOM 8071 O O . VAL B 1 153 ? -1.159 29.203 29.828 1 88.19 153 VAL B O 1
ATOM 8074 N N . LEU B 1 154 ? -1.362 27.266 28.875 1 86.56 154 LEU B N 1
ATOM 8075 C CA . LEU B 1 154 ? -0.202 27.531 28.031 1 86.56 154 LEU B CA 1
ATOM 8076 C C . LEU B 1 154 ? -0.461 28.734 27.125 1 86.56 154 LEU B C 1
ATOM 8078 O O . LEU B 1 154 ? 0.432 29.562 26.906 1 86.56 154 LEU B O 1
ATOM 8082 N N . GLU B 1 155 ? -1.616 28.797 26.688 1 83.56 155 GLU B N 1
ATOM 8083 C CA . GLU B 1 155 ? -1.99 29.906 25.812 1 83.56 155 GLU B CA 1
ATOM 8084 C C . GLU B 1 155 ? -1.81 31.25 26.516 1 83.56 155 GLU B C 1
ATOM 8086 O O . GLU B 1 155 ? -1.243 32.188 25.953 1 83.56 155 GLU B O 1
ATOM 8091 N N . LYS B 1 156 ? -2.246 31.359 27.656 1 89.06 156 LYS B N 1
ATOM 8092 C CA . LYS B 1 156 ? -2.15 32.594 28.422 1 89.06 156 LYS B CA 1
ATOM 8093 C C . LYS B 1 156 ? -0.702 32.906 28.781 1 89.06 156 LYS B C 1
ATOM 8095 O O . LYS B 1 156 ? -0.271 34.062 28.703 1 89.06 156 LYS B O 1
ATOM 8100 N N . TYR B 1 157 ? 0.038 31.922 29.078 1 92 157 TYR B N 1
ATOM 8101 C CA . TYR B 1 157 ? 1.426 32.156 29.469 1 92 157 TYR B CA 1
ATOM 8102 C C . TYR B 1 157 ? 2.279 32.531 28.266 1 92 157 TYR B C 1
ATOM 8104 O O . TYR B 1 157 ? 3.172 33.375 28.359 1 92 157 TYR B O 1
ATOM 8112 N N . VAL B 1 158 ? 1.951 31.906 27.234 1 89.38 158 VAL B N 1
ATOM 8113 C CA . VAL B 1 158 ? 2.689 32.25 26.016 1 89.38 158 VAL B CA 1
ATOM 8114 C C . VAL B 1 158 ? 2.41 33.688 25.641 1 89.38 158 VAL B C 1
ATOM 8116 O O . VAL B 1 158 ? 3.326 34.438 25.266 1 89.38 158 VAL B O 1
ATOM 8119 N N . ALA B 1 159 ? 1.199 34.062 25.734 1 86.06 159 ALA B N 1
ATOM 8120 C CA . ALA B 1 159 ? 0.841 35.469 25.5 1 86.06 159 ALA B CA 1
ATOM 8121 C C . ALA B 1 159 ? 1.6 36.406 26.438 1 86.06 159 ALA B C 1
ATOM 8123 O O . ALA B 1 159 ? 2.166 37.406 26 1 86.06 159 ALA B O 1
ATOM 8124 N N . ALA B 1 160 ? 1.706 36.062 27.609 1 91.31 160 ALA B N 1
ATOM 8125 C CA . ALA B 1 160 ? 2.449 36.844 28.594 1 91.31 160 ALA B CA 1
ATOM 8126 C C . ALA B 1 160 ? 3.941 36.875 28.281 1 91.31 160 ALA B C 1
ATOM 8128 O O . ALA B 1 160 ? 4.602 37.906 28.391 1 91.31 160 ALA B O 1
ATOM 8129 N N . GLY B 1 161 ? 4.344 35.719 27.906 1 90.88 161 GLY B N 1
ATOM 8130 C CA . GLY B 1 161 ? 5.746 35.594 27.531 1 90.88 161 GLY B CA 1
ATOM 8131 C C . GLY B 1 161 ? 6.148 36.469 26.391 1 90.88 161 GLY B C 1
ATOM 8132 O O . GLY B 1 161 ? 7.242 37.031 26.375 1 90.88 161 GLY B O 1
ATOM 8133 N N . LYS B 1 162 ? 5.266 36.656 25.5 1 87.69 162 LYS B N 1
ATOM 8134 C CA . LYS B 1 162 ? 5.5 37.562 24.391 1 87.69 162 LYS B CA 1
ATOM 8135 C C . LYS B 1 162 ? 5.637 39 24.875 1 87.69 162 LYS B C 1
ATOM 8137 O O . LYS B 1 162 ? 6.434 39.781 24.328 1 87.69 162 LYS B O 1
ATOM 8142 N N . GLY B 1 163 ? 4.906 39.344 25.812 1 86.31 163 GLY B N 1
ATOM 8143 C CA . GLY B 1 163 ? 5.047 40.625 26.453 1 86.31 163 GLY B CA 1
ATOM 8144 C C . GLY B 1 163 ? 6.398 40.844 27.109 1 86.31 163 GLY B C 1
ATOM 8145 O O . GLY B 1 163 ? 7.023 41.875 26.969 1 86.31 163 GLY B O 1
ATOM 8146 N N . LEU B 1 164 ? 6.812 39.812 27.781 1 88.56 164 LEU B N 1
ATOM 8147 C CA . LEU B 1 164 ? 8.117 39.844 28.422 1 88.56 164 LEU B CA 1
ATOM 8148 C C . LEU B 1 164 ? 9.234 40 27.391 1 88.56 164 LEU B C 1
ATOM 8150 O O . LEU B 1 164 ? 10.18 40.75 27.594 1 88.56 164 LEU B O 1
ATOM 8154 N N . ALA B 1 165 ? 9.031 39.25 26.375 1 87.69 165 ALA B N 1
ATOM 8155 C CA . ALA B 1 165 ? 10.023 39.312 25.312 1 87.69 165 ALA B CA 1
ATOM 8156 C C . ALA B 1 165 ? 10.141 40.719 24.719 1 87.69 165 ALA B C 1
ATOM 8158 O O . ALA B 1 165 ? 11.242 41.188 24.453 1 87.69 165 ALA B O 1
ATOM 8159 N N . ALA B 1 166 ? 9.039 41.375 24.578 1 81.94 166 ALA B N 1
ATOM 8160 C CA . ALA B 1 166 ? 9.008 42.719 24.078 1 81.94 166 ALA B CA 1
ATOM 8161 C C . ALA B 1 166 ? 9.719 43.688 25.047 1 81.94 166 ALA B C 1
ATOM 8163 O O . ALA B 1 166 ? 10.438 44.594 24.609 1 81.94 166 ALA B O 1
ATOM 8164 N N . ALA B 1 167 ? 9.562 43.5 26.219 1 84.25 167 ALA B N 1
ATOM 8165 C CA . ALA B 1 167 ? 10.227 44.312 27.234 1 84.25 167 ALA B CA 1
ATOM 8166 C C . ALA B 1 167 ? 11.734 44.125 27.188 1 84.25 167 ALA B C 1
ATOM 8168 O O . ALA B 1 167 ? 12.492 45.094 27.266 1 84.25 167 ALA B O 1
ATOM 8169 N N . HIS B 1 168 ? 12.07 42.906 27.062 1 85.25 168 HIS B N 1
ATOM 8170 C CA . HIS B 1 168 ? 13.492 42.594 26.984 1 85.25 168 HIS B CA 1
ATOM 8171 C C . HIS B 1 168 ? 14.133 43.25 25.766 1 85.25 168 HIS B C 1
ATOM 8173 O O . HIS B 1 168 ? 15.25 43.781 25.844 1 85.25 168 HIS B O 1
ATOM 8179 N N . ALA B 1 169 ? 13.383 43.25 24.688 1 78.81 169 ALA B N 1
ATOM 8180 C CA . ALA B 1 169 ? 13.859 43.875 23.453 1 78.81 169 ALA B CA 1
ATOM 8181 C C . ALA B 1 169 ? 14.055 45.375 23.625 1 78.81 169 ALA B C 1
ATOM 8183 O O . ALA B 1 169 ? 14.898 45.969 22.969 1 78.81 169 ALA B O 1
ATOM 8184 N N . ALA B 1 170 ? 13.32 45.938 24.562 1 72.5 170 ALA B N 1
ATOM 8185 C CA . ALA B 1 170 ? 13.422 47.344 24.875 1 72.5 170 ALA B CA 1
ATOM 8186 C C . ALA B 1 170 ? 14.477 47.594 25.953 1 72.5 170 ALA B C 1
ATOM 8188 O O . ALA B 1 170 ? 14.617 48.719 26.453 1 72.5 170 ALA B O 1
ATOM 8189 N N . GLY B 1 171 ? 15.141 46.469 26.297 1 73.19 171 GLY B N 1
ATOM 8190 C CA . GLY B 1 171 ? 16.219 46.594 27.25 1 73.19 171 GLY B CA 1
ATOM 8191 C C . GLY B 1 171 ? 15.742 46.562 28.703 1 73.19 171 GLY B C 1
ATOM 8192 O O . GLY B 1 171 ? 16.453 47 29.609 1 73.19 171 GLY B O 1
ATOM 8193 N N . LEU B 1 172 ? 14.586 46.125 28.906 1 79.75 172 LEU B N 1
ATOM 8194 C CA . LEU B 1 172 ? 14.016 46.125 30.25 1 79.75 172 LEU B CA 1
ATOM 8195 C C . LEU B 1 172 ? 13.914 44.688 30.781 1 79.75 172 LEU B C 1
ATOM 8197 O O . LEU B 1 172 ? 13.508 43.781 30.047 1 79.75 172 LEU B O 1
ATOM 8201 N N . VAL B 1 173 ? 14.422 44.438 31.906 1 85.12 173 VAL B N 1
ATOM 8202 C CA . VAL B 1 173 ? 14.227 43.188 32.625 1 85.12 173 VAL B CA 1
ATOM 8203 C C . VAL B 1 173 ? 13.172 43.344 33.719 1 85.12 173 VAL B C 1
ATOM 8205 O O . VAL B 1 173 ? 13.289 44.25 34.562 1 85.12 173 VAL B O 1
ATOM 8208 N N . HIS B 1 174 ? 12.102 42.562 33.75 1 85.81 174 HIS B N 1
ATOM 8209 C CA . HIS B 1 174 ? 10.93 42.719 34.594 1 85.81 174 HIS B CA 1
ATOM 8210 C C . HIS B 1 174 ? 11.281 42.5 36.062 1 85.81 174 HIS B C 1
ATOM 8212 O O . HIS B 1 174 ? 10.867 43.281 36.906 1 85.81 174 HIS B O 1
ATOM 8218 N N . ARG B 1 175 ? 11.992 41.375 36.438 1 86 175 ARG B N 1
ATOM 8219 C CA . ARG B 1 175 ? 12.586 41.031 37.719 1 86 175 ARG B CA 1
ATOM 8220 C C . ARG B 1 175 ? 11.516 40.594 38.719 1 86 175 ARG B C 1
ATOM 8222 O O . ARG B 1 175 ? 11.828 40.156 39.844 1 86 175 ARG B O 1
ATOM 8229 N N . ASP B 1 176 ? 10.266 40.656 38.406 1 85.62 176 ASP B N 1
ATOM 8230 C CA . ASP B 1 176 ? 9.203 40.219 39.312 1 85.62 176 ASP B CA 1
ATOM 8231 C C . ASP B 1 176 ? 8.016 39.656 38.531 1 85.62 176 ASP B C 1
ATOM 8233 O O . ASP B 1 176 ? 6.871 40.031 38.75 1 85.62 176 ASP B O 1
ATOM 8237 N N . PHE B 1 177 ? 8.266 38.844 37.562 1 90.5 177 PHE B N 1
ATOM 8238 C CA . PHE B 1 177 ? 7.18 38.188 36.844 1 90.5 177 PHE B CA 1
ATOM 8239 C C . PHE B 1 177 ? 6.477 37.156 37.75 1 90.5 177 PHE B C 1
ATOM 8241 O O . PHE B 1 177 ? 7.125 36.281 38.312 1 90.5 177 PHE B O 1
ATOM 8248 N N . LYS B 1 178 ? 5.215 37.219 37.906 1 90.19 178 LYS B N 1
ATOM 8249 C CA . LYS B 1 178 ? 4.316 36.312 38.594 1 90.19 178 LYS B CA 1
ATOM 8250 C C . LYS B 1 178 ? 2.879 36.469 38.125 1 90.19 178 LYS B C 1
ATOM 8252 O O . LYS B 1 178 ? 2.529 37.5 37.5 1 90.19 178 LYS B O 1
ATOM 8257 N N . PRO B 1 179 ? 2.117 35.438 38.375 1 90.88 179 PRO B N 1
ATOM 8258 C CA . PRO B 1 179 ? 0.745 35.469 37.844 1 90.88 179 PRO B CA 1
ATOM 8259 C C . PRO B 1 179 ? -0.031 36.688 38.344 1 90.88 179 PRO B C 1
ATOM 8261 O O . PRO B 1 179 ? -0.932 37.156 37.625 1 90.88 179 PRO B O 1
ATOM 8264 N N . ALA B 1 180 ? 0.361 37.281 39.438 1 86 180 ALA B N 1
ATOM 8265 C CA . ALA B 1 180 ? -0.321 38.469 39.969 1 86 180 ALA B CA 1
ATOM 8266 C C . ALA B 1 180 ? 0.001 39.719 39.188 1 86 180 ALA B C 1
ATOM 8268 O O . ALA B 1 180 ? -0.717 40.719 39.25 1 86 180 ALA B O 1
ATOM 8269 N N . ASN B 1 181 ? 1.07 39.688 38.312 1 87.88 181 ASN B N 1
ATOM 8270 C CA . ASN B 1 181 ? 1.484 40.812 37.531 1 87.88 181 ASN B CA 1
ATOM 8271 C C . ASN B 1 181 ? 1.097 40.656 36.062 1 87.88 181 ASN B C 1
ATOM 8273 O O . ASN B 1 181 ? 1.665 41.312 35.188 1 87.88 181 ASN B O 1
ATOM 8277 N N . VAL B 1 182 ? 0.226 39.688 35.781 1 91.88 182 VAL B N 1
ATOM 8278 C CA . VAL B 1 182 ? -0.328 39.469 34.438 1 91.88 182 VAL B CA 1
ATOM 8279 C C . VAL B 1 182 ? -1.848 39.594 34.5 1 91.88 182 VAL B C 1
ATOM 8281 O O . VAL B 1 182 ? -2.512 39 35.344 1 91.88 182 VAL B O 1
ATOM 8284 N N . LEU B 1 183 ? -2.346 40.406 33.656 1 88.56 183 LEU B N 1
ATOM 8285 C CA . LEU B 1 183 ? -3.787 40.625 33.594 1 88.56 183 LEU B CA 1
ATOM 8286 C C . LEU B 1 183 ? -4.395 39.875 32.406 1 88.56 183 LEU B C 1
ATOM 8288 O O . LEU B 1 183 ? -3.783 39.781 31.344 1 88.56 183 LEU B O 1
ATOM 8292 N N . VAL B 1 184 ? -5.5 39.25 32.656 1 89.25 184 VAL B N 1
ATOM 8293 C CA . VAL B 1 184 ? -6.281 38.594 31.625 1 89.25 184 VAL B CA 1
ATOM 8294 C C . VAL B 1 184 ? -7.629 39.281 31.469 1 89.25 184 VAL B C 1
ATOM 8296 O O . VAL B 1 184 ? -8.453 39.281 32.375 1 89.25 184 VAL B O 1
ATOM 8299 N N . GLY B 1 185 ? -7.812 39.938 30.328 1 81.88 185 GLY B N 1
ATOM 8300 C CA . GLY B 1 185 ? -9.055 40.625 30.047 1 81.88 185 GLY B CA 1
ATOM 8301 C C . GLY B 1 185 ? -10.219 39.688 29.766 1 81.88 185 GLY B C 1
ATOM 8302 O O . GLY B 1 185 ? -10.016 38.531 29.469 1 81.88 185 GLY B O 1
ATOM 8303 N N . HIS B 1 186 ? -11.398 40.094 29.922 1 75.62 186 HIS B N 1
ATOM 8304 C CA . HIS B 1 186 ? -12.594 39.344 29.578 1 75.62 186 HIS B CA 1
ATOM 8305 C C . HIS B 1 186 ? -12.594 38.938 28.109 1 75.62 186 HIS B C 1
ATOM 8307 O O . HIS B 1 186 ? -13.188 37.906 27.734 1 75.62 186 HIS B O 1
ATOM 8313 N N . ASN B 1 187 ? -11.836 39.719 27.375 1 65.06 187 ASN B N 1
ATOM 8314 C CA . ASN B 1 187 ? -11.711 39.406 25.953 1 65.06 187 ASN B CA 1
ATOM 8315 C C . ASN B 1 187 ? -10.625 38.375 25.688 1 65.06 187 ASN B C 1
ATOM 8317 O O . ASN B 1 187 ? -10.367 38 24.547 1 65.06 187 ASN B O 1
ATOM 8321 N N . GLY B 1 188 ? -10.016 37.875 26.703 1 76.69 188 GLY B N 1
ATOM 8322 C CA . GLY B 1 188 ? -9.023 36.844 26.594 1 76.69 188 GLY B CA 1
ATOM 8323 C C . GLY B 1 188 ? -7.613 37.375 26.406 1 76.69 188 GLY B C 1
ATOM 8324 O O . GLY B 1 188 ? -6.648 36.594 26.438 1 76.69 188 GLY B O 1
ATOM 8325 N N . ARG B 1 189 ? -7.371 38.625 26.203 1 80.5 189 ARG B N 1
ATOM 8326 C CA . ARG B 1 189 ? -6.047 39.219 26 1 80.5 189 ARG B CA 1
ATOM 8327 C C . ARG B 1 189 ? -5.258 39.25 27.312 1 80.5 189 ARG B C 1
ATOM 8329 O O . ARG B 1 189 ? -5.816 39.5 28.375 1 80.5 189 ARG B O 1
ATOM 8336 N N . VAL B 1 190 ? -3.98 39 27.094 1 89.12 190 VAL B N 1
ATOM 8337 C CA . VAL B 1 190 ? -3.084 38.875 28.234 1 89.12 190 VAL B CA 1
ATOM 8338 C C . VAL B 1 190 ? -2.154 40.094 28.266 1 89.12 190 VAL B C 1
ATOM 8340 O O . VAL B 1 190 ? -1.621 40.5 27.234 1 89.12 190 VAL B O 1
ATOM 8343 N N . TYR B 1 191 ? -2.004 40.812 29.453 1 89.06 191 TYR B N 1
ATOM 8344 C CA . TYR B 1 191 ? -1.111 41.938 29.609 1 89.06 191 TYR B CA 1
ATOM 8345 C C . TYR B 1 191 ? -0.12 41.688 30.75 1 89.06 191 TYR B C 1
ATOM 8347 O O . TYR B 1 191 ? -0.511 41.312 31.859 1 89.06 191 TYR B O 1
ATOM 8355 N N . VAL B 1 192 ? 1.111 41.875 30.391 1 90.31 192 VAL B N 1
ATOM 8356 C CA . VAL B 1 192 ? 2.104 41.906 31.453 1 90.31 192 VAL B CA 1
ATOM 8357 C C . VAL B 1 192 ? 2.143 43.312 32.062 1 90.31 192 VAL B C 1
ATOM 8359 O O . VAL B 1 192 ? 2.139 44.312 31.344 1 90.31 192 VAL B O 1
ATOM 8362 N N . THR B 1 193 ? 2.09 43.406 33.281 1 84.94 193 THR B N 1
ATOM 8363 C CA . THR B 1 193 ? 2.086 44.719 33.969 1 84.94 193 THR B CA 1
ATOM 8364 C C . THR B 1 193 ? 3.137 44.75 35.094 1 84.94 193 THR B C 1
ATOM 8366 O O . THR B 1 193 ? 3.818 43.75 35.312 1 84.94 193 THR B O 1
ATOM 8369 N N . ASP B 1 194 ? 3.381 45.875 35.719 1 76.06 194 ASP B N 1
ATOM 8370 C CA . ASP B 1 194 ? 4.203 46.125 36.906 1 76.06 194 ASP B CA 1
ATOM 8371 C C . ASP B 1 194 ? 5.684 45.938 36.594 1 76.06 194 ASP B C 1
ATOM 8373 O O . ASP B 1 194 ? 6.332 45.062 37.188 1 76.06 194 ASP B O 1
ATOM 8377 N N . PHE B 1 195 ? 6.145 46.625 35.656 1 73.19 195 PHE B N 1
ATOM 8378 C CA . PHE B 1 195 ? 7.57 46.625 35.344 1 73.19 195 PHE B CA 1
ATOM 8379 C C . PHE B 1 195 ? 8.336 47.469 36.344 1 73.19 195 PHE B C 1
ATOM 8381 O O . PHE B 1 195 ? 9.375 48.062 36 1 73.19 195 PHE B O 1
ATOM 8388 N N . GLY B 1 196 ? 7.793 47.719 37.5 1 61.72 196 GLY B N 1
ATOM 8389 C CA . GLY B 1 196 ? 8.328 48.625 38.531 1 61.72 196 GLY B CA 1
ATOM 8390 C C . GLY B 1 196 ? 9.734 48.25 38.969 1 61.72 196 GLY B C 1
ATOM 8391 O O . GLY B 1 196 ? 10.5 49.094 39.406 1 61.72 196 GLY B O 1
ATOM 8392 N N . LEU B 1 197 ? 10.062 47.031 38.906 1 58.97 197 LEU B N 1
ATOM 8393 C CA . LEU B 1 197 ? 11.383 46.562 39.312 1 58.97 197 LEU B CA 1
ATOM 8394 C C . LEU B 1 197 ? 12.289 46.344 38.094 1 58.97 197 LEU B C 1
ATOM 8396 O O . LEU B 1 197 ? 13.391 45.812 38.25 1 58.97 197 LEU B O 1
ATOM 8400 N N . ALA B 1 198 ? 11.727 46.781 36.969 1 66.56 198 ALA B N 1
ATOM 8401 C CA . ALA B 1 198 ? 12.445 46.531 35.719 1 66.56 198 ALA B CA 1
ATOM 8402 C C . ALA B 1 198 ? 13.742 47.344 35.656 1 66.56 198 ALA B C 1
ATOM 8404 O O . ALA B 1 198 ? 13.797 48.469 36.156 1 66.56 198 ALA B O 1
ATOM 8405 N N . ARG B 1 199 ? 14.742 46.781 35.406 1 63.41 199 ARG B N 1
ATOM 8406 C CA . ARG B 1 199 ? 16.047 47.406 35.25 1 63.41 199 ARG B CA 1
ATOM 8407 C C . ARG B 1 199 ? 16.516 47.344 33.781 1 63.41 199 ARG B C 1
ATOM 8409 O O . ARG B 1 199 ? 16.172 46.406 33.062 1 63.41 199 ARG B O 1
ATOM 8416 N N . ARG B 1 200 ? 17.016 48.438 33.312 1 57.09 200 ARG B N 1
ATOM 8417 C CA . ARG B 1 200 ? 17.656 48.406 32 1 57.09 200 ARG B CA 1
ATOM 8418 C C . ARG B 1 200 ? 18.75 47.344 31.953 1 57.09 200 ARG B C 1
ATOM 8420 O O . ARG B 1 200 ? 19.547 47.25 32.906 1 57.09 200 ARG B O 1
ATOM 8427 N N . ASP B 1 201 ? 18.609 46.375 31.047 1 56.25 201 ASP B N 1
ATOM 8428 C CA . ASP B 1 201 ? 19.641 45.375 30.828 1 56.25 201 ASP B CA 1
ATOM 8429 C C . ASP B 1 201 ? 21 46.031 30.609 1 56.25 201 ASP B C 1
ATOM 8431 O O . ASP B 1 201 ? 21.141 46.906 29.75 1 56.25 201 ASP B O 1
ATOM 8435 N N . ALA B 1 202 ? 21.969 46.094 31.484 1 49.56 202 ALA B N 1
ATOM 8436 C CA . ALA B 1 202 ? 23.281 46.75 31.422 1 49.56 202 ALA B CA 1
ATOM 8437 C C . ALA B 1 202 ? 23.938 46.531 30.062 1 49.56 202 ALA B C 1
ATOM 8439 O O . ALA B 1 202 ? 24.844 47.25 29.672 1 49.56 202 ALA B O 1
ATOM 8440 N N . ARG B 1 203 ? 23.562 45.562 29.266 1 47.41 203 ARG B N 1
ATOM 8441 C CA . ARG B 1 203 ? 24.219 45.188 28.016 1 47.41 203 ARG B CA 1
ATOM 8442 C C . ARG B 1 203 ? 23.422 45.688 26.812 1 47.41 203 ARG B C 1
ATOM 8444 O O . ARG B 1 203 ? 23.766 45.438 25.672 1 47.41 203 ARG B O 1
ATOM 8451 N N . PHE B 1 204 ? 22.359 46.469 27.047 1 39.88 204 PHE B N 1
ATOM 8452 C CA . PHE B 1 204 ? 21.484 46.906 25.969 1 39.88 204 PHE B CA 1
ATOM 8453 C C . PHE B 1 204 ? 22.016 48.219 25.375 1 39.88 204 PHE B C 1
ATOM 8455 O O . PHE B 1 204 ? 22.188 49.219 26.078 1 39.88 204 PHE B O 1
ATOM 8462 N N . THR B 1 205 ? 22.734 48.281 24.172 1 35.97 205 THR B N 1
ATOM 8463 C CA . THR B 1 205 ? 23.062 49.469 23.406 1 35.97 205 THR B CA 1
ATOM 8464 C C . THR B 1 205 ? 21.938 49.844 22.453 1 35.97 205 THR B C 1
ATOM 8466 O O . THR B 1 205 ? 21.531 49.031 21.625 1 35.97 205 THR B O 1
ATOM 8469 N N . PRO B 1 206 ? 21.141 50.906 22.562 1 34.44 206 PRO B N 1
ATOM 8470 C CA . PRO B 1 206 ? 20.094 51.312 21.625 1 34.44 206 PRO B CA 1
ATOM 8471 C C . PRO B 1 206 ? 20.562 51.344 20.172 1 34.44 206 PRO B C 1
ATOM 8473 O O . PRO B 1 206 ? 21.734 51.625 19.906 1 34.44 206 PRO B O 1
ATOM 8476 N N . SER B 1 207 ? 20 50.688 19.25 1 29.67 207 SER B N 1
ATOM 8477 C CA . SER B 1 207 ? 20.375 50.75 17.844 1 29.67 207 SER B CA 1
ATOM 8478 C C . SER B 1 207 ? 20.438 52.219 17.375 1 29.67 207 SER B C 1
ATOM 8480 O O . SER B 1 207 ? 19.625 53.031 17.766 1 29.67 207 SER B O 1
ATOM 8482 N N . ARG B 1 208 ? 21.547 52.719 16.734 1 32.16 208 ARG B N 1
ATOM 8483 C CA . ARG B 1 208 ? 22.062 54 16.266 1 32.16 208 ARG B CA 1
ATOM 8484 C C . ARG B 1 208 ? 21.141 54.625 15.203 1 32.16 208 ARG B C 1
ATOM 8486 O O . ARG B 1 208 ? 21.516 55.594 14.547 1 32.16 208 ARG B O 1
ATOM 8493 N N . GLY B 1 209 ? 20.094 54 14.648 1 29.61 209 GLY B N 1
ATOM 8494 C CA . GLY B 1 209 ? 19.734 54.656 13.391 1 29.61 209 GLY B CA 1
ATOM 8495 C C . GLY B 1 209 ? 19.391 56.125 13.547 1 29.61 209 GLY B C 1
ATOM 8496 O O . GLY B 1 209 ? 19.266 56.844 12.555 1 29.61 209 GLY B O 1
ATOM 8497 N N . LEU B 1 210 ? 18.547 56.594 14.367 1 28.53 210 LEU B N 1
ATOM 8498 C CA . LEU B 1 210 ? 18.156 57.969 14.07 1 28.53 210 LEU B CA 1
ATOM 8499 C C . LEU B 1 210 ? 19.266 58.969 14.469 1 28.53 210 LEU B C 1
ATOM 8501 O O . LEU B 1 210 ? 19.406 59.281 15.648 1 28.53 210 LEU B O 1
ATOM 8505 N N . THR B 1 211 ? 20.438 58.844 13.875 1 27 211 THR B N 1
ATOM 8506 C CA . THR B 1 211 ? 21.453 59.875 14.078 1 27 211 THR B CA 1
ATOM 8507 C C . THR B 1 211 ? 20.922 61.219 13.617 1 27 211 THR B C 1
ATOM 8509 O O . THR B 1 211 ? 21.5 61.844 12.727 1 27 211 THR B O 1
ATOM 8512 N N . GLN B 1 212 ? 19.688 61.531 13.305 1 27.72 212 GLN B N 1
ATOM 8513 C CA . GLN B 1 212 ? 19.625 62.938 12.875 1 27.72 212 GLN B CA 1
ATOM 8514 C C . GLN B 1 212 ? 20.328 63.844 13.875 1 27.72 212 GLN B C 1
ATOM 8516 O O . GLN B 1 212 ? 20.406 63.531 15.062 1 27.72 212 GLN B O 1
ATOM 8521 N N . GLU B 1 213 ? 21.016 64.938 13.352 1 28.59 213 GLU B N 1
ATOM 8522 C CA . GLU B 1 213 ? 21.656 66.062 13.922 1 28.59 213 GLU B CA 1
ATOM 8523 C C . GLU B 1 213 ? 20.875 66.625 15.109 1 28.59 213 GLU B C 1
ATOM 8525 O O . GLU B 1 213 ? 19.656 66.812 15.031 1 28.59 213 GLU B O 1
ATOM 8530 N N . ALA B 1 214 ? 21.469 66.562 16.312 1 29.58 214 ALA B N 1
ATOM 8531 C CA . ALA B 1 214 ? 21.172 67 17.656 1 29.58 214 ALA B CA 1
ATOM 8532 C C . ALA B 1 214 ? 20.703 68.5 17.641 1 29.58 214 ALA B C 1
ATOM 8534 O O . ALA B 1 214 ? 21.484 69.375 17.328 1 29.58 214 ALA B O 1
ATOM 8535 N N . LEU B 1 215 ? 19.578 68.812 17.016 1 28.45 215 LEU B N 1
ATOM 8536 C CA . LEU B 1 215 ? 19.281 70.188 17.484 1 28.45 215 LEU B CA 1
ATOM 8537 C C . LEU B 1 215 ? 19.531 70.25 18.984 1 28.45 215 LEU B C 1
ATOM 8539 O O . LEU B 1 215 ? 19.234 69.375 19.75 1 28.45 215 LEU B O 1
ATOM 8543 N N . PRO B 1 216 ? 20.5 71.188 19.5 1 27.59 216 PRO B N 1
ATOM 8544 C CA . PRO B 1 216 ? 20.828 71.375 20.922 1 27.59 216 PRO B CA 1
ATOM 8545 C C . PRO B 1 216 ? 19.594 71.438 21.812 1 27.59 216 PRO B C 1
ATOM 8547 O O . PRO B 1 216 ? 18.969 72.5 21.875 1 27.59 216 PRO B O 1
ATOM 8550 N N . LEU B 1 217 ? 18.609 70.625 21.609 1 28.89 217 LEU B N 1
ATOM 8551 C CA . LEU B 1 217 ? 17.594 70.938 22.609 1 28.89 217 LEU B CA 1
ATOM 8552 C C . LEU B 1 217 ? 18.156 70.75 24.016 1 28.89 217 LEU B C 1
ATOM 8554 O O . LEU B 1 217 ? 19.094 69.938 24.234 1 28.89 217 LEU B O 1
ATOM 8558 N N . PRO B 1 218 ? 18.078 71.75 24.969 1 27.94 218 PRO B N 1
ATOM 8559 C CA . PRO B 1 218 ? 18.656 71.562 26.297 1 27.94 218 PRO B CA 1
ATOM 8560 C C . PRO B 1 218 ? 18.484 70.188 26.875 1 27.94 218 PRO B C 1
ATOM 8562 O O . PRO B 1 218 ? 17.391 69.625 26.781 1 27.94 218 PRO B O 1
ATOM 8565 N N . ARG B 1 219 ? 19.531 69.375 26.766 1 31.41 219 ARG B N 1
ATOM 8566 C CA . ARG B 1 219 ? 19.703 68 27.25 1 31.41 219 ARG B CA 1
ATOM 8567 C C . ARG B 1 219 ? 19.188 67.875 28.672 1 31.41 219 ARG B C 1
ATOM 8569 O O . ARG B 1 219 ? 19.703 68.5 29.594 1 31.41 219 ARG B O 1
ATOM 8576 N N . PRO B 1 220 ? 17.859 67.812 28.844 1 28.66 220 PRO B N 1
ATOM 8577 C CA . PRO B 1 220 ? 17.75 67.625 30.297 1 28.66 220 PRO B CA 1
ATOM 8578 C C . PRO B 1 220 ? 18.781 66.625 30.828 1 28.66 220 PRO B C 1
ATOM 8580 O O . PRO B 1 220 ? 19.344 65.875 30.062 1 28.66 220 PRO B O 1
ATOM 8583 N N . VAL B 1 221 ? 19.438 66.875 31.984 1 26.09 221 VAL B N 1
ATOM 8584 C CA . VAL B 1 221 ? 20.422 66.125 32.75 1 26.09 221 VAL B CA 1
ATOM 8585 C C . VAL B 1 221 ? 20.156 64.625 32.594 1 26.09 221 VAL B C 1
ATOM 8587 O O . VAL B 1 221 ? 19.062 64.188 32.906 1 26.09 221 VAL B O 1
ATOM 8590 N N . SER B 1 222 ? 20.703 64 31.719 1 29.89 222 SER B N 1
ATOM 8591 C CA . SER B 1 222 ? 20.688 62.562 31.375 1 29.89 222 SER B CA 1
ATOM 8592 C C . SER B 1 222 ? 20.938 61.719 32.594 1 29.89 222 SER B C 1
ATOM 8594 O O . SER B 1 222 ? 22.094 61.438 32.938 1 29.89 222 SER B O 1
ATOM 8596 N N . VAL B 1 223 ? 20.344 62.062 33.75 1 26.89 223 VAL B N 1
ATOM 8597 C CA . VAL B 1 223 ? 20.484 61.25 34.969 1 26.89 223 VAL B CA 1
ATOM 8598 C C . VAL B 1 223 ? 20.156 59.812 34.688 1 26.89 223 VAL B C 1
ATOM 8600 O O . VAL B 1 223 ? 19.109 59.281 35.062 1 26.89 223 VAL B O 1
ATOM 8603 N N . LEU B 1 224 ? 19.938 59.5 33.531 1 31 224 LEU B N 1
ATOM 8604 C CA . LEU B 1 224 ? 19.484 58.156 33.219 1 31 224 LEU B CA 1
ATOM 8605 C C . LEU B 1 224 ? 20.562 57.125 33.562 1 31 224 LEU B C 1
ATOM 8607 O O . LEU B 1 224 ? 20.391 55.938 33.375 1 31 224 LEU B O 1
ATOM 8611 N N . ARG B 1 225 ? 21.828 57.5 33.656 1 32.19 225 ARG B N 1
ATOM 8612 C CA . ARG B 1 225 ? 22.922 56.562 33.875 1 32.19 225 ARG B CA 1
ATOM 8613 C C . ARG B 1 225 ? 22.828 55.938 35.281 1 32.19 225 ARG B C 1
ATOM 8615 O O . ARG B 1 225 ? 23.703 55.156 35.656 1 32.19 225 ARG B O 1
ATOM 8622 N N . ARG B 1 226 ? 22.219 56.688 36.219 1 32.06 226 ARG B N 1
ATOM 8623 C CA . ARG B 1 226 ? 22.406 56.094 37.531 1 32.06 226 ARG B CA 1
ATOM 8624 C C . ARG B 1 226 ? 21.547 54.844 37.688 1 32.06 226 ARG B C 1
ATOM 8626 O O . ARG B 1 226 ? 20.406 54.812 37.25 1 32.06 226 ARG B O 1
ATOM 8633 N N . SER B 1 227 ? 22.234 53.75 38.062 1 33.81 227 SER B N 1
ATOM 8634 C CA . SER B 1 227 ? 21.766 52.406 38.312 1 33.81 227 SER B CA 1
ATOM 8635 C C . SER B 1 227 ? 20.453 52.406 39.094 1 33.81 227 SER B C 1
ATOM 8637 O O . SER B 1 227 ? 20.375 52.969 40.188 1 33.81 227 SER B O 1
ATOM 8639 N N . LEU B 1 228 ? 19.359 52.438 38.406 1 35 228 LEU B N 1
ATOM 8640 C CA . LEU B 1 228 ? 18.031 52.469 39.031 1 35 228 LEU B CA 1
ATOM 8641 C C . LEU B 1 228 ? 18.078 51.812 40.406 1 35 228 LEU B C 1
ATOM 8643 O O . LEU B 1 228 ? 17.562 52.375 41.375 1 35 228 LEU B O 1
ATOM 8647 N N . THR B 1 229 ? 17.891 50.469 40.531 1 38.38 229 THR B N 1
ATOM 8648 C CA . THR B 1 229 ? 17.875 49.719 41.75 1 38.38 229 THR B CA 1
ATOM 8649 C C . THR B 1 229 ? 19.281 49.281 42.156 1 38.38 229 THR B C 1
ATOM 8651 O O . THR B 1 229 ? 20.094 48.938 41.312 1 38.38 229 THR B O 1
ATOM 8654 N N . GLN B 1 230 ? 19.922 49.781 43.219 1 35.22 230 GLN B N 1
ATOM 8655 C CA . GLN B 1 230 ? 21.234 49.469 43.75 1 35.22 230 GLN B CA 1
ATOM 8656 C C . GLN B 1 230 ? 21.547 48 43.656 1 35.22 230 GLN B C 1
ATOM 8658 O O . GLN B 1 230 ? 20.656 47.156 43.875 1 35.22 230 GLN B O 1
ATOM 8663 N N . GLU B 1 231 ? 22.656 47.594 43.125 1 39.94 231 GLU B N 1
ATOM 8664 C CA . GLU B 1 231 ? 23.328 46.281 43.25 1 39.94 231 GLU B CA 1
ATOM 8665 C C . GLU B 1 231 ? 23.406 45.844 44.719 1 39.94 231 GLU B C 1
ATOM 8667 O O . GLU B 1 231 ? 23.734 46.656 45.594 1 39.94 231 GLU B O 1
ATOM 8672 N N . GLY B 1 232 ? 22.578 44.719 45.312 1 44.31 232 GLY B N 1
ATOM 8673 C CA . GLY B 1 232 ? 22.594 44.094 46.625 1 44.31 232 GLY B CA 1
ATOM 8674 C C . GLY B 1 232 ? 21.219 43.781 47.156 1 44.31 232 GLY B C 1
ATOM 8675 O O . GLY B 1 232 ? 21.078 43.031 48.125 1 44.31 232 GLY B O 1
ATOM 8676 N N . MET B 1 233 ? 20.219 44.688 47 1 42.91 233 MET B N 1
ATOM 8677 C CA . MET B 1 233 ? 18.953 44.375 47.625 1 42.91 233 MET B CA 1
ATOM 8678 C C . MET B 1 233 ? 18.156 43.375 46.781 1 42.91 233 MET B C 1
ATOM 8680 O O . MET B 1 233 ? 17.969 43.562 45.594 1 42.91 233 MET B O 1
ATOM 8684 N N . VAL B 1 234 ? 17.828 42.188 47.219 1 52.53 234 VAL B N 1
ATOM 8685 C CA . VAL B 1 234 ? 17.031 41.094 46.688 1 52.53 234 VAL B CA 1
ATOM 8686 C C . VAL B 1 234 ? 15.586 41.531 46.5 1 52.53 234 VAL B C 1
ATOM 8688 O O . VAL B 1 234 ? 14.891 41.875 47.469 1 52.53 234 VAL B O 1
ATOM 8691 N N . HIS B 1 235 ? 15.164 42 45.375 1 61.91 235 HIS B N 1
ATOM 8692 C CA . HIS B 1 235 ? 13.781 42.375 45.062 1 61.91 235 HIS B CA 1
ATOM 8693 C C . HIS B 1 235 ? 13.102 41.281 44.25 1 61.91 235 HIS B C 1
ATOM 8695 O O . HIS B 1 235 ? 13.719 40.688 43.375 1 61.91 235 HIS B O 1
ATOM 8701 N N . GLY B 1 236 ? 11.961 40.781 44.594 1 71.44 236 GLY B N 1
ATOM 8702 C CA . GLY B 1 236 ? 11.117 39.781 43.906 1 71.44 236 GLY B CA 1
ATOM 8703 C C . GLY B 1 236 ? 10.305 38.938 44.875 1 71.44 236 GLY B C 1
ATOM 8704 O O . GLY B 1 236 ? 10.344 39.156 46.094 1 71.44 236 GLY B O 1
ATOM 8705 N N . THR B 1 237 ? 9.438 38.312 44.344 1 78.25 237 THR B N 1
ATOM 8706 C CA . THR B 1 237 ? 8.68 37.344 45.125 1 78.25 237 THR B CA 1
ATOM 8707 C C . THR B 1 237 ? 9.453 36.031 45.25 1 78.25 237 THR B C 1
ATOM 8709 O O . THR B 1 237 ? 9.688 35.312 44.281 1 78.25 237 THR B O 1
ATOM 8712 N N . PRO B 1 238 ? 9.914 35.688 46.406 1 81.62 238 PRO B N 1
ATOM 8713 C CA . PRO B 1 238 ? 10.82 34.562 46.656 1 81.62 238 PRO B CA 1
ATOM 8714 C C . PRO B 1 238 ? 10.375 33.281 45.938 1 81.62 238 PRO B C 1
ATOM 8716 O O . PRO B 1 238 ? 11.211 32.531 45.438 1 81.62 238 PRO B O 1
ATOM 8719 N N . HIS B 1 239 ? 9.086 33.094 45.781 1 86.81 239 HIS B N 1
ATOM 8720 C CA . HIS B 1 239 ? 8.578 31.828 45.25 1 86.81 239 HIS B CA 1
ATOM 8721 C C . HIS B 1 239 ? 8.836 31.75 43.719 1 86.81 239 HIS B C 1
ATOM 8723 O O . HIS B 1 239 ? 8.742 30.672 43.125 1 86.81 239 HIS B O 1
ATOM 8729 N N . TYR B 1 240 ? 9.234 32.812 43.094 1 90.38 240 TYR B N 1
ATOM 8730 C CA . TYR B 1 240 ? 9.414 32.812 41.656 1 90.38 240 TYR B CA 1
ATOM 8731 C C . TYR B 1 240 ? 10.805 33.312 41.281 1 90.38 240 TYR B C 1
ATOM 8733 O O . TYR B 1 240 ? 11.156 33.375 40.094 1 90.38 240 TYR B O 1
ATOM 8741 N N . MET B 1 241 ? 11.609 33.656 42.188 1 88.31 241 MET B N 1
ATOM 8742 C CA . MET B 1 241 ? 12.891 34.312 41.969 1 88.31 241 MET B CA 1
ATOM 8743 C C . MET B 1 241 ? 13.922 33.312 41.438 1 88.31 241 MET B C 1
ATOM 8745 O O . MET B 1 241 ? 13.984 32.156 41.938 1 88.31 241 MET B O 1
ATOM 8749 N N . SER B 1 242 ? 14.719 33.844 40.594 1 89.31 242 SER B N 1
ATOM 8750 C CA . SER B 1 242 ? 15.82 33.031 40.094 1 89.31 242 SER B CA 1
ATOM 8751 C C . SER B 1 242 ? 16.969 32.938 41.094 1 89.31 242 SER B C 1
ATOM 8753 O O . SER B 1 242 ? 17.047 33.75 42 1 89.31 242 SER B O 1
ATOM 8755 N N . PRO B 1 243 ? 17.797 31.922 40.906 1 87.19 243 PRO B N 1
ATOM 8756 C CA . PRO B 1 243 ? 18.938 31.797 41.812 1 87.19 243 PRO B CA 1
ATOM 8757 C C . PRO B 1 243 ? 19.844 33.031 41.812 1 87.19 243 PRO B C 1
ATOM 8759 O O . PRO B 1 243 ? 20.297 33.469 42.844 1 87.19 243 PRO B O 1
ATOM 8762 N N . GLU B 1 244 ? 20.062 33.625 40.688 1 87.44 244 GLU B N 1
ATOM 8763 C CA . GLU B 1 244 ? 20.938 34.781 40.594 1 87.44 244 GLU B CA 1
ATOM 8764 C C . GLU B 1 244 ? 20.281 36 41.25 1 87.44 244 GLU B C 1
ATOM 8766 O O . GLU B 1 244 ? 20.984 36.844 41.844 1 87.44 244 GLU B O 1
ATOM 8771 N N . GLN B 1 245 ? 19.016 36.125 41.125 1 85.62 245 GLN B N 1
ATOM 8772 C CA . GLN B 1 245 ? 18.312 37.188 41.781 1 85.62 245 GLN B CA 1
ATOM 8773 C C . GLN B 1 245 ? 18.391 37.031 43.312 1 85.62 245 GLN B C 1
ATOM 8775 O O . GLN B 1 245 ? 18.578 38.031 44.031 1 85.62 245 GLN B O 1
ATOM 8780 N N . THR B 1 246 ? 18.266 35.812 43.719 1 82.12 246 THR B N 1
ATOM 8781 C CA . THR B 1 246 ? 18.328 35.531 45.156 1 82.12 246 THR B CA 1
ATOM 8782 C C . THR B 1 246 ? 19.719 35.844 45.719 1 82.12 246 THR B C 1
ATOM 8784 O O . THR B 1 246 ? 19.844 36.281 46.844 1 82.12 246 THR B O 1
ATOM 8787 N N . ARG B 1 247 ? 20.75 35.656 44.875 1 81.31 247 ARG B N 1
ATOM 8788 C CA . ARG B 1 247 ? 22.125 35.938 45.281 1 81.31 247 ARG B CA 1
ATOM 8789 C C . ARG B 1 247 ? 22.453 37.406 45.156 1 81.31 247 ARG B C 1
ATOM 8791 O O . ARG B 1 247 ? 23.516 37.844 45.594 1 81.31 247 ARG B O 1
ATOM 8798 N N . GLY B 1 248 ? 21.609 38.188 44.438 1 76.69 248 GLY B N 1
ATOM 8799 C CA . GLY B 1 248 ? 21.859 39.594 44.188 1 76.69 248 GLY B CA 1
ATOM 8800 C C . GLY B 1 248 ? 22.781 39.844 43.031 1 76.69 248 GLY B C 1
ATOM 8801 O O . GLY B 1 248 ? 23.375 40.906 42.906 1 76.69 248 GLY B O 1
ATOM 8802 N N . ASP B 1 249 ? 22.922 38.812 42.25 1 80.81 249 ASP B N 1
ATOM 8803 C CA . ASP B 1 249 ? 23.766 38.938 41.062 1 80.81 249 ASP B CA 1
ATOM 8804 C C . ASP B 1 249 ? 23.078 39.781 40 1 80.81 249 ASP B C 1
ATOM 8806 O O . ASP B 1 249 ? 21.906 40.125 40.125 1 80.81 249 ASP B O 1
ATOM 8810 N N . ALA B 1 250 ? 23.844 40.219 39.031 1 77.38 250 ALA B N 1
ATOM 8811 C CA . ALA B 1 250 ? 23.281 40.938 37.875 1 77.38 250 ALA B CA 1
ATOM 8812 C C . ALA B 1 250 ? 22.25 40.062 37.156 1 77.38 250 ALA B C 1
ATOM 8814 O O . ALA B 1 250 ? 22.438 38.844 37.031 1 77.38 250 ALA B O 1
ATOM 8815 N N . VAL B 1 251 ? 21.125 40.656 36.875 1 81.12 251 VAL B N 1
ATOM 8816 C CA . VAL B 1 251 ? 20.016 39.938 36.281 1 81.12 251 VAL B CA 1
ATOM 8817 C C . VAL B 1 251 ? 19.859 40.312 34.812 1 81.12 251 VAL B C 1
ATOM 8819 O O . VAL B 1 251 ? 20.203 41.438 34.438 1 81.12 251 VAL B O 1
ATOM 8822 N N . ASP B 1 252 ? 19.547 39.406 34 1 83.88 252 ASP B N 1
ATOM 8823 C CA . ASP B 1 252 ? 19.188 39.656 32.594 1 83.88 252 ASP B CA 1
ATOM 8824 C C . ASP B 1 252 ? 17.891 38.938 32.219 1 83.88 252 ASP B C 1
ATOM 8826 O O . ASP B 1 252 ? 17.156 38.469 33.125 1 83.88 252 ASP B O 1
ATOM 8830 N N . ALA B 1 253 ? 17.531 38.906 30.984 1 86.75 253 ALA B N 1
ATOM 8831 C CA . ALA B 1 253 ? 16.266 38.375 30.484 1 86.75 253 ALA B CA 1
ATOM 8832 C C . ALA B 1 253 ? 16.062 36.906 30.953 1 86.75 253 ALA B C 1
ATOM 8834 O O . ALA B 1 253 ? 14.93 36.469 31.094 1 86.75 253 ALA B O 1
ATOM 8835 N N . ARG B 1 254 ? 17.141 36.219 31.266 1 89.5 254 ARG B N 1
ATOM 8836 C CA . ARG B 1 254 ? 17.062 34.812 31.672 1 89.5 254 ARG B CA 1
ATOM 8837 C C . ARG B 1 254 ? 16.5 34.656 33.094 1 89.5 254 ARG B C 1
ATOM 8839 O O . ARG B 1 254 ? 15.977 33.625 33.438 1 89.5 254 ARG B O 1
ATOM 8846 N N . SER B 1 255 ? 16.719 35.688 33.844 1 89.62 255 SER B N 1
ATOM 8847 C CA . SER B 1 255 ? 16.109 35.688 35.156 1 89.62 255 SER B CA 1
ATOM 8848 C C . SER B 1 255 ? 14.578 35.719 35.062 1 89.62 255 SER B C 1
ATOM 8850 O O . SER B 1 255 ? 13.891 35.031 35.844 1 89.62 255 SER B O 1
ATOM 8852 N N . ASP B 1 256 ? 14.094 36.438 34.062 1 92.19 256 ASP B N 1
ATOM 8853 C CA . ASP B 1 256 ? 12.656 36.5 33.844 1 92.19 256 ASP B CA 1
ATOM 8854 C C . ASP B 1 256 ? 12.141 35.156 33.312 1 92.19 256 ASP B C 1
ATOM 8856 O O . ASP B 1 256 ? 11.023 34.75 33.625 1 92.19 256 ASP B O 1
ATOM 8860 N N . GLN B 1 257 ? 12.969 34.469 32.625 1 92.75 257 GLN B N 1
ATOM 8861 C CA . GLN B 1 257 ? 12.602 33.125 32.125 1 92.75 257 GLN B CA 1
ATOM 8862 C C . GLN B 1 257 ? 12.336 32.188 33.312 1 92.75 257 GLN B C 1
ATOM 8864 O O . GLN B 1 257 ? 11.375 31.422 33.281 1 92.75 257 GLN B O 1
ATOM 8869 N N . PHE B 1 258 ? 13.242 32.312 34.125 1 90.75 258 PHE B N 1
ATOM 8870 C CA . PHE B 1 258 ? 13.117 31.453 35.312 1 90.75 258 PHE B CA 1
ATOM 8871 C C . PHE B 1 258 ? 11.812 31.719 36.031 1 90.75 258 PHE B C 1
ATOM 8873 O O . PHE B 1 258 ? 11.055 30.797 36.344 1 90.75 258 PHE B O 1
ATOM 8880 N N . SER B 1 259 ? 11.562 32.969 36.281 1 91.62 259 SER B N 1
ATOM 8881 C CA . SER B 1 259 ? 10.344 33.344 36.969 1 91.62 259 SER B CA 1
ATOM 8882 C C . SER B 1 259 ? 9.102 32.938 36.188 1 91.62 259 SER B C 1
ATOM 8884 O O . SER B 1 259 ? 8.125 32.469 36.781 1 91.62 259 SER B O 1
ATOM 8886 N N . PHE B 1 260 ? 9.102 33.156 34.875 1 93.31 260 PHE B N 1
ATOM 8887 C CA . PHE B 1 260 ? 8.023 32.75 33.969 1 93.31 260 PHE B CA 1
ATOM 8888 C C . PHE B 1 260 ? 7.754 31.25 34.094 1 93.31 260 PHE B C 1
ATOM 8890 O O . PHE B 1 260 ? 6.605 30.844 34.25 1 93.31 260 PHE B O 1
ATOM 8897 N N . CYS B 1 261 ? 8.836 30.469 34.062 1 93.56 261 CYS B N 1
ATOM 8898 C CA . CYS B 1 261 ? 8.695 29.016 34.062 1 93.56 261 CYS B CA 1
ATOM 8899 C C . CYS B 1 261 ? 8.281 28.516 35.469 1 93.56 261 CYS B C 1
ATOM 8901 O O . CYS B 1 261 ? 7.547 27.531 35.562 1 93.56 261 CYS B O 1
ATOM 8903 N N . ALA B 1 262 ? 8.758 29.141 36.438 1 91.06 262 ALA B N 1
ATOM 8904 C CA . ALA B 1 262 ? 8.305 28.812 37.781 1 91.06 262 ALA B CA 1
ATOM 8905 C C . ALA B 1 262 ? 6.805 29.031 37.938 1 91.06 262 ALA B C 1
ATOM 8907 O O . ALA B 1 262 ? 6.102 28.188 38.5 1 91.06 262 ALA B O 1
ATOM 8908 N N . ALA B 1 263 ? 6.336 30.125 37.375 1 92.88 263 ALA B N 1
ATOM 8909 C CA . ALA B 1 263 ? 4.91 30.438 37.438 1 92.88 263 ALA B CA 1
ATOM 8910 C C . ALA B 1 263 ? 4.109 29.453 36.594 1 92.88 263 ALA B C 1
ATOM 8912 O O . ALA B 1 263 ? 3.049 28.984 37 1 92.88 263 ALA B O 1
ATOM 8913 N N . LEU B 1 264 ? 4.625 29.141 35.406 1 93 264 LEU B N 1
ATOM 8914 C CA . LEU B 1 264 ? 3.965 28.203 34.5 1 93 264 LEU B CA 1
ATOM 8915 C C . LEU B 1 264 ? 3.912 26.812 35.125 1 93 264 LEU B C 1
ATOM 8917 O O . LEU B 1 264 ? 2.895 26.125 35.031 1 93 264 LEU B O 1
ATOM 8921 N N . TYR B 1 265 ? 4.949 26.406 35.688 1 92 265 TYR B N 1
ATOM 8922 C CA . TYR B 1 265 ? 5.016 25.125 36.375 1 92 265 TYR B CA 1
ATOM 8923 C C . TYR B 1 265 ? 3.916 25.016 37.438 1 92 265 TYR B C 1
ATOM 8925 O O . TYR B 1 265 ? 3.195 24.016 37.5 1 92 265 TYR B O 1
ATOM 8933 N N . LEU B 1 266 ? 3.799 26 38.25 1 90.69 266 LEU B N 1
ATOM 8934 C CA . LEU B 1 266 ? 2.762 26.031 39.281 1 90.69 266 LEU B CA 1
ATOM 8935 C C . LEU B 1 266 ? 1.374 25.953 38.656 1 90.69 266 LEU B C 1
ATOM 8937 O O . LEU B 1 266 ? 0.51 25.219 39.156 1 90.69 266 LEU B O 1
ATOM 8941 N N . ALA B 1 267 ? 1.189 26.609 37.594 1 90.81 267 ALA B N 1
ATOM 8942 C CA . ALA B 1 267 ? -0.113 26.641 36.938 1 90.81 267 ALA B CA 1
ATOM 8943 C C . ALA B 1 267 ? -0.459 25.281 36.344 1 90.81 267 ALA B C 1
ATOM 8945 O O . ALA B 1 267 ? -1.617 24.859 36.375 1 90.81 267 ALA B O 1
ATOM 8946 N N . LEU B 1 268 ? 0.532 24.625 35.844 1 89.12 268 LEU B N 1
ATOM 8947 C CA . LEU B 1 268 ? 0.322 23.359 35.125 1 89.12 268 LEU B CA 1
ATOM 8948 C C . LEU B 1 268 ? 0.167 22.203 36.125 1 89.12 268 LEU B C 1
ATOM 8950 O O . LEU B 1 268 ? -0.62 21.297 35.875 1 89.12 268 LEU B O 1
ATOM 8954 N N . TYR B 1 269 ? 0.815 22.281 37.188 1 87.75 269 TYR B N 1
ATOM 8955 C CA . TYR B 1 269 ? 0.938 21.094 38.031 1 87.75 269 TYR B CA 1
ATOM 8956 C C . TYR B 1 269 ? 0.381 21.375 39.438 1 87.75 269 TYR B C 1
ATOM 8958 O O . TYR B 1 269 ? 0.317 20.469 40.281 1 87.75 269 TYR B O 1
ATOM 8966 N N . ASN B 1 270 ? 0.122 22.531 39.781 1 84.75 270 ASN B N 1
ATOM 8967 C CA . ASN B 1 270 ? -0.467 22.969 41.062 1 84.75 270 ASN B CA 1
ATOM 8968 C C . ASN B 1 270 ? 0.472 22.719 42.219 1 84.75 270 ASN B C 1
ATOM 8970 O O . ASN B 1 270 ? 0.019 22.484 43.344 1 84.75 270 ASN B O 1
ATOM 8974 N N . THR B 1 271 ? 1.678 22.641 41.938 1 85.88 271 THR B N 1
ATOM 8975 C CA . THR B 1 271 ? 2.736 22.562 42.938 1 85.88 271 THR B CA 1
ATOM 8976 C C . THR B 1 271 ? 3.906 23.469 42.562 1 85.88 271 THR B C 1
ATOM 8978 O O . THR B 1 271 ? 4.129 23.75 41.375 1 85.88 271 THR B O 1
ATOM 8981 N N . ARG B 1 272 ? 4.578 23.922 43.531 1 86.94 272 ARG B N 1
ATOM 8982 C CA . ARG B 1 272 ? 5.727 24.781 43.25 1 86.94 272 ARG B CA 1
ATOM 8983 C C . ARG B 1 272 ? 6.945 23.953 42.875 1 86.94 272 ARG B C 1
ATOM 8985 O O . ARG B 1 272 ? 7.16 22.859 43.375 1 86.94 272 ARG B O 1
ATOM 8992 N N . PRO B 1 273 ? 7.699 24.469 41.969 1 89.75 273 PRO B N 1
ATOM 8993 C CA . PRO B 1 273 ? 8.852 23.703 41.5 1 89.75 273 PRO B CA 1
ATOM 8994 C C . PRO B 1 273 ? 9.992 23.641 42.531 1 89.75 273 PRO B C 1
ATOM 8996 O O . PRO B 1 273 ? 10.859 22.781 42.438 1 89.75 273 PRO B O 1
ATOM 8999 N N . PHE B 1 274 ? 10.008 24.578 43.469 1 87.69 274 PHE B N 1
ATOM 9000 C CA . PHE B 1 274 ? 11.062 24.594 44.469 1 87.69 274 PHE B CA 1
ATOM 9001 C C . PHE B 1 274 ? 10.602 25.297 45.75 1 87.69 274 PHE B C 1
ATOM 9003 O O . PHE B 1 274 ? 9.617 26.047 45.719 1 87.69 274 PHE B O 1
ATOM 9010 N N . ASP B 1 275 ? 11.32 25.047 46.844 1 83.75 275 ASP B N 1
ATOM 9011 C CA . ASP B 1 275 ? 11.125 25.75 48.125 1 83.75 275 ASP B CA 1
ATOM 9012 C C . ASP B 1 275 ? 12.055 26.953 48.219 1 83.75 275 ASP B C 1
ATOM 9014 O O . ASP B 1 275 ? 13.266 26.844 48.031 1 83.75 275 ASP B O 1
ATOM 9018 N N . PRO B 1 276 ? 11.5 28.109 48.406 1 83.81 276 PRO B N 1
ATOM 9019 C CA . PRO B 1 276 ? 12.297 29.328 48.406 1 83.81 276 PRO B CA 1
ATOM 9020 C C . PRO B 1 276 ? 13.453 29.281 49.406 1 83.81 276 PRO B C 1
ATOM 9022 O O . PRO B 1 276 ? 14.539 29.812 49.125 1 83.81 276 PRO B O 1
ATOM 9025 N N . GLU B 1 277 ? 13.273 28.672 50.562 1 80.94 277 GLU B N 1
ATOM 9026 C CA . GLU B 1 277 ? 14.344 28.562 51.562 1 80.94 277 GLU B CA 1
ATOM 9027 C C . GLU B 1 277 ? 15.461 27.656 51.062 1 80.94 277 GLU B C 1
ATOM 9029 O O . GLU B 1 277 ? 16.641 27.969 51.25 1 80.94 277 GLU B O 1
ATOM 9034 N N . GLU B 1 278 ? 14.977 26.609 50.406 1 80.56 278 GLU B N 1
ATOM 9035 C CA . GLU B 1 278 ? 15.977 25.719 49.844 1 80.56 278 GLU B CA 1
ATOM 9036 C C . GLU B 1 278 ? 16.75 26.406 48.719 1 80.56 278 GLU B C 1
ATOM 9038 O O . GLU B 1 278 ? 17.969 26.219 48.562 1 80.56 278 GLU B O 1
ATOM 9043 N N . MET B 1 279 ? 16.141 27.141 47.969 1 83.94 279 MET B N 1
ATOM 9044 C CA . MET B 1 279 ? 16.766 27.891 46.875 1 83.94 279 MET B CA 1
ATOM 9045 C C . MET B 1 279 ? 17.75 28.922 47.406 1 83.94 279 MET B C 1
ATOM 9047 O O . MET B 1 279 ? 18.859 29.047 46.906 1 83.94 279 MET B O 1
ATOM 9051 N N . ALA B 1 280 ? 17.328 29.672 48.375 1 79.62 280 ALA B N 1
ATOM 9052 C CA . ALA B 1 280 ? 18.203 30.672 49 1 79.62 280 ALA B CA 1
ATOM 9053 C C . ALA B 1 280 ? 19.469 30.031 49.562 1 79.62 280 ALA B C 1
ATOM 9055 O O . ALA B 1 280 ? 20.562 30.578 49.406 1 79.62 280 ALA B O 1
ATOM 9056 N N . ARG B 1 281 ? 19.328 28.828 50.094 1 75.94 281 ARG B N 1
ATOM 9057 C CA . ARG B 1 281 ? 20.469 28.094 50.625 1 75.94 281 ARG B CA 1
ATOM 9058 C C . ARG B 1 281 ? 21.391 27.625 49.5 1 75.94 281 ARG B C 1
ATOM 9060 O O . ARG B 1 281 ? 22.609 27.734 49.594 1 75.94 281 ARG B O 1
ATOM 9067 N N . ALA B 1 282 ? 20.703 27.094 48.469 1 74.62 282 ALA B N 1
ATOM 9068 C CA . ALA B 1 282 ? 21.469 26.594 47.312 1 74.62 282 ALA B CA 1
ATOM 9069 C C . ALA B 1 282 ? 22.188 27.734 46.594 1 74.62 282 ALA B C 1
ATOM 9071 O O . ALA B 1 282 ? 23.328 27.562 46.156 1 74.62 282 ALA B O 1
ATOM 9072 N N . ALA B 1 283 ? 21.578 28.828 46.438 1 71.31 283 ALA B N 1
ATOM 9073 C CA . ALA B 1 283 ? 22.156 29.984 45.75 1 71.31 283 ALA B CA 1
ATOM 9074 C C . ALA B 1 283 ? 23.359 30.516 46.531 1 71.31 283 ALA B C 1
ATOM 9076 O O . ALA B 1 283 ? 24.328 31 45.938 1 71.31 283 ALA B O 1
ATOM 9077 N N . ALA B 1 284 ? 23.297 30.453 47.781 1 67.31 284 ALA B N 1
ATOM 9078 C CA . ALA B 1 284 ? 24.391 30.906 48.625 1 67.31 284 ALA B CA 1
ATOM 9079 C C . ALA B 1 284 ? 25.609 30 48.5 1 67.31 284 ALA B C 1
ATOM 9081 O O . ALA B 1 284 ? 26.75 30.453 48.594 1 67.31 284 ALA B O 1
ATOM 9082 N N . HIS B 1 285 ? 25.406 28.516 48.219 1 62.88 285 HIS B N 1
ATOM 9083 C CA . HIS B 1 285 ? 26.516 27.578 48.125 1 62.88 285 HIS B CA 1
ATOM 9084 C C . HIS B 1 285 ? 26.828 27.203 46.688 1 62.88 285 HIS B C 1
ATOM 9086 O O . HIS B 1 285 ? 25.984 26.625 46 1 62.88 285 HIS B O 1
ATOM 9092 N N . ARG B 1 286 ? 27.219 27.969 45.531 1 56.22 286 ARG B N 1
ATOM 9093 C CA . ARG B 1 286 ? 27.5 27.906 44.12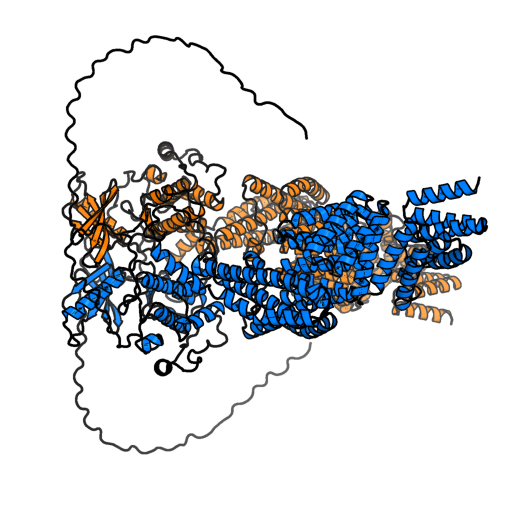5 1 56.22 286 ARG B CA 1
ATOM 9094 C C . ARG B 1 286 ? 27.609 26.469 43.625 1 56.22 286 ARG B C 1
ATOM 9096 O O . ARG B 1 286 ? 27.766 26.219 42.438 1 56.22 286 ARG B O 1
ATOM 9103 N N . GLY B 1 287 ? 27.734 25.328 44.406 1 48.41 287 GLY B N 1
ATOM 9104 C CA . GLY B 1 287 ? 28.062 23.938 44.094 1 48.41 287 GLY B CA 1
ATOM 9105 C C . GLY B 1 287 ? 26.875 23 44.281 1 48.41 287 GLY B C 1
ATOM 9106 O O . GLY B 1 287 ? 27.047 21.797 44.375 1 48.41 287 GLY B O 1
ATOM 9107 N N . ALA B 1 288 ? 25.797 23.344 44.656 1 46.78 288 ALA B N 1
ATOM 9108 C CA . ALA B 1 288 ? 24.797 22.438 45.219 1 46.78 288 ALA B CA 1
ATOM 9109 C C . ALA B 1 288 ? 24.141 21.594 44.125 1 46.78 288 ALA B C 1
ATOM 9111 O O . ALA B 1 288 ? 24.141 22 42.938 1 46.78 288 ALA B O 1
ATOM 9112 N N . SER B 1 289 ? 23.547 20.344 44.5 1 49.91 289 SER B N 1
ATOM 9113 C CA . SER B 1 289 ? 22.953 19.156 43.875 1 49.91 289 SER B CA 1
ATOM 9114 C C . SER B 1 289 ? 21.844 19.531 42.906 1 49.91 289 SER B C 1
ATOM 9116 O O . SER B 1 289 ? 21 20.375 43.219 1 49.91 289 SER B O 1
ATOM 9118 N N . PRO B 1 290 ? 21.875 19.25 41.719 1 51.03 290 PRO B N 1
ATOM 9119 C CA . PRO B 1 290 ? 20.938 19.422 40.625 1 51.03 290 PRO B CA 1
ATOM 9120 C C . PRO B 1 290 ? 19.484 19.156 41.031 1 51.03 290 PRO B C 1
ATOM 9122 O O . PRO B 1 290 ? 18.562 19.484 40.281 1 51.03 290 PRO B O 1
ATOM 9125 N N . SER B 1 291 ? 19.219 18.703 42.219 1 63.22 291 SER B N 1
ATOM 9126 C CA . SER B 1 291 ? 17.922 18.109 42.5 1 63.22 291 SER B CA 1
ATOM 9127 C C . SER B 1 291 ? 16.969 19.141 43.094 1 63.22 291 SER B C 1
ATOM 9129 O O . SER B 1 291 ? 15.977 18.781 43.719 1 63.22 291 SER B O 1
ATOM 9131 N N . ILE B 1 292 ? 17.047 20.422 43.125 1 75.38 292 ILE B N 1
ATOM 9132 C CA . ILE B 1 292 ? 16.203 21.391 43.844 1 75.38 292 ILE B CA 1
ATOM 9133 C C . ILE B 1 292 ? 14.883 21.562 43.094 1 75.38 292 ILE B C 1
ATOM 9135 O O . ILE B 1 292 ? 13.844 21.766 43.719 1 75.38 292 ILE B O 1
ATOM 9139 N N . ILE B 1 293 ? 14.859 21.562 41.969 1 81.88 293 ILE B N 1
ATOM 9140 C CA . ILE B 1 293 ? 13.641 21.719 41.156 1 81.88 293 ILE B CA 1
ATOM 9141 C C . ILE B 1 293 ? 12.859 20.406 41.188 1 81.88 293 ILE B C 1
ATOM 9143 O O . ILE B 1 293 ? 13.383 19.359 40.781 1 81.88 293 ILE B O 1
ATOM 9147 N N . GLN B 1 294 ? 11.703 20.453 41.625 1 82.69 294 GLN B N 1
ATOM 9148 C CA . GLN B 1 294 ? 10.852 19.281 41.75 1 82.69 294 GLN B CA 1
ATOM 9149 C C . GLN B 1 294 ? 10.406 18.781 40.375 1 82.69 294 GLN B C 1
ATOM 9151 O O . GLN B 1 294 ? 10.062 19.578 39.5 1 82.69 294 GLN B O 1
ATOM 9156 N N . GLU B 1 295 ? 10.438 17.578 40.219 1 80.31 295 GLU B N 1
ATOM 9157 C CA . GLU B 1 295 ? 9.883 17 39.031 1 80.31 295 GLU B CA 1
ATOM 9158 C C . GLU B 1 295 ? 8.359 17.062 39 1 80.31 295 GLU B C 1
ATOM 9160 O O . GLU B 1 295 ? 7.723 16.859 40.062 1 80.31 295 GLU B O 1
ATOM 9165 N N . PRO B 1 296 ? 7.82 17.422 37.906 1 80 296 PRO B N 1
ATOM 9166 C CA . PRO B 1 296 ? 6.359 17.484 37.844 1 80 296 PRO B CA 1
ATOM 9167 C C . PRO B 1 296 ? 5.684 16.203 38.281 1 80 296 PRO B C 1
ATOM 9169 O O . PRO B 1 296 ? 6.223 15.109 38.062 1 80 296 PRO B O 1
ATOM 9172 N N . PRO B 1 297 ? 4.59 16.312 39.031 1 74.44 297 PRO B N 1
ATOM 9173 C CA . PRO B 1 297 ? 3.879 15.109 39.469 1 74.44 297 PRO B CA 1
ATOM 9174 C C . PRO B 1 297 ? 3.512 14.188 38.312 1 74.44 297 PRO B C 1
ATOM 9176 O O . PRO B 1 297 ? 3.227 14.664 37.219 1 74.44 297 PRO B O 1
ATOM 9179 N N . ARG B 1 298 ? 3.424 12.906 38.5 1 64.56 298 ARG B N 1
ATOM 9180 C CA . ARG B 1 298 ? 3.1 11.867 37.531 1 64.56 298 ARG B CA 1
ATOM 9181 C C . ARG B 1 298 ? 1.593 11.781 37.312 1 64.56 298 ARG B C 1
ATOM 9183 O O . ARG B 1 298 ? 0.807 12.031 38.219 1 64.56 298 ARG B O 1
ATOM 9190 N N . GLY B 1 299 ? 0.925 11.781 35.906 1 61.03 299 GLY B N 1
ATOM 9191 C CA . GLY B 1 299 ? -0.496 11.609 35.656 1 61.03 299 GLY B CA 1
ATOM 9192 C C . GLY B 1 299 ? -1.148 12.844 35.062 1 61.03 299 GLY B C 1
ATOM 9193 O O . GLY B 1 299 ? -2.332 12.82 34.719 1 61.03 299 GLY B O 1
ATOM 9194 N N . VAL B 1 300 ? -0.442 13.961 35.156 1 63.06 300 VAL B N 1
ATOM 9195 C CA . VAL B 1 300 ? -1.092 15.156 34.656 1 63.06 300 VAL B CA 1
ATOM 9196 C C . VAL B 1 300 ? -0.97 15.195 33.125 1 63.06 300 VAL B C 1
ATOM 9198 O O . VAL B 1 300 ? 0.075 14.844 32.562 1 63.06 300 VAL B O 1
ATOM 9201 N N . LYS B 1 301 ? -2.043 15.531 32.5 1 66.44 301 LYS B N 1
ATOM 9202 C CA . LYS B 1 301 ? -2.209 15.508 31.047 1 66.44 301 LYS B CA 1
ATOM 9203 C C . LYS B 1 301 ? -1.512 16.688 30.391 1 66.44 301 LYS B C 1
ATOM 9205 O O . LYS B 1 301 ? -2.133 17.438 29.641 1 66.44 301 LYS B O 1
ATOM 9210 N N . VAL B 1 302 ? -0.176 16.922 30.75 1 77.12 302 VAL B N 1
ATOM 9211 C CA . VAL B 1 302 ? 0.596 17.969 30.078 1 77.12 302 VAL B CA 1
ATOM 9212 C C . VAL B 1 302 ? 1.576 17.344 29.094 1 77.12 302 VAL B C 1
ATOM 9214 O O . VAL B 1 302 ? 2.328 16.422 29.453 1 77.12 302 VAL B O 1
ATOM 9217 N N . PRO B 1 303 ? 1.452 17.797 28 1 74.88 303 PRO B N 1
ATOM 9218 C CA . PRO B 1 303 ? 2.332 17.188 26.984 1 74.88 303 PRO B CA 1
ATOM 9219 C C . PRO B 1 303 ? 3.809 17.281 27.375 1 74.88 303 PRO B C 1
ATOM 9221 O O . PRO B 1 303 ? 4.227 18.25 28.016 1 74.88 303 PRO B O 1
ATOM 9224 N N . VAL B 1 304 ? 4.566 16.453 27.031 1 68.88 304 VAL B N 1
ATOM 9225 C CA . VAL B 1 304 ? 5.969 16.328 27.406 1 68.88 304 VAL B CA 1
ATOM 9226 C C . VAL B 1 304 ? 6.754 17.531 26.891 1 68.88 304 VAL B C 1
ATOM 9228 O O . VAL B 1 304 ? 7.68 18 27.562 1 68.88 304 VAL B O 1
ATOM 9231 N N . TRP B 1 305 ? 6.41 18 25.766 1 71.94 305 TRP B N 1
ATOM 9232 C CA . TRP B 1 305 ? 7.148 19.125 25.203 1 71.94 305 TRP B CA 1
ATOM 9233 C C . TRP B 1 305 ? 6.957 20.375 26.062 1 71.94 305 TRP B C 1
ATOM 9235 O O . TRP B 1 305 ? 7.883 21.188 26.219 1 71.94 305 TRP B O 1
ATOM 9245 N N . VAL B 1 306 ? 5.879 20.422 26.578 1 81.81 306 VAL B N 1
ATOM 9246 C CA . VAL B 1 306 ? 5.641 21.531 27.5 1 81.81 306 VAL B CA 1
ATOM 9247 C C . VAL B 1 306 ? 6.465 21.328 28.766 1 81.81 306 VAL B C 1
ATOM 9249 O O . VAL B 1 306 ? 7.129 22.266 29.234 1 81.81 306 VAL B O 1
ATOM 9252 N N . ARG B 1 307 ? 6.414 20.203 29.25 1 82.19 307 ARG B N 1
ATOM 9253 C CA . ARG B 1 307 ? 7.152 19.891 30.469 1 82.19 307 ARG B CA 1
ATOM 9254 C C . ARG B 1 307 ? 8.648 20.156 30.281 1 82.19 307 ARG B C 1
ATOM 9256 O O . ARG B 1 307 ? 9.281 20.781 31.141 1 82.19 307 ARG B O 1
ATOM 9263 N N . ARG B 1 308 ? 9.156 19.75 29.297 1 80 308 ARG B N 1
ATOM 9264 C CA . ARG B 1 308 ? 10.578 19.906 29.031 1 80 308 ARG B CA 1
ATOM 9265 C C . ARG B 1 308 ? 10.969 21.375 28.953 1 80 308 ARG B C 1
ATOM 9267 O O . ARG B 1 308 ? 12.008 21.781 29.484 1 80 308 ARG B O 1
ATOM 9274 N N . ALA B 1 309 ? 10.203 22.094 28.125 1 84.88 309 ALA B N 1
ATOM 9275 C CA . ALA B 1 309 ? 10.461 23.516 28.016 1 84.88 309 ALA B CA 1
ATOM 9276 C C . ALA B 1 309 ? 10.445 24.188 29.375 1 84.88 309 ALA B C 1
ATOM 9278 O O . ALA B 1 309 ? 11.32 25 29.703 1 84.88 309 ALA B O 1
ATOM 9279 N N . VAL B 1 310 ? 9.555 23.766 30.188 1 90.69 310 VAL B N 1
ATOM 9280 C CA . VAL B 1 310 ? 9.398 24.375 31.516 1 90.69 310 VAL B CA 1
ATOM 9281 C C . VAL B 1 310 ? 10.578 24 32.406 1 90.69 310 VAL B C 1
ATOM 9283 O O . VAL B 1 310 ? 11.148 24.859 33.094 1 90.69 310 VAL B O 1
ATOM 9286 N N . MET B 1 311 ? 10.961 22.844 32.312 1 87.31 311 MET B N 1
ATOM 9287 C CA . MET B 1 311 ? 12.047 22.375 33.188 1 87.31 311 MET B CA 1
ATOM 9288 C C . MET B 1 311 ? 13.375 22.984 32.75 1 87.31 311 MET B C 1
ATOM 9290 O O . MET B 1 311 ? 14.211 23.312 33.594 1 87.31 311 MET B O 1
ATOM 9294 N N . ARG B 1 312 ? 13.492 23.188 31.547 1 87.06 312 ARG B N 1
ATOM 9295 C CA . ARG B 1 312 ? 14.703 23.859 31.078 1 87.06 312 ARG B CA 1
ATOM 9296 C C . ARG B 1 312 ? 14.75 25.312 31.547 1 87.06 312 ARG B C 1
ATOM 9298 O O . ARG B 1 312 ? 15.805 25.797 31.953 1 87.06 312 ARG B O 1
ATOM 9305 N N . GLY B 1 313 ? 13.711 25.891 31.391 1 90.38 313 GLY B N 1
ATOM 9306 C CA . GLY B 1 313 ? 13.633 27.25 31.875 1 90.38 313 GLY B CA 1
ATOM 9307 C C . GLY B 1 313 ? 13.898 27.375 33.375 1 90.38 313 GLY B C 1
ATOM 9308 O O . GLY B 1 313 ? 14.266 28.453 33.844 1 90.38 313 GLY B O 1
ATOM 9309 N N . LEU B 1 314 ? 13.812 26.25 34.094 1 89.5 314 LEU B N 1
ATOM 9310 C CA . LEU B 1 314 ? 13.984 26.25 35.531 1 89.5 314 LEU B CA 1
ATOM 9311 C C . LEU B 1 314 ? 15.383 25.766 35.906 1 89.5 314 LEU B C 1
ATOM 9313 O O . LEU B 1 314 ? 15.641 25.469 37.062 1 89.5 314 LEU B O 1
ATOM 9317 N N . SER B 1 315 ? 16.188 25.766 34.969 1 88.56 315 SER B N 1
ATOM 9318 C CA . SER B 1 315 ? 17.562 25.406 35.281 1 88.56 315 SER B CA 1
ATOM 9319 C C . SER B 1 315 ? 18.188 26.406 36.25 1 88.56 315 SER B C 1
ATOM 9321 O O . SER B 1 315 ? 17.953 27.609 36.156 1 88.56 315 SER B O 1
ATOM 9323 N N . LEU B 1 316 ? 19.094 26.031 37.062 1 84.62 316 LEU B N 1
ATOM 9324 C CA . LEU B 1 316 ? 19.672 26.859 38.125 1 84.62 316 LEU B CA 1
ATOM 9325 C C . LEU B 1 316 ? 20.703 27.828 37.531 1 84.62 316 LEU B C 1
ATOM 9327 O O . LEU B 1 316 ? 20.797 28.969 38 1 84.62 316 LEU B O 1
ATOM 9331 N N . GLU B 1 317 ? 21.406 27.328 36.625 1 81.44 317 GLU B N 1
ATOM 9332 C CA . GLU B 1 317 ? 22.391 28.203 35.969 1 81.44 317 GLU B CA 1
ATOM 9333 C C . GLU B 1 317 ? 21.766 28.938 34.781 1 81.44 317 GLU B C 1
ATOM 9335 O O . GLU B 1 317 ? 21.188 28.328 33.906 1 81.44 317 GLU B O 1
ATOM 9340 N N . PRO B 1 318 ? 21.844 30.203 34.719 1 83.94 318 PRO B N 1
ATOM 9341 C CA . PRO B 1 318 ? 21.234 30.984 33.625 1 83.94 318 PRO B CA 1
ATOM 9342 C C . PRO B 1 318 ? 21.688 30.531 32.25 1 83.94 318 PRO B C 1
ATOM 9344 O O . PRO B 1 318 ? 20.906 30.531 31.297 1 83.94 318 PRO B O 1
ATOM 9347 N N . GLY B 1 319 ? 22.922 30.062 32.188 1 81.06 319 GLY B N 1
ATOM 9348 C CA . GLY B 1 319 ? 23.469 29.609 30.922 1 81.06 319 GLY B CA 1
ATOM 9349 C C . GLY B 1 319 ? 22.812 28.344 30.406 1 81.06 319 GLY B C 1
ATOM 9350 O O . GLY B 1 319 ? 22.875 28.062 29.203 1 81.06 319 GLY B O 1
ATOM 9351 N N . ALA B 1 320 ? 22.125 27.656 31.328 1 81.06 320 ALA B N 1
ATOM 9352 C CA . ALA B 1 320 ? 21.484 26.391 30.969 1 81.06 320 ALA B CA 1
ATOM 9353 C C . ALA B 1 320 ? 20.047 26.625 30.531 1 81.06 320 ALA B C 1
ATOM 9355 O O . ALA B 1 320 ? 19.359 25.688 30.094 1 81.06 320 ALA B O 1
ATOM 9356 N N . ARG B 1 321 ? 19.609 27.812 30.578 1 88 321 ARG B N 1
ATOM 9357 C CA . ARG B 1 321 ? 18.25 28.141 30.188 1 88 321 ARG B CA 1
ATOM 9358 C C . ARG B 1 321 ? 18.188 28.531 28.703 1 88 321 ARG B C 1
ATOM 9360 O O . ARG B 1 321 ? 19.109 28.219 27.938 1 88 321 ARG B O 1
ATOM 9367 N N . PHE B 1 322 ? 17 29.047 28.297 1 82.5 322 PHE B N 1
ATOM 9368 C CA . PHE B 1 322 ? 16.875 29.469 26.906 1 82.5 322 PHE B CA 1
ATOM 9369 C C . PHE B 1 322 ? 17.641 30.766 26.672 1 82.5 322 PHE B C 1
ATOM 9371 O O . PHE B 1 322 ? 17.812 31.578 27.594 1 82.5 322 PHE B O 1
ATOM 9378 N N . ALA B 1 323 ? 18.141 31.047 25.562 1 78.5 323 ALA B N 1
ATOM 9379 C CA . ALA B 1 323 ? 18.938 32.219 25.266 1 78.5 323 ALA B CA 1
ATOM 9380 C C . ALA B 1 323 ? 18.094 33.5 25.328 1 78.5 323 ALA B C 1
ATOM 9382 O O . ALA B 1 323 ? 18.609 34.594 25.594 1 78.5 323 ALA B O 1
ATOM 9383 N N . SER B 1 324 ? 16.891 33.375 24.969 1 81.94 324 SER B N 1
ATOM 9384 C CA . SER B 1 324 ? 15.969 34.5 25.016 1 81.94 324 SER B CA 1
ATOM 9385 C C . SER B 1 324 ? 14.562 34.031 25.375 1 81.94 324 SER B C 1
ATOM 9387 O O . SER B 1 324 ? 14.25 32.844 25.297 1 81.94 324 SER B O 1
ATOM 9389 N N . MET B 1 325 ? 13.812 34.969 25.766 1 86.31 325 MET B N 1
ATOM 9390 C CA . MET B 1 325 ? 12.406 34.719 26.047 1 86.31 325 MET B CA 1
ATOM 9391 C C . MET B 1 325 ? 11.688 34.188 24.812 1 86.31 325 MET B C 1
ATOM 9393 O O . MET B 1 325 ? 10.859 33.281 24.906 1 86.31 325 MET B O 1
ATOM 9397 N N . ASP B 1 326 ? 12.086 34.75 23.734 1 79.56 326 ASP B N 1
ATOM 9398 C CA . ASP B 1 326 ? 11.477 34.312 22.484 1 79.56 326 ASP B CA 1
ATOM 9399 C C . ASP B 1 326 ? 11.766 32.844 22.219 1 79.56 326 ASP B C 1
ATOM 9401 O O . ASP B 1 326 ? 10.898 32.094 21.75 1 79.56 326 ASP B O 1
ATOM 9405 N N . ALA B 1 327 ? 13 32.375 22.609 1 80.5 327 ALA B N 1
ATOM 9406 C CA . ALA B 1 327 ? 13.367 30.984 22.469 1 80.5 327 ALA B CA 1
ATOM 9407 C C . ALA B 1 327 ? 12.5 30.109 23.359 1 80.5 327 ALA B C 1
ATOM 9409 O O . ALA B 1 327 ? 12.047 29.031 22.953 1 80.5 327 ALA B O 1
ATOM 9410 N N . LEU B 1 328 ? 12.305 30.484 24.438 1 86.5 328 LEU B N 1
ATOM 9411 C CA . LEU B 1 328 ? 11.43 29.781 25.359 1 86.5 328 LEU B CA 1
ATOM 9412 C C . LEU B 1 328 ? 10.008 29.703 24.828 1 86.5 328 LEU B C 1
ATOM 9414 O O . LEU B 1 328 ? 9.383 28.641 24.828 1 86.5 328 LEU B O 1
ATOM 9418 N N . LEU B 1 329 ? 9.477 30.828 24.312 1 85.5 329 LEU B N 1
ATOM 9419 C CA . LEU B 1 329 ? 8.109 30.891 23.812 1 85.5 329 LEU B CA 1
ATOM 9420 C C . LEU B 1 329 ? 7.941 30.016 22.562 1 85.5 329 LEU B C 1
ATOM 9422 O O . LEU B 1 329 ? 6.898 29.391 22.375 1 85.5 329 LEU B O 1
ATOM 9426 N N . GLY B 1 330 ? 8.945 30.047 21.672 1 77.5 330 GLY B N 1
ATOM 9427 C CA . GLY B 1 330 ? 8.969 29.141 20.547 1 77.5 330 GLY B CA 1
ATOM 9428 C C . GLY B 1 330 ? 8.836 27.688 20.953 1 77.5 330 GLY B C 1
ATOM 9429 O O . GLY B 1 330 ? 8.109 26.922 20.312 1 77.5 330 GLY B O 1
ATOM 9430 N N . ALA B 1 331 ? 9.492 27.312 22.062 1 77.06 331 ALA B N 1
ATOM 9431 C CA . ALA B 1 331 ? 9.438 25.969 22.609 1 77.06 331 ALA B CA 1
ATOM 9432 C C . ALA B 1 331 ? 8.047 25.641 23.156 1 77.06 331 ALA B C 1
ATOM 9434 O O . ALA B 1 331 ? 7.598 24.5 23.109 1 77.06 331 ALA B O 1
ATOM 9435 N N . LEU B 1 332 ? 7.328 26.641 23.469 1 78.94 332 LEU B N 1
ATOM 9436 C CA . LEU B 1 332 ? 6.031 26.469 24.109 1 78.94 332 LEU B CA 1
ATOM 9437 C C . LEU B 1 332 ? 4.898 26.562 23.094 1 78.94 332 LEU B C 1
ATOM 9439 O O . LEU B 1 332 ? 3.771 26.141 23.359 1 78.94 332 LEU B O 1
ATOM 9443 N N . SER B 1 333 ? 4.98 27.453 21.797 1 65.88 333 SER B N 1
ATOM 9444 C CA . SER B 1 333 ? 3.918 27.688 20.812 1 65.88 333 SER B CA 1
ATOM 9445 C C . SER B 1 333 ? 3.945 26.641 19.719 1 65.88 333 SER B C 1
ATOM 9447 O O . SER B 1 333 ? 5.004 26.344 19.156 1 65.88 333 SER B O 1
ATOM 9449 N N . GLN B 1 334 ? 3.52 25.812 19.297 1 46.81 334 GLN B N 1
ATOM 9450 C CA . GLN B 1 334 ? 3.537 24.812 18.219 1 46.81 334 GLN B CA 1
ATOM 9451 C C . GLN B 1 334 ? 3.539 25.484 16.844 1 46.81 334 GLN B C 1
ATOM 9453 O O . GLN B 1 334 ? 3.73 24.812 15.828 1 46.81 334 GLN B O 1
ATOM 9458 N N . GLU B 1 335 ? 3.127 26.859 16.328 1 37.03 335 GLU B N 1
ATOM 9459 C CA . GLU B 1 335 ? 2.674 27.422 15.062 1 37.03 335 GLU B CA 1
ATOM 9460 C C . GLU B 1 335 ? 3.852 27.734 14.148 1 37.03 335 GLU B C 1
ATOM 9462 O O . GLU B 1 335 ? 3.684 27.859 12.93 1 37.03 335 GLU B O 1
ATOM 9467 N N . ARG B 1 336 ? 4.984 28.344 14.422 1 36.38 336 ARG B N 1
ATOM 9468 C CA . ARG B 1 336 ? 5.781 29.25 13.609 1 36.38 336 ARG B CA 1
ATOM 9469 C C . ARG B 1 336 ? 6.445 28.516 12.453 1 36.38 336 ARG B C 1
ATOM 9471 O O . ARG B 1 336 ? 7.348 29.047 11.805 1 36.38 336 ARG B O 1
ATOM 9478 N N . ARG B 1 337 ? 6.184 27.469 11.914 1 31.92 337 ARG B N 1
ATOM 9479 C CA . ARG B 1 337 ? 7.168 26.969 10.969 1 31.92 337 ARG B CA 1
ATOM 9480 C C . ARG B 1 337 ? 7.227 27.844 9.719 1 31.92 337 ARG B C 1
ATOM 9482 O O . ARG B 1 337 ? 8.195 27.781 8.953 1 31.92 337 ARG B O 1
ATOM 9489 N N . LEU B 1 338 ? 6.211 28.656 9.094 1 27.16 338 LEU B N 1
ATOM 9490 C CA . LEU B 1 338 ? 6.215 28.938 7.664 1 27.16 338 LEU B CA 1
ATOM 9491 C C . LEU B 1 338 ? 6.984 30.234 7.375 1 27.16 338 LEU B C 1
ATOM 9493 O O . LEU B 1 338 ? 7.578 30.375 6.305 1 27.16 338 LEU B O 1
ATOM 9497 N N . THR B 1 339 ? 7.008 31.453 7.93 1 25.19 339 THR B N 1
ATOM 9498 C CA . THR B 1 339 ? 7.059 32.781 7.309 1 25.19 339 THR B CA 1
ATOM 9499 C C . THR B 1 339 ? 8.508 33.219 7.121 1 25.19 339 THR B C 1
ATOM 9501 O O . THR B 1 339 ? 8.758 34.344 6.641 1 25.19 339 THR B O 1
ATOM 9504 N N . ARG B 1 340 ? 9.602 32.625 7.426 1 28.28 340 ARG B N 1
ATOM 9505 C CA . ARG B 1 340 ? 10.758 33.469 7.668 1 28.28 340 ARG B CA 1
ATOM 9506 C C . ARG B 1 340 ? 11.508 33.75 6.371 1 28.28 340 ARG B C 1
ATOM 9508 O O . ARG B 1 340 ? 12.539 34.438 6.379 1 28.28 340 ARG B O 1
ATOM 9515 N N . TRP B 1 341 ? 11.344 33.344 5.137 1 24.22 341 TRP B N 1
ATOM 9516 C CA . TRP B 1 341 ? 12.555 33.344 4.324 1 24.22 341 TRP B CA 1
ATOM 9517 C C . TRP B 1 341 ? 12.742 34.688 3.645 1 24.22 341 TRP B C 1
ATOM 9519 O O . TRP B 1 341 ? 13.797 34.969 3.061 1 24.22 341 TRP B O 1
ATOM 9529 N N . ARG B 1 342 ? 11.859 35.625 3.33 1 24.84 342 ARG B N 1
ATOM 9530 C CA . ARG B 1 342 ? 12 36.438 2.123 1 24.84 342 ARG B CA 1
ATOM 9531 C C . ARG B 1 342 ? 13.023 37.562 2.324 1 24.84 342 ARG B C 1
ATOM 9533 O O . ARG B 1 342 ? 13.508 38.156 1.355 1 24.84 342 ARG B O 1
ATOM 9540 N N . TRP B 1 343 ? 13.266 38.156 3.42 1 21.88 343 TRP B N 1
ATOM 9541 C CA . TRP B 1 343 ? 13.672 39.562 3.312 1 21.88 343 TRP B CA 1
ATOM 9542 C C . TRP B 1 343 ? 15.164 39.656 3.051 1 21.88 343 TRP B C 1
ATOM 9544 O O . TRP B 1 343 ? 15.734 40.75 3.098 1 21.88 343 TRP B O 1
ATOM 9554 N N . LEU B 1 344 ? 15.969 38.688 2.691 1 22.78 344 LEU B N 1
ATOM 9555 C CA . LEU B 1 344 ? 17.375 39.031 2.855 1 22.78 344 LEU B CA 1
ATOM 9556 C C . LEU B 1 344 ? 17.891 39.844 1.68 1 22.78 344 LEU B C 1
ATOM 9558 O O . LEU B 1 344 ? 19.078 40.156 1.605 1 22.78 344 LEU B O 1
ATOM 9562 N N . GLY B 1 345 ? 17.188 40.281 0.657 1 20.8 345 GLY B N 1
ATOM 9563 C CA . GLY B 1 345 ? 17.969 40.719 -0.495 1 20.8 345 GLY B CA 1
ATOM 9564 C C . GLY B 1 345 ? 18.469 42.156 -0.391 1 20.8 345 GLY B C 1
ATOM 9565 O O . GLY B 1 345 ? 19.109 42.656 -1.314 1 20.8 345 GLY B O 1
ATOM 9566 N N . VAL B 1 346 ? 17.938 43.094 0.359 1 20.98 346 VAL B N 1
ATOM 9567 C CA . VAL B 1 346 ? 18.203 44.469 -0.056 1 20.98 346 VAL B CA 1
ATOM 9568 C C . VAL B 1 346 ? 19.688 44.781 0.147 1 20.98 346 VAL B C 1
ATOM 9570 O O . VAL B 1 346 ? 20.234 44.562 1.234 1 20.98 346 VAL B O 1
ATOM 9573 N N . GLY B 1 347 ? 20.547 45.281 -0.889 1 20.94 347 GLY B N 1
ATOM 9574 C CA . GLY B 1 347 ? 21.906 45.438 -1.344 1 20.94 347 GLY B CA 1
ATOM 9575 C C . GLY B 1 347 ? 22.703 46.406 -0.482 1 20.94 347 GLY B C 1
ATOM 9576 O O . GLY B 1 347 ? 23.828 46.094 -0.059 1 20.94 347 GLY B O 1
ATOM 9577 N N . ALA B 1 348 ? 22.641 47.812 -0.664 1 21.14 348 ALA B N 1
ATOM 9578 C CA . ALA B 1 348 ? 23.734 48.781 -0.847 1 21.14 348 ALA B CA 1
ATOM 9579 C C . ALA B 1 348 ? 24.375 49.125 0.489 1 21.14 348 ALA B C 1
ATOM 9581 O O . ALA B 1 348 ? 25.594 49.375 0.556 1 21.14 348 ALA B O 1
ATOM 9582 N N . LEU B 1 349 ? 23.656 49.812 1.392 1 21.83 349 LEU B N 1
ATOM 9583 C CA . LEU B 1 349 ? 24.281 50.719 2.328 1 21.83 349 LEU B CA 1
ATOM 9584 C C . LEU B 1 349 ? 25.328 50.031 3.174 1 21.83 349 LEU B C 1
ATOM 9586 O O . LEU B 1 349 ? 25.016 49.156 3.992 1 21.83 349 LEU B O 1
ATOM 9590 N N . MET B 1 350 ? 26.734 49.938 2.855 1 22.41 350 MET B N 1
ATOM 9591 C CA . MET B 1 350 ? 27.938 49.125 2.748 1 22.41 350 MET B CA 1
ATOM 9592 C C . MET B 1 350 ? 28.719 49.156 4.062 1 22.41 350 MET B C 1
ATOM 9594 O O . MET B 1 350 ? 29.203 48.094 4.5 1 22.41 350 MET B O 1
ATOM 9598 N N . GLY B 1 351 ? 29.328 50.312 4.48 1 21.73 351 GLY B N 1
ATOM 9599 C CA . GLY B 1 351 ? 30.641 50.469 5.102 1 21.73 351 GLY B CA 1
ATOM 9600 C C . GLY B 1 351 ? 30.688 49.969 6.531 1 21.73 351 GLY B C 1
ATOM 9601 O O . GLY B 1 351 ? 31.578 49.219 6.902 1 21.73 351 GLY B O 1
ATOM 9602 N N . LEU B 1 352 ? 30.297 50.938 7.426 1 23 352 LEU B N 1
ATOM 9603 C CA . LEU B 1 352 ? 30.531 50.844 8.859 1 23 352 LEU B CA 1
ATOM 9604 C C . LEU B 1 352 ? 29.797 49.656 9.469 1 23 352 LEU B C 1
ATOM 9606 O O . LEU B 1 352 ? 29.891 49.406 10.672 1 23 352 LEU B O 1
ATOM 9610 N N . ALA B 1 353 ? 28.797 49.188 8.773 1 25.53 353 ALA B N 1
ATOM 9611 C CA . ALA B 1 353 ? 27.859 48.125 9.133 1 25.53 353 ALA B CA 1
ATOM 9612 C C . ALA B 1 353 ? 28.562 46.781 9.219 1 25.53 353 ALA B C 1
ATOM 9614 O O . ALA B 1 353 ? 27.922 45.75 9.469 1 25.53 353 ALA B O 1
ATOM 9615 N N . LEU B 1 354 ? 29.797 46.625 8.93 1 26.59 354 LEU B N 1
ATOM 9616 C CA . LEU B 1 354 ? 30.766 45.531 8.836 1 26.59 354 LEU B CA 1
ATOM 9617 C C . LEU B 1 354 ? 31.047 44.938 10.203 1 26.59 354 LEU B C 1
ATOM 9619 O O . LEU B 1 354 ? 31.188 43.719 10.336 1 26.59 354 LEU B O 1
ATOM 9623 N N . VAL B 1 355 ? 31.438 45.75 11.188 1 26.44 355 VAL B N 1
ATOM 9624 C CA . VAL B 1 355 ? 32 45.281 12.453 1 26.44 355 VAL B CA 1
ATOM 9625 C C . VAL B 1 355 ? 30.938 44.562 13.258 1 26.44 355 VAL B C 1
ATOM 9627 O O . VAL B 1 355 ? 31.219 43.531 13.883 1 26.44 355 VAL B O 1
ATOM 9630 N N . ALA B 1 356 ? 29.734 45.156 13.391 1 27.41 356 ALA B N 1
ATOM 9631 C CA . ALA B 1 356 ? 28.719 44.562 14.25 1 27.41 356 ALA B CA 1
ATOM 9632 C C . ALA B 1 356 ? 28.141 43.281 13.641 1 27.41 356 ALA B C 1
ATOM 9634 O O . ALA B 1 356 ? 27.516 42.5 14.336 1 27.41 356 ALA B O 1
ATOM 9635 N N . VAL B 1 357 ? 28.188 43 12.398 1 31.02 357 VAL B N 1
ATOM 9636 C CA . VAL B 1 357 ? 27.844 41.812 11.633 1 31.02 357 VAL B CA 1
ATOM 9637 C C . VAL B 1 357 ? 28.703 40.625 12.078 1 31.02 357 VAL B C 1
ATOM 9639 O O . VAL B 1 357 ? 28.266 39.469 12.086 1 31.02 357 VAL B O 1
ATOM 9642 N N . GLY B 1 358 ? 29.906 40.812 12.453 1 28.42 358 GLY B N 1
ATOM 9643 C CA . GLY B 1 358 ? 30.844 39.812 12.914 1 28.42 358 GLY B CA 1
ATOM 9644 C C . GLY B 1 358 ? 30.438 39.156 14.219 1 28.42 358 GLY B C 1
ATOM 9645 O O . GLY B 1 358 ? 30.562 37.938 14.391 1 28.42 358 GLY B O 1
ATOM 9646 N N . SER B 1 359 ? 30.078 39.969 15.234 1 29.39 359 SER B N 1
ATOM 9647 C CA . SER B 1 359 ? 29.75 39.406 16.531 1 29.39 359 SER B CA 1
ATOM 9648 C C . SER B 1 359 ? 28.406 38.688 16.516 1 29.39 359 SER B C 1
ATOM 9650 O O . SER B 1 359 ? 28.219 37.688 17.219 1 29.39 359 SER B O 1
ATOM 9652 N N . ALA B 1 360 ? 27.422 39.188 15.906 1 30.67 360 ALA B N 1
ATOM 9653 C CA . ALA B 1 360 ? 26.125 38.5 15.812 1 30.67 360 ALA B CA 1
ATOM 9654 C C . ALA B 1 360 ? 26.25 37.188 15.031 1 30.67 360 ALA B C 1
ATOM 9656 O O . ALA B 1 360 ? 25.578 36.219 15.359 1 30.67 360 ALA B O 1
ATOM 9657 N N . ALA B 1 361 ? 26.938 37.062 14.016 1 32.59 361 ALA B N 1
ATOM 9658 C CA . ALA B 1 361 ? 27.297 35.812 13.367 1 32.59 361 ALA B CA 1
ATOM 9659 C C . ALA B 1 361 ? 27.953 34.844 14.352 1 32.59 361 ALA B C 1
ATOM 9661 O O . ALA B 1 361 ? 27.719 33.656 14.305 1 32.59 361 ALA B O 1
ATOM 9662 N N . VAL B 1 362 ? 28.766 35.344 15.234 1 32.34 362 VAL B N 1
ATOM 9663 C CA . VAL B 1 362 ? 29.391 34.531 16.266 1 32.34 362 VAL B CA 1
ATOM 9664 C C . VAL B 1 362 ? 28.344 34.094 17.281 1 32.34 362 VAL B C 1
ATOM 9666 O O . VAL B 1 362 ? 28.344 32.938 17.719 1 32.34 362 VAL B O 1
ATOM 9669 N N . TRP B 1 363 ? 27.375 34.938 17.797 1 31.8 363 TRP B N 1
ATOM 9670 C CA . TRP B 1 363 ? 26.359 34.562 18.766 1 31.8 363 TRP B CA 1
ATOM 9671 C C . TRP B 1 363 ? 25.297 33.656 18.141 1 31.8 363 TRP B C 1
ATOM 9673 O O . TRP B 1 363 ? 24.891 32.656 18.734 1 31.8 363 TRP B O 1
ATOM 9683 N N . ARG B 1 364 ? 24.594 33.969 17.031 1 39.78 364 ARG B N 1
ATOM 9684 C CA . ARG B 1 364 ? 23.766 33.062 16.234 1 39.78 364 ARG B CA 1
ATOM 9685 C C . ARG B 1 364 ? 24.484 31.719 16.047 1 39.78 364 ARG B C 1
ATOM 9687 O O . ARG B 1 364 ? 23.844 30.672 16.016 1 39.78 364 ARG B O 1
ATOM 9694 N N . SER B 1 365 ? 25.719 31.719 15.977 1 42.28 365 SER B N 1
ATOM 9695 C CA . SER B 1 365 ? 26.625 30.594 15.797 1 42.28 365 SER B CA 1
ATOM 9696 C C . SER B 1 365 ? 26.625 29.688 17.016 1 42.28 365 SER B C 1
ATOM 9698 O O . SER B 1 365 ? 26.75 28.469 16.891 1 42.28 365 SER B O 1
ATOM 9700 N N . ARG B 1 366 ? 26.359 30.219 18.25 1 47.69 366 ARG B N 1
ATOM 9701 C CA . ARG B 1 366 ? 26.516 29.359 19.438 1 47.69 366 ARG B CA 1
ATOM 9702 C C . ARG B 1 366 ? 25.266 28.547 19.703 1 47.69 366 ARG B C 1
ATOM 9704 O O . ARG B 1 366 ? 25.344 27.438 20.219 1 47.69 366 ARG B O 1
ATOM 9711 N N . LEU B 1 367 ? 23.891 29.031 19.438 1 52.25 367 LEU B N 1
ATOM 9712 C CA . LEU B 1 367 ? 22.672 28.297 19.734 1 52.25 367 LEU B CA 1
ATOM 9713 C C . LEU B 1 367 ? 22.641 26.984 18.953 1 52.25 367 LEU B C 1
ATOM 9715 O O . LEU B 1 367 ? 22.172 25.953 19.469 1 52.25 367 LEU B O 1
ATOM 9719 N N . CYS B 1 368 ? 22.922 27.078 17.828 1 71.44 368 CYS B N 1
ATOM 9720 C CA . CYS B 1 368 ? 22.891 25.891 16.969 1 71.44 368 CYS B CA 1
ATOM 9721 C C . CYS B 1 368 ? 24.297 25.406 16.656 1 71.44 368 CYS B C 1
ATOM 9723 O O . CYS B 1 368 ? 24.531 24.812 15.594 1 71.44 368 CYS B O 1
ATOM 9725 N N . THR B 1 369 ? 25.344 25.766 17.578 1 69.19 369 THR B N 1
ATOM 9726 C CA . THR B 1 369 ? 26.719 25.406 17.25 1 69.19 369 THR B CA 1
ATOM 9727 C C . THR B 1 369 ? 27.109 24.109 17.953 1 69.19 369 THR B C 1
ATOM 9729 O O . THR B 1 369 ? 28.266 23.672 17.875 1 69.19 369 THR B O 1
ATOM 9732 N N . GLY B 1 370 ? 26.266 23.234 18.297 1 81 370 GLY B N 1
ATOM 9733 C CA . GLY B 1 370 ? 26.625 22.031 19.016 1 81 370 GLY B CA 1
ATOM 9734 C C . GLY B 1 370 ? 26.609 20.781 18.156 1 81 370 GLY B C 1
ATOM 9735 O O . GLY B 1 370 ? 27.078 19.719 18.578 1 81 370 GLY B O 1
ATOM 9736 N N . ALA B 1 371 ? 26.25 20.969 16.953 1 89.25 371 ALA B N 1
ATOM 9737 C CA . ALA B 1 371 ? 26.047 19.781 16.109 1 89.25 371 ALA B CA 1
ATOM 9738 C C . ALA B 1 371 ? 27.391 19.125 15.758 1 89.25 371 ALA B C 1
ATOM 9740 O O . ALA B 1 371 ? 27.5 17.906 15.742 1 89.25 371 ALA B O 1
ATOM 9741 N N . GLU B 1 372 ? 28.406 19.922 15.523 1 89.31 372 GLU B N 1
ATOM 9742 C CA . GLU B 1 372 ? 29.703 19.375 15.156 1 89.31 372 GLU B CA 1
ATOM 9743 C C . GLU B 1 372 ? 30.344 18.625 16.328 1 89.31 372 GLU B C 1
ATOM 9745 O O . GLU B 1 372 ? 30.969 17.594 16.125 1 89.31 372 GLU B O 1
ATOM 9750 N N . ARG B 1 373 ? 30.172 19.141 17.484 1 87.5 373 ARG B N 1
ATOM 9751 C CA . ARG B 1 373 ? 30.719 18.484 18.672 1 87.5 373 ARG B CA 1
ATOM 9752 C C . ARG B 1 373 ? 30.016 17.156 18.938 1 87.5 373 ARG B C 1
ATOM 9754 O O . ARG B 1 373 ? 30.656 16.172 19.297 1 87.5 373 ARG B O 1
ATOM 9761 N N . GLN B 1 374 ? 28.734 17.188 18.828 1 91.25 374 GLN B N 1
ATOM 9762 C CA . GLN B 1 374 ? 27.953 15.969 19.016 1 91.25 374 GLN B CA 1
ATOM 9763 C C . GLN B 1 374 ? 28.375 14.891 18.016 1 91.25 374 GLN B C 1
ATOM 9765 O O . GLN B 1 374 ? 28.516 13.727 18.391 1 91.25 374 GLN B O 1
ATOM 9770 N N . MET B 1 375 ? 28.578 15.281 16.797 1 94.56 375 MET B N 1
ATOM 9771 C CA . MET B 1 375 ? 28.984 14.32 15.766 1 94.56 375 MET B CA 1
ATOM 9772 C C . MET B 1 375 ? 30.406 13.828 16 1 94.56 375 MET B C 1
ATOM 9774 O O . MET B 1 375 ? 30.719 12.672 15.719 1 94.56 375 MET B O 1
ATOM 9778 N N . ALA B 1 376 ? 31.219 14.703 16.562 1 91.62 376 ALA B N 1
ATOM 9779 C CA . ALA B 1 376 ? 32.594 14.336 16.844 1 91.62 376 ALA B CA 1
ATOM 9780 C C . ALA B 1 376 ? 32.688 13.219 17.891 1 91.62 376 ALA B C 1
ATOM 9782 O O . ALA B 1 376 ? 33.656 12.453 17.922 1 91.62 376 ALA B O 1
ATOM 9783 N N . GLU B 1 377 ? 31.656 13.086 18.641 1 91.81 377 GLU B N 1
ATOM 9784 C CA . GLU B 1 377 ? 31.594 12.008 19.625 1 91.81 377 GLU B CA 1
ATOM 9785 C C . GLU B 1 377 ? 31.391 10.656 18.953 1 91.81 377 GLU B C 1
ATOM 9787 O O . GLU B 1 377 ? 31.688 9.617 19.531 1 91.81 377 GLU B O 1
ATOM 9792 N N . VAL B 1 378 ? 30.812 10.633 17.812 1 96.19 378 VAL B N 1
ATOM 9793 C CA . VAL B 1 378 ? 30.516 9.398 17.094 1 96.19 378 VAL B CA 1
ATOM 9794 C C . VAL B 1 378 ? 31.594 9.141 16.047 1 96.19 378 VAL B C 1
ATOM 9796 O O . VAL B 1 378 ? 32 7.996 15.844 1 96.19 378 VAL B O 1
ATOM 9799 N N . TRP B 1 379 ? 32 10.188 15.398 1 97 379 TRP B N 1
ATOM 9800 C CA . TRP B 1 379 ? 33.031 10.109 14.367 1 97 379 TRP B CA 1
ATOM 9801 C C . TRP B 1 379 ? 34.031 11.258 14.492 1 97 379 TRP B C 1
ATOM 9803 O O . TRP B 1 379 ? 33.969 12.234 13.742 1 97 379 TRP B O 1
ATOM 9813 N N . GLY B 1 380 ? 34.844 11.086 15.516 1 93.5 380 GLY B N 1
ATOM 9814 C CA . GLY B 1 380 ? 36 11.969 15.758 1 93.5 380 GLY B CA 1
ATOM 9815 C C . GLY B 1 380 ? 37.312 11.297 15.539 1 93.5 380 GLY B C 1
ATOM 9816 O O . GLY B 1 380 ? 37.406 10.219 14.945 1 93.5 380 GLY B O 1
ATOM 9817 N N . ALA B 1 381 ? 38.406 11.898 16.016 1 92.88 381 ALA B N 1
ATOM 9818 C CA . ALA B 1 381 ? 39.75 11.422 15.781 1 92.88 381 ALA B CA 1
ATOM 9819 C C . ALA B 1 381 ? 39.969 10.055 16.422 1 92.88 381 ALA B C 1
ATOM 9821 O O . ALA B 1 381 ? 40.531 9.148 15.789 1 92.88 381 ALA B O 1
ATOM 9822 N N . PRO B 1 382 ? 39.469 9.828 17.641 1 94.25 382 PRO B N 1
ATOM 9823 C CA . PRO B 1 382 ? 39.688 8.508 18.25 1 94.25 382 PRO B CA 1
ATOM 9824 C C . PRO B 1 382 ? 38.969 7.391 17.5 1 94.25 382 PRO B C 1
ATOM 9826 O O . PRO B 1 382 ? 39.531 6.305 17.328 1 94.25 382 PRO B O 1
ATOM 9829 N N . GLU B 1 383 ? 37.719 7.637 17.141 1 95.62 383 GLU B N 1
ATOM 9830 C CA . GLU B 1 383 ? 36.969 6.645 16.391 1 95.62 383 GLU B CA 1
ATOM 9831 C C . GLU B 1 383 ? 37.594 6.375 15.031 1 95.62 383 GLU B C 1
ATOM 9833 O O . GLU B 1 383 ? 37.625 5.23 14.578 1 95.62 383 GLU B O 1
ATOM 9838 N N . ARG B 1 384 ? 38.062 7.379 14.375 1 96.12 384 ARG B N 1
ATOM 9839 C CA . ARG B 1 384 ? 38.75 7.238 13.094 1 96.12 384 ARG B CA 1
ATOM 9840 C C . ARG B 1 384 ? 39.969 6.34 13.219 1 96.12 384 ARG B C 1
ATOM 9842 O O . ARG B 1 384 ? 40.188 5.465 12.383 1 96.12 384 ARG B O 1
ATOM 9849 N N . GLN B 1 385 ? 40.719 6.547 14.258 1 95.88 385 GLN B N 1
ATOM 9850 C CA . GLN B 1 385 ? 41.906 5.758 14.484 1 95.88 385 GLN B CA 1
ATOM 9851 C C . GLN B 1 385 ? 41.562 4.301 14.781 1 95.88 385 GLN B C 1
ATOM 9853 O O . GLN B 1 385 ? 42.25 3.389 14.32 1 95.88 385 GLN B O 1
ATOM 9858 N N . ARG B 1 386 ? 40.594 4.148 15.555 1 96.31 386 ARG B N 1
ATOM 9859 C CA . ARG B 1 386 ? 40.156 2.793 15.883 1 96.31 386 ARG B CA 1
ATOM 9860 C C . ARG B 1 386 ? 39.75 2.031 14.633 1 96.31 386 ARG B C 1
ATOM 9862 O O . ARG B 1 386 ? 40.094 0.865 14.461 1 96.31 386 ARG B O 1
ATOM 9869 N N . VAL B 1 387 ? 38.969 2.652 13.766 1 97.5 387 VAL B N 1
ATOM 9870 C CA . VAL B 1 387 ? 38.5 2.02 12.531 1 97.5 387 VAL B CA 1
ATOM 9871 C C . VAL B 1 387 ? 39.688 1.768 11.609 1 97.5 387 VAL B C 1
ATOM 9873 O O . VAL B 1 387 ? 39.781 0.71 10.977 1 97.5 387 VAL B O 1
ATOM 9876 N N . GLU B 1 388 ? 40.625 2.717 11.562 1 96.62 388 GLU B N 1
ATOM 9877 C CA . GLU B 1 388 ? 41.812 2.541 10.75 1 96.62 388 GLU B CA 1
ATOM 9878 C C . GLU B 1 388 ? 42.625 1.34 11.219 1 96.62 388 GLU B C 1
ATOM 9880 O O . GLU B 1 388 ? 43.094 0.537 10.406 1 96.62 388 GLU B O 1
ATOM 9885 N N . ALA B 1 389 ? 42.75 1.243 12.508 1 96.31 389 ALA B N 1
ATOM 9886 C CA . ALA B 1 389 ? 43.5 0.13 13.094 1 96.31 389 ALA B CA 1
ATOM 9887 C C . ALA B 1 389 ? 42.844 -1.204 12.781 1 96.31 389 ALA B C 1
ATOM 9889 O O . ALA B 1 389 ? 43.5 -2.205 12.531 1 96.31 389 ALA B O 1
ATOM 9890 N N . ALA B 1 390 ? 41.562 -1.227 12.859 1 96.75 390 ALA B N 1
ATOM 9891 C CA . ALA B 1 390 ? 40.781 -2.443 12.562 1 96.75 390 ALA B CA 1
ATOM 9892 C C . ALA B 1 390 ? 41 -2.859 11.102 1 96.75 390 ALA B C 1
ATOM 9894 O O . ALA B 1 390 ? 41.125 -4.047 10.805 1 96.75 390 ALA B O 1
ATOM 9895 N N . PHE B 1 391 ? 40.938 -1.887 10.156 1 95.81 391 PHE B N 1
ATOM 9896 C CA . PHE B 1 391 ? 41.156 -2.162 8.742 1 95.81 391 PHE B CA 1
ATOM 9897 C C . PHE B 1 391 ? 42.562 -2.729 8.516 1 95.81 391 PHE B C 1
ATOM 9899 O O . PHE B 1 391 ? 42.719 -3.672 7.742 1 95.81 391 PHE B O 1
ATOM 9906 N N . GLU B 1 392 ? 43.5 -2.242 9.242 1 93.88 392 GLU B N 1
ATOM 9907 C CA . GLU B 1 392 ? 44.875 -2.723 9.133 1 93.88 392 GLU B CA 1
ATOM 9908 C C . GLU B 1 392 ? 45 -4.145 9.68 1 93.88 392 GLU B C 1
ATOM 9910 O O . GLU B 1 392 ? 45.688 -4.977 9.086 1 93.88 392 GLU B O 1
ATOM 9915 N N . LYS B 1 393 ? 44.375 -4.344 10.734 1 94.56 393 LYS B N 1
ATOM 9916 C CA . LYS B 1 393 ? 44.438 -5.66 11.359 1 94.56 393 LYS B CA 1
ATOM 9917 C C . LYS B 1 393 ? 43.781 -6.711 10.469 1 94.56 393 LYS B C 1
ATOM 9919 O O . LYS B 1 393 ? 44.25 -7.855 10.406 1 94.56 393 LYS B O 1
ATOM 9924 N N . ALA B 1 394 ? 42.625 -6.363 9.898 1 91.12 394 ALA B N 1
ATOM 9925 C CA . ALA B 1 394 ? 41.938 -7.277 8.992 1 91.12 394 ALA B CA 1
ATOM 9926 C C . ALA B 1 394 ? 42.812 -7.668 7.82 1 91.12 394 ALA B C 1
ATOM 9928 O O . ALA B 1 394 ? 42.75 -8.789 7.316 1 91.12 394 ALA B O 1
ATOM 9929 N N . GLY B 1 395 ? 43.625 -6.703 7.445 1 81.56 395 GLY B N 1
ATOM 9930 C CA . GLY B 1 395 ? 44.594 -7 6.43 1 81.56 395 GLY B CA 1
ATOM 9931 C C . GLY B 1 395 ? 44.031 -7.051 5.027 1 81.56 395 GLY B C 1
ATOM 9932 O O . GLY B 1 395 ? 42.875 -6.691 4.812 1 81.56 395 GLY B O 1
ATOM 9933 N N . GLY B 1 396 ? 44.906 -7.41 4.047 1 77.94 396 GLY B N 1
ATOM 9934 C CA . GLY B 1 396 ? 44.531 -7.477 2.643 1 77.94 396 GLY B CA 1
ATOM 9935 C C . GLY B 1 396 ? 45.062 -6.305 1.831 1 77.94 396 GLY B C 1
ATOM 9936 O O . GLY B 1 396 ? 45.375 -5.25 2.387 1 77.94 396 GLY B O 1
ATOM 9937 N N . PRO B 1 397 ? 45.125 -6.539 0.634 1 78.12 397 PRO B N 1
ATOM 9938 C CA . PRO B 1 397 ? 45.719 -5.52 -0.227 1 78.12 397 PRO B CA 1
ATOM 9939 C C . PRO B 1 397 ? 44.844 -4.27 -0.355 1 78.12 397 PRO B C 1
ATOM 9941 O O . PRO B 1 397 ? 45.375 -3.188 -0.651 1 78.12 397 PRO B O 1
ATOM 9944 N N . ALA B 1 398 ? 43.594 -4.363 -0.063 1 84.75 398 ALA B N 1
ATOM 9945 C CA . ALA B 1 398 ? 42.688 -3.246 -0.302 1 84.75 398 ALA B CA 1
ATOM 9946 C C . ALA B 1 398 ? 42.312 -2.539 1.003 1 84.75 398 ALA B C 1
ATOM 9948 O O . ALA B 1 398 ? 41.625 -1.512 0.995 1 84.75 398 ALA B O 1
ATOM 9949 N N . ALA B 1 399 ? 42.781 -2.957 2.139 1 90.5 399 ALA B N 1
ATOM 9950 C CA . ALA B 1 399 ? 42.344 -2.488 3.445 1 90.5 399 ALA B CA 1
ATOM 9951 C C . ALA B 1 399 ? 42.594 -0.992 3.611 1 90.5 399 ALA B C 1
ATOM 9953 O O . ALA B 1 399 ? 41.688 -0.248 4.031 1 90.5 399 ALA B O 1
ATOM 9954 N N . GLY B 1 400 ? 43.812 -0.575 3.275 1 91.56 400 GLY B N 1
ATOM 9955 C CA . GLY B 1 400 ? 44.156 0.833 3.414 1 91.56 400 GLY B CA 1
ATOM 9956 C C . GLY B 1 400 ? 43.344 1.736 2.51 1 91.56 400 GLY B C 1
ATOM 9957 O O . GLY B 1 400 ? 42.844 2.775 2.949 1 91.56 400 GLY B O 1
ATOM 9958 N N . GLN B 1 401 ? 43.25 1.344 1.294 1 91.56 401 GLN B N 1
ATOM 9959 C CA . GLN B 1 401 ? 42.469 2.133 0.332 1 91.56 401 GLN B CA 1
ATOM 9960 C C . GLN B 1 401 ? 41 2.172 0.703 1 91.56 401 GLN B C 1
ATOM 9962 O O . GLN B 1 401 ? 40.344 3.209 0.565 1 91.56 401 GLN B O 1
ATOM 9967 N N . MET B 1 402 ? 40.531 1.049 1.141 1 94.31 402 MET B N 1
ATOM 9968 C CA . MET B 1 402 ? 39.125 0.979 1.528 1 94.31 402 MET B CA 1
ATOM 9969 C C . MET B 1 402 ? 38.844 1.869 2.734 1 94.31 402 MET B C 1
ATOM 9971 O O . MET B 1 402 ? 37.781 2.514 2.809 1 94.31 402 MET B O 1
ATOM 9975 N N . PHE B 1 403 ? 39.812 1.945 3.717 1 96.38 403 PHE B N 1
ATOM 9976 C CA . PHE B 1 403 ? 39.625 2.83 4.863 1 96.38 403 PHE B CA 1
ATOM 9977 C C . PHE B 1 403 ? 39.562 4.285 4.418 1 96.38 403 PHE B C 1
ATOM 9979 O O . PHE B 1 403 ? 38.688 5.039 4.875 1 96.38 403 PHE B O 1
ATOM 9986 N N . ARG B 1 404 ? 40.406 4.656 3.49 1 94.88 404 ARG B N 1
ATOM 9987 C CA . ARG B 1 404 ? 40.438 6.039 3.027 1 94.88 404 ARG B CA 1
ATOM 9988 C C . ARG B 1 404 ? 39.125 6.422 2.346 1 94.88 404 ARG B C 1
ATOM 9990 O O . ARG B 1 404 ? 38.594 7.508 2.576 1 94.88 404 ARG B O 1
ATOM 9997 N N . ARG B 1 405 ? 38.625 5.559 1.597 1 94.25 405 ARG B N 1
ATOM 9998 C CA . ARG B 1 405 ? 37.375 5.832 0.873 1 94.25 405 ARG B CA 1
ATOM 9999 C C . ARG B 1 405 ? 36.188 5.863 1.821 1 94.25 405 ARG B C 1
ATOM 10001 O O . ARG B 1 405 ? 35.375 6.777 1.766 1 94.25 405 ARG B O 1
ATOM 10008 N N . ALA B 1 406 ? 36.031 4.855 2.674 1 96.31 406 ALA B N 1
ATOM 10009 C CA . ALA B 1 406 ? 34.938 4.801 3.631 1 96.31 406 ALA B CA 1
ATOM 10010 C C . ALA B 1 406 ? 34.969 6 4.574 1 96.31 406 ALA B C 1
ATOM 10012 O O . ALA B 1 406 ? 33.938 6.594 4.871 1 96.31 406 ALA B O 1
ATOM 10013 N N . SER B 1 407 ? 36.188 6.324 5 1 96.88 407 SER B N 1
ATOM 10014 C CA . SER B 1 407 ? 36.344 7.453 5.914 1 96.88 407 SER B CA 1
ATOM 10015 C C . SER B 1 407 ? 35.938 8.766 5.246 1 96.88 407 SER B C 1
ATOM 10017 O O . SER B 1 407 ? 35.375 9.641 5.891 1 96.88 407 SER B O 1
ATOM 10019 N N . ALA B 1 408 ? 36.25 8.898 3.998 1 95 408 ALA B N 1
ATOM 10020 C CA . ALA B 1 408 ? 35.844 10.109 3.27 1 95 408 ALA B CA 1
ATOM 10021 C C . ALA B 1 408 ? 34.344 10.242 3.199 1 95 408 ALA B C 1
ATOM 10023 O O . ALA B 1 408 ? 33.812 11.344 3.34 1 95 408 ALA B O 1
ATOM 10024 N N . VAL B 1 409 ? 33.656 9.141 2.959 1 95.69 409 VAL B N 1
ATOM 10025 C CA . VAL B 1 409 ? 32.219 9.156 2.906 1 95.69 409 VAL B CA 1
ATOM 10026 C C . VAL B 1 409 ? 31.641 9.461 4.293 1 95.69 409 VAL B C 1
ATOM 10028 O O . VAL B 1 409 ? 30.688 10.219 4.422 1 95.69 409 VAL B O 1
ATOM 10031 N N . LEU B 1 410 ? 32.219 8.891 5.332 1 97.31 410 LEU B N 1
ATOM 10032 C CA . LEU B 1 410 ? 31.781 9.148 6.699 1 97.31 410 LEU B CA 1
ATOM 10033 C C . LEU B 1 410 ? 32 10.617 7.066 1 97.31 410 LEU B C 1
ATOM 10035 O O . LEU B 1 410 ? 31.188 11.211 7.762 1 97.31 410 LEU B O 1
ATOM 10039 N N . ASP B 1 411 ? 33.094 11.203 6.574 1 96.19 411 ASP B N 1
ATOM 10040 C CA . ASP B 1 411 ? 33.344 12.617 6.801 1 96.19 411 ASP B CA 1
ATOM 10041 C C . ASP B 1 411 ? 32.25 13.484 6.164 1 96.19 411 ASP B C 1
ATOM 10043 O O . ASP B 1 411 ? 31.75 14.422 6.789 1 96.19 411 ASP B O 1
ATOM 10047 N N . THR B 1 412 ? 31.984 13.141 4.953 1 94.25 412 THR B N 1
ATOM 10048 C CA . THR B 1 412 ? 30.938 13.875 4.246 1 94.25 412 THR B CA 1
ATOM 10049 C C . THR B 1 412 ? 29.594 13.734 4.961 1 94.25 412 THR B C 1
ATOM 10051 O O . THR B 1 412 ? 28.828 14.695 5.059 1 94.25 412 THR B O 1
ATOM 10054 N N . TYR B 1 413 ? 29.312 12.523 5.414 1 96.38 413 TYR B N 1
ATOM 10055 C CA . TYR B 1 413 ? 28.078 12.25 6.145 1 96.38 413 TYR B CA 1
ATOM 10056 C C . TYR B 1 413 ? 28.016 13.078 7.426 1 96.38 413 TYR B C 1
ATOM 10058 O O . TYR B 1 413 ? 26.969 13.648 7.75 1 96.38 413 TYR B O 1
ATOM 10066 N N . ALA B 1 414 ? 29.109 13.133 8.133 1 95.94 414 ALA B N 1
ATOM 10067 C CA . ALA B 1 414 ? 29.188 13.875 9.391 1 95.94 414 ALA B CA 1
ATOM 10068 C C . ALA B 1 414 ? 28.938 15.359 9.164 1 95.94 414 ALA B C 1
ATOM 10070 O O . ALA B 1 414 ? 28.219 16 9.938 1 95.94 414 ALA B O 1
ATOM 10071 N N . VAL B 1 415 ? 29.453 15.859 8.102 1 94.19 415 VAL B N 1
ATOM 10072 C CA . VAL B 1 415 ? 29.266 17.266 7.766 1 94.19 415 VAL B CA 1
ATOM 10073 C C . VAL B 1 415 ? 27.812 17.516 7.398 1 94.19 415 VAL B C 1
ATOM 10075 O O . VAL B 1 415 ? 27.203 18.516 7.824 1 94.19 415 VAL B O 1
ATOM 10078 N N . ALA B 1 416 ? 27.281 16.641 6.598 1 94.81 416 ALA B N 1
ATOM 10079 C CA . ALA B 1 416 ? 25.891 16.781 6.176 1 94.81 416 ALA B CA 1
ATOM 10080 C C . ALA B 1 416 ? 24.938 16.75 7.375 1 94.81 416 ALA B C 1
ATOM 10082 O O . ALA B 1 416 ? 23.984 17.531 7.449 1 94.81 416 ALA B O 1
ATOM 10083 N N . TRP B 1 417 ? 25.188 15.789 8.242 1 96.12 417 TRP B N 1
ATOM 10084 C CA . TRP B 1 417 ? 24.375 15.68 9.445 1 96.12 417 TRP B CA 1
ATOM 10085 C C . TRP B 1 417 ? 24.453 16.953 10.266 1 96.12 417 TRP B C 1
ATOM 10087 O O . TRP B 1 417 ? 23.422 17.484 10.719 1 96.12 417 TRP B O 1
ATOM 10097 N N . SER B 1 418 ? 25.656 17.484 10.469 1 93.5 418 SER B N 1
ATOM 10098 C CA . SER B 1 418 ? 25.859 18.688 11.266 1 93.5 418 SER B CA 1
ATOM 10099 C C . SER B 1 418 ? 25.188 19.906 10.625 1 93.5 418 SER B C 1
ATOM 10101 O O . SER B 1 418 ? 24.562 20.719 11.312 1 93.5 418 SER B O 1
ATOM 10103 N N . ARG B 1 419 ? 25.312 19.922 9.359 1 91.25 419 ARG B N 1
ATOM 10104 C CA . ARG B 1 419 ? 24.672 21.016 8.625 1 91.25 419 ARG B CA 1
ATOM 10105 C C . ARG B 1 419 ? 23.156 20.969 8.75 1 91.25 419 ARG B C 1
ATOM 10107 O O . ARG B 1 419 ? 22.516 21.984 8.992 1 91.25 419 ARG B O 1
ATOM 10114 N N . GLN B 1 420 ? 22.641 19.812 8.602 1 92.5 420 GLN B N 1
ATOM 10115 C CA . GLN B 1 420 ? 21.188 19.656 8.688 1 92.5 420 GLN B CA 1
ATOM 10116 C C . GLN B 1 420 ? 20.688 19.938 10.094 1 92.5 420 GLN B C 1
ATOM 10118 O O . GLN B 1 420 ? 19.609 20.5 10.273 1 92.5 420 GLN B O 1
ATOM 10123 N N . SER B 1 421 ? 21.406 19.484 11.039 1 91.19 421 SER B N 1
ATOM 10124 C CA . SER B 1 421 ? 21.062 19.734 12.43 1 91.19 421 SER B CA 1
ATOM 10125 C C . SER B 1 421 ? 21.062 21.219 12.742 1 91.19 421 SER B C 1
ATOM 10127 O O . SER B 1 421 ? 20.156 21.734 13.391 1 91.19 421 SER B O 1
ATOM 10129 N N . THR B 1 422 ? 22.031 21.844 12.227 1 87.88 422 THR B N 1
ATOM 10130 C CA . THR B 1 422 ? 22.141 23.297 12.422 1 87.88 422 THR B CA 1
ATOM 10131 C C . THR B 1 422 ? 21.031 24.016 11.68 1 87.88 422 THR B C 1
ATOM 10133 O O . THR B 1 422 ? 20.406 24.953 12.219 1 87.88 422 THR B O 1
ATOM 10136 N N . GLU B 1 423 ? 20.812 23.594 10.508 1 87 423 GLU B N 1
ATOM 10137 C CA . GLU B 1 423 ? 19.766 24.203 9.703 1 87 423 GLU B CA 1
ATOM 10138 C C . GLU B 1 423 ? 18.391 24.031 10.359 1 87 423 GLU B C 1
ATOM 10140 O O . GLU B 1 423 ? 17.578 24.969 10.359 1 87 423 GLU B O 1
ATOM 10145 N N . ALA B 1 424 ? 18.125 22.859 10.828 1 86.25 424 ALA B N 1
ATOM 10146 C CA . ALA B 1 424 ? 16.844 22.609 11.5 1 86.25 424 ALA B CA 1
ATOM 10147 C C . ALA B 1 424 ? 16.688 23.531 12.703 1 86.25 424 ALA B C 1
ATOM 10149 O O . ALA B 1 424 ? 15.609 24.109 12.922 1 86.25 424 ALA B O 1
ATOM 10150 N N . CYS B 1 425 ? 17.734 23.656 13.422 1 82.69 425 CYS B N 1
ATOM 10151 C CA . CYS B 1 425 ? 17.734 24.516 14.594 1 82.69 425 CYS B CA 1
ATOM 10152 C C . CYS B 1 425 ? 17.547 25.984 14.188 1 82.69 425 CYS B C 1
ATOM 10154 O O . CYS B 1 425 ? 16.703 26.688 14.75 1 82.69 425 CYS B O 1
ATOM 10156 N N . GLU B 1 426 ? 18.219 26.391 13.148 1 80.31 426 GLU B N 1
ATOM 10157 C CA . GLU B 1 426 ? 18.172 27.781 12.703 1 80.31 426 GLU B CA 1
ATOM 10158 C C . GLU B 1 426 ? 16.828 28.125 12.078 1 80.31 426 GLU B C 1
ATOM 10160 O O . GLU B 1 426 ? 16.281 29.203 12.305 1 80.31 426 GLU B O 1
ATOM 10165 N N . ALA B 1 427 ? 16.328 27.234 11.344 1 79.56 427 ALA B N 1
ATOM 10166 C CA . ALA B 1 427 ? 15.039 27.453 10.672 1 79.56 427 ALA B CA 1
ATOM 10167 C C . ALA B 1 427 ? 13.914 27.594 11.688 1 79.56 427 ALA B C 1
ATOM 10169 O O . ALA B 1 427 ? 12.938 28.312 11.445 1 79.56 427 ALA B O 1
ATOM 10170 N N . THR B 1 428 ? 14.055 26.891 12.719 1 74 428 THR B N 1
ATOM 10171 C CA . THR B 1 428 ? 13 26.906 13.734 1 74 428 THR B CA 1
ATOM 10172 C C . THR B 1 428 ? 13.25 28.016 14.75 1 74 428 THR B C 1
ATOM 10174 O O . THR B 1 428 ? 12.375 28.859 14.984 1 74 428 THR B O 1
ATOM 10177 N N . ARG B 1 429 ? 14.539 28.125 15.266 1 66.06 429 ARG B N 1
ATOM 10178 C CA . ARG B 1 429 ? 14.812 28.938 16.438 1 66.06 429 ARG B CA 1
ATOM 10179 C C . ARG B 1 429 ? 15.297 30.328 16.031 1 66.06 429 ARG B C 1
ATOM 10181 O O . ARG B 1 429 ? 15.156 31.281 16.797 1 66.06 429 ARG B O 1
ATOM 10188 N N . LEU B 1 430 ? 15.891 30.375 14.82 1 62.38 430 LEU B N 1
ATOM 10189 C CA . LEU B 1 430 ? 16.438 31.656 14.398 1 62.38 430 LEU B CA 1
ATOM 10190 C C . LEU B 1 430 ? 15.547 32.312 13.352 1 62.38 430 LEU B C 1
ATOM 10192 O O . LEU B 1 430 ? 15.25 33.5 13.43 1 62.38 430 LEU B O 1
ATOM 10196 N N . ARG B 1 431 ? 15.039 31.484 12.414 1 65.81 431 ARG B N 1
ATOM 10197 C CA . ARG B 1 431 ? 14.297 32.062 11.289 1 65.81 431 ARG B CA 1
ATOM 10198 C C . ARG B 1 431 ? 12.797 31.859 11.469 1 65.81 431 ARG B C 1
ATOM 10200 O O . ARG B 1 431 ? 12.008 32.344 10.664 1 65.81 431 ARG B O 1
ATOM 10207 N N . ASP B 1 432 ? 12.281 31.141 12.5 1 56.88 432 ASP B N 1
ATOM 10208 C CA . ASP B 1 432 ? 10.891 30.906 12.859 1 56.88 432 ASP B CA 1
ATOM 10209 C C . ASP B 1 432 ? 10.086 30.422 11.656 1 56.88 432 ASP B C 1
ATOM 10211 O O . ASP B 1 432 ? 8.953 30.859 11.438 1 56.88 432 ASP B O 1
ATOM 10215 N N . GLU B 1 433 ? 10.711 29.766 10.867 1 64.62 433 GLU B N 1
ATOM 10216 C CA . GLU B 1 433 ? 10.086 29.219 9.664 1 64.62 433 GLU B CA 1
ATOM 10217 C C . GLU B 1 433 ? 9.305 27.938 9.977 1 64.62 433 GLU B C 1
ATOM 10219 O O . GLU B 1 433 ? 8.375 27.578 9.25 1 64.62 433 GLU B O 1
ATOM 10224 N N . ARG B 1 434 ? 9.672 27.312 11.023 1 70.56 434 ARG B N 1
ATOM 10225 C CA . ARG B 1 434 ? 9.094 26.016 11.375 1 70.56 434 ARG B CA 1
ATOM 10226 C C . ARG B 1 434 ? 8.68 25.969 12.844 1 70.56 434 ARG B C 1
ATOM 10228 O O . ARG B 1 434 ? 9.125 26.812 13.641 1 70.56 434 ARG B O 1
ATOM 10235 N N . THR B 1 435 ? 7.758 24.969 13.156 1 65.94 435 THR B N 1
ATOM 10236 C CA . THR B 1 435 ? 7.254 24.828 14.516 1 65.94 435 THR B CA 1
ATOM 10237 C C . THR B 1 435 ? 8.227 24.016 15.367 1 65.94 435 THR B C 1
ATOM 10239 O O . THR B 1 435 ? 9.07 23.281 14.836 1 65.94 435 THR B O 1
ATOM 10242 N N . GLU B 1 436 ? 8.164 24.188 16.625 1 67.12 436 GLU B N 1
ATOM 10243 C CA . GLU B 1 436 ? 9 23.406 17.547 1 67.12 436 GLU B CA 1
ATOM 10244 C C . GLU B 1 436 ? 8.656 21.922 17.453 1 67.12 436 GLU B C 1
ATOM 10246 O O . GLU B 1 436 ? 9.539 21.078 17.609 1 67.12 436 GLU B O 1
ATOM 10251 N N . LEU B 1 437 ? 7.359 21.672 17.266 1 70.44 437 LEU B N 1
ATOM 10252 C CA . LEU B 1 437 ? 6.965 20.266 17.109 1 70.44 437 LEU B CA 1
ATOM 10253 C C . LEU B 1 437 ? 7.676 19.641 15.914 1 70.44 437 LEU B C 1
ATOM 10255 O O . LEU B 1 437 ? 8.164 18.516 16 1 70.44 437 LEU B O 1
ATOM 10259 N N . LEU B 1 438 ? 7.766 20.469 14.938 1 76.12 438 LEU B N 1
ATOM 10260 C CA . LEU B 1 438 ? 8.445 19.969 13.742 1 76.12 438 LEU B CA 1
ATOM 10261 C C . LEU B 1 438 ? 9.938 19.797 14 1 76.12 438 LEU B C 1
ATOM 10263 O O . LEU B 1 438 ? 10.547 18.844 13.516 1 76.12 438 LEU B O 1
ATOM 10267 N N . LEU B 1 439 ? 10.5 20.766 14.711 1 79.5 439 LEU B N 1
ATOM 10268 C CA . LEU B 1 439 ? 11.914 20.625 15.047 1 79.5 439 LEU B CA 1
ATOM 10269 C C . LEU B 1 439 ? 12.164 19.375 15.867 1 79.5 439 LEU B C 1
ATOM 10271 O O . LEU B 1 439 ? 13.133 18.641 15.625 1 79.5 439 LEU B O 1
ATOM 10275 N N . SER B 1 440 ? 11.289 19.141 16.828 1 78.06 440 SER B N 1
ATOM 10276 C CA . SER B 1 440 ? 11.445 17.938 17.656 1 78.06 440 SER B CA 1
ATOM 10277 C C . SER B 1 440 ? 11.43 16.672 16.812 1 78.06 440 SER B C 1
ATOM 10279 O O . SER B 1 440 ? 12.219 15.758 17.031 1 78.06 440 SER B O 1
ATOM 10281 N N . GLN B 1 441 ? 10.523 16.672 15.883 1 82.75 441 GLN B N 1
ATOM 10282 C CA . GLN B 1 441 ? 10.445 15.516 14.992 1 82.75 441 GLN B CA 1
ATOM 10283 C C . GLN B 1 441 ? 11.711 15.391 14.148 1 82.75 441 GLN B C 1
ATOM 10285 O O . GLN B 1 441 ? 12.211 14.281 13.93 1 82.75 441 GLN B O 1
ATOM 10290 N N . GLN B 1 442 ? 12.227 16.453 13.75 1 87.31 442 GLN B N 1
ATOM 10291 C CA . GLN B 1 442 ? 13.445 16.453 12.953 1 87.31 442 GLN B CA 1
ATOM 10292 C C . GLN B 1 442 ? 14.648 16.016 13.789 1 87.31 442 GLN B C 1
ATOM 10294 O O . GLN B 1 442 ? 15.516 15.281 13.305 1 87.31 442 GLN B O 1
ATOM 10299 N N . VAL B 1 443 ? 14.672 16.5 14.977 1 86.25 443 VAL B N 1
ATOM 10300 C CA . VAL B 1 443 ? 15.781 16.172 15.867 1 86.25 443 VAL B CA 1
ATOM 10301 C C . VAL B 1 443 ? 15.789 14.664 16.141 1 86.25 443 VAL B C 1
ATOM 10303 O O . VAL B 1 443 ? 16.844 14.031 16.141 1 86.25 443 VAL B O 1
ATOM 10306 N N . VAL B 1 444 ? 14.594 14.141 16.375 1 86.88 444 VAL B N 1
ATOM 10307 C CA . VAL B 1 444 ? 14.508 12.695 16.578 1 86.88 444 VAL B CA 1
ATOM 10308 C C . VAL B 1 444 ? 15.023 11.969 15.344 1 86.88 444 VAL B C 1
ATOM 10310 O O . VAL B 1 444 ? 15.789 11.008 15.453 1 86.88 444 VAL B O 1
ATOM 10313 N N . CYS B 1 445 ? 14.578 12.391 14.18 1 91.44 445 CYS B N 1
ATOM 10314 C CA . CYS B 1 445 ? 15.031 11.812 12.922 1 91.44 445 CYS B CA 1
ATOM 10315 C C . CYS B 1 445 ? 16.547 11.891 12.797 1 91.44 445 CYS B C 1
ATOM 10317 O O . CYS B 1 445 ? 17.203 10.906 12.453 1 91.44 445 CYS B O 1
ATOM 10319 N N . LEU B 1 446 ? 17.125 13.023 13.117 1 92.81 446 LEU B N 1
ATOM 10320 C CA . LEU B 1 446 ? 18.562 13.25 13 1 92.81 446 LEU B CA 1
ATOM 10321 C C . LEU B 1 446 ? 19.312 12.438 14.047 1 92.81 446 LEU B C 1
ATOM 10323 O O . LEU B 1 446 ? 20.422 11.938 13.773 1 92.81 446 LEU B O 1
ATOM 10327 N N . GLU B 1 447 ? 18.766 12.352 15.219 1 90.81 447 GLU B N 1
ATOM 10328 C CA . GLU B 1 447 ? 19.406 11.523 16.25 1 90.81 447 GLU B CA 1
ATOM 10329 C C . GLU B 1 447 ? 19.453 10.062 15.82 1 90.81 447 GLU B C 1
ATOM 10331 O O . GLU B 1 447 ? 20.422 9.359 16.109 1 90.81 447 GLU B O 1
ATOM 10336 N N . LEU B 1 448 ? 18.406 9.633 15.234 1 92.69 448 LEU B N 1
ATOM 10337 C CA . LEU B 1 448 ? 18.391 8.258 14.734 1 92.69 448 LEU B CA 1
ATOM 10338 C C . LEU B 1 448 ? 19.469 8.055 13.68 1 92.69 448 LEU B C 1
ATOM 10340 O O . LEU B 1 448 ? 20.078 6.992 13.609 1 92.69 448 LEU B O 1
ATOM 10344 N N . ARG B 1 449 ? 19.672 9.094 12.836 1 96.06 449 ARG B N 1
ATOM 10345 C CA . ARG B 1 449 ? 20.75 9.023 11.852 1 96.06 449 ARG B CA 1
ATOM 10346 C C . ARG B 1 449 ? 22.109 8.945 12.539 1 96.06 449 ARG B C 1
ATOM 10348 O O . ARG B 1 449 ? 22.984 8.188 12.109 1 96.06 449 ARG B O 1
ATOM 10355 N N . ARG B 1 450 ? 22.266 9.719 13.562 1 95.44 450 ARG B N 1
ATOM 10356 C CA . ARG B 1 450 ? 23.5 9.711 14.32 1 95.44 450 ARG B CA 1
ATOM 10357 C C . ARG B 1 450 ? 23.734 8.352 14.977 1 95.44 450 ARG B C 1
ATOM 10359 O O . ARG B 1 450 ? 24.875 7.852 14.992 1 95.44 450 ARG B O 1
ATOM 10366 N N . GLU B 1 451 ? 22.719 7.785 15.445 1 93.81 451 GLU B N 1
ATOM 10367 C CA . GLU B 1 451 ? 22.812 6.465 16.062 1 93.81 451 GLU B CA 1
ATOM 10368 C C . GLU B 1 451 ? 23.156 5.395 15.031 1 93.81 451 GLU B C 1
ATOM 10370 O O . GLU B 1 451 ? 23.891 4.449 15.336 1 93.81 451 GLU B O 1
ATOM 10375 N N . SER B 1 452 ? 22.594 5.523 13.898 1 96.94 452 SER B N 1
ATOM 10376 C CA . SER B 1 452 ? 22.938 4.594 12.828 1 96.94 452 SER B CA 1
ATOM 10377 C C . SER B 1 452 ? 24.422 4.68 12.484 1 96.94 452 SER B C 1
ATOM 10379 O O . SER B 1 452 ? 25.078 3.654 12.258 1 96.94 452 SER B O 1
ATOM 10381 N N . LEU B 1 453 ? 24.906 5.891 12.422 1 97.56 453 LEU B N 1
ATOM 10382 C CA . LEU B 1 453 ? 26.328 6.082 12.172 1 97.56 453 LEU B CA 1
ATOM 10383 C C . LEU B 1 453 ? 27.156 5.492 13.312 1 97.56 453 LEU B C 1
ATOM 10385 O O . LEU B 1 453 ? 28.172 4.832 13.07 1 97.56 453 LEU B O 1
ATOM 10389 N N . ARG B 1 454 ? 26.734 5.754 14.555 1 96.62 454 ARG B N 1
ATOM 10390 C CA . ARG B 1 454 ? 27.438 5.223 15.719 1 96.62 454 ARG B CA 1
ATOM 10391 C C . ARG B 1 454 ? 27.531 3.701 15.656 1 96.62 454 ARG B C 1
ATOM 10393 O O . ARG B 1 454 ? 28.594 3.123 15.891 1 96.62 454 ARG B O 1
ATOM 10400 N N . ALA B 1 455 ? 26.438 3.098 15.359 1 97.12 455 ALA B N 1
ATOM 10401 C CA . ALA B 1 455 ? 26.375 1.641 15.258 1 97.12 455 ALA B CA 1
ATOM 10402 C C . ALA B 1 455 ? 27.344 1.122 14.195 1 97.12 455 ALA B C 1
ATOM 10404 O O . ALA B 1 455 ? 28.047 0.14 14.414 1 97.12 455 ALA B O 1
ATOM 10405 N N . LEU B 1 456 ? 27.312 1.749 13.031 1 98 456 LEU B N 1
ATOM 10406 C CA . LEU B 1 456 ? 28.172 1.298 11.945 1 98 456 LEU B CA 1
ATOM 10407 C C . LEU B 1 456 ? 29.641 1.475 12.312 1 98 456 LEU B C 1
ATOM 10409 O O . LEU B 1 456 ? 30.469 0.589 12.047 1 98 456 LEU B O 1
ATOM 10413 N N . VAL B 1 457 ? 29.969 2.654 12.906 1 97.88 457 VAL B N 1
ATOM 10414 C CA . VAL B 1 457 ? 31.344 2.934 13.312 1 97.88 457 VAL B CA 1
ATOM 10415 C C . VAL B 1 457 ? 31.797 1.885 14.32 1 97.88 457 VAL B C 1
ATOM 10417 O O . VAL B 1 457 ? 32.938 1.413 14.258 1 97.88 457 VAL B O 1
ATOM 10420 N N . LYS B 1 458 ? 30.953 1.549 15.227 1 96.62 458 LYS B N 1
ATOM 10421 C CA . LYS B 1 458 ? 31.25 0.513 16.203 1 96.62 458 LYS B CA 1
ATOM 10422 C C . LYS B 1 458 ? 31.578 -0.811 15.523 1 96.62 458 LYS B C 1
ATOM 10424 O O . LYS B 1 458 ? 32.594 -1.444 15.844 1 96.62 458 LYS B O 1
ATOM 10429 N N . VAL B 1 459 ? 30.797 -1.229 14.586 1 97.06 459 VAL B N 1
ATOM 10430 C CA . VAL B 1 459 ? 30.969 -2.506 13.906 1 97.06 459 VAL B CA 1
ATOM 10431 C C . VAL B 1 459 ? 32.219 -2.463 13.023 1 97.06 459 VAL B C 1
ATOM 10433 O O . VAL B 1 459 ? 32.969 -3.447 12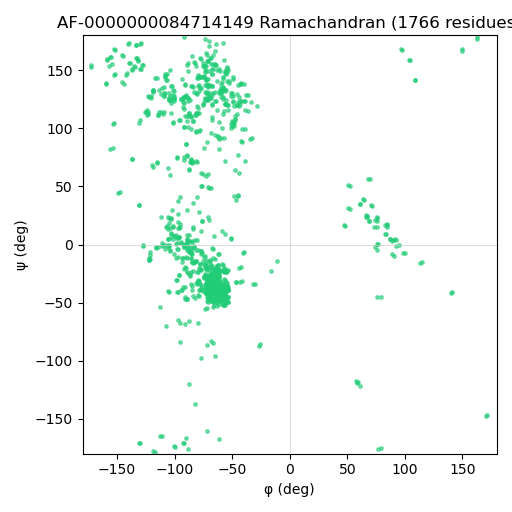.93 1 97.06 459 VAL B O 1
ATOM 10436 N N . LEU B 1 460 ? 32.5 -1.333 12.391 1 97.25 460 LEU B N 1
ATOM 10437 C CA . LEU B 1 460 ? 33.688 -1.179 11.555 1 97.25 460 LEU B CA 1
ATOM 10438 C C . LEU B 1 460 ? 34.938 -1.222 12.398 1 97.25 460 LEU B C 1
ATOM 10440 O O . LEU B 1 460 ? 36.031 -1.571 11.898 1 97.25 460 LEU B O 1
ATOM 10444 N N . GLY B 1 461 ? 34.812 -0.834 13.656 1 96.31 461 GLY B N 1
ATOM 10445 C CA . GLY B 1 461 ? 35.938 -0.874 14.578 1 96.31 461 GLY B CA 1
ATOM 10446 C C . GLY B 1 461 ? 36.406 -2.283 14.883 1 96.31 461 GLY B C 1
ATOM 10447 O O . GLY B 1 461 ? 37.5 -2.475 15.414 1 96.31 461 GLY B O 1
ATOM 10448 N N . GLU B 1 462 ? 35.625 -3.27 14.492 1 95 462 GLU B N 1
ATOM 10449 C CA . GLU B 1 462 ? 35.969 -4.676 14.672 1 95 462 GLU B CA 1
ATOM 10450 C C . GLU B 1 462 ? 35.781 -5.461 13.375 1 95 462 GLU B C 1
ATOM 10452 O O . GLU B 1 462 ? 35.375 -6.625 13.406 1 95 462 GLU B O 1
ATOM 10457 N N . VAL B 1 463 ? 36.031 -4.844 12.32 1 93.94 463 VAL B N 1
ATOM 10458 C CA . VAL B 1 463 ? 35.688 -5.395 11.016 1 93.94 463 VAL B CA 1
ATOM 10459 C C . VAL B 1 463 ? 36.688 -6.473 10.625 1 93.94 463 VAL B C 1
ATOM 10461 O O . VAL B 1 463 ? 37.844 -6.414 11.023 1 93.94 463 VAL B O 1
ATOM 10464 N N . ASP B 1 464 ? 36.25 -7.52 9.953 1 91.06 464 ASP B N 1
ATOM 10465 C CA . ASP B 1 464 ? 37.125 -8.539 9.375 1 91.06 464 ASP B CA 1
ATOM 10466 C C . ASP B 1 464 ? 37.312 -8.312 7.875 1 91.06 464 ASP B C 1
ATOM 10468 O O . ASP B 1 464 ? 36.938 -7.262 7.348 1 91.06 464 ASP B O 1
ATOM 10472 N N . ALA B 1 465 ? 37.938 -9.211 7.266 1 87.62 465 ALA B N 1
ATOM 10473 C CA . ALA B 1 465 ? 38.312 -9.039 5.863 1 87.62 465 ALA B CA 1
ATOM 10474 C C . ALA B 1 465 ? 37.094 -8.875 4.984 1 87.62 465 ALA B C 1
ATOM 10476 O O . ALA B 1 465 ? 37.062 -8.047 4.074 1 87.62 465 ALA B O 1
ATOM 10477 N N . ARG B 1 466 ? 36.031 -9.648 5.242 1 87.5 466 ARG B N 1
ATOM 10478 C CA . ARG B 1 466 ? 34.812 -9.547 4.477 1 87.5 466 ARG B CA 1
ATOM 10479 C C . ARG B 1 466 ? 34.125 -8.203 4.707 1 87.5 466 ARG B C 1
ATOM 10481 O O . ARG B 1 466 ? 33.562 -7.617 3.777 1 87.5 466 ARG B O 1
ATOM 10488 N N . GLY B 1 467 ? 34.188 -7.801 5.91 1 92.69 467 GLY B N 1
ATOM 10489 C CA . GLY B 1 467 ? 33.594 -6.512 6.246 1 92.69 467 GLY B CA 1
ATOM 10490 C C . GLY B 1 467 ? 34.312 -5.348 5.582 1 92.69 467 GLY B C 1
ATOM 10491 O O . GLY B 1 467 ? 33.688 -4.359 5.199 1 92.69 467 GLY B O 1
ATOM 10492 N N . VAL B 1 468 ? 35.594 -5.461 5.465 1 93.5 468 VAL B N 1
ATOM 10493 C CA . VAL B 1 468 ? 36.375 -4.426 4.797 1 93.5 468 VAL B CA 1
ATOM 10494 C C . VAL B 1 468 ? 35.938 -4.297 3.342 1 93.5 468 VAL B C 1
ATOM 10496 O O . VAL B 1 468 ? 35.781 -3.184 2.834 1 93.5 468 VAL B O 1
ATOM 10499 N N . GLU B 1 469 ? 35.656 -5.402 2.732 1 90.56 469 GLU B N 1
ATOM 10500 C CA . GLU B 1 469 ? 35.219 -5.406 1.342 1 90.56 469 GLU B CA 1
ATOM 10501 C C . GLU B 1 469 ? 33.875 -4.723 1.193 1 90.56 469 GLU B C 1
ATOM 10503 O O . GLU B 1 469 ? 33.594 -4.066 0.182 1 90.56 469 GLU B O 1
ATOM 10508 N N . LYS B 1 470 ? 33.062 -4.816 2.203 1 94.44 470 LYS B N 1
ATOM 10509 C CA . LYS B 1 470 ? 31.703 -4.297 2.133 1 94.44 470 LYS B CA 1
ATOM 10510 C C . LYS B 1 470 ? 31.594 -2.922 2.787 1 94.44 470 LYS B C 1
ATOM 10512 O O . LYS B 1 470 ? 30.531 -2.305 2.791 1 94.44 470 LYS B O 1
ATOM 10517 N N . SER B 1 471 ? 32.688 -2.381 3.299 1 96.25 471 SER B N 1
ATOM 10518 C CA . SER B 1 471 ? 32.656 -1.184 4.133 1 96.25 471 SER B CA 1
ATOM 10519 C C . SER B 1 471 ? 32.125 0.018 3.363 1 96.25 471 SER B C 1
ATOM 10521 O O . SER B 1 471 ? 31.359 0.811 3.904 1 96.25 471 SER B O 1
ATOM 10523 N N . LEU B 1 472 ? 32.531 0.174 2.098 1 95.19 472 LEU B N 1
ATOM 10524 C CA . LEU B 1 472 ? 32.062 1.316 1.322 1 95.19 472 LEU B CA 1
ATOM 10525 C C . LEU B 1 472 ? 30.547 1.244 1.103 1 95.19 472 LEU B C 1
ATOM 10527 O O . LEU B 1 472 ? 29.844 2.252 1.227 1 95.19 472 LEU B O 1
ATOM 10531 N N . ASP B 1 473 ? 30.031 0.07 0.772 1 95.38 473 ASP B N 1
ATOM 10532 C CA . ASP B 1 473 ? 28.578 -0.121 0.63 1 95.38 473 ASP B CA 1
ATOM 10533 C C . ASP B 1 473 ? 27.859 0.168 1.942 1 95.38 473 ASP B C 1
ATOM 10535 O O . ASP B 1 473 ? 26.781 0.758 1.943 1 95.38 473 ASP B O 1
ATOM 10539 N N . ALA B 1 474 ? 28.469 -0.259 2.992 1 97.38 474 ALA B N 1
ATOM 10540 C CA . ALA B 1 474 ? 27.875 -0.058 4.309 1 97.38 474 ALA B CA 1
ATOM 10541 C C . ALA B 1 474 ? 27.734 1.428 4.625 1 97.38 474 ALA B C 1
ATOM 10543 O O . ALA B 1 474 ? 26.703 1.864 5.141 1 97.38 474 ALA B O 1
ATOM 10544 N N . VAL B 1 475 ? 28.75 2.207 4.328 1 97.06 475 VAL B N 1
ATOM 10545 C CA . VAL B 1 475 ? 28.703 3.627 4.656 1 97.06 475 VAL B CA 1
ATOM 10546 C C . VAL B 1 475 ? 27.719 4.344 3.742 1 97.06 475 VAL B C 1
ATOM 10548 O O . VAL B 1 475 ? 27.047 5.289 4.16 1 97.06 475 VAL B O 1
ATOM 10551 N N . TYR B 1 476 ? 27.594 3.906 2.48 1 94.88 476 TYR B N 1
ATOM 10552 C CA . TYR B 1 476 ? 26.641 4.516 1.557 1 94.88 476 TYR B CA 1
ATOM 10553 C C . TYR B 1 476 ? 25.203 4.109 1.896 1 94.88 476 TYR B C 1
ATOM 10555 O O . TYR B 1 476 ? 24.25 4.762 1.468 1 94.88 476 TYR B O 1
ATOM 10563 N N . ALA B 1 477 ? 25.062 3.039 2.68 1 95.38 477 ALA B N 1
ATOM 10564 C CA . ALA B 1 477 ? 23.734 2.539 3.025 1 95.38 477 ALA B CA 1
ATOM 10565 C C . ALA B 1 477 ? 23.172 3.268 4.242 1 95.38 477 ALA B C 1
ATOM 10567 O O . ALA B 1 477 ? 22 3.1 4.59 1 95.38 477 ALA B O 1
ATOM 10568 N N . LEU B 1 478 ? 23.953 4.082 4.883 1 96.25 478 LEU B N 1
ATOM 10569 C CA . LEU B 1 478 ? 23.438 4.887 5.988 1 96.25 478 LEU B CA 1
ATOM 10570 C C . LEU B 1 478 ? 22.266 5.758 5.531 1 96.25 478 LEU B C 1
ATOM 10572 O O . LEU B 1 478 ? 22.297 6.316 4.43 1 96.25 478 LEU B O 1
ATOM 10576 N N . PRO B 1 479 ? 21.203 5.762 6.328 1 93.56 479 PRO B N 1
ATOM 10577 C CA . PRO B 1 479 ? 20.109 6.66 5.961 1 93.56 479 PRO B CA 1
ATOM 10578 C C . PRO B 1 479 ? 20.531 8.125 5.902 1 93.56 479 PRO B C 1
ATOM 10580 O O . PRO B 1 479 ? 21.219 8.609 6.809 1 93.56 479 PRO B O 1
ATOM 10583 N N . ALA B 1 480 ? 20.094 8.852 4.945 1 91.88 480 ALA B N 1
ATOM 10584 C CA . ALA B 1 480 ? 20.562 10.211 4.684 1 91.88 480 ALA B CA 1
ATOM 10585 C C . ALA B 1 480 ? 19.953 11.203 5.66 1 91.88 480 ALA B C 1
ATOM 10587 O O . ALA B 1 480 ? 18.75 11.164 5.922 1 91.88 480 ALA B O 1
ATOM 10588 N N . PRO B 1 481 ? 20.781 12.062 6.168 1 93.38 481 PRO B N 1
ATOM 10589 C CA . PRO B 1 481 ? 20.234 13.117 7.031 1 93.38 481 PRO B CA 1
ATOM 10590 C C . PRO B 1 481 ? 19.25 14.023 6.297 1 93.38 481 PRO B C 1
ATOM 10592 O O . PRO B 1 481 ? 18.344 14.578 6.918 1 93.38 481 PRO B O 1
ATOM 10595 N N . SER B 1 482 ? 19.391 14.164 4.969 1 88.06 482 SER B N 1
ATOM 10596 C CA . SER B 1 482 ? 18.547 15.055 4.188 1 88.06 482 SER B CA 1
ATOM 10597 C C . SER B 1 482 ? 17.094 14.578 4.191 1 88.06 482 SER B C 1
ATOM 10599 O O . SER B 1 482 ? 16.172 15.375 3.977 1 88.06 482 SER B O 1
ATOM 10601 N N . ASP B 1 483 ? 16.922 13.328 4.504 1 87.06 483 ASP B N 1
ATOM 10602 C CA . ASP B 1 483 ? 15.578 12.789 4.59 1 87.06 483 ASP B CA 1
ATOM 10603 C C . ASP B 1 483 ? 14.797 13.43 5.738 1 87.06 483 ASP B C 1
ATOM 10605 O O . ASP B 1 483 ? 13.57 13.461 5.727 1 87.06 483 ASP B O 1
ATOM 10609 N N . CYS B 1 484 ? 15.508 13.859 6.66 1 89.12 484 CYS B N 1
ATOM 10610 C CA . CYS B 1 484 ? 14.898 14.422 7.863 1 89.12 484 CYS B CA 1
ATOM 10611 C C . CYS B 1 484 ? 14.383 15.828 7.602 1 89.12 484 CYS B C 1
ATOM 10613 O O . CYS B 1 484 ? 13.703 16.406 8.445 1 89.12 484 CYS B O 1
ATOM 10615 N N . ALA B 1 485 ? 14.641 16.359 6.441 1 82.94 485 ALA B N 1
ATOM 10616 C CA . ALA B 1 485 ? 14.203 17.703 6.105 1 82.94 485 ALA B CA 1
ATOM 10617 C C . ALA B 1 485 ? 12.773 17.703 5.582 1 82.94 485 ALA B C 1
ATOM 10619 O O . ALA B 1 485 ? 12.117 18.75 5.531 1 82.94 485 ALA B O 1
ATOM 10620 N N . ASN B 1 486 ? 12.273 16.547 5.227 1 77.75 486 ASN B N 1
ATOM 10621 C CA . ASN B 1 486 ? 10.906 16.453 4.711 1 77.75 486 ASN B CA 1
ATOM 10622 C C . ASN B 1 486 ? 9.883 16.438 5.84 1 77.75 486 ASN B C 1
ATOM 10624 O O . ASN B 1 486 ? 9.508 15.375 6.332 1 77.75 486 ASN B O 1
ATOM 10628 N N . VAL B 1 487 ? 9.344 17.547 6.105 1 68.38 487 VAL B N 1
ATOM 10629 C CA . VAL B 1 487 ? 8.469 17.781 7.254 1 68.38 487 VAL B CA 1
ATOM 10630 C C . VAL B 1 487 ? 7.152 17.031 7.062 1 68.38 487 VAL B C 1
ATOM 10632 O O . VAL B 1 487 ? 6.582 16.516 8.023 1 68.38 487 VAL B O 1
ATOM 10635 N N . GLY B 1 488 ? 6.695 16.984 5.879 1 68.5 488 GLY B N 1
ATOM 10636 C CA . GLY B 1 488 ? 5.445 16.297 5.586 1 68.5 488 GLY B CA 1
ATOM 10637 C C . GLY B 1 488 ? 5.488 14.82 5.918 1 68.5 488 GLY B C 1
ATOM 10638 O O . GLY B 1 488 ? 4.598 14.305 6.598 1 68.5 488 GLY B O 1
ATOM 10639 N N . THR B 1 489 ? 6.578 14.25 5.621 1 73.69 489 THR B N 1
ATOM 10640 C CA . THR B 1 489 ? 6.738 12.82 5.867 1 73.69 489 THR B CA 1
ATOM 10641 C C . THR B 1 489 ? 6.891 12.539 7.359 1 73.69 489 THR B C 1
ATOM 10643 O O . THR B 1 489 ? 6.359 11.555 7.871 1 73.69 489 THR B O 1
ATOM 10646 N N . LEU B 1 490 ? 7.582 13.375 8.023 1 75.69 490 LEU B N 1
ATOM 10647 C CA . LEU B 1 490 ? 7.836 13.164 9.445 1 75.69 490 LEU B CA 1
ATOM 10648 C C . LEU B 1 490 ? 6.547 13.289 10.25 1 75.69 490 LEU B C 1
ATOM 10650 O O . LEU B 1 490 ? 6.336 12.547 11.211 1 75.69 490 LEU B O 1
ATOM 10654 N N . SER B 1 491 ? 5.684 14.148 9.773 1 70.62 491 SER B N 1
ATOM 10655 C CA . SER B 1 491 ? 4.445 14.414 10.5 1 70.62 491 SER B CA 1
ATOM 10656 C C . SER B 1 491 ? 3.43 13.297 10.289 1 70.62 491 SER B C 1
ATOM 10658 O O . SER B 1 491 ? 2.506 13.133 11.086 1 70.62 491 SER B O 1
ATOM 10660 N N . GLU B 1 492 ? 3.656 12.539 9.312 1 73.88 492 GLU B N 1
ATOM 10661 C CA . GLU B 1 492 ? 2.676 11.523 8.953 1 73.88 492 GLU B CA 1
ATOM 10662 C C . GLU B 1 492 ? 3 10.188 9.617 1 73.88 492 GLU B C 1
ATOM 10664 O O . GLU B 1 492 ? 2.143 9.305 9.703 1 73.88 492 GLU B O 1
ATOM 10669 N N . GLN B 1 493 ? 4.102 10.109 10.133 1 77.38 493 GLN B N 1
ATOM 10670 C CA . GLN B 1 493 ? 4.52 8.844 10.727 1 77.38 493 GLN B CA 1
ATOM 10671 C C . GLN B 1 493 ? 3.812 8.594 12.062 1 77.38 493 GLN B C 1
ATOM 10673 O O . GLN B 1 493 ? 3.322 9.539 12.688 1 77.38 493 GLN B O 1
ATOM 10678 N N . GLN B 1 494 ? 3.707 7.297 12.359 1 78.69 494 GLN B N 1
ATOM 10679 C CA . GLN B 1 494 ? 3.152 6.934 13.656 1 78.69 494 GLN B CA 1
ATOM 10680 C C . GLN B 1 494 ? 3.852 7.691 14.781 1 78.69 494 GLN B C 1
ATOM 10682 O O . GLN B 1 494 ? 5.082 7.703 14.859 1 78.69 494 GLN B O 1
ATOM 10687 N N . PRO B 1 495 ? 3.078 8.234 15.555 1 75.75 495 PRO B N 1
ATOM 10688 C CA . PRO B 1 495 ? 3.684 8.992 16.656 1 75.75 495 PRO B CA 1
ATOM 10689 C C . PRO B 1 495 ? 4.398 8.102 17.656 1 75.75 495 PRO B C 1
ATOM 10691 O O . PRO B 1 495 ? 3.984 6.961 17.891 1 75.75 495 PRO B O 1
ATOM 10694 N N . ARG B 1 496 ? 5.398 8.633 18.172 1 82.88 496 ARG B N 1
ATOM 10695 C CA . ARG B 1 496 ? 6.145 7.938 19.219 1 82.88 496 ARG B CA 1
ATOM 10696 C C . ARG B 1 496 ? 5.375 7.945 20.531 1 82.88 496 ARG B C 1
ATOM 10698 O O . ARG B 1 496 ? 4.5 8.789 20.75 1 82.88 496 ARG B O 1
ATOM 10705 N N . PRO B 1 497 ? 5.688 6.918 21.359 1 80.44 497 PRO B N 1
ATOM 10706 C CA . PRO B 1 497 ? 4.984 6.859 22.641 1 80.44 497 PRO B CA 1
ATOM 10707 C C . PRO B 1 497 ? 5.172 8.125 23.484 1 80.44 497 PRO B C 1
ATOM 10709 O O . PRO B 1 497 ? 6.266 8.695 23.5 1 80.44 497 PRO B O 1
ATOM 10712 N N . VAL B 1 498 ? 4.125 8.469 24.172 1 71.69 498 VAL B N 1
ATOM 10713 C CA . VAL B 1 498 ? 4.133 9.672 25.016 1 71.69 498 VAL B CA 1
ATOM 10714 C C . VAL B 1 498 ? 4.836 9.375 26.328 1 71.69 498 VAL B C 1
ATOM 10716 O O . VAL B 1 498 ? 5.547 10.227 26.875 1 71.69 498 VAL B O 1
ATOM 10719 N N . ASP B 1 499 ? 4.707 8.102 26.75 1 80.31 499 ASP B N 1
ATOM 10720 C CA . ASP B 1 499 ? 5.359 7.645 27.969 1 80.31 499 ASP B CA 1
ATOM 10721 C C . ASP B 1 499 ? 6.879 7.641 27.812 1 80.31 499 ASP B C 1
ATOM 10723 O O . ASP B 1 499 ? 7.414 6.977 26.922 1 80.31 499 ASP B O 1
ATOM 10727 N N . PRO B 1 500 ? 7.547 8.414 28.672 1 80.19 500 PRO B N 1
ATOM 10728 C CA . PRO B 1 500 ? 9 8.516 28.516 1 80.19 500 PRO B CA 1
ATOM 10729 C C . PRO B 1 500 ? 9.703 7.164 28.656 1 80.19 500 PRO B C 1
ATOM 10731 O O . PRO B 1 500 ? 10.703 6.914 27.969 1 80.19 500 PRO B O 1
ATOM 10734 N N . SER B 1 501 ? 9.234 6.367 29.594 1 84.31 501 SER B N 1
ATOM 10735 C CA . SER B 1 501 ? 9.859 5.059 29.75 1 84.31 501 SER B CA 1
ATOM 10736 C C . SER B 1 501 ? 9.719 4.219 28.484 1 84.31 501 SER B C 1
ATOM 10738 O O . SER B 1 501 ? 10.68 3.586 28.047 1 84.31 501 SER B O 1
ATOM 10740 N N . ARG B 1 502 ? 8.461 4.289 27.906 1 89.19 502 ARG B N 1
ATOM 10741 C CA . ARG B 1 502 ? 8.234 3.551 26.672 1 89.19 502 ARG B CA 1
ATOM 10742 C C . ARG B 1 502 ? 9.047 4.141 25.531 1 89.19 502 ARG B C 1
ATOM 10744 O O . ARG B 1 502 ? 9.516 3.408 24.656 1 89.19 502 ARG B O 1
ATOM 10751 N N . ARG B 1 503 ? 9.18 5.395 25.594 1 88.88 503 ARG B N 1
ATOM 10752 C CA . ARG B 1 503 ? 9.961 6.066 24.578 1 88.88 503 ARG B CA 1
ATOM 10753 C C . ARG B 1 503 ? 11.438 5.691 24.672 1 88.88 503 ARG B C 1
ATOM 10755 O O . ARG B 1 503 ? 12.094 5.445 23.672 1 88.88 503 ARG B O 1
ATOM 10762 N N . ALA B 1 504 ? 11.922 5.695 25.906 1 87.69 504 ALA B N 1
ATOM 10763 C CA . ALA B 1 504 ? 13.312 5.305 26.125 1 87.69 504 ALA B CA 1
ATOM 10764 C C . ALA B 1 504 ? 13.555 3.865 25.688 1 87.69 504 ALA B C 1
ATOM 10766 O O . ALA B 1 504 ? 14.594 3.559 25.094 1 87.69 504 ALA B O 1
ATOM 10767 N N . ASP B 1 505 ? 12.617 3.072 26 1 91.94 505 ASP B N 1
ATOM 10768 C CA . ASP B 1 505 ? 12.711 1.681 25.578 1 91.94 505 ASP B CA 1
ATOM 10769 C C . ASP B 1 505 ? 12.727 1.574 24.047 1 91.94 505 ASP B C 1
ATOM 10771 O O . ASP B 1 505 ? 13.484 0.789 23.484 1 91.94 505 ASP B O 1
ATOM 10775 N N . LEU B 1 506 ? 11.867 2.324 23.453 1 94.25 506 LEU B N 1
ATOM 10776 C CA . LEU B 1 506 ? 11.82 2.342 21.984 1 94.25 506 LEU B CA 1
ATOM 10777 C C . LEU B 1 506 ? 13.148 2.803 21.406 1 94.25 506 LEU B C 1
ATOM 10779 O O . LEU B 1 506 ? 13.641 2.221 20.438 1 94.25 506 LEU B O 1
ATOM 10783 N N . GLU B 1 507 ? 13.719 3.811 22.031 1 91.12 507 GLU B N 1
ATOM 10784 C CA . GLU B 1 507 ? 14.992 4.34 21.562 1 91.12 507 GLU B CA 1
ATOM 10785 C C . GLU B 1 507 ? 16.109 3.303 21.688 1 91.12 507 GLU B C 1
ATOM 10787 O O . GLU B 1 507 ? 16.969 3.189 20.812 1 91.12 507 GLU B O 1
ATOM 10792 N N . ARG B 1 508 ? 16.078 2.59 22.734 1 93.06 508 ARG B N 1
ATOM 10793 C CA . ARG B 1 508 ? 17.062 1.523 22.922 1 93.06 508 ARG B CA 1
ATOM 10794 C C . ARG B 1 508 ? 16.906 0.451 21.844 1 93.06 508 ARG B C 1
ATOM 10796 O O . ARG B 1 508 ? 17.891 -0.034 21.297 1 93.06 508 ARG B O 1
ATOM 10803 N N . LEU B 1 509 ? 15.664 0.098 21.578 1 96.19 509 LEU B N 1
ATOM 10804 C CA . LEU B 1 509 ? 15.398 -0.896 20.547 1 96.19 509 LEU B CA 1
ATOM 10805 C C . LEU B 1 509 ? 15.844 -0.392 19.172 1 96.19 509 LEU B C 1
ATOM 10807 O O . LEU B 1 509 ? 16.375 -1.155 18.375 1 96.19 509 LEU B O 1
ATOM 10811 N N . GLU B 1 510 ? 15.602 0.88 18.938 1 95.94 510 GLU B N 1
ATOM 10812 C CA . GLU B 1 510 ? 16.016 1.484 17.672 1 95.94 510 GLU B CA 1
ATOM 10813 C C . GLU B 1 510 ? 17.531 1.426 17.5 1 95.94 510 GLU B C 1
ATOM 10815 O O . GLU B 1 510 ? 18.031 1.156 16.406 1 95.94 510 GLU B O 1
ATOM 10820 N N . THR B 1 511 ? 18.25 1.667 18.578 1 93.88 511 THR B N 1
ATOM 10821 C CA . THR B 1 511 ? 19.703 1.568 18.562 1 93.88 511 THR B CA 1
ATOM 10822 C C . THR B 1 511 ? 20.141 0.144 18.234 1 93.88 511 THR B C 1
ATOM 10824 O O . THR B 1 511 ? 21.062 -0.062 17.438 1 93.88 511 THR B O 1
ATOM 10827 N N . ARG B 1 512 ? 19.516 -0.774 18.812 1 96.38 512 ARG B N 1
ATOM 10828 C CA . ARG B 1 512 ? 19.875 -2.172 18.594 1 96.38 512 ARG B CA 1
ATOM 10829 C C . ARG B 1 512 ? 19.531 -2.609 17.172 1 96.38 512 ARG B C 1
ATOM 10831 O O . ARG B 1 512 ? 20.266 -3.402 16.562 1 96.38 512 ARG B O 1
ATOM 10838 N N . VAL B 1 513 ? 18.438 -2.133 16.625 1 97.69 513 VAL B N 1
ATOM 10839 C CA . VAL B 1 513 ? 18.078 -2.447 15.25 1 97.69 513 VAL B CA 1
ATOM 10840 C C . VAL B 1 513 ? 19.109 -1.837 14.305 1 97.69 513 VAL B C 1
ATOM 10842 O O . VAL B 1 513 ? 19.453 -2.438 13.281 1 97.69 513 VAL B O 1
ATOM 10845 N N . ALA B 1 514 ? 19.594 -0.627 14.68 1 97.06 514 ALA B N 1
ATOM 10846 C CA . ALA B 1 514 ? 20.656 -0.011 13.891 1 97.06 514 ALA B CA 1
ATOM 10847 C C . ALA B 1 514 ? 21.922 -0.87 13.914 1 97.06 514 ALA B C 1
ATOM 10849 O O . ALA B 1 514 ? 22.625 -0.982 12.898 1 97.06 514 ALA B O 1
ATOM 10850 N N . GLU B 1 515 ? 22.188 -1.425 15.016 1 96.62 515 GLU B N 1
ATOM 10851 C CA . GLU B 1 515 ? 23.344 -2.318 15.133 1 96.62 515 GLU B CA 1
ATOM 10852 C C . GLU B 1 515 ? 23.156 -3.574 14.281 1 96.62 515 GLU B C 1
ATOM 10854 O O . GLU B 1 515 ? 24.094 -4.051 13.648 1 96.62 515 GLU B O 1
ATOM 10859 N N . LEU B 1 516 ? 21.953 -4.105 14.344 1 97.81 516 LEU B N 1
ATOM 10860 C CA . LEU B 1 516 ? 21.609 -5.238 13.484 1 97.81 516 LEU B CA 1
ATOM 10861 C C . LEU B 1 516 ? 21.891 -4.918 12.023 1 97.81 516 LEU B C 1
ATOM 10863 O O . LEU B 1 516 ? 22.531 -5.707 11.32 1 97.81 516 LEU B O 1
ATOM 10867 N N . LYS B 1 517 ? 21.391 -3.756 11.594 1 98 517 LYS B N 1
ATOM 10868 C CA . LYS B 1 517 ? 21.609 -3.348 10.211 1 98 517 LYS B CA 1
ATOM 10869 C C . LYS B 1 517 ? 23.109 -3.234 9.906 1 98 517 LYS B C 1
ATOM 10871 O O . LYS B 1 517 ? 23.547 -3.604 8.82 1 98 517 LYS B O 1
ATOM 10876 N N . ALA B 1 518 ? 23.875 -2.658 10.836 1 97.81 518 ALA B N 1
ATOM 10877 C CA . ALA B 1 518 ? 25.312 -2.484 10.641 1 97.81 518 ALA B CA 1
ATOM 10878 C C . ALA B 1 518 ? 26 -3.83 10.445 1 97.81 518 ALA B C 1
ATOM 10880 O O . ALA B 1 518 ? 26.859 -3.979 9.562 1 97.81 518 ALA B O 1
ATOM 10881 N N . LEU B 1 519 ? 25.641 -4.805 11.281 1 97.75 519 LEU B N 1
ATOM 10882 C CA . LEU B 1 519 ? 26.203 -6.148 11.148 1 97.75 519 LEU B CA 1
ATOM 10883 C C . LEU B 1 519 ? 25.859 -6.75 9.789 1 97.75 519 LEU B C 1
ATOM 10885 O O . LEU B 1 519 ? 26.719 -7.367 9.148 1 97.75 519 LEU B O 1
ATOM 10889 N N . LEU B 1 520 ? 24.609 -6.551 9.375 1 97.62 520 LEU B N 1
ATOM 10890 C CA . LEU B 1 520 ? 24.156 -7.039 8.078 1 97.62 520 LEU B CA 1
ATOM 10891 C C . LEU B 1 520 ? 24.938 -6.383 6.945 1 97.62 520 LEU B C 1
ATOM 10893 O O . LEU B 1 520 ? 25.375 -7.062 6.016 1 97.62 520 LEU B O 1
ATOM 10897 N N . ASP B 1 521 ? 25.156 -5.105 7.062 1 97.19 521 ASP B N 1
ATOM 10898 C CA . ASP B 1 521 ? 25.766 -4.324 5.992 1 97.19 521 ASP B CA 1
ATOM 10899 C C . ASP B 1 521 ? 27.234 -4.715 5.797 1 97.19 521 ASP B C 1
ATOM 10901 O O . ASP B 1 521 ? 27.781 -4.578 4.695 1 97.19 521 ASP B O 1
ATOM 10905 N N . VAL B 1 522 ? 27.891 -5.227 6.867 1 96 522 VAL B N 1
ATOM 10906 C CA . VAL B 1 522 ? 29.297 -5.629 6.73 1 96 522 VAL B CA 1
ATOM 10907 C C . VAL B 1 522 ? 29.375 -7.148 6.629 1 96 522 VAL B C 1
ATOM 10909 O O . VAL B 1 522 ? 30.453 -7.727 6.844 1 96 522 VAL B O 1
ATOM 10912 N N . SER B 1 523 ? 28.266 -7.875 6.488 1 93.94 523 SER B N 1
ATOM 10913 C CA . SER B 1 523 ? 28.141 -9.289 6.141 1 93.94 523 SER B CA 1
ATOM 10914 C C . SER B 1 523 ? 28.484 -10.18 7.328 1 93.94 523 SER B C 1
ATOM 10916 O O . SER B 1 523 ? 29.016 -11.281 7.156 1 93.94 523 SER B O 1
ATOM 10918 N N . ARG B 1 524 ? 28.359 -9.625 8.5 1 95.62 524 ARG B N 1
ATOM 10919 C CA . ARG B 1 524 ? 28.438 -10.469 9.688 1 95.62 524 ARG B CA 1
ATOM 10920 C C . ARG B 1 524 ? 27.109 -11.172 9.953 1 95.62 524 ARG B C 1
ATOM 10922 O O . ARG B 1 524 ? 26.469 -10.938 10.984 1 95.62 524 ARG B O 1
ATOM 10929 N N . TYR B 1 525 ? 26.734 -12.117 9.156 1 96 525 TYR B N 1
ATOM 10930 C CA . TYR B 1 525 ? 25.391 -12.648 9.055 1 96 525 TYR B CA 1
ATOM 10931 C C . TYR B 1 525 ? 25.016 -13.469 10.281 1 96 525 TYR B C 1
ATOM 10933 O O . TYR B 1 525 ? 23.938 -13.289 10.852 1 96 525 TYR B O 1
ATOM 10941 N N . PRO B 1 526 ? 25.938 -14.383 10.797 1 95.62 526 PRO B N 1
ATOM 10942 C CA . PRO B 1 526 ? 25.547 -15.148 11.977 1 95.62 526 PRO B CA 1
ATOM 10943 C C . PRO B 1 526 ? 25.266 -14.258 13.188 1 95.62 526 PRO B C 1
ATOM 10945 O O . PRO B 1 526 ? 24.297 -14.477 13.906 1 95.62 526 PRO B O 1
ATOM 10948 N N . ALA B 1 527 ? 26.125 -13.203 13.336 1 96.38 527 ALA B N 1
ATOM 10949 C CA . ALA B 1 527 ? 25.938 -12.273 14.453 1 96.38 527 ALA B CA 1
ATOM 10950 C C . ALA B 1 527 ? 24.656 -11.453 14.258 1 96.38 527 ALA B C 1
ATOM 10952 O O . ALA B 1 527 ? 23.938 -11.18 15.219 1 96.38 527 ALA B O 1
ATOM 10953 N N . ALA B 1 528 ? 24.406 -11.047 13.047 1 97.81 528 ALA B N 1
ATOM 10954 C CA . ALA B 1 528 ? 23.203 -10.289 12.734 1 97.81 528 ALA B CA 1
ATOM 10955 C C . ALA B 1 528 ? 21.953 -11.117 13.016 1 97.81 528 ALA B C 1
ATOM 10957 O O . ALA B 1 528 ? 20.969 -10.594 13.539 1 97.81 528 ALA B O 1
ATOM 10958 N N . LEU B 1 529 ? 21.969 -12.414 12.633 1 97.38 529 LEU B N 1
ATOM 10959 C CA . LEU B 1 529 ? 20.828 -13.289 12.852 1 97.38 529 LEU B CA 1
ATOM 10960 C C . LEU B 1 529 ? 20.547 -13.461 14.344 1 97.38 529 LEU B C 1
ATOM 10962 O O . LEU B 1 529 ? 19.391 -13.445 14.773 1 97.38 529 LEU B O 1
ATOM 10966 N N . GLU B 1 530 ? 21.625 -13.648 15.086 1 97 530 GLU B N 1
ATOM 10967 C CA . GLU B 1 530 ? 21.5 -13.773 16.531 1 97 530 GLU B CA 1
ATOM 10968 C C . GLU B 1 530 ? 20.875 -12.516 17.141 1 97 530 GLU B C 1
ATOM 10970 O O . GLU B 1 530 ? 19.984 -12.594 17.984 1 97 530 GLU B O 1
ATOM 10975 N N . GLU B 1 531 ? 21.375 -11.391 16.656 1 96.44 531 GLU B N 1
ATOM 10976 C CA . GLU B 1 531 ? 20.844 -10.117 17.125 1 96.44 531 GLU B CA 1
ATOM 10977 C C . GLU B 1 531 ? 19.359 -9.969 16.766 1 96.44 531 GLU B C 1
ATOM 10979 O O . GLU B 1 531 ? 18.562 -9.547 17.594 1 96.44 531 GLU B O 1
ATOM 10984 N N . ALA B 1 532 ? 18.969 -10.297 15.602 1 97.56 532 ALA B N 1
ATOM 10985 C CA . ALA B 1 532 ? 17.578 -10.195 15.141 1 97.56 532 ALA B CA 1
ATOM 10986 C C . ALA B 1 532 ? 16.656 -11.078 15.969 1 97.56 532 ALA B C 1
ATOM 10988 O O . ALA B 1 532 ? 15.562 -10.664 16.344 1 97.56 532 ALA B O 1
ATOM 10989 N N . GLU B 1 533 ? 17.062 -12.297 16.234 1 96.12 533 GLU B N 1
ATOM 10990 C CA . GLU B 1 533 ? 16.25 -13.25 16.984 1 96.12 533 GLU B CA 1
ATOM 10991 C C . GLU B 1 533 ? 16.062 -12.789 18.438 1 96.12 533 GLU B C 1
ATOM 10993 O O . GLU B 1 533 ? 15 -12.984 19.016 1 96.12 533 GLU B O 1
ATOM 10998 N N . ALA B 1 534 ? 17.094 -12.188 18.938 1 95.81 534 ALA B N 1
ATOM 10999 C CA . ALA B 1 534 ? 17.016 -11.672 20.297 1 95.81 534 ALA B CA 1
ATOM 11000 C C . ALA B 1 534 ? 16.094 -10.461 20.375 1 95.81 534 ALA B C 1
ATOM 11002 O O . ALA B 1 534 ? 15.398 -10.266 21.391 1 95.81 534 ALA B O 1
ATOM 11003 N N . LEU B 1 535 ? 16.031 -9.688 19.328 1 96.06 535 LEU B N 1
ATOM 11004 C CA . LEU B 1 535 ? 15.32 -8.414 19.328 1 96.06 535 LEU B CA 1
ATOM 11005 C C . LEU B 1 535 ? 13.844 -8.617 18.984 1 96.06 535 LEU B C 1
ATOM 11007 O O . LEU B 1 535 ? 12.992 -7.828 19.391 1 96.06 535 LEU B O 1
ATOM 11011 N N . ALA B 1 536 ? 13.477 -9.625 18.266 1 95.81 536 ALA B N 1
ATOM 11012 C CA . ALA B 1 536 ? 12.18 -9.789 17.625 1 95.81 536 ALA B CA 1
ATOM 11013 C C . ALA B 1 536 ? 11.047 -9.734 18.641 1 95.81 536 ALA B C 1
ATOM 11015 O O . ALA B 1 536 ? 10.109 -8.945 18.516 1 95.81 536 ALA B O 1
ATOM 11016 N N . PRO B 1 537 ? 11.164 -10.555 19.734 1 95.69 537 PRO B N 1
ATOM 11017 C CA . PRO B 1 537 ? 10.047 -10.523 20.688 1 95.69 537 PRO B CA 1
ATOM 11018 C C . PRO B 1 537 ? 9.883 -9.156 21.344 1 95.69 537 PRO B C 1
ATOM 11020 O O . PRO B 1 537 ? 8.758 -8.727 21.625 1 95.69 537 PRO B O 1
ATOM 11023 N N . ARG B 1 538 ? 10.938 -8.453 21.594 1 95.69 538 ARG B N 1
ATOM 11024 C CA . ARG B 1 538 ? 10.891 -7.156 22.25 1 95.69 538 ARG B CA 1
ATOM 11025 C C . ARG B 1 538 ? 10.312 -6.09 21.328 1 95.69 538 ARG B C 1
ATOM 11027 O O . ARG B 1 538 ? 9.555 -5.223 21.766 1 95.69 538 ARG B O 1
ATOM 11034 N N . VAL B 1 539 ? 10.695 -6.102 20.109 1 97.19 539 VAL B N 1
ATOM 11035 C CA . VAL B 1 539 ? 10.203 -5.137 19.125 1 97.19 539 VAL B CA 1
ATOM 11036 C C . VAL B 1 539 ? 8.711 -5.344 18.906 1 97.19 539 VAL B C 1
ATOM 11038 O O . VAL B 1 539 ? 7.949 -4.379 18.812 1 97.19 539 VAL B O 1
ATOM 11041 N N . VAL B 1 540 ? 8.242 -6.598 18.844 1 95.94 540 VAL B N 1
ATOM 11042 C CA . VAL B 1 540 ? 6.824 -6.902 18.703 1 95.94 540 VAL B CA 1
ATOM 11043 C C . VAL B 1 540 ? 6.055 -6.348 19.906 1 95.94 540 VAL B C 1
ATOM 11045 O O . VAL B 1 540 ? 4.992 -5.746 19.734 1 95.94 540 VAL B O 1
ATOM 11048 N N . ALA B 1 541 ? 6.621 -6.48 21.047 1 93.56 541 ALA B N 1
ATOM 11049 C CA . ALA B 1 541 ? 5.977 -6.047 22.297 1 93.56 541 ALA B CA 1
ATOM 11050 C C . ALA B 1 541 ? 5.875 -4.523 22.359 1 93.56 541 ALA B C 1
ATOM 11052 O O . ALA B 1 541 ? 4.988 -3.982 23.016 1 93.56 541 ALA B O 1
ATOM 11053 N N . SER B 1 542 ? 6.793 -3.824 21.688 1 92.19 542 SER B N 1
ATOM 11054 C CA . SER B 1 542 ? 6.785 -2.365 21.719 1 92.19 542 SER B CA 1
ATOM 11055 C C . SER B 1 542 ? 5.551 -1.806 21.016 1 92.19 542 SER B C 1
ATOM 11057 O O . SER B 1 542 ? 5.125 -0.683 21.297 1 92.19 542 SER B O 1
ATOM 11059 N N . GLY B 1 543 ? 5 -2.52 20.047 1 91.25 543 GLY B N 1
ATOM 11060 C CA . GLY B 1 543 ? 3.812 -2.092 19.328 1 91.25 543 GLY B CA 1
ATOM 11061 C C . GLY B 1 543 ? 4.094 -1.002 18.312 1 91.25 543 GLY B C 1
ATOM 11062 O O . GLY B 1 543 ? 3.174 -0.496 17.656 1 91.25 543 GLY B O 1
ATOM 11063 N N . HIS B 1 544 ? 5.344 -0.594 18.188 1 94.06 544 HIS B N 1
ATOM 11064 C CA . HIS B 1 544 ? 5.711 0.432 17.219 1 94.06 544 HIS B CA 1
ATOM 11065 C C . HIS B 1 544 ? 5.938 -0.173 15.836 1 94.06 544 HIS B C 1
ATOM 11067 O O . HIS B 1 544 ? 7.023 -0.684 15.547 1 94.06 544 HIS B O 1
ATOM 11073 N N . LEU B 1 545 ? 4.969 0.066 14.93 1 95.75 545 LEU B N 1
ATOM 11074 C CA . LEU B 1 545 ? 4.887 -0.676 13.68 1 95.75 545 LEU B CA 1
ATOM 11075 C C . LEU B 1 545 ? 6.039 -0.311 12.75 1 95.75 545 LEU B C 1
ATOM 11077 O O . LEU B 1 545 ? 6.598 -1.18 12.078 1 95.75 545 LEU B O 1
ATOM 11081 N N . PRO B 1 546 ? 6.496 0.956 12.672 1 94.56 546 PRO B N 1
ATOM 11082 C CA . PRO B 1 546 ? 7.629 1.264 11.797 1 94.56 546 PRO B CA 1
ATOM 11083 C C . PRO B 1 546 ? 8.906 0.534 12.211 1 94.56 546 PRO B C 1
ATOM 11085 O O . PRO B 1 546 ? 9.648 0.046 11.352 1 94.56 546 PRO B O 1
ATOM 11088 N N . LEU B 1 547 ? 9.172 0.442 13.508 1 96 547 LEU B N 1
ATOM 11089 C CA . LEU B 1 547 ? 10.359 -0.273 13.984 1 96 547 LEU B CA 1
ATOM 11090 C C . LEU B 1 547 ? 10.242 -1.765 13.688 1 96 547 LEU B C 1
ATOM 11092 O O . LEU B 1 547 ? 11.227 -2.406 13.32 1 96 547 LEU B O 1
ATOM 11096 N N . LEU B 1 548 ? 9.039 -2.309 13.922 1 97.31 548 LEU B N 1
ATOM 11097 C CA . LEU B 1 548 ? 8.805 -3.715 13.609 1 97.31 548 LEU B CA 1
ATOM 11098 C C . LEU B 1 548 ? 9.062 -3.994 12.133 1 97.31 548 LEU B C 1
ATOM 11100 O O . LEU B 1 548 ? 9.695 -4.996 11.781 1 97.31 548 LEU B O 1
ATOM 11104 N N . ALA B 1 549 ? 8.516 -3.088 11.25 1 98.12 549 ALA B N 1
ATOM 11105 C CA . ALA B 1 549 ? 8.727 -3.217 9.812 1 98.12 549 ALA B CA 1
ATOM 11106 C C . ALA B 1 549 ? 10.219 -3.203 9.477 1 98.12 549 ALA B C 1
ATOM 11108 O O . ALA B 1 549 ? 10.68 -4.008 8.664 1 98.12 549 ALA B O 1
ATOM 11109 N N . GLU B 1 550 ? 10.969 -2.334 10.039 1 97.69 550 GLU B N 1
ATOM 11110 C CA . GLU B 1 550 ? 12.398 -2.213 9.773 1 97.69 550 GLU B CA 1
ATOM 11111 C C . GLU B 1 550 ? 13.148 -3.469 10.211 1 97.69 550 GLU B C 1
ATOM 11113 O O . GLU B 1 550 ? 14.008 -3.969 9.484 1 97.69 550 GLU B O 1
ATOM 11118 N N . MET B 1 551 ? 12.859 -3.93 11.414 1 97.75 551 MET B N 1
ATOM 11119 C CA . MET B 1 551 ? 13.508 -5.141 11.914 1 97.75 551 MET B CA 1
ATOM 11120 C C . MET B 1 551 ? 13.227 -6.324 10.992 1 97.75 551 MET B C 1
ATOM 11122 O O . MET B 1 551 ? 14.148 -7.066 10.641 1 97.75 551 MET B O 1
ATOM 11126 N N . ARG B 1 552 ? 11.977 -6.473 10.578 1 98.38 552 ARG B N 1
ATOM 11127 C CA . ARG B 1 552 ? 11.602 -7.578 9.703 1 98.38 552 ARG B CA 1
ATOM 11128 C C . ARG B 1 552 ? 12.242 -7.426 8.328 1 98.38 552 ARG B C 1
ATOM 11130 O O . ARG B 1 552 ? 12.586 -8.414 7.68 1 98.38 552 ARG B O 1
ATOM 11137 N N . LEU B 1 553 ? 12.391 -6.168 7.879 1 98.5 553 LEU B N 1
ATOM 11138 C CA . LEU B 1 553 ? 13.125 -5.926 6.645 1 98.5 553 LEU B CA 1
ATOM 11139 C C . LEU B 1 553 ? 14.531 -6.512 6.727 1 98.5 553 LEU B C 1
ATOM 11141 O O . LEU B 1 553 ? 14.938 -7.289 5.859 1 98.5 553 LEU B O 1
ATOM 11145 N N . HIS B 1 554 ? 15.25 -6.168 7.785 1 98.5 554 HIS B N 1
ATOM 11146 C CA . HIS B 1 554 ? 16.625 -6.609 7.918 1 98.5 554 HIS B CA 1
ATOM 11147 C C . HIS B 1 554 ? 16.719 -8.117 8.141 1 98.5 554 HIS B C 1
ATOM 11149 O O . HIS B 1 554 ? 17.547 -8.789 7.539 1 98.5 554 HIS B O 1
ATOM 11155 N N . GLN B 1 555 ? 15.844 -8.617 8.938 1 98.25 555 GLN B N 1
ATOM 11156 C CA . GLN B 1 555 ? 15.828 -10.055 9.203 1 98.25 555 GLN B CA 1
ATOM 11157 C C . GLN B 1 555 ? 15.477 -10.836 7.941 1 98.25 555 GLN B C 1
ATOM 11159 O O . GLN B 1 555 ? 16.109 -11.859 7.645 1 98.25 555 GLN B O 1
ATOM 11164 N N . GLY B 1 556 ? 14.383 -10.375 7.277 1 98.5 556 GLY B N 1
ATOM 11165 C CA . GLY B 1 556 ? 13.984 -11.055 6.051 1 98.5 556 GLY B CA 1
ATOM 11166 C C . GLY B 1 556 ? 15.078 -11.047 4.992 1 98.5 556 GLY B C 1
ATOM 11167 O O . GLY B 1 556 ? 15.344 -12.078 4.363 1 98.5 556 GLY B O 1
ATOM 11168 N N . TRP B 1 557 ? 15.711 -9.922 4.766 1 98.19 557 TRP B N 1
ATOM 11169 C CA . TRP B 1 557 ? 16.797 -9.812 3.805 1 98.19 557 TRP B CA 1
ATOM 11170 C C . TRP B 1 557 ? 17.969 -10.719 4.195 1 98.19 557 TRP B C 1
ATOM 11172 O O . TRP B 1 557 ? 18.531 -11.406 3.348 1 98.19 557 TRP B O 1
ATOM 11182 N N . LEU B 1 558 ? 18.297 -10.719 5.496 1 97.81 558 LEU B N 1
ATOM 11183 C CA . LEU B 1 558 ? 19.359 -11.555 6.039 1 97.81 558 LEU B CA 1
ATOM 11184 C C . LEU B 1 558 ? 19.109 -13.023 5.75 1 97.81 558 LEU B C 1
ATOM 11186 O O . LEU B 1 558 ? 20 -13.742 5.281 1 97.81 558 LEU B O 1
ATOM 11190 N N . LEU B 1 559 ? 17.891 -13.469 5.992 1 97.88 559 LEU B N 1
ATOM 11191 C CA . LEU B 1 559 ? 17.531 -14.859 5.75 1 97.88 559 LEU B CA 1
ATOM 11192 C C . LEU B 1 559 ? 17.672 -15.203 4.273 1 97.88 559 LEU B C 1
ATOM 11194 O O . LEU B 1 559 ? 18.156 -16.281 3.926 1 97.88 559 LEU B O 1
ATOM 11198 N N . ALA B 1 560 ? 17.234 -14.289 3.414 1 97.31 560 ALA B N 1
ATOM 11199 C CA . ALA B 1 560 ? 17.359 -14.516 1.979 1 97.31 560 ALA B CA 1
ATOM 11200 C C . ALA B 1 560 ? 18.828 -14.648 1.575 1 97.31 560 ALA B C 1
ATOM 11202 O O . ALA B 1 560 ? 19.188 -15.531 0.792 1 97.31 560 ALA B O 1
ATOM 11203 N N . LEU B 1 561 ? 19.719 -13.828 2.16 1 95.25 561 LEU B N 1
ATOM 11204 C CA . LEU B 1 561 ? 21.141 -13.852 1.852 1 95.25 561 LEU B CA 1
ATOM 11205 C C . LEU B 1 561 ? 21.781 -15.148 2.344 1 95.25 561 LEU B C 1
ATOM 11207 O O . LEU B 1 561 ? 22.75 -15.625 1.762 1 95.25 561 LEU B O 1
ATOM 11211 N N . MET B 1 562 ? 21.203 -15.695 3.344 1 95.44 562 MET B N 1
ATOM 11212 C CA . MET B 1 562 ? 21.734 -16.922 3.926 1 95.44 562 MET B CA 1
ATOM 11213 C C . MET B 1 562 ? 21.125 -18.156 3.252 1 95.44 562 MET B C 1
ATOM 11215 O O . MET B 1 562 ? 21.344 -19.281 3.697 1 95.44 562 MET B O 1
ATOM 11219 N N . GLY B 1 563 ? 20.25 -18 2.273 1 94 563 GLY B N 1
ATOM 11220 C CA . GLY B 1 563 ? 19.734 -19.094 1.485 1 94 563 GLY B CA 1
ATOM 11221 C C . GLY B 1 563 ? 18.344 -19.547 1.935 1 94 563 GLY B C 1
ATOM 11222 O O . GLY B 1 563 ? 17.734 -20.406 1.31 1 94 563 GLY B O 1
ATOM 11223 N N . ARG B 1 564 ? 17.906 -18.984 3.041 1 97.12 564 ARG B N 1
ATOM 11224 C CA . ARG B 1 564 ? 16.547 -19.25 3.496 1 97.12 564 ARG B CA 1
ATOM 11225 C C . ARG B 1 564 ? 15.562 -18.281 2.869 1 97.12 564 ARG B C 1
ATOM 11227 O O . ARG B 1 564 ? 14.875 -17.531 3.578 1 97.12 564 ARG B O 1
ATOM 11234 N N . THR B 1 565 ? 15.43 -18.359 1.585 1 97.5 565 THR B N 1
ATOM 11235 C CA . THR B 1 565 ? 14.805 -17.344 0.751 1 97.5 565 THR B CA 1
ATOM 11236 C C . THR B 1 565 ? 13.297 -17.312 0.98 1 97.5 565 THR B C 1
ATOM 11238 O O . THR B 1 565 ? 12.695 -16.234 1.025 1 97.5 565 THR B O 1
ATOM 11241 N N . GLN B 1 566 ? 12.68 -18.484 1.129 1 97.5 566 GLN B N 1
ATOM 11242 C CA . GLN B 1 566 ? 11.234 -18.531 1.324 1 97.5 566 GLN B CA 1
ATOM 11243 C C . GLN B 1 566 ? 10.836 -17.875 2.645 1 97.5 566 GLN B C 1
ATOM 11245 O O . GLN B 1 566 ? 9.883 -17.109 2.693 1 97.5 566 GLN B O 1
ATOM 11250 N N . GLU B 1 567 ? 11.617 -18.203 3.658 1 97.56 567 GLU B N 1
ATOM 11251 C CA . GLU B 1 567 ? 11.359 -17.594 4.961 1 97.56 567 GLU B CA 1
ATOM 11252 C C . GLU B 1 567 ? 11.594 -16.094 4.918 1 97.56 567 GLU B C 1
ATOM 11254 O O . GLU B 1 567 ? 10.828 -15.328 5.512 1 97.56 567 GLU B O 1
ATOM 11259 N N . GLY B 1 568 ? 12.641 -15.688 4.27 1 98.44 568 GLY B N 1
ATOM 11260 C CA . GLY B 1 568 ? 12.93 -14.273 4.109 1 98.44 568 GLY B CA 1
ATOM 11261 C C . GLY B 1 568 ? 11.828 -13.516 3.396 1 98.44 568 GLY B C 1
ATOM 11262 O O . GLY B 1 568 ? 11.438 -12.43 3.824 1 98.44 568 GLY B O 1
ATOM 11263 N N . ALA B 1 569 ? 11.297 -14.133 2.34 1 98.44 569 ALA B N 1
ATOM 11264 C CA . ALA B 1 569 ? 10.211 -13.516 1.58 1 98.44 569 ALA B CA 1
ATOM 11265 C C . ALA B 1 569 ? 8.969 -13.32 2.449 1 98.44 569 ALA B C 1
ATOM 11267 O O . ALA B 1 569 ? 8.305 -12.289 2.367 1 98.44 569 ALA B O 1
ATOM 11268 N N . SER B 1 570 ? 8.664 -14.305 3.238 1 98 570 SER B N 1
ATOM 11269 C CA . SER B 1 570 ? 7.5 -14.242 4.117 1 98 570 SER B CA 1
ATOM 11270 C C . SER B 1 570 ? 7.629 -13.094 5.117 1 98 570 SER B C 1
ATOM 11272 O O . SER B 1 570 ? 6.664 -12.367 5.363 1 98 570 SER B O 1
ATOM 11274 N N . LEU B 1 571 ? 8.797 -12.93 5.676 1 98.06 571 LEU B N 1
ATOM 11275 C CA . LEU B 1 571 ? 9.023 -11.859 6.641 1 98.06 571 LEU B CA 1
ATOM 11276 C C . LEU B 1 571 ? 8.984 -10.492 5.961 1 98.06 571 LEU B C 1
ATOM 11278 O O . LEU B 1 571 ? 8.477 -9.531 6.535 1 98.06 571 LEU B O 1
ATOM 11282 N N . LEU B 1 572 ? 9.562 -10.422 4.82 1 98.75 572 LEU B N 1
ATOM 11283 C CA . LEU B 1 572 ? 9.523 -9.172 4.07 1 98.75 572 LEU B CA 1
ATOM 11284 C C . LEU B 1 572 ? 8.086 -8.781 3.734 1 98.75 572 LEU B C 1
ATOM 11286 O O . LEU B 1 572 ? 7.73 -7.602 3.793 1 98.75 572 LEU B O 1
ATOM 11290 N N . GLU B 1 573 ? 7.297 -9.742 3.342 1 98.62 573 GLU B N 1
ATOM 11291 C CA . GLU B 1 573 ? 5.891 -9.477 3.057 1 98.62 573 GLU B CA 1
ATOM 11292 C C . GLU B 1 573 ? 5.176 -8.922 4.285 1 98.62 573 GLU B C 1
ATOM 11294 O O . GLU B 1 573 ? 4.418 -7.957 4.188 1 98.62 573 GLU B O 1
ATOM 11299 N N . GLN B 1 574 ? 5.41 -9.531 5.422 1 98.38 574 GLN B N 1
ATOM 11300 C CA . GLN B 1 574 ? 4.836 -9.008 6.66 1 98.38 574 GLN B CA 1
ATOM 11301 C C . GLN B 1 574 ? 5.305 -7.582 6.926 1 98.38 574 GLN B C 1
ATOM 11303 O O . GLN B 1 574 ? 4.531 -6.746 7.395 1 98.38 574 GLN B O 1
ATOM 11308 N N . ALA B 1 575 ? 6.559 -7.363 6.637 1 98.69 575 ALA B N 1
ATOM 11309 C CA . ALA B 1 575 ? 7.125 -6.031 6.844 1 98.69 575 ALA B CA 1
ATOM 11310 C C . ALA B 1 575 ? 6.398 -4.988 5.996 1 98.69 575 ALA B C 1
ATOM 11312 O O . ALA B 1 575 ? 6.246 -3.84 6.41 1 98.69 575 ALA B O 1
ATOM 11313 N N . VAL B 1 576 ? 5.984 -5.371 4.785 1 98.75 576 VAL B N 1
ATOM 11314 C CA . VAL B 1 576 ? 5.238 -4.469 3.912 1 98.75 576 VAL B CA 1
ATOM 11315 C C . VAL B 1 576 ? 3.957 -4.02 4.609 1 98.75 576 VAL B C 1
ATOM 11317 O O . VAL B 1 576 ? 3.635 -2.828 4.621 1 98.75 576 VAL B O 1
ATOM 11320 N N . TYR B 1 577 ? 3.246 -4.941 5.207 1 98.5 577 TYR B N 1
ATOM 11321 C CA . TYR B 1 577 ? 1.98 -4.637 5.859 1 98.5 577 TYR B CA 1
ATOM 11322 C C . TYR B 1 577 ? 2.201 -3.779 7.102 1 98.5 577 TYR B C 1
ATOM 11324 O O . TYR B 1 577 ? 1.444 -2.84 7.359 1 98.5 577 TYR B O 1
ATOM 11332 N N . ASP B 1 578 ? 3.258 -4.098 7.852 1 97.81 578 ASP B N 1
ATOM 11333 C CA . ASP B 1 578 ? 3.582 -3.309 9.039 1 97.81 578 ASP B CA 1
ATOM 11334 C C . ASP B 1 578 ? 3.902 -1.864 8.664 1 97.81 578 ASP B C 1
ATOM 11336 O O . ASP B 1 578 ? 3.457 -0.93 9.328 1 97.81 578 ASP B O 1
ATOM 11340 N N . ALA B 1 579 ? 4.719 -1.739 7.652 1 97.75 579 ALA B N 1
ATOM 11341 C CA . ALA B 1 579 ? 5.098 -0.401 7.207 1 97.75 579 ALA B CA 1
ATOM 11342 C C . ALA B 1 579 ? 3.881 0.378 6.715 1 97.75 579 ALA B C 1
ATOM 11344 O O . ALA B 1 579 ? 3.762 1.58 6.965 1 97.75 579 ALA B O 1
ATOM 11345 N N . ALA B 1 580 ? 2.996 -0.288 5.965 1 97.25 580 ALA B N 1
ATOM 11346 C CA . ALA B 1 580 ? 1.764 0.345 5.5 1 97.25 580 ALA B CA 1
ATOM 11347 C C . ALA B 1 580 ? 0.911 0.812 6.676 1 97.25 580 ALA B C 1
ATOM 11349 O O . ALA B 1 580 ? 0.489 1.971 6.723 1 97.25 580 ALA B O 1
ATOM 11350 N N . ALA B 1 581 ? 0.733 -0.027 7.641 1 96.12 581 ALA B N 1
ATOM 11351 C CA . ALA B 1 581 ? -0.082 0.275 8.812 1 96.12 581 ALA B CA 1
ATOM 11352 C C . ALA B 1 581 ? 0.542 1.397 9.641 1 96.12 581 ALA B C 1
ATOM 11354 O O . ALA B 1 581 ? -0.171 2.234 10.203 1 96.12 581 ALA B O 1
ATOM 11355 N N . GLY B 1 582 ? 1.858 1.386 9.695 1 93.75 582 GLY B N 1
ATOM 11356 C CA . GLY B 1 582 ? 2.572 2.352 10.516 1 93.75 582 GLY B CA 1
ATOM 11357 C C . GLY B 1 582 ? 2.863 3.65 9.789 1 93.75 582 GLY B C 1
ATOM 11358 O O . GLY B 1 582 ? 3.586 4.508 10.305 1 93.75 582 GLY B O 1
ATOM 11359 N N . ARG B 1 583 ? 2.412 3.787 8.586 1 92.5 583 ARG B N 1
ATOM 11360 C CA . ARG B 1 583 ? 2.574 4.984 7.766 1 92.5 583 ARG B CA 1
ATOM 11361 C C . ARG B 1 583 ? 4.047 5.285 7.52 1 92.5 583 ARG B C 1
ATOM 11363 O O . ARG B 1 583 ? 4.477 6.438 7.602 1 92.5 583 ARG B O 1
ATOM 11370 N N . ALA B 1 584 ? 4.824 4.277 7.391 1 93.69 584 ALA B N 1
ATOM 11371 C CA . ALA B 1 584 ? 6.238 4.41 7.043 1 93.69 584 ALA B CA 1
ATOM 11372 C C . ALA B 1 584 ? 6.457 4.195 5.551 1 93.69 584 ALA B C 1
ATOM 11374 O O . ALA B 1 584 ? 7.062 3.201 5.141 1 93.69 584 ALA B O 1
ATOM 11375 N N . ASP B 1 585 ? 6.082 5.188 4.73 1 93.31 585 ASP B N 1
ATOM 11376 C CA . ASP B 1 585 ? 5.977 5.043 3.281 1 93.31 585 ASP B CA 1
ATOM 11377 C C . ASP B 1 585 ? 7.348 4.809 2.65 1 93.31 585 ASP B C 1
ATOM 11379 O O . ASP B 1 585 ? 7.5 3.941 1.786 1 93.31 585 ASP B O 1
ATOM 11383 N N . ARG B 1 586 ? 8.328 5.625 3.021 1 93 586 ARG B N 1
ATOM 11384 C CA . ARG B 1 586 ? 9.656 5.469 2.434 1 93 586 ARG B CA 1
ATOM 11385 C C . ARG B 1 586 ? 10.234 4.098 2.752 1 93 586 ARG B C 1
ATOM 11387 O O . ARG B 1 586 ? 10.836 3.455 1.885 1 93 586 ARG B O 1
ATOM 11394 N N . LEU B 1 587 ? 10.102 3.678 4.062 1 95.44 587 LEU B N 1
ATOM 11395 C CA . LEU B 1 587 ? 10.531 2.352 4.484 1 95.44 587 LEU B CA 1
ATOM 11396 C C . LEU B 1 587 ? 9.82 1.264 3.693 1 95.44 587 LEU B C 1
ATOM 11398 O O . LEU B 1 587 ? 10.422 0.257 3.322 1 95.44 587 LEU B O 1
ATOM 11402 N N . GLN B 1 588 ? 8.5 1.436 3.449 1 97.69 588 GLN B N 1
ATOM 11403 C CA . GLN B 1 588 ? 7.723 0.457 2.691 1 97.69 588 GLN B CA 1
ATOM 11404 C C . GLN B 1 588 ? 8.32 0.243 1.302 1 97.69 588 GLN B C 1
ATOM 11406 O O . GLN B 1 588 ? 8.367 -0.886 0.808 1 97.69 588 GLN B O 1
ATOM 11411 N N . VAL B 1 589 ? 8.773 1.313 0.644 1 97.81 589 VAL B N 1
ATOM 11412 C CA . VAL B 1 589 ? 9.375 1.197 -0.682 1 97.81 589 VAL B CA 1
ATOM 11413 C C . VAL B 1 589 ? 10.641 0.347 -0.604 1 97.81 589 VAL B C 1
ATOM 11415 O O . VAL B 1 589 ? 10.859 -0.522 -1.45 1 97.81 589 VAL B O 1
ATOM 11418 N N . SER B 1 590 ? 11.461 0.621 0.395 1 97.75 590 SER B N 1
ATOM 11419 C CA . SER B 1 590 ? 12.688 -0.154 0.575 1 97.75 590 SER B CA 1
ATOM 11420 C C . SER B 1 590 ? 12.383 -1.638 0.75 1 97.75 590 SER B C 1
ATOM 11422 O O . SER B 1 590 ? 13.078 -2.49 0.204 1 97.75 590 SER B O 1
ATOM 11424 N N . ILE B 1 591 ? 11.375 -1.959 1.521 1 98.75 591 ILE B N 1
ATOM 11425 C CA . ILE B 1 591 ? 10.977 -3.34 1.769 1 98.75 591 ILE B CA 1
ATOM 11426 C C . ILE B 1 591 ? 10.477 -3.975 0.471 1 98.75 591 ILE B C 1
ATOM 11428 O O . ILE B 1 591 ? 10.844 -5.105 0.146 1 98.75 591 ILE B O 1
ATOM 11432 N N . LEU B 1 592 ? 9.617 -3.221 -0.25 1 98.81 592 LEU B N 1
ATOM 11433 C CA . LEU B 1 592 ? 9.062 -3.711 -1.508 1 98.81 592 LEU B CA 1
ATOM 11434 C C . LEU B 1 592 ? 10.172 -4.02 -2.508 1 98.81 592 LEU B C 1
ATOM 11436 O O . LEU B 1 592 ? 10.086 -4.988 -3.264 1 98.81 592 LEU B O 1
ATOM 11440 N N . ASN B 1 593 ? 11.172 -3.209 -2.52 1 98.38 593 ASN B N 1
ATOM 11441 C CA . ASN B 1 593 ? 12.305 -3.432 -3.412 1 98.38 593 ASN B CA 1
ATOM 11442 C C . ASN B 1 593 ? 13 -4.758 -3.115 1 98.38 593 ASN B C 1
ATOM 11444 O O . ASN B 1 593 ? 13.297 -5.527 -4.031 1 98.38 593 ASN B O 1
ATOM 11448 N N . LYS B 1 594 ? 13.273 -4.984 -1.826 1 98.62 594 LYS B N 1
ATOM 11449 C CA . LYS B 1 594 ? 13.898 -6.242 -1.442 1 98.62 594 LYS B CA 1
ATOM 11450 C C . LYS B 1 594 ? 12.977 -7.426 -1.728 1 98.62 594 LYS B C 1
ATOM 11452 O O . LYS B 1 594 ? 13.43 -8.477 -2.191 1 98.62 594 LYS B O 1
ATOM 11457 N N . LEU B 1 595 ? 11.719 -7.242 -1.46 1 98.69 595 LEU B N 1
ATOM 11458 C CA . LEU B 1 595 ? 10.75 -8.312 -1.65 1 98.69 595 LEU B CA 1
ATOM 11459 C C . LEU B 1 595 ? 10.625 -8.68 -3.127 1 98.69 595 LEU B C 1
ATOM 11461 O O . LEU B 1 595 ? 10.523 -9.859 -3.471 1 98.69 595 LEU B O 1
ATOM 11465 N N . LEU B 1 596 ? 10.594 -7.637 -3.973 1 98.38 596 LEU B N 1
ATOM 11466 C CA . LEU B 1 596 ? 10.578 -7.848 -5.418 1 98.38 596 LEU B CA 1
ATOM 11467 C C . LEU B 1 596 ? 11.742 -8.734 -5.848 1 98.38 596 LEU B C 1
ATOM 11469 O O . LEU B 1 596 ? 11.555 -9.695 -6.594 1 98.38 596 LEU B O 1
ATOM 11473 N N . PHE B 1 597 ? 12.938 -8.484 -5.355 1 98.06 597 PHE B N 1
ATOM 11474 C CA . PHE B 1 597 ? 14.141 -9.211 -5.738 1 98.06 597 PHE B CA 1
ATOM 11475 C C . PHE B 1 597 ? 14.094 -10.641 -5.227 1 98.06 597 PHE B C 1
ATOM 11477 O O . PHE B 1 597 ? 14.328 -11.586 -5.988 1 98.06 597 PHE B O 1
ATOM 11484 N N . VAL B 1 598 ? 13.75 -10.797 -3.951 1 98.31 598 VAL B N 1
ATOM 11485 C CA . VAL B 1 598 ? 13.758 -12.102 -3.309 1 98.31 598 VAL B CA 1
ATOM 11486 C C . VAL B 1 598 ? 12.672 -12.984 -3.928 1 98.31 598 VAL B C 1
ATOM 11488 O O . VAL B 1 598 ? 12.898 -14.18 -4.168 1 98.31 598 VAL B O 1
ATOM 11491 N N . THR B 1 599 ? 11.492 -12.438 -4.199 1 98 599 THR B N 1
ATOM 11492 C CA . THR B 1 599 ? 10.406 -13.18 -4.82 1 98 599 THR B CA 1
ATOM 11493 C C . THR B 1 599 ? 10.758 -13.555 -6.258 1 98 599 THR B C 1
ATOM 11495 O O . THR B 1 599 ? 10.383 -14.633 -6.734 1 98 599 THR B O 1
ATOM 11498 N N . GLY B 1 600 ? 11.453 -12.656 -6.953 1 96.62 600 GLY B N 1
ATOM 11499 C CA . GLY B 1 600 ? 11.961 -12.977 -8.281 1 96.62 600 GLY B CA 1
ATOM 11500 C C . GLY B 1 600 ? 12.938 -14.133 -8.281 1 96.62 600 GLY B C 1
ATOM 11501 O O . GLY B 1 600 ? 12.883 -14.992 -9.172 1 96.62 600 GLY B O 1
ATOM 11502 N N . GLN B 1 601 ? 13.75 -14.195 -7.25 1 94.75 601 GLN B N 1
ATOM 11503 C CA . GLN B 1 601 ? 14.711 -15.281 -7.117 1 94.75 601 GLN B CA 1
ATOM 11504 C C . GLN B 1 601 ? 14.008 -16.625 -6.922 1 94.75 601 GLN B C 1
ATOM 11506 O O . GLN B 1 601 ? 14.516 -17.656 -7.348 1 94.75 601 GLN B O 1
ATOM 11511 N N . LEU B 1 602 ? 12.844 -16.578 -6.332 1 95.81 602 LEU B N 1
ATOM 11512 C CA . LEU B 1 602 ? 12.047 -17.781 -6.102 1 95.81 602 LEU B CA 1
ATOM 11513 C C . LEU B 1 602 ? 11.242 -18.141 -7.34 1 95.81 602 LEU B C 1
ATOM 11515 O O . LEU B 1 602 ? 10.445 -19.094 -7.312 1 95.81 602 LEU B O 1
ATOM 11519 N N . GLU B 1 603 ? 11.344 -17.312 -8.414 1 95 603 GLU B N 1
ATOM 11520 C CA . GLU B 1 603 ? 10.688 -17.5 -9.703 1 95 603 GLU B CA 1
ATOM 11521 C C . GLU B 1 603 ? 9.18 -17.312 -9.586 1 95 603 GLU B C 1
ATOM 11523 O O . GLU B 1 603 ? 8.414 -17.922 -10.344 1 95 603 GLU B O 1
ATOM 11528 N N . HIS B 1 604 ? 8.758 -16.641 -8.547 1 96.38 604 HIS B N 1
ATOM 11529 C CA . HIS B 1 604 ? 7.379 -16.172 -8.469 1 96.38 604 HIS B CA 1
ATOM 11530 C C . HIS B 1 604 ? 7.211 -14.828 -9.172 1 96.38 604 HIS B C 1
ATOM 11532 O O . HIS B 1 604 ? 6.949 -13.812 -8.523 1 96.38 604 HIS B O 1
ATOM 11538 N N . TYR B 1 605 ? 7.246 -14.836 -10.414 1 96.38 605 TYR B N 1
ATOM 11539 C CA . TYR B 1 605 ? 7.43 -13.641 -11.219 1 96.38 605 TYR B CA 1
ATOM 11540 C C . TYR B 1 605 ? 6.199 -12.742 -11.156 1 96.38 605 TYR B C 1
ATOM 11542 O O . TYR B 1 605 ? 6.32 -11.516 -11.094 1 96.38 605 TYR B O 1
ATOM 11550 N N . ALA B 1 606 ? 5 -13.32 -11.172 1 95.38 606 ALA B N 1
ATOM 11551 C CA . ALA B 1 606 ? 3.779 -12.516 -11.117 1 95.38 606 ALA B CA 1
ATOM 11552 C C . ALA B 1 606 ? 3.693 -11.734 -9.812 1 95.38 606 ALA B C 1
ATOM 11554 O O . ALA B 1 606 ? 3.352 -10.547 -9.82 1 95.38 606 ALA B O 1
ATOM 11555 N N . ASP B 1 607 ? 4.082 -12.438 -8.734 1 96.44 607 ASP B N 1
ATOM 11556 C CA . ASP B 1 607 ? 4.094 -11.773 -7.434 1 96.44 607 ASP B CA 1
ATOM 11557 C C . ASP B 1 607 ? 5.137 -10.664 -7.395 1 96.44 607 ASP B C 1
ATOM 11559 O O . ASP B 1 607 ? 4.867 -9.57 -6.879 1 96.44 607 ASP B O 1
ATOM 11563 N N . ALA B 1 608 ? 6.285 -10.977 -7.879 1 98.25 608 ALA B N 1
ATOM 11564 C CA . ALA B 1 608 ? 7.367 -9.992 -7.906 1 98.25 608 ALA B CA 1
ATOM 11565 C C . ALA B 1 608 ? 6.957 -8.75 -8.68 1 98.25 608 ALA B C 1
ATOM 11567 O O . ALA B 1 608 ? 7.254 -7.625 -8.266 1 98.25 608 ALA B O 1
ATOM 11568 N N . GLU B 1 609 ? 6.285 -8.984 -9.75 1 97 609 GLU B N 1
ATOM 11569 C CA . GLU B 1 609 ? 5.812 -7.863 -10.562 1 97 609 GLU B CA 1
ATOM 11570 C C . GLU B 1 609 ? 4.809 -7.008 -9.797 1 97 609 GLU B C 1
ATOM 11572 O O . GLU B 1 609 ? 4.844 -5.777 -9.875 1 97 609 GLU B O 1
ATOM 11577 N N . ARG B 1 610 ? 3.92 -7.598 -9.117 1 97.38 610 ARG B N 1
ATOM 11578 C CA . ARG B 1 610 ? 2.93 -6.867 -8.328 1 97.38 610 ARG B CA 1
ATOM 11579 C C . ARG B 1 610 ? 3.6 -6.035 -7.238 1 97.38 610 ARG B C 1
ATOM 11581 O O . ARG B 1 610 ? 3.223 -4.887 -7.012 1 97.38 610 ARG B O 1
ATOM 11588 N N . TRP B 1 611 ? 4.598 -6.617 -6.566 1 98.44 611 TRP B N 1
ATOM 11589 C CA . TRP B 1 611 ? 5.332 -5.871 -5.547 1 98.44 611 TRP B CA 1
ATOM 11590 C C . TRP B 1 611 ? 6.059 -4.68 -6.168 1 98.44 611 TRP B C 1
ATOM 11592 O O . TRP B 1 611 ? 6.105 -3.6 -5.578 1 98.44 611 TRP B O 1
ATOM 11602 N N . GLY B 1 612 ? 6.688 -4.93 -7.352 1 98.19 612 GLY B N 1
ATOM 11603 C CA . GLY B 1 612 ? 7.344 -3.846 -8.062 1 98.19 612 GLY B CA 1
ATOM 11604 C C . GLY B 1 612 ? 6.406 -2.709 -8.422 1 98.19 612 GLY B C 1
ATOM 11605 O O . GLY B 1 612 ? 6.742 -1.538 -8.242 1 98.19 612 GLY B O 1
ATOM 11606 N N . ARG B 1 613 ? 5.211 -3.051 -8.898 1 97.44 613 ARG B N 1
ATOM 11607 C CA . ARG B 1 613 ? 4.227 -2.043 -9.273 1 97.44 613 ARG B CA 1
ATOM 11608 C C . ARG B 1 613 ? 3.748 -1.265 -8.055 1 97.44 613 ARG B C 1
ATOM 11610 O O . ARG B 1 613 ? 3.557 -0.049 -8.117 1 97.44 613 ARG B O 1
ATOM 11617 N N . LEU B 1 614 ? 3.555 -1.972 -6.977 1 98.38 614 LEU B N 1
ATOM 11618 C CA . LEU B 1 614 ? 3.197 -1.288 -5.738 1 98.38 614 LEU B CA 1
ATOM 11619 C C . LEU B 1 614 ? 4.316 -0.355 -5.289 1 98.38 614 LEU B C 1
ATOM 11621 O O . LEU B 1 614 ? 4.059 0.757 -4.828 1 98.38 614 LEU B O 1
ATOM 11625 N N . GLY B 1 615 ? 5.594 -0.853 -5.391 1 98.56 615 GLY B N 1
ATOM 11626 C CA . GLY B 1 615 ? 6.73 -0 -5.082 1 98.56 615 GLY B CA 1
ATOM 11627 C C . GLY B 1 615 ? 6.758 1.277 -5.902 1 98.56 615 GLY B C 1
ATOM 11628 O O . GLY B 1 615 ? 6.988 2.361 -5.363 1 98.56 615 GLY B O 1
ATOM 11629 N N . GLU B 1 616 ? 6.484 1.164 -7.168 1 97.5 616 GLU B N 1
ATOM 11630 C CA . GLU B 1 616 ? 6.434 2.334 -8.039 1 97.5 616 GLU B CA 1
ATOM 11631 C C . GLU B 1 616 ? 5.328 3.295 -7.609 1 97.5 616 GLU B C 1
ATOM 11633 O O . GLU B 1 616 ? 5.516 4.512 -7.625 1 97.5 616 GLU B O 1
ATOM 11638 N N . ALA B 1 617 ? 4.199 2.768 -7.293 1 97.88 617 ALA B N 1
ATOM 11639 C CA . ALA B 1 617 ? 3.09 3.594 -6.828 1 97.88 617 ALA B CA 1
ATOM 11640 C C . ALA B 1 617 ? 3.461 4.344 -5.551 1 97.88 617 ALA B C 1
ATOM 11642 O O . ALA B 1 617 ? 3.139 5.523 -5.398 1 97.88 617 ALA B O 1
ATOM 11643 N N . MET B 1 618 ? 4.148 3.676 -4.68 1 97.31 618 MET B N 1
ATOM 11644 C CA . MET B 1 618 ? 4.512 4.281 -3.402 1 97.31 618 MET B CA 1
ATOM 11645 C C . MET B 1 618 ? 5.582 5.352 -3.594 1 97.31 618 MET B C 1
ATOM 11647 O O . MET B 1 618 ? 5.613 6.34 -2.863 1 97.31 618 MET B O 1
ATOM 11651 N N . VAL B 1 619 ? 6.496 5.176 -4.578 1 96.62 619 VAL B N 1
ATOM 11652 C CA . VAL B 1 619 ? 7.457 6.227 -4.902 1 96.62 619 VAL B CA 1
ATOM 11653 C C . VAL B 1 619 ? 6.715 7.484 -5.355 1 96.62 619 VAL B C 1
ATOM 11655 O O . VAL B 1 619 ? 7.066 8.594 -4.953 1 96.62 619 VAL B O 1
ATOM 11658 N N . ARG B 1 620 ? 5.703 7.277 -6.148 1 93.56 620 ARG B N 1
ATOM 11659 C CA . ARG B 1 620 ? 4.883 8.406 -6.578 1 93.56 620 ARG B CA 1
ATOM 11660 C C . ARG B 1 620 ? 4.172 9.047 -5.395 1 93.56 620 ARG B C 1
ATOM 11662 O O . ARG B 1 620 ? 4.055 10.273 -5.328 1 93.56 620 ARG B O 1
ATOM 11669 N N . ARG B 1 621 ? 3.73 8.203 -4.512 1 92.94 621 ARG B N 1
ATOM 11670 C CA . ARG B 1 621 ? 3.074 8.688 -3.301 1 92.94 621 ARG B CA 1
ATOM 11671 C C . ARG B 1 621 ? 3.992 9.625 -2.52 1 92.94 621 ARG B C 1
ATOM 11673 O O . ARG B 1 621 ? 3.533 10.602 -1.93 1 92.94 621 ARG B O 1
ATOM 11680 N N . LEU B 1 622 ? 5.293 9.344 -2.537 1 89.38 622 LEU B N 1
ATOM 11681 C CA . LEU B 1 622 ? 6.285 10.125 -1.81 1 89.38 622 LEU B CA 1
ATOM 11682 C C . LEU B 1 622 ? 6.578 11.438 -2.529 1 89.38 622 LEU B C 1
ATOM 11684 O O . LEU B 1 622 ? 7.273 12.305 -1.991 1 89.38 622 LEU B O 1
ATOM 11688 N N . GLY B 1 623 ? 6.062 11.609 -3.697 1 86.06 623 GLY B N 1
ATOM 11689 C CA . GLY B 1 623 ? 6.398 12.773 -4.508 1 86.06 623 GLY B CA 1
ATOM 11690 C C . GLY B 1 623 ? 7.691 12.602 -5.285 1 86.06 623 GLY B C 1
ATOM 11691 O O . GLY B 1 623 ? 8.234 13.578 -5.812 1 86.06 623 GLY B O 1
ATOM 11692 N N . GLY B 1 624 ? 8.164 11.406 -5.234 1 88.5 624 GLY B N 1
ATOM 11693 C CA . GLY B 1 624 ? 9.406 11.109 -5.93 1 88.5 624 GLY B CA 1
ATOM 11694 C C . GLY B 1 624 ? 10.578 10.875 -4.992 1 88.5 624 GLY B C 1
ATOM 11695 O O . GLY B 1 624 ? 10.641 11.461 -3.91 1 88.5 624 GLY B O 1
ATOM 11696 N N . ASP B 1 625 ? 11.438 9.992 -5.238 1 89.81 625 ASP B N 1
ATOM 11697 C CA . ASP B 1 625 ? 12.703 9.641 -4.594 1 89.81 625 ASP B CA 1
ATOM 11698 C C . ASP B 1 625 ? 13.664 8.984 -5.586 1 89.81 625 ASP B C 1
ATOM 11700 O O . ASP B 1 625 ? 13.531 7.801 -5.891 1 89.81 625 ASP B O 1
ATOM 11704 N N . THR B 1 626 ? 14.602 9.758 -5.996 1 91.44 626 THR B N 1
ATOM 11705 C CA . THR B 1 626 ? 15.414 9.352 -7.133 1 91.44 626 THR B CA 1
ATOM 11706 C C . THR B 1 626 ? 16.188 8.07 -6.816 1 91.44 626 THR B C 1
ATOM 11708 O O . THR B 1 626 ? 16.266 7.168 -7.652 1 91.44 626 THR B O 1
ATOM 11711 N N . LEU B 1 627 ? 16.719 7.996 -5.652 1 92.88 627 LEU B N 1
ATOM 11712 C CA . LEU B 1 627 ? 17.547 6.84 -5.305 1 92.88 627 LEU B CA 1
ATOM 11713 C C . LEU B 1 627 ? 16.688 5.59 -5.152 1 92.88 627 LEU B C 1
ATOM 11715 O O . LEU B 1 627 ? 17.047 4.523 -5.668 1 92.88 627 LEU B O 1
ATOM 11719 N N . LEU B 1 628 ? 15.562 5.637 -4.477 1 94.19 628 LEU B N 1
ATOM 11720 C CA . LEU B 1 628 ? 14.68 4.496 -4.289 1 94.19 628 LEU B CA 1
ATOM 11721 C C . LEU B 1 628 ? 14.078 4.047 -5.617 1 94.19 628 LEU B C 1
ATOM 11723 O O . LEU B 1 628 ? 13.922 2.848 -5.859 1 94.19 628 LEU B O 1
ATOM 11727 N N . GLU B 1 629 ? 13.719 5.078 -6.43 1 96.62 629 GLU B N 1
ATOM 11728 C CA . GLU B 1 629 ? 13.18 4.742 -7.742 1 96.62 629 GLU B CA 1
ATOM 11729 C C . GLU B 1 629 ? 14.203 3.998 -8.594 1 96.62 629 GLU B C 1
ATOM 11731 O O . GLU B 1 629 ? 13.867 3.029 -9.273 1 96.62 629 GLU B O 1
ATOM 11736 N N . SER B 1 630 ? 15.438 4.496 -8.539 1 97.38 630 SER B N 1
ATOM 11737 C CA . SER B 1 630 ? 16.5 3.832 -9.289 1 97.38 630 SER B CA 1
ATOM 11738 C C . SER B 1 630 ? 16.688 2.393 -8.82 1 97.38 630 SER B C 1
ATOM 11740 O O . SER B 1 630 ? 16.844 1.483 -9.641 1 97.38 630 SER B O 1
ATOM 11742 N N . ASP B 1 631 ? 16.672 2.152 -7.543 1 97.38 631 ASP B N 1
ATOM 11743 C CA . ASP B 1 631 ? 16.828 0.811 -6.988 1 97.38 631 ASP B CA 1
ATOM 11744 C C . ASP B 1 631 ? 15.695 -0.104 -7.453 1 97.38 631 ASP B C 1
ATOM 11746 O O . ASP B 1 631 ? 15.938 -1.259 -7.816 1 97.38 631 ASP B O 1
ATOM 11750 N N . LEU B 1 632 ? 14.539 0.433 -7.395 1 98.06 632 LEU B N 1
ATOM 11751 C CA . LEU B 1 632 ? 13.375 -0.338 -7.812 1 98.06 632 LEU B CA 1
ATOM 11752 C C . LEU B 1 632 ? 13.469 -0.711 -9.289 1 98.06 632 LEU B C 1
ATOM 11754 O O . LEU B 1 632 ? 13.195 -1.854 -9.664 1 98.06 632 LEU B O 1
ATOM 11758 N N . LEU B 1 633 ? 13.836 0.269 -10.125 1 98.19 633 LEU B N 1
ATOM 11759 C CA . LEU B 1 633 ? 13.953 0.033 -11.555 1 98.19 633 LEU B CA 1
ATOM 11760 C C . LEU B 1 633 ? 15.031 -1.005 -11.852 1 98.19 633 LEU B C 1
ATOM 11762 O O . LEU B 1 633 ? 14.875 -1.845 -12.734 1 98.19 633 LEU B O 1
ATOM 11766 N N . MET B 1 634 ? 16.062 -0.945 -11.086 1 97.94 634 MET B N 1
ATOM 11767 C CA . MET B 1 634 ? 17.141 -1.921 -11.25 1 97.94 634 MET B CA 1
ATOM 11768 C C . MET B 1 634 ? 16.641 -3.332 -10.961 1 97.94 634 MET B C 1
ATOM 11770 O O . MET B 1 634 ? 16.875 -4.254 -11.742 1 97.94 634 MET B O 1
ATOM 11774 N N . ASN B 1 635 ? 15.953 -3.5 -9.883 1 98.38 635 ASN B N 1
ATOM 11775 C CA . ASN B 1 635 ? 15.477 -4.832 -9.531 1 98.38 635 ASN B CA 1
ATOM 11776 C C . ASN B 1 635 ? 14.352 -5.289 -10.453 1 98.38 635 ASN B C 1
ATOM 11778 O O . ASN B 1 635 ? 14.211 -6.484 -10.727 1 98.38 635 ASN B O 1
ATOM 11782 N N . ARG B 1 636 ? 13.555 -4.359 -10.977 1 98.12 636 ARG B N 1
ATOM 11783 C CA . ARG B 1 636 ? 12.586 -4.723 -12 1 98.12 636 ARG B CA 1
ATOM 11784 C C . ARG B 1 636 ? 13.281 -5.18 -13.273 1 98.12 636 ARG B C 1
ATOM 11786 O O . ARG B 1 636 ? 12.773 -6.055 -13.984 1 98.12 636 ARG B O 1
ATOM 11793 N N . ALA B 1 637 ? 14.406 -4.535 -13.555 1 98.31 637 ALA B N 1
ATOM 11794 C CA . ALA B 1 637 ? 15.203 -4.973 -14.703 1 98.31 637 ALA B CA 1
ATOM 11795 C C . ALA B 1 637 ? 15.734 -6.387 -14.492 1 98.31 637 ALA B C 1
ATOM 11797 O O . ALA B 1 637 ? 15.742 -7.195 -15.422 1 98.31 637 ALA B O 1
ATOM 11798 N N . HIS B 1 638 ? 16.188 -6.684 -13.297 1 97.69 638 HIS B N 1
ATOM 11799 C CA . HIS B 1 638 ? 16.594 -8.047 -12.984 1 97.69 638 HIS B CA 1
ATOM 11800 C C . HIS B 1 638 ? 15.453 -9.031 -13.219 1 97.69 638 HIS B C 1
ATOM 11802 O O . HIS B 1 638 ? 15.656 -10.094 -13.805 1 97.69 638 HIS B O 1
ATOM 11808 N N . LEU B 1 639 ? 14.297 -8.648 -12.75 1 97.25 639 LEU B N 1
ATOM 11809 C CA . LEU B 1 639 ? 13.125 -9.492 -12.953 1 97.25 639 LEU B CA 1
ATOM 11810 C C . LEU B 1 639 ? 12.875 -9.734 -14.438 1 97.25 639 LEU B C 1
ATOM 11812 O O . LEU B 1 639 ? 12.594 -10.867 -14.844 1 97.25 639 LEU B O 1
ATOM 11816 N N . ALA B 1 640 ? 13.008 -8.688 -15.25 1 97.56 640 ALA B N 1
ATOM 11817 C CA . ALA B 1 640 ? 12.828 -8.812 -16.703 1 97.56 640 ALA B CA 1
ATOM 11818 C C . ALA B 1 640 ? 13.867 -9.758 -17.297 1 97.56 640 ALA B C 1
ATOM 11820 O O . ALA B 1 640 ? 13.539 -10.578 -18.156 1 97.56 640 ALA B O 1
ATOM 11821 N N . LEU B 1 641 ? 15.055 -9.688 -16.828 1 95.25 641 LEU B N 1
ATOM 11822 C CA . LEU B 1 641 ? 16.125 -10.547 -17.344 1 95.25 641 LEU B CA 1
ATOM 11823 C C . LEU B 1 641 ? 15.867 -12.008 -16.984 1 95.25 641 LEU B C 1
ATOM 11825 O O . LEU B 1 641 ? 16.094 -12.906 -17.797 1 95.25 641 LEU B O 1
ATOM 11829 N N . TRP B 1 642 ? 15.414 -12.258 -15.758 1 93.81 642 TRP B N 1
ATOM 11830 C CA . TRP B 1 642 ? 15.102 -13.617 -15.336 1 93.81 642 TRP B CA 1
ATOM 11831 C C . TRP B 1 642 ? 13.969 -14.195 -16.172 1 93.81 642 TRP B C 1
ATOM 11833 O O . TRP B 1 642 ? 13.875 -15.414 -16.359 1 93.81 642 TRP B O 1
ATOM 11843 N N . GLN B 1 643 ? 13.148 -13.273 -16.734 1 93.94 643 GLN B N 1
ATOM 11844 C CA . GLN B 1 643 ? 12.031 -13.695 -17.578 1 93.94 643 GLN B CA 1
ATOM 11845 C C . GLN B 1 643 ? 12.406 -13.648 -19.047 1 93.94 643 GLN B C 1
ATOM 11847 O O . GLN B 1 643 ? 11.539 -13.742 -19.922 1 93.94 643 GLN B O 1
ATOM 11852 N N . GLU B 1 644 ? 13.703 -13.367 -19.344 1 91.25 644 GLU B N 1
ATOM 11853 C CA . GLU B 1 644 ? 14.258 -13.336 -20.688 1 91.25 644 GLU B CA 1
ATOM 11854 C C . GLU B 1 644 ? 13.625 -12.234 -21.531 1 91.25 644 GLU B C 1
ATOM 11856 O O . GLU B 1 644 ? 13.242 -12.461 -22.688 1 91.25 644 GLU B O 1
ATOM 11861 N N . LYS B 1 645 ? 13.414 -11.148 -20.875 1 96.25 645 LYS B N 1
ATOM 11862 C CA . LYS B 1 645 ? 12.922 -9.953 -21.547 1 96.25 645 LYS B CA 1
ATOM 11863 C C . LYS B 1 645 ? 13.953 -8.836 -21.5 1 96.25 645 LYS B C 1
ATOM 11865 O O . LYS B 1 645 ? 13.711 -7.789 -20.891 1 96.25 645 LYS B O 1
ATOM 11870 N N . PRO B 1 646 ? 15.031 -9.008 -22.234 1 96.31 646 PRO B N 1
ATOM 11871 C CA . PRO B 1 646 ? 16.141 -8.062 -22.125 1 96.31 646 PRO B CA 1
ATOM 11872 C C . PRO B 1 646 ? 15.797 -6.676 -22.656 1 96.31 646 PRO B C 1
ATOM 11874 O O . PRO B 1 646 ? 16.359 -5.676 -22.203 1 96.31 646 PRO B O 1
ATOM 11877 N N . GLN B 1 647 ? 14.914 -6.57 -23.656 1 97.31 647 GLN B N 1
ATOM 11878 C CA . GLN B 1 647 ? 14.516 -5.262 -24.156 1 97.31 647 GLN B CA 1
ATOM 11879 C C . GLN B 1 647 ? 13.844 -4.434 -23.062 1 97.31 647 GLN B C 1
ATOM 11881 O O . GLN B 1 647 ? 14.125 -3.244 -22.906 1 97.31 647 GLN B O 1
ATOM 11886 N N . GLN B 1 648 ? 13 -5.109 -22.359 1 97.88 648 GLN B N 1
ATOM 11887 C CA . GLN B 1 648 ? 12.359 -4.434 -21.234 1 97.88 648 GLN B CA 1
ATOM 11888 C C . GLN B 1 648 ? 13.391 -4.031 -20.172 1 97.88 648 GLN B C 1
ATOM 11890 O O . GLN B 1 648 ? 13.305 -2.938 -19.609 1 97.88 648 GLN B O 1
ATOM 11895 N N . ALA B 1 649 ? 14.305 -4.867 -19.891 1 98.38 649 ALA B N 1
ATOM 11896 C CA . ALA B 1 649 ? 15.359 -4.578 -18.922 1 98.38 649 ALA B CA 1
ATOM 11897 C C . ALA B 1 649 ? 16.172 -3.357 -19.344 1 98.38 649 ALA B C 1
ATOM 11899 O O . ALA B 1 649 ? 16.484 -2.502 -18.5 1 98.38 649 ALA B O 1
ATOM 11900 N N . ARG B 1 650 ? 16.469 -3.311 -20.609 1 98.06 650 ARG B N 1
ATOM 11901 C CA . ARG B 1 650 ? 17.25 -2.191 -21.141 1 98.06 650 ARG B CA 1
ATOM 11902 C C . ARG B 1 650 ? 16.547 -0.864 -20.859 1 98.06 650 ARG B C 1
ATOM 11904 O O . ARG B 1 650 ? 17.156 0.083 -20.375 1 98.06 650 ARG B O 1
ATOM 11911 N N . VAL B 1 651 ? 15.266 -0.807 -21.141 1 98.25 651 VAL B N 1
ATOM 11912 C CA . VAL B 1 651 ? 14.5 0.417 -20.953 1 98.25 651 VAL B CA 1
ATOM 11913 C C . VAL B 1 651 ? 14.508 0.816 -19.484 1 98.25 651 VAL B C 1
ATOM 11915 O O . VAL B 1 651 ? 14.711 1.986 -19.141 1 98.25 651 VAL B O 1
ATOM 11918 N N . LEU B 1 652 ? 14.297 -0.129 -18.609 1 98.5 652 LEU B N 1
ATOM 11919 C CA . LEU B 1 652 ? 14.266 0.116 -17.172 1 98.5 652 LEU B CA 1
ATOM 11920 C C . LEU B 1 652 ? 15.625 0.589 -16.672 1 98.5 652 LEU B C 1
ATOM 11922 O O . LEU B 1 652 ? 15.703 1.507 -15.859 1 98.5 652 LEU B O 1
ATOM 11926 N N . LEU B 1 653 ? 16.688 0.029 -17.141 1 98.44 653 LEU B N 1
ATOM 11927 C CA . LEU B 1 653 ? 18.031 0.359 -16.703 1 98.44 653 LEU B CA 1
ATOM 11928 C C . LEU B 1 653 ? 18.453 1.738 -17.203 1 98.44 653 LEU B C 1
ATOM 11930 O O . LEU B 1 653 ? 19.141 2.48 -16.5 1 98.44 653 LEU B O 1
ATOM 11934 N N . GLU B 1 654 ? 18.062 2.07 -18.438 1 97.94 654 GLU B N 1
ATOM 11935 C CA . GLU B 1 654 ? 18.328 3.41 -18.938 1 97.94 654 GLU B CA 1
ATOM 11936 C C . GLU B 1 654 ? 17.656 4.477 -18.094 1 97.94 654 GLU B C 1
ATOM 11938 O O . GLU B 1 654 ? 18.25 5.504 -17.781 1 97.94 654 GLU B O 1
ATOM 11943 N N . ARG B 1 655 ? 16.453 4.184 -17.734 1 97.44 655 ARG B N 1
ATOM 11944 C CA . ARG B 1 655 ? 15.75 5.094 -16.844 1 97.44 655 ARG B CA 1
ATOM 11945 C C . ARG B 1 655 ? 16.422 5.156 -15.469 1 97.44 655 ARG B C 1
ATOM 11947 O O . ARG B 1 655 ? 16.531 6.234 -14.883 1 97.44 655 ARG B O 1
ATOM 11954 N N . SER B 1 656 ? 16.828 4.027 -14.922 1 97.75 656 SER B N 1
ATOM 11955 C CA . SER B 1 656 ? 17.516 3.971 -13.641 1 97.75 656 SER B CA 1
ATOM 11956 C C . SER B 1 656 ? 18.797 4.809 -13.672 1 97.75 656 SER B C 1
ATOM 11958 O O . SER B 1 656 ? 19.062 5.582 -12.742 1 97.75 656 SER B O 1
ATOM 11960 N N . LEU B 1 657 ? 19.547 4.684 -14.688 1 96.19 657 LEU B N 1
ATOM 11961 C CA . LEU B 1 657 ? 20.797 5.402 -14.828 1 96.19 657 LEU B CA 1
ATOM 11962 C C . LEU B 1 657 ? 20.562 6.906 -14.898 1 96.19 657 LEU B C 1
ATOM 11964 O O . LEU B 1 657 ? 21.344 7.691 -14.352 1 96.19 657 LEU B O 1
ATOM 11968 N N . ALA B 1 658 ? 19.5 7.297 -15.562 1 95.69 658 ALA B N 1
ATOM 11969 C CA . ALA B 1 658 ? 19.172 8.711 -15.719 1 95.69 658 ALA B CA 1
ATOM 11970 C C . ALA B 1 658 ? 18.875 9.359 -14.367 1 95.69 658 ALA B C 1
ATOM 11972 O O . ALA B 1 658 ? 19.094 10.555 -14.18 1 95.69 658 ALA B O 1
ATOM 11973 N N . LEU B 1 659 ? 18.484 8.586 -13.422 1 95.75 659 LEU B N 1
ATOM 11974 C CA . LEU B 1 659 ? 18.094 9.078 -12.109 1 95.75 659 LEU B CA 1
ATOM 11975 C C . LEU B 1 659 ? 19.312 9.234 -11.203 1 95.75 659 LEU B C 1
ATOM 11977 O O . LEU B 1 659 ? 19.234 9.875 -10.148 1 95.75 659 LEU B O 1
ATOM 11981 N N . LEU B 1 660 ? 20.484 8.711 -11.57 1 94.31 660 LEU B N 1
ATOM 11982 C CA . LEU B 1 660 ? 21.641 8.648 -10.68 1 94.31 660 LEU B CA 1
ATOM 11983 C C . LEU B 1 660 ? 22.578 9.828 -10.938 1 94.31 660 LEU B C 1
ATOM 11985 O O . LEU B 1 660 ? 23.703 9.836 -10.445 1 94.31 660 LEU B O 1
ATOM 11989 N N . GLY B 1 661 ? 22.094 10.836 -11.656 1 86.19 661 GLY B N 1
ATOM 11990 C CA . GLY B 1 661 ? 22.922 11.992 -11.969 1 86.19 661 GLY B CA 1
ATOM 11991 C C . GLY B 1 661 ? 23.359 12.766 -10.734 1 86.19 661 GLY B C 1
ATOM 11992 O O . GLY B 1 661 ? 24.422 13.375 -10.727 1 86.19 661 GLY B O 1
ATOM 11993 N N . GLY B 1 662 ? 22.594 12.711 -9.656 1 83.88 662 GLY B N 1
ATOM 11994 C CA . GLY B 1 662 ? 22.875 13.484 -8.461 1 83.88 662 GLY B CA 1
ATOM 11995 C C . GLY B 1 662 ? 23.844 12.797 -7.523 1 83.88 662 GLY B C 1
ATOM 11996 O O . GLY B 1 662 ? 24.312 13.406 -6.559 1 83.88 662 GLY B O 1
ATOM 11997 N N . LEU B 1 663 ? 24.297 11.602 -7.793 1 88 663 LEU B N 1
ATOM 11998 C CA . LEU B 1 663 ? 25.234 10.883 -6.934 1 88 663 LEU B CA 1
ATOM 11999 C C . LEU B 1 663 ? 26.656 11.383 -7.152 1 88 663 LEU B C 1
ATOM 12001 O O . LEU B 1 663 ? 27.016 11.82 -8.25 1 88 663 LEU B O 1
ATOM 12005 N N . PRO B 1 664 ? 27.484 11.406 -6.086 1 83.31 664 PRO B N 1
ATOM 12006 C CA . PRO B 1 664 ? 28.891 11.766 -6.254 1 83.31 664 PRO B CA 1
ATOM 12007 C C . PRO B 1 664 ? 29.609 10.914 -7.301 1 83.31 664 PRO B C 1
ATOM 12009 O O . PRO B 1 664 ? 29.203 9.773 -7.547 1 83.31 664 PRO B O 1
ATOM 12012 N N . PRO B 1 665 ? 30.578 11.602 -7.816 1 79.75 665 PRO B N 1
ATOM 12013 C CA . PRO B 1 665 ? 31.375 10.805 -8.75 1 79.75 665 PRO B CA 1
ATOM 12014 C C . PRO B 1 665 ? 32.031 9.586 -8.094 1 79.75 665 PRO B C 1
ATOM 12016 O O . PRO B 1 665 ? 32.469 9.672 -6.945 1 79.75 665 PRO B O 1
ATOM 12019 N N . GLY B 1 666 ? 31.953 8.508 -8.648 1 83.62 666 GLY B N 1
ATOM 12020 C CA . GLY B 1 666 ? 32.594 7.305 -8.125 1 83.62 666 GLY B CA 1
ATOM 12021 C C . GLY B 1 666 ? 31.641 6.477 -7.266 1 83.62 666 GLY B C 1
ATOM 12022 O O . GLY B 1 666 ? 32.062 5.516 -6.617 1 83.62 666 GLY B O 1
ATOM 12023 N N . HIS B 1 667 ? 30.484 6.902 -7.117 1 92.12 667 HIS B N 1
ATOM 12024 C CA . HIS B 1 667 ? 29.562 6.062 -6.371 1 92.12 667 HIS B CA 1
ATOM 12025 C C . HIS B 1 667 ? 29.375 4.707 -7.051 1 92.12 667 HIS B C 1
ATOM 12027 O O . HIS B 1 667 ? 29.109 4.641 -8.258 1 92.12 667 HIS B O 1
ATOM 12033 N N . PRO B 1 668 ? 29.453 3.631 -6.328 1 95.5 668 PRO B N 1
ATOM 12034 C CA . PRO B 1 668 ? 29.453 2.299 -6.938 1 95.5 668 PRO B CA 1
ATOM 12035 C C . PRO B 1 668 ? 28.125 1.945 -7.598 1 95.5 668 PRO B C 1
ATOM 12037 O O . PRO B 1 668 ? 28.094 1.12 -8.516 1 95.5 668 PRO B O 1
ATOM 12040 N N . LYS B 1 669 ? 27.062 2.533 -7.188 1 95.5 669 LYS B N 1
ATOM 12041 C CA . LYS B 1 669 ? 25.734 2.227 -7.723 1 95.5 669 LYS B CA 1
ATOM 12042 C C . LYS B 1 669 ? 25.672 2.498 -9.219 1 95.5 669 LYS B C 1
ATOM 12044 O O . LYS B 1 669 ? 25.016 1.76 -9.961 1 95.5 669 LYS B O 1
ATOM 12049 N N . ARG B 1 670 ? 26.281 3.562 -9.68 1 95.69 670 ARG B N 1
ATOM 12050 C CA . ARG B 1 670 ? 26.297 3.883 -11.102 1 95.69 670 ARG B CA 1
ATOM 12051 C C . ARG B 1 670 ? 26.953 2.766 -11.906 1 95.69 670 ARG B C 1
ATOM 12053 O O . ARG B 1 670 ? 26.469 2.387 -12.969 1 95.69 670 ARG B O 1
ATOM 12060 N N . ALA B 1 671 ? 28.094 2.326 -11.352 1 96.94 671 ALA B N 1
ATOM 12061 C CA . ALA B 1 671 ? 28.812 1.241 -12 1 96.94 671 ALA B CA 1
ATOM 12062 C C . ALA B 1 671 ? 27.953 -0.017 -12.102 1 96.94 671 ALA B C 1
ATOM 12064 O O . ALA B 1 671 ? 27.938 -0.683 -13.141 1 96.94 671 ALA B O 1
ATOM 12065 N N . ARG B 1 672 ? 27.266 -0.324 -11.094 1 97.44 672 ARG B N 1
ATOM 12066 C CA . ARG B 1 672 ? 26.453 -1.542 -11.031 1 97.44 672 ARG B CA 1
ATOM 12067 C C . ARG B 1 672 ? 25.297 -1.478 -12.016 1 97.44 672 ARG B C 1
ATOM 12069 O O . ARG B 1 672 ? 24.953 -2.477 -12.656 1 97.44 672 ARG B O 1
ATOM 12076 N N . VAL B 1 673 ? 24.625 -0.347 -12.102 1 97.75 673 VAL B N 1
ATOM 12077 C CA . VAL B 1 673 ? 23.531 -0.198 -13.062 1 97.75 673 VAL B CA 1
ATOM 12078 C C . VAL B 1 673 ? 24.078 -0.279 -14.484 1 97.75 673 VAL B C 1
ATOM 12080 O O . VAL B 1 673 ? 23.484 -0.922 -15.352 1 97.75 673 VAL B O 1
ATOM 12083 N N . THR B 1 674 ? 25.234 0.373 -14.719 1 97.5 674 THR B N 1
ATOM 12084 C CA . THR B 1 674 ? 25.875 0.323 -16.031 1 97.5 674 THR B CA 1
ATOM 12085 C C . THR B 1 674 ? 26.266 -1.11 -16.375 1 97.5 674 THR B C 1
ATOM 12087 O O . THR B 1 674 ? 26.125 -1.527 -17.531 1 97.5 674 THR B O 1
ATOM 12090 N N . TYR B 1 675 ? 26.781 -1.806 -15.422 1 97.69 675 TYR B N 1
ATOM 12091 C CA . TYR B 1 675 ? 27.141 -3.211 -15.586 1 97.69 675 TYR B CA 1
ATOM 12092 C C . TYR B 1 675 ? 25.938 -4.031 -16.031 1 97.69 675 TYR B C 1
ATOM 12094 O O . TYR B 1 675 ? 26.016 -4.793 -17 1 97.69 675 TYR B O 1
ATOM 12102 N N . THR B 1 676 ? 24.828 -3.863 -15.367 1 98 676 THR B N 1
ATOM 12103 C CA . THR B 1 676 ? 23.625 -4.625 -15.688 1 98 676 THR B CA 1
ATOM 12104 C C . THR B 1 676 ? 23.094 -4.242 -17.062 1 98 676 THR B C 1
ATOM 12106 O O . THR B 1 676 ? 22.547 -5.086 -17.781 1 98 676 THR B O 1
ATOM 12109 N N . LEU B 1 677 ? 23.219 -2.979 -17.391 1 98.19 677 LEU B N 1
ATOM 12110 C CA . LEU B 1 677 ? 22.828 -2.545 -18.734 1 98.19 677 LEU B CA 1
ATOM 12111 C C . LEU B 1 677 ? 23.688 -3.238 -19.781 1 98.19 677 LEU B C 1
ATOM 12113 O O . LEU B 1 677 ? 23.156 -3.666 -20.828 1 98.19 677 LEU B O 1
ATOM 12117 N N . GLY B 1 678 ? 24.969 -3.314 -19.516 1 98.12 678 GLY B N 1
ATOM 12118 C CA . GLY B 1 678 ? 25.844 -4.051 -20.422 1 98.12 678 GLY B CA 1
ATOM 12119 C C . GLY B 1 678 ? 25.422 -5.496 -20.609 1 98.12 678 GLY B C 1
ATOM 12120 O O . GLY B 1 678 ? 25.453 -6.016 -21.719 1 98.12 678 GLY B O 1
ATOM 12121 N N . ARG B 1 679 ? 25.062 -6.109 -19.531 1 96.75 679 ARG B N 1
ATOM 12122 C CA . ARG B 1 679 ? 24.594 -7.492 -19.594 1 96.75 679 ARG B CA 1
ATOM 12123 C C . ARG B 1 679 ? 23.328 -7.605 -20.438 1 96.75 679 ARG B C 1
ATOM 12125 O O . ARG B 1 679 ? 23.188 -8.539 -21.219 1 96.75 679 ARG B O 1
ATOM 12132 N N . ALA B 1 680 ? 22.391 -6.691 -20.234 1 97.44 680 ALA B N 1
ATOM 12133 C CA . ALA B 1 680 ? 21.156 -6.691 -21 1 97.44 680 ALA B CA 1
ATOM 12134 C C . ALA B 1 680 ? 21.438 -6.539 -22.5 1 97.44 680 ALA B C 1
ATOM 12136 O O . ALA B 1 680 ? 20.812 -7.207 -23.328 1 97.44 680 ALA B O 1
ATOM 12137 N N . LEU B 1 681 ? 22.359 -5.676 -22.812 1 97.31 681 LEU B N 1
ATOM 12138 C CA . LEU B 1 681 ? 22.719 -5.457 -24.203 1 97.31 681 LEU B CA 1
ATOM 12139 C C . LEU B 1 681 ? 23.344 -6.711 -24.812 1 97.31 681 LEU B C 1
ATOM 12141 O O . LEU B 1 681 ? 23.109 -7.02 -25.984 1 97.31 681 LEU B O 1
ATOM 12145 N N . LEU B 1 682 ? 24.141 -7.363 -23.984 1 95.19 682 LEU B N 1
ATOM 12146 C CA . LEU B 1 682 ? 24.734 -8.617 -24.438 1 95.19 682 LEU B CA 1
ATOM 12147 C C . LEU B 1 682 ? 23.656 -9.641 -24.766 1 95.19 682 LEU B C 1
ATOM 12149 O O . LEU B 1 682 ? 23.734 -10.32 -25.797 1 95.19 682 LEU B O 1
ATOM 12153 N N . ASP B 1 683 ? 22.656 -9.773 -23.938 1 93.06 683 ASP B N 1
ATOM 12154 C CA . ASP B 1 683 ? 21.547 -10.711 -24.141 1 93.06 683 ASP B CA 1
ATOM 12155 C C . ASP B 1 683 ? 20.734 -10.336 -25.375 1 93.06 683 ASP B C 1
ATOM 12157 O O . ASP B 1 683 ? 20.078 -11.195 -25.969 1 93.06 683 ASP B O 1
ATOM 12161 N N . LEU B 1 684 ? 20.797 -9.055 -25.797 1 94.44 684 LEU B N 1
ATOM 12162 C CA . LEU B 1 684 ? 20.094 -8.578 -26.984 1 94.44 684 LEU B CA 1
ATOM 12163 C C . LEU B 1 684 ? 20.922 -8.812 -28.234 1 94.44 684 LEU B C 1
ATOM 12165 O O . LEU B 1 684 ? 20.438 -8.578 -29.359 1 94.44 684 LEU B O 1
ATOM 12169 N N . GLY B 1 685 ? 22.156 -9.25 -28.031 1 91.94 685 GLY B N 1
ATOM 12170 C CA . GLY B 1 685 ? 23.031 -9.516 -29.172 1 91.94 685 GLY B CA 1
ATOM 12171 C C . GLY B 1 685 ? 23.797 -8.289 -29.625 1 91.94 685 GLY B C 1
ATOM 12172 O O . GLY B 1 685 ? 24.5 -8.336 -30.641 1 91.94 685 GLY B O 1
ATOM 12173 N N . GLU B 1 686 ? 23.656 -7.227 -28.906 1 96.25 686 GLU B N 1
ATOM 12174 C CA . GLU B 1 686 ? 24.406 -6.02 -29.219 1 96.25 686 GLU B CA 1
ATOM 12175 C C . GLU B 1 686 ? 25.797 -6.055 -28.578 1 96.25 686 GLU B C 1
ATOM 12177 O O . GLU B 1 686 ? 26.109 -5.215 -27.734 1 96.25 686 GLU B O 1
ATOM 12182 N N . THR B 1 687 ? 26.656 -6.871 -29.047 1 96.19 687 THR B N 1
ATOM 12183 C CA . THR B 1 687 ? 27.906 -7.258 -28.391 1 96.19 687 THR B CA 1
ATOM 12184 C C . THR B 1 687 ? 28.875 -6.078 -28.328 1 96.19 687 THR B C 1
ATOM 12186 O O . THR B 1 687 ? 29.531 -5.867 -27.312 1 96.19 687 THR B O 1
ATOM 12189 N N . ARG B 1 688 ? 28.969 -5.254 -29.375 1 97 688 ARG B N 1
ATOM 12190 C CA . ARG B 1 688 ? 29.891 -4.129 -29.375 1 97 688 ARG B CA 1
ATOM 12191 C C . ARG B 1 688 ? 29.5 -3.09 -28.328 1 97 688 ARG B C 1
ATOM 12193 O O . ARG B 1 688 ? 30.344 -2.617 -27.562 1 97 688 ARG B O 1
ATOM 12200 N N . ARG B 1 689 ? 28.234 -2.803 -28.344 1 97.56 689 ARG B N 1
ATOM 12201 C CA . ARG B 1 689 ? 27.734 -1.844 -27.359 1 97.56 689 ARG B CA 1
ATOM 12202 C C . ARG B 1 689 ? 27.875 -2.387 -25.938 1 97.56 689 ARG B C 1
ATOM 12204 O O . ARG B 1 689 ? 28.141 -1.629 -25 1 97.56 689 ARG B O 1
ATOM 12211 N N . ALA B 1 690 ? 27.656 -3.656 -25.797 1 98.19 690 ALA B N 1
ATOM 12212 C CA . ALA B 1 690 ? 27.828 -4.301 -24.5 1 98.19 690 ALA B CA 1
ATOM 12213 C C . ALA B 1 690 ? 29.266 -4.156 -23.984 1 98.19 690 ALA B C 1
ATOM 12215 O O . ALA B 1 690 ? 29.484 -3.85 -22.812 1 98.19 690 ALA B O 1
ATOM 12216 N N . VAL B 1 691 ? 30.203 -4.406 -24.859 1 98.38 691 VAL B N 1
ATOM 12217 C CA . VAL B 1 691 ? 31.609 -4.27 -24.5 1 98.38 691 VAL B CA 1
ATOM 12218 C C . VAL B 1 691 ? 31.891 -2.842 -24.031 1 98.38 691 VAL B C 1
ATOM 12220 O O . VAL B 1 691 ? 32.531 -2.631 -23 1 98.38 691 VAL B O 1
ATOM 12223 N N . ASP B 1 692 ? 31.344 -1.867 -24.766 1 98.25 692 ASP B N 1
ATOM 12224 C CA . ASP B 1 692 ? 31.531 -0.467 -24.406 1 98.25 692 ASP B CA 1
ATOM 12225 C C . ASP B 1 692 ? 30.969 -0.175 -23.016 1 98.25 692 ASP B C 1
ATOM 12227 O O . ASP B 1 692 ? 31.625 0.475 -22.203 1 98.25 692 ASP B O 1
ATOM 12231 N N . MET B 1 693 ? 29.797 -0.661 -22.828 1 98.12 693 MET B N 1
ATOM 12232 C CA . MET B 1 693 ? 29.125 -0.393 -21.547 1 98.12 693 MET B CA 1
ATOM 12233 C C . MET B 1 693 ? 29.828 -1.099 -20.406 1 98.12 693 MET B C 1
ATOM 12235 O O . MET B 1 693 ? 29.984 -0.533 -19.312 1 98.12 693 MET B O 1
ATOM 12239 N N . LEU B 1 694 ? 30.234 -2.283 -20.578 1 98.5 694 LEU B N 1
ATOM 12240 C CA . LEU B 1 694 ? 30.891 -3.047 -19.531 1 98.5 694 LEU B CA 1
ATOM 12241 C C . LEU B 1 694 ? 32.281 -2.486 -19.234 1 98.5 694 LEU B C 1
ATOM 12243 O O . LEU B 1 694 ? 32.75 -2.518 -18.094 1 98.5 694 LEU B O 1
ATOM 12247 N N . GLU B 1 695 ? 32.938 -1.961 -20.234 1 98.56 695 GLU B N 1
ATOM 12248 C CA . GLU B 1 695 ? 34.219 -1.263 -20.016 1 98.56 695 GLU B CA 1
ATOM 12249 C C . GLU B 1 695 ? 34 -0.002 -19.172 1 98.56 695 GLU B C 1
ATOM 12251 O O . GLU B 1 695 ? 34.781 0.286 -18.266 1 98.56 695 GLU B O 1
ATOM 12256 N N . GLU B 1 696 ? 32.969 0.67 -19.578 1 97.5 696 GLU B N 1
ATOM 12257 C CA . GLU B 1 696 ? 32.625 1.854 -18.797 1 97.5 696 GLU B CA 1
ATOM 12258 C C . GLU B 1 696 ? 32.312 1.481 -17.359 1 97.5 696 GLU B C 1
ATOM 12260 O O . GLU B 1 696 ? 32.719 2.158 -16.422 1 97.5 696 GLU B O 1
ATOM 12265 N N . ALA B 1 697 ? 31.547 0.432 -17.125 1 98 697 ALA B N 1
ATOM 12266 C CA . ALA B 1 697 ? 31.188 -0.037 -15.789 1 98 697 ALA B CA 1
ATOM 12267 C C . ALA B 1 697 ? 32.438 -0.402 -14.984 1 98 697 ALA B C 1
ATOM 12269 O O . ALA B 1 697 ? 32.531 -0.083 -13.797 1 98 697 ALA B O 1
ATOM 12270 N N . LEU B 1 698 ? 33.312 -1.112 -15.609 1 97.81 698 LEU B N 1
ATOM 12271 C CA . LEU B 1 698 ? 34.562 -1.504 -14.961 1 97.81 698 LEU B CA 1
ATOM 12272 C C . LEU B 1 698 ? 35.375 -0.277 -14.539 1 97.81 698 LEU B C 1
ATOM 12274 O O . LEU B 1 698 ? 35.875 -0.226 -13.414 1 97.81 698 LEU B O 1
ATOM 12278 N N . ARG B 1 699 ? 35.469 0.709 -15.422 1 96.94 699 ARG B N 1
ATOM 12279 C CA . ARG B 1 699 ? 36.188 1.946 -15.102 1 96.94 699 ARG B CA 1
ATOM 12280 C C . ARG B 1 699 ? 35.531 2.65 -13.906 1 96.94 699 ARG B C 1
ATOM 12282 O O . ARG B 1 699 ? 36.219 3.117 -13.008 1 96.94 699 ARG B O 1
ATOM 12289 N N . GLN B 1 700 ? 34.25 2.727 -13.93 1 96.19 700 GLN B N 1
ATOM 12290 C CA . GLN B 1 700 ? 33.5 3.367 -12.852 1 96.19 700 GLN B CA 1
ATOM 12291 C C . GLN B 1 700 ? 33.719 2.643 -11.523 1 96.19 700 GLN B C 1
ATOM 12293 O O . GLN B 1 700 ? 33.938 3.279 -10.492 1 96.19 700 GLN B O 1
ATOM 12298 N N . MET B 1 701 ? 33.656 1.318 -11.555 1 96.75 701 MET B N 1
ATOM 12299 C CA . MET B 1 701 ? 33.812 0.537 -10.328 1 96.75 701 MET B CA 1
ATOM 12300 C C . MET B 1 701 ? 35.219 0.632 -9.781 1 96.75 701 MET B C 1
ATOM 12302 O O . MET B 1 701 ? 35.406 0.756 -8.57 1 96.75 701 MET B O 1
ATOM 12306 N N . GLU B 1 702 ? 36.156 0.568 -10.641 1 95.5 702 GLU B N 1
ATOM 12307 C CA . GLU B 1 702 ? 37.562 0.721 -10.219 1 95.5 702 GLU B CA 1
ATOM 12308 C C . GLU B 1 702 ? 37.781 2.074 -9.555 1 95.5 702 GLU B C 1
ATOM 12310 O O . GLU B 1 702 ? 38.5 2.17 -8.562 1 95.5 702 GLU B O 1
ATOM 12315 N N . ALA B 1 703 ? 37.188 3.07 -10.148 1 94 703 ALA B N 1
ATOM 12316 C CA . ALA B 1 703 ? 37.281 4.402 -9.562 1 94 703 ALA B CA 1
ATOM 12317 C C . ALA B 1 703 ? 36.656 4.445 -8.18 1 94 703 ALA B C 1
ATOM 12319 O O . ALA B 1 703 ? 37.125 5.164 -7.293 1 94 703 ALA B O 1
ATOM 12320 N N . ALA B 1 704 ? 35.656 3.664 -8.023 1 94 704 ALA B N 1
ATOM 12321 C CA . ALA B 1 704 ? 34.875 3.686 -6.785 1 94 704 ALA B CA 1
ATOM 12322 C C . ALA B 1 704 ? 35.594 2.914 -5.676 1 94 704 ALA B C 1
ATOM 12324 O O . ALA B 1 704 ? 35.688 3.391 -4.543 1 94 704 ALA B O 1
ATOM 12325 N N . VAL B 1 705 ? 36.156 1.695 -6.016 1 93.88 705 VAL B N 1
ATOM 12326 C CA . VAL B 1 705 ? 36.562 0.813 -4.934 1 93.88 705 VAL B CA 1
ATOM 12327 C C . VAL B 1 705 ? 38.062 0.493 -5.082 1 93.88 705 VAL B C 1
ATOM 12329 O O . VAL B 1 705 ? 38.656 -0.069 -4.172 1 93.88 705 VAL B O 1
ATOM 12332 N N . GLY B 1 706 ? 38.688 0.777 -6.211 1 91.44 706 GLY B N 1
ATOM 12333 C CA . GLY B 1 706 ? 40.062 0.468 -6.457 1 91.44 706 GLY B CA 1
ATOM 12334 C C . GLY B 1 706 ? 40.281 -0.825 -7.227 1 91.44 706 GLY B C 1
ATOM 12335 O O . GLY B 1 706 ? 39.375 -1.646 -7.316 1 91.44 706 GLY B O 1
ATOM 12336 N N . PRO B 1 707 ? 41.406 -1.103 -7.699 1 90 707 PRO B N 1
ATOM 12337 C CA . PRO B 1 707 ? 41.656 -2.189 -8.648 1 90 707 PRO B CA 1
ATOM 12338 C C . PRO B 1 707 ? 41.781 -3.547 -7.961 1 90 707 PRO B C 1
ATOM 12340 O O . PRO B 1 707 ? 41.75 -4.586 -8.625 1 90 707 PRO B O 1
ATOM 12343 N N . ARG B 1 708 ? 41.938 -3.551 -6.703 1 88.88 708 ARG B N 1
ATOM 12344 C CA . ARG B 1 708 ? 42.188 -4.824 -6.035 1 88.88 708 ARG B CA 1
ATOM 12345 C C . ARG B 1 708 ? 40.938 -5.297 -5.281 1 88.88 708 ARG B C 1
ATOM 12347 O O . ARG B 1 708 ? 41 -6.293 -4.555 1 88.88 708 ARG B O 1
ATOM 12354 N N . HIS B 1 709 ? 39.875 -4.578 -5.426 1 91.94 709 HIS B N 1
ATOM 12355 C CA . HIS B 1 709 ? 38.656 -4.973 -4.758 1 91.94 709 HIS B CA 1
ATOM 12356 C C . HIS B 1 709 ? 38.031 -6.207 -5.414 1 91.94 709 HIS B C 1
ATOM 12358 O O . HIS B 1 709 ? 38 -6.312 -6.641 1 91.94 709 HIS B O 1
ATOM 12364 N N . LEU B 1 710 ? 37.5 -7.09 -4.648 1 90.31 710 LEU B N 1
ATOM 12365 C CA . LEU B 1 710 ? 37.031 -8.391 -5.113 1 90.31 710 LEU B CA 1
ATOM 12366 C C . LEU B 1 710 ? 35.844 -8.25 -6.055 1 90.31 710 LEU B C 1
ATOM 12368 O O . LEU B 1 710 ? 35.656 -9.055 -6.973 1 90.31 710 LEU B O 1
ATOM 12372 N N . GLU B 1 711 ? 35 -7.281 -5.883 1 92.19 711 GLU B N 1
ATOM 12373 C CA . GLU B 1 711 ? 33.812 -7.102 -6.711 1 92.19 711 GLU B CA 1
ATOM 12374 C C . GLU B 1 711 ? 34.188 -6.871 -8.172 1 92.19 711 GLU B C 1
ATOM 12376 O O . GLU B 1 711 ? 33.375 -7.109 -9.07 1 92.19 711 GLU B O 1
ATOM 12381 N N . LEU B 1 712 ? 35.375 -6.418 -8.438 1 95.31 712 LEU B N 1
ATOM 12382 C CA . LEU B 1 712 ? 35.812 -6.203 -9.812 1 95.31 712 LEU B CA 1
ATOM 12383 C C . LEU B 1 712 ? 35.906 -7.52 -10.57 1 95.31 712 LEU B C 1
ATOM 12385 O O . LEU B 1 712 ? 35.875 -7.531 -11.805 1 95.31 712 LEU B O 1
ATOM 12389 N N . ALA B 1 713 ? 36.031 -8.625 -9.82 1 94.75 713 ALA B N 1
ATOM 12390 C CA . ALA B 1 713 ? 36.094 -9.93 -10.469 1 94.75 713 ALA B CA 1
ATOM 12391 C C . ALA B 1 713 ? 34.844 -10.188 -11.305 1 94.75 713 ALA B C 1
ATOM 12393 O O . ALA B 1 713 ? 34.938 -10.742 -12.406 1 94.75 713 ALA B O 1
ATOM 12394 N N . TRP B 1 714 ? 33.75 -9.742 -10.844 1 94.12 714 TRP B N 1
ATOM 12395 C CA . TRP B 1 714 ? 32.5 -9.883 -11.578 1 94.12 714 TRP B CA 1
ATOM 12396 C C . TRP B 1 714 ? 32.5 -9.047 -12.852 1 94.12 714 TRP B C 1
ATOM 12398 O O . TRP B 1 714 ? 32.062 -9.508 -13.914 1 94.12 714 TRP B O 1
ATOM 12408 N N . PHE B 1 715 ? 32.969 -7.863 -12.703 1 97.5 715 PHE B N 1
ATOM 12409 C CA . PHE B 1 715 ? 33.031 -6.945 -13.836 1 97.5 715 PHE B CA 1
ATOM 12410 C C . PHE B 1 715 ? 33.969 -7.465 -14.914 1 97.5 715 PHE B C 1
ATOM 12412 O O . PHE B 1 715 ? 33.625 -7.48 -16.094 1 97.5 715 PHE B O 1
ATOM 12419 N N . HIS B 1 716 ? 35.125 -7.941 -14.469 1 97.81 716 HIS B N 1
ATOM 12420 C CA . HIS B 1 716 ? 36.062 -8.531 -15.406 1 97.81 716 HIS B CA 1
ATOM 12421 C C . HIS B 1 716 ? 35.5 -9.781 -16.047 1 97.81 716 HIS B C 1
ATOM 12423 O O . HIS B 1 716 ? 35.688 -10.023 -17.25 1 97.81 716 HIS B O 1
ATOM 12429 N N . GLY B 1 717 ? 34.844 -10.539 -15.258 1 96.94 717 GLY B N 1
ATOM 12430 C CA . GLY B 1 717 ? 34.25 -11.766 -15.766 1 96.94 717 GLY B CA 1
ATOM 12431 C C . GLY B 1 717 ? 33.219 -11.516 -16.875 1 96.94 717 GLY B C 1
ATOM 12432 O O . GLY B 1 717 ? 33.281 -12.141 -17.938 1 96.94 717 GLY B O 1
ATOM 12433 N N . GLU B 1 718 ? 32.344 -10.625 -16.688 1 96.88 718 GLU B N 1
ATOM 12434 C CA . GLU B 1 718 ? 31.312 -10.344 -17.672 1 96.88 718 GLU B CA 1
ATOM 12435 C C . GLU B 1 718 ? 31.906 -9.656 -18.906 1 96.88 718 GLU B C 1
ATOM 12437 O O . GLU B 1 718 ? 31.438 -9.867 -20.016 1 96.88 718 GLU B O 1
ATOM 12442 N N . LEU B 1 719 ? 32.844 -8.773 -18.656 1 98.06 719 LEU B N 1
ATOM 12443 C CA . LEU B 1 719 ? 33.531 -8.141 -19.781 1 98.06 719 LEU B CA 1
ATOM 12444 C C . LEU B 1 719 ? 34.25 -9.18 -20.641 1 98.06 719 LEU B C 1
ATOM 12446 O O . LEU B 1 719 ? 34.219 -9.086 -21.875 1 98.06 719 LEU B O 1
ATOM 12450 N N . SER B 1 720 ? 34.875 -10.141 -19.984 1 98.12 720 SER B N 1
ATOM 12451 C CA . SER B 1 720 ? 35.5 -11.234 -20.719 1 98.12 720 SER B CA 1
ATOM 12452 C C . SER B 1 720 ? 34.5 -11.977 -21.594 1 98.12 720 SER B C 1
ATOM 12454 O O . SER B 1 720 ? 34.781 -12.273 -22.75 1 98.12 720 SER B O 1
ATOM 12456 N N . ARG B 1 721 ? 33.406 -12.297 -21.031 1 95.62 721 ARG B N 1
ATOM 12457 C CA . ARG B 1 721 ? 32.344 -12.961 -21.781 1 95.62 721 ARG B CA 1
ATOM 12458 C C . ARG B 1 721 ? 31.938 -12.125 -23 1 95.62 721 ARG B C 1
ATOM 12460 O O . ARG B 1 721 ? 31.828 -12.648 -24.109 1 95.62 721 ARG B O 1
ATOM 12467 N N . ALA B 1 722 ? 31.703 -10.844 -22.828 1 97.44 722 ALA B N 1
ATOM 12468 C CA . ALA B 1 722 ? 31.266 -9.945 -23.906 1 97.44 722 ALA B CA 1
ATOM 12469 C C . ALA B 1 722 ? 32.312 -9.867 -25 1 97.44 722 ALA B C 1
ATOM 12471 O O . ALA B 1 722 ? 32 -9.867 -26.188 1 97.44 722 ALA B O 1
ATOM 12472 N N . LEU B 1 723 ? 33.562 -9.781 -24.594 1 98.12 723 LEU B N 1
ATOM 12473 C CA . LEU B 1 723 ? 34.656 -9.688 -25.547 1 98.12 723 LEU B CA 1
ATOM 12474 C C . LEU B 1 723 ? 34.781 -10.969 -26.359 1 98.12 723 LEU B C 1
ATOM 12476 O O . LEU B 1 723 ? 35.062 -10.922 -27.562 1 98.12 723 LEU B O 1
ATOM 12480 N N . ARG B 1 724 ? 34.625 -12.109 -25.719 1 95.5 724 ARG B N 1
ATOM 12481 C CA . ARG B 1 724 ? 34.625 -13.375 -26.453 1 95.5 724 ARG B CA 1
ATOM 12482 C C . ARG B 1 724 ? 33.5 -13.414 -27.484 1 95.5 724 ARG B C 1
ATOM 12484 O O . ARG B 1 724 ? 33.719 -13.82 -28.625 1 95.5 724 ARG B O 1
ATOM 12491 N N . GLU B 1 725 ? 32.375 -12.961 -27.062 1 92.94 725 GLU B N 1
ATOM 12492 C CA . GLU B 1 725 ? 31.219 -12.953 -27.984 1 92.94 725 GLU B CA 1
ATOM 12493 C C . GLU B 1 725 ? 31.422 -11.938 -29.094 1 92.94 725 GLU B C 1
ATOM 12495 O O . GLU B 1 725 ? 30.875 -12.094 -30.188 1 92.94 725 GLU B O 1
ATOM 12500 N N . ASN B 1 726 ? 32.188 -10.938 -28.812 1 95.44 726 ASN B N 1
ATOM 12501 C CA . ASN B 1 726 ? 32.5 -9.922 -29.812 1 95.44 726 ASN B CA 1
ATOM 12502 C C . ASN B 1 726 ? 33.75 -10.305 -30.625 1 95.44 726 ASN B C 1
ATOM 12504 O O . ASN B 1 726 ? 34.312 -9.469 -31.328 1 95.44 726 ASN B O 1
ATOM 12508 N N . ALA B 1 727 ? 34.344 -11.57 -30.5 1 94.81 727 ALA B N 1
ATOM 12509 C CA . ALA B 1 727 ? 35.406 -12.18 -31.266 1 94.81 727 ALA B CA 1
ATOM 12510 C C . ALA B 1 727 ? 36.75 -11.5 -30.953 1 94.81 727 ALA B C 1
ATOM 12512 O O . ALA B 1 727 ? 37.562 -11.258 -31.859 1 94.81 727 ALA B O 1
ATOM 12513 N N . GLU B 1 728 ? 36.875 -11.109 -29.766 1 97.31 728 GLU B N 1
ATOM 12514 C CA . GLU B 1 728 ? 38.156 -10.578 -29.266 1 97.31 728 GLU B CA 1
ATOM 12515 C C . GLU B 1 728 ? 38.688 -11.414 -28.109 1 97.31 728 GLU B C 1
ATOM 12517 O O . GLU B 1 728 ? 38.906 -10.898 -27.016 1 97.31 728 GLU B O 1
ATOM 12522 N N . PRO B 1 729 ? 39.094 -12.648 -28.359 1 96.94 729 PRO B N 1
ATOM 12523 C CA . PRO B 1 729 ? 39.438 -13.57 -27.281 1 96.94 729 PRO B CA 1
ATOM 12524 C C . PRO B 1 729 ? 40.75 -13.188 -26.578 1 96.94 729 PRO B C 1
ATOM 12526 O O . PRO B 1 729 ? 40.906 -13.484 -25.391 1 96.94 729 PRO B O 1
ATOM 12529 N N . ALA B 1 730 ? 41.656 -12.523 -27.234 1 97.62 730 ALA B N 1
ATOM 12530 C CA . ALA B 1 730 ? 42.906 -12.133 -26.594 1 97.62 730 ALA B CA 1
ATOM 12531 C C . ALA B 1 730 ? 42.688 -11.141 -25.469 1 97.62 730 ALA B C 1
ATOM 12533 O O . ALA B 1 730 ? 43.219 -11.297 -24.375 1 97.62 730 ALA B O 1
ATOM 12534 N N . ARG B 1 731 ? 41.875 -10.164 -25.797 1 98.06 731 ARG B N 1
ATOM 12535 C CA . ARG B 1 731 ? 41.531 -9.195 -24.766 1 98.06 731 ARG B CA 1
ATOM 12536 C C . ARG B 1 731 ? 40.688 -9.852 -23.672 1 98.06 731 ARG B C 1
ATOM 12538 O O . ARG B 1 731 ? 40.844 -9.523 -22.484 1 98.06 731 ARG B O 1
ATOM 12545 N N . ALA B 1 732 ? 39.812 -10.711 -24.078 1 98.44 732 ALA B N 1
ATOM 12546 C CA . ALA B 1 732 ? 38.969 -11.438 -23.125 1 98.44 732 ALA B CA 1
ATOM 12547 C C . ALA B 1 732 ? 39.812 -12.211 -22.109 1 98.44 732 ALA B C 1
ATOM 12549 O O . ALA B 1 732 ? 39.5 -12.25 -20.922 1 98.44 732 ALA B O 1
ATOM 12550 N N . LEU B 1 733 ? 40.875 -12.844 -22.609 1 98.31 733 LEU B N 1
ATOM 12551 C CA . LEU B 1 733 ? 41.75 -13.664 -21.766 1 98.31 733 LEU B CA 1
ATOM 12552 C C . LEU B 1 733 ? 42.375 -12.828 -20.656 1 98.31 733 LEU B C 1
ATOM 12554 O O . LEU B 1 733 ? 42.5 -13.297 -19.531 1 98.31 733 LEU B O 1
ATOM 12558 N N . GLU B 1 734 ? 42.75 -11.641 -20.984 1 98.19 734 GLU B N 1
ATOM 12559 C CA . GLU B 1 734 ? 43.344 -10.758 -19.984 1 98.19 734 GLU B CA 1
ATOM 12560 C C . GLU B 1 734 ? 42.375 -10.492 -18.828 1 98.19 734 GLU B C 1
ATOM 12562 O O . GLU B 1 734 ? 42.75 -10.547 -17.656 1 98.19 734 GLU B O 1
ATOM 12567 N N . HIS B 1 735 ? 41.156 -10.234 -19.172 1 98.38 735 HIS B N 1
ATOM 12568 C CA . HIS B 1 735 ? 40.156 -9.953 -18.156 1 98.38 735 HIS B CA 1
ATOM 12569 C C . HIS B 1 735 ? 39.812 -11.211 -17.375 1 98.38 735 HIS B C 1
ATOM 12571 O O . HIS B 1 735 ? 39.594 -11.156 -16.156 1 98.38 735 HIS B O 1
ATOM 12577 N N . ALA B 1 736 ? 39.688 -12.367 -18 1 98.12 736 ALA B N 1
ATOM 12578 C CA . ALA B 1 736 ? 39.406 -13.625 -17.297 1 98.12 736 ALA B CA 1
ATOM 12579 C C . ALA B 1 736 ? 40.531 -13.953 -16.312 1 98.12 736 ALA B C 1
ATOM 12581 O O . ALA B 1 736 ? 40.25 -14.406 -15.195 1 98.12 736 ALA B O 1
ATOM 12582 N N . ARG B 1 737 ? 41.719 -13.703 -16.734 1 97.62 737 ARG B N 1
ATOM 12583 C CA . ARG B 1 737 ? 42.875 -13.945 -15.859 1 97.62 737 ARG B CA 1
ATOM 12584 C C . ARG B 1 737 ? 42.844 -13.023 -14.648 1 97.62 737 ARG B C 1
ATOM 12586 O O . ARG B 1 737 ? 43.125 -13.453 -13.531 1 97.62 737 ARG B O 1
ATOM 12593 N N . PHE B 1 738 ? 42.531 -11.805 -14.938 1 96.81 738 PHE B N 1
ATOM 12594 C CA . PHE B 1 738 ? 42.438 -10.844 -13.844 1 96.81 738 PHE B CA 1
ATOM 12595 C C . PHE B 1 738 ? 41.406 -11.258 -12.828 1 96.81 738 PHE B C 1
ATOM 12597 O O . PHE B 1 738 ? 41.625 -11.188 -11.625 1 96.81 738 PHE B O 1
ATOM 12604 N N . ALA B 1 739 ? 40.219 -11.656 -13.289 1 96.31 739 ALA B N 1
ATOM 12605 C CA . ALA B 1 739 ? 39.156 -12.117 -12.398 1 96.31 739 ALA B CA 1
ATOM 12606 C C . ALA B 1 739 ? 39.625 -13.312 -11.57 1 96.31 739 ALA B C 1
ATOM 12608 O O . ALA B 1 739 ? 39.406 -13.352 -10.359 1 96.31 739 ALA B O 1
ATOM 12609 N N . ALA B 1 740 ? 40.25 -14.297 -12.195 1 96 740 ALA B N 1
ATOM 12610 C CA . ALA B 1 740 ? 40.75 -15.477 -11.508 1 96 740 ALA B CA 1
ATOM 12611 C C . ALA B 1 740 ? 41.781 -15.102 -10.453 1 96 740 ALA B C 1
ATOM 12613 O O . ALA B 1 740 ? 41.781 -15.664 -9.352 1 96 740 ALA B O 1
ATOM 12614 N N . ASP B 1 741 ? 42.594 -14.164 -10.758 1 94.44 741 ASP B N 1
ATOM 12615 C CA . ASP B 1 741 ? 43.625 -13.719 -9.836 1 94.44 741 ASP B CA 1
ATOM 12616 C C . ASP B 1 741 ? 43 -13.062 -8.602 1 94.44 741 ASP B C 1
ATOM 12618 O O . ASP B 1 741 ? 43.5 -13.25 -7.484 1 94.44 741 ASP B O 1
ATOM 12622 N N . LEU B 1 742 ? 42.031 -12.289 -8.836 1 91.94 742 LEU B N 1
ATOM 12623 C CA . LEU B 1 742 ? 41.375 -11.641 -7.715 1 91.94 742 LEU B CA 1
ATOM 12624 C C . LEU B 1 742 ? 40.75 -12.68 -6.781 1 91.94 742 LEU B C 1
ATOM 12626 O O . LEU B 1 742 ? 40.844 -12.562 -5.559 1 91.94 742 LEU B O 1
ATOM 12630 N N . TYR B 1 743 ? 40.125 -13.664 -7.316 1 92.12 743 TYR B N 1
ATOM 12631 C CA . TYR B 1 743 ? 39.5 -14.711 -6.504 1 92.12 743 TYR B CA 1
ATOM 12632 C C . TYR B 1 743 ? 40.562 -15.523 -5.777 1 92.12 743 TYR B C 1
ATOM 12634 O O . TYR B 1 743 ? 40.375 -15.922 -4.625 1 92.12 743 TYR B O 1
ATOM 12642 N N . ARG B 1 744 ? 41.625 -15.82 -6.414 1 89.94 744 ARG B N 1
ATOM 12643 C CA . ARG B 1 744 ? 42.719 -16.594 -5.82 1 89.94 744 ARG B CA 1
ATOM 12644 C C . ARG B 1 744 ? 43.312 -15.867 -4.625 1 89.94 744 ARG B C 1
ATOM 12646 O O . ARG B 1 744 ? 43.688 -16.484 -3.625 1 89.94 744 ARG B O 1
ATOM 12653 N N . SER B 1 745 ? 43.406 -14.586 -4.777 1 85.19 745 SER B N 1
ATOM 12654 C CA . SER B 1 745 ? 44 -13.773 -3.73 1 85.19 745 SER B CA 1
ATOM 12655 C C . SER B 1 745 ? 43.094 -13.656 -2.516 1 85.19 745 SER B C 1
ATOM 12657 O O . SER B 1 745 ? 43.562 -13.516 -1.387 1 85.19 745 SER B O 1
ATOM 12659 N N . SER B 1 746 ? 41.812 -13.742 -2.697 1 78.12 746 SER B N 1
ATOM 12660 C CA . SER B 1 746 ? 40.875 -13.547 -1.607 1 78.12 746 SER B CA 1
ATOM 12661 C C . SER B 1 746 ? 40.562 -14.859 -0.886 1 78.12 746 SER B C 1
ATOM 12663 O O . SER B 1 746 ? 40.094 -14.852 0.252 1 78.12 746 SER B O 1
ATOM 12665 N N . SER B 1 747 ? 40.906 -15.969 -1.329 1 67.5 747 SER B N 1
ATOM 12666 C CA . SER B 1 747 ? 40.719 -17.312 -0.796 1 67.5 747 SER B CA 1
ATOM 12667 C C . SER B 1 747 ? 39.312 -17.547 -0.336 1 67.5 747 SER B C 1
ATOM 12669 O O . SER B 1 747 ? 39.031 -18.5 0.388 1 67.5 747 SER B O 1
ATOM 12671 N N . VAL B 1 748 ? 38.312 -16.75 -0.711 1 67.06 748 VAL B N 1
ATOM 12672 C CA . VAL B 1 748 ? 37.062 -16.812 0.017 1 67.06 748 VAL B CA 1
ATOM 12673 C C . VAL B 1 748 ? 36 -17.484 -0.849 1 67.06 748 VAL B C 1
ATOM 12675 O O . VAL B 1 748 ? 34.969 -17.938 -0.34 1 67.06 748 VAL B O 1
ATOM 12678 N N . ASP B 1 749 ? 36.281 -17.859 -2.135 1 81.38 749 ASP B N 1
ATOM 12679 C CA . ASP B 1 749 ? 35.188 -18.359 -2.959 1 81.38 749 ASP B CA 1
ATOM 12680 C C . ASP B 1 749 ? 35.688 -19.297 -4.055 1 81.38 749 ASP B C 1
ATOM 12682 O O . ASP B 1 749 ? 35.844 -18.891 -5.207 1 81.38 749 ASP B O 1
ATOM 12686 N N . PRO B 1 750 ? 35.875 -20.547 -3.635 1 90 750 PRO B N 1
ATOM 12687 C CA . PRO B 1 750 ? 36.438 -21.469 -4.625 1 90 750 PRO B CA 1
ATOM 12688 C C . PRO B 1 750 ? 35.531 -21.656 -5.84 1 90 750 PRO B C 1
ATOM 12690 O O . PRO B 1 750 ? 36.031 -21.906 -6.945 1 90 750 PRO B O 1
ATOM 12693 N N . LEU B 1 751 ? 34.312 -21.594 -5.672 1 92.56 751 LEU B N 1
ATOM 12694 C CA . LEU B 1 751 ? 33.406 -21.812 -6.789 1 92.56 751 LEU B CA 1
ATOM 12695 C C . LEU B 1 751 ? 33.438 -20.641 -7.762 1 92.56 751 LEU B C 1
ATOM 12697 O O . LEU B 1 751 ? 33.406 -20.844 -8.977 1 92.56 751 LEU B O 1
ATOM 12701 N N . SER B 1 752 ? 33.594 -19.453 -7.254 1 93.06 752 SER B N 1
ATOM 12702 C CA . SER B 1 752 ? 33.719 -18.297 -8.125 1 93.06 752 SER B CA 1
ATOM 12703 C C . SER B 1 752 ? 35.062 -18.328 -8.883 1 93.06 752 SER B C 1
ATOM 12705 O O . SER B 1 752 ? 35.125 -17.922 -10.047 1 93.06 752 SER B O 1
ATOM 12707 N N . LEU B 1 753 ? 36.031 -18.797 -8.172 1 94.81 753 LEU B N 1
ATOM 12708 C CA . LEU B 1 753 ? 37.312 -18.984 -8.844 1 94.81 753 LEU B CA 1
ATOM 12709 C C . LEU B 1 753 ? 37.188 -19.984 -9.984 1 94.81 753 LEU B C 1
ATOM 12711 O O . LEU B 1 753 ? 37.688 -19.766 -11.078 1 94.81 753 LEU B O 1
ATOM 12715 N N . ALA B 1 754 ? 36.5 -21.094 -9.688 1 96.5 754 ALA B N 1
ATOM 12716 C CA . ALA B 1 754 ? 36.281 -22.125 -10.711 1 96.5 754 ALA B CA 1
ATOM 12717 C C . ALA B 1 754 ? 35.594 -21.547 -11.938 1 96.5 754 ALA B C 1
ATOM 12719 O O . ALA B 1 754 ? 35.938 -21.859 -13.07 1 96.5 754 ALA B O 1
ATOM 12720 N N . ASP B 1 755 ? 34.625 -20.719 -11.758 1 95.31 755 ASP B N 1
ATOM 12721 C CA . ASP B 1 755 ? 33.906 -20.094 -12.859 1 95.31 755 ASP B CA 1
ATOM 12722 C C . ASP B 1 755 ? 34.844 -19.188 -13.672 1 95.31 755 ASP B C 1
ATOM 12724 O O . ASP B 1 755 ? 34.75 -19.141 -14.906 1 95.31 755 ASP B O 1
ATOM 12728 N N . ALA B 1 756 ? 35.594 -18.406 -12.938 1 96.31 756 ALA B N 1
ATOM 12729 C CA . ALA B 1 756 ? 36.531 -17.531 -13.625 1 96.31 756 ALA B CA 1
ATOM 12730 C C . ALA B 1 756 ? 37.531 -18.344 -14.445 1 96.31 756 ALA B C 1
ATOM 12732 O O . ALA B 1 756 ? 37.938 -17.938 -15.539 1 96.31 756 ALA B O 1
ATOM 12733 N N . LEU B 1 757 ? 37.938 -19.469 -13.914 1 97.56 757 LEU B N 1
ATOM 12734 C CA . LEU B 1 757 ? 38.844 -20.359 -14.625 1 97.56 757 LEU B CA 1
ATOM 12735 C C . LEU B 1 757 ? 38.156 -20.953 -15.867 1 97.56 757 LEU B C 1
ATOM 12737 O O . LEU B 1 757 ? 38.812 -21.094 -16.906 1 97.56 757 LEU B O 1
ATOM 12741 N N . ASP B 1 758 ? 36.969 -21.312 -15.734 1 97.25 758 ASP B N 1
ATOM 12742 C CA . ASP B 1 758 ? 36.219 -21.766 -16.906 1 97.25 758 ASP B CA 1
ATOM 12743 C C . ASP B 1 758 ? 36.219 -20.719 -18.016 1 97.25 758 ASP B C 1
ATOM 12745 O O . ASP B 1 758 ? 36.406 -21.031 -19.188 1 97.25 758 ASP B O 1
ATOM 12749 N N . SER B 1 759 ? 36 -19.5 -17.641 1 96.88 759 SER B N 1
ATOM 12750 C CA . SER B 1 759 ? 36.031 -18.406 -18.594 1 96.88 759 SER B CA 1
ATOM 12751 C C . SER B 1 759 ? 37.406 -18.266 -19.25 1 96.88 759 SER B C 1
ATOM 12753 O O . SER B 1 759 ? 37.5 -18.031 -20.453 1 96.88 759 SER B O 1
ATOM 12755 N N . GLN B 1 760 ? 38.406 -18.375 -18.453 1 97.75 760 GLN B N 1
ATOM 12756 C CA . GLN B 1 760 ? 39.75 -18.344 -18.969 1 97.75 760 GLN B CA 1
ATOM 12757 C C . GLN B 1 760 ? 40 -19.469 -19.953 1 97.75 760 GLN B C 1
ATOM 12759 O O . GLN B 1 760 ? 40.594 -19.266 -21.016 1 97.75 760 GLN B O 1
ATOM 12764 N N . GLY B 1 761 ? 39.562 -20.672 -19.594 1 98.06 761 GLY B N 1
ATOM 12765 C CA . GLY B 1 761 ? 39.688 -21.812 -20.484 1 98.06 761 GLY B CA 1
ATOM 12766 C C . GLY B 1 761 ? 39.031 -21.594 -21.828 1 98.06 761 GLY B C 1
ATOM 12767 O O . GLY B 1 761 ? 39.562 -21.969 -22.875 1 98.06 761 GLY B O 1
ATOM 12768 N N . MET B 1 762 ? 37.906 -21 -21.812 1 96.62 762 MET B N 1
ATOM 12769 C CA . MET B 1 762 ? 37.188 -20.719 -23.047 1 96.62 762 MET B CA 1
ATOM 12770 C C . MET B 1 762 ? 37.969 -19.766 -23.938 1 96.62 762 MET B C 1
ATOM 12772 O O . MET B 1 762 ? 38 -19.922 -25.156 1 96.62 762 MET B O 1
ATOM 12776 N N . CYS B 1 763 ? 38.562 -18.766 -23.328 1 97.75 763 CYS B N 1
ATOM 12777 C CA . CYS B 1 763 ? 39.375 -17.828 -24.078 1 97.75 763 CYS B CA 1
ATOM 12778 C C . CYS B 1 763 ? 40.594 -18.516 -24.688 1 97.75 763 CYS B C 1
ATOM 12780 O O . CYS B 1 763 ? 40.938 -18.281 -25.844 1 97.75 763 CYS B O 1
ATOM 12782 N N . LEU B 1 764 ? 41.188 -19.375 -23.953 1 98.12 764 LEU B N 1
ATOM 12783 C CA . LEU B 1 764 ? 42.375 -20.094 -24.422 1 98.12 764 LEU B CA 1
ATOM 12784 C C . LEU B 1 764 ? 42.031 -21.031 -25.578 1 98.12 764 LEU B C 1
ATOM 12786 O O . LEU B 1 764 ? 42.781 -21.156 -26.531 1 98.12 764 LEU B O 1
ATOM 12790 N N . LEU B 1 765 ? 40.906 -21.688 -25.484 1 96.25 765 LEU B N 1
ATOM 12791 C CA . LEU B 1 765 ? 40.438 -22.516 -26.578 1 96.25 765 LEU B CA 1
ATOM 12792 C C . LEU B 1 765 ? 40.25 -21.688 -27.859 1 96.25 765 LEU B C 1
ATOM 12794 O O . LEU B 1 765 ? 40.656 -22.109 -28.938 1 96.25 765 LEU B O 1
ATOM 12798 N N . ALA B 1 766 ? 39.688 -20.516 -27.703 1 95.69 766 ALA B N 1
ATOM 12799 C CA . ALA B 1 766 ? 39.469 -19.625 -28.844 1 95.69 766 ALA B CA 1
ATOM 12800 C C . ALA B 1 766 ? 40.781 -19.172 -29.469 1 95.69 766 ALA B C 1
ATOM 12802 O O . ALA B 1 766 ? 40.844 -18.938 -30.672 1 95.69 766 ALA B O 1
ATOM 12803 N N . LEU B 1 767 ? 41.812 -19.156 -28.688 1 97.19 767 LEU B N 1
ATOM 12804 C CA . LEU B 1 767 ? 43.125 -18.734 -29.156 1 97.19 767 LEU B CA 1
ATOM 12805 C C . LEU B 1 767 ? 43.969 -19.938 -29.594 1 97.19 767 LEU B C 1
ATOM 12807 O O . LEU B 1 767 ? 45.125 -19.797 -29.906 1 97.19 767 LEU B O 1
ATOM 12811 N N . GLU B 1 768 ? 43.406 -21.156 -29.516 1 96.19 768 GLU B N 1
ATOM 12812 C CA . GLU B 1 768 ? 44 -22.422 -29.938 1 96.19 768 GLU B CA 1
ATOM 12813 C C . GLU B 1 768 ? 45.219 -22.781 -29.062 1 96.19 768 GLU B C 1
ATOM 12815 O O . GLU B 1 768 ? 46.188 -23.359 -29.547 1 96.19 768 GLU B O 1
ATOM 12820 N N . ARG B 1 769 ? 45.156 -22.25 -27.906 1 97.88 769 ARG B N 1
ATOM 12821 C CA . ARG B 1 769 ? 46.094 -22.703 -26.891 1 97.88 769 ARG B CA 1
ATOM 12822 C C . ARG B 1 769 ? 45.531 -23.844 -26.062 1 97.88 769 ARG B C 1
ATOM 12824 O O . ARG B 1 769 ? 45.281 -23.688 -24.859 1 97.88 769 ARG B O 1
ATOM 12831 N N . ASN B 1 770 ? 45.438 -25 -26.594 1 97.88 770 ASN B N 1
ATOM 12832 C CA . ASN B 1 770 ? 44.594 -26.094 -26.125 1 97.88 770 ASN B CA 1
ATOM 12833 C C . ASN B 1 770 ? 45.188 -26.781 -24.906 1 97.88 770 ASN B C 1
ATOM 12835 O O . ASN B 1 770 ? 44.438 -27.25 -24.031 1 97.88 770 ASN B O 1
ATOM 12839 N N . GLU B 1 771 ? 46.469 -26.875 -24.828 1 97.81 771 GLU B N 1
ATOM 12840 C CA . GLU B 1 771 ? 47.094 -27.484 -23.656 1 97.81 771 GLU B CA 1
ATOM 12841 C C . GLU B 1 771 ? 46.844 -26.672 -22.391 1 97.81 771 GLU B C 1
ATOM 12843 O O . GLU B 1 771 ? 46.5 -27.219 -21.344 1 97.81 771 GLU B O 1
ATOM 12848 N N . ASP B 1 772 ? 47.062 -25.391 -22.594 1 98.06 772 ASP B N 1
ATOM 12849 C CA . ASP B 1 772 ? 46.812 -24.484 -21.469 1 98.06 772 ASP B CA 1
ATOM 12850 C C . ASP B 1 772 ? 45.344 -24.531 -21.062 1 98.06 772 ASP B C 1
ATOM 12852 O O . ASP B 1 772 ? 45.031 -24.5 -19.875 1 98.06 772 ASP B O 1
ATOM 12856 N N . ALA B 1 773 ? 44.469 -24.531 -22.047 1 98.38 773 ALA B N 1
ATOM 12857 C CA . ALA B 1 773 ? 43.031 -24.594 -21.797 1 98.38 773 ALA B CA 1
ATOM 12858 C C . ALA B 1 773 ? 42.656 -25.828 -20.984 1 98.38 773 ALA B C 1
ATOM 12860 O O . ALA B 1 773 ? 41.906 -25.75 -20.016 1 98.38 773 ALA B O 1
ATOM 12861 N N . LEU B 1 774 ? 43.188 -26.953 -21.375 1 98.12 774 LEU B N 1
ATOM 12862 C CA . LEU B 1 774 ? 42.906 -28.203 -20.672 1 98.12 774 LEU B CA 1
ATOM 12863 C C . LEU B 1 774 ? 43.344 -28.125 -19.219 1 98.12 774 LEU B C 1
ATOM 12865 O O . LEU B 1 774 ? 42.625 -28.562 -18.328 1 98.12 774 LEU B O 1
ATOM 12869 N N . HIS B 1 775 ? 44.531 -27.547 -19.016 1 98.19 775 HIS B N 1
ATOM 12870 C CA . HIS B 1 775 ? 45.031 -27.406 -17.656 1 98.19 775 HIS B CA 1
ATOM 12871 C C . HIS B 1 775 ? 44.094 -26.547 -16.812 1 98.19 775 HIS B C 1
ATOM 12873 O O . HIS B 1 775 ? 43.781 -26.922 -15.68 1 98.19 775 HIS B O 1
ATOM 12879 N N . VAL B 1 776 ? 43.656 -25.484 -17.344 1 98.25 776 VAL B N 1
ATOM 12880 C CA . VAL B 1 776 ? 42.844 -24.531 -16.625 1 98.25 776 VAL B CA 1
ATOM 12881 C C . VAL B 1 776 ? 41.469 -25.141 -16.359 1 98.25 776 VAL B C 1
ATOM 12883 O O . VAL B 1 776 ? 40.906 -25.016 -15.266 1 98.25 776 VAL B O 1
ATOM 12886 N N . PHE B 1 777 ? 40.844 -25.812 -17.312 1 98.19 777 PHE B N 1
ATOM 12887 C CA . PHE B 1 777 ? 39.531 -26.438 -17.141 1 98.19 777 PHE B CA 1
ATOM 12888 C C . PHE B 1 777 ? 39.594 -27.531 -16.078 1 98.19 777 PHE B C 1
ATOM 12890 O O . PHE B 1 777 ? 38.688 -27.703 -15.297 1 98.19 777 PHE B O 1
ATOM 12897 N N . ARG B 1 778 ? 40.656 -28.266 -16.094 1 98.12 778 ARG B N 1
ATOM 12898 C CA . ARG B 1 778 ? 40.812 -29.328 -15.102 1 98.12 778 ARG B CA 1
ATOM 12899 C C . ARG B 1 778 ? 40.938 -28.75 -13.695 1 98.12 778 ARG B C 1
ATOM 12901 O O . ARG B 1 778 ? 40.438 -29.359 -12.734 1 98.12 778 ARG B O 1
ATOM 12908 N N . GLU B 1 779 ? 41.656 -27.656 -13.641 1 97.69 779 GLU B N 1
ATOM 12909 C CA . GLU B 1 779 ? 41.719 -26.984 -12.344 1 97.69 779 GLU B CA 1
ATOM 12910 C C . GLU B 1 779 ? 40.312 -26.547 -11.891 1 97.69 779 GLU B C 1
ATOM 12912 O O . GLU B 1 779 ? 39.969 -26.75 -10.727 1 97.69 779 GLU B O 1
ATOM 12917 N N . ALA B 1 780 ? 39.562 -25.938 -12.797 1 98 780 ALA B N 1
ATOM 12918 C CA . ALA B 1 780 ? 38.188 -25.516 -12.5 1 98 780 ALA B CA 1
ATOM 12919 C C . ALA B 1 780 ? 37.344 -26.703 -12.078 1 98 780 ALA B C 1
ATOM 12921 O O . ALA B 1 780 ? 36.625 -26.625 -11.078 1 98 780 ALA B O 1
ATOM 12922 N N . LEU B 1 781 ? 37.406 -27.75 -12.805 1 97.56 781 LEU B N 1
ATOM 12923 C CA . LEU B 1 781 ? 36.656 -28.969 -12.508 1 97.56 781 LEU B CA 1
ATOM 12924 C C . LEU B 1 781 ? 37.031 -29.531 -11.141 1 97.56 781 LEU B C 1
ATOM 12926 O O . LEU B 1 781 ? 36.156 -29.953 -10.383 1 97.56 781 LEU B O 1
ATOM 12930 N N . GLY B 1 782 ? 38.281 -29.531 -10.844 1 97.19 782 GLY B N 1
ATOM 12931 C CA . GLY B 1 782 ? 38.75 -30 -9.547 1 97.19 782 GLY B CA 1
ATOM 12932 C C . GLY B 1 782 ? 38.188 -29.203 -8.391 1 97.19 782 GLY B C 1
ATOM 12933 O O . GLY B 1 782 ? 37.75 -29.781 -7.387 1 97.19 782 GLY B O 1
ATOM 12934 N N . LEU B 1 783 ? 38.188 -27.938 -8.531 1 96.06 783 LEU B N 1
ATOM 12935 C CA . LEU B 1 783 ? 37.625 -27.062 -7.5 1 96.06 783 LEU B CA 1
ATOM 12936 C C . LEU B 1 783 ? 36.125 -27.328 -7.309 1 96.06 783 LEU B C 1
ATOM 12938 O O . LEU B 1 783 ? 35.656 -27.375 -6.172 1 96.06 783 LEU B O 1
ATOM 12942 N N . LYS B 1 784 ? 35.406 -27.484 -8.422 1 96.81 784 LYS B N 1
ATOM 12943 C CA . LYS B 1 784 ? 33.969 -27.703 -8.336 1 96.81 784 LYS B CA 1
ATOM 12944 C C . LYS B 1 784 ? 33.656 -29.078 -7.738 1 96.81 784 LYS B C 1
ATOM 12946 O O . LYS B 1 784 ? 32.75 -29.219 -6.93 1 96.81 784 LYS B O 1
ATOM 12951 N N . LEU B 1 785 ? 34.438 -30.062 -8.039 1 95.81 785 LEU B N 1
ATOM 12952 C CA . LEU B 1 785 ? 34.219 -31.406 -7.527 1 95.81 785 LEU B CA 1
ATOM 12953 C C . LEU B 1 785 ? 34.5 -31.469 -6.031 1 95.81 785 LEU B C 1
ATOM 12955 O O . LEU B 1 785 ? 33.906 -32.281 -5.312 1 95.81 785 LEU B O 1
ATOM 12959 N N . GLN B 1 786 ? 35.344 -30.594 -5.543 1 95.5 786 GLN B N 1
ATOM 12960 C CA . GLN B 1 786 ? 35.688 -30.547 -4.125 1 95.5 786 GLN B CA 1
ATOM 12961 C C . GLN B 1 786 ? 34.594 -29.859 -3.322 1 95.5 786 GLN B C 1
ATOM 12963 O O . GLN B 1 786 ? 34.438 -30.094 -2.121 1 95.5 786 GLN B O 1
ATOM 12968 N N . ASN B 1 787 ? 33.812 -29.094 -4.043 1 94.12 787 ASN B N 1
ATOM 12969 C CA . ASN B 1 787 ? 32.906 -28.234 -3.287 1 94.12 787 ASN B CA 1
ATOM 12970 C C . ASN B 1 787 ? 31.438 -28.516 -3.65 1 94.12 787 ASN B C 1
ATOM 12972 O O . ASN B 1 787 ? 30.531 -27.969 -3.029 1 94.12 787 ASN B O 1
ATOM 12976 N N . LEU B 1 788 ? 31.219 -29.344 -4.699 1 94 788 LEU B N 1
ATOM 12977 C CA . LEU B 1 788 ? 29.859 -29.594 -5.141 1 94 788 LEU B CA 1
ATOM 12978 C C . LEU B 1 788 ? 29.578 -31.094 -5.215 1 94 788 LEU B C 1
ATOM 12980 O O . LEU B 1 788 ? 30.5 -31.891 -5.41 1 94 788 LEU B O 1
ATOM 12984 N N . PRO B 1 789 ? 28.328 -31.422 -5.09 1 94 789 PRO B N 1
ATOM 12985 C CA . PRO B 1 789 ? 27.969 -32.812 -5.359 1 94 789 PRO B CA 1
ATOM 12986 C C . PRO B 1 789 ? 28.156 -33.188 -6.828 1 94 789 PRO B C 1
ATOM 12988 O O . PRO B 1 789 ? 28.016 -32.344 -7.711 1 94 789 PRO B O 1
ATOM 12991 N N . PRO B 1 790 ? 28.406 -34.312 -7.113 1 91.69 790 PRO B N 1
ATOM 12992 C CA . PRO B 1 790 ? 28.734 -34.75 -8.461 1 91.69 790 PRO B CA 1
ATOM 12993 C C . PRO B 1 790 ? 27.578 -34.562 -9.453 1 91.69 790 PRO B C 1
ATOM 12995 O O . PRO B 1 790 ? 27.812 -34.5 -10.664 1 91.69 790 PRO B O 1
ATOM 12998 N N . GLU B 1 791 ? 26.406 -34.406 -9.008 1 92.5 791 GLU B N 1
ATOM 12999 C CA . GLU B 1 791 ? 25.266 -34.25 -9.906 1 92.5 791 GLU B CA 1
ATOM 13000 C C . GLU B 1 791 ? 24.891 -32.781 -10.086 1 92.5 791 GLU B C 1
ATOM 13002 O O . GLU B 1 791 ? 23.953 -32.469 -10.828 1 92.5 791 GLU B O 1
ATOM 13007 N N . ASP B 1 792 ? 25.688 -31.984 -9.523 1 93.19 792 ASP B N 1
ATOM 13008 C CA . ASP B 1 792 ? 25.359 -30.562 -9.594 1 93.19 792 ASP B CA 1
ATOM 13009 C C . ASP B 1 792 ? 25.578 -30.031 -11.008 1 93.19 792 ASP B C 1
ATOM 13011 O O . ASP B 1 792 ? 26.641 -30.219 -11.594 1 93.19 792 ASP B O 1
ATOM 13015 N N . GLY B 1 793 ? 24.625 -29.344 -11.5 1 92.12 793 GLY B N 1
ATOM 13016 C CA . GLY B 1 793 ? 24.641 -28.828 -12.859 1 92.12 793 GLY B CA 1
ATOM 13017 C C . GLY B 1 793 ? 25.766 -27.844 -13.109 1 92.12 793 GLY B C 1
ATOM 13018 O O . GLY B 1 793 ? 26.156 -27.625 -14.258 1 92.12 793 GLY B O 1
ATOM 13019 N N . GLU B 1 794 ? 26.359 -27.297 -12.109 1 91.56 794 GLU B N 1
ATOM 13020 C CA . GLU B 1 794 ? 27.422 -26.312 -12.25 1 91.56 794 GLU B CA 1
ATOM 13021 C C . GLU B 1 794 ? 28.719 -26.969 -12.734 1 91.56 794 GLU B C 1
ATOM 13023 O O . GLU B 1 794 ? 29.625 -26.297 -13.227 1 91.56 794 GLU B O 1
ATOM 13028 N N . LEU B 1 795 ? 28.75 -28.266 -12.68 1 95.56 795 LEU B N 1
ATOM 13029 C CA . LEU B 1 795 ? 29.906 -29 -13.133 1 95.56 795 LEU B CA 1
ATOM 13030 C C . LEU B 1 795 ? 29.938 -29.094 -14.656 1 95.56 795 LEU B C 1
ATOM 13032 O O . LEU B 1 795 ? 31 -29.359 -15.242 1 95.56 795 LEU B O 1
ATOM 13036 N N . GLN B 1 796 ? 28.797 -28.906 -15.227 1 95.81 796 GLN B N 1
ATOM 13037 C CA . GLN B 1 796 ? 28.625 -29.156 -16.656 1 95.81 796 GLN B CA 1
ATOM 13038 C C . GLN B 1 796 ? 29.609 -28.328 -17.469 1 95.81 796 GLN B C 1
ATOM 13040 O O . GLN B 1 796 ? 30.25 -28.844 -18.391 1 95.81 796 GLN B O 1
ATOM 13045 N N . SER B 1 797 ? 29.766 -27.047 -17.141 1 95 797 SER B N 1
ATOM 13046 C CA . SER B 1 797 ? 30.594 -26.125 -17.922 1 95 797 SER B CA 1
ATOM 13047 C C . SER B 1 797 ? 32.062 -26.562 -17.922 1 95 797 SER B C 1
ATOM 13049 O O . SER B 1 797 ? 32.75 -26.5 -18.938 1 95 797 SER B O 1
ATOM 13051 N N . SER B 1 798 ? 32.531 -27 -16.781 1 97.25 798 SER B N 1
ATOM 13052 C CA . SER B 1 798 ? 33.938 -27.438 -16.672 1 97.25 798 SER B CA 1
ATOM 13053 C C . SER B 1 798 ? 34.156 -28.75 -17.406 1 97.25 798 SER B C 1
ATOM 13055 O O . SER B 1 798 ? 35.188 -28.922 -18.078 1 97.25 798 SER B O 1
ATOM 13057 N N . TYR B 1 799 ? 33.188 -29.672 -17.266 1 97.31 799 TYR B N 1
ATOM 13058 C CA . TYR B 1 799 ? 33.281 -30.922 -18.016 1 97.31 799 TYR B CA 1
ATOM 13059 C C . TYR B 1 799 ? 33.312 -30.641 -19.516 1 97.31 799 TYR B C 1
ATOM 13061 O O . TYR B 1 799 ? 34.125 -31.219 -20.25 1 97.31 799 TYR B O 1
ATOM 13069 N N . ASP B 1 800 ? 32.406 -29.828 -19.906 1 97.19 800 ASP B N 1
ATOM 13070 C CA . ASP B 1 800 ? 32.344 -29.469 -21.312 1 97.19 800 ASP B CA 1
ATOM 13071 C C . ASP B 1 800 ? 33.656 -28.859 -21.797 1 97.19 800 ASP B C 1
ATOM 13073 O O . ASP B 1 800 ? 34.125 -29.203 -22.891 1 97.19 800 ASP B O 1
ATOM 13077 N N . GLY B 1 801 ? 34.219 -27.969 -21 1 97.62 801 GLY B N 1
ATOM 13078 C CA . GLY B 1 801 ? 35.5 -27.359 -21.344 1 97.62 801 GLY B CA 1
ATOM 13079 C C . GLY B 1 801 ? 36.625 -28.359 -21.469 1 97.62 801 GLY B C 1
ATOM 13080 O O . GLY B 1 801 ? 37.406 -28.312 -22.422 1 97.62 801 GLY B O 1
ATOM 13081 N N . VAL B 1 802 ? 36.719 -29.297 -20.547 1 97.88 802 VAL B N 1
ATOM 13082 C CA . VAL B 1 802 ? 37.719 -30.344 -20.594 1 97.88 802 VAL B CA 1
ATOM 13083 C C . VAL B 1 802 ? 37.562 -31.156 -21.875 1 97.88 802 VAL B C 1
ATOM 13085 O O . VAL B 1 802 ? 38.531 -31.438 -22.578 1 97.88 802 VAL B O 1
ATOM 13088 N N . GLY B 1 803 ? 36.344 -31.531 -22.156 1 97.69 803 GLY B N 1
ATOM 13089 C CA . GLY B 1 803 ? 36.031 -32.312 -23.359 1 97.69 803 GLY B CA 1
ATOM 13090 C C . GLY B 1 803 ? 36.438 -31.594 -24.641 1 97.69 803 GLY B C 1
ATOM 13091 O O . GLY B 1 803 ? 37.062 -32.188 -25.531 1 97.69 803 GLY B O 1
ATOM 13092 N N . GLN B 1 804 ? 36.156 -30.344 -24.719 1 96.94 804 GLN B N 1
ATOM 13093 C CA . GLN B 1 804 ? 36.5 -29.562 -25.906 1 96.94 804 GLN B CA 1
ATOM 13094 C C . GLN B 1 804 ? 38 -29.422 -26.062 1 96.94 804 GLN B C 1
ATOM 13096 O O . GLN B 1 804 ? 38.531 -29.5 -27.172 1 96.94 804 GLN B O 1
ATOM 13101 N N . ALA B 1 805 ? 38.656 -29.156 -24.969 1 97.75 805 ALA B N 1
ATOM 13102 C CA . ALA B 1 805 ? 40.125 -29.016 -25 1 97.75 805 ALA B CA 1
ATOM 13103 C C . ALA B 1 805 ? 40.781 -30.328 -25.438 1 97.75 805 ALA B C 1
ATOM 13105 O O . ALA B 1 805 ? 41.719 -30.312 -26.234 1 97.75 805 ALA B O 1
ATOM 13106 N N . LEU B 1 806 ? 40.281 -31.453 -24.953 1 97.75 806 LEU B N 1
ATOM 13107 C CA . LEU B 1 806 ? 40.812 -32.75 -25.328 1 97.75 806 LEU B CA 1
ATOM 13108 C C . LEU B 1 806 ? 40.594 -33.031 -26.812 1 97.75 806 LEU B C 1
ATOM 13110 O O . LEU B 1 806 ? 41.469 -33.531 -27.5 1 97.75 806 LEU B O 1
ATOM 13114 N N . LEU B 1 807 ? 39.438 -32.656 -27.25 1 96.94 807 LEU B N 1
ATOM 13115 C CA . LEU B 1 807 ? 39.156 -32.844 -28.672 1 96.94 807 LEU B CA 1
ATOM 13116 C C . LEU B 1 807 ? 40.094 -32.031 -29.547 1 96.94 807 LEU B C 1
ATOM 13118 O O . LEU B 1 807 ? 40.562 -32.5 -30.562 1 96.94 807 LEU B O 1
ATOM 13122 N N . ALA B 1 808 ? 40.344 -30.797 -29.172 1 96.75 808 ALA B N 1
ATOM 13123 C CA . ALA B 1 808 ? 41.219 -29.891 -29.922 1 96.75 808 ALA B CA 1
ATOM 13124 C C . ALA B 1 808 ? 42.625 -30.422 -29.938 1 96.75 808 ALA B C 1
ATOM 13126 O O . ALA B 1 808 ? 43.375 -30.188 -30.906 1 96.75 808 ALA B O 1
ATOM 13127 N N . LEU B 1 809 ? 43 -31.203 -28.953 1 96.88 809 LEU B N 1
ATOM 13128 C CA . LEU B 1 809 ? 44.344 -31.766 -28.844 1 96.88 809 LEU B CA 1
ATOM 13129 C C . LEU B 1 809 ? 44.406 -33.094 -29.578 1 96.88 809 LEU B C 1
ATOM 13131 O O . LEU B 1 809 ? 45.5 -33.719 -29.641 1 96.88 809 LEU B O 1
ATOM 13135 N N . GLY B 1 810 ? 43.281 -33.531 -30.078 1 95 810 GLY B N 1
ATOM 13136 C CA . GLY B 1 810 ? 43.281 -34.781 -30.844 1 95 810 GLY B CA 1
ATOM 13137 C C . GLY B 1 810 ? 43.062 -36 -30 1 95 810 GLY B C 1
ATOM 13138 O O . GLY B 1 810 ? 43.125 -37.125 -30.5 1 95 810 GLY B O 1
ATOM 13139 N N . ARG B 1 811 ? 42.844 -35.781 -28.781 1 96.69 811 ARG B N 1
ATOM 13140 C CA . ARG B 1 811 ? 42.562 -36.906 -27.891 1 96.69 811 ARG B CA 1
ATOM 13141 C C . ARG B 1 811 ? 41.062 -37.25 -27.922 1 96.69 811 ARG B C 1
ATOM 13143 O O . ARG B 1 811 ? 40.375 -37.125 -26.891 1 96.69 811 ARG B O 1
ATOM 13150 N N . THR B 1 812 ? 40.625 -37.781 -28.969 1 96.69 812 THR B N 1
ATOM 13151 C CA . THR B 1 812 ? 39.219 -37.875 -29.344 1 96.69 812 THR B CA 1
ATOM 13152 C C . THR B 1 812 ? 38.5 -38.875 -28.422 1 96.69 812 THR B C 1
ATOM 13154 O O . THR B 1 812 ? 37.375 -38.594 -27.969 1 96.69 812 THR B O 1
ATOM 13157 N N . ARG B 1 813 ? 39.062 -39.969 -28.062 1 95.69 813 ARG B N 1
ATOM 13158 C CA . ARG B 1 813 ? 38.406 -40.969 -27.234 1 95.69 813 ARG B CA 1
ATOM 13159 C C . ARG B 1 813 ? 38.156 -40.469 -25.828 1 95.69 813 ARG B C 1
ATOM 13161 O O . ARG B 1 813 ? 37.094 -40.656 -25.266 1 95.69 813 ARG B O 1
ATOM 13168 N N . GLU B 1 814 ? 39.219 -39.844 -25.359 1 96.62 814 GLU B N 1
ATOM 13169 C CA . GLU B 1 814 ? 39.062 -39.25 -24.031 1 96.62 814 GLU B CA 1
ATOM 13170 C C . GLU B 1 814 ? 38 -38.156 -24.031 1 96.62 814 GLU B C 1
ATOM 13172 O O . GLU B 1 814 ? 37.219 -38.031 -23.094 1 96.62 814 GLU B O 1
ATOM 13177 N N . ALA B 1 815 ? 38 -37.344 -25.031 1 97.69 815 ALA B N 1
ATOM 13178 C CA . ALA B 1 815 ? 37.031 -36.25 -25.172 1 97.69 815 ALA B CA 1
ATOM 13179 C C . ALA B 1 815 ? 35.594 -36.781 -25.188 1 97.69 815 ALA B C 1
ATOM 13181 O O . ALA B 1 815 ? 34.719 -36.188 -24.562 1 97.69 815 ALA B O 1
ATOM 13182 N N . ILE B 1 816 ? 35.375 -37.875 -25.922 1 97.38 816 ILE B N 1
ATOM 13183 C CA . ILE B 1 816 ? 34.031 -38.438 -26.047 1 97.38 816 ILE B CA 1
ATOM 13184 C C . ILE B 1 816 ? 33.5 -38.844 -24.672 1 97.38 816 ILE B C 1
ATOM 13186 O O . ILE B 1 816 ? 32.344 -38.562 -24.328 1 97.38 816 ILE B O 1
ATOM 13190 N N . ALA B 1 817 ? 34.375 -39.469 -23.859 1 97 817 ALA B N 1
ATOM 13191 C CA . ALA B 1 817 ? 33.969 -39.906 -22.531 1 97 817 ALA B CA 1
ATOM 13192 C C . ALA B 1 817 ? 33.562 -38.719 -21.656 1 97 817 ALA B C 1
ATOM 13194 O O . ALA B 1 817 ? 32.562 -38.75 -20.938 1 97 817 ALA B O 1
ATOM 13195 N N . ILE B 1 818 ? 34.344 -37.719 -21.688 1 97.38 818 ILE B N 1
ATOM 13196 C CA . ILE B 1 818 ? 34.125 -36.562 -20.828 1 97.38 818 ILE B CA 1
ATOM 13197 C C . ILE B 1 818 ? 32.906 -35.781 -21.328 1 97.38 818 ILE B C 1
ATOM 13199 O O . ILE B 1 818 ? 32.094 -35.312 -20.516 1 97.38 818 ILE B O 1
ATOM 13203 N N . LEU B 1 819 ? 32.719 -35.594 -22.594 1 97.31 819 LEU B N 1
ATOM 13204 C CA . LEU B 1 819 ? 31.578 -34.875 -23.172 1 97.31 819 LEU B CA 1
ATOM 13205 C C . LEU B 1 819 ? 30.266 -35.594 -22.922 1 97.31 819 LEU B C 1
ATOM 13207 O O . LEU B 1 819 ? 29.234 -34.969 -22.75 1 97.31 819 LEU B O 1
ATOM 13211 N N . ARG B 1 820 ? 30.312 -36.938 -22.906 1 96.19 820 ARG B N 1
ATOM 13212 C CA . ARG B 1 820 ? 29.125 -37.688 -22.531 1 96.19 820 ARG B CA 1
ATOM 13213 C C . ARG B 1 820 ? 28.688 -37.375 -21.109 1 96.19 820 ARG B C 1
ATOM 13215 O O . ARG B 1 820 ? 27.5 -37.25 -20.844 1 96.19 820 ARG B O 1
ATOM 13222 N N . ARG B 1 821 ? 29.688 -37.281 -20.312 1 95.62 821 ARG B N 1
ATOM 13223 C CA . ARG B 1 821 ? 29.391 -36.906 -18.922 1 95.62 821 ARG B CA 1
ATOM 13224 C C . ARG B 1 821 ? 28.812 -35.469 -18.859 1 95.62 821 ARG B C 1
ATOM 13226 O O . ARG B 1 821 ? 27.844 -35.25 -18.125 1 95.62 821 ARG B O 1
ATOM 13233 N N . ALA B 1 822 ? 29.344 -34.562 -19.578 1 96.19 822 ALA B N 1
ATOM 13234 C CA . ALA B 1 822 ? 28.891 -33.188 -19.609 1 96.19 822 ALA B CA 1
ATOM 13235 C C . ALA B 1 822 ? 27.453 -33.094 -20.094 1 96.19 822 ALA B C 1
ATOM 13237 O O . ALA B 1 822 ? 26.734 -32.125 -19.75 1 96.19 822 ALA B O 1
ATOM 13238 N N . GLY B 1 823 ? 26.969 -34 -20.797 1 94.06 823 GLY B N 1
ATOM 13239 C CA . GLY B 1 823 ? 25.625 -33.969 -21.359 1 94.06 823 GLY B CA 1
ATOM 13240 C C . GLY B 1 823 ? 24.594 -34.594 -20.438 1 94.06 823 GLY B C 1
ATOM 13241 O O . GLY B 1 823 ? 23.391 -34.531 -20.719 1 94.06 823 GLY B O 1
ATOM 13242 N N . THR B 1 824 ? 24.969 -35.062 -19.281 1 92.56 824 THR B N 1
ATOM 13243 C CA . THR B 1 824 ? 24.062 -35.844 -18.422 1 92.56 824 THR B CA 1
ATOM 13244 C C . THR B 1 824 ? 23.453 -34.938 -17.344 1 92.56 824 THR B C 1
ATOM 13246 O O . THR B 1 824 ? 22.562 -35.375 -16.609 1 92.56 824 THR B O 1
ATOM 13249 N N . PHE B 1 825 ? 23.922 -33.812 -17.188 1 92.88 825 PHE B N 1
ATOM 13250 C CA . PHE B 1 825 ? 23.469 -33 -16.078 1 92.88 825 PHE B CA 1
ATOM 13251 C C . PHE B 1 825 ? 22.062 -32.469 -16.328 1 92.88 825 PHE B C 1
ATOM 13253 O O . PHE B 1 825 ? 21.719 -32.094 -17.453 1 92.88 825 PHE B O 1
ATOM 13260 N N . GLU B 1 826 ? 21.359 -32.594 -15.141 1 85 826 GLU B N 1
ATOM 13261 C CA . GLU B 1 826 ? 19.969 -32.125 -15.188 1 85 826 GLU B CA 1
ATOM 13262 C C . GLU B 1 826 ? 19.875 -30.625 -14.844 1 85 826 GLU B C 1
ATOM 13264 O O . GLU B 1 826 ? 20.844 -30.031 -14.367 1 85 826 GLU B O 1
ATOM 13269 N N . ASN B 1 827 ? 18.969 -29.891 -15.188 1 82.38 827 ASN B N 1
ATOM 13270 C CA . ASN B 1 827 ? 18.672 -28.5 -14.867 1 82.38 827 ASN B CA 1
ATOM 13271 C C . ASN B 1 827 ? 19.625 -27.531 -15.578 1 82.38 827 ASN B C 1
ATOM 13273 O O . ASN B 1 827 ? 19.984 -26.5 -15.023 1 82.38 827 ASN B O 1
ATOM 13277 N N . VAL B 1 828 ? 20.344 -28.078 -16.594 1 89.25 828 VAL B N 1
ATOM 13278 C CA . VAL B 1 828 ? 21.141 -27.234 -17.469 1 89.25 828 VAL B CA 1
ATOM 13279 C C . VAL B 1 828 ? 20.328 -26.781 -18.672 1 89.25 828 VAL B C 1
ATOM 13281 O O . VAL B 1 828 ? 19.531 -27.562 -19.203 1 89.25 828 VAL B O 1
ATOM 13284 N N . PRO B 1 829 ? 20.422 -25.547 -19.062 1 85.62 829 PRO B N 1
ATOM 13285 C CA . PRO B 1 829 ? 19.641 -25.031 -20.172 1 85.62 829 PRO B CA 1
ATOM 13286 C C . PRO B 1 829 ? 19.844 -25.844 -21.453 1 85.62 829 PRO B C 1
ATOM 13288 O O . PRO B 1 829 ? 20.953 -26.297 -21.734 1 85.62 829 PRO B O 1
ATOM 13291 N N . GLU B 1 830 ? 18.828 -25.969 -22.266 1 87.81 830 GLU B N 1
ATOM 13292 C CA . GLU B 1 830 ? 18.812 -26.75 -23.484 1 87.81 830 GLU B CA 1
ATOM 13293 C C . GLU B 1 830 ? 19.844 -26.234 -24.484 1 87.81 830 GLU B C 1
ATOM 13295 O O . GLU B 1 830 ? 20.453 -27.016 -25.219 1 87.81 830 GLU B O 1
ATOM 13300 N N . LYS B 1 831 ? 19.984 -25 -24.453 1 86.12 831 LYS B N 1
ATOM 13301 C CA . LYS B 1 831 ? 20.938 -24.406 -25.391 1 86.12 831 LYS B CA 1
ATOM 13302 C C . LYS B 1 831 ? 22.359 -24.859 -25.109 1 86.12 831 LYS B C 1
ATOM 13304 O O . LYS B 1 831 ? 23.125 -25.141 -26.031 1 86.12 831 LYS B O 1
ATOM 13309 N N . VAL B 1 832 ? 22.688 -24.953 -23.844 1 89.62 832 VAL B N 1
ATOM 13310 C CA . VAL B 1 832 ? 24.031 -25.344 -23.422 1 89.62 832 VAL B CA 1
ATOM 13311 C C . VAL B 1 832 ? 24.25 -26.828 -23.703 1 89.62 832 VAL B C 1
ATOM 13313 O O . VAL B 1 832 ? 25.297 -27.219 -24.25 1 89.62 832 VAL B O 1
ATOM 13316 N N . LEU B 1 833 ? 23.266 -27.578 -23.438 1 92.5 833 LEU B N 1
ATOM 13317 C CA . LEU B 1 833 ? 23.359 -29.016 -23.656 1 92.5 833 LEU B CA 1
ATOM 13318 C C . LEU B 1 833 ? 23.406 -29.328 -25.156 1 92.5 833 LEU B C 1
ATOM 13320 O O . LEU B 1 833 ? 24.062 -30.281 -25.578 1 92.5 833 LEU B O 1
ATOM 13324 N N . GLY B 1 834 ? 22.719 -28.516 -25.906 1 92.31 834 GLY B N 1
ATOM 13325 C CA . GLY B 1 834 ? 22.828 -28.641 -27.359 1 92.31 834 GLY B CA 1
ATOM 13326 C C . GLY B 1 834 ? 24.234 -28.422 -27.875 1 92.31 834 GLY B C 1
ATOM 13327 O O . GLY B 1 834 ? 24.688 -29.141 -28.766 1 92.31 834 GLY B O 1
ATOM 13328 N N . GLY B 1 835 ? 24.859 -27.453 -27.328 1 92.69 835 GLY B N 1
ATOM 13329 C CA . GLY B 1 835 ? 26.234 -27.188 -27.703 1 92.69 835 GLY B CA 1
ATOM 13330 C C . GLY B 1 835 ? 27.188 -28.328 -27.391 1 92.69 835 GLY B C 1
ATOM 13331 O O . GLY B 1 835 ? 28 -28.703 -28.234 1 92.69 835 GLY B O 1
ATOM 13332 N N . THR B 1 836 ? 27.047 -28.797 -26.188 1 94.5 836 THR B N 1
ATOM 13333 C CA . THR B 1 836 ? 27.859 -29.938 -25.781 1 94.5 836 THR B CA 1
ATOM 13334 C C . THR B 1 836 ? 27.578 -31.141 -26.672 1 94.5 836 THR B C 1
ATOM 13336 O O . THR B 1 836 ? 28.516 -31.859 -27.062 1 94.5 836 THR B O 1
ATOM 13339 N N . GLY B 1 837 ? 26.328 -31.344 -26.953 1 95 837 GLY B N 1
ATOM 13340 C CA . GLY B 1 837 ? 25.953 -32.438 -27.828 1 95 837 GLY B CA 1
ATOM 13341 C C . GLY B 1 837 ? 26.531 -32.312 -29.219 1 95 837 GLY B C 1
ATOM 13342 O O . GLY B 1 837 ? 26.906 -33.344 -29.828 1 95 837 GLY B O 1
ATOM 13343 N N . PHE B 1 838 ? 26.594 -31.219 -29.734 1 95.31 838 PHE B N 1
ATOM 13344 C CA . PHE B 1 838 ? 27.156 -31 -31.062 1 95.31 838 PHE B CA 1
ATOM 13345 C C . PHE B 1 838 ? 28.656 -31.297 -31.078 1 95.31 838 PHE B C 1
ATOM 13347 O O . PHE B 1 838 ? 29.156 -31.906 -32.031 1 95.31 838 PHE B O 1
ATOM 13354 N N . VAL B 1 839 ? 29.328 -30.844 -30.094 1 95.25 839 VAL B N 1
ATOM 13355 C CA . VAL B 1 839 ? 30.75 -31.109 -30 1 95.25 839 VAL B CA 1
ATOM 13356 C C . VAL B 1 839 ? 30.984 -32.625 -29.859 1 95.25 839 VAL B C 1
ATOM 13358 O O . VAL B 1 839 ? 31.922 -33.156 -30.438 1 95.25 839 VAL B O 1
ATOM 13361 N N . LEU B 1 840 ? 30.141 -33.219 -29.094 1 96.62 840 LEU B N 1
ATOM 13362 C CA . LEU B 1 840 ? 30.219 -34.688 -28.969 1 96.62 840 LEU B CA 1
ATOM 13363 C C . LEU B 1 840 ? 30 -35.375 -30.312 1 96.62 840 LEU B C 1
ATOM 13365 O O . LEU B 1 840 ? 30.703 -36.312 -30.641 1 96.62 840 LEU B O 1
ATOM 13369 N N . ALA B 1 841 ? 29.078 -34.812 -31.062 1 96.38 841 ALA B N 1
ATOM 13370 C CA . ALA B 1 841 ? 28.844 -35.344 -32.406 1 96.38 841 ALA B CA 1
ATOM 13371 C C . ALA B 1 841 ? 30.078 -35.219 -33.281 1 96.38 841 ALA B C 1
ATOM 13373 O O . ALA B 1 841 ? 30.422 -36.156 -34 1 96.38 841 ALA B O 1
ATOM 13374 N N . GLN B 1 842 ? 30.703 -34.156 -33.188 1 95.25 842 GLN B N 1
ATOM 13375 C CA . GLN B 1 842 ? 31.922 -33.906 -33.938 1 95.25 842 GLN B CA 1
ATOM 13376 C C . GLN B 1 842 ? 33.031 -34.844 -33.531 1 95.25 842 GLN B C 1
ATOM 13378 O O . GLN B 1 842 ? 33.781 -35.375 -34.344 1 95.25 842 GLN B O 1
ATOM 13383 N N . ALA B 1 843 ? 33.125 -35.062 -32.281 1 96.06 843 ALA B N 1
ATOM 13384 C CA . ALA B 1 843 ? 34.156 -35.969 -31.734 1 96.06 843 ALA B CA 1
ATOM 13385 C C . ALA B 1 843 ? 33.875 -37.406 -32.188 1 96.06 843 ALA B C 1
ATOM 13387 O O . ALA B 1 843 ? 34.812 -38.125 -32.562 1 96.06 843 ALA B O 1
ATOM 13388 N N . LEU B 1 844 ? 32.656 -37.781 -32.188 1 96.5 844 LEU B N 1
ATOM 13389 C CA . LEU B 1 844 ? 32.281 -39.094 -32.625 1 96.5 844 LEU B CA 1
ATOM 13390 C C . LEU B 1 844 ? 32.562 -39.312 -34.094 1 96.5 844 LEU B C 1
ATOM 13392 O O . LEU B 1 844 ? 33.031 -40.375 -34.5 1 96.5 844 LEU B O 1
ATOM 13396 N N . TRP B 1 845 ? 32.312 -38.312 -34.844 1 95.25 845 TRP B N 1
ATOM 13397 C CA . TRP B 1 845 ? 32.625 -38.344 -36.25 1 95.25 845 TRP B CA 1
ATOM 13398 C C . TRP B 1 845 ? 34.125 -38.531 -36.5 1 95.25 845 TRP B C 1
ATOM 13400 O O . TRP B 1 845 ? 34.531 -39.344 -37.312 1 95.25 845 TRP B O 1
ATOM 13410 N N . ARG B 1 846 ? 34.906 -37.844 -35.812 1 94.69 846 ARG B N 1
ATOM 13411 C CA . ARG B 1 846 ? 36.344 -37.906 -35.938 1 94.69 846 ARG B CA 1
ATOM 13412 C C . ARG B 1 846 ? 36.875 -39.281 -35.5 1 94.69 846 ARG B C 1
ATOM 13414 O O . ARG B 1 846 ? 37.938 -39.719 -35.938 1 94.69 846 ARG B O 1
ATOM 13421 N N . ASP B 1 847 ? 36.188 -39.812 -34.562 1 94.94 847 ASP B N 1
ATOM 13422 C CA . ASP B 1 847 ? 36.562 -41.125 -34.094 1 94.94 847 ASP B CA 1
ATOM 13423 C C . ASP B 1 847 ? 36.062 -42.25 -35 1 94.94 847 ASP B C 1
ATOM 13425 O O . ASP B 1 847 ? 36.219 -43.438 -34.719 1 94.94 847 ASP B O 1
ATOM 13429 N N . GLY B 1 848 ? 35.25 -41.875 -36.062 1 93.25 848 GLY B N 1
ATOM 13430 C CA . GLY B 1 848 ? 34.781 -42.812 -37.062 1 93.25 848 GLY B CA 1
ATOM 13431 C C . GLY B 1 848 ? 33.438 -43.438 -36.719 1 93.25 848 GLY B C 1
ATOM 13432 O O . GLY B 1 848 ? 32.969 -44.344 -37.406 1 93.25 848 GLY B O 1
ATOM 13433 N N . ARG B 1 849 ? 32.875 -43 -35.688 1 94.81 849 ARG B N 1
ATOM 13434 C CA . ARG B 1 849 ? 31.562 -43.5 -35.281 1 94.81 849 ARG B CA 1
ATOM 13435 C C . ARG B 1 849 ? 30.438 -42.688 -35.906 1 94.81 849 ARG B C 1
ATOM 13437 O O . ARG B 1 849 ? 29.734 -41.969 -35.219 1 94.81 849 ARG B O 1
ATOM 13444 N N . VAL B 1 850 ? 30.172 -42.906 -37.125 1 93.25 850 VAL B N 1
ATOM 13445 C CA . VAL B 1 850 ? 29.359 -42.062 -38 1 93.25 850 VAL B CA 1
ATOM 13446 C C . VAL B 1 850 ? 27.906 -42.125 -37.562 1 93.25 850 VAL B C 1
ATOM 13448 O O . VAL B 1 850 ? 27.234 -41.094 -37.438 1 93.25 850 VAL B O 1
ATOM 13451 N N . LYS B 1 851 ? 27.375 -43.281 -37.219 1 93.38 851 LYS B N 1
ATOM 13452 C CA . LYS B 1 851 ? 25.969 -43.438 -36.844 1 93.38 851 LYS B CA 1
ATOM 13453 C C . LYS B 1 851 ? 25.672 -42.719 -35.531 1 93.38 851 LYS B C 1
ATOM 13455 O O . LYS B 1 851 ? 24.656 -42.031 -35.406 1 93.38 851 LYS B O 1
ATOM 13460 N N . GLU B 1 852 ? 26.562 -42.969 -34.625 1 95.19 852 GLU B N 1
ATOM 13461 C CA . GLU B 1 852 ? 26.391 -42.281 -33.344 1 95.19 852 GLU B CA 1
ATOM 13462 C C . GLU B 1 852 ? 26.5 -40.781 -33.5 1 95.19 852 GLU B C 1
ATOM 13464 O O . GLU B 1 852 ? 25.812 -40.031 -32.812 1 95.19 852 GLU B O 1
ATOM 13469 N N . ALA B 1 853 ? 27.406 -40.312 -34.281 1 95.75 853 ALA B N 1
ATOM 13470 C CA . ALA B 1 853 ? 27.609 -38.875 -34.562 1 95.75 853 ALA B CA 1
ATOM 13471 C C . ALA B 1 853 ? 26.344 -38.25 -35.125 1 95.75 853 ALA B C 1
ATOM 13473 O O . ALA B 1 853 ? 25.953 -37.156 -34.719 1 95.75 853 ALA B O 1
ATOM 13474 N N . GLN B 1 854 ? 25.719 -38.938 -36.031 1 94.12 854 GLN B N 1
ATOM 13475 C CA . GLN B 1 854 ? 24.484 -38.438 -36.625 1 94.12 854 GLN B CA 1
ATOM 13476 C C . GLN B 1 854 ? 23.359 -38.344 -35.625 1 94.12 854 GLN B C 1
ATOM 13478 O O . GLN B 1 854 ? 22.578 -37.406 -35.625 1 94.12 854 GLN B O 1
ATOM 13483 N N . LEU B 1 855 ? 23.312 -39.344 -34.75 1 94.5 855 LEU B N 1
ATOM 13484 C CA . LEU B 1 855 ? 22.281 -39.375 -33.719 1 94.5 855 LEU B CA 1
ATOM 13485 C C . LEU B 1 855 ? 22.469 -38.219 -32.75 1 94.5 855 LEU B C 1
ATOM 13487 O O . LEU B 1 855 ? 21.5 -37.531 -32.375 1 94.5 855 LEU B O 1
ATOM 13491 N N . GLU B 1 856 ? 23.672 -38.062 -32.344 1 95.62 856 GLU B N 1
ATOM 13492 C CA . GLU B 1 856 ? 23.969 -36.969 -31.391 1 95.62 856 GLU B CA 1
ATOM 13493 C C . GLU B 1 856 ? 23.734 -35.594 -32.031 1 95.62 856 GLU B C 1
ATOM 13495 O O . GLU B 1 856 ? 23.312 -34.656 -31.359 1 95.62 856 GLU B O 1
ATOM 13500 N N . ALA B 1 857 ? 24.047 -35.438 -33.219 1 95.62 857 ALA B N 1
ATOM 13501 C CA . ALA B 1 857 ? 23.812 -34.188 -33.938 1 95.62 857 ALA B CA 1
ATOM 13502 C C . ALA B 1 857 ? 22.312 -33.875 -34.031 1 95.62 857 ALA B C 1
ATOM 13504 O O . ALA B 1 857 ? 21.891 -32.719 -33.906 1 95.62 857 ALA B O 1
ATOM 13505 N N . ALA B 1 858 ? 21.562 -34.906 -34.219 1 94.31 858 ALA B N 1
ATOM 13506 C CA . ALA B 1 858 ? 20.109 -34.75 -34.281 1 94.31 858 ALA B CA 1
ATOM 13507 C C . ALA B 1 858 ? 19.562 -34.312 -32.938 1 94.31 858 ALA B C 1
ATOM 13509 O O . ALA B 1 858 ? 18.656 -33.469 -32.875 1 94.31 858 ALA B O 1
ATOM 13510 N N . ARG B 1 859 ? 20.062 -34.906 -31.953 1 94.75 859 ARG B N 1
ATOM 13511 C CA . ARG B 1 859 ? 19.641 -34.5 -30.609 1 94.75 859 ARG B CA 1
ATOM 13512 C C . ARG B 1 859 ? 20.016 -33.062 -30.328 1 94.75 859 ARG B C 1
ATOM 13514 O O . ARG B 1 859 ? 19.234 -32.312 -29.719 1 94.75 859 ARG B O 1
ATOM 13521 N N . ALA B 1 860 ? 21.219 -32.719 -30.656 1 95.06 860 ALA B N 1
ATOM 13522 C CA . ALA B 1 860 ? 21.656 -31.328 -30.484 1 95.06 860 ALA B CA 1
ATOM 13523 C C . ALA B 1 860 ? 20.766 -30.359 -31.25 1 95.06 860 ALA B C 1
ATOM 13525 O O . ALA B 1 860 ? 20.422 -29.297 -30.75 1 95.06 860 ALA B O 1
ATOM 13526 N N . LEU B 1 861 ? 20.406 -30.703 -32.469 1 93.81 861 LEU B N 1
ATOM 13527 C CA . LEU B 1 861 ? 19.516 -29.891 -33.281 1 93.81 861 LEU B CA 1
ATOM 13528 C C . LEU B 1 861 ? 18.172 -29.688 -32.594 1 93.81 861 LEU B C 1
ATOM 13530 O O . LEU B 1 861 ? 17.625 -28.578 -32.594 1 93.81 861 LEU B O 1
ATOM 13534 N N . GLU B 1 862 ? 17.656 -30.734 -32.031 1 93.75 862 GLU B N 1
ATOM 13535 C CA . GLU B 1 862 ? 16.391 -30.672 -31.328 1 93.75 862 GLU B CA 1
ATOM 13536 C C . GLU B 1 862 ? 16.484 -29.734 -30.125 1 93.75 862 GLU B C 1
ATOM 13538 O O . GLU B 1 862 ? 15.555 -28.953 -29.859 1 93.75 862 GLU B O 1
ATOM 13543 N N . ARG B 1 863 ? 17.5 -29.797 -29.422 1 92.56 863 ARG B N 1
ATOM 13544 C CA . ARG B 1 863 ? 17.688 -28.969 -28.234 1 92.56 863 ARG B CA 1
ATOM 13545 C C . ARG B 1 863 ? 17.797 -27.484 -28.609 1 92.56 863 ARG B C 1
ATOM 13547 O O . ARG B 1 863 ? 17.219 -26.625 -27.953 1 92.56 863 ARG B O 1
ATOM 13554 N N . PHE B 1 864 ? 18.516 -27.203 -29.656 1 91.19 864 PHE B N 1
ATOM 13555 C CA . PHE B 1 864 ? 18.641 -25.828 -30.125 1 91.19 864 PHE B CA 1
ATOM 13556 C C . PHE B 1 864 ? 17.297 -25.281 -30.594 1 91.19 864 PHE B C 1
ATOM 13558 O O . PHE B 1 864 ? 16.969 -24.125 -30.344 1 91.19 864 PHE B O 1
ATOM 13565 N N . THR B 1 865 ? 16.516 -26.156 -31.172 1 90.62 865 THR B N 1
ATOM 13566 C CA . THR B 1 865 ? 15.195 -25.75 -31.641 1 90.62 865 THR B CA 1
ATOM 13567 C C . THR B 1 865 ? 14.281 -25.453 -30.453 1 90.62 865 THR B C 1
ATOM 13569 O O . THR B 1 865 ? 13.562 -24.438 -30.469 1 90.62 865 THR B O 1
ATOM 13572 N N . ARG B 1 866 ? 14.32 -26.266 -29.484 1 88.38 866 ARG B N 1
ATOM 13573 C CA . ARG B 1 866 ? 13.508 -26.062 -28.281 1 88.38 866 ARG B CA 1
ATOM 13574 C C . ARG B 1 866 ? 13.922 -24.797 -27.547 1 88.38 866 ARG B C 1
ATOM 13576 O O . ARG B 1 866 ? 13.094 -24.141 -26.922 1 88.38 866 ARG B O 1
ATOM 13583 N N . ALA B 1 867 ? 15.18 -24.484 -27.688 1 85.56 867 ALA B N 1
ATOM 13584 C CA . ALA B 1 867 ? 15.719 -23.312 -27 1 85.56 867 ALA B C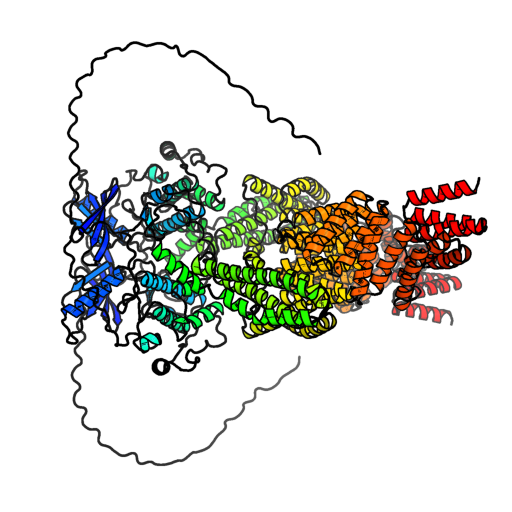A 1
ATOM 13585 C C . ALA B 1 867 ? 15.539 -22.047 -27.828 1 85.56 867 ALA B C 1
ATOM 13587 O O . ALA B 1 867 ? 15.828 -20.938 -27.375 1 85.56 867 ALA B O 1
ATOM 13588 N N . GLY B 1 868 ? 15.078 -22.156 -29.047 1 79.75 868 GLY B N 1
ATOM 13589 C CA . GLY B 1 868 ? 14.875 -21.031 -29.922 1 79.75 868 GLY B CA 1
ATOM 13590 C C . GLY B 1 868 ? 16.172 -20.484 -30.5 1 79.75 868 GLY B C 1
ATOM 13591 O O . GLY B 1 868 ? 16.25 -19.297 -30.844 1 79.75 868 GLY B O 1
ATOM 13592 N N . SER B 1 869 ? 17.234 -21.266 -30.5 1 84.31 869 SER B N 1
ATOM 13593 C CA . SER B 1 869 ? 18.516 -20.844 -31.047 1 84.31 869 SER B CA 1
ATOM 13594 C C . SER B 1 869 ? 18.625 -21.203 -32.531 1 84.31 869 SER B C 1
ATOM 13596 O O . SER B 1 869 ? 19.281 -22.172 -32.906 1 84.31 869 SER B O 1
ATOM 13598 N N . SER B 1 870 ? 18.156 -20.375 -33.375 1 83.56 870 SER B N 1
ATOM 13599 C CA . SER B 1 870 ? 18.016 -20.672 -34.812 1 83.56 870 SER B CA 1
ATOM 13600 C C . SER B 1 870 ? 19.359 -20.719 -35.5 1 83.56 870 SER B C 1
ATOM 13602 O O . SER B 1 870 ? 19.578 -21.547 -36.406 1 83.56 870 SER B O 1
ATOM 13604 N N . GLN B 1 871 ? 20.25 -19.891 -35.062 1 81.94 871 GLN B N 1
ATOM 13605 C CA . GLN B 1 871 ? 21.562 -19.859 -35.719 1 81.94 871 GLN B CA 1
ATOM 13606 C C . GLN B 1 871 ? 22.344 -21.141 -35.469 1 81.94 871 GLN B C 1
ATOM 13608 O O . GLN B 1 871 ? 22.938 -21.703 -36.375 1 81.94 871 GLN B O 1
ATOM 13613 N N . ARG B 1 872 ? 22.281 -21.578 -34.25 1 86.44 872 ARG B N 1
ATOM 13614 C CA . ARG B 1 872 ? 23 -22.797 -33.875 1 86.44 872 ARG B CA 1
ATOM 13615 C C . ARG B 1 872 ? 22.375 -24.016 -34.531 1 86.44 872 ARG B C 1
ATOM 13617 O O . ARG B 1 872 ? 23.062 -24.953 -34.906 1 86.44 872 ARG B O 1
ATOM 13624 N N . ALA B 1 873 ? 21.078 -23.953 -34.594 1 90.56 873 ALA B N 1
ATOM 13625 C CA . ALA B 1 873 ? 20.375 -25.047 -35.281 1 90.56 873 ALA B CA 1
ATOM 13626 C C . ALA B 1 873 ? 20.766 -25.125 -36.75 1 90.56 873 ALA B C 1
ATOM 13628 O O . ALA B 1 873 ? 20.969 -26.234 -37.281 1 90.56 873 ALA B O 1
ATOM 13629 N N . ALA B 1 874 ? 20.953 -23.984 -37.344 1 90.69 874 ALA B N 1
ATOM 13630 C CA . ALA B 1 874 ? 21.344 -23.938 -38.75 1 90.69 874 ALA B CA 1
ATOM 13631 C C . ALA B 1 874 ? 22.75 -24.484 -38.938 1 90.69 874 ALA B C 1
ATOM 13633 O O . ALA B 1 874 ? 23.047 -25.141 -39.938 1 90.69 874 ALA B O 1
ATOM 13634 N N . GLU B 1 875 ? 23.594 -24.203 -38.031 1 90.69 875 GLU B N 1
ATOM 13635 C CA . GLU B 1 875 ? 24.969 -24.688 -38.094 1 90.69 875 GLU B CA 1
ATOM 13636 C C . GLU B 1 875 ? 25.016 -26.219 -38.031 1 90.69 875 GLU B C 1
ATOM 13638 O O . GLU B 1 875 ? 25.781 -26.844 -38.75 1 90.69 875 GLU B O 1
ATOM 13643 N N . VAL B 1 876 ? 24.234 -26.781 -37.156 1 92.94 876 VAL B N 1
ATOM 13644 C CA . VAL B 1 876 ? 24.203 -28.234 -37 1 92.94 876 VAL B CA 1
ATOM 13645 C C . VAL B 1 876 ? 23.641 -28.875 -38.281 1 92.94 876 VAL B C 1
ATOM 13647 O O . VAL B 1 876 ? 24.156 -29.875 -38.75 1 92.94 876 VAL B O 1
ATOM 13650 N N . LYS B 1 877 ? 22.625 -28.203 -38.812 1 91.94 877 LYS B N 1
ATOM 13651 C CA . LYS B 1 877 ? 22.016 -28.703 -40.062 1 91.94 877 LYS B CA 1
ATOM 13652 C C . LYS B 1 877 ? 23.016 -28.672 -41.219 1 91.94 877 LYS B C 1
ATOM 13654 O O . LYS B 1 877 ? 23.078 -29.625 -42 1 91.94 877 LYS B O 1
ATOM 13659 N N . SER B 1 878 ? 23.703 -27.641 -41.25 1 92.38 878 SER B N 1
ATOM 13660 C CA . SER B 1 878 ? 24.719 -27.516 -42.312 1 92.38 878 SER B CA 1
ATOM 13661 C C . SER B 1 878 ? 25.797 -28.578 -42.156 1 92.38 878 SER B C 1
ATOM 13663 O O . SER B 1 878 ? 26.25 -29.156 -43.156 1 92.38 878 SER B O 1
ATOM 13665 N N . TRP B 1 879 ? 26.203 -28.797 -41 1 92.88 879 TRP B N 1
ATOM 13666 C CA . TRP B 1 879 ? 27.234 -29.797 -40.719 1 92.88 879 TRP B CA 1
ATOM 13667 C C . TRP B 1 879 ? 26.734 -31.188 -41.062 1 92.88 879 TRP B C 1
ATOM 13669 O O . TRP B 1 879 ? 27.469 -31.984 -41.656 1 92.88 879 TRP B O 1
ATOM 13679 N N . MET B 1 880 ? 25.516 -31.469 -40.75 1 91.56 880 MET B N 1
ATOM 13680 C CA . MET B 1 880 ? 24.922 -32.75 -41.062 1 91.56 880 MET B CA 1
ATOM 13681 C C . MET B 1 880 ? 24.812 -32.969 -42.562 1 91.56 880 MET B C 1
ATOM 13683 O O . MET B 1 880 ? 24.984 -34.062 -43.062 1 91.56 880 MET B O 1
ATOM 13687 N N . GLY B 1 881 ? 24.484 -31.812 -43.25 1 87.56 881 GLY B N 1
ATOM 13688 C CA . GLY B 1 881 ? 24.422 -31.859 -44.719 1 87.56 881 GLY B CA 1
ATOM 13689 C C . GLY B 1 881 ? 25.766 -32.156 -45.375 1 87.56 881 GLY B C 1
ATOM 13690 O O . GLY B 1 881 ? 25.812 -32.875 -46.375 1 87.56 881 GLY B O 1
ATOM 13691 N N . MET B 1 882 ? 26.781 -31.656 -44.781 1 84.69 882 MET B N 1
ATOM 13692 C CA . MET B 1 882 ? 28.125 -31.875 -45.312 1 84.69 882 MET B CA 1
ATOM 13693 C C . MET B 1 882 ? 28.562 -33.344 -45.125 1 84.69 882 MET B C 1
ATOM 13695 O O . MET B 1 882 ? 29.344 -33.875 -45.906 1 84.69 882 MET B O 1
ATOM 13699 N N . LEU B 1 883 ? 28.125 -33.969 -44.062 1 82.81 883 LEU B N 1
ATOM 13700 C CA . LEU B 1 883 ? 28.469 -35.344 -43.812 1 82.81 883 LEU B CA 1
ATOM 13701 C C . LEU B 1 883 ? 27.812 -36.281 -44.812 1 82.81 883 LEU B C 1
ATOM 13703 O O . LEU B 1 883 ? 28.344 -37.375 -45.125 1 82.81 883 LEU B O 1
ATOM 13707 N N . ALA B 1 884 ? 26.656 -35.969 -45.312 1 72.88 884 ALA B N 1
ATOM 13708 C CA . ALA B 1 884 ? 25.922 -36.812 -46.25 1 72.88 884 ALA B CA 1
ATOM 13709 C C . ALA B 1 884 ? 26.562 -36.781 -47.625 1 72.88 884 ALA B C 1
ATOM 13711 O O . ALA B 1 884 ? 26.438 -37.719 -48.406 1 72.88 884 ALA B O 1
ATOM 13712 N N . ARG B 1 885 ? 27.406 -35.812 -47.969 1 62.34 885 ARG B N 1
ATOM 13713 C CA . ARG B 1 885 ? 28.094 -35.781 -49.25 1 62.34 885 ARG B CA 1
ATOM 13714 C C . ARG B 1 885 ? 29.406 -36.562 -49.188 1 62.34 885 ARG B C 1
ATOM 13716 O O . ARG B 1 885 ? 29.797 -37.188 -50.156 1 62.34 885 ARG B O 1
#

Organism: Cystobacter fuscus (strain ATCC 25194 / DSM 2262 / NBRC 100088 / M29) (NCBI:txid1242864)

pLDDT: mean 80.64, std 22.78, range [13.61, 98.81]

Secondary structure (DSSP, 8-state):
----------------------------------------------SEETTEEEEEEEEEETTEEEEEEEETTTTEEEEEEEEE---SSS-HHHHHHHHHHHHHHHHT---TTBPPEEEEEEETTEEEEEEE--SEEEHHHHHHHS---HHHHHHHHHHHHHHHHHHHHTTEE-S---GGGEEEETTS-EEE--GGG-EE-TT-------------------TT-S-SS-TT---S-GGG--HHHHHT----HHHHHHHHHHHHHHHHHSS-SS-HHHHHHHHHSTT--GGGSPPPPTT----HHHHHHHHHHT-SSGGGS-SSHHHHHHHH-S-TTSSTTGGGG-----STTHHHHHHHHHHHHHHT--HHHHHHTTSSHHHHHHHHHHHHHH--TTHHHHHHHHHHHHHHHHHHHHHHHHHHHIIIIIS--S-HHHHHHHHHHHHHHHHHHHHHHHHHTT--HHHHHHHHHHHHTSPPGGGGG-HHHHHHSPPPPSSHHHHHHHHHHHHHHHHHHHHHHTT-HHHHHHHHHHHHHHHHHH--HHHHHHHHHHHHHHHHHTT-HHHHHHHHHHHHHHHHHTT-HHHHHHHHHHHHHHHHHTT-HHHHHHHHHHHHHHHHHTT--HHHHHHHHHHHHHHHHHTT-HHHHHHHHHHHHHGGGGSPTT-HHHHHHHHHHHHHHHHTT-HHHHHHHHHHHHHHHHHHH-TT-TTHHHHHHHHHHHHHHTT-HHHHHHHHHHHHHHHHHH-S-HHHHHHHHHHHHHHHHHTT-HHHHHHHHHHHHHHHHHHS-TT-TTHHHHHHHHHHHHHHTT-HHHHHHHHHHHT--SS--HHHHHHHHHHHHHHHHHTT-HHHHHHHHHHHHHHHHHHT-HHHHHHHHHHHHHHH-/----------------------------------------------SEETTEEEEEEEEEETTEEEEEEEETTTTEEEEEEEEE---SSS-HHHHHHHHHHHHHHHHT---TTBPPEEEEEEETTEEEEEEE--SEEEHHHHHHHS---HHHHHHHHHHHHHHHHHHHHTTEE-S---GGGEEEETTS-EEE--GGG-EE-TT-------------------TT-S-SS-TT---S-GGG--HHHHHT----HHHHHHHHHHHHHHHHHSS-SS-HHHHHHHHHSTT--GGGSPPPPTT----HHHHHHHHHHT-SSGGGS-SSHHHHHHHH-S-TTSSTTGGGG-----SGGGHHHHHHHHHHHHHT--HHHHHHTTSSHHHHHHHHHHHHHH--TTHHHHHHHHHHHHHHHHHHHHHHHHHHHIIIIIS--S-HHHHHHHHHHHHHHHHHHHHHHHHHTT--HHHHHHHHHHHHTSPPGGGGG-HHHHHHSPPPPSSHHHHHHHHHHHHHHHHHHHHHHTT-HHHHHHHHHHHHHHHHHH--HHHHHHHHHHHHHHHHHTT-HHHHHHHHHHHHHHHHHTT-HHHHHHHHHHHHHHHHHTT-HHHHHHHHHHHHHHHHHTT--HHHHHHHHHHHHHHHHHTT-HHHHHHHHHHHHHGGGGSPTT-HHHHHHHHHHHHHHHHTT-HHHHHHHHHHHHHHHHHHH-TT-TTHHHHHHHHHHHHHHTT-HHHHHHHHHHHHHHHHHH-S-HHHHHHHHHHHHHHHHHTT-HHHHHHHHHHHHHHHHHHS-TT-TTHHHHHHHHHHHHHHTT-HHHHHHHHHHHTT-SS--HHHHHHHHHHHHHHHHHTT-HHHHHHHHHHHHHHHHHHT-HHHHHHHHHHHHHHH-

Foldseek 3Di:
DDDDDDPDDDDDDDDDDDDDDDDDDPPDDDPDPPDPPDDPDDPDPDQDFVQWGFDAWDDDDPFFTWTFTARPVVRDIWIKTKGQQDPPPPDLVVSQVLQQVLLVLLCPQDDQQAWHWDDWDDGDSIIMIITHDAAFAFLVVVLVPDPDALVLLLVQLLLNLVQLQSSQLSQWHQQADASRQWGAHPVGHIHGHDSSVIWRNPPDDPDPPVPDDCPPPPPDPCPVPDGSDDQPDQDYDLLQFALCSLVSHRDHQLRVLSSSLQNSLCSQQVDGQADSVVSNVCSVVVDDDQCGGDQRDPPGPDFVLQSVLSVQSNGRDSVSHAPHSLLSSLSSDQPQAADFDPDDDDDDPPDPVPPVVVVVCVVLCPQLVCLLVVLCVQVNDVLLVLLLVQLVVLDDPQSNVLSVQLNVLSVVQSVQLSVLSSCLCCSCRPRSNHGNVLSVLLVVVSVLLSLLSSLLSVDSSNAHPLLSLLSNVLSVPRDHSVVSVPSVLSVQFADADSDVVLNVLVVVLSSLLSNLSSCVSSPVLVVSLVSLVVSQVVQVVSVQLLSNLSSLLSNLLSCLVVVVLVSSLVSLVVSLVSCVVRSVLVSNLVSLLSNLQSCLVVVVLVVSVVSLVVSVVSCVVVVHDLQSQLSSLQSVLVSCVSVLNLVSSLVSLVSSLVSCVPPDQLDLVNLVSLLSNLVSCVSVVVLVVSLVSLVVSLVSNCSNRNLLRLVSLVSLQVNLVSCVSVVNLVVSLVSLVSSLVSCVSVVPDLLSNLSSLLSNLVSCVSVLVLVVSLVSLVSSLVSCVVPDPLQDLSSLSSLLSNLSSCVSVVVLVVSLVSLVSSLPHPPDQLLSSLVSLLSNLVSCVVVVNNVVSLVSLVSSLVSCVVNVNVVVNVVSVVVSVVSVD/DDDDDDDDDDDDDDDDDDDDDDDDPDDDDDPDPPDPPDDPDDPDPDQDFVQWGFDAWDDDDPFFTWTFTARPVVRDIWIKTKGQQDPPPPDLVVSQVLQVVLLVLLCPQDDQQAWHWDDWDDGDSIIMIITHDAAFAFQVVVLVPDPDALVLLLVQLLLNLVQLQSSQLSQWAQQADASRQWGAHPVGHIHGHDSSVIWRNPPDDPDPPPPDDCPPPPPPPCPVPPGSDDQPDQDYDLLQFALCSLVSHRDHQLRVLSSSLQNSLCSQQVDGQADSVVSNVCSVVVDDDQCGGDQRDPPGPDFVLQSVLSVQSNGRDSVSHAPHSLLSSLSSDQPQQAPFDPDDDDDDPDDPVPPVVVVVCVVLCPQLVCLLVVLCVQVNDVLLVLLLVLLVVLDDPQSNVLSVQLNVLSVVQSVQLSVLSSVLCCSCRPRSNHGNVLSVLLVVVSVLLSLLSSLLSVDSSNAHPLLSLLSNVLSVPRDHSVVSVPSVLSVQFADADSDVVLNVLVVVLSSLLSNLSSCVSSPVLVVSLVSLVVSQVVQVVSVQLLSNLSSLLSNLLSCLVVVVLVSSLVSLVVSLVSCVVRSVLVSNLVSLLSNLQSCLVVVVLVVSVVSLVVSVVSCVVVVHDLQSQLSSLQSVLVSCVSVLNLVSSLVSLVSSLVSCVPPDQLDLVNLVSLLVNLVSCVSVVVLVVSLVSLVVSLVSNCSNRNLLRLVSLVSLQVNLVSCVSVVNLVVSLVSLVSSLVSCVSVVPDLLSNLSSLLSNLVSCVSVLVLVVSLVSLVSSLVSCVVPDPLQDLSSLSSLLSNLSSCVSVVVLVVSLVSLVSSLPHPPDQLLSSLVSLLVNLVSCVVVVNPVVSLVSLVSSLVSCVVNVNVVVNVVSVVVSVVSVD

Radius of gyration: 45.8 Å; Cα contacts (8 Å, |Δi|>4): 2651; chains: 2; bounding box: 92×152×136 Å

Solvent-accessible surface area (backbone atoms only — not comparable to full-atom values): 92856 Å² total; per-residue (Å²): 129,88,84,80,85,85,85,83,78,86,90,80,88,89,82,91,84,80,77,82,82,80,82,85,78,82,74,81,79,82,74,79,81,76,81,73,78,81,73,78,76,81,77,77,78,72,64,59,59,88,78,30,36,50,73,46,80,72,49,77,58,99,70,34,42,31,23,34,21,38,32,72,83,52,69,42,68,26,25,34,36,39,29,68,56,69,73,77,84,57,58,63,65,54,44,43,51,49,52,50,48,36,51,28,58,48,50,68,38,86,45,75,15,28,57,52,57,58,45,64,49,75,51,91,76,27,42,37,38,36,25,67,53,70,64,59,42,31,40,48,53,57,59,66,71,48,93,70,54,50,64,60,51,47,52,52,48,44,40,29,41,52,20,50,32,49,31,38,74,69,23,32,25,43,59,51,53,41,44,78,36,24,36,31,27,77,86,69,51,32,26,34,49,71,49,74,64,37,40,70,33,90,82,59,73,79,81,71,74,82,63,72,80,75,68,83,56,85,68,68,81,74,68,72,76,60,71,82,73,66,90,62,70,66,69,56,54,63,80,30,53,27,44,46,42,66,62,34,45,88,70,47,60,48,41,41,36,21,7,48,22,36,44,48,44,25,70,71,62,73,44,69,40,53,53,46,69,58,45,52,54,40,40,72,45,90,78,65,76,90,71,62,58,53,76,78,73,87,89,62,88,59,58,63,60,50,52,51,49,35,52,35,26,53,40,73,49,62,86,63,30,48,92,41,49,60,50,46,40,43,51,67,46,67,76,46,26,78,77,49,78,76,78,77,70,85,84,69,99,54,74,84,66,51,68,67,52,54,56,50,57,53,53,69,41,58,82,45,50,53,38,59,60,58,45,35,74,54,64,28,71,69,51,49,49,43,29,49,50,18,32,57,69,40,36,70,93,43,22,67,61,40,46,55,52,33,50,50,53,50,50,52,48,52,49,50,39,25,49,50,50,25,46,48,41,35,35,31,73,71,44,39,21,30,16,40,60,54,42,52,53,30,49,54,47,44,49,50,40,50,44,38,49,36,30,34,48,57,51,43,39,66,30,45,53,67,19,50,73,27,38,51,60,36,61,69,62,52,72,60,54,72,63,43,69,45,59,71,61,63,69,55,31,64,75,73,63,82,49,62,68,58,32,52,51,49,50,53,49,50,47,50,48,29,34,31,48,32,30,48,43,32,65,38,51,72,63,20,51,54,47,43,63,67,43,46,67,56,41,60,69,66,66,46,36,45,60,40,16,51,49,28,33,51,47,11,52,49,31,35,75,71,67,42,41,69,63,9,39,54,33,19,54,52,16,36,32,29,8,48,29,20,43,27,62,72,62,26,35,57,32,26,41,52,36,21,43,51,30,33,73,70,66,39,52,73,61,16,48,51,33,44,49,45,27,52,18,43,37,49,45,66,73,56,48,52,67,62,50,24,52,38,28,44,43,51,19,49,45,26,46,78,68,70,32,30,70,60,17,39,56,33,32,55,54,22,56,65,46,52,72,83,54,64,90,44,46,51,64,60,17,53,49,35,34,51,39,14,51,28,31,40,74,69,65,41,30,68,61,13,36,55,33,25,50,51,14,41,54,37,33,32,66,42,63,38,87,73,38,64,72,52,27,58,45,26,40,52,39,16,52,31,26,42,74,56,74,36,32,72,66,14,32,55,29,12,48,51,18,27,48,44,33,63,71,62,71,76,40,63,60,60,26,21,52,26,26,37,51,28,18,54,24,27,46,72,68,67,38,29,69,63,15,30,52,36,9,48,52,18,37,50,45,39,59,75,73,41,64,89,72,43,43,80,49,29,63,24,32,36,44,33,15,52,23,30,40,72,68,62,40,36,70,63,13,43,58,37,25,54,55,31,57,64,47,58,94,54,59,44,50,58,46,15,52,45,28,37,53,36,13,52,34,29,40,74,70,66,39,54,70,61,13,52,51,32,35,51,52,15,34,51,26,14,54,76,55,67,37,62,69,61,27,50,51,49,51,51,52,55,54,59,70,74,107,128,87,83,79,85,91,85,82,80,82,86,77,87,83,82,86,72,84,75,81,84,78,81,78,83,77,78,81,80,81,74,81,82,75,83,76,79,79,72,78,76,81,77,77,79,72,64,58,59,87,78,30,36,51,72,46,79,72,49,75,60,98,68,33,41,31,25,35,23,37,32,71,84,52,69,41,68,26,25,34,36,37,30,68,57,69,71,79,84,55,59,62,64,55,46,43,50,48,53,51,48,37,52,29,57,48,50,67,40,84,45,75,16,28,56,50,56,58,44,66,49,75,51,90,75,25,42,36,38,35,24,66,53,70,63,60,42,31,40,48,53,56,58,67,72,46,94,70,55,51,65,59,51,46,53,52,48,45,40,30,41,52,22,51,33,49,33,38,74,70,23,33,25,45,58,49,56,41,44,78,36,23,38,32,26,76,85,66,49,32,25,34,49,73,50,74,64,36,40,71,34,91,83,58,74,80,82,72,73,83,66,71,81,75,69,84,57,86,70,69,81,75,72,70,76,62,71,82,72,66,90,64,71,67,70,56,53,63,81,29,52,27,45,46,41,66,62,34,45,89,69,45,59,49,42,41,36,19,7,47,23,36,44,48,44,24,72,69,64,74,44,69,40,54,55,48,69,57,44,53,52,40,40,73,46,90,76,62,75,88,72,61,59,53,75,78,73,87,89,64,88,57,58,62,60,50,51,50,46,34,53,34,26,52,40,74,50,63,86,63,29,48,94,41,48,60,51,47,40,45,52,66,47,65,75,46,22,76,77,45,75,75,78,77,70,87,82,71,100,66,73,84,67,54,65,68,53,54,57,50,57,53,53,67,41,58,81,44,49,54,36,59,61,59,43,35,73,54,64,29,73,69,50,50,47,43,30,48,50,18,32,58,68,41,35,69,93,43,22,66,61,40,45,56,53,32,50,50,52,51,50,52,48,50,50,49,40,25,49,49,50,25,47,48,40,37,35,30,75,71,41,36,20,30,15,40,61,54,39,51,53,29,48,53,47,43,49,52,40,50,43,37,50,36,28,34,48,56,50,42,39,68,29,45,54,67,18,52,74,27,36,52,61,36,62,69,63,52,72,62,54,73,63,43,67,44,61,71,61,64,69,56,32,63,76,75,62,82,50,64,68,58,33,50,49,50,51,52,50,51,49,51,49,28,33,32,48,32,30,47,43,31,64,38,50,72,62,20,51,53,46,44,65,68,43,47,66,57,43,60,70,65,68,47,35,45,62,40,15,51,49,28,34,51,47,11,53,50,31,35,74,71,66,42,41,69,63,9,38,53,35,20,53,51,16,35,32,29,8,47,28,21,43,27,61,72,61,26,34,57,32,26,41,52,35,21,45,52,30,34,73,70,66,39,52,72,61,17,50,52,34,44,50,46,28,53,19,44,36,50,45,65,73,56,46,52,68,63,50,24,52,40,28,44,44,50,19,50,46,26,45,80,68,71,32,32,71,61,16,40,55,32,31,55,53,23,57,65,48,52,71,84,54,64,88,44,47,52,66,61,15,53,49,35,34,52,38,14,52,27,31,41,75,68,64,41,28,68,61,13,38,53,31,26,52,50,15,41,54,36,34,32,66,41,63,39,85,73,39,64,73,52,26,56,45,26,40,53,37,16,52,33,26,42,73,56,73,35,32,72,64,14,31,56,28,12,47,51,18,26,49,43,34,62,72,62,71,77,41,63,60,60,27,20,52,26,27,38,50,28,20,54,23,26,46,72,69,68,38,30,69,61,15,30,54,35,9,48,51,16,37,51,44,38,60,74,73,40,64,91,71,44,42,81,48,29,63,25,32,37,43,32,15,52,22,29,40,72,69,63,41,36,70,64,13,43,58,37,24,55,56,32,57,64,46,56,95,53,60,44,51,60,44,14,51,45,28,38,53,37,14,53,34,28,41,76,69,64,38,53,69,61,14,54,52,32,35,50,52,15,33,51,26,14,55,76,57,69,37,64,68,62,26,48,51,46,51,51,52,55,55,60,70,75,105

Sequence (1770 aa):
MSHRDEAMPPPVPHGEEKTETEPMLASTGVAPVEQAPREPLPARPPRQVGRFLLLKQLGQGGMGVVYAAYDPDLDRKVALKLWLVKDEGTDLEEGRARLVHEAQAMARVSHPHVIPVFEVGSWEDQVFVAMELVEGGTLREWLRERPRSWREVLEKYVAAGKGLAAAHAAGLVHRDFKPANVLVGHNGRVYVTDFGLARRDARFTPSRGLTQEALPLPRPVSVLRRSLTQEGMVHGTPHYMSPEQTRGDAVDARSDQFSFCAALYLALYNTRPFDPEEMARAAAHRGASPSIIQEPPRGVKVPVWVRRAVMRGLSLEPGARFASMDALLGALSQERRLTRWRWLGVGALMGLALVAVGSAAVWRSRLCTGAERQMAEVWGAPERQRVEAAFEKAGGPAAGQMFRRASAVLDTYAVAWSRQSTEACEATRLRDERTELLLSQQVVCLELRRESLRALVKVLGEVDARGVEKSLDAVYALPAPSDCANVGTLSEQQPRPVDPSRRADLERLETRVAELKALLDVSRYPAALEEAEALAPRVVASGHLPLLAEMRLHQGWLLALMGRTQEGASLLEQAVYDAAAGRADRLQVSILNKLLFVTGQLEHYADAERWGRLGEAMVRRLGGDTLLESDLLMNRAHLALWQEKPQQARVLLERSLALLGGLPPGHPKRARVTYTLGRALLDLGETRRAVDMLEEALRQMEAAVGPRHLELAWFHGELSRALRENAEPARALEHARFAADLYRSSSVDPLSLADALDSQGMCLLALERNEDALHVFREALGLKLQNLPPEDGELQSSYDGVGQALLALGRTREAIAILRRAGTFENVPEKVLGGTGFVLAQALWRDGRVKEAQLEAARALERFTRAGSSQRAAEVKSWMGMLARMSHRDEAMPPPVPHGEEKTETEPMLASTGVAPVEQAPREPLPARPPRQVGRFLLLKQLGQGGMGVVYAAYDPDLDRKVALKLWLVKDEGTDLEEGRARLVHEAQAMARVSHPHVIPVFEVGSWEDQVFVAMELVEGGTLREWLRERPRSWREVLEKYVAAGKGLAAAHAAGLVHRDFKPANVLVGHNGRVYVTDFGLARRDARFTPSRGLTQEALPLPRPVSVLRRSLTQEGMVHGTPHYMSPEQTRGDAVDARSDQFSFCAALYLALYNTRPFDPEEMARAAAHRGASPSIIQEPPRGVKVPVWVRRAVMRGLSLEPGARFASMDALLGALSQERRLTRWRWLGVGALMGLALVAVGSAAVWRSRLCTGAERQMAEVWGAPERQRVEAAFEKAGGPAAGQMFRRASAVLDTYAVAWSRQSTEACEATRLRDERTELLLSQQVVCLELRRESLRALVKVLGEVDARGVEKSLDAVYALPAPSDCANVGTLSEQQPRPVDPSRRADLERLETRVAELKALLDVSRYPAALEEAEALAPRVVASGHLPLLAEMRLHQGWLLALMGRTQEGASLLEQAVYDAAAGRADRLQVSILNKLLFVTGQLEHYADAERWGRLGEAMVRRLGGDTLLESDLLMNRAHLALWQEKPQQARVLLERSLALLGGLPPGHPKRARVTYTLGRALLDLGETRRAVDMLEEALRQMEAAVGPRHLELAWFHGELSRALRENAEPARALEHARFAADLYRSSSVDPLSLADALDSQGMCLLALERNEDALHVFREALGLKLQNLPPEDGELQSSYDGVGQALLALGRTREAIAILRRAGTFENVPEKVLGGTGFVLAQALWRDGRVKEAQLEAARALERFTRAGSSQRAAEVKSWMGMLAR